Protein 1OQK (pdb70)

Secondary structure (DSSP, 8-state):
----SS-EEEEEE-SSTTTTT-EEE--EEETTEEEEEETTTEEEEEE-TT-EEEEEETTTEEEEE-SSS----STT--

InterPro domains:
  IPR002730 Ribonuclease P protein subunit Rpp29/RNP1 [PF01868] (6-88)
  IPR002730 Ribonuclease P protein subunit Rpp29/RNP1 [SM00538] (1-93)
  IPR023534 Rof/RNase P-like [SSF101744] (1-91)
  IPR023538 Ribonuclease P protein subunit RNP1 [MF_00754] (9-87)
  IPR036980 Ribonuclease P/MRP subunit Rpp29 superfamily [G3DSA:2.30.30.210] (1-93)

Organism: Methanothermobacter thermautotrophicus (strain ATCC 29096 / DSM 1053 / JCM 10044 / NBRC 100330 / Delta H) (NCBI:txid187420)

Nearest PDB structures (foldseek):
  1oqk-assembly1_A  TM=9.203E-01  e=6.057E-12  Methanothermobacter thermautotrophicus
  6k0a-assembly1_E  TM=7.101E-01  e=1.608E-06  Methanocaldococcus jannaschii DSM 2661
  2zae-assembly2_C  TM=7.358E-01  e=3.653E-06  Pyrococcus horikoshii
  1v76-assembly2_B  TM=6.839E-01  e=3.653E-06  Pyrococcus horikoshii
  6ahu-assembly1_D  TM=7.452E-01  e=1.143E-03  Homo sapiens

CATH classification: 2.30.30.210

Sequence (78 aa):
RHELIGLSVRIARSVHRDIQGISGRVVDETRNTLRIEMDDGREITVPKGIAVFHFRTPQGELVEIDGRALVARPEERIRHELIGLSVRIARSVHRDIQGISGRVVDETRNTLRIEMDDGREITVPKGIAVFHFRTPQGELVEIDGRALVARPEERIRHELIGLSVRIARSVHRDIQGISGRVVDETRNTLRIEMDDGREITVPKGIAVFHFRTPQGELVEIDGRALVARPEERIRHELIGLSVRIARSVHRDIQGISGRVVDETRNTLRIEMDDGREITVPKGIAVFHFRTPQGELVEIDGRALVARPEERIRHELIGLSVRIARSVHRDIQGISGRVVDETRNTLRIEMDDGREITVPKGIAVFHFRTPQGELVEIDGRALVARPEERIRHELIGLSVRIARSVHRDIQGISGRVVDETRNTLRIEMDDGREITVPKGIAVFHFRTPQGELVEIDGRALVARPEERIRHELIGLSVRIARSVHRDIQGISGRVVDETRNTLRIEMDDGREITVPKGIAVFHFRTPQGELVEIDGRALVARPEERIRHELIGLSVRIARSVHRDIQGISGRVVDETRNTLRIEMDDGREITVPKGIAVFHFRTPQGELVEIDGRALVARPEERIRHELIGLSVRIARSVHRDIQGISGRVVDETRNTLRIEMDDGREITVPKGIAVFHFRTPQGELVEIDGRALVARPEERIRHELIGLSVRIARSVHRDIQGISGRVVDETRNTLRIEMDDGREITVPKGIAVFHFRTPQGELVEIDGRALVARPEERIRHELIGLSVRIARSVHRDIQGISGRVVDETRNTLRIEMDDGREITVPKGIAVFHFRTPQGELVEIDGRALVARPEERIRHELIGLSVRIARSVHRDIQGISGRVVDETRNTLRIEMDDGREITVPKGIAVFHFRTPQGELVEIDGRALVARPEERIRHELIGLSVRIARSVHRDIQGISGRVVDETRNTLRIEMDDGREITVPKGIAVFHFRTPQGELVEIDGRALVARPEERIRHELIGLSVRIARSVHRDIQGISGRVVDETRNTLRIEMDDGREITVPKGIAVFHFRTPQGELVEIDGRALVARPEERIRHELIGLSVRIARSVHRDIQGISGRVVDETRNTLRIEMDDGREITVPKGIAVFHFRTPQGELVEIDGRALVARPEERIRHELIGLSVRIARSVHRDIQGISGRVVDETRNTLRIEMDDGREITVPKGIAVFHFRTPQGELVEIDGRALVARPEERIRHELIGLSVRIARSVHRDIQGISGRVVDETRNTLRIEMDDGREITVPKGIAVFHFRTPQGELVEIDGRALVARPEERIRHELIGLSVRIARSVHRDIQGISGRVVDETRNTLRIEMDDGREITVPKGIAVFHFRTPQGELVEIDGRALVARPEERIRHELIGLSVRIARSVHRDIQGISGRVVDETRNTLRIEMDDGREITVPKGIAVFHFRTPQGELVEIDGRALVARPEERIRHELIGLSVRIARSVHRDIQGISGRVVDETRNTLRIEMDDGREITVPKGIAVFHFRTPQGELVEIDGRALVARPEERIRHELIGLSVRIARSVHRDIQGISGRVVDETRNTLRIEMDDGREITVPKGIAVFHFRTPQGELVEIDGRALVARPEERIRHELIGLSVRIARSVHRDIQGISGRVVDETRNTLRIEMDDGREITVPKGIAVFHFRTPQGELVEIDGRALVARPEERI

Structure (mmCIF, N/CA/C/O backbone):
data_1OQK
#
_entry.id   1OQK
#
loop_
_atom_site.group_PDB
_atom_site.id
_atom_site.type_symbol
_atom_site.label_atom_id
_atom_site.label_alt_id
_atom_site.label_comp_id
_atom_site.label_asym_id
_atom_site.label_entity_id
_atom_site.label_seq_id
_atom_site.pdbx_PDB_ins_code
_atom_site.Cartn_x
_atom_site.Cartn_y
_atom_site.Cartn_z
_atom_site.occupancy
_atom_site.B_iso_or_equiv
_atom_site.auth_seq_id
_atom_site.auth_comp_id
_atom_site.auth_asym_id
_atom_site.auth_atom_id
_atom_site.pdbx_PDB_model_num
ATOM 1 N N . ARG A 1 13 ? -10.143 -14.079 -1.620 1.00 0.00 9 ARG A N 1
ATOM 2 C CA . ARG A 1 13 ? -9.158 -13.036 -1.363 1.00 0.00 9 ARG A CA 1
ATOM 3 C C . ARG A 1 13 ? -9.659 -11.679 -1.846 1.00 0.00 9 ARG A C 1
ATOM 4 O O . ARG A 1 13 ? -9.709 -10.717 -1.079 1.00 0.00 9 ARG A O 1
ATOM 25 N N . HIS A 1 14 ? -10.033 -11.608 -3.122 1.00 0.00 10 HIS A N 1
ATOM 26 C CA . HIS A 1 14 ? -10.535 -10.366 -3.703 1.00 0.00 10 HIS A CA 1
ATOM 27 C C . HIS A 1 14 ? -9.448 -9.295 -3.698 1.00 0.00 10 HIS A C 1
ATOM 28 O O . HIS A 1 14 ? -8.800 -9.061 -2.677 1.00 0.00 10 HIS A O 1
ATOM 43 N N . GLU A 1 15 ? -9.248 -8.649 -4.846 1.00 0.00 11 GLU A N 1
ATOM 44 C CA . GLU A 1 15 ? -8.236 -7.601 -4.975 1.00 0.00 11 GLU A CA 1
ATOM 45 C C . GLU A 1 15 ? -8.370 -6.561 -3.864 1.00 0.00 11 GLU A C 1
ATOM 46 O O . GLU A 1 15 ? -9.199 -6.699 -2.966 1.00 0.00 11 GLU A O 1
ATOM 58 N N . LEU A 1 16 ? -7.551 -5.517 -3.935 1.00 0.00 12 LEU A N 1
ATOM 59 C CA . LEU A 1 16 ? -7.585 -4.458 -2.930 1.00 0.00 12 LEU A CA 1
ATOM 60 C C . LEU A 1 16 ? -7.714 -3.084 -3.581 1.00 0.00 12 LEU A C 1
ATOM 61 O O . LEU A 1 16 ? -7.240 -2.086 -3.037 1.00 0.00 12 LEU A O 1
ATOM 77 N N . ILE A 1 17 ? -8.357 -3.037 -4.741 1.00 0.00 13 ILE A N 1
ATOM 78 C CA . ILE A 1 17 ? -8.547 -1.780 -5.454 1.00 0.00 13 ILE A CA 1
ATOM 79 C C . ILE A 1 17 ? -9.743 -1.017 -4.893 1.00 0.00 13 ILE A C 1
ATOM 80 O O . ILE A 1 17 ? -10.894 -1.351 -5.177 1.00 0.00 13 ILE A O 1
ATOM 96 N N . GLY A 1 18 ? -9.463 0.007 -4.092 1.00 0.00 14 GLY A N 1
ATOM 97 C CA . GLY A 1 18 ? -10.525 0.799 -3.501 1.00 0.00 14 GLY A CA 1
ATOM 98 C C . GLY A 1 18 ? -10.537 0.715 -1.986 1.00 0.00 14 GLY A C 1
ATOM 99 O O . GLY A 1 18 ? -11.048 1.611 -1.312 1.00 0.00 14 GLY A O 1
ATOM 103 N N . LEU A 1 19 ? -9.974 -0.363 -1.449 1.00 0.00 15 LEU A N 1
ATOM 104 C CA . LEU A 1 19 ? -9.920 -0.562 -0.004 1.00 0.00 15 LEU A CA 1
ATOM 105 C C . LEU A 1 19 ? -9.187 0.586 0.679 1.00 0.00 15 LEU A C 1
ATOM 106 O O . LEU A 1 19 ? -8.500 1.372 0.027 1.00 0.00 15 LEU A O 1
ATOM 122 N N . SER A 1 20 ? -9.323 0.666 1.999 1.00 0.00 16 SER A N 1
ATOM 123 C CA . SER A 1 20 ? -8.653 1.706 2.769 1.00 0.00 16 SER A CA 1
ATOM 124 C C . SER A 1 20 ? -7.278 1.217 3.206 1.00 0.00 16 SER A C 1
ATOM 125 O O . SER A 1 20 ? -7.084 0.025 3.436 1.00 0.00 16 SER A O 1
ATOM 133 N N . VAL A 1 21 ? -6.320 2.130 3.302 1.00 0.00 17 VAL A N 1
ATOM 134 C CA . VAL A 1 21 ? -4.968 1.763 3.697 1.00 0.00 17 VAL A CA 1
ATOM 135 C C . VAL A 1 21 ? -4.297 2.882 4.488 1.00 0.00 17 VAL A C 1
ATOM 136 O O . VAL A 1 21 ? -4.381 4.053 4.121 1.00 0.00 17 VAL A O 1
ATOM 149 N N . ARG A 1 22 ? -3.633 2.509 5.579 1.00 0.00 18 ARG A N 1
ATOM 150 C CA . ARG A 1 22 ? -2.948 3.480 6.428 1.00 0.00 18 ARG A CA 1
ATOM 151 C C . ARG A 1 22 ? -1.466 3.143 6.563 1.00 0.00 18 ARG A C 1
ATOM 152 O O . ARG A 1 22 ? -1.099 1.990 6.792 1.00 0.00 18 ARG A O 1
ATOM 173 N N . ILE A 1 23 ? -0.619 4.158 6.415 1.00 0.00 19 ILE A N 1
ATOM 174 C CA . ILE A 1 23 ? 0.823 3.978 6.516 1.00 0.00 19 ILE A CA 1
ATOM 175 C C . ILE A 1 23 ? 1.331 4.373 7.902 1.00 0.00 19 ILE A C 1
ATOM 176 O O . ILE A 1 23 ? 0.933 5.400 8.450 1.00 0.00 19 ILE A O 1
ATOM 192 N N . ALA A 1 24 ? 2.223 3.555 8.455 1.00 0.00 20 ALA A N 1
ATOM 193 C CA . ALA A 1 24 ? 2.794 3.822 9.771 1.00 0.00 20 ALA A CA 1
ATOM 194 C C . ALA A 1 24 ? 4.166 4.473 9.641 1.00 0.00 20 ALA A C 1
ATOM 195 O O . ALA A 1 24 ? 4.575 5.270 10.487 1.00 0.00 20 ALA A O 1
ATOM 202 N N . ARG A 1 25 ? 4.862 4.133 8.567 1.00 0.00 21 ARG A N 1
ATOM 203 C CA . ARG A 1 25 ? 6.186 4.679 8.297 1.00 0.00 21 ARG A CA 1
ATOM 204 C C . ARG A 1 25 ? 6.621 4.349 6.873 1.00 0.00 21 ARG A C 1
ATOM 205 O O . ARG A 1 25 ? 6.524 3.202 6.435 1.00 0.00 21 ARG A O 1
ATOM 226 N N . SER A 1 26 ? 7.088 5.362 6.150 1.00 0.00 22 SER A N 1
ATOM 227 C CA . SER A 1 26 ? 7.521 5.181 4.769 1.00 0.00 22 SER A CA 1
ATOM 228 C C . SER A 1 26 ? 8.918 5.749 4.541 1.00 0.00 22 SER A C 1
ATOM 229 O O . SER A 1 26 ? 9.428 6.525 5.351 1.00 0.00 22 SER A O 1
ATOM 237 N N . VAL A 1 27 ? 9.530 5.355 3.427 1.00 0.00 23 VAL A N 1
ATOM 238 C CA . VAL A 1 27 ? 10.869 5.817 3.074 1.00 0.00 23 VAL A CA 1
ATOM 239 C C . VAL A 1 27 ? 10.959 7.342 3.102 1.00 0.00 23 VAL A C 1
ATOM 240 O O . VAL A 1 27 ? 11.905 7.905 3.655 1.00 0.00 23 VAL A O 1
ATOM 253 N N . HIS A 1 28 ? 9.976 8.005 2.501 1.00 0.00 24 HIS A N 1
ATOM 254 C CA . HIS A 1 28 ? 9.954 9.462 2.459 1.00 0.00 24 HIS A CA 1
ATOM 255 C C . HIS A 1 28 ? 9.063 10.027 3.562 1.00 0.00 24 HIS A C 1
ATOM 256 O O . HIS A 1 28 ? 7.970 9.518 3.812 1.00 0.00 24 HIS A O 1
ATOM 271 N N . ARG A 1 29 ? 9.540 11.079 4.219 1.00 0.00 25 ARG A N 1
ATOM 272 C CA . ARG A 1 29 ? 8.791 11.712 5.299 1.00 0.00 25 ARG A CA 1
ATOM 273 C C . ARG A 1 29 ? 7.539 12.404 4.770 1.00 0.00 25 ARG A C 1
ATOM 274 O O . ARG A 1 29 ? 6.556 12.566 5.492 1.00 0.00 25 ARG A O 1
ATOM 295 N N . ASP A 1 30 ? 7.584 12.808 3.507 1.00 0.00 26 ASP A N 1
ATOM 296 C CA . ASP A 1 30 ? 6.452 13.482 2.881 1.00 0.00 26 ASP A CA 1
ATOM 297 C C . ASP A 1 30 ? 5.233 12.569 2.831 1.00 0.00 26 ASP A C 1
ATOM 298 O O . ASP A 1 30 ? 4.093 13.034 2.800 1.00 0.00 26 ASP A O 1
ATOM 307 N N . ILE A 1 31 ? 5.485 11.268 2.826 1.00 0.00 27 ILE A N 1
ATOM 308 C CA . ILE A 1 31 ? 4.426 10.278 2.784 1.00 0.00 27 ILE A CA 1
ATOM 309 C C . ILE A 1 31 ? 4.352 9.487 4.090 1.00 0.00 27 ILE A C 1
ATOM 310 O O . ILE A 1 31 ? 3.339 8.855 4.387 1.00 0.00 27 ILE A O 1
ATOM 326 N N . GLN A 1 32 ? 5.434 9.526 4.863 1.00 0.00 28 GLN A N 1
ATOM 327 C CA . GLN A 1 32 ? 5.501 8.813 6.136 1.00 0.00 28 GLN A CA 1
ATOM 328 C C . GLN A 1 32 ? 4.284 9.115 7.008 1.00 0.00 28 GLN A C 1
ATOM 329 O O . GLN A 1 32 ? 3.973 10.276 7.280 1.00 0.00 28 GLN A O 1
ATOM 343 N N . GLY A 1 33 ? 3.605 8.061 7.450 1.00 0.00 29 GLY A N 1
ATOM 344 C CA . GLY A 1 33 ? 2.437 8.227 8.294 1.00 0.00 29 GLY A CA 1
ATOM 345 C C . GLY A 1 33 ? 1.209 8.679 7.527 1.00 0.00 29 GLY A C 1
ATOM 346 O O . GLY A 1 33 ? 0.249 9.170 8.119 1.00 0.00 29 GLY A O 1
ATOM 350 N N . ILE A 1 34 ? 1.235 8.516 6.207 1.00 0.00 30 ILE A N 1
ATOM 351 C CA . ILE A 1 34 ? 0.110 8.915 5.374 1.00 0.00 30 ILE A CA 1
ATOM 352 C C . ILE A 1 34 ? -1.050 7.934 5.518 1.00 0.00 30 ILE A C 1
ATOM 353 O O . ILE A 1 34 ? -0.858 6.782 5.906 1.00 0.00 30 ILE A O 1
ATOM 369 N N . SER A 1 35 ? -2.253 8.398 5.202 1.00 0.00 31 SER A N 1
ATOM 370 C CA . SER A 1 35 ? -3.447 7.564 5.288 1.00 0.00 31 SER A CA 1
ATOM 371 C C . SER A 1 35 ? -4.395 7.882 4.138 1.00 0.00 31 SER A C 1
ATOM 372 O O . SER A 1 35 ? -4.581 9.046 3.782 1.00 0.00 31 SER A O 1
ATOM 380 N N . GLY A 1 36 ? -4.992 6.846 3.554 1.00 0.00 32 GLY A N 1
ATOM 381 C CA . GLY A 1 36 ? -5.902 7.060 2.447 1.00 0.00 32 GLY A CA 1
ATOM 382 C C . GLY A 1 36 ? -6.477 5.770 1.906 1.00 0.00 32 GLY A C 1
ATOM 383 O O . GLY A 1 36 ? -6.450 4.741 2.577 1.00 0.00 32 GLY A O 1
ATOM 387 N N . ARG A 1 37 ? -7.003 5.831 0.691 1.00 0.00 33 ARG A N 1
ATOM 388 C CA . ARG A 1 37 ? -7.598 4.670 0.046 1.00 0.00 33 ARG A CA 1
ATOM 389 C C . ARG A 1 37 ? -6.668 4.051 -0.994 1.00 0.00 33 ARG A C 1
ATOM 390 O O . ARG A 1 37 ? -5.589 4.549 -1.262 1.00 0.00 33 ARG A O 1
ATOM 411 N N . VAL A 1 38 ? -7.067 2.910 -1.503 1.00 0.00 34 VAL A N 1
ATOM 412 C CA . VAL A 1 38 ? -6.243 2.143 -2.445 1.00 0.00 34 VAL A CA 1
ATOM 413 C C . VAL A 1 38 ? -6.660 2.316 -3.898 1.00 0.00 34 VAL A C 1
ATOM 414 O O . VAL A 1 38 ? -7.809 2.611 -4.188 1.00 0.00 34 VAL A O 1
ATOM 427 N N . VAL A 1 39 ? -5.710 2.115 -4.810 1.00 0.00 35 VAL A N 1
ATOM 428 C CA . VAL A 1 39 ? -5.994 2.202 -6.235 1.00 0.00 35 VAL A CA 1
ATOM 429 C C . VAL A 1 39 ? -5.313 1.056 -6.980 1.00 0.00 35 VAL A C 1
ATOM 430 O O . VAL A 1 39 ? -5.930 0.382 -7.804 1.00 0.00 35 VAL A O 1
ATOM 443 N N . ASP A 1 40 ? -4.030 0.846 -6.678 1.00 0.00 36 ASP A N 1
ATOM 444 C CA . ASP A 1 40 ? -3.256 -0.212 -7.308 1.00 0.00 36 ASP A CA 1
ATOM 445 C C . ASP A 1 40 ? -2.046 -0.578 -6.451 1.00 0.00 36 ASP A C 1
ATOM 446 O O . ASP A 1 40 ? -1.647 0.184 -5.572 1.00 0.00 36 ASP A O 1
ATOM 455 N N . GLU A 1 41 ? -1.466 -1.744 -6.714 1.00 0.00 37 GLU A N 1
ATOM 456 C CA . GLU A 1 41 ? -0.300 -2.201 -5.967 1.00 0.00 37 GLU A CA 1
ATOM 457 C C . GLU A 1 41 ? 0.827 -2.604 -6.912 1.00 0.00 37 GLU A C 1
ATOM 458 O O . GLU A 1 41 ? 0.608 -3.346 -7.871 1.00 0.00 37 GLU A O 1
ATOM 470 N N . THR A 1 42 ? 2.032 -2.111 -6.642 1.00 0.00 38 THR A N 1
ATOM 471 C CA . THR A 1 42 ? 3.189 -2.423 -7.477 1.00 0.00 38 THR A CA 1
ATOM 472 C C . THR A 1 42 ? 4.306 -3.057 -6.652 1.00 0.00 38 THR A C 1
ATOM 473 O O . THR A 1 42 ? 4.386 -2.857 -5.440 1.00 0.00 38 THR A O 1
ATOM 484 N N . ARG A 1 43 ? 5.165 -3.821 -7.322 1.00 0.00 39 ARG A N 1
ATOM 485 C CA . ARG A 1 43 ? 6.281 -4.498 -6.664 1.00 0.00 39 ARG A CA 1
ATOM 486 C C . ARG A 1 43 ? 7.011 -3.581 -5.685 1.00 0.00 39 ARG A C 1
ATOM 487 O O . ARG A 1 43 ? 7.344 -3.988 -4.572 1.00 0.00 39 ARG A O 1
ATOM 508 N N . ASN A 1 44 ? 7.265 -2.345 -6.105 1.00 0.00 40 ASN A N 1
ATOM 509 C CA . ASN A 1 44 ? 7.968 -1.387 -5.256 1.00 0.00 40 ASN A CA 1
ATOM 510 C C . ASN A 1 44 ? 7.252 -0.040 -5.200 1.00 0.00 40 ASN A C 1
ATOM 511 O O . ASN A 1 44 ? 7.883 0.999 -5.017 1.00 0.00 40 ASN A O 1
ATOM 522 N N . THR A 1 45 ? 5.932 -0.062 -5.353 1.00 0.00 41 THR A N 1
ATOM 523 C CA . THR A 1 45 ? 5.149 1.168 -5.313 1.00 0.00 41 THR A CA 1
ATOM 524 C C . THR A 1 45 ? 3.696 0.883 -4.951 1.00 0.00 41 THR A C 1
ATOM 525 O O . THR A 1 45 ? 3.059 0.005 -5.531 1.00 0.00 41 THR A O 1
ATOM 536 N N . LEU A 1 46 ? 3.177 1.639 -3.992 1.00 0.00 42 LEU A N 1
ATOM 537 C CA . LEU A 1 46 ? 1.797 1.477 -3.555 1.00 0.00 42 LEU A CA 1
ATOM 538 C C . LEU A 1 46 ? 0.955 2.629 -4.078 1.00 0.00 42 LEU A C 1
ATOM 539 O O . LEU A 1 46 ? 1.274 3.794 -3.847 1.00 0.00 42 LEU A O 1
ATOM 555 N N . ARG A 1 47 ? -0.116 2.306 -4.789 1.00 0.00 43 ARG A N 1
ATOM 556 C CA . ARG A 1 47 ? -0.985 3.326 -5.342 1.00 0.00 43 ARG A CA 1
ATOM 557 C C . ARG A 1 47 ? -2.247 3.452 -4.474 1.00 0.00 43 ARG A C 1
ATOM 558 O O . ARG A 1 47 ? -2.900 2.457 -4.160 1.00 0.00 43 ARG A O 1
ATOM 579 N N . ILE A 1 48 ? -2.534 4.682 -4.039 1.00 0.00 44 ILE A N 1
ATOM 580 C CA . ILE A 1 48 ? -3.659 4.967 -3.134 1.00 0.00 44 ILE A CA 1
ATOM 581 C C . ILE A 1 48 ? -4.800 5.771 -3.772 1.00 0.00 44 ILE A C 1
ATOM 582 O O . ILE A 1 48 ? -4.631 6.944 -4.091 1.00 0.00 44 ILE A O 1
ATOM 598 N N . GLU A 1 49 ? -5.987 5.161 -3.887 1.00 0.00 45 GLU A N 1
ATOM 599 C CA . GLU A 1 49 ? -7.151 5.864 -4.408 1.00 0.00 45 GLU A CA 1
ATOM 600 C C . GLU A 1 49 ? -8.352 5.654 -3.498 1.00 0.00 45 GLU A C 1
ATOM 601 O O . GLU A 1 49 ? -8.542 4.556 -2.915 1.00 0.00 45 GLU A O 1
ATOM 613 N N . MET A 1 50 ? -9.147 6.726 -3.403 1.00 0.00 46 MET A N 1
ATOM 614 C CA . MET A 1 50 ? -10.368 6.750 -2.606 1.00 0.00 46 MET A CA 1
ATOM 615 C C . MET A 1 50 ? -11.577 7.016 -3.497 1.00 0.00 46 MET A C 1
ATOM 616 O O . MET A 1 50 ? -11.537 7.886 -4.378 1.00 0.00 46 MET A O 1
ATOM 630 N N . ASP A 1 51 ? -12.642 6.245 -3.257 1.00 0.00 47 ASP A N 1
ATOM 631 C CA . ASP A 1 51 ? -13.886 6.339 -4.026 1.00 0.00 47 ASP A CA 1
ATOM 632 C C . ASP A 1 51 ? -14.294 7.780 -4.298 1.00 0.00 47 ASP A C 1
ATOM 633 O O . ASP A 1 51 ? -14.970 8.063 -5.287 1.00 0.00 47 ASP A O 1
ATOM 642 N N . ASP A 1 52 ? -13.873 8.691 -3.436 1.00 0.00 48 ASP A N 1
ATOM 643 C CA . ASP A 1 52 ? -14.193 10.101 -3.614 1.00 0.00 48 ASP A CA 1
ATOM 644 C C . ASP A 1 52 ? -13.658 10.596 -4.961 1.00 0.00 48 ASP A C 1
ATOM 645 O O . ASP A 1 52 ? -14.054 11.654 -5.450 1.00 0.00 48 ASP A O 1
ATOM 654 N N . GLY A 1 53 ? -12.751 9.818 -5.550 1.00 0.00 49 GLY A N 1
ATOM 655 C CA . GLY A 1 53 ? -12.165 10.178 -6.824 1.00 0.00 49 GLY A CA 1
ATOM 656 C C . GLY A 1 53 ? -10.788 10.780 -6.663 1.00 0.00 49 GLY A C 1
ATOM 657 O O . GLY A 1 53 ? -10.268 11.420 -7.577 1.00 0.00 49 GLY A O 1
ATOM 661 N N . ARG A 1 54 ? -10.198 10.573 -5.491 1.00 0.00 50 ARG A N 1
ATOM 662 C CA . ARG A 1 54 ? -8.865 11.101 -5.207 1.00 0.00 50 ARG A CA 1
ATOM 663 C C . ARG A 1 54 ? -7.812 10.000 -5.232 1.00 0.00 50 ARG A C 1
ATOM 664 O O . ARG A 1 54 ? -7.935 8.994 -4.536 1.00 0.00 50 ARG A O 1
ATOM 685 N N . GLU A 1 55 ? -6.777 10.195 -6.042 1.00 0.00 51 GLU A N 1
ATOM 686 C CA . GLU A 1 55 ? -5.706 9.215 -6.157 1.00 0.00 51 GLU A CA 1
ATOM 687 C C . GLU A 1 55 ? -4.362 9.814 -5.737 1.00 0.00 51 GLU A C 1
ATOM 688 O O . GLU A 1 55 ? -4.126 11.011 -5.893 1.00 0.00 51 GLU A O 1
ATOM 700 N N . ILE A 1 56 ? -3.486 8.965 -5.205 1.00 0.00 52 ILE A N 1
ATOM 701 C CA . ILE A 1 56 ? -2.161 9.388 -4.762 1.00 0.00 52 ILE A CA 1
ATOM 702 C C . ILE A 1 56 ? -1.216 8.190 -4.684 1.00 0.00 52 ILE A C 1
ATOM 703 O O . ILE A 1 56 ? -1.610 7.118 -4.238 1.00 0.00 52 ILE A O 1
ATOM 719 N N . THR A 1 57 ? 0.025 8.372 -5.126 1.00 0.00 53 THR A N 1
ATOM 720 C CA . THR A 1 57 ? 1.008 7.289 -5.112 1.00 0.00 53 THR A CA 1
ATOM 721 C C . THR A 1 57 ? 1.842 7.289 -3.831 1.00 0.00 53 THR A C 1
ATOM 722 O O . THR A 1 57 ? 2.016 8.325 -3.188 1.00 0.00 53 THR A O 1
ATOM 733 N N . VAL A 1 58 ? 2.358 6.113 -3.467 1.00 0.00 54 VAL A N 1
ATOM 734 C CA . VAL A 1 58 ? 3.178 5.961 -2.268 1.00 0.00 54 VAL A CA 1
ATOM 735 C C . VAL A 1 58 ? 4.167 4.800 -2.419 1.00 0.00 54 VAL A C 1
ATOM 736 O O . VAL A 1 58 ? 3.780 3.634 -2.353 1.00 0.00 54 VAL A O 1
ATOM 749 N N . PRO A 1 59 ? 5.464 5.105 -2.637 1.00 0.00 55 PRO A N 1
ATOM 750 C CA . PRO A 1 59 ? 6.512 4.085 -2.809 1.00 0.00 55 PRO A CA 1
ATOM 751 C C . PRO A 1 59 ? 6.472 2.980 -1.748 1.00 0.00 55 PRO A C 1
ATOM 752 O O . PRO A 1 59 ? 6.226 3.241 -0.572 1.00 0.00 55 PRO A O 1
ATOM 763 N N . LYS A 1 60 ? 6.724 1.744 -2.186 1.00 0.00 56 LYS A N 1
ATOM 764 C CA . LYS A 1 60 ? 6.730 0.584 -1.291 1.00 0.00 56 LYS A CA 1
ATOM 765 C C . LYS A 1 60 ? 8.142 0.160 -0.898 1.00 0.00 56 LYS A C 1
ATOM 766 O O . LYS A 1 60 ? 8.309 -0.799 -0.148 1.00 0.00 56 LYS A O 1
ATOM 785 N N . GLY A 1 61 ? 9.156 0.841 -1.421 1.00 0.00 57 GLY A N 1
ATOM 786 C CA . GLY A 1 61 ? 10.526 0.466 -1.112 1.00 0.00 57 GLY A CA 1
ATOM 787 C C . GLY A 1 61 ? 10.767 0.278 0.377 1.00 0.00 57 GLY A C 1
ATOM 788 O O . GLY A 1 61 ? 11.515 -0.612 0.781 1.00 0.00 57 GLY A O 1
ATOM 792 N N . ILE A 1 62 ? 10.123 1.107 1.192 1.00 0.00 58 ILE A N 1
ATOM 793 C CA . ILE A 1 62 ? 10.251 1.025 2.639 1.00 0.00 58 ILE A CA 1
ATOM 794 C C . ILE A 1 62 ? 9.024 1.641 3.297 1.00 0.00 58 ILE A C 1
ATOM 795 O O . ILE A 1 62 ? 9.124 2.655 3.989 1.00 0.00 58 ILE A O 1
ATOM 811 N N . ALA A 1 63 ? 7.859 1.046 3.063 1.00 0.00 59 ALA A N 1
ATOM 812 C CA . ALA A 1 63 ? 6.624 1.588 3.631 1.00 0.00 59 ALA A CA 1
ATOM 813 C C . ALA A 1 63 ? 5.673 0.521 4.178 1.00 0.00 59 ALA A C 1
ATOM 814 O O . ALA A 1 63 ? 5.047 -0.219 3.423 1.00 0.00 59 ALA A O 1
ATOM 821 N N . VAL A 1 64 ? 5.530 0.483 5.501 1.00 0.00 60 VAL A N 1
ATOM 822 C CA . VAL A 1 64 ? 4.619 -0.461 6.142 1.00 0.00 60 VAL A CA 1
ATOM 823 C C . VAL A 1 64 ? 3.233 0.154 6.278 1.00 0.00 60 VAL A C 1
ATOM 824 O O . VAL A 1 64 ? 3.095 1.299 6.708 1.00 0.00 60 VAL A O 1
ATOM 837 N N . PHE A 1 65 ? 2.208 -0.600 5.897 1.00 0.00 61 PHE A N 1
ATOM 838 C CA . PHE A 1 65 ? 0.843 -0.101 5.973 1.00 0.00 61 PHE A CA 1
ATOM 839 C C . PHE A 1 65 ? -0.172 -1.235 6.064 1.00 0.00 61 PHE A C 1
ATOM 840 O O . PHE A 1 65 ? 0.059 -2.337 5.565 1.00 0.00 61 PHE A O 1
ATOM 857 N N . HIS A 1 66 ? -1.297 -0.948 6.708 1.00 0.00 62 HIS A N 1
ATOM 858 C CA . HIS A 1 66 ? -2.364 -1.926 6.872 1.00 0.00 62 HIS A CA 1
ATOM 859 C C . HIS A 1 66 ? -3.624 -1.452 6.156 1.00 0.00 62 HIS A C 1
ATOM 860 O O . HIS A 1 66 ? -3.910 -0.256 6.115 1.00 0.00 62 HIS A O 1
ATOM 875 N N . PHE A 1 67 ? -4.369 -2.391 5.587 1.00 0.00 63 PHE A N 1
ATOM 876 C CA . PHE A 1 67 ? -5.590 -2.051 4.868 1.00 0.00 63 PHE A CA 1
ATOM 877 C C . PHE A 1 67 ? -6.823 -2.332 5.718 1.00 0.00 63 PHE A C 1
ATOM 878 O O . PHE A 1 67 ? -6.793 -3.169 6.619 1.00 0.00 63 PHE A O 1
ATOM 895 N N . ARG A 1 68 ? -7.905 -1.625 5.420 1.00 0.00 64 ARG A N 1
ATOM 896 C CA . ARG A 1 68 ? -9.156 -1.791 6.147 1.00 0.00 64 ARG A CA 1
ATOM 897 C C . ARG A 1 68 ? -10.321 -1.957 5.179 1.00 0.00 64 ARG A C 1
ATOM 898 O O . ARG A 1 68 ? -10.493 -1.156 4.257 1.00 0.00 64 ARG A O 1
ATOM 919 N N . THR A 1 69 ? -11.122 -2.996 5.391 1.00 0.00 65 THR A N 1
ATOM 920 C CA . THR A 1 69 ? -12.273 -3.256 4.535 1.00 0.00 65 THR A CA 1
ATOM 921 C C . THR A 1 69 ? -13.572 -2.916 5.264 1.00 0.00 65 THR A C 1
ATOM 922 O O . THR A 1 69 ? -13.781 -3.349 6.400 1.00 0.00 65 THR A O 1
ATOM 933 N N . PRO A 1 70 ? -14.467 -2.140 4.618 1.00 0.00 66 PRO A N 1
ATOM 934 C CA . PRO A 1 70 ? -15.750 -1.747 5.211 1.00 0.00 66 PRO A CA 1
ATOM 935 C C . PRO A 1 70 ? -16.514 -2.940 5.770 1.00 0.00 66 PRO A C 1
ATOM 936 O O . PRO A 1 70 ? -17.267 -2.809 6.735 1.00 0.00 66 PRO A O 1
ATOM 947 N N . GLN A 1 71 ? -16.306 -4.104 5.166 1.00 0.00 67 GLN A N 1
ATOM 948 C CA . GLN A 1 71 ? -16.968 -5.323 5.615 1.00 0.00 67 GLN A CA 1
ATOM 949 C C . GLN A 1 71 ? -16.554 -5.667 7.045 1.00 0.00 67 GLN A C 1
ATOM 950 O O . GLN A 1 71 ? -17.208 -6.466 7.715 1.00 0.00 67 GLN A O 1
ATOM 964 N N . GLY A 1 72 ? -15.463 -5.058 7.504 1.00 0.00 68 GLY A N 1
ATOM 965 C CA . GLY A 1 72 ? -14.981 -5.311 8.847 1.00 0.00 68 GLY A CA 1
ATOM 966 C C . GLY A 1 72 ? -13.777 -6.231 8.863 1.00 0.00 68 GLY A C 1
ATOM 967 O O . GLY A 1 72 ? -13.727 -7.184 9.640 1.00 0.00 68 GLY A O 1
ATOM 971 N N . GLU A 1 73 ? -12.805 -5.948 8.001 1.00 0.00 69 GLU A N 1
ATOM 972 C CA . GLU A 1 73 ? -11.596 -6.765 7.925 1.00 0.00 69 GLU A CA 1
ATOM 973 C C . GLU A 1 73 ? -10.349 -5.930 8.197 1.00 0.00 69 GLU A C 1
ATOM 974 O O . GLU A 1 73 ? -10.325 -4.727 7.940 1.00 0.00 69 GLU A O 1
ATOM 986 N N . LEU A 1 74 ? -9.314 -6.583 8.718 1.00 0.00 70 LEU A N 1
ATOM 987 C CA . LEU A 1 74 ? -8.057 -5.908 9.028 1.00 0.00 70 LEU A CA 1
ATOM 988 C C . LEU A 1 74 ? -6.888 -6.610 8.344 1.00 0.00 70 LEU A C 1
ATOM 989 O O . LEU A 1 74 ? -6.523 -7.728 8.710 1.00 0.00 70 LEU A O 1
ATOM 1005 N N . VAL A 1 75 ? -6.301 -5.946 7.353 1.00 0.00 71 VAL A N 1
ATOM 1006 C CA . VAL A 1 75 ? -5.170 -6.509 6.623 1.00 0.00 71 VAL A CA 1
ATOM 1007 C C . VAL A 1 75 ? -3.903 -5.695 6.872 1.00 0.00 71 VAL A C 1
ATOM 1008 O O . VAL A 1 75 ? -3.964 -4.487 7.093 1.00 0.00 71 VAL A O 1
ATOM 1021 N N . GLU A 1 76 ? -2.754 -6.367 6.839 1.00 0.00 72 GLU A N 1
ATOM 1022 C CA . GLU A 1 76 ? -1.475 -5.702 7.069 1.00 0.00 72 GLU A CA 1
ATOM 1023 C C . GLU A 1 76 ? -0.486 -5.996 5.942 1.00 0.00 72 GLU A C 1
ATOM 1024 O O . GLU A 1 76 ? -0.409 -7.120 5.449 1.00 0.00 72 GLU A O 1
ATOM 1036 N N . ILE A 1 77 ? 0.274 -4.977 5.552 1.00 0.00 73 ILE A N 1
ATOM 1037 C CA . ILE A 1 77 ? 1.268 -5.118 4.495 1.00 0.00 73 ILE A CA 1
ATOM 1038 C C . ILE A 1 77 ? 2.548 -4.382 4.875 1.00 0.00 73 ILE A C 1
ATOM 1039 O O . ILE A 1 77 ? 2.498 -3.283 5.424 1.00 0.00 73 ILE A O 1
ATOM 1055 N N . ASP A 1 78 ? 3.693 -4.994 4.595 1.00 0.00 74 ASP A N 1
ATOM 1056 C CA . ASP A 1 78 ? 4.975 -4.383 4.930 1.00 0.00 74 ASP A CA 1
ATOM 1057 C C . ASP A 1 78 ? 5.721 -3.914 3.684 1.00 0.00 74 ASP A C 1
ATOM 1058 O O . ASP A 1 78 ? 6.014 -4.696 2.780 1.00 0.00 74 ASP A O 1
ATOM 1067 N N . GLY A 1 79 ? 6.032 -2.627 3.659 1.00 0.00 75 GLY A N 1
ATOM 1068 C CA . GLY A 1 79 ? 6.754 -2.040 2.551 1.00 0.00 75 GLY A CA 1
ATOM 1069 C C . GLY A 1 79 ? 8.250 -2.041 2.775 1.00 0.00 75 GLY A C 1
ATOM 1070 O O . GLY A 1 79 ? 9.011 -1.726 1.870 1.00 0.00 75 GLY A O 1
ATOM 1074 N N . ARG A 1 80 ? 8.672 -2.330 4.003 1.00 0.00 76 ARG A N 1
ATOM 1075 C CA . ARG A 1 80 ? 10.082 -2.324 4.345 1.00 0.00 76 ARG A CA 1
ATOM 1076 C C . ARG A 1 80 ? 10.688 -3.725 4.326 1.00 0.00 76 ARG A C 1
ATOM 1077 O O . ARG A 1 80 ? 11.761 -3.940 3.759 1.00 0.00 76 ARG A O 1
ATOM 1098 N N . ALA A 1 81 ? 10.021 -4.659 4.981 1.00 0.00 77 ALA A N 1
ATOM 1099 C CA . ALA A 1 81 ? 10.515 -6.026 5.079 1.00 0.00 77 ALA A CA 1
ATOM 1100 C C . ALA A 1 81 ? 9.832 -6.998 4.116 1.00 0.00 77 ALA A C 1
ATOM 1101 O O . ALA A 1 81 ? 10.337 -8.097 3.888 1.00 0.00 77 ALA A O 1
ATOM 1108 N N . LEU A 1 82 ? 8.685 -6.617 3.565 1.00 0.00 78 LEU A N 1
ATOM 1109 C CA . LEU A 1 82 ? 7.966 -7.507 2.652 1.00 0.00 78 LEU A CA 1
ATOM 1110 C C . LEU A 1 82 ? 7.974 -7.000 1.213 1.00 0.00 78 LEU A C 1
ATOM 1111 O O . LEU A 1 82 ? 7.027 -7.235 0.464 1.00 0.00 78 LEU A O 1
ATOM 1127 N N . VAL A 1 83 ? 9.049 -6.327 0.817 1.00 0.00 79 VAL A N 1
ATOM 1128 C CA . VAL A 1 83 ? 9.158 -5.831 -0.546 1.00 0.00 79 VAL A CA 1
ATOM 1129 C C . VAL A 1 83 ? 9.433 -6.990 -1.501 1.00 0.00 79 VAL A C 1
ATOM 1130 O O . VAL A 1 83 ? 10.563 -7.468 -1.604 1.00 0.00 79 VAL A O 1
ATOM 1143 N N . ALA A 1 84 ? 8.389 -7.455 -2.183 1.00 0.00 80 ALA A N 1
ATOM 1144 C CA . ALA A 1 84 ? 8.521 -8.577 -3.108 1.00 0.00 80 ALA A CA 1
ATOM 1145 C C . ALA A 1 84 ? 8.383 -8.140 -4.563 1.00 0.00 80 ALA A C 1
ATOM 1146 O O . ALA A 1 84 ? 7.709 -7.158 -4.872 1.00 0.00 80 ALA A O 1
ATOM 1153 N N . ARG A 1 85 ? 9.022 -8.896 -5.453 1.00 0.00 81 ARG A N 1
ATOM 1154 C CA . ARG A 1 85 ? 8.976 -8.615 -6.883 1.00 0.00 81 ARG A CA 1
ATOM 1155 C C . ARG A 1 85 ? 8.317 -9.775 -7.636 1.00 0.00 81 ARG A C 1
ATOM 1156 O O . ARG A 1 85 ? 8.973 -10.761 -7.971 1.00 0.00 81 ARG A O 1
ATOM 1177 N N . PRO A 1 86 ? 7.000 -9.681 -7.893 1.00 0.00 82 PRO A N 1
ATOM 1178 C CA . PRO A 1 86 ? 6.251 -10.739 -8.588 1.00 0.00 82 PRO A CA 1
ATOM 1179 C C . PRO A 1 86 ? 6.629 -10.891 -10.064 1.00 0.00 82 PRO A C 1
ATOM 1180 O O . PRO A 1 86 ? 7.500 -11.690 -10.408 1.00 0.00 82 PRO A O 1
ATOM 1191 N N . GLU A 1 87 ? 5.955 -10.146 -10.934 1.00 0.00 83 GLU A N 1
ATOM 1192 C CA . GLU A 1 87 ? 6.200 -10.215 -12.373 1.00 0.00 83 GLU A CA 1
ATOM 1193 C C . GLU A 1 87 ? 7.680 -10.071 -12.715 1.00 0.00 83 GLU A C 1
ATOM 1194 O O . GLU A 1 87 ? 8.133 -10.546 -13.756 1.00 0.00 83 GLU A O 1
ATOM 1206 N N . GLU A 1 88 ? 8.427 -9.414 -11.841 1.00 0.00 84 GLU A N 1
ATOM 1207 C CA . GLU A 1 88 ? 9.856 -9.214 -12.063 1.00 0.00 84 GLU A CA 1
ATOM 1208 C C . GLU A 1 88 ? 10.669 -10.424 -11.597 1.00 0.00 84 GLU A C 1
ATOM 1209 O O . GLU A 1 88 ? 11.896 -10.428 -11.683 1.00 0.00 84 GLU A O 1
ATOM 1221 N N . ARG A 1 89 ? 9.979 -11.455 -11.112 1.00 0.00 85 ARG A N 1
ATOM 1222 C CA . ARG A 1 89 ? 10.640 -12.669 -10.642 1.00 0.00 85 ARG A CA 1
ATOM 1223 C C . ARG A 1 89 ? 11.533 -12.377 -9.440 1.00 0.00 85 ARG A C 1
ATOM 1224 O O . ARG A 1 89 ? 12.037 -11.265 -9.283 1.00 0.00 85 ARG A O 1
ATOM 1245 N N . ILE A 1 90 ? 11.720 -13.384 -8.592 1.00 0.00 86 ILE A N 1
ATOM 1246 C CA . ILE A 1 90 ? 12.550 -13.239 -7.403 1.00 0.00 86 ILE A CA 1
ATOM 1247 C C . ILE A 1 90 ? 14.014 -13.535 -7.721 1.00 0.00 86 ILE A C 1
ATOM 1248 O O . ILE A 1 90 ? 14.321 -14.215 -8.699 1.00 0.00 86 ILE A O 1
ATOM 1264 N N . ARG A 1 13 ? -9.259 -7.584 -11.784 1.00 0.00 9 ARG A N 2
ATOM 1265 C CA . ARG A 1 13 ? -10.686 -7.494 -11.504 1.00 0.00 9 ARG A CA 2
ATOM 1266 C C . ARG A 1 13 ? -10.939 -7.372 -10.003 1.00 0.00 9 ARG A C 2
ATOM 1267 O O . ARG A 1 13 ? -11.789 -6.595 -9.568 1.00 0.00 9 ARG A O 2
ATOM 1288 N N . HIS A 1 14 ? -10.195 -8.146 -9.220 1.00 0.00 10 HIS A N 2
ATOM 1289 C CA . HIS A 1 14 ? -10.337 -8.126 -7.768 1.00 0.00 10 HIS A CA 2
ATOM 1290 C C . HIS A 1 14 ? -9.186 -8.867 -7.099 1.00 0.00 10 HIS A C 2
ATOM 1291 O O . HIS A 1 14 ? -9.080 -10.090 -7.197 1.00 0.00 10 HIS A O 2
ATOM 1306 N N . GLU A 1 15 ? -8.322 -8.120 -6.418 1.00 0.00 11 GLU A N 2
ATOM 1307 C CA . GLU A 1 15 ? -7.179 -8.709 -5.733 1.00 0.00 11 GLU A CA 2
ATOM 1308 C C . GLU A 1 15 ? -6.916 -7.991 -4.413 1.00 0.00 11 GLU A C 2
ATOM 1309 O O . GLU A 1 15 ? -7.121 -8.557 -3.338 1.00 0.00 11 GLU A O 2
ATOM 1321 N N . LEU A 1 16 ? -6.461 -6.744 -4.498 1.00 0.00 12 LEU A N 2
ATOM 1322 C CA . LEU A 1 16 ? -6.174 -5.954 -3.305 1.00 0.00 12 LEU A CA 2
ATOM 1323 C C . LEU A 1 16 ? -6.638 -4.504 -3.471 1.00 0.00 12 LEU A C 2
ATOM 1324 O O . LEU A 1 16 ? -6.331 -3.648 -2.644 1.00 0.00 12 LEU A O 2
ATOM 1340 N N . ILE A 1 17 ? -7.381 -4.231 -4.542 1.00 0.00 13 ILE A N 2
ATOM 1341 C CA . ILE A 1 17 ? -7.878 -2.884 -4.800 1.00 0.00 13 ILE A CA 2
ATOM 1342 C C . ILE A 1 17 ? -9.257 -2.685 -4.174 1.00 0.00 13 ILE A C 2
ATOM 1343 O O . ILE A 1 17 ? -9.971 -3.651 -3.901 1.00 0.00 13 ILE A O 2
ATOM 1359 N N . GLY A 1 18 ? -9.626 -1.427 -3.948 1.00 0.00 14 GLY A N 2
ATOM 1360 C CA . GLY A 1 18 ? -10.916 -1.125 -3.355 1.00 0.00 14 GLY A CA 2
ATOM 1361 C C . GLY A 1 18 ? -10.892 -1.193 -1.838 1.00 0.00 14 GLY A C 2
ATOM 1362 O O . GLY A 1 18 ? -11.934 -1.087 -1.190 1.00 0.00 14 GLY A O 2
ATOM 1366 N N . LEU A 1 19 ? -9.703 -1.374 -1.273 1.00 0.00 15 LEU A N 2
ATOM 1367 C CA . LEU A 1 19 ? -9.543 -1.462 0.172 1.00 0.00 15 LEU A CA 2
ATOM 1368 C C . LEU A 1 19 ? -8.909 -0.192 0.729 1.00 0.00 15 LEU A C 2
ATOM 1369 O O . LEU A 1 19 ? -8.361 0.620 -0.018 1.00 0.00 15 LEU A O 2
ATOM 1385 N N . SER A 1 20 ? -8.974 -0.031 2.047 1.00 0.00 16 SER A N 2
ATOM 1386 C CA . SER A 1 20 ? -8.393 1.133 2.703 1.00 0.00 16 SER A CA 2
ATOM 1387 C C . SER A 1 20 ? -6.977 0.815 3.173 1.00 0.00 16 SER A C 2
ATOM 1388 O O . SER A 1 20 ? -6.622 -0.350 3.339 1.00 0.00 16 SER A O 2
ATOM 1396 N N . VAL A 1 21 ? -6.167 1.848 3.376 1.00 0.00 17 VAL A N 2
ATOM 1397 C CA . VAL A 1 21 ? -4.792 1.652 3.813 1.00 0.00 17 VAL A CA 2
ATOM 1398 C C . VAL A 1 21 ? -4.341 2.760 4.759 1.00 0.00 17 VAL A C 2
ATOM 1399 O O . VAL A 1 21 ? -4.779 3.904 4.647 1.00 0.00 17 VAL A O 2
ATOM 1412 N N . ARG A 1 22 ? -3.459 2.408 5.689 1.00 0.00 18 ARG A N 2
ATOM 1413 C CA . ARG A 1 22 ? -2.940 3.368 6.658 1.00 0.00 18 ARG A CA 2
ATOM 1414 C C . ARG A 1 22 ? -1.418 3.290 6.731 1.00 0.00 18 ARG A C 2
ATOM 1415 O O . ARG A 1 22 ? -0.856 2.251 7.079 1.00 0.00 18 ARG A O 2
ATOM 1436 N N . ILE A 1 23 ? -0.755 4.395 6.401 1.00 0.00 19 ILE A N 2
ATOM 1437 C CA . ILE A 1 23 ? 0.703 4.451 6.426 1.00 0.00 19 ILE A CA 2
ATOM 1438 C C . ILE A 1 23 ? 1.222 4.714 7.837 1.00 0.00 19 ILE A C 2
ATOM 1439 O O . ILE A 1 23 ? 0.931 5.750 8.432 1.00 0.00 19 ILE A O 2
ATOM 1455 N N . ALA A 1 24 ? 1.999 3.772 8.362 1.00 0.00 20 ALA A N 2
ATOM 1456 C CA . ALA A 1 24 ? 2.570 3.907 9.696 1.00 0.00 20 ALA A CA 2
ATOM 1457 C C . ALA A 1 24 ? 3.998 4.431 9.619 1.00 0.00 20 ALA A C 2
ATOM 1458 O O . ALA A 1 24 ? 4.457 5.156 10.501 1.00 0.00 20 ALA A O 2
ATOM 1465 N N . ARG A 1 25 ? 4.683 4.064 8.545 1.00 0.00 21 ARG A N 2
ATOM 1466 C CA . ARG A 1 25 ? 6.053 4.491 8.316 1.00 0.00 21 ARG A CA 2
ATOM 1467 C C . ARG A 1 25 ? 6.321 4.620 6.820 1.00 0.00 21 ARG A C 2
ATOM 1468 O O . ARG A 1 25 ? 5.781 3.857 6.019 1.00 0.00 21 ARG A O 2
ATOM 1489 N N . SER A 1 26 ? 7.151 5.588 6.445 1.00 0.00 22 SER A N 2
ATOM 1490 C CA . SER A 1 26 ? 7.472 5.803 5.039 1.00 0.00 22 SER A CA 2
ATOM 1491 C C . SER A 1 26 ? 8.950 6.120 4.850 1.00 0.00 22 SER A C 2
ATOM 1492 O O . SER A 1 26 ? 9.652 6.459 5.803 1.00 0.00 22 SER A O 2
ATOM 1500 N N . VAL A 1 27 ? 9.415 6.011 3.610 1.00 0.00 23 VAL A N 2
ATOM 1501 C CA . VAL A 1 27 ? 10.807 6.289 3.283 1.00 0.00 23 VAL A CA 2
ATOM 1502 C C . VAL A 1 27 ? 11.082 7.791 3.305 1.00 0.00 23 VAL A C 2
ATOM 1503 O O . VAL A 1 27 ? 12.164 8.229 3.697 1.00 0.00 23 VAL A O 2
ATOM 1516 N N . HIS A 1 28 ? 10.094 8.574 2.883 1.00 0.00 24 HIS A N 2
ATOM 1517 C CA . HIS A 1 28 ? 10.224 10.028 2.856 1.00 0.00 24 HIS A CA 2
ATOM 1518 C C . HIS A 1 28 ? 9.223 10.679 3.805 1.00 0.00 24 HIS A C 2
ATOM 1519 O O . HIS A 1 28 ? 8.058 10.282 3.865 1.00 0.00 24 HIS A O 2
ATOM 1534 N N . ARG A 1 29 ? 9.684 11.681 4.547 1.00 0.00 25 ARG A N 2
ATOM 1535 C CA . ARG A 1 29 ? 8.830 12.387 5.496 1.00 0.00 25 ARG A CA 2
ATOM 1536 C C . ARG A 1 29 ? 7.676 13.085 4.786 1.00 0.00 25 ARG A C 2
ATOM 1537 O O . ARG A 1 29 ? 6.617 13.310 5.374 1.00 0.00 25 ARG A O 2
ATOM 1558 N N . ASP A 1 30 ? 7.888 13.427 3.524 1.00 0.00 26 ASP A N 2
ATOM 1559 C CA . ASP A 1 30 ? 6.869 14.101 2.728 1.00 0.00 26 ASP A CA 2
ATOM 1560 C C . ASP A 1 30 ? 5.670 13.189 2.472 1.00 0.00 26 ASP A C 2
ATOM 1561 O O . ASP A 1 30 ? 4.607 13.651 2.058 1.00 0.00 26 ASP A O 2
ATOM 1570 N N . ILE A 1 31 ? 5.847 11.893 2.714 1.00 0.00 27 ILE A N 2
ATOM 1571 C CA . ILE A 1 31 ? 4.786 10.923 2.504 1.00 0.00 27 ILE A CA 2
ATOM 1572 C C . ILE A 1 31 ? 4.500 10.122 3.773 1.00 0.00 27 ILE A C 2
ATOM 1573 O O . ILE A 1 31 ? 3.951 9.022 3.713 1.00 0.00 27 ILE A O 2
ATOM 1589 N N . GLN A 1 32 ? 4.882 10.677 4.919 1.00 0.00 28 GLN A N 2
ATOM 1590 C CA . GLN A 1 32 ? 4.678 10.015 6.197 1.00 0.00 28 GLN A CA 2
ATOM 1591 C C . GLN A 1 32 ? 3.300 10.331 6.776 1.00 0.00 28 GLN A C 2
ATOM 1592 O O . GLN A 1 32 ? 2.760 11.416 6.563 1.00 0.00 28 GLN A O 2
ATOM 1606 N N . GLY A 1 33 ? 2.748 9.379 7.523 1.00 0.00 29 GLY A N 2
ATOM 1607 C CA . GLY A 1 33 ? 1.447 9.574 8.139 1.00 0.00 29 GLY A CA 2
ATOM 1608 C C . GLY A 1 33 ? 0.308 9.635 7.138 1.00 0.00 29 GLY A C 2
ATOM 1609 O O . GLY A 1 33 ? -0.779 10.116 7.462 1.00 0.00 29 GLY A O 2
ATOM 1613 N N . ILE A 1 34 ? 0.544 9.151 5.924 1.00 0.00 30 ILE A N 2
ATOM 1614 C CA . ILE A 1 34 ? -0.482 9.163 4.893 1.00 0.00 30 ILE A CA 2
ATOM 1615 C C . ILE A 1 34 ? -1.531 8.081 5.145 1.00 0.00 30 ILE A C 2
ATOM 1616 O O . ILE A 1 34 ? -1.198 6.926 5.408 1.00 0.00 30 ILE A O 2
ATOM 1632 N N . SER A 1 35 ? -2.797 8.466 5.053 1.00 0.00 31 SER A N 2
ATOM 1633 C CA . SER A 1 35 ? -3.899 7.535 5.261 1.00 0.00 31 SER A CA 2
ATOM 1634 C C . SER A 1 35 ? -4.956 7.719 4.180 1.00 0.00 31 SER A C 2
ATOM 1635 O O . SER A 1 35 ? -5.412 8.835 3.935 1.00 0.00 31 SER A O 2
ATOM 1643 N N . GLY A 1 36 ? -5.340 6.624 3.530 1.00 0.00 32 GLY A N 2
ATOM 1644 C CA . GLY A 1 36 ? -6.335 6.710 2.482 1.00 0.00 32 GLY A CA 2
ATOM 1645 C C . GLY A 1 36 ? -6.669 5.363 1.880 1.00 0.00 32 GLY A C 2
ATOM 1646 O O . GLY A 1 36 ? -6.395 4.325 2.473 1.00 0.00 32 GLY A O 2
ATOM 1650 N N . ARG A 1 37 ? -7.268 5.390 0.696 1.00 0.00 33 ARG A N 2
ATOM 1651 C CA . ARG A 1 37 ? -7.657 4.173 -0.004 1.00 0.00 33 ARG A CA 2
ATOM 1652 C C . ARG A 1 37 ? -6.643 3.783 -1.079 1.00 0.00 33 ARG A C 2
ATOM 1653 O O . ARG A 1 37 ? -5.677 4.481 -1.326 1.00 0.00 33 ARG A O 2
ATOM 1674 N N . VAL A 1 38 ? -6.840 2.610 -1.641 1.00 0.00 34 VAL A N 2
ATOM 1675 C CA . VAL A 1 38 ? -5.905 2.030 -2.624 1.00 0.00 34 VAL A CA 2
ATOM 1676 C C . VAL A 1 38 ? -6.337 2.180 -4.083 1.00 0.00 34 VAL A C 2
ATOM 1677 O O . VAL A 1 38 ? -7.517 2.283 -4.375 1.00 0.00 34 VAL A O 2
ATOM 1690 N N . VAL A 1 39 ? -5.352 2.151 -4.994 1.00 0.00 35 VAL A N 2
ATOM 1691 C CA . VAL A 1 39 ? -5.621 2.214 -6.435 1.00 0.00 35 VAL A CA 2
ATOM 1692 C C . VAL A 1 39 ? -4.949 1.024 -7.101 1.00 0.00 35 VAL A C 2
ATOM 1693 O O . VAL A 1 39 ? -5.558 0.293 -7.884 1.00 0.00 35 VAL A O 2
ATOM 1706 N N . ASP A 1 40 ? -3.670 0.848 -6.769 1.00 0.00 36 ASP A N 2
ATOM 1707 C CA . ASP A 1 40 ? -2.866 -0.237 -7.308 1.00 0.00 36 ASP A CA 2
ATOM 1708 C C . ASP A 1 40 ? -1.652 -0.494 -6.415 1.00 0.00 36 ASP A C 2
ATOM 1709 O O . ASP A 1 40 ? -1.265 0.364 -5.621 1.00 0.00 36 ASP A O 2
ATOM 1718 N N . GLU A 1 41 ? -1.043 -1.665 -6.560 1.00 0.00 37 GLU A N 2
ATOM 1719 C CA . GLU A 1 41 ? 0.137 -2.014 -5.774 1.00 0.00 37 GLU A CA 2
ATOM 1720 C C . GLU A 1 41 ? 1.259 -2.498 -6.687 1.00 0.00 37 GLU A C 2
ATOM 1721 O O . GLU A 1 41 ? 1.103 -3.491 -7.396 1.00 0.00 37 GLU A O 2
ATOM 1733 N N . THR A 1 42 ? 2.391 -1.794 -6.673 1.00 0.00 38 THR A N 2
ATOM 1734 C CA . THR A 1 42 ? 3.522 -2.166 -7.507 1.00 0.00 38 THR A CA 2
ATOM 1735 C C . THR A 1 42 ? 4.767 -2.400 -6.662 1.00 0.00 38 THR A C 2
ATOM 1736 O O . THR A 1 42 ? 4.858 -1.938 -5.525 1.00 0.00 38 THR A O 2
ATOM 1747 N N . ARG A 1 43 ? 5.720 -3.126 -7.231 1.00 0.00 39 ARG A N 2
ATOM 1748 C CA . ARG A 1 43 ? 6.968 -3.440 -6.546 1.00 0.00 39 ARG A CA 2
ATOM 1749 C C . ARG A 1 43 ? 7.589 -2.192 -5.920 1.00 0.00 39 ARG A C 2
ATOM 1750 O O . ARG A 1 43 ? 7.951 -2.195 -4.743 1.00 0.00 39 ARG A O 2
ATOM 1771 N N . ASN A 1 44 ? 7.733 -1.135 -6.714 1.00 0.00 40 ASN A N 2
ATOM 1772 C CA . ASN A 1 44 ? 8.345 0.098 -6.221 1.00 0.00 40 ASN A CA 2
ATOM 1773 C C . ASN A 1 44 ? 7.351 1.249 -6.045 1.00 0.00 40 ASN A C 2
ATOM 1774 O O . ASN A 1 44 ? 7.764 2.405 -5.952 1.00 0.00 40 ASN A O 2
ATOM 1785 N N . THR A 1 45 ? 6.053 0.953 -5.985 1.00 0.00 41 THR A N 2
ATOM 1786 C CA . THR A 1 45 ? 5.066 2.015 -5.805 1.00 0.00 41 THR A CA 2
ATOM 1787 C C . THR A 1 45 ? 3.759 1.485 -5.238 1.00 0.00 41 THR A C 2
ATOM 1788 O O . THR A 1 45 ? 3.440 0.303 -5.365 1.00 0.00 41 THR A O 2
ATOM 1799 N N . LEU A 1 46 ? 3.007 2.382 -4.611 1.00 0.00 42 LEU A N 2
ATOM 1800 C CA . LEU A 1 46 ? 1.725 2.030 -4.015 1.00 0.00 42 LEU A CA 2
ATOM 1801 C C . LEU A 1 46 ? 0.686 3.095 -4.335 1.00 0.00 42 LEU A C 2
ATOM 1802 O O . LEU A 1 46 ? 0.705 4.188 -3.770 1.00 0.00 42 LEU A O 2
ATOM 1818 N N . ARG A 1 47 ? -0.218 2.764 -5.244 1.00 0.00 43 ARG A N 2
ATOM 1819 C CA . ARG A 1 47 ? -1.270 3.685 -5.646 1.00 0.00 43 ARG A CA 2
ATOM 1820 C C . ARG A 1 47 ? -2.390 3.715 -4.603 1.00 0.00 43 ARG A C 2
ATOM 1821 O O . ARG A 1 47 ? -2.930 2.672 -4.230 1.00 0.00 43 ARG A O 2
ATOM 1842 N N . ILE A 1 48 ? -2.717 4.925 -4.135 1.00 0.00 44 ILE A N 2
ATOM 1843 C CA . ILE A 1 48 ? -3.754 5.127 -3.115 1.00 0.00 44 ILE A CA 2
ATOM 1844 C C . ILE A 1 48 ? -5.009 5.797 -3.688 1.00 0.00 44 ILE A C 2
ATOM 1845 O O . ILE A 1 48 ? -5.025 7.005 -3.922 1.00 0.00 44 ILE A O 2
ATOM 1861 N N . GLU A 1 49 ? -6.067 5.002 -3.906 1.00 0.00 45 GLU A N 2
ATOM 1862 C CA . GLU A 1 49 ? -7.315 5.522 -4.438 1.00 0.00 45 GLU A CA 2
ATOM 1863 C C . GLU A 1 49 ? -8.461 5.252 -3.485 1.00 0.00 45 GLU A C 2
ATOM 1864 O O . GLU A 1 49 ? -8.526 4.178 -2.839 1.00 0.00 45 GLU A O 2
ATOM 1876 N N . MET A 1 50 ? -9.355 6.249 -3.441 1.00 0.00 46 MET A N 2
ATOM 1877 C CA . MET A 1 50 ? -10.558 6.239 -2.620 1.00 0.00 46 MET A CA 2
ATOM 1878 C C . MET A 1 50 ? -11.800 6.307 -3.508 1.00 0.00 46 MET A C 2
ATOM 1879 O O . MET A 1 50 ? -11.894 7.154 -4.400 1.00 0.00 46 MET A O 2
ATOM 1893 N N . ASP A 1 51 ? -12.735 5.391 -3.261 1.00 0.00 47 ASP A N 2
ATOM 1894 C CA . ASP A 1 51 ? -13.976 5.295 -4.033 1.00 0.00 47 ASP A CA 2
ATOM 1895 C C . ASP A 1 51 ? -14.608 6.656 -4.318 1.00 0.00 47 ASP A C 2
ATOM 1896 O O . ASP A 1 51 ? -15.316 6.819 -5.311 1.00 0.00 47 ASP A O 2
ATOM 1905 N N . ASP A 1 52 ? -14.360 7.628 -3.452 1.00 0.00 48 ASP A N 2
ATOM 1906 C CA . ASP A 1 52 ? -14.926 8.960 -3.639 1.00 0.00 48 ASP A CA 2
ATOM 1907 C C . ASP A 1 52 ? -14.325 9.654 -4.866 1.00 0.00 48 ASP A C 2
ATOM 1908 O O . ASP A 1 52 ? -14.786 10.722 -5.269 1.00 0.00 48 ASP A O 2
ATOM 1917 N N . GLY A 1 53 ? -13.307 9.035 -5.467 1.00 0.00 49 GLY A N 2
ATOM 1918 C CA . GLY A 1 53 ? -12.679 9.603 -6.647 1.00 0.00 49 GLY A CA 2
ATOM 1919 C C . GLY A 1 53 ? -11.372 10.304 -6.347 1.00 0.00 49 GLY A C 2
ATOM 1920 O O . GLY A 1 53 ? -10.906 11.128 -7.135 1.00 0.00 49 GLY A O 2
ATOM 1924 N N . ARG A 1 54 ? -10.773 9.975 -5.210 1.00 0.00 50 ARG A N 2
ATOM 1925 C CA . ARG A 1 54 ? -9.502 10.579 -4.816 1.00 0.00 50 ARG A CA 2
ATOM 1926 C C . ARG A 1 54 ? -8.346 9.604 -5.007 1.00 0.00 50 ARG A C 2
ATOM 1927 O O . ARG A 1 54 ? -8.342 8.515 -4.436 1.00 0.00 50 ARG A O 2
ATOM 1948 N N . GLU A 1 55 ? -7.364 9.995 -5.813 1.00 0.00 51 GLU A N 2
ATOM 1949 C CA . GLU A 1 55 ? -6.210 9.140 -6.073 1.00 0.00 51 GLU A CA 2
ATOM 1950 C C . GLU A 1 55 ? -4.900 9.841 -5.718 1.00 0.00 51 GLU A C 2
ATOM 1951 O O . GLU A 1 55 ? -4.742 11.040 -5.951 1.00 0.00 51 GLU A O 2
ATOM 1963 N N . ILE A 1 56 ? -3.960 9.079 -5.164 1.00 0.00 52 ILE A N 2
ATOM 1964 C CA . ILE A 1 56 ? -2.655 9.614 -4.784 1.00 0.00 52 ILE A CA 2
ATOM 1965 C C . ILE A 1 56 ? -1.604 8.503 -4.750 1.00 0.00 52 ILE A C 2
ATOM 1966 O O . ILE A 1 56 ? -1.866 7.409 -4.259 1.00 0.00 52 ILE A O 2
ATOM 1982 N N . THR A 1 57 ? -0.420 8.783 -5.290 1.00 0.00 53 THR A N 2
ATOM 1983 C CA . THR A 1 57 ? 0.656 7.792 -5.334 1.00 0.00 53 THR A CA 2
ATOM 1984 C C . THR A 1 57 ? 1.616 7.936 -4.152 1.00 0.00 53 THR A C 2
ATOM 1985 O O . THR A 1 57 ? 1.915 9.046 -3.713 1.00 0.00 53 THR A O 2
ATOM 1996 N N . VAL A 1 58 ? 2.102 6.800 -3.651 1.00 0.00 54 VAL A N 2
ATOM 1997 C CA . VAL A 1 58 ? 3.036 6.786 -2.528 1.00 0.00 54 VAL A CA 2
ATOM 1998 C C . VAL A 1 58 ? 3.935 5.542 -2.575 1.00 0.00 54 VAL A C 2
ATOM 1999 O O . VAL A 1 58 ? 3.440 4.419 -2.641 1.00 0.00 54 VAL A O 2
ATOM 2012 N N . PRO A 1 59 ? 5.271 5.722 -2.546 1.00 0.00 55 PRO A N 2
ATOM 2013 C CA . PRO A 1 59 ? 6.225 4.600 -2.587 1.00 0.00 55 PRO A CA 2
ATOM 2014 C C . PRO A 1 59 ? 6.116 3.689 -1.363 1.00 0.00 55 PRO A C 2
ATOM 2015 O O . PRO A 1 59 ? 6.271 4.138 -0.230 1.00 0.00 55 PRO A O 2
ATOM 2026 N N . LYS A 1 60 ? 5.849 2.405 -1.603 1.00 0.00 56 LYS A N 2
ATOM 2027 C CA . LYS A 1 60 ? 5.722 1.430 -0.520 1.00 0.00 56 LYS A CA 2
ATOM 2028 C C . LYS A 1 60 ? 6.986 0.591 -0.348 1.00 0.00 56 LYS A C 2
ATOM 2029 O O . LYS A 1 60 ? 7.048 -0.261 0.538 1.00 0.00 56 LYS A O 2
ATOM 2048 N N . GLY A 1 61 ? 7.987 0.814 -1.198 1.00 0.00 57 GLY A N 2
ATOM 2049 C CA . GLY A 1 61 ? 9.217 0.040 -1.107 1.00 0.00 57 GLY A CA 2
ATOM 2050 C C . GLY A 1 61 ? 9.772 -0.019 0.303 1.00 0.00 57 GLY A C 2
ATOM 2051 O O . GLY A 1 61 ? 10.492 -0.954 0.654 1.00 0.00 57 GLY A O 2
ATOM 2055 N N . ILE A 1 62 ? 9.421 0.967 1.117 1.00 0.00 58 ILE A N 2
ATOM 2056 C CA . ILE A 1 62 ? 9.864 1.017 2.495 1.00 0.00 58 ILE A CA 2
ATOM 2057 C C . ILE A 1 62 ? 8.819 1.727 3.344 1.00 0.00 58 ILE A C 2
ATOM 2058 O O . ILE A 1 62 ? 9.092 2.769 3.942 1.00 0.00 58 ILE A O 2
ATOM 2074 N N . ALA A 1 63 ? 7.608 1.179 3.375 1.00 0.00 59 ALA A N 2
ATOM 2075 C CA . ALA A 1 63 ? 6.529 1.802 4.138 1.00 0.00 59 ALA A CA 2
ATOM 2076 C C . ALA A 1 63 ? 5.554 0.801 4.761 1.00 0.00 59 ALA A C 2
ATOM 2077 O O . ALA A 1 63 ? 4.762 0.172 4.061 1.00 0.00 59 ALA A O 2
ATOM 2084 N N . VAL A 1 64 ? 5.581 0.696 6.090 1.00 0.00 60 VAL A N 2
ATOM 2085 C CA . VAL A 1 64 ? 4.666 -0.192 6.805 1.00 0.00 60 VAL A CA 2
ATOM 2086 C C . VAL A 1 64 ? 3.262 0.396 6.805 1.00 0.00 60 VAL A C 2
ATOM 2087 O O . VAL A 1 64 ? 3.081 1.578 7.095 1.00 0.00 60 VAL A O 2
ATOM 2100 N N . PHE A 1 65 ? 2.269 -0.422 6.477 1.00 0.00 61 PHE A N 2
ATOM 2101 C CA . PHE A 1 65 ? 0.895 0.054 6.444 1.00 0.00 61 PHE A CA 2
ATOM 2102 C C . PHE A 1 65 ? -0.098 -1.085 6.627 1.00 0.00 61 PHE A C 2
ATOM 2103 O O . PHE A 1 65 ? 0.142 -2.215 6.202 1.00 0.00 61 PHE A O 2
ATOM 2120 N N . HIS A 1 66 ? -1.221 -0.767 7.259 1.00 0.00 62 HIS A N 2
ATOM 2121 C CA . HIS A 1 66 ? -2.271 -1.744 7.503 1.00 0.00 62 HIS A CA 2
ATOM 2122 C C . HIS A 1 66 ? -3.486 -1.407 6.644 1.00 0.00 62 HIS A C 2
ATOM 2123 O O . HIS A 1 66 ? -3.984 -0.282 6.684 1.00 0.00 62 HIS A O 2
ATOM 2138 N N . PHE A 1 67 ? -3.960 -2.370 5.857 1.00 0.00 63 PHE A N 2
ATOM 2139 C CA . PHE A 1 67 ? -5.110 -2.125 4.991 1.00 0.00 63 PHE A CA 2
ATOM 2140 C C . PHE A 1 67 ? -6.357 -2.835 5.506 1.00 0.00 63 PHE A C 2
ATOM 2141 O O . PHE A 1 67 ? -6.310 -4.001 5.899 1.00 0.00 63 PHE A O 2
ATOM 2158 N N . ARG A 1 68 ? -7.472 -2.110 5.510 1.00 0.00 64 ARG A N 2
ATOM 2159 C CA . ARG A 1 68 ? -8.743 -2.648 5.981 1.00 0.00 64 ARG A CA 2
ATOM 2160 C C . ARG A 1 68 ? -9.611 -3.102 4.814 1.00 0.00 64 ARG A C 2
ATOM 2161 O O . ARG A 1 68 ? -9.452 -2.632 3.687 1.00 0.00 64 ARG A O 2
ATOM 2182 N N . THR A 1 69 ? -10.542 -4.007 5.096 1.00 0.00 65 THR A N 2
ATOM 2183 C CA . THR A 1 69 ? -11.451 -4.514 4.077 1.00 0.00 65 THR A CA 2
ATOM 2184 C C . THR A 1 69 ? -12.886 -4.117 4.406 1.00 0.00 65 THR A C 2
ATOM 2185 O O . THR A 1 69 ? -13.306 -4.205 5.562 1.00 0.00 65 THR A O 2
ATOM 2196 N N . PRO A 1 70 ? -13.658 -3.668 3.395 1.00 0.00 66 PRO A N 2
ATOM 2197 C CA . PRO A 1 70 ? -15.052 -3.246 3.578 1.00 0.00 66 PRO A CA 2
ATOM 2198 C C . PRO A 1 70 ? -15.859 -4.212 4.439 1.00 0.00 66 PRO A C 2
ATOM 2199 O O . PRO A 1 70 ? -16.694 -3.793 5.239 1.00 0.00 66 PRO A O 2
ATOM 2210 N N . GLN A 1 71 ? -15.602 -5.506 4.275 1.00 0.00 67 GLN A N 2
ATOM 2211 C CA . GLN A 1 71 ? -16.307 -6.523 5.048 1.00 0.00 67 GLN A CA 2
ATOM 2212 C C . GLN A 1 71 ? -15.996 -6.392 6.538 1.00 0.00 67 GLN A C 2
ATOM 2213 O O . GLN A 1 71 ? -16.699 -6.952 7.379 1.00 0.00 67 GLN A O 2
ATOM 2227 N N . GLY A 1 72 ? -14.940 -5.648 6.856 1.00 0.00 68 GLY A N 2
ATOM 2228 C CA . GLY A 1 72 ? -14.554 -5.457 8.241 1.00 0.00 68 GLY A CA 2
ATOM 2229 C C . GLY A 1 72 ? -13.362 -6.307 8.625 1.00 0.00 68 GLY A C 2
ATOM 2230 O O . GLY A 1 72 ? -13.393 -7.009 9.635 1.00 0.00 68 GLY A O 2
ATOM 2234 N N . GLU A 1 73 ? -12.306 -6.248 7.816 1.00 0.00 69 GLU A N 2
ATOM 2235 C CA . GLU A 1 73 ? -11.104 -7.034 8.087 1.00 0.00 69 GLU A CA 2
ATOM 2236 C C . GLU A 1 73 ? -9.869 -6.143 8.206 1.00 0.00 69 GLU A C 2
ATOM 2237 O O . GLU A 1 73 ? -9.832 -5.036 7.669 1.00 0.00 69 GLU A O 2
ATOM 2249 N N . LEU A 1 74 ? -8.860 -6.644 8.913 1.00 0.00 70 LEU A N 2
ATOM 2250 C CA . LEU A 1 74 ? -7.614 -5.911 9.110 1.00 0.00 70 LEU A CA 2
ATOM 2251 C C . LEU A 1 74 ? -6.419 -6.739 8.651 1.00 0.00 70 LEU A C 2
ATOM 2252 O O . LEU A 1 74 ? -6.274 -7.902 9.031 1.00 0.00 70 LEU A O 2
ATOM 2268 N N . VAL A 1 75 ? -5.565 -6.138 7.828 1.00 0.00 71 VAL A N 2
ATOM 2269 C CA . VAL A 1 75 ? -4.385 -6.826 7.319 1.00 0.00 71 VAL A CA 2
ATOM 2270 C C . VAL A 1 75 ? -3.131 -5.973 7.494 1.00 0.00 71 VAL A C 2
ATOM 2271 O O . VAL A 1 75 ? -3.195 -4.743 7.465 1.00 0.00 71 VAL A O 2
ATOM 2284 N N . GLU A 1 76 ? -1.994 -6.637 7.672 1.00 0.00 72 GLU A N 2
ATOM 2285 C CA . GLU A 1 76 ? -0.723 -5.944 7.851 1.00 0.00 72 GLU A CA 2
ATOM 2286 C C . GLU A 1 76 ? 0.230 -6.232 6.696 1.00 0.00 72 GLU A C 2
ATOM 2287 O O . GLU A 1 76 ? 0.382 -7.379 6.272 1.00 0.00 72 GLU A O 2
ATOM 2299 N N . ILE A 1 77 ? 0.876 -5.183 6.200 1.00 0.00 73 ILE A N 2
ATOM 2300 C CA . ILE A 1 77 ? 1.825 -5.310 5.101 1.00 0.00 73 ILE A CA 2
ATOM 2301 C C . ILE A 1 77 ? 2.977 -4.334 5.296 1.00 0.00 73 ILE A C 2
ATOM 2302 O O . ILE A 1 77 ? 2.833 -3.135 5.063 1.00 0.00 73 ILE A O 2
ATOM 2318 N N . ASP A 1 78 ? 4.119 -4.848 5.743 1.00 0.00 74 ASP A N 2
ATOM 2319 C CA . ASP A 1 78 ? 5.280 -4.004 5.983 1.00 0.00 74 ASP A CA 2
ATOM 2320 C C . ASP A 1 78 ? 5.973 -3.607 4.682 1.00 0.00 74 ASP A C 2
ATOM 2321 O O . ASP A 1 78 ? 6.766 -4.361 4.124 1.00 0.00 74 ASP A O 2
ATOM 2330 N N . GLY A 1 79 ? 5.673 -2.396 4.225 1.00 0.00 75 GLY A N 2
ATOM 2331 C CA . GLY A 1 79 ? 6.266 -1.868 3.013 1.00 0.00 75 GLY A CA 2
ATOM 2332 C C . GLY A 1 79 ? 7.781 -1.885 3.040 1.00 0.00 75 GLY A C 2
ATOM 2333 O O . GLY A 1 79 ? 8.415 -1.639 2.020 1.00 0.00 75 GLY A O 2
ATOM 2337 N N . ARG A 1 80 ? 8.365 -2.119 4.211 1.00 0.00 76 ARG A N 2
ATOM 2338 C CA . ARG A 1 80 ? 9.811 -2.132 4.350 1.00 0.00 76 ARG A CA 2
ATOM 2339 C C . ARG A 1 80 ? 10.409 -3.373 3.701 1.00 0.00 76 ARG A C 2
ATOM 2340 O O . ARG A 1 80 ? 11.169 -3.281 2.737 1.00 0.00 76 ARG A O 2
ATOM 2361 N N . ALA A 1 81 ? 10.078 -4.527 4.254 1.00 0.00 77 ALA A N 2
ATOM 2362 C CA . ALA A 1 81 ? 10.594 -5.794 3.755 1.00 0.00 77 ALA A CA 2
ATOM 2363 C C . ALA A 1 81 ? 9.585 -6.547 2.889 1.00 0.00 77 ALA A C 2
ATOM 2364 O O . ALA A 1 81 ? 9.969 -7.370 2.058 1.00 0.00 77 ALA A O 2
ATOM 2371 N N . LEU A 1 82 ? 8.302 -6.280 3.093 1.00 0.00 78 LEU A N 2
ATOM 2372 C CA . LEU A 1 82 ? 7.256 -6.959 2.330 1.00 0.00 78 LEU A CA 2
ATOM 2373 C C . LEU A 1 82 ? 7.408 -6.701 0.837 1.00 0.00 78 LEU A C 2
ATOM 2374 O O . LEU A 1 82 ? 7.026 -7.530 0.012 1.00 0.00 78 LEU A O 2
ATOM 2390 N N . VAL A 1 83 ? 7.969 -5.550 0.495 1.00 0.00 79 VAL A N 2
ATOM 2391 C CA . VAL A 1 83 ? 8.167 -5.187 -0.904 1.00 0.00 79 VAL A CA 2
ATOM 2392 C C . VAL A 1 83 ? 8.923 -6.281 -1.656 1.00 0.00 79 VAL A C 2
ATOM 2393 O O . VAL A 1 83 ? 10.145 -6.386 -1.563 1.00 0.00 79 VAL A O 2
ATOM 2406 N N . ALA A 1 84 ? 8.181 -7.093 -2.402 1.00 0.00 80 ALA A N 2
ATOM 2407 C CA . ALA A 1 84 ? 8.774 -8.180 -3.173 1.00 0.00 80 ALA A CA 2
ATOM 2408 C C . ALA A 1 84 ? 8.716 -7.890 -4.668 1.00 0.00 80 ALA A C 2
ATOM 2409 O O . ALA A 1 84 ? 7.796 -7.225 -5.146 1.00 0.00 80 ALA A O 2
ATOM 2416 N N . ARG A 1 85 ? 9.699 -8.400 -5.406 1.00 0.00 81 ARG A N 2
ATOM 2417 C CA . ARG A 1 85 ? 9.755 -8.199 -6.849 1.00 0.00 81 ARG A CA 2
ATOM 2418 C C . ARG A 1 85 ? 8.476 -8.705 -7.516 1.00 0.00 81 ARG A C 2
ATOM 2419 O O . ARG A 1 85 ? 7.793 -9.578 -6.980 1.00 0.00 81 ARG A O 2
ATOM 2440 N N . PRO A 1 86 ? 8.134 -8.163 -8.697 1.00 0.00 82 PRO A N 2
ATOM 2441 C CA . PRO A 1 86 ? 6.935 -8.565 -9.435 1.00 0.00 82 PRO A CA 2
ATOM 2442 C C . PRO A 1 86 ? 6.803 -10.082 -9.538 1.00 0.00 82 PRO A C 2
ATOM 2443 O O . PRO A 1 86 ? 7.802 -10.801 -9.567 1.00 0.00 82 PRO A O 2
ATOM 2454 N N . GLU A 1 87 ? 5.566 -10.560 -9.592 1.00 0.00 83 GLU A N 2
ATOM 2455 C CA . GLU A 1 87 ? 5.302 -11.991 -9.690 1.00 0.00 83 GLU A CA 2
ATOM 2456 C C . GLU A 1 87 ? 5.721 -12.541 -11.052 1.00 0.00 83 GLU A C 2
ATOM 2457 O O . GLU A 1 87 ? 5.812 -13.755 -11.236 1.00 0.00 83 GLU A O 2
ATOM 2469 N N . GLU A 1 88 ? 5.970 -11.646 -12.005 1.00 0.00 84 GLU A N 2
ATOM 2470 C CA . GLU A 1 88 ? 6.374 -12.058 -13.344 1.00 0.00 84 GLU A CA 2
ATOM 2471 C C . GLU A 1 88 ? 7.892 -12.168 -13.453 1.00 0.00 84 GLU A C 2
ATOM 2472 O O . GLU A 1 88 ? 8.414 -13.154 -13.971 1.00 0.00 84 GLU A O 2
ATOM 2484 N N . ARG A 1 89 ? 8.596 -11.149 -12.966 1.00 0.00 85 ARG A N 2
ATOM 2485 C CA . ARG A 1 89 ? 10.055 -11.132 -13.013 1.00 0.00 85 ARG A CA 2
ATOM 2486 C C . ARG A 1 89 ? 10.646 -10.648 -11.692 1.00 0.00 85 ARG A C 2
ATOM 2487 O O . ARG A 1 89 ? 9.924 -10.208 -10.798 1.00 0.00 85 ARG A O 2
ATOM 2508 N N . ILE A 1 90 ? 11.970 -10.731 -11.584 1.00 0.00 86 ILE A N 2
ATOM 2509 C CA . ILE A 1 90 ? 12.676 -10.301 -10.382 1.00 0.00 86 ILE A CA 2
ATOM 2510 C C . ILE A 1 90 ? 13.595 -9.125 -10.700 1.00 0.00 86 ILE A C 2
ATOM 2511 O O . ILE A 1 90 ? 14.375 -9.178 -11.650 1.00 0.00 86 ILE A O 2
ATOM 2527 N N . ARG A 1 13 ? -12.235 -8.804 -8.517 1.00 0.00 9 ARG A N 3
ATOM 2528 C CA . ARG A 1 13 ? -12.385 -9.350 -7.174 1.00 0.00 9 ARG A CA 3
ATOM 2529 C C . ARG A 1 13 ? -12.387 -8.228 -6.141 1.00 0.00 9 ARG A C 3
ATOM 2530 O O . ARG A 1 13 ? -11.954 -7.111 -6.426 1.00 0.00 9 ARG A O 3
ATOM 2551 N N . HIS A 1 14 ? -12.876 -8.527 -4.942 1.00 0.00 10 HIS A N 3
ATOM 2552 C CA . HIS A 1 14 ? -12.932 -7.535 -3.875 1.00 0.00 10 HIS A CA 3
ATOM 2553 C C . HIS A 1 14 ? -12.175 -8.011 -2.640 1.00 0.00 10 HIS A C 3
ATOM 2554 O O . HIS A 1 14 ? -12.526 -9.024 -2.035 1.00 0.00 10 HIS A O 3
ATOM 2569 N N . GLU A 1 15 ? -11.138 -7.269 -2.267 1.00 0.00 11 GLU A N 3
ATOM 2570 C CA . GLU A 1 15 ? -10.332 -7.610 -1.101 1.00 0.00 11 GLU A CA 3
ATOM 2571 C C . GLU A 1 15 ? -9.406 -6.454 -0.730 1.00 0.00 11 GLU A C 3
ATOM 2572 O O . GLU A 1 15 ? -9.307 -6.076 0.436 1.00 0.00 11 GLU A O 3
ATOM 2584 N N . LEU A 1 16 ? -8.735 -5.889 -1.733 1.00 0.00 12 LEU A N 3
ATOM 2585 C CA . LEU A 1 16 ? -7.825 -4.769 -1.510 1.00 0.00 12 LEU A CA 3
ATOM 2586 C C . LEU A 1 16 ? -8.305 -3.520 -2.244 1.00 0.00 12 LEU A C 3
ATOM 2587 O O . LEU A 1 16 ? -8.130 -2.401 -1.763 1.00 0.00 12 LEU A O 3
ATOM 2603 N N . ILE A 1 17 ? -8.906 -3.719 -3.412 1.00 0.00 13 ILE A N 3
ATOM 2604 C CA . ILE A 1 17 ? -9.408 -2.608 -4.211 1.00 0.00 13 ILE A CA 3
ATOM 2605 C C . ILE A 1 17 ? -10.753 -2.119 -3.681 1.00 0.00 13 ILE A C 3
ATOM 2606 O O . ILE A 1 17 ? -11.722 -2.875 -3.628 1.00 0.00 13 ILE A O 3
ATOM 2622 N N . GLY A 1 18 ? -10.802 -0.849 -3.291 1.00 0.00 14 GLY A N 3
ATOM 2623 C CA . GLY A 1 18 ? -12.033 -0.280 -2.771 1.00 0.00 14 GLY A CA 3
ATOM 2624 C C . GLY A 1 18 ? -11.925 0.102 -1.307 1.00 0.00 14 GLY A C 3
ATOM 2625 O O . GLY A 1 18 ? -12.636 0.989 -0.837 1.00 0.00 14 GLY A O 3
ATOM 2629 N N . LEU A 1 19 ? -11.034 -0.571 -0.585 1.00 0.00 15 LEU A N 3
ATOM 2630 C CA . LEU A 1 19 ? -10.838 -0.298 0.835 1.00 0.00 15 LEU A CA 3
ATOM 2631 C C . LEU A 1 19 ? -9.761 0.761 1.048 1.00 0.00 15 LEU A C 3
ATOM 2632 O O . LEU A 1 19 ? -9.007 1.089 0.132 1.00 0.00 15 LEU A O 3
ATOM 2648 N N . SER A 1 20 ? -9.696 1.293 2.266 1.00 0.00 16 SER A N 3
ATOM 2649 C CA . SER A 1 20 ? -8.712 2.317 2.601 1.00 0.00 16 SER A CA 3
ATOM 2650 C C . SER A 1 20 ? -7.414 1.685 3.099 1.00 0.00 16 SER A C 3
ATOM 2651 O O . SER A 1 20 ? -7.403 0.538 3.546 1.00 0.00 16 SER A O 3
ATOM 2659 N N . VAL A 1 21 ? -6.325 2.439 3.015 1.00 0.00 17 VAL A N 3
ATOM 2660 C CA . VAL A 1 21 ? -5.022 1.955 3.450 1.00 0.00 17 VAL A CA 3
ATOM 2661 C C . VAL A 1 21 ? -4.321 2.991 4.327 1.00 0.00 17 VAL A C 3
ATOM 2662 O O . VAL A 1 21 ? -4.124 4.136 3.919 1.00 0.00 17 VAL A O 3
ATOM 2675 N N . ARG A 1 22 ? -3.954 2.582 5.537 1.00 0.00 18 ARG A N 3
ATOM 2676 C CA . ARG A 1 22 ? -3.281 3.476 6.474 1.00 0.00 18 ARG A CA 3
ATOM 2677 C C . ARG A 1 22 ? -1.797 3.141 6.586 1.00 0.00 18 ARG A C 3
ATOM 2678 O O . ARG A 1 22 ? -1.428 2.009 6.902 1.00 0.00 18 ARG A O 3
ATOM 2699 N N . ILE A 1 23 ? -0.953 4.133 6.325 1.00 0.00 19 ILE A N 3
ATOM 2700 C CA . ILE A 1 23 ? 0.491 3.951 6.392 1.00 0.00 19 ILE A CA 3
ATOM 2701 C C . ILE A 1 23 ? 1.034 4.380 7.753 1.00 0.00 19 ILE A C 3
ATOM 2702 O O . ILE A 1 23 ? 0.874 5.530 8.163 1.00 0.00 19 ILE A O 3
ATOM 2718 N N . ALA A 1 24 ? 1.685 3.447 8.443 1.00 0.00 20 ALA A N 3
ATOM 2719 C CA . ALA A 1 24 ? 2.260 3.726 9.754 1.00 0.00 20 ALA A CA 3
ATOM 2720 C C . ALA A 1 24 ? 3.702 4.211 9.631 1.00 0.00 20 ALA A C 3
ATOM 2721 O O . ALA A 1 24 ? 4.233 4.847 10.540 1.00 0.00 20 ALA A O 3
ATOM 2728 N N . ARG A 1 25 ? 4.326 3.909 8.496 1.00 0.00 21 ARG A N 3
ATOM 2729 C CA . ARG A 1 25 ? 5.701 4.316 8.244 1.00 0.00 21 ARG A CA 3
ATOM 2730 C C . ARG A 1 25 ? 6.000 4.274 6.751 1.00 0.00 21 ARG A C 3
ATOM 2731 O O . ARG A 1 25 ? 5.421 3.474 6.015 1.00 0.00 21 ARG A O 3
ATOM 2752 N N . SER A 1 26 ? 6.905 5.136 6.309 1.00 0.00 22 SER A N 3
ATOM 2753 C CA . SER A 1 26 ? 7.279 5.194 4.899 1.00 0.00 22 SER A CA 3
ATOM 2754 C C . SER A 1 26 ? 8.782 5.396 4.734 1.00 0.00 22 SER A C 3
ATOM 2755 O O . SER A 1 26 ? 9.477 5.773 5.679 1.00 0.00 22 SER A O 3
ATOM 2763 N N . VAL A 1 27 ? 9.279 5.141 3.526 1.00 0.00 23 VAL A N 3
ATOM 2764 C CA . VAL A 1 27 ? 10.701 5.295 3.232 1.00 0.00 23 VAL A CA 3
ATOM 2765 C C . VAL A 1 27 ? 11.169 6.720 3.514 1.00 0.00 23 VAL A C 3
ATOM 2766 O O . VAL A 1 27 ? 12.214 6.929 4.131 1.00 0.00 23 VAL A O 3
ATOM 2779 N N . HIS A 1 28 ? 10.388 7.697 3.062 1.00 0.00 24 HIS A N 3
ATOM 2780 C CA . HIS A 1 28 ? 10.720 9.102 3.269 1.00 0.00 24 HIS A CA 3
ATOM 2781 C C . HIS A 1 28 ? 9.794 9.729 4.305 1.00 0.00 24 HIS A C 3
ATOM 2782 O O . HIS A 1 28 ? 8.585 9.495 4.295 1.00 0.00 24 HIS A O 3
ATOM 2797 N N . ARG A 1 29 ? 10.369 10.523 5.202 1.00 0.00 25 ARG A N 3
ATOM 2798 C CA . ARG A 1 29 ? 9.597 11.180 6.251 1.00 0.00 25 ARG A CA 3
ATOM 2799 C C . ARG A 1 29 ? 8.532 12.104 5.666 1.00 0.00 25 ARG A C 3
ATOM 2800 O O . ARG A 1 29 ? 7.556 12.443 6.334 1.00 0.00 25 ARG A O 3
ATOM 2821 N N . ASP A 1 30 ? 8.728 12.513 4.418 1.00 0.00 26 ASP A N 3
ATOM 2822 C CA . ASP A 1 30 ? 7.788 13.400 3.749 1.00 0.00 26 ASP A CA 3
ATOM 2823 C C . ASP A 1 30 ? 6.546 12.648 3.268 1.00 0.00 26 ASP A C 3
ATOM 2824 O O . ASP A 1 30 ? 5.606 13.257 2.757 1.00 0.00 26 ASP A O 3
ATOM 2833 N N . ILE A 1 31 ? 6.545 11.325 3.428 1.00 0.00 27 ILE A N 3
ATOM 2834 C CA . ILE A 1 31 ? 5.420 10.510 3.002 1.00 0.00 27 ILE A CA 3
ATOM 2835 C C . ILE A 1 31 ? 5.031 9.472 4.055 1.00 0.00 27 ILE A C 3
ATOM 2836 O O . ILE A 1 31 ? 4.193 8.608 3.797 1.00 0.00 27 ILE A O 3
ATOM 2852 N N . GLN A 1 32 ? 5.641 9.549 5.236 1.00 0.00 28 GLN A N 3
ATOM 2853 C CA . GLN A 1 32 ? 5.348 8.603 6.301 1.00 0.00 28 GLN A CA 3
ATOM 2854 C C . GLN A 1 32 ? 4.158 9.062 7.136 1.00 0.00 28 GLN A C 3
ATOM 2855 O O . GLN A 1 32 ? 3.945 10.260 7.327 1.00 0.00 28 GLN A O 3
ATOM 2869 N N . GLY A 1 33 ? 3.389 8.099 7.635 1.00 0.00 29 GLY A N 3
ATOM 2870 C CA . GLY A 1 33 ? 2.230 8.420 8.449 1.00 0.00 29 GLY A CA 3
ATOM 2871 C C . GLY A 1 33 ? 1.063 8.951 7.637 1.00 0.00 29 GLY A C 3
ATOM 2872 O O . GLY A 1 33 ? 0.034 9.329 8.197 1.00 0.00 29 GLY A O 3
ATOM 2876 N N . ILE A 1 34 ? 1.218 8.985 6.316 1.00 0.00 30 ILE A N 3
ATOM 2877 C CA . ILE A 1 34 ? 0.168 9.476 5.441 1.00 0.00 30 ILE A CA 3
ATOM 2878 C C . ILE A 1 34 ? -0.804 8.361 5.071 1.00 0.00 30 ILE A C 3
ATOM 2879 O O . ILE A 1 34 ? -0.408 7.347 4.497 1.00 0.00 30 ILE A O 3
ATOM 2895 N N . SER A 1 35 ? -2.077 8.558 5.395 1.00 0.00 31 SER A N 3
ATOM 2896 C CA . SER A 1 35 ? -3.103 7.569 5.086 1.00 0.00 31 SER A CA 3
ATOM 2897 C C . SER A 1 35 ? -3.742 7.880 3.740 1.00 0.00 31 SER A C 3
ATOM 2898 O O . SER A 1 35 ? -3.664 9.011 3.257 1.00 0.00 31 SER A O 3
ATOM 2906 N N . GLY A 1 36 ? -4.370 6.880 3.129 1.00 0.00 32 GLY A N 3
ATOM 2907 C CA . GLY A 1 36 ? -4.998 7.099 1.842 1.00 0.00 32 GLY A CA 3
ATOM 2908 C C . GLY A 1 36 ? -5.822 5.919 1.384 1.00 0.00 32 GLY A C 3
ATOM 2909 O O . GLY A 1 36 ? -6.108 5.010 2.160 1.00 0.00 32 GLY A O 3
ATOM 2913 N N . ARG A 1 37 ? -6.209 5.941 0.115 1.00 0.00 33 ARG A N 3
ATOM 2914 C CA . ARG A 1 37 ? -7.013 4.880 -0.474 1.00 0.00 33 ARG A CA 3
ATOM 2915 C C . ARG A 1 37 ? -6.183 4.008 -1.420 1.00 0.00 33 ARG A C 3
ATOM 2916 O O . ARG A 1 37 ? -5.012 4.272 -1.663 1.00 0.00 33 ARG A O 3
ATOM 2937 N N . VAL A 1 38 ? -6.771 2.920 -1.874 1.00 0.00 34 VAL A N 3
ATOM 2938 C CA . VAL A 1 38 ? -6.055 1.957 -2.725 1.00 0.00 34 VAL A CA 3
ATOM 2939 C C . VAL A 1 38 ? -6.410 2.048 -4.206 1.00 0.00 34 VAL A C 3
ATOM 2940 O O . VAL A 1 38 ? -7.552 2.311 -4.552 1.00 0.00 34 VAL A O 3
ATOM 2953 N N . VAL A 1 39 ? -5.431 1.771 -5.076 1.00 0.00 35 VAL A N 3
ATOM 2954 C CA . VAL A 1 39 ? -5.677 1.737 -6.517 1.00 0.00 35 VAL A CA 3
ATOM 2955 C C . VAL A 1 39 ? -4.949 0.556 -7.163 1.00 0.00 35 VAL A C 3
ATOM 2956 O O . VAL A 1 39 ? -5.540 -0.204 -7.928 1.00 0.00 35 VAL A O 3
ATOM 2969 N N . ASP A 1 40 ? -3.655 0.409 -6.841 1.00 0.00 36 ASP A N 3
ATOM 2970 C CA . ASP A 1 40 ? -2.845 -0.673 -7.385 1.00 0.00 36 ASP A CA 3
ATOM 2971 C C . ASP A 1 40 ? -1.616 -0.927 -6.514 1.00 0.00 36 ASP A C 3
ATOM 2972 O O . ASP A 1 40 ? -1.277 -0.117 -5.650 1.00 0.00 36 ASP A O 3
ATOM 2981 N N . GLU A 1 41 ? -0.945 -2.048 -6.759 1.00 0.00 37 GLU A N 3
ATOM 2982 C CA . GLU A 1 41 ? 0.259 -2.404 -6.012 1.00 0.00 37 GLU A CA 3
ATOM 2983 C C . GLU A 1 41 ? 1.393 -2.755 -6.972 1.00 0.00 37 GLU A C 3
ATOM 2984 O O . GLU A 1 41 ? 1.189 -3.492 -7.936 1.00 0.00 37 GLU A O 3
ATOM 2996 N N . THR A 1 42 ? 2.585 -2.220 -6.716 1.00 0.00 38 THR A N 3
ATOM 2997 C CA . THR A 1 42 ? 3.732 -2.485 -7.576 1.00 0.00 38 THR A CA 3
ATOM 2998 C C . THR A 1 42 ? 4.887 -3.083 -6.782 1.00 0.00 38 THR A C 3
ATOM 2999 O O . THR A 1 42 ? 5.019 -2.847 -5.582 1.00 0.00 38 THR A O 3
ATOM 3010 N N . ARG A 1 43 ? 5.721 -3.859 -7.467 1.00 0.00 39 ARG A N 3
ATOM 3011 C CA . ARG A 1 43 ? 6.870 -4.504 -6.841 1.00 0.00 39 ARG A CA 3
ATOM 3012 C C . ARG A 1 43 ? 7.658 -3.528 -5.968 1.00 0.00 39 ARG A C 3
ATOM 3013 O O . ARG A 1 43 ? 8.096 -3.879 -4.872 1.00 0.00 39 ARG A O 3
ATOM 3034 N N . ASN A 1 44 ? 7.845 -2.308 -6.462 1.00 0.00 40 ASN A N 3
ATOM 3035 C CA . ASN A 1 44 ? 8.596 -1.301 -5.718 1.00 0.00 40 ASN A CA 3
ATOM 3036 C C . ASN A 1 44 ? 7.826 0.010 -5.568 1.00 0.00 40 ASN A C 3
ATOM 3037 O O . ASN A 1 44 ? 8.423 1.059 -5.328 1.00 0.00 40 ASN A O 3
ATOM 3048 N N . THR A 1 45 ? 6.502 -0.047 -5.691 1.00 0.00 41 THR A N 3
ATOM 3049 C CA . THR A 1 45 ? 5.685 1.151 -5.545 1.00 0.00 41 THR A CA 3
ATOM 3050 C C . THR A 1 45 ? 4.257 0.799 -5.165 1.00 0.00 41 THR A C 3
ATOM 3051 O O . THR A 1 45 ? 3.788 -0.313 -5.408 1.00 0.00 41 THR A O 3
ATOM 3062 N N . LEU A 1 46 ? 3.575 1.757 -4.551 1.00 0.00 42 LEU A N 3
ATOM 3063 C CA . LEU A 1 46 ? 2.201 1.560 -4.118 1.00 0.00 42 LEU A CA 3
ATOM 3064 C C . LEU A 1 46 ? 1.304 2.621 -4.729 1.00 0.00 42 LEU A C 3
ATOM 3065 O O . LEU A 1 46 ? 1.544 3.815 -4.569 1.00 0.00 42 LEU A O 3
ATOM 3081 N N . ARG A 1 47 ? 0.272 2.181 -5.433 1.00 0.00 43 ARG A N 3
ATOM 3082 C CA . ARG A 1 47 ? -0.647 3.101 -6.067 1.00 0.00 43 ARG A CA 3
ATOM 3083 C C . ARG A 1 47 ? -1.887 3.271 -5.185 1.00 0.00 43 ARG A C 3
ATOM 3084 O O . ARG A 1 47 ? -2.374 2.306 -4.593 1.00 0.00 43 ARG A O 3
ATOM 3105 N N . ILE A 1 48 ? -2.366 4.510 -5.071 1.00 0.00 44 ILE A N 3
ATOM 3106 C CA . ILE A 1 48 ? -3.516 4.827 -4.214 1.00 0.00 44 ILE A CA 3
ATOM 3107 C C . ILE A 1 48 ? -4.710 5.414 -4.974 1.00 0.00 44 ILE A C 3
ATOM 3108 O O . ILE A 1 48 ? -4.575 6.411 -5.681 1.00 0.00 44 ILE A O 3
ATOM 3124 N N . GLU A 1 49 ? -5.899 4.835 -4.754 1.00 0.00 45 GLU A N 3
ATOM 3125 C CA . GLU A 1 49 ? -7.120 5.358 -5.347 1.00 0.00 45 GLU A CA 3
ATOM 3126 C C . GLU A 1 49 ? -8.183 5.485 -4.273 1.00 0.00 45 GLU A C 3
ATOM 3127 O O . GLU A 1 49 ? -8.389 4.554 -3.456 1.00 0.00 45 GLU A O 3
ATOM 3139 N N . MET A 1 50 ? -8.834 6.651 -4.300 1.00 0.00 46 MET A N 3
ATOM 3140 C CA . MET A 1 50 ? -9.895 7.005 -3.372 1.00 0.00 46 MET A CA 3
ATOM 3141 C C . MET A 1 50 ? -11.253 6.867 -4.051 1.00 0.00 46 MET A C 3
ATOM 3142 O O . MET A 1 50 ? -11.468 7.415 -5.135 1.00 0.00 46 MET A O 3
ATOM 3156 N N . ASP A 1 51 ? -12.159 6.130 -3.407 1.00 0.00 47 ASP A N 3
ATOM 3157 C CA . ASP A 1 51 ? -13.504 5.900 -3.940 1.00 0.00 47 ASP A CA 3
ATOM 3158 C C . ASP A 1 51 ? -14.118 7.176 -4.505 1.00 0.00 47 ASP A C 3
ATOM 3159 O O . ASP A 1 51 ? -14.935 7.129 -5.426 1.00 0.00 47 ASP A O 3
ATOM 3168 N N . ASP A 1 52 ? -13.722 8.312 -3.952 1.00 0.00 48 ASP A N 3
ATOM 3169 C CA . ASP A 1 52 ? -14.230 9.603 -4.405 1.00 0.00 48 ASP A CA 3
ATOM 3170 C C . ASP A 1 52 ? -13.846 9.868 -5.859 1.00 0.00 48 ASP A C 3
ATOM 3171 O O . ASP A 1 52 ? -14.374 10.784 -6.492 1.00 0.00 48 ASP A O 3
ATOM 3180 N N . GLY A 1 53 ? -12.922 9.068 -6.384 1.00 0.00 49 GLY A N 3
ATOM 3181 C CA . GLY A 1 53 ? -12.478 9.234 -7.754 1.00 0.00 49 GLY A CA 3
ATOM 3182 C C . GLY A 1 53 ? -11.147 9.950 -7.839 1.00 0.00 49 GLY A C 3
ATOM 3183 O O . GLY A 1 53 ? -10.810 10.534 -8.870 1.00 0.00 49 GLY A O 3
ATOM 3187 N N . ARG A 1 54 ? -10.388 9.903 -6.751 1.00 0.00 50 ARG A N 3
ATOM 3188 C CA . ARG A 1 54 ? -9.080 10.551 -6.701 1.00 0.00 50 ARG A CA 3
ATOM 3189 C C . ARG A 1 54 ? -7.959 9.521 -6.803 1.00 0.00 50 ARG A C 3
ATOM 3190 O O . ARG A 1 54 ? -8.079 8.413 -6.283 1.00 0.00 50 ARG A O 3
ATOM 3211 N N . GLU A 1 55 ? -6.876 9.880 -7.484 1.00 0.00 51 GLU A N 3
ATOM 3212 C CA . GLU A 1 55 ? -5.753 8.970 -7.656 1.00 0.00 51 GLU A CA 3
ATOM 3213 C C . GLU A 1 55 ? -4.431 9.606 -7.219 1.00 0.00 51 GLU A C 3
ATOM 3214 O O . GLU A 1 55 ? -4.171 10.778 -7.493 1.00 0.00 51 GLU A O 3
ATOM 3226 N N . ILE A 1 56 ? -3.597 8.812 -6.550 1.00 0.00 52 ILE A N 3
ATOM 3227 C CA . ILE A 1 56 ? -2.290 9.271 -6.079 1.00 0.00 52 ILE A CA 3
ATOM 3228 C C . ILE A 1 56 ? -1.354 8.082 -5.860 1.00 0.00 52 ILE A C 3
ATOM 3229 O O . ILE A 1 56 ? -1.813 6.969 -5.632 1.00 0.00 52 ILE A O 3
ATOM 3245 N N . THR A 1 57 ? -0.045 8.313 -5.948 1.00 0.00 53 THR A N 3
ATOM 3246 C CA . THR A 1 57 ? 0.935 7.235 -5.775 1.00 0.00 53 THR A CA 3
ATOM 3247 C C . THR A 1 57 ? 1.822 7.453 -4.547 1.00 0.00 53 THR A C 3
ATOM 3248 O O . THR A 1 57 ? 2.034 8.584 -4.110 1.00 0.00 53 THR A O 3
ATOM 3259 N N . VAL A 1 58 ? 2.344 6.349 -4.001 1.00 0.00 54 VAL A N 3
ATOM 3260 C CA . VAL A 1 58 ? 3.217 6.401 -2.829 1.00 0.00 54 VAL A CA 3
ATOM 3261 C C . VAL A 1 58 ? 4.186 5.211 -2.815 1.00 0.00 54 VAL A C 3
ATOM 3262 O O . VAL A 1 58 ? 3.806 4.094 -3.168 1.00 0.00 54 VAL A O 3
ATOM 3275 N N . PRO A 1 59 ? 5.456 5.431 -2.416 1.00 0.00 55 PRO A N 3
ATOM 3276 C CA . PRO A 1 59 ? 6.476 4.372 -2.370 1.00 0.00 55 PRO A CA 3
ATOM 3277 C C . PRO A 1 59 ? 6.309 3.430 -1.175 1.00 0.00 55 PRO A C 3
ATOM 3278 O O . PRO A 1 59 ? 6.406 3.851 -0.023 1.00 0.00 55 PRO A O 3
ATOM 3289 N N . LYS A 1 60 ? 6.066 2.149 -1.459 1.00 0.00 56 LYS A N 3
ATOM 3290 C CA . LYS A 1 60 ? 5.898 1.144 -0.406 1.00 0.00 56 LYS A CA 3
ATOM 3291 C C . LYS A 1 60 ? 7.160 0.309 -0.200 1.00 0.00 56 LYS A C 3
ATOM 3292 O O . LYS A 1 60 ? 7.190 -0.564 0.665 1.00 0.00 56 LYS A O 3
ATOM 3311 N N . GLY A 1 61 ? 8.198 0.561 -1.000 1.00 0.00 57 GLY A N 3
ATOM 3312 C CA . GLY A 1 61 ? 9.426 -0.210 -0.870 1.00 0.00 57 GLY A CA 3
ATOM 3313 C C . GLY A 1 61 ? 9.901 -0.299 0.568 1.00 0.00 57 GLY A C 3
ATOM 3314 O O . GLY A 1 61 ? 10.578 -1.254 0.952 1.00 0.00 57 GLY A O 3
ATOM 3318 N N . ILE A 1 62 ? 9.524 0.691 1.368 1.00 0.00 58 ILE A N 3
ATOM 3319 C CA . ILE A 1 62 ? 9.878 0.729 2.773 1.00 0.00 58 ILE A CA 3
ATOM 3320 C C . ILE A 1 62 ? 8.792 1.460 3.550 1.00 0.00 58 ILE A C 3
ATOM 3321 O O . ILE A 1 62 ? 9.042 2.500 4.161 1.00 0.00 58 ILE A O 3
ATOM 3337 N N . ALA A 1 63 ? 7.571 0.931 3.498 1.00 0.00 59 ALA A N 3
ATOM 3338 C CA . ALA A 1 63 ? 6.451 1.571 4.182 1.00 0.00 59 ALA A CA 3
ATOM 3339 C C . ALA A 1 63 ? 5.457 0.580 4.788 1.00 0.00 59 ALA A C 3
ATOM 3340 O O . ALA A 1 63 ? 4.709 -0.086 4.073 1.00 0.00 59 ALA A O 3
ATOM 3347 N N . VAL A 1 64 ? 5.419 0.525 6.118 1.00 0.00 60 VAL A N 3
ATOM 3348 C CA . VAL A 1 64 ? 4.482 -0.348 6.818 1.00 0.00 60 VAL A CA 3
ATOM 3349 C C . VAL A 1 64 ? 3.080 0.249 6.773 1.00 0.00 60 VAL A C 3
ATOM 3350 O O . VAL A 1 64 ? 2.888 1.415 7.119 1.00 0.00 60 VAL A O 3
ATOM 3363 N N . PHE A 1 65 ? 2.101 -0.540 6.339 1.00 0.00 61 PHE A N 3
ATOM 3364 C CA . PHE A 1 65 ? 0.732 -0.051 6.249 1.00 0.00 61 PHE A CA 3
ATOM 3365 C C . PHE A 1 65 ? -0.282 -1.183 6.354 1.00 0.00 61 PHE A C 3
ATOM 3366 O O . PHE A 1 65 ? -0.006 -2.323 5.976 1.00 0.00 61 PHE A O 3
ATOM 3383 N N . HIS A 1 66 ? -1.460 -0.853 6.873 1.00 0.00 62 HIS A N 3
ATOM 3384 C CA . HIS A 1 66 ? -2.534 -1.825 7.034 1.00 0.00 62 HIS A CA 3
ATOM 3385 C C . HIS A 1 66 ? -3.751 -1.424 6.206 1.00 0.00 62 HIS A C 3
ATOM 3386 O O . HIS A 1 66 ? -4.114 -0.249 6.146 1.00 0.00 62 HIS A O 3
ATOM 3401 N N . PHE A 1 67 ? -4.381 -2.407 5.571 1.00 0.00 63 PHE A N 3
ATOM 3402 C CA . PHE A 1 67 ? -5.559 -2.156 4.746 1.00 0.00 63 PHE A CA 3
ATOM 3403 C C . PHE A 1 67 ? -6.840 -2.331 5.556 1.00 0.00 63 PHE A C 3
ATOM 3404 O O . PHE A 1 67 ? -7.089 -3.395 6.124 1.00 0.00 63 PHE A O 3
ATOM 3421 N N . ARG A 1 68 ? -7.652 -1.278 5.602 1.00 0.00 64 ARG A N 3
ATOM 3422 C CA . ARG A 1 68 ? -8.911 -1.311 6.338 1.00 0.00 64 ARG A CA 3
ATOM 3423 C C . ARG A 1 68 ? -10.097 -1.391 5.379 1.00 0.00 64 ARG A C 3
ATOM 3424 O O . ARG A 1 68 ? -10.364 -0.451 4.631 1.00 0.00 64 ARG A O 3
ATOM 3445 N N . THR A 1 69 ? -10.800 -2.519 5.405 1.00 0.00 65 THR A N 3
ATOM 3446 C CA . THR A 1 69 ? -11.952 -2.722 4.533 1.00 0.00 65 THR A CA 3
ATOM 3447 C C . THR A 1 69 ? -13.239 -2.235 5.199 1.00 0.00 65 THR A C 3
ATOM 3448 O O . THR A 1 69 ? -13.520 -2.585 6.347 1.00 0.00 65 THR A O 3
ATOM 3459 N N . PRO A 1 70 ? -14.043 -1.423 4.482 1.00 0.00 66 PRO A N 3
ATOM 3460 C CA . PRO A 1 70 ? -15.307 -0.889 5.008 1.00 0.00 66 PRO A CA 3
ATOM 3461 C C . PRO A 1 70 ? -16.195 -1.972 5.612 1.00 0.00 66 PRO A C 3
ATOM 3462 O O . PRO A 1 70 ? -16.943 -1.715 6.555 1.00 0.00 66 PRO A O 3
ATOM 3473 N N . GLN A 1 71 ? -16.106 -3.182 5.069 1.00 0.00 67 GLN A N 3
ATOM 3474 C CA . GLN A 1 71 ? -16.903 -4.300 5.564 1.00 0.00 67 GLN A CA 3
ATOM 3475 C C . GLN A 1 71 ? -16.540 -4.641 7.009 1.00 0.00 67 GLN A C 3
ATOM 3476 O O . GLN A 1 71 ? -17.264 -5.376 7.681 1.00 0.00 67 GLN A O 3
ATOM 3490 N N . GLY A 1 72 ? -15.421 -4.100 7.488 1.00 0.00 68 GLY A N 3
ATOM 3491 C CA . GLY A 1 72 ? -14.997 -4.362 8.849 1.00 0.00 68 GLY A CA 3
ATOM 3492 C C . GLY A 1 72 ? -13.863 -5.363 8.928 1.00 0.00 68 GLY A C 3
ATOM 3493 O O . GLY A 1 72 ? -13.885 -6.268 9.763 1.00 0.00 68 GLY A O 3
ATOM 3497 N N . GLU A 1 73 ? -12.866 -5.201 8.064 1.00 0.00 69 GLU A N 3
ATOM 3498 C CA . GLU A 1 73 ? -11.716 -6.100 8.054 1.00 0.00 69 GLU A CA 3
ATOM 3499 C C . GLU A 1 73 ? -10.421 -5.319 8.247 1.00 0.00 69 GLU A C 3
ATOM 3500 O O . GLU A 1 73 ? -10.288 -4.193 7.768 1.00 0.00 69 GLU A O 3
ATOM 3512 N N . LEU A 1 74 ? -9.471 -5.922 8.952 1.00 0.00 70 LEU A N 3
ATOM 3513 C CA . LEU A 1 74 ? -8.187 -5.277 9.211 1.00 0.00 70 LEU A CA 3
ATOM 3514 C C . LEU A 1 74 ? -7.032 -6.117 8.678 1.00 0.00 70 LEU A C 3
ATOM 3515 O O . LEU A 1 74 ? -6.719 -7.176 9.223 1.00 0.00 70 LEU A O 3
ATOM 3531 N N . VAL A 1 75 ? -6.396 -5.633 7.617 1.00 0.00 71 VAL A N 3
ATOM 3532 C CA . VAL A 1 75 ? -5.268 -6.334 7.016 1.00 0.00 71 VAL A CA 3
ATOM 3533 C C . VAL A 1 75 ? -3.979 -5.543 7.215 1.00 0.00 71 VAL A C 3
ATOM 3534 O O . VAL A 1 75 ? -3.997 -4.315 7.256 1.00 0.00 71 VAL A O 3
ATOM 3547 N N . GLU A 1 76 ? -2.862 -6.252 7.348 1.00 0.00 72 GLU A N 3
ATOM 3548 C CA . GLU A 1 76 ? -1.572 -5.602 7.554 1.00 0.00 72 GLU A CA 3
ATOM 3549 C C . GLU A 1 76 ? -0.570 -5.991 6.470 1.00 0.00 72 GLU A C 3
ATOM 3550 O O . GLU A 1 76 ? -0.587 -7.112 5.965 1.00 0.00 72 GLU A O 3
ATOM 3562 N N . ILE A 1 77 ? 0.306 -5.050 6.127 1.00 0.00 73 ILE A N 3
ATOM 3563 C CA . ILE A 1 77 ? 1.327 -5.279 5.113 1.00 0.00 73 ILE A CA 3
ATOM 3564 C C . ILE A 1 77 ? 2.576 -4.464 5.436 1.00 0.00 73 ILE A C 3
ATOM 3565 O O . ILE A 1 77 ? 2.501 -3.251 5.625 1.00 0.00 73 ILE A O 3
ATOM 3581 N N . ASP A 1 78 ? 3.719 -5.136 5.520 1.00 0.00 74 ASP A N 3
ATOM 3582 C CA . ASP A 1 78 ? 4.969 -4.460 5.846 1.00 0.00 74 ASP A CA 3
ATOM 3583 C C . ASP A 1 78 ? 5.709 -4.000 4.593 1.00 0.00 74 ASP A C 3
ATOM 3584 O O . ASP A 1 78 ? 6.416 -4.775 3.952 1.00 0.00 74 ASP A O 3
ATOM 3593 N N . GLY A 1 79 ? 5.560 -2.722 4.269 1.00 0.00 75 GLY A N 3
ATOM 3594 C CA . GLY A 1 79 ? 6.228 -2.152 3.116 1.00 0.00 75 GLY A CA 3
ATOM 3595 C C . GLY A 1 79 ? 7.737 -2.181 3.241 1.00 0.00 75 GLY A C 3
ATOM 3596 O O . GLY A 1 79 ? 8.443 -1.903 2.276 1.00 0.00 75 GLY A O 3
ATOM 3600 N N . ARG A 1 80 ? 8.235 -2.464 4.443 1.00 0.00 76 ARG A N 3
ATOM 3601 C CA . ARG A 1 80 ? 9.667 -2.491 4.690 1.00 0.00 76 ARG A CA 3
ATOM 3602 C C . ARG A 1 80 ? 10.270 -3.864 4.421 1.00 0.00 76 ARG A C 3
ATOM 3603 O O . ARG A 1 80 ? 11.078 -4.035 3.508 1.00 0.00 76 ARG A O 3
ATOM 3624 N N . ALA A 1 81 ? 9.894 -4.828 5.242 1.00 0.00 77 ALA A N 3
ATOM 3625 C CA . ALA A 1 81 ? 10.411 -6.185 5.132 1.00 0.00 77 ALA A CA 3
ATOM 3626 C C . ALA A 1 81 ? 9.620 -7.056 4.154 1.00 0.00 77 ALA A C 3
ATOM 3627 O O . ALA A 1 81 ? 10.068 -8.145 3.795 1.00 0.00 77 ALA A O 3
ATOM 3634 N N . LEU A 1 82 ? 8.449 -6.594 3.725 1.00 0.00 78 LEU A N 3
ATOM 3635 C CA . LEU A 1 82 ? 7.634 -7.375 2.795 1.00 0.00 78 LEU A CA 3
ATOM 3636 C C . LEU A 1 82 ? 7.647 -6.758 1.399 1.00 0.00 78 LEU A C 3
ATOM 3637 O O . LEU A 1 82 ? 6.657 -6.821 0.672 1.00 0.00 78 LEU A O 3
ATOM 3653 N N . VAL A 1 83 ? 8.779 -6.169 1.027 1.00 0.00 79 VAL A N 3
ATOM 3654 C CA . VAL A 1 83 ? 8.919 -5.551 -0.286 1.00 0.00 79 VAL A CA 3
ATOM 3655 C C . VAL A 1 83 ? 8.748 -6.589 -1.393 1.00 0.00 79 VAL A C 3
ATOM 3656 O O . VAL A 1 83 ? 9.251 -7.707 -1.291 1.00 0.00 79 VAL A O 3
ATOM 3669 N N . ALA A 1 84 ? 8.034 -6.212 -2.449 1.00 0.00 80 ALA A N 3
ATOM 3670 C CA . ALA A 1 84 ? 7.796 -7.113 -3.571 1.00 0.00 80 ALA A CA 3
ATOM 3671 C C . ALA A 1 84 ? 8.931 -7.047 -4.586 1.00 0.00 80 ALA A C 3
ATOM 3672 O O . ALA A 1 84 ? 9.436 -5.970 -4.901 1.00 0.00 80 ALA A O 3
ATOM 3679 N N . ARG A 1 85 ? 9.331 -8.209 -5.094 1.00 0.00 81 ARG A N 3
ATOM 3680 C CA . ARG A 1 85 ? 10.410 -8.290 -6.074 1.00 0.00 81 ARG A CA 3
ATOM 3681 C C . ARG A 1 85 ? 9.901 -8.847 -7.402 1.00 0.00 81 ARG A C 3
ATOM 3682 O O . ARG A 1 85 ? 8.922 -9.591 -7.437 1.00 0.00 81 ARG A O 3
ATOM 3703 N N . PRO A 1 86 ? 10.566 -8.493 -8.517 1.00 0.00 82 PRO A N 3
ATOM 3704 C CA . PRO A 1 86 ? 10.176 -8.963 -9.850 1.00 0.00 82 PRO A CA 3
ATOM 3705 C C . PRO A 1 86 ? 10.123 -10.483 -9.934 1.00 0.00 82 PRO A C 3
ATOM 3706 O O . PRO A 1 86 ? 10.579 -11.182 -9.028 1.00 0.00 82 PRO A O 3
ATOM 3717 N N . GLU A 1 87 ? 9.569 -10.992 -11.030 1.00 0.00 83 GLU A N 3
ATOM 3718 C CA . GLU A 1 87 ? 9.462 -12.433 -11.234 1.00 0.00 83 GLU A CA 3
ATOM 3719 C C . GLU A 1 87 ? 10.819 -13.038 -11.584 1.00 0.00 83 GLU A C 3
ATOM 3720 O O . GLU A 1 87 ? 11.029 -14.241 -11.434 1.00 0.00 83 GLU A O 3
ATOM 3732 N N . GLU A 1 88 ? 11.736 -12.197 -12.048 1.00 0.00 84 GLU A N 3
ATOM 3733 C CA . GLU A 1 88 ? 13.072 -12.649 -12.419 1.00 0.00 84 GLU A CA 3
ATOM 3734 C C . GLU A 1 88 ? 13.821 -13.189 -11.204 1.00 0.00 84 GLU A C 3
ATOM 3735 O O . GLU A 1 88 ? 14.429 -14.258 -11.262 1.00 0.00 84 GLU A O 3
ATOM 3747 N N . ARG A 1 89 ? 13.775 -12.444 -10.105 1.00 0.00 85 ARG A N 3
ATOM 3748 C CA . ARG A 1 89 ? 14.450 -12.849 -8.878 1.00 0.00 85 ARG A CA 3
ATOM 3749 C C . ARG A 1 89 ? 13.512 -12.757 -7.678 1.00 0.00 85 ARG A C 3
ATOM 3750 O O . ARG A 1 89 ? 13.265 -11.672 -7.153 1.00 0.00 85 ARG A O 3
ATOM 3771 N N . ILE A 1 90 ? 12.996 -13.903 -7.248 1.00 0.00 86 ILE A N 3
ATOM 3772 C CA . ILE A 1 90 ? 12.089 -13.959 -6.107 1.00 0.00 86 ILE A CA 3
ATOM 3773 C C . ILE A 1 90 ? 12.729 -14.710 -4.944 1.00 0.00 86 ILE A C 3
ATOM 3774 O O . ILE A 1 90 ? 13.611 -15.545 -5.144 1.00 0.00 86 ILE A O 3
ATOM 3790 N N . ARG A 1 13 ? -13.981 0.731 -9.007 1.00 0.00 9 ARG A N 4
ATOM 3791 C CA . ARG A 1 13 ? -13.043 0.384 -7.948 1.00 0.00 9 ARG A CA 4
ATOM 3792 C C . ARG A 1 13 ? -12.063 1.523 -7.692 1.00 0.00 9 ARG A C 4
ATOM 3793 O O . ARG A 1 13 ? -11.325 1.934 -8.587 1.00 0.00 9 ARG A O 4
ATOM 3814 N N . HIS A 1 14 ? -12.062 2.030 -6.464 1.00 0.00 10 HIS A N 4
ATOM 3815 C CA . HIS A 1 14 ? -11.174 3.123 -6.088 1.00 0.00 10 HIS A CA 4
ATOM 3816 C C . HIS A 1 14 ? -10.386 2.777 -4.830 1.00 0.00 10 HIS A C 4
ATOM 3817 O O . HIS A 1 14 ? -9.179 2.546 -4.890 1.00 0.00 10 HIS A O 4
ATOM 3832 N N . GLU A 1 15 ? -11.075 2.737 -3.691 1.00 0.00 11 GLU A N 4
ATOM 3833 C CA . GLU A 1 15 ? -10.432 2.409 -2.421 1.00 0.00 11 GLU A CA 4
ATOM 3834 C C . GLU A 1 15 ? -9.576 1.158 -2.572 1.00 0.00 11 GLU A C 4
ATOM 3835 O O . GLU A 1 15 ? -10.104 0.092 -2.884 1.00 0.00 11 GLU A O 4
ATOM 3847 N N . LEU A 1 16 ? -8.253 1.294 -2.353 1.00 0.00 12 LEU A N 4
ATOM 3848 C CA . LEU A 1 16 ? -7.306 0.165 -2.481 1.00 0.00 12 LEU A CA 4
ATOM 3849 C C . LEU A 1 16 ? -7.850 -0.757 -3.535 1.00 0.00 12 LEU A C 4
ATOM 3850 O O . LEU A 1 16 ? -8.521 -0.283 -4.456 1.00 0.00 12 LEU A O 4
ATOM 3866 N N . ILE A 1 17 ? -7.696 -2.058 -3.400 1.00 0.00 13 ILE A N 4
ATOM 3867 C CA . ILE A 1 17 ? -8.364 -2.865 -4.356 1.00 0.00 13 ILE A CA 4
ATOM 3868 C C . ILE A 1 17 ? -9.694 -3.095 -3.659 1.00 0.00 13 ILE A C 4
ATOM 3869 O O . ILE A 1 17 ? -9.809 -3.943 -2.778 1.00 0.00 13 ILE A O 4
ATOM 3885 N N . GLY A 1 18 ? -10.672 -2.266 -3.982 1.00 0.00 14 GLY A N 4
ATOM 3886 C CA . GLY A 1 18 ? -11.937 -2.335 -3.278 1.00 0.00 14 GLY A CA 4
ATOM 3887 C C . GLY A 1 18 ? -11.770 -2.049 -1.765 1.00 0.00 14 GLY A C 4
ATOM 3888 O O . GLY A 1 18 ? -12.757 -2.040 -1.027 1.00 0.00 14 GLY A O 4
ATOM 3892 N N . LEU A 1 19 ? -10.512 -1.838 -1.300 1.00 0.00 15 LEU A N 4
ATOM 3893 C CA . LEU A 1 19 ? -10.206 -1.581 0.124 1.00 0.00 15 LEU A CA 4
ATOM 3894 C C . LEU A 1 19 ? -9.665 -0.168 0.352 1.00 0.00 15 LEU A C 4
ATOM 3895 O O . LEU A 1 19 ? -9.308 0.517 -0.581 1.00 0.00 15 LEU A O 4
ATOM 3911 N N . SER A 1 20 ? -9.548 0.241 1.606 1.00 0.00 16 SER A N 4
ATOM 3912 C CA . SER A 1 20 ? -8.955 1.543 1.930 1.00 0.00 16 SER A CA 4
ATOM 3913 C C . SER A 1 20 ? -7.670 1.281 2.722 1.00 0.00 16 SER A C 4
ATOM 3914 O O . SER A 1 20 ? -7.509 0.188 3.261 1.00 0.00 16 SER A O 4
ATOM 3922 N N . VAL A 1 21 ? -6.733 2.233 2.768 1.00 0.00 17 VAL A N 4
ATOM 3923 C CA . VAL A 1 21 ? -5.477 1.980 3.471 1.00 0.00 17 VAL A CA 4
ATOM 3924 C C . VAL A 1 21 ? -5.141 3.024 4.528 1.00 0.00 17 VAL A C 4
ATOM 3925 O O . VAL A 1 21 ? -5.600 4.165 4.480 1.00 0.00 17 VAL A O 4
ATOM 3938 N N . ARG A 1 22 ? -4.306 2.600 5.474 1.00 0.00 18 ARG A N 4
ATOM 3939 C CA . ARG A 1 22 ? -3.841 3.445 6.563 1.00 0.00 18 ARG A CA 4
ATOM 3940 C C . ARG A 1 22 ? -2.387 3.101 6.878 1.00 0.00 18 ARG A C 4
ATOM 3941 O O . ARG A 1 22 ? -2.092 2.011 7.371 1.00 0.00 18 ARG A O 4
ATOM 3962 N N . ILE A 1 23 ? -1.480 4.020 6.565 1.00 0.00 19 ILE A N 4
ATOM 3963 C CA . ILE A 1 23 ? -0.057 3.793 6.795 1.00 0.00 19 ILE A CA 4
ATOM 3964 C C . ILE A 1 23 ? 0.368 4.222 8.195 1.00 0.00 19 ILE A C 4
ATOM 3965 O O . ILE A 1 23 ? -0.104 5.231 8.719 1.00 0.00 19 ILE A O 4
ATOM 3981 N N . ALA A 1 24 ? 1.268 3.444 8.794 1.00 0.00 20 ALA A N 4
ATOM 3982 C CA . ALA A 1 24 ? 1.765 3.737 10.133 1.00 0.00 20 ALA A CA 4
ATOM 3983 C C . ALA A 1 24 ? 3.251 4.087 10.113 1.00 0.00 20 ALA A C 4
ATOM 3984 O O . ALA A 1 24 ? 3.745 4.776 11.005 1.00 0.00 20 ALA A O 4
ATOM 3991 N N . ARG A 1 25 ? 3.957 3.611 9.093 1.00 0.00 21 ARG A N 4
ATOM 3992 C CA . ARG A 1 25 ? 5.384 3.873 8.960 1.00 0.00 21 ARG A CA 4
ATOM 3993 C C . ARG A 1 25 ? 5.843 3.705 7.513 1.00 0.00 21 ARG A C 4
ATOM 3994 O O . ARG A 1 25 ? 5.515 2.716 6.858 1.00 0.00 21 ARG A O 4
ATOM 4015 N N . SER A 1 26 ? 6.609 4.676 7.023 1.00 0.00 22 SER A N 4
ATOM 4016 C CA . SER A 1 26 ? 7.120 4.638 5.656 1.00 0.00 22 SER A CA 4
ATOM 4017 C C . SER A 1 26 ? 8.566 5.122 5.601 1.00 0.00 22 SER A C 4
ATOM 4018 O O . SER A 1 26 ? 9.057 5.749 6.539 1.00 0.00 22 SER A O 4
ATOM 4026 N N . VAL A 1 27 ? 9.241 4.832 4.492 1.00 0.00 23 VAL A N 4
ATOM 4027 C CA . VAL A 1 27 ? 10.630 5.242 4.315 1.00 0.00 23 VAL A CA 4
ATOM 4028 C C . VAL A 1 27 ? 10.747 6.764 4.268 1.00 0.00 23 VAL A C 4
ATOM 4029 O O . VAL A 1 27 ? 11.598 7.351 4.936 1.00 0.00 23 VAL A O 4
ATOM 4042 N N . HIS A 1 28 ? 9.885 7.394 3.479 1.00 0.00 24 HIS A N 4
ATOM 4043 C CA . HIS A 1 28 ? 9.888 8.847 3.349 1.00 0.00 24 HIS A CA 4
ATOM 4044 C C . HIS A 1 28 ? 8.918 9.477 4.347 1.00 0.00 24 HIS A C 4
ATOM 4045 O O . HIS A 1 28 ? 7.812 8.978 4.552 1.00 0.00 24 HIS A O 4
ATOM 4060 N N . ARG A 1 29 ? 9.352 10.564 4.978 1.00 0.00 25 ARG A N 4
ATOM 4061 C CA . ARG A 1 29 ? 8.535 11.251 5.974 1.00 0.00 25 ARG A CA 4
ATOM 4062 C C . ARG A 1 29 ? 7.316 11.929 5.353 1.00 0.00 25 ARG A C 4
ATOM 4063 O O . ARG A 1 29 ? 6.302 12.129 6.022 1.00 0.00 25 ARG A O 4
ATOM 4084 N N . ASP A 1 30 ? 7.416 12.288 4.081 1.00 0.00 26 ASP A N 4
ATOM 4085 C CA . ASP A 1 30 ? 6.312 12.949 3.394 1.00 0.00 26 ASP A CA 4
ATOM 4086 C C . ASP A 1 30 ? 5.180 11.970 3.075 1.00 0.00 26 ASP A C 4
ATOM 4087 O O . ASP A 1 30 ? 4.113 12.378 2.619 1.00 0.00 26 ASP A O 4
ATOM 4096 N N . ILE A 1 31 ? 5.412 10.681 3.319 1.00 0.00 27 ILE A N 4
ATOM 4097 C CA . ILE A 1 31 ? 4.405 9.666 3.059 1.00 0.00 27 ILE A CA 4
ATOM 4098 C C . ILE A 1 31 ? 4.158 8.786 4.285 1.00 0.00 27 ILE A C 4
ATOM 4099 O O . ILE A 1 31 ? 3.354 7.855 4.236 1.00 0.00 27 ILE A O 4
ATOM 4115 N N . GLN A 1 32 ? 4.859 9.073 5.379 1.00 0.00 28 GLN A N 4
ATOM 4116 C CA . GLN A 1 32 ? 4.717 8.297 6.601 1.00 0.00 28 GLN A CA 4
ATOM 4117 C C . GLN A 1 32 ? 3.533 8.776 7.435 1.00 0.00 28 GLN A C 4
ATOM 4118 O O . GLN A 1 32 ? 3.210 9.964 7.454 1.00 0.00 28 GLN A O 4
ATOM 4132 N N . GLY A 1 33 ? 2.897 7.840 8.133 1.00 0.00 29 GLY A N 4
ATOM 4133 C CA . GLY A 1 33 ? 1.762 8.173 8.971 1.00 0.00 29 GLY A CA 4
ATOM 4134 C C . GLY A 1 33 ? 0.596 8.745 8.188 1.00 0.00 29 GLY A C 4
ATOM 4135 O O . GLY A 1 33 ? -0.305 9.353 8.767 1.00 0.00 29 GLY A O 4
ATOM 4139 N N . ILE A 1 34 ? 0.609 8.557 6.873 1.00 0.00 30 ILE A N 4
ATOM 4140 C CA . ILE A 1 34 ? -0.454 9.062 6.027 1.00 0.00 30 ILE A CA 4
ATOM 4141 C C . ILE A 1 34 ? -1.395 7.944 5.588 1.00 0.00 30 ILE A C 4
ATOM 4142 O O . ILE A 1 34 ? -0.955 6.900 5.107 1.00 0.00 30 ILE A O 4
ATOM 4158 N N . SER A 1 35 ? -2.693 8.181 5.737 1.00 0.00 31 SER A N 4
ATOM 4159 C CA . SER A 1 35 ? -3.699 7.205 5.336 1.00 0.00 31 SER A CA 4
ATOM 4160 C C . SER A 1 35 ? -4.141 7.493 3.909 1.00 0.00 31 SER A C 4
ATOM 4161 O O . SER A 1 35 ? -3.886 8.578 3.388 1.00 0.00 31 SER A O 4
ATOM 4169 N N . GLY A 1 36 ? -4.797 6.531 3.269 1.00 0.00 32 GLY A N 4
ATOM 4170 C CA . GLY A 1 36 ? -5.234 6.747 1.911 1.00 0.00 32 GLY A CA 4
ATOM 4171 C C . GLY A 1 36 ? -5.714 5.478 1.264 1.00 0.00 32 GLY A C 4
ATOM 4172 O O . GLY A 1 36 ? -5.772 4.432 1.906 1.00 0.00 32 GLY A O 4
ATOM 4176 N N . ARG A 1 37 ? -6.062 5.564 -0.007 1.00 0.00 33 ARG A N 4
ATOM 4177 C CA . ARG A 1 37 ? -6.544 4.408 -0.729 1.00 0.00 33 ARG A CA 4
ATOM 4178 C C . ARG A 1 37 ? -5.566 3.986 -1.829 1.00 0.00 33 ARG A C 4
ATOM 4179 O O . ARG A 1 37 ? -4.644 4.708 -2.177 1.00 0.00 33 ARG A O 4
ATOM 4200 N N . VAL A 1 38 ? -5.771 2.790 -2.333 1.00 0.00 34 VAL A N 4
ATOM 4201 C CA . VAL A 1 38 ? -4.903 2.190 -3.380 1.00 0.00 34 VAL A CA 4
ATOM 4202 C C . VAL A 1 38 ? -5.519 2.213 -4.777 1.00 0.00 34 VAL A C 4
ATOM 4203 O O . VAL A 1 38 ? -6.726 2.276 -4.919 1.00 0.00 34 VAL A O 4
ATOM 4216 N N . VAL A 1 39 ? -4.672 2.131 -5.804 1.00 0.00 35 VAL A N 4
ATOM 4217 C CA . VAL A 1 39 ? -5.153 2.062 -7.182 1.00 0.00 35 VAL A CA 4
ATOM 4218 C C . VAL A 1 39 ? -4.580 0.798 -7.828 1.00 0.00 35 VAL A C 4
ATOM 4219 O O . VAL A 1 39 ? -5.309 0.003 -8.421 1.00 0.00 35 VAL A O 4
ATOM 4232 N N . ASP A 1 40 ? -3.264 0.613 -7.676 1.00 0.00 36 ASP A N 4
ATOM 4233 C CA . ASP A 1 40 ? -2.574 -0.554 -8.204 1.00 0.00 36 ASP A CA 4
ATOM 4234 C C . ASP A 1 40 ? -1.232 -0.746 -7.492 1.00 0.00 36 ASP A C 4
ATOM 4235 O O . ASP A 1 40 ? -0.742 0.167 -6.828 1.00 0.00 36 ASP A O 4
ATOM 4244 N N . GLU A 1 41 ? -0.640 -1.929 -7.634 1.00 0.00 37 GLU A N 4
ATOM 4245 C CA . GLU A 1 41 ? 0.647 -2.221 -7.002 1.00 0.00 37 GLU A CA 4
ATOM 4246 C C . GLU A 1 41 ? 1.782 -2.154 -8.022 1.00 0.00 37 GLU A C 4
ATOM 4247 O O . GLU A 1 41 ? 1.607 -2.517 -9.185 1.00 0.00 37 GLU A O 4
ATOM 4259 N N . THR A 1 42 ? 2.947 -1.686 -7.577 1.00 0.00 38 THR A N 4
ATOM 4260 C CA . THR A 1 42 ? 4.111 -1.573 -8.451 1.00 0.00 38 THR A CA 4
ATOM 4261 C C . THR A 1 42 ? 5.296 -2.355 -7.887 1.00 0.00 38 THR A C 4
ATOM 4262 O O . THR A 1 42 ? 5.383 -2.585 -6.681 1.00 0.00 38 THR A O 4
ATOM 4273 N N . ARG A 1 43 ? 6.203 -2.761 -8.776 1.00 0.00 39 ARG A N 4
ATOM 4274 C CA . ARG A 1 43 ? 7.388 -3.530 -8.391 1.00 0.00 39 ARG A CA 4
ATOM 4275 C C . ARG A 1 43 ? 8.011 -3.019 -7.092 1.00 0.00 39 ARG A C 4
ATOM 4276 O O . ARG A 1 43 ? 8.341 -3.807 -6.206 1.00 0.00 39 ARG A O 4
ATOM 4297 N N . ASN A 1 44 ? 8.176 -1.706 -6.983 1.00 0.00 40 ASN A N 4
ATOM 4298 C CA . ASN A 1 44 ? 8.770 -1.119 -5.784 1.00 0.00 40 ASN A CA 4
ATOM 4299 C C . ASN A 1 44 ? 7.966 0.071 -5.267 1.00 0.00 40 ASN A C 4
ATOM 4300 O O . ASN A 1 44 ? 8.500 0.932 -4.568 1.00 0.00 40 ASN A O 4
ATOM 4311 N N . THR A 1 45 ? 6.680 0.116 -5.605 1.00 0.00 41 THR A N 4
ATOM 4312 C CA . THR A 1 45 ? 5.821 1.208 -5.157 1.00 0.00 41 THR A CA 4
ATOM 4313 C C . THR A 1 45 ? 4.354 0.811 -5.189 1.00 0.00 41 THR A C 4
ATOM 4314 O O . THR A 1 45 ? 3.992 -0.241 -5.711 1.00 0.00 41 THR A O 4
ATOM 4325 N N . LEU A 1 46 ? 3.513 1.672 -4.631 1.00 0.00 42 LEU A N 4
ATOM 4326 C CA . LEU A 1 46 ? 2.076 1.427 -4.601 1.00 0.00 42 LEU A CA 4
ATOM 4327 C C . LEU A 1 46 ? 1.321 2.676 -5.015 1.00 0.00 42 LEU A C 4
ATOM 4328 O O . LEU A 1 46 ? 1.354 3.688 -4.313 1.00 0.00 42 LEU A O 4
ATOM 4344 N N . ARG A 1 47 ? 0.623 2.605 -6.138 1.00 0.00 43 ARG A N 4
ATOM 4345 C CA . ARG A 1 47 ? -0.146 3.741 -6.596 1.00 0.00 43 ARG A CA 4
ATOM 4346 C C . ARG A 1 47 ? -1.442 3.790 -5.787 1.00 0.00 43 ARG A C 4
ATOM 4347 O O . ARG A 1 47 ? -2.191 2.816 -5.722 1.00 0.00 43 ARG A O 4
ATOM 4368 N N . ILE A 1 48 ? -1.645 4.905 -5.107 1.00 0.00 44 ILE A N 4
ATOM 4369 C CA . ILE A 1 48 ? -2.785 5.090 -4.213 1.00 0.00 44 ILE A CA 4
ATOM 4370 C C . ILE A 1 48 ? -3.976 5.800 -4.854 1.00 0.00 44 ILE A C 4
ATOM 4371 O O . ILE A 1 48 ? -3.901 6.987 -5.165 1.00 0.00 44 ILE A O 4
ATOM 4387 N N . GLU A 1 49 ? -5.110 5.095 -4.971 1.00 0.00 45 GLU A N 4
ATOM 4388 C CA . GLU A 1 49 ? -6.316 5.718 -5.480 1.00 0.00 45 GLU A CA 4
ATOM 4389 C C . GLU A 1 49 ? -7.349 5.741 -4.369 1.00 0.00 45 GLU A C 4
ATOM 4390 O O . GLU A 1 49 ? -7.500 4.739 -3.629 1.00 0.00 45 GLU A O 4
ATOM 4402 N N . MET A 1 50 ? -8.025 6.894 -4.262 1.00 0.00 46 MET A N 4
ATOM 4403 C CA . MET A 1 50 ? -9.056 7.138 -3.255 1.00 0.00 46 MET A CA 4
ATOM 4404 C C . MET A 1 50 ? -10.412 7.421 -3.902 1.00 0.00 46 MET A C 4
ATOM 4405 O O . MET A 1 50 ? -10.518 8.249 -4.813 1.00 0.00 46 MET A O 4
ATOM 4419 N N . ASP A 1 51 ? -11.442 6.722 -3.418 1.00 0.00 47 ASP A N 4
ATOM 4420 C CA . ASP A 1 51 ? -12.807 6.869 -3.932 1.00 0.00 47 ASP A CA 4
ATOM 4421 C C . ASP A 1 51 ? -13.209 8.332 -4.085 1.00 0.00 47 ASP A C 4
ATOM 4422 O O . ASP A 1 51 ? -14.040 8.669 -4.928 1.00 0.00 47 ASP A O 4
ATOM 4431 N N . ASP A 1 52 ? -12.614 9.193 -3.277 1.00 0.00 48 ASP A N 4
ATOM 4432 C CA . ASP A 1 52 ? -12.913 10.619 -3.338 1.00 0.00 48 ASP A CA 4
ATOM 4433 C C . ASP A 1 52 ? -12.591 11.185 -4.723 1.00 0.00 48 ASP A C 4
ATOM 4434 O O . ASP A 1 52 ? -12.966 12.312 -5.044 1.00 0.00 48 ASP A O 4
ATOM 4443 N N . GLY A 1 53 ? -11.883 10.401 -5.533 1.00 0.00 49 GLY A N 4
ATOM 4444 C CA . GLY A 1 53 ? -11.509 10.843 -6.860 1.00 0.00 49 GLY A CA 4
ATOM 4445 C C . GLY A 1 53 ? -10.083 11.345 -6.895 1.00 0.00 49 GLY A C 4
ATOM 4446 O O . GLY A 1 53 ? -9.699 12.104 -7.785 1.00 0.00 49 GLY A O 4
ATOM 4450 N N . ARG A 1 54 ? -9.301 10.920 -5.910 1.00 0.00 50 ARG A N 4
ATOM 4451 C CA . ARG A 1 54 ? -7.907 11.325 -5.807 1.00 0.00 50 ARG A CA 4
ATOM 4452 C C . ARG A 1 54 ? -6.975 10.196 -6.230 1.00 0.00 50 ARG A C 4
ATOM 4453 O O . ARG A 1 54 ? -7.364 9.027 -6.243 1.00 0.00 50 ARG A O 4
ATOM 4474 N N . GLU A 1 55 ? -5.744 10.551 -6.572 1.00 0.00 51 GLU A N 4
ATOM 4475 C CA . GLU A 1 55 ? -4.755 9.568 -6.993 1.00 0.00 51 GLU A CA 4
ATOM 4476 C C . GLU A 1 55 ? -3.341 10.056 -6.695 1.00 0.00 51 GLU A C 4
ATOM 4477 O O . GLU A 1 55 ? -2.961 11.164 -7.082 1.00 0.00 51 GLU A O 4
ATOM 4489 N N . ILE A 1 56 ? -2.563 9.227 -6.008 1.00 0.00 52 ILE A N 4
ATOM 4490 C CA . ILE A 1 56 ? -1.187 9.582 -5.661 1.00 0.00 52 ILE A CA 4
ATOM 4491 C C . ILE A 1 56 ? -0.346 8.330 -5.433 1.00 0.00 52 ILE A C 4
ATOM 4492 O O . ILE A 1 56 ? -0.878 7.295 -5.069 1.00 0.00 52 ILE A O 4
ATOM 4508 N N . THR A 1 57 ? 0.963 8.428 -5.653 1.00 0.00 53 THR A N 4
ATOM 4509 C CA . THR A 1 57 ? 1.859 7.282 -5.473 1.00 0.00 53 THR A CA 4
ATOM 4510 C C . THR A 1 57 ? 2.480 7.266 -4.076 1.00 0.00 53 THR A C 4
ATOM 4511 O O . THR A 1 57 ? 2.625 8.308 -3.438 1.00 0.00 53 THR A O 4
ATOM 4522 N N . VAL A 1 58 ? 2.851 6.070 -3.608 1.00 0.00 54 VAL A N 4
ATOM 4523 C CA . VAL A 1 58 ? 3.462 5.916 -2.288 1.00 0.00 54 VAL A CA 4
ATOM 4524 C C . VAL A 1 58 ? 4.387 4.693 -2.234 1.00 0.00 54 VAL A C 4
ATOM 4525 O O . VAL A 1 58 ? 3.922 3.555 -2.296 1.00 0.00 54 VAL A O 4
ATOM 4538 N N . PRO A 1 59 ? 5.715 4.908 -2.115 1.00 0.00 55 PRO A N 4
ATOM 4539 C CA . PRO A 1 59 ? 6.691 3.811 -2.053 1.00 0.00 55 PRO A CA 4
ATOM 4540 C C . PRO A 1 59 ? 6.463 2.888 -0.854 1.00 0.00 55 PRO A C 4
ATOM 4541 O O . PRO A 1 59 ? 6.552 3.319 0.297 1.00 0.00 55 PRO A O 4
ATOM 4552 N N . LYS A 1 60 ? 6.165 1.619 -1.132 1.00 0.00 56 LYS A N 4
ATOM 4553 C CA . LYS A 1 60 ? 5.921 0.639 -0.072 1.00 0.00 56 LYS A CA 4
ATOM 4554 C C . LYS A 1 60 ? 7.135 -0.254 0.183 1.00 0.00 56 LYS A C 4
ATOM 4555 O O . LYS A 1 60 ? 7.092 -1.122 1.055 1.00 0.00 56 LYS A O 4
ATOM 4574 N N . GLY A 1 61 ? 8.210 -0.062 -0.581 1.00 0.00 57 GLY A N 4
ATOM 4575 C CA . GLY A 1 61 ? 9.395 -0.891 -0.403 1.00 0.00 57 GLY A CA 4
ATOM 4576 C C . GLY A 1 61 ? 9.805 -0.996 1.054 1.00 0.00 57 GLY A C 4
ATOM 4577 O O . GLY A 1 61 ? 10.417 -1.980 1.467 1.00 0.00 57 GLY A O 4
ATOM 4581 N N . ILE A 1 62 ? 9.431 0.008 1.836 1.00 0.00 58 ILE A N 4
ATOM 4582 C CA . ILE A 1 62 ? 9.715 0.032 3.257 1.00 0.00 58 ILE A CA 4
ATOM 4583 C C . ILE A 1 62 ? 8.616 0.814 3.967 1.00 0.00 58 ILE A C 4
ATOM 4584 O O . ILE A 1 62 ? 8.868 1.858 4.569 1.00 0.00 58 ILE A O 4
ATOM 4600 N N . ALA A 1 63 ? 7.384 0.320 3.855 1.00 0.00 59 ALA A N 4
ATOM 4601 C CA . ALA A 1 63 ? 6.242 1.010 4.459 1.00 0.00 59 ALA A CA 4
ATOM 4602 C C . ALA A 1 63 ? 5.154 0.068 4.989 1.00 0.00 59 ALA A C 4
ATOM 4603 O O . ALA A 1 63 ? 4.512 -0.651 4.226 1.00 0.00 59 ALA A O 4
ATOM 4610 N N . VAL A 1 64 ? 4.916 0.106 6.300 1.00 0.00 60 VAL A N 4
ATOM 4611 C CA . VAL A 1 64 ? 3.888 -0.714 6.910 1.00 0.00 60 VAL A CA 4
ATOM 4612 C C . VAL A 1 64 ? 2.502 -0.203 6.521 1.00 0.00 60 VAL A C 4
ATOM 4613 O O . VAL A 1 64 ? 2.177 0.964 6.743 1.00 0.00 60 VAL A O 4
ATOM 4626 N N . PHE A 1 65 ? 1.696 -1.075 5.923 1.00 0.00 61 PHE A N 4
ATOM 4627 C CA . PHE A 1 65 ? 0.355 -0.700 5.484 1.00 0.00 61 PHE A CA 4
ATOM 4628 C C . PHE A 1 65 ? -0.730 -1.395 6.297 1.00 0.00 61 PHE A C 4
ATOM 4629 O O . PHE A 1 65 ? -0.570 -2.533 6.732 1.00 0.00 61 PHE A O 4
ATOM 4646 N N . HIS A 1 66 ? -1.849 -0.701 6.475 1.00 0.00 62 HIS A N 4
ATOM 4647 C CA . HIS A 1 66 ? -2.991 -1.236 7.205 1.00 0.00 62 HIS A CA 4
ATOM 4648 C C . HIS A 1 66 ? -4.275 -0.872 6.466 1.00 0.00 62 HIS A C 4
ATOM 4649 O O . HIS A 1 66 ? -4.714 0.277 6.507 1.00 0.00 62 HIS A O 4
ATOM 4664 N N . PHE A 1 67 ? -4.859 -1.841 5.764 1.00 0.00 63 PHE A N 4
ATOM 4665 C CA . PHE A 1 67 ? -6.074 -1.580 4.997 1.00 0.00 63 PHE A CA 4
ATOM 4666 C C . PHE A 1 67 ? -7.309 -2.175 5.657 1.00 0.00 63 PHE A C 4
ATOM 4667 O O . PHE A 1 67 ? -7.279 -3.285 6.186 1.00 0.00 63 PHE A O 4
ATOM 4684 N N . ARG A 1 68 ? -8.401 -1.418 5.606 1.00 0.00 64 ARG A N 4
ATOM 4685 C CA . ARG A 1 68 ? -9.666 -1.850 6.181 1.00 0.00 64 ARG A CA 4
ATOM 4686 C C . ARG A 1 68 ? -10.666 -2.184 5.080 1.00 0.00 64 ARG A C 4
ATOM 4687 O O . ARG A 1 68 ? -10.629 -1.596 3.996 1.00 0.00 64 ARG A O 4
ATOM 4708 N N . THR A 1 69 ? -11.562 -3.123 5.363 1.00 0.00 65 THR A N 4
ATOM 4709 C CA . THR A 1 69 ? -12.577 -3.527 4.398 1.00 0.00 65 THR A CA 4
ATOM 4710 C C . THR A 1 69 ? -13.947 -2.983 4.801 1.00 0.00 65 THR A C 4
ATOM 4711 O O . THR A 1 69 ? -14.311 -3.018 5.977 1.00 0.00 65 THR A O 4
ATOM 4722 N N . PRO A 1 70 ? -14.723 -2.467 3.826 1.00 0.00 66 PRO A N 4
ATOM 4723 C CA . PRO A 1 70 ? -16.056 -1.908 4.082 1.00 0.00 66 PRO A CA 4
ATOM 4724 C C . PRO A 1 70 ? -16.898 -2.781 5.007 1.00 0.00 66 PRO A C 4
ATOM 4725 O O . PRO A 1 70 ? -17.661 -2.275 5.829 1.00 0.00 66 PRO A O 4
ATOM 4736 N N . GLN A 1 71 ? -16.754 -4.096 4.869 1.00 0.00 67 GLN A N 4
ATOM 4737 C CA . GLN A 1 71 ? -17.503 -5.036 5.696 1.00 0.00 67 GLN A CA 4
ATOM 4738 C C . GLN A 1 71 ? -17.168 -4.857 7.176 1.00 0.00 67 GLN A C 4
ATOM 4739 O O . GLN A 1 71 ? -17.893 -5.337 8.047 1.00 0.00 67 GLN A O 4
ATOM 4753 N N . GLY A 1 72 ? -16.065 -4.166 7.454 1.00 0.00 68 GLY A N 4
ATOM 4754 C CA . GLY A 1 72 ? -15.656 -3.941 8.828 1.00 0.00 68 GLY A CA 4
ATOM 4755 C C . GLY A 1 72 ? -14.509 -4.839 9.241 1.00 0.00 68 GLY A C 4
ATOM 4756 O O . GLY A 1 72 ? -14.544 -5.448 10.309 1.00 0.00 68 GLY A O 4
ATOM 4760 N N . GLU A 1 73 ? -13.491 -4.926 8.390 1.00 0.00 69 GLU A N 4
ATOM 4761 C CA . GLU A 1 73 ? -12.330 -5.765 8.675 1.00 0.00 69 GLU A CA 4
ATOM 4762 C C . GLU A 1 73 ? -11.032 -4.967 8.576 1.00 0.00 69 GLU A C 4
ATOM 4763 O O . GLU A 1 73 ? -10.969 -3.947 7.892 1.00 0.00 69 GLU A O 4
ATOM 4775 N N . LEU A 1 74 ? -9.999 -5.444 9.263 1.00 0.00 70 LEU A N 4
ATOM 4776 C CA . LEU A 1 74 ? -8.697 -4.783 9.253 1.00 0.00 70 LEU A CA 4
ATOM 4777 C C . LEU A 1 74 ? -7.594 -5.768 8.877 1.00 0.00 70 LEU A C 4
ATOM 4778 O O . LEU A 1 74 ? -7.612 -6.923 9.303 1.00 0.00 70 LEU A O 4
ATOM 4794 N N . VAL A 1 75 ? -6.636 -5.308 8.078 1.00 0.00 71 VAL A N 4
ATOM 4795 C CA . VAL A 1 75 ? -5.531 -6.157 7.650 1.00 0.00 71 VAL A CA 4
ATOM 4796 C C . VAL A 1 75 ? -4.201 -5.418 7.748 1.00 0.00 71 VAL A C 4
ATOM 4797 O O . VAL A 1 75 ? -4.086 -4.262 7.336 1.00 0.00 71 VAL A O 4
ATOM 4810 N N . GLU A 1 76 ? -3.200 -6.097 8.301 1.00 0.00 72 GLU A N 4
ATOM 4811 C CA . GLU A 1 76 ? -1.875 -5.513 8.461 1.00 0.00 72 GLU A CA 4
ATOM 4812 C C . GLU A 1 76 ? -0.977 -5.846 7.273 1.00 0.00 72 GLU A C 4
ATOM 4813 O O . GLU A 1 76 ? -1.122 -6.892 6.641 1.00 0.00 72 GLU A O 4
ATOM 4825 N N . ILE A 1 77 ? -0.048 -4.943 6.982 1.00 0.00 73 ILE A N 4
ATOM 4826 C CA . ILE A 1 77 ? 0.886 -5.116 5.879 1.00 0.00 73 ILE A CA 4
ATOM 4827 C C . ILE A 1 77 ? 2.248 -4.545 6.253 1.00 0.00 73 ILE A C 4
ATOM 4828 O O . ILE A 1 77 ? 2.337 -3.436 6.779 1.00 0.00 73 ILE A O 4
ATOM 4844 N N . ASP A 1 78 ? 3.308 -5.296 5.979 1.00 0.00 74 ASP A N 4
ATOM 4845 C CA . ASP A 1 78 ? 4.650 -4.834 6.294 1.00 0.00 74 ASP A CA 4
ATOM 4846 C C . ASP A 1 78 ? 5.406 -4.463 5.023 1.00 0.00 74 ASP A C 4
ATOM 4847 O O . ASP A 1 78 ? 5.936 -5.326 4.323 1.00 0.00 74 ASP A O 4
ATOM 4856 N N . GLY A 1 79 ? 5.444 -3.168 4.740 1.00 0.00 75 GLY A N 4
ATOM 4857 C CA . GLY A 1 79 ? 6.122 -2.662 3.569 1.00 0.00 75 GLY A CA 4
ATOM 4858 C C . GLY A 1 79 ? 7.626 -2.779 3.656 1.00 0.00 75 GLY A C 4
ATOM 4859 O O . GLY A 1 79 ? 8.310 -2.550 2.666 1.00 0.00 75 GLY A O 4
ATOM 4863 N N . ARG A 1 80 ? 8.152 -3.083 4.841 1.00 0.00 76 ARG A N 4
ATOM 4864 C CA . ARG A 1 80 ? 9.592 -3.201 5.019 1.00 0.00 76 ARG A CA 4
ATOM 4865 C C . ARG A 1 80 ? 10.117 -4.452 4.328 1.00 0.00 76 ARG A C 4
ATOM 4866 O O . ARG A 1 80 ? 11.163 -4.430 3.679 1.00 0.00 76 ARG A O 4
ATOM 4887 N N . ALA A 1 81 ? 9.377 -5.538 4.479 1.00 0.00 77 ALA A N 4
ATOM 4888 C CA . ALA A 1 81 ? 9.744 -6.812 3.884 1.00 0.00 77 ALA A CA 4
ATOM 4889 C C . ALA A 1 81 ? 8.945 -7.101 2.611 1.00 0.00 77 ALA A C 4
ATOM 4890 O O . ALA A 1 81 ? 9.125 -8.146 1.984 1.00 0.00 77 ALA A O 4
ATOM 4897 N N . LEU A 1 82 ? 8.061 -6.179 2.236 1.00 0.00 78 LEU A N 4
ATOM 4898 C CA . LEU A 1 82 ? 7.239 -6.352 1.041 1.00 0.00 78 LEU A CA 4
ATOM 4899 C C . LEU A 1 82 ? 8.053 -6.102 -0.234 1.00 0.00 78 LEU A C 4
ATOM 4900 O O . LEU A 1 82 ? 7.542 -6.234 -1.343 1.00 0.00 78 LEU A O 4
ATOM 4916 N N . VAL A 1 83 ? 9.326 -5.740 -0.074 1.00 0.00 79 VAL A N 4
ATOM 4917 C CA . VAL A 1 83 ? 10.195 -5.476 -1.217 1.00 0.00 79 VAL A CA 4
ATOM 4918 C C . VAL A 1 83 ? 10.113 -6.601 -2.248 1.00 0.00 79 VAL A C 4
ATOM 4919 O O . VAL A 1 83 ? 10.728 -7.654 -2.085 1.00 0.00 79 VAL A O 4
ATOM 4932 N N . ALA A 1 84 ? 9.351 -6.364 -3.312 1.00 0.00 80 ALA A N 4
ATOM 4933 C CA . ALA A 1 84 ? 9.188 -7.349 -4.376 1.00 0.00 80 ALA A CA 4
ATOM 4934 C C . ALA A 1 84 ? 10.028 -6.976 -5.589 1.00 0.00 80 ALA A C 4
ATOM 4935 O O . ALA A 1 84 ? 9.652 -6.100 -6.368 1.00 0.00 80 ALA A O 4
ATOM 4942 N N . ARG A 1 85 ? 11.167 -7.641 -5.750 1.00 0.00 81 ARG A N 4
ATOM 4943 C CA . ARG A 1 85 ? 12.049 -7.363 -6.880 1.00 0.00 81 ARG A CA 4
ATOM 4944 C C . ARG A 1 85 ? 12.213 -8.599 -7.757 1.00 0.00 81 ARG A C 4
ATOM 4945 O O . ARG A 1 85 ? 12.279 -9.719 -7.252 1.00 0.00 81 ARG A O 4
ATOM 4966 N N . PRO A 1 86 ? 12.278 -8.417 -9.085 1.00 0.00 82 PRO A N 4
ATOM 4967 C CA . PRO A 1 86 ? 12.429 -9.530 -10.027 1.00 0.00 82 PRO A CA 4
ATOM 4968 C C . PRO A 1 86 ? 13.621 -10.429 -9.720 1.00 0.00 82 PRO A C 4
ATOM 4969 O O . PRO A 1 86 ? 13.595 -11.626 -10.004 1.00 0.00 82 PRO A O 4
ATOM 4980 N N . GLU A 1 87 ? 14.672 -9.845 -9.167 1.00 0.00 83 GLU A N 4
ATOM 4981 C CA . GLU A 1 87 ? 15.886 -10.602 -8.856 1.00 0.00 83 GLU A CA 4
ATOM 4982 C C . GLU A 1 87 ? 16.120 -10.773 -7.353 1.00 0.00 83 GLU A C 4
ATOM 4983 O O . GLU A 1 87 ? 16.884 -11.647 -6.943 1.00 0.00 83 GLU A O 4
ATOM 4995 N N . GLU A 1 88 ? 15.493 -9.938 -6.536 1.00 0.00 84 GLU A N 4
ATOM 4996 C CA . GLU A 1 88 ? 15.686 -10.022 -5.087 1.00 0.00 84 GLU A CA 4
ATOM 4997 C C . GLU A 1 88 ? 14.744 -11.035 -4.444 1.00 0.00 84 GLU A C 4
ATOM 4998 O O . GLU A 1 88 ? 15.181 -11.891 -3.678 1.00 0.00 84 GLU A O 4
ATOM 5010 N N . ARG A 1 89 ? 13.453 -10.935 -4.746 1.00 0.00 85 ARG A N 4
ATOM 5011 C CA . ARG A 1 89 ? 12.478 -11.853 -4.169 1.00 0.00 85 ARG A CA 4
ATOM 5012 C C . ARG A 1 89 ? 11.432 -12.287 -5.193 1.00 0.00 85 ARG A C 4
ATOM 5013 O O . ARG A 1 89 ? 11.511 -13.391 -5.733 1.00 0.00 85 ARG A O 4
ATOM 5034 N N . ILE A 1 90 ? 10.448 -11.429 -5.455 1.00 0.00 86 ILE A N 4
ATOM 5035 C CA . ILE A 1 90 ? 9.401 -11.770 -6.410 1.00 0.00 86 ILE A CA 4
ATOM 5036 C C . ILE A 1 90 ? 9.946 -11.827 -7.835 1.00 0.00 86 ILE A C 4
ATOM 5037 O O . ILE A 1 90 ? 10.475 -10.846 -8.349 1.00 0.00 86 ILE A O 4
ATOM 5053 N N . ARG A 1 13 ? -9.166 -14.060 -6.736 1.00 0.00 9 ARG A N 5
ATOM 5054 C CA . ARG A 1 13 ? -8.789 -12.942 -7.594 1.00 0.00 9 ARG A CA 5
ATOM 5055 C C . ARG A 1 13 ? -7.748 -12.062 -6.913 1.00 0.00 9 ARG A C 5
ATOM 5056 O O . ARG A 1 13 ? -7.587 -12.106 -5.694 1.00 0.00 9 ARG A O 5
ATOM 5077 N N . HIS A 1 14 ? -7.043 -11.265 -7.708 1.00 0.00 10 HIS A N 5
ATOM 5078 C CA . HIS A 1 14 ? -6.015 -10.375 -7.182 1.00 0.00 10 HIS A CA 5
ATOM 5079 C C . HIS A 1 14 ? -6.441 -8.915 -7.306 1.00 0.00 10 HIS A C 5
ATOM 5080 O O . HIS A 1 14 ? -6.052 -8.223 -8.246 1.00 0.00 10 HIS A O 5
ATOM 5095 N N . GLU A 1 15 ? -7.240 -8.453 -6.348 1.00 0.00 11 GLU A N 5
ATOM 5096 C CA . GLU A 1 15 ? -7.718 -7.074 -6.349 1.00 0.00 11 GLU A CA 5
ATOM 5097 C C . GLU A 1 15 ? -7.527 -6.435 -4.977 1.00 0.00 11 GLU A C 5
ATOM 5098 O O . GLU A 1 15 ? -7.688 -7.092 -3.949 1.00 0.00 11 GLU A O 5
ATOM 5110 N N . LEU A 1 16 ? -7.180 -5.152 -4.968 1.00 0.00 12 LEU A N 5
ATOM 5111 C CA . LEU A 1 16 ? -6.964 -4.429 -3.718 1.00 0.00 12 LEU A CA 5
ATOM 5112 C C . LEU A 1 16 ? -7.630 -3.052 -3.752 1.00 0.00 12 LEU A C 5
ATOM 5113 O O . LEU A 1 16 ? -7.401 -2.220 -2.874 1.00 0.00 12 LEU A O 5
ATOM 5129 N N . ILE A 1 17 ? -8.459 -2.812 -4.766 1.00 0.00 13 ILE A N 5
ATOM 5130 C CA . ILE A 1 17 ? -9.151 -1.535 -4.900 1.00 0.00 13 ILE A CA 5
ATOM 5131 C C . ILE A 1 17 ? -10.509 -1.575 -4.204 1.00 0.00 13 ILE A C 5
ATOM 5132 O O . ILE A 1 17 ? -11.081 -2.646 -3.996 1.00 0.00 13 ILE A O 5
ATOM 5148 N N . GLY A 1 18 ? -11.021 -0.400 -3.848 1.00 0.00 14 GLY A N 5
ATOM 5149 C CA . GLY A 1 18 ? -12.308 -0.321 -3.180 1.00 0.00 14 GLY A CA 5
ATOM 5150 C C . GLY A 1 18 ? -12.178 -0.142 -1.679 1.00 0.00 14 GLY A C 5
ATOM 5151 O O . GLY A 1 18 ? -13.073 0.400 -1.032 1.00 0.00 14 GLY A O 5
ATOM 5155 N N . LEU A 1 19 ? -11.061 -0.601 -1.125 1.00 0.00 15 LEU A N 5
ATOM 5156 C CA . LEU A 1 19 ? -10.814 -0.493 0.308 1.00 0.00 15 LEU A CA 5
ATOM 5157 C C . LEU A 1 19 ? -9.830 0.633 0.616 1.00 0.00 15 LEU A C 5
ATOM 5158 O O . LEU A 1 19 ? -9.162 1.152 -0.279 1.00 0.00 15 LEU A O 5
ATOM 5174 N N . SER A 1 20 ? -9.749 1.007 1.890 1.00 0.00 16 SER A N 5
ATOM 5175 C CA . SER A 1 20 ? -8.852 2.074 2.321 1.00 0.00 16 SER A CA 5
ATOM 5176 C C . SER A 1 20 ? -7.525 1.508 2.823 1.00 0.00 16 SER A C 5
ATOM 5177 O O . SER A 1 20 ? -7.438 0.338 3.194 1.00 0.00 16 SER A O 5
ATOM 5185 N N . VAL A 1 21 ? -6.492 2.347 2.823 1.00 0.00 17 VAL A N 5
ATOM 5186 C CA . VAL A 1 21 ? -5.170 1.933 3.272 1.00 0.00 17 VAL A CA 5
ATOM 5187 C C . VAL A 1 21 ? -4.592 2.932 4.271 1.00 0.00 17 VAL A C 5
ATOM 5188 O O . VAL A 1 21 ? -4.928 4.116 4.248 1.00 0.00 17 VAL A O 5
ATOM 5201 N N . ARG A 1 22 ? -3.718 2.444 5.145 1.00 0.00 18 ARG A N 5
ATOM 5202 C CA . ARG A 1 22 ? -3.087 3.290 6.152 1.00 0.00 18 ARG A CA 5
ATOM 5203 C C . ARG A 1 22 ? -1.616 2.921 6.319 1.00 0.00 18 ARG A C 5
ATOM 5204 O O . ARG A 1 22 ? -1.271 1.747 6.467 1.00 0.00 18 ARG A O 5
ATOM 5225 N N . ILE A 1 23 ? -0.755 3.933 6.289 1.00 0.00 19 ILE A N 5
ATOM 5226 C CA . ILE A 1 23 ? 0.681 3.722 6.431 1.00 0.00 19 ILE A CA 5
ATOM 5227 C C . ILE A 1 23 ? 1.160 4.103 7.828 1.00 0.00 19 ILE A C 5
ATOM 5228 O O . ILE A 1 23 ? 1.207 5.281 8.177 1.00 0.00 19 ILE A O 5
ATOM 5244 N N . ALA A 1 24 ? 1.531 3.103 8.622 1.00 0.00 20 ALA A N 5
ATOM 5245 C CA . ALA A 1 24 ? 2.022 3.349 9.973 1.00 0.00 20 ALA A CA 5
ATOM 5246 C C . ALA A 1 24 ? 3.478 3.802 9.947 1.00 0.00 20 ALA A C 5
ATOM 5247 O O . ALA A 1 24 ? 3.971 4.402 10.902 1.00 0.00 20 ALA A O 5
ATOM 5254 N N . ARG A 1 25 ? 4.160 3.522 8.840 1.00 0.00 21 ARG A N 5
ATOM 5255 C CA . ARG A 1 25 ? 5.551 3.905 8.673 1.00 0.00 21 ARG A CA 5
ATOM 5256 C C . ARG A 1 25 ? 5.920 3.949 7.196 1.00 0.00 21 ARG A C 5
ATOM 5257 O O . ARG A 1 25 ? 5.421 3.159 6.396 1.00 0.00 21 ARG A O 5
ATOM 5278 N N . SER A 1 26 ? 6.794 4.879 6.845 1.00 0.00 22 SER A N 5
ATOM 5279 C CA . SER A 1 26 ? 7.234 5.035 5.464 1.00 0.00 22 SER A CA 5
ATOM 5280 C C . SER A 1 26 ? 8.726 5.328 5.386 1.00 0.00 22 SER A C 5
ATOM 5281 O O . SER A 1 26 ? 9.352 5.697 6.381 1.00 0.00 22 SER A O 5
ATOM 5289 N N . VAL A 1 27 ? 9.290 5.169 4.192 1.00 0.00 23 VAL A N 5
ATOM 5290 C CA . VAL A 1 27 ? 10.709 5.424 3.973 1.00 0.00 23 VAL A CA 5
ATOM 5291 C C . VAL A 1 27 ? 11.069 6.861 4.343 1.00 0.00 23 VAL A C 5
ATOM 5292 O O . VAL A 1 27 ? 12.104 7.114 4.959 1.00 0.00 23 VAL A O 5
ATOM 5305 N N . HIS A 1 28 ? 10.205 7.798 3.962 1.00 0.00 24 HIS A N 5
ATOM 5306 C CA . HIS A 1 28 ? 10.426 9.210 4.254 1.00 0.00 24 HIS A CA 5
ATOM 5307 C C . HIS A 1 28 ? 9.359 9.742 5.204 1.00 0.00 24 HIS A C 5
ATOM 5308 O O . HIS A 1 28 ? 8.174 9.442 5.055 1.00 0.00 24 HIS A O 5
ATOM 5323 N N . ARG A 1 29 ? 9.787 10.531 6.183 1.00 0.00 25 ARG A N 5
ATOM 5324 C CA . ARG A 1 29 ? 8.869 11.103 7.161 1.00 0.00 25 ARG A CA 5
ATOM 5325 C C . ARG A 1 29 ? 7.850 12.018 6.490 1.00 0.00 25 ARG A C 5
ATOM 5326 O O . ARG A 1 29 ? 6.760 12.242 7.017 1.00 0.00 25 ARG A O 5
ATOM 5347 N N . ASP A 1 30 ? 8.211 12.546 5.328 1.00 0.00 26 ASP A N 5
ATOM 5348 C CA . ASP A 1 30 ? 7.332 13.440 4.586 1.00 0.00 26 ASP A CA 5
ATOM 5349 C C . ASP A 1 30 ? 6.114 12.696 4.050 1.00 0.00 26 ASP A C 5
ATOM 5350 O O . ASP A 1 30 ? 5.075 13.298 3.781 1.00 0.00 26 ASP A O 5
ATOM 5359 N N . ILE A 1 31 ? 6.251 11.385 3.893 1.00 0.00 27 ILE A N 5
ATOM 5360 C CA . ILE A 1 31 ? 5.169 10.558 3.389 1.00 0.00 27 ILE A CA 5
ATOM 5361 C C . ILE A 1 31 ? 4.641 9.610 4.464 1.00 0.00 27 ILE A C 5
ATOM 5362 O O . ILE A 1 31 ? 3.541 9.070 4.341 1.00 0.00 27 ILE A O 5
ATOM 5378 N N . GLN A 1 32 ? 5.427 9.411 5.519 1.00 0.00 28 GLN A N 5
ATOM 5379 C CA . GLN A 1 32 ? 5.033 8.527 6.611 1.00 0.00 28 GLN A CA 5
ATOM 5380 C C . GLN A 1 32 ? 3.710 8.975 7.219 1.00 0.00 28 GLN A C 5
ATOM 5381 O O . GLN A 1 32 ? 3.473 10.170 7.406 1.00 0.00 28 GLN A O 5
ATOM 5395 N N . GLY A 1 33 ? 2.847 8.011 7.523 1.00 0.00 29 GLY A N 5
ATOM 5396 C CA . GLY A 1 33 ? 1.556 8.328 8.106 1.00 0.00 29 GLY A CA 5
ATOM 5397 C C . GLY A 1 33 ? 0.547 8.777 7.066 1.00 0.00 29 GLY A C 5
ATOM 5398 O O . GLY A 1 33 ? -0.462 9.399 7.401 1.00 0.00 29 GLY A O 5
ATOM 5402 N N . ILE A 1 34 ? 0.823 8.472 5.802 1.00 0.00 30 ILE A N 5
ATOM 5403 C CA . ILE A 1 34 ? -0.065 8.854 4.716 1.00 0.00 30 ILE A CA 5
ATOM 5404 C C . ILE A 1 34 ? -1.278 7.933 4.636 1.00 0.00 30 ILE A C 5
ATOM 5405 O O . ILE A 1 34 ? -1.183 6.803 4.157 1.00 0.00 30 ILE A O 5
ATOM 5421 N N . SER A 1 35 ? -2.419 8.429 5.103 1.00 0.00 31 SER A N 5
ATOM 5422 C CA . SER A 1 35 ? -3.654 7.656 5.076 1.00 0.00 31 SER A CA 5
ATOM 5423 C C . SER A 1 35 ? -4.464 8.005 3.834 1.00 0.00 31 SER A C 5
ATOM 5424 O O . SER A 1 35 ? -4.570 9.175 3.464 1.00 0.00 31 SER A O 5
ATOM 5432 N N . GLY A 1 36 ? -5.031 6.991 3.188 1.00 0.00 32 GLY A N 5
ATOM 5433 C CA . GLY A 1 36 ? -5.813 7.233 1.994 1.00 0.00 32 GLY A CA 5
ATOM 5434 C C . GLY A 1 36 ? -6.362 5.958 1.398 1.00 0.00 32 GLY A C 5
ATOM 5435 O O . GLY A 1 36 ? -6.432 4.935 2.070 1.00 0.00 32 GLY A O 5
ATOM 5439 N N . ARG A 1 37 ? -6.757 6.023 0.135 1.00 0.00 33 ARG A N 5
ATOM 5440 C CA . ARG A 1 37 ? -7.310 4.867 -0.555 1.00 0.00 33 ARG A CA 5
ATOM 5441 C C . ARG A 1 37 ? -6.295 4.220 -1.497 1.00 0.00 33 ARG A C 5
ATOM 5442 O O . ARG A 1 37 ? -5.190 4.706 -1.679 1.00 0.00 33 ARG A O 5
ATOM 5463 N N . VAL A 1 38 ? -6.663 3.063 -2.004 1.00 0.00 34 VAL A N 5
ATOM 5464 C CA . VAL A 1 38 ? -5.780 2.247 -2.858 1.00 0.00 34 VAL A CA 5
ATOM 5465 C C . VAL A 1 38 ? -6.109 2.295 -4.348 1.00 0.00 34 VAL A C 5
ATOM 5466 O O . VAL A 1 38 ? -7.252 2.502 -4.724 1.00 0.00 34 VAL A O 5
ATOM 5479 N N . VAL A 1 39 ? -5.099 2.037 -5.191 1.00 0.00 35 VAL A N 5
ATOM 5480 C CA . VAL A 1 39 ? -5.317 1.953 -6.635 1.00 0.00 35 VAL A CA 5
ATOM 5481 C C . VAL A 1 39 ? -4.541 0.771 -7.215 1.00 0.00 35 VAL A C 5
ATOM 5482 O O . VAL A 1 39 ? -5.099 -0.056 -7.935 1.00 0.00 35 VAL A O 5
ATOM 5495 N N . ASP A 1 40 ? -3.248 0.694 -6.878 1.00 0.00 36 ASP A N 5
ATOM 5496 C CA . ASP A 1 40 ? -2.391 -0.383 -7.348 1.00 0.00 36 ASP A CA 5
ATOM 5497 C C . ASP A 1 40 ? -1.161 -0.508 -6.458 1.00 0.00 36 ASP A C 5
ATOM 5498 O O . ASP A 1 40 ? -0.740 0.465 -5.840 1.00 0.00 36 ASP A O 5
ATOM 5507 N N . GLU A 1 41 ? -0.571 -1.695 -6.412 1.00 0.00 37 GLU A N 5
ATOM 5508 C CA . GLU A 1 41 ? 0.632 -1.910 -5.616 1.00 0.00 37 GLU A CA 5
ATOM 5509 C C . GLU A 1 41 ? 1.701 -2.601 -6.458 1.00 0.00 37 GLU A C 5
ATOM 5510 O O . GLU A 1 41 ? 1.464 -3.675 -7.013 1.00 0.00 37 GLU A O 5
ATOM 5522 N N . THR A 1 42 ? 2.870 -1.981 -6.568 1.00 0.00 38 THR A N 5
ATOM 5523 C CA . THR A 1 42 ? 3.957 -2.549 -7.361 1.00 0.00 38 THR A CA 5
ATOM 5524 C C . THR A 1 42 ? 5.107 -3.013 -6.472 1.00 0.00 38 THR A C 5
ATOM 5525 O O . THR A 1 42 ? 5.276 -2.534 -5.350 1.00 0.00 38 THR A O 5
ATOM 5536 N N . ARG A 1 43 ? 5.893 -3.952 -6.989 1.00 0.00 39 ARG A N 5
ATOM 5537 C CA . ARG A 1 43 ? 7.031 -4.499 -6.257 1.00 0.00 39 ARG A CA 5
ATOM 5538 C C . ARG A 1 43 ? 8.025 -3.413 -5.854 1.00 0.00 39 ARG A C 5
ATOM 5539 O O . ARG A 1 43 ? 8.841 -3.615 -4.953 1.00 0.00 39 ARG A O 5
ATOM 5560 N N . ASN A 1 44 ? 7.966 -2.262 -6.521 1.00 0.00 40 ASN A N 5
ATOM 5561 C CA . ASN A 1 44 ? 8.880 -1.164 -6.211 1.00 0.00 40 ASN A CA 5
ATOM 5562 C C . ASN A 1 44 ? 8.143 0.119 -5.819 1.00 0.00 40 ASN A C 5
ATOM 5563 O O . ASN A 1 44 ? 8.773 1.129 -5.505 1.00 0.00 40 ASN A O 5
ATOM 5574 N N . THR A 1 45 ? 6.811 0.082 -5.831 1.00 0.00 41 THR A N 5
ATOM 5575 C CA . THR A 1 45 ? 6.021 1.254 -5.466 1.00 0.00 41 THR A CA 5
ATOM 5576 C C . THR A 1 45 ? 4.610 0.861 -5.041 1.00 0.00 41 THR A C 5
ATOM 5577 O O . THR A 1 45 ? 4.233 -0.309 -5.094 1.00 0.00 41 THR A O 5
ATOM 5588 N N . LEU A 1 46 ? 3.839 1.854 -4.614 1.00 0.00 42 LEU A N 5
ATOM 5589 C CA . LEU A 1 46 ? 2.468 1.638 -4.170 1.00 0.00 42 LEU A CA 5
ATOM 5590 C C . LEU A 1 46 ? 1.603 2.814 -4.609 1.00 0.00 42 LEU A C 5
ATOM 5591 O O . LEU A 1 46 ? 1.792 3.938 -4.147 1.00 0.00 42 LEU A O 5
ATOM 5607 N N . ARG A 1 47 ? 0.664 2.557 -5.511 1.00 0.00 43 ARG A N 5
ATOM 5608 C CA . ARG A 1 47 ? -0.206 3.605 -6.008 1.00 0.00 43 ARG A CA 5
ATOM 5609 C C . ARG A 1 47 ? -1.488 3.659 -5.174 1.00 0.00 43 ARG A C 5
ATOM 5610 O O . ARG A 1 47 ? -1.959 2.636 -4.675 1.00 0.00 43 ARG A O 5
ATOM 5631 N N . ILE A 1 48 ? -2.021 4.865 -4.988 1.00 0.00 44 ILE A N 5
ATOM 5632 C CA . ILE A 1 48 ? -3.216 5.071 -4.164 1.00 0.00 44 ILE A CA 5
ATOM 5633 C C . ILE A 1 48 ? -4.387 5.698 -4.926 1.00 0.00 44 ILE A C 5
ATOM 5634 O O . ILE A 1 48 ? -4.243 6.747 -5.548 1.00 0.00 44 ILE A O 5
ATOM 5650 N N . GLU A 1 49 ? -5.570 5.081 -4.813 1.00 0.00 45 GLU A N 5
ATOM 5651 C CA . GLU A 1 49 ? -6.769 5.628 -5.425 1.00 0.00 45 GLU A CA 5
ATOM 5652 C C . GLU A 1 49 ? -7.904 5.650 -4.418 1.00 0.00 45 GLU A C 5
ATOM 5653 O O . GLU A 1 49 ? -8.045 4.724 -3.577 1.00 0.00 45 GLU A O 5
ATOM 5665 N N . MET A 1 50 ? -8.696 6.724 -4.532 1.00 0.00 46 MET A N 5
ATOM 5666 C CA . MET A 1 50 ? -9.852 6.972 -3.688 1.00 0.00 46 MET A CA 5
ATOM 5667 C C . MET A 1 50 ? -11.125 6.961 -4.530 1.00 0.00 46 MET A C 5
ATOM 5668 O O . MET A 1 50 ? -11.239 7.708 -5.505 1.00 0.00 46 MET A O 5
ATOM 5682 N N . ASP A 1 51 ? -12.079 6.111 -4.146 1.00 0.00 47 ASP A N 5
ATOM 5683 C CA . ASP A 1 51 ? -13.349 5.989 -4.862 1.00 0.00 47 ASP A CA 5
ATOM 5684 C C . ASP A 1 51 ? -13.941 7.351 -5.211 1.00 0.00 47 ASP A C 5
ATOM 5685 O O . ASP A 1 51 ? -14.678 7.485 -6.187 1.00 0.00 47 ASP A O 5
ATOM 5694 N N . ASP A 1 52 ? -13.610 8.357 -4.413 1.00 0.00 48 ASP A N 5
ATOM 5695 C CA . ASP A 1 52 ? -14.107 9.709 -4.644 1.00 0.00 48 ASP A CA 5
ATOM 5696 C C . ASP A 1 52 ? -13.580 10.283 -5.962 1.00 0.00 48 ASP A C 5
ATOM 5697 O O . ASP A 1 52 ? -14.020 11.346 -6.401 1.00 0.00 48 ASP A O 5
ATOM 5706 N N . GLY A 1 53 ? -12.646 9.575 -6.594 1.00 0.00 49 GLY A N 5
ATOM 5707 C CA . GLY A 1 53 ? -12.089 10.033 -7.855 1.00 0.00 49 GLY A CA 5
ATOM 5708 C C . GLY A 1 53 ? -10.727 10.679 -7.706 1.00 0.00 49 GLY A C 5
ATOM 5709 O O . GLY A 1 53 ? -10.275 11.399 -8.595 1.00 0.00 49 GLY A O 5
ATOM 5713 N N . ARG A 1 54 ? -10.066 10.409 -6.588 1.00 0.00 50 ARG A N 5
ATOM 5714 C CA . ARG A 1 54 ? -8.734 10.958 -6.341 1.00 0.00 50 ARG A CA 5
ATOM 5715 C C . ARG A 1 54 ? -7.666 9.887 -6.532 1.00 0.00 50 ARG A C 5
ATOM 5716 O O . ARG A 1 54 ? -7.943 8.695 -6.397 1.00 0.00 50 ARG A O 5
ATOM 5737 N N . GLU A 1 55 ? -6.444 10.309 -6.853 1.00 0.00 51 GLU A N 5
ATOM 5738 C CA . GLU A 1 55 ? -5.353 9.366 -7.068 1.00 0.00 51 GLU A CA 5
ATOM 5739 C C . GLU A 1 55 ? -3.995 9.980 -6.733 1.00 0.00 51 GLU A C 5
ATOM 5740 O O . GLU A 1 55 ? -3.684 11.096 -7.146 1.00 0.00 51 GLU A O 5
ATOM 5752 N N . ILE A 1 56 ? -3.189 9.224 -5.991 1.00 0.00 52 ILE A N 5
ATOM 5753 C CA . ILE A 1 56 ? -1.849 9.664 -5.601 1.00 0.00 52 ILE A CA 5
ATOM 5754 C C . ILE A 1 56 ? -0.924 8.460 -5.424 1.00 0.00 52 ILE A C 5
ATOM 5755 O O . ILE A 1 56 ? -1.385 7.364 -5.122 1.00 0.00 52 ILE A O 5
ATOM 5771 N N . THR A 1 57 ? 0.376 8.657 -5.633 1.00 0.00 53 THR A N 5
ATOM 5772 C CA . THR A 1 57 ? 1.343 7.566 -5.511 1.00 0.00 53 THR A CA 5
ATOM 5773 C C . THR A 1 57 ? 2.144 7.655 -4.210 1.00 0.00 53 THR A C 5
ATOM 5774 O O . THR A 1 57 ? 2.323 8.737 -3.651 1.00 0.00 53 THR A O 5
ATOM 5785 N N . VAL A 1 58 ? 2.629 6.504 -3.739 1.00 0.00 54 VAL A N 5
ATOM 5786 C CA . VAL A 1 58 ? 3.419 6.444 -2.510 1.00 0.00 54 VAL A CA 5
ATOM 5787 C C . VAL A 1 58 ? 4.390 5.256 -2.537 1.00 0.00 54 VAL A C 5
ATOM 5788 O O . VAL A 1 58 ? 4.003 4.145 -2.898 1.00 0.00 54 VAL A O 5
ATOM 5801 N N . PRO A 1 59 ? 5.668 5.469 -2.160 1.00 0.00 55 PRO A N 5
ATOM 5802 C CA . PRO A 1 59 ? 6.684 4.405 -2.150 1.00 0.00 55 PRO A CA 5
ATOM 5803 C C . PRO A 1 59 ? 6.500 3.420 -0.996 1.00 0.00 55 PRO A C 5
ATOM 5804 O O . PRO A 1 59 ? 6.552 3.804 0.174 1.00 0.00 55 PRO A O 5
ATOM 5815 N N . LYS A 1 60 ? 6.285 2.148 -1.329 1.00 0.00 56 LYS A N 5
ATOM 5816 C CA . LYS A 1 60 ? 6.097 1.111 -0.313 1.00 0.00 56 LYS A CA 5
ATOM 5817 C C . LYS A 1 60 ? 7.366 0.291 -0.087 1.00 0.00 56 LYS A C 5
ATOM 5818 O O . LYS A 1 60 ? 7.380 -0.606 0.751 1.00 0.00 56 LYS A O 5
ATOM 5837 N N . GLY A 1 61 ? 8.422 0.579 -0.844 1.00 0.00 57 GLY A N 5
ATOM 5838 C CA . GLY A 1 61 ? 9.659 -0.176 -0.700 1.00 0.00 57 GLY A CA 5
ATOM 5839 C C . GLY A 1 61 ? 10.112 -0.305 0.742 1.00 0.00 57 GLY A C 5
ATOM 5840 O O . GLY A 1 61 ? 10.856 -1.223 1.085 1.00 0.00 57 GLY A O 5
ATOM 5844 N N . ILE A 1 62 ? 9.652 0.604 1.592 1.00 0.00 58 ILE A N 5
ATOM 5845 C CA . ILE A 1 62 ? 9.996 0.581 2.999 1.00 0.00 58 ILE A CA 5
ATOM 5846 C C . ILE A 1 62 ? 8.838 1.137 3.818 1.00 0.00 58 ILE A C 5
ATOM 5847 O O . ILE A 1 62 ? 8.989 2.134 4.525 1.00 0.00 58 ILE A O 5
ATOM 5863 N N . ALA A 1 63 ? 7.665 0.511 3.702 1.00 0.00 59 ALA A N 5
ATOM 5864 C CA . ALA A 1 63 ? 6.497 0.997 4.429 1.00 0.00 59 ALA A CA 5
ATOM 5865 C C . ALA A 1 63 ? 5.563 -0.118 4.888 1.00 0.00 59 ALA A C 5
ATOM 5866 O O . ALA A 1 63 ? 5.258 -1.038 4.140 1.00 0.00 59 ALA A O 5
ATOM 5873 N N . VAL A 1 64 ? 5.082 -0.009 6.125 1.00 0.00 60 VAL A N 5
ATOM 5874 C CA . VAL A 1 64 ? 4.154 -0.992 6.670 1.00 0.00 60 VAL A CA 5
ATOM 5875 C C . VAL A 1 64 ? 2.741 -0.714 6.163 1.00 0.00 60 VAL A C 5
ATOM 5876 O O . VAL A 1 64 ? 2.320 0.440 6.077 1.00 0.00 60 VAL A O 5
ATOM 5889 N N . PHE A 1 65 ? 2.019 -1.771 5.802 1.00 0.00 61 PHE A N 5
ATOM 5890 C CA . PHE A 1 65 ? 0.667 -1.627 5.273 1.00 0.00 61 PHE A CA 5
ATOM 5891 C C . PHE A 1 65 ? -0.408 -1.967 6.305 1.00 0.00 61 PHE A C 5
ATOM 5892 O O . PHE A 1 65 ? -0.322 -2.972 7.010 1.00 0.00 61 PHE A O 5
ATOM 5909 N N . HIS A 1 66 ? -1.434 -1.120 6.356 1.00 0.00 62 HIS A N 5
ATOM 5910 C CA . HIS A 1 66 ? -2.563 -1.306 7.263 1.00 0.00 62 HIS A CA 5
ATOM 5911 C C . HIS A 1 66 ? -3.848 -0.868 6.565 1.00 0.00 62 HIS A C 5
ATOM 5912 O O . HIS A 1 66 ? -4.156 0.321 6.507 1.00 0.00 62 HIS A O 5
ATOM 5927 N N . PHE A 1 67 ? -4.576 -1.831 6.007 1.00 0.00 63 PHE A N 5
ATOM 5928 C CA . PHE A 1 67 ? -5.804 -1.533 5.281 1.00 0.00 63 PHE A CA 5
ATOM 5929 C C . PHE A 1 67 ? -7.044 -1.734 6.141 1.00 0.00 63 PHE A C 5
ATOM 5930 O O . PHE A 1 67 ? -7.015 -2.435 7.152 1.00 0.00 63 PHE A O 5
ATOM 5947 N N . ARG A 1 68 ? -8.137 -1.109 5.715 1.00 0.00 64 ARG A N 5
ATOM 5948 C CA . ARG A 1 68 ? -9.410 -1.202 6.415 1.00 0.00 64 ARG A CA 5
ATOM 5949 C C . ARG A 1 68 ? -10.557 -1.331 5.419 1.00 0.00 64 ARG A C 5
ATOM 5950 O O . ARG A 1 68 ? -10.605 -0.612 4.419 1.00 0.00 64 ARG A O 5
ATOM 5971 N N . THR A 1 69 ? -11.480 -2.248 5.692 1.00 0.00 65 THR A N 5
ATOM 5972 C CA . THR A 1 69 ? -12.624 -2.463 4.812 1.00 0.00 65 THR A CA 5
ATOM 5973 C C . THR A 1 69 ? -13.925 -2.049 5.500 1.00 0.00 65 THR A C 5
ATOM 5974 O O . THR A 1 69 ? -14.219 -2.505 6.606 1.00 0.00 65 THR A O 5
ATOM 5985 N N . PRO A 1 70 ? -14.724 -1.178 4.851 1.00 0.00 66 PRO A N 5
ATOM 5986 C CA . PRO A 1 70 ? -15.997 -0.706 5.407 1.00 0.00 66 PRO A CA 5
ATOM 5987 C C . PRO A 1 70 ? -16.860 -1.845 5.937 1.00 0.00 66 PRO A C 5
ATOM 5988 O O . PRO A 1 70 ? -17.640 -1.663 6.871 1.00 0.00 66 PRO A O 5
ATOM 5999 N N . GLN A 1 71 ? -16.711 -3.022 5.338 1.00 0.00 67 GLN A N 5
ATOM 6000 C CA . GLN A 1 71 ? -17.476 -4.192 5.756 1.00 0.00 67 GLN A CA 5
ATOM 6001 C C . GLN A 1 71 ? -17.136 -4.583 7.193 1.00 0.00 67 GLN A C 5
ATOM 6002 O O . GLN A 1 71 ? -17.857 -5.357 7.821 1.00 0.00 67 GLN A O 5
ATOM 6016 N N . GLY A 1 72 ? -16.030 -4.047 7.706 1.00 0.00 68 GLY A N 5
ATOM 6017 C CA . GLY A 1 72 ? -15.617 -4.357 9.061 1.00 0.00 68 GLY A CA 5
ATOM 6018 C C . GLY A 1 72 ? -14.470 -5.345 9.101 1.00 0.00 68 GLY A C 5
ATOM 6019 O O . GLY A 1 72 ? -14.447 -6.245 9.939 1.00 0.00 68 GLY A O 5
ATOM 6023 N N . GLU A 1 73 ? -13.513 -5.175 8.191 1.00 0.00 69 GLU A N 5
ATOM 6024 C CA . GLU A 1 73 ? -12.358 -6.064 8.128 1.00 0.00 69 GLU A CA 5
ATOM 6025 C C . GLU A 1 73 ? -11.057 -5.271 8.181 1.00 0.00 69 GLU A C 5
ATOM 6026 O O . GLU A 1 73 ? -11.007 -4.110 7.772 1.00 0.00 69 GLU A O 5
ATOM 6038 N N . LEU A 1 74 ? -10.005 -5.905 8.689 1.00 0.00 70 LEU A N 5
ATOM 6039 C CA . LEU A 1 74 ? -8.702 -5.262 8.800 1.00 0.00 70 LEU A CA 5
ATOM 6040 C C . LEU A 1 74 ? -7.626 -6.124 8.147 1.00 0.00 70 LEU A C 5
ATOM 6041 O O . LEU A 1 74 ? -7.476 -7.299 8.477 1.00 0.00 70 LEU A O 5
ATOM 6057 N N . VAL A 1 75 ? -6.872 -5.530 7.226 1.00 0.00 71 VAL A N 5
ATOM 6058 C CA . VAL A 1 75 ? -5.804 -6.249 6.542 1.00 0.00 71 VAL A CA 5
ATOM 6059 C C . VAL A 1 75 ? -4.453 -5.613 6.844 1.00 0.00 71 VAL A C 5
ATOM 6060 O O . VAL A 1 75 ? -4.302 -4.394 6.774 1.00 0.00 71 VAL A O 5
ATOM 6073 N N . GLU A 1 76 ? -3.474 -6.440 7.193 1.00 0.00 72 GLU A N 5
ATOM 6074 C CA . GLU A 1 76 ? -2.142 -5.944 7.518 1.00 0.00 72 GLU A CA 5
ATOM 6075 C C . GLU A 1 76 ? -1.070 -6.623 6.675 1.00 0.00 72 GLU A C 5
ATOM 6076 O O . GLU A 1 76 ? -1.100 -7.837 6.468 1.00 0.00 72 GLU A O 5
ATOM 6088 N N . ILE A 1 77 ? -0.117 -5.829 6.204 1.00 0.00 73 ILE A N 5
ATOM 6089 C CA . ILE A 1 77 ? 0.985 -6.333 5.395 1.00 0.00 73 ILE A CA 5
ATOM 6090 C C . ILE A 1 77 ? 2.249 -5.537 5.691 1.00 0.00 73 ILE A C 5
ATOM 6091 O O . ILE A 1 77 ? 2.176 -4.408 6.174 1.00 0.00 73 ILE A O 5
ATOM 6107 N N . ASP A 1 78 ? 3.408 -6.124 5.419 1.00 0.00 74 ASP A N 5
ATOM 6108 C CA . ASP A 1 78 ? 4.671 -5.446 5.683 1.00 0.00 74 ASP A CA 5
ATOM 6109 C C . ASP A 1 78 ? 5.344 -4.989 4.393 1.00 0.00 74 ASP A C 5
ATOM 6110 O O . ASP A 1 78 ? 6.009 -5.767 3.721 1.00 0.00 74 ASP A O 5
ATOM 6119 N N . GLY A 1 79 ? 5.182 -3.712 4.073 1.00 0.00 75 GLY A N 5
ATOM 6120 C CA . GLY A 1 79 ? 5.793 -3.147 2.883 1.00 0.00 75 GLY A CA 5
ATOM 6121 C C . GLY A 1 79 ? 7.228 -2.718 3.133 1.00 0.00 75 GLY A C 5
ATOM 6122 O O . GLY A 1 79 ? 7.956 -2.374 2.206 1.00 0.00 75 GLY A O 5
ATOM 6126 N N . ARG A 1 80 ? 7.623 -2.686 4.398 1.00 0.00 76 ARG A N 5
ATOM 6127 C CA . ARG A 1 80 ? 8.965 -2.267 4.765 1.00 0.00 76 ARG A CA 5
ATOM 6128 C C . ARG A 1 80 ? 10.022 -3.258 4.293 1.00 0.00 76 ARG A C 5
ATOM 6129 O O . ARG A 1 80 ? 10.947 -2.896 3.565 1.00 0.00 76 ARG A O 5
ATOM 6150 N N . ALA A 1 81 ? 9.901 -4.496 4.743 1.00 0.00 77 ALA A N 5
ATOM 6151 C CA . ALA A 1 81 ? 10.870 -5.533 4.406 1.00 0.00 77 ALA A CA 5
ATOM 6152 C C . ALA A 1 81 ? 10.400 -6.488 3.309 1.00 0.00 77 ALA A C 5
ATOM 6153 O O . ALA A 1 81 ? 11.215 -7.021 2.555 1.00 0.00 77 ALA A O 5
ATOM 6160 N N . LEU A 1 82 ? 9.101 -6.730 3.237 1.00 0.00 78 LEU A N 5
ATOM 6161 C CA . LEU A 1 82 ? 8.555 -7.658 2.243 1.00 0.00 78 LEU A CA 5
ATOM 6162 C C . LEU A 1 82 ? 8.834 -7.205 0.812 1.00 0.00 78 LEU A C 5
ATOM 6163 O O . LEU A 1 82 ? 8.666 -7.981 -0.129 1.00 0.00 78 LEU A O 5
ATOM 6179 N N . VAL A 1 83 ? 9.250 -5.953 0.637 1.00 0.00 79 VAL A N 5
ATOM 6180 C CA . VAL A 1 83 ? 9.533 -5.432 -0.698 1.00 0.00 79 VAL A CA 5
ATOM 6181 C C . VAL A 1 83 ? 10.425 -6.389 -1.487 1.00 0.00 79 VAL A C 5
ATOM 6182 O O . VAL A 1 83 ? 11.641 -6.429 -1.295 1.00 0.00 79 VAL A O 5
ATOM 6195 N N . ALA A 1 84 ? 9.808 -7.162 -2.373 1.00 0.00 80 ALA A N 5
ATOM 6196 C CA . ALA A 1 84 ? 10.538 -8.122 -3.190 1.00 0.00 80 ALA A CA 5
ATOM 6197 C C . ALA A 1 84 ? 10.590 -7.675 -4.647 1.00 0.00 80 ALA A C 5
ATOM 6198 O O . ALA A 1 84 ? 9.560 -7.379 -5.252 1.00 0.00 80 ALA A O 5
ATOM 6205 N N . ARG A 1 85 ? 11.794 -7.633 -5.208 1.00 0.00 81 ARG A N 5
ATOM 6206 C CA . ARG A 1 85 ? 11.975 -7.225 -6.594 1.00 0.00 81 ARG A CA 5
ATOM 6207 C C . ARG A 1 85 ? 12.299 -8.432 -7.476 1.00 0.00 81 ARG A C 5
ATOM 6208 O O . ARG A 1 85 ? 12.811 -9.443 -6.996 1.00 0.00 81 ARG A O 5
ATOM 6229 N N . PRO A 1 86 ? 11.996 -8.340 -8.782 1.00 0.00 82 PRO A N 5
ATOM 6230 C CA . PRO A 1 86 ? 12.250 -9.428 -9.735 1.00 0.00 82 PRO A CA 5
ATOM 6231 C C . PRO A 1 86 ? 13.714 -9.858 -9.757 1.00 0.00 82 PRO A C 5
ATOM 6232 O O . PRO A 1 86 ? 14.476 -9.552 -8.841 1.00 0.00 82 PRO A O 5
ATOM 6243 N N . GLU A 1 87 ? 14.098 -10.572 -10.813 1.00 0.00 83 GLU A N 5
ATOM 6244 C CA . GLU A 1 87 ? 15.468 -11.053 -10.963 1.00 0.00 83 GLU A CA 5
ATOM 6245 C C . GLU A 1 87 ? 16.473 -9.904 -10.905 1.00 0.00 83 GLU A C 5
ATOM 6246 O O . GLU A 1 87 ? 17.662 -10.121 -10.667 1.00 0.00 83 GLU A O 5
ATOM 6258 N N . GLU A 1 88 ? 15.991 -8.683 -11.121 1.00 0.00 84 GLU A N 5
ATOM 6259 C CA . GLU A 1 88 ? 16.851 -7.503 -11.091 1.00 0.00 84 GLU A CA 5
ATOM 6260 C C . GLU A 1 88 ? 17.587 -7.382 -9.756 1.00 0.00 84 GLU A C 5
ATOM 6261 O O . GLU A 1 88 ? 18.574 -6.654 -9.652 1.00 0.00 84 GLU A O 5
ATOM 6273 N N . ARG A 1 89 ? 17.101 -8.095 -8.738 1.00 0.00 85 ARG A N 5
ATOM 6274 C CA . ARG A 1 89 ? 17.709 -8.068 -7.407 1.00 0.00 85 ARG A CA 5
ATOM 6275 C C . ARG A 1 89 ? 17.367 -6.774 -6.679 1.00 0.00 85 ARG A C 5
ATOM 6276 O O . ARG A 1 89 ? 17.110 -5.746 -7.305 1.00 0.00 85 ARG A O 5
ATOM 6297 N N . ILE A 1 90 ? 17.364 -6.833 -5.350 1.00 0.00 86 ILE A N 5
ATOM 6298 C CA . ILE A 1 90 ? 17.050 -5.668 -4.534 1.00 0.00 86 ILE A CA 5
ATOM 6299 C C . ILE A 1 90 ? 18.311 -4.886 -4.181 1.00 0.00 86 ILE A C 5
ATOM 6300 O O . ILE A 1 90 ? 19.227 -5.417 -3.554 1.00 0.00 86 ILE A O 5
ATOM 6316 N N . ARG A 1 13 ? -12.534 0.254 -8.306 1.00 0.00 9 ARG A N 6
ATOM 6317 C CA . ARG A 1 13 ? -12.981 1.582 -7.902 1.00 0.00 9 ARG A CA 6
ATOM 6318 C C . ARG A 1 13 ? -11.789 2.501 -7.646 1.00 0.00 9 ARG A C 6
ATOM 6319 O O . ARG A 1 13 ? -10.653 2.168 -7.981 1.00 0.00 9 ARG A O 6
ATOM 6340 N N . HIS A 1 14 ? -12.061 3.660 -7.058 1.00 0.00 10 HIS A N 6
ATOM 6341 C CA . HIS A 1 14 ? -11.016 4.635 -6.764 1.00 0.00 10 HIS A CA 6
ATOM 6342 C C . HIS A 1 14 ? -10.215 4.241 -5.522 1.00 0.00 10 HIS A C 6
ATOM 6343 O O . HIS A 1 14 ? -8.987 4.200 -5.557 1.00 0.00 10 HIS A O 6
ATOM 6358 N N . GLU A 1 15 ? -10.917 3.955 -4.426 1.00 0.00 11 GLU A N 6
ATOM 6359 C CA . GLU A 1 15 ? -10.264 3.570 -3.176 1.00 0.00 11 GLU A CA 6
ATOM 6360 C C . GLU A 1 15 ? -9.259 2.442 -3.420 1.00 0.00 11 GLU A C 6
ATOM 6361 O O . GLU A 1 15 ? -9.160 1.937 -4.538 1.00 0.00 11 GLU A O 6
ATOM 6373 N N . LEU A 1 16 ? -8.527 2.021 -2.374 1.00 0.00 12 LEU A N 6
ATOM 6374 C CA . LEU A 1 16 ? -7.569 0.923 -2.535 1.00 0.00 12 LEU A CA 6
ATOM 6375 C C . LEU A 1 16 ? -8.297 -0.208 -3.185 1.00 0.00 12 LEU A C 6
ATOM 6376 O O . LEU A 1 16 ? -9.468 -0.421 -2.892 1.00 0.00 12 LEU A O 6
ATOM 6392 N N . ILE A 1 17 ? -7.654 -0.866 -4.143 1.00 0.00 13 ILE A N 6
ATOM 6393 C CA . ILE A 1 17 ? -8.330 -1.899 -4.882 1.00 0.00 13 ILE A CA 6
ATOM 6394 C C . ILE A 1 17 ? -9.366 -2.560 -3.974 1.00 0.00 13 ILE A C 6
ATOM 6395 O O . ILE A 1 17 ? -9.042 -3.413 -3.152 1.00 0.00 13 ILE A O 6
ATOM 6411 N N . GLY A 1 18 ? -10.616 -2.116 -4.106 1.00 0.00 14 GLY A N 6
ATOM 6412 C CA . GLY A 1 18 ? -11.690 -2.621 -3.266 1.00 0.00 14 GLY A CA 6
ATOM 6413 C C . GLY A 1 18 ? -11.488 -2.342 -1.764 1.00 0.00 14 GLY A C 6
ATOM 6414 O O . GLY A 1 18 ? -12.443 -2.422 -0.991 1.00 0.00 14 GLY A O 6
ATOM 6418 N N . LEU A 1 19 ? -10.247 -2.041 -1.345 1.00 0.00 15 LEU A N 6
ATOM 6419 C CA . LEU A 1 19 ? -9.918 -1.780 0.060 1.00 0.00 15 LEU A CA 6
ATOM 6420 C C . LEU A 1 19 ? -9.459 -0.339 0.284 1.00 0.00 15 LEU A C 6
ATOM 6421 O O . LEU A 1 19 ? -9.241 0.394 -0.664 1.00 0.00 15 LEU A O 6
ATOM 6437 N N . SER A 1 20 ? -9.293 0.041 1.549 1.00 0.00 16 SER A N 6
ATOM 6438 C CA . SER A 1 20 ? -8.791 1.373 1.920 1.00 0.00 16 SER A CA 6
ATOM 6439 C C . SER A 1 20 ? -7.478 1.165 2.698 1.00 0.00 16 SER A C 6
ATOM 6440 O O . SER A 1 20 ? -7.232 0.055 3.168 1.00 0.00 16 SER A O 6
ATOM 6448 N N . VAL A 1 21 ? -6.605 2.178 2.803 1.00 0.00 17 VAL A N 6
ATOM 6449 C CA . VAL A 1 21 ? -5.327 1.972 3.491 1.00 0.00 17 VAL A CA 6
ATOM 6450 C C . VAL A 1 21 ? -5.080 2.954 4.633 1.00 0.00 17 VAL A C 6
ATOM 6451 O O . VAL A 1 21 ? -5.636 4.051 4.671 1.00 0.00 17 VAL A O 6
ATOM 6464 N N . ARG A 1 22 ? -4.206 2.535 5.551 1.00 0.00 18 ARG A N 6
ATOM 6465 C CA . ARG A 1 22 ? -3.816 3.344 6.702 1.00 0.00 18 ARG A CA 6
ATOM 6466 C C . ARG A 1 22 ? -2.331 3.129 7.011 1.00 0.00 18 ARG A C 6
ATOM 6467 O O . ARG A 1 22 ? -1.952 2.125 7.611 1.00 0.00 18 ARG A O 6
ATOM 6488 N N . ILE A 1 23 ? -1.497 4.071 6.575 1.00 0.00 19 ILE A N 6
ATOM 6489 C CA . ILE A 1 23 ? -0.050 3.980 6.780 1.00 0.00 19 ILE A CA 6
ATOM 6490 C C . ILE A 1 23 ? 0.342 4.191 8.240 1.00 0.00 19 ILE A C 6
ATOM 6491 O O . ILE A 1 23 ? -0.219 5.038 8.936 1.00 0.00 19 ILE A O 6
ATOM 6507 N N . ALA A 1 24 ? 1.329 3.417 8.685 1.00 0.00 20 ALA A N 6
ATOM 6508 C CA . ALA A 1 24 ? 1.833 3.511 10.048 1.00 0.00 20 ALA A CA 6
ATOM 6509 C C . ALA A 1 24 ? 3.275 4.009 10.052 1.00 0.00 20 ALA A C 6
ATOM 6510 O O . ALA A 1 24 ? 3.684 4.769 10.929 1.00 0.00 20 ALA A O 6
ATOM 6517 N N . ARG A 1 25 ? 4.031 3.578 9.050 1.00 0.00 21 ARG A N 6
ATOM 6518 C CA . ARG A 1 25 ? 5.424 3.973 8.902 1.00 0.00 21 ARG A CA 6
ATOM 6519 C C . ARG A 1 25 ? 5.852 3.852 7.441 1.00 0.00 21 ARG A C 6
ATOM 6520 O O . ARG A 1 25 ? 5.560 2.855 6.782 1.00 0.00 21 ARG A O 6
ATOM 6541 N N . SER A 1 26 ? 6.537 4.874 6.937 1.00 0.00 22 SER A N 6
ATOM 6542 C CA . SER A 1 26 ? 6.990 4.873 5.551 1.00 0.00 22 SER A CA 6
ATOM 6543 C C . SER A 1 26 ? 8.403 5.435 5.432 1.00 0.00 22 SER A C 6
ATOM 6544 O O . SER A 1 26 ? 8.907 6.080 6.352 1.00 0.00 22 SER A O 6
ATOM 6552 N N . VAL A 1 27 ? 9.036 5.182 4.291 1.00 0.00 23 VAL A N 6
ATOM 6553 C CA . VAL A 1 27 ? 10.390 5.660 4.042 1.00 0.00 23 VAL A CA 6
ATOM 6554 C C . VAL A 1 27 ? 10.390 7.145 3.686 1.00 0.00 23 VAL A C 6
ATOM 6555 O O . VAL A 1 27 ? 11.221 7.910 4.176 1.00 0.00 23 VAL A O 6
ATOM 6568 N N . HIS A 1 28 ? 9.453 7.543 2.834 1.00 0.00 24 HIS A N 6
ATOM 6569 C CA . HIS A 1 28 ? 9.344 8.935 2.414 1.00 0.00 24 HIS A CA 6
ATOM 6570 C C . HIS A 1 28 ? 8.453 9.714 3.382 1.00 0.00 24 HIS A C 6
ATOM 6571 O O . HIS A 1 28 ? 7.420 9.215 3.828 1.00 0.00 24 HIS A O 6
ATOM 6586 N N . ARG A 1 29 ? 8.879 10.924 3.729 1.00 0.00 25 ARG A N 6
ATOM 6587 C CA . ARG A 1 29 ? 8.146 11.765 4.676 1.00 0.00 25 ARG A CA 6
ATOM 6588 C C . ARG A 1 29 ? 6.789 12.214 4.144 1.00 0.00 25 ARG A C 6
ATOM 6589 O O . ARG A 1 29 ? 5.804 12.243 4.881 1.00 0.00 25 ARG A O 6
ATOM 6610 N N . ASP A 1 30 ? 6.747 12.585 2.878 1.00 0.00 26 ASP A N 6
ATOM 6611 C CA . ASP A 1 30 ? 5.508 13.060 2.263 1.00 0.00 26 ASP A CA 6
ATOM 6612 C C . ASP A 1 30 ? 4.392 12.021 2.358 1.00 0.00 26 ASP A C 6
ATOM 6613 O O . ASP A 1 30 ? 3.214 12.354 2.234 1.00 0.00 26 ASP A O 6
ATOM 6622 N N . ILE A 1 31 ? 4.764 10.766 2.575 1.00 0.00 27 ILE A N 6
ATOM 6623 C CA . ILE A 1 31 ? 3.791 9.691 2.682 1.00 0.00 27 ILE A CA 6
ATOM 6624 C C . ILE A 1 31 ? 3.708 9.147 4.104 1.00 0.00 27 ILE A C 6
ATOM 6625 O O . ILE A 1 31 ? 2.708 8.542 4.492 1.00 0.00 27 ILE A O 6
ATOM 6641 N N . GLN A 1 32 ? 4.768 9.357 4.871 1.00 0.00 28 GLN A N 6
ATOM 6642 C CA . GLN A 1 32 ? 4.830 8.883 6.249 1.00 0.00 28 GLN A CA 6
ATOM 6643 C C . GLN A 1 32 ? 3.629 9.359 7.065 1.00 0.00 28 GLN A C 6
ATOM 6644 O O . GLN A 1 32 ? 3.253 10.530 7.016 1.00 0.00 28 GLN A O 6
ATOM 6658 N N . GLY A 1 33 ? 3.041 8.438 7.825 1.00 0.00 29 GLY A N 6
ATOM 6659 C CA . GLY A 1 33 ? 1.897 8.769 8.658 1.00 0.00 29 GLY A CA 6
ATOM 6660 C C . GLY A 1 33 ? 0.693 9.227 7.859 1.00 0.00 29 GLY A C 6
ATOM 6661 O O . GLY A 1 33 ? -0.253 9.781 8.419 1.00 0.00 29 GLY A O 6
ATOM 6665 N N . ILE A 1 34 ? 0.720 9.000 6.550 1.00 0.00 30 ILE A N 6
ATOM 6666 C CA . ILE A 1 34 ? -0.376 9.398 5.687 1.00 0.00 30 ILE A CA 6
ATOM 6667 C C . ILE A 1 34 ? -1.221 8.194 5.277 1.00 0.00 30 ILE A C 6
ATOM 6668 O O . ILE A 1 34 ? -0.746 7.306 4.572 1.00 0.00 30 ILE A O 6
ATOM 6684 N N . SER A 1 35 ? -2.478 8.183 5.708 1.00 0.00 31 SER A N 6
ATOM 6685 C CA . SER A 1 35 ? -3.391 7.099 5.368 1.00 0.00 31 SER A CA 6
ATOM 6686 C C . SER A 1 35 ? -4.160 7.456 4.106 1.00 0.00 31 SER A C 6
ATOM 6687 O O . SER A 1 35 ? -4.151 8.612 3.684 1.00 0.00 31 SER A O 6
ATOM 6695 N N . GLY A 1 36 ? -4.819 6.477 3.490 1.00 0.00 32 GLY A N 6
ATOM 6696 C CA . GLY A 1 36 ? -5.552 6.765 2.287 1.00 0.00 32 GLY A CA 6
ATOM 6697 C C . GLY A 1 36 ? -5.899 5.516 1.530 1.00 0.00 32 GLY A C 6
ATOM 6698 O O . GLY A 1 36 ? -5.762 4.413 2.045 1.00 0.00 32 GLY A O 6
ATOM 6702 N N . ARG A 1 37 ? -6.363 5.692 0.311 1.00 0.00 33 ARG A N 6
ATOM 6703 C CA . ARG A 1 37 ? -6.756 4.576 -0.524 1.00 0.00 33 ARG A CA 6
ATOM 6704 C C . ARG A 1 37 ? -5.715 4.261 -1.598 1.00 0.00 33 ARG A C 6
ATOM 6705 O O . ARG A 1 37 ? -4.763 4.996 -1.796 1.00 0.00 33 ARG A O 6
ATOM 6726 N N . VAL A 1 38 ? -5.903 3.133 -2.257 1.00 0.00 34 VAL A N 6
ATOM 6727 C CA . VAL A 1 38 ? -4.971 2.656 -3.307 1.00 0.00 34 VAL A CA 6
ATOM 6728 C C . VAL A 1 38 ? -5.475 2.917 -4.716 1.00 0.00 34 VAL A C 6
ATOM 6729 O O . VAL A 1 38 ? -6.665 3.032 -4.940 1.00 0.00 34 VAL A O 6
ATOM 6742 N N . VAL A 1 39 ? -4.544 2.971 -5.664 1.00 0.00 35 VAL A N 6
ATOM 6743 C CA . VAL A 1 39 ? -4.890 3.133 -7.068 1.00 0.00 35 VAL A CA 6
ATOM 6744 C C . VAL A 1 39 ? -4.459 1.857 -7.783 1.00 0.00 35 VAL A C 6
ATOM 6745 O O . VAL A 1 39 ? -5.220 1.262 -8.547 1.00 0.00 35 VAL A O 6
ATOM 6758 N N . ASP A 1 40 ? -3.231 1.428 -7.480 1.00 0.00 36 ASP A N 6
ATOM 6759 C CA . ASP A 1 40 ? -2.667 0.205 -8.030 1.00 0.00 36 ASP A CA 6
ATOM 6760 C C . ASP A 1 40 ? -1.520 -0.279 -7.146 1.00 0.00 36 ASP A C 6
ATOM 6761 O O . ASP A 1 40 ? -0.822 0.529 -6.529 1.00 0.00 36 ASP A O 6
ATOM 6770 N N . GLU A 1 41 ? -1.330 -1.592 -7.071 1.00 0.00 37 GLU A N 6
ATOM 6771 C CA . GLU A 1 41 ? -0.268 -2.158 -6.242 1.00 0.00 37 GLU A CA 6
ATOM 6772 C C . GLU A 1 41 ? 0.766 -2.890 -7.092 1.00 0.00 37 GLU A C 6
ATOM 6773 O O . GLU A 1 41 ? 0.428 -3.789 -7.861 1.00 0.00 37 GLU A O 6
ATOM 6785 N N . THR A 1 42 ? 2.031 -2.503 -6.939 1.00 0.00 38 THR A N 6
ATOM 6786 C CA . THR A 1 42 ? 3.118 -3.128 -7.681 1.00 0.00 38 THR A CA 6
ATOM 6787 C C . THR A 1 42 ? 4.162 -3.686 -6.718 1.00 0.00 38 THR A C 6
ATOM 6788 O O . THR A 1 42 ? 4.325 -3.184 -5.608 1.00 0.00 38 THR A O 6
ATOM 6799 N N . ARG A 1 43 ? 4.861 -4.732 -7.145 1.00 0.00 39 ARG A N 6
ATOM 6800 C CA . ARG A 1 43 ? 5.882 -5.371 -6.316 1.00 0.00 39 ARG A CA 6
ATOM 6801 C C . ARG A 1 43 ? 7.015 -4.416 -5.938 1.00 0.00 39 ARG A C 6
ATOM 6802 O O . ARG A 1 43 ? 7.858 -4.755 -5.106 1.00 0.00 39 ARG A O 6
ATOM 6823 N N . ASN A 1 44 ? 7.044 -3.229 -6.538 1.00 0.00 40 ASN A N 6
ATOM 6824 C CA . ASN A 1 44 ? 8.095 -2.264 -6.230 1.00 0.00 40 ASN A CA 6
ATOM 6825 C C . ASN A 1 44 ? 7.538 -0.894 -5.831 1.00 0.00 40 ASN A C 6
ATOM 6826 O O . ASN A 1 44 ? 8.304 0.006 -5.483 1.00 0.00 40 ASN A O 6
ATOM 6837 N N . THR A 1 45 ? 6.216 -0.730 -5.872 1.00 0.00 41 THR A N 6
ATOM 6838 C CA . THR A 1 45 ? 5.613 0.547 -5.502 1.00 0.00 41 THR A CA 6
ATOM 6839 C C . THR A 1 45 ? 4.144 0.389 -5.121 1.00 0.00 41 THR A C 6
ATOM 6840 O O . THR A 1 45 ? 3.509 -0.618 -5.440 1.00 0.00 41 THR A O 6
ATOM 6851 N N . LEU A 1 46 ? 3.611 1.404 -4.449 1.00 0.00 42 LEU A N 6
ATOM 6852 C CA . LEU A 1 46 ? 2.217 1.410 -4.027 1.00 0.00 42 LEU A CA 6
ATOM 6853 C C . LEU A 1 46 ? 1.615 2.783 -4.275 1.00 0.00 42 LEU A C 6
ATOM 6854 O O . LEU A 1 46 ? 1.904 3.735 -3.548 1.00 0.00 42 LEU A O 6
ATOM 6870 N N . ARG A 1 47 ? 0.779 2.891 -5.298 1.00 0.00 43 ARG A N 6
ATOM 6871 C CA . ARG A 1 47 ? 0.152 4.161 -5.615 1.00 0.00 43 ARG A CA 6
ATOM 6872 C C . ARG A 1 47 ? -1.243 4.216 -4.984 1.00 0.00 43 ARG A C 6
ATOM 6873 O O . ARG A 1 47 ? -2.057 3.304 -5.151 1.00 0.00 43 ARG A O 6
ATOM 6894 N N . ILE A 1 48 ? -1.457 5.262 -4.195 1.00 0.00 44 ILE A N 6
ATOM 6895 C CA . ILE A 1 48 ? -2.689 5.463 -3.430 1.00 0.00 44 ILE A CA 6
ATOM 6896 C C . ILE A 1 48 ? -3.768 6.285 -4.141 1.00 0.00 44 ILE A C 6
ATOM 6897 O O . ILE A 1 48 ? -3.584 7.471 -4.403 1.00 0.00 44 ILE A O 6
ATOM 6913 N N . GLU A 1 49 ? -4.937 5.667 -4.362 1.00 0.00 45 GLU A N 6
ATOM 6914 C CA . GLU A 1 49 ? -6.072 6.368 -4.935 1.00 0.00 45 GLU A CA 6
ATOM 6915 C C . GLU A 1 49 ? -7.259 6.200 -3.999 1.00 0.00 45 GLU A C 6
ATOM 6916 O O . GLU A 1 49 ? -7.543 5.068 -3.537 1.00 0.00 45 GLU A O 6
ATOM 6928 N N . MET A 1 50 ? -7.916 7.333 -3.713 1.00 0.00 46 MET A N 6
ATOM 6929 C CA . MET A 1 50 ? -9.079 7.371 -2.827 1.00 0.00 46 MET A CA 6
ATOM 6930 C C . MET A 1 50 ? -10.321 7.912 -3.536 1.00 0.00 46 MET A C 6
ATOM 6931 O O . MET A 1 50 ? -10.231 8.800 -4.397 1.00 0.00 46 MET A O 6
ATOM 6945 N N . ASP A 1 51 ? -11.477 7.363 -3.144 1.00 0.00 47 ASP A N 6
ATOM 6946 C CA . ASP A 1 51 ? -12.779 7.741 -3.704 1.00 0.00 47 ASP A CA 6
ATOM 6947 C C . ASP A 1 51 ? -12.922 9.247 -3.879 1.00 0.00 47 ASP A C 6
ATOM 6948 O O . ASP A 1 51 ? -13.670 9.709 -4.740 1.00 0.00 47 ASP A O 6
ATOM 6957 N N . ASP A 1 52 ? -12.198 10.009 -3.079 1.00 0.00 48 ASP A N 6
ATOM 6958 C CA . ASP A 1 52 ? -12.247 11.459 -3.172 1.00 0.00 48 ASP A CA 6
ATOM 6959 C C . ASP A 1 52 ? -11.576 11.943 -4.461 1.00 0.00 48 ASP A C 6
ATOM 6960 O O . ASP A 1 52 ? -11.326 13.137 -4.625 1.00 0.00 48 ASP A O 6
ATOM 6969 N N . GLY A 1 53 ? -11.276 11.009 -5.364 1.00 0.00 49 GLY A N 6
ATOM 6970 C CA . GLY A 1 53 ? -10.628 11.363 -6.608 1.00 0.00 49 GLY A CA 6
ATOM 6971 C C . GLY A 1 53 ? -9.215 11.844 -6.383 1.00 0.00 49 GLY A C 6
ATOM 6972 O O . GLY A 1 53 ? -8.653 12.560 -7.212 1.00 0.00 49 GLY A O 6
ATOM 6976 N N . ARG A 1 54 ? -8.640 11.451 -5.253 1.00 0.00 50 ARG A N 6
ATOM 6977 C CA . ARG A 1 54 ? -7.277 11.852 -4.919 1.00 0.00 50 ARG A CA 6
ATOM 6978 C C . ARG A 1 54 ? -6.302 10.701 -5.108 1.00 0.00 50 ARG A C 6
ATOM 6979 O O . ARG A 1 54 ? -6.349 9.706 -4.386 1.00 0.00 50 ARG A O 6
ATOM 7000 N N . GLU A 1 55 ? -5.417 10.848 -6.082 1.00 0.00 51 GLU A N 6
ATOM 7001 C CA . GLU A 1 55 ? -4.425 9.828 -6.372 1.00 0.00 51 GLU A CA 6
ATOM 7002 C C . GLU A 1 55 ? -3.026 10.323 -6.016 1.00 0.00 51 GLU A C 6
ATOM 7003 O O . GLU A 1 55 ? -2.701 11.492 -6.221 1.00 0.00 51 GLU A O 6
ATOM 7015 N N . ILE A 1 56 ? -2.205 9.428 -5.480 1.00 0.00 52 ILE A N 6
ATOM 7016 C CA . ILE A 1 56 ? -0.839 9.774 -5.092 1.00 0.00 52 ILE A CA 6
ATOM 7017 C C . ILE A 1 56 ? 0.040 8.529 -5.036 1.00 0.00 52 ILE A C 6
ATOM 7018 O O . ILE A 1 56 ? -0.459 7.429 -4.847 1.00 0.00 52 ILE A O 6
ATOM 7034 N N . THR A 1 57 ? 1.346 8.704 -5.214 1.00 0.00 53 THR A N 6
ATOM 7035 C CA . THR A 1 57 ? 2.275 7.574 -5.189 1.00 0.00 53 THR A CA 6
ATOM 7036 C C . THR A 1 57 ? 2.864 7.369 -3.793 1.00 0.00 53 THR A C 6
ATOM 7037 O O . THR A 1 57 ? 2.993 8.316 -3.016 1.00 0.00 53 THR A O 6
ATOM 7048 N N . VAL A 1 58 ? 3.227 6.123 -3.485 1.00 0.00 54 VAL A N 6
ATOM 7049 C CA . VAL A 1 58 ? 3.810 5.790 -2.186 1.00 0.00 54 VAL A CA 6
ATOM 7050 C C . VAL A 1 58 ? 4.736 4.574 -2.298 1.00 0.00 54 VAL A C 6
ATOM 7051 O O . VAL A 1 58 ? 4.272 3.439 -2.413 1.00 0.00 54 VAL A O 6
ATOM 7064 N N . PRO A 1 59 ? 6.065 4.801 -2.271 1.00 0.00 55 PRO A N 6
ATOM 7065 C CA . PRO A 1 59 ? 7.063 3.724 -2.373 1.00 0.00 55 PRO A CA 6
ATOM 7066 C C . PRO A 1 59 ? 6.808 2.570 -1.403 1.00 0.00 55 PRO A C 6
ATOM 7067 O O . PRO A 1 59 ? 6.419 2.784 -0.254 1.00 0.00 55 PRO A O 6
ATOM 7078 N N . LYS A 1 60 ? 7.040 1.348 -1.877 1.00 0.00 56 LYS A N 6
ATOM 7079 C CA . LYS A 1 60 ? 6.850 0.149 -1.060 1.00 0.00 56 LYS A CA 6
ATOM 7080 C C . LYS A 1 60 ? 8.168 -0.379 -0.503 1.00 0.00 56 LYS A C 6
ATOM 7081 O O . LYS A 1 60 ? 8.185 -1.374 0.215 1.00 0.00 56 LYS A O 6
ATOM 7100 N N . GLY A 1 61 ? 9.275 0.268 -0.855 1.00 0.00 57 GLY A N 6
ATOM 7101 C CA . GLY A 1 61 ? 10.572 -0.188 -0.387 1.00 0.00 57 GLY A CA 6
ATOM 7102 C C . GLY A 1 61 ? 10.613 -0.437 1.111 1.00 0.00 57 GLY A C 6
ATOM 7103 O O . GLY A 1 61 ? 11.189 -1.427 1.563 1.00 0.00 57 GLY A O 6
ATOM 7107 N N . ILE A 1 62 ? 9.997 0.453 1.881 1.00 0.00 58 ILE A N 6
ATOM 7108 C CA . ILE A 1 62 ? 9.959 0.325 3.329 1.00 0.00 58 ILE A CA 6
ATOM 7109 C C . ILE A 1 62 ? 8.752 1.069 3.885 1.00 0.00 58 ILE A C 6
ATOM 7110 O O . ILE A 1 62 ? 8.898 2.040 4.627 1.00 0.00 58 ILE A O 6
ATOM 7126 N N . ALA A 1 63 ? 7.555 0.629 3.511 1.00 0.00 59 ALA A N 6
ATOM 7127 C CA . ALA A 1 63 ? 6.341 1.297 3.977 1.00 0.00 59 ALA A CA 6
ATOM 7128 C C . ALA A 1 63 ? 5.313 0.337 4.576 1.00 0.00 59 ALA A C 6
ATOM 7129 O O . ALA A 1 63 ? 4.663 -0.419 3.860 1.00 0.00 59 ALA A O 6
ATOM 7136 N N . VAL A 1 64 ? 5.129 0.410 5.892 1.00 0.00 60 VAL A N 6
ATOM 7137 C CA . VAL A 1 64 ? 4.150 -0.436 6.564 1.00 0.00 60 VAL A CA 6
ATOM 7138 C C . VAL A 1 64 ? 2.796 0.255 6.609 1.00 0.00 60 VAL A C 6
ATOM 7139 O O . VAL A 1 64 ? 2.692 1.413 7.015 1.00 0.00 60 VAL A O 6
ATOM 7152 N N . PHE A 1 65 ? 1.759 -0.454 6.184 1.00 0.00 61 PHE A N 6
ATOM 7153 C CA . PHE A 1 65 ? 0.419 0.105 6.175 1.00 0.00 61 PHE A CA 6
ATOM 7154 C C . PHE A 1 65 ? -0.637 -0.984 6.292 1.00 0.00 61 PHE A C 6
ATOM 7155 O O . PHE A 1 65 ? -0.486 -2.078 5.747 1.00 0.00 61 PHE A O 6
ATOM 7172 N N . HIS A 1 66 ? -1.705 -0.678 7.017 1.00 0.00 62 HIS A N 6
ATOM 7173 C CA . HIS A 1 66 ? -2.790 -1.624 7.220 1.00 0.00 62 HIS A CA 6
ATOM 7174 C C . HIS A 1 66 ? -3.979 -1.274 6.334 1.00 0.00 62 HIS A C 6
ATOM 7175 O O . HIS A 1 66 ? -4.360 -0.108 6.218 1.00 0.00 62 HIS A O 6
ATOM 7190 N N . PHE A 1 67 ? -4.557 -2.288 5.705 1.00 0.00 63 PHE A N 6
ATOM 7191 C CA . PHE A 1 67 ? -5.697 -2.091 4.820 1.00 0.00 63 PHE A CA 6
ATOM 7192 C C . PHE A 1 67 ? -7.014 -2.339 5.552 1.00 0.00 63 PHE A C 6
ATOM 7193 O O . PHE A 1 67 ? -7.062 -3.083 6.532 1.00 0.00 63 PHE A O 6
ATOM 7210 N N . ARG A 1 68 ? -8.081 -1.715 5.063 1.00 0.00 64 ARG A N 6
ATOM 7211 C CA . ARG A 1 68 ? -9.404 -1.868 5.658 1.00 0.00 64 ARG A CA 6
ATOM 7212 C C . ARG A 1 68 ? -10.451 -2.158 4.587 1.00 0.00 64 ARG A C 6
ATOM 7213 O O . ARG A 1 68 ? -10.400 -1.600 3.490 1.00 0.00 64 ARG A O 6
ATOM 7234 N N . THR A 1 69 ? -11.401 -3.030 4.911 1.00 0.00 65 THR A N 6
ATOM 7235 C CA . THR A 1 69 ? -12.461 -3.388 3.974 1.00 0.00 65 THR A CA 6
ATOM 7236 C C . THR A 1 69 ? -13.833 -3.063 4.563 1.00 0.00 65 THR A C 6
ATOM 7237 O O . THR A 1 69 ? -14.174 -3.531 5.651 1.00 0.00 65 THR A O 6
ATOM 7248 N N . PRO A 1 70 ? -14.642 -2.251 3.849 1.00 0.00 66 PRO A N 6
ATOM 7249 C CA . PRO A 1 70 ? -15.981 -1.862 4.307 1.00 0.00 66 PRO A CA 6
ATOM 7250 C C . PRO A 1 70 ? -16.798 -3.049 4.808 1.00 0.00 66 PRO A C 6
ATOM 7251 O O . PRO A 1 70 ? -17.670 -2.897 5.663 1.00 0.00 66 PRO A O 6
ATOM 7262 N N . GLN A 1 71 ? -16.510 -4.230 4.272 1.00 0.00 67 GLN A N 6
ATOM 7263 C CA . GLN A 1 71 ? -17.218 -5.440 4.671 1.00 0.00 67 GLN A CA 6
ATOM 7264 C C . GLN A 1 71 ? -16.952 -5.778 6.136 1.00 0.00 67 GLN A C 6
ATOM 7265 O O . GLN A 1 71 ? -17.653 -6.597 6.730 1.00 0.00 67 GLN A O 6
ATOM 7279 N N . GLY A 1 72 ? -15.937 -5.142 6.718 1.00 0.00 68 GLY A N 6
ATOM 7280 C CA . GLY A 1 72 ? -15.603 -5.390 8.106 1.00 0.00 68 GLY A CA 6
ATOM 7281 C C . GLY A 1 72 ? -14.386 -6.280 8.258 1.00 0.00 68 GLY A C 6
ATOM 7282 O O . GLY A 1 72 ? -14.334 -7.123 9.155 1.00 0.00 68 GLY A O 6
ATOM 7286 N N . GLU A 1 73 ? -13.404 -6.091 7.382 1.00 0.00 69 GLU A N 6
ATOM 7287 C CA . GLU A 1 73 ? -12.179 -6.886 7.428 1.00 0.00 69 GLU A CA 6
ATOM 7288 C C . GLU A 1 73 ? -10.952 -5.990 7.557 1.00 0.00 69 GLU A C 6
ATOM 7289 O O . GLU A 1 73 ? -10.943 -4.858 7.075 1.00 0.00 69 GLU A O 6
ATOM 7301 N N . LEU A 1 74 ? -9.916 -6.506 8.211 1.00 0.00 70 LEU A N 6
ATOM 7302 C CA . LEU A 1 74 ? -8.681 -5.755 8.407 1.00 0.00 70 LEU A CA 6
ATOM 7303 C C . LEU A 1 74 ? -7.483 -6.559 7.910 1.00 0.00 70 LEU A C 6
ATOM 7304 O O . LEU A 1 74 ? -7.270 -7.696 8.332 1.00 0.00 70 LEU A O 6
ATOM 7320 N N . VAL A 1 75 ? -6.702 -5.961 7.017 1.00 0.00 71 VAL A N 6
ATOM 7321 C CA . VAL A 1 75 ? -5.525 -6.623 6.469 1.00 0.00 71 VAL A CA 6
ATOM 7322 C C . VAL A 1 75 ? -4.269 -5.794 6.719 1.00 0.00 71 VAL A C 6
ATOM 7323 O O . VAL A 1 75 ? -4.346 -4.588 6.954 1.00 0.00 71 VAL A O 6
ATOM 7336 N N . GLU A 1 76 ? -3.111 -6.448 6.671 1.00 0.00 72 GLU A N 6
ATOM 7337 C CA . GLU A 1 76 ? -1.841 -5.767 6.898 1.00 0.00 72 GLU A CA 6
ATOM 7338 C C . GLU A 1 76 ? -0.873 -6.002 5.743 1.00 0.00 72 GLU A C 6
ATOM 7339 O O . GLU A 1 76 ? -0.910 -7.045 5.090 1.00 0.00 72 GLU A O 6
ATOM 7351 N N . ILE A 1 77 ? -0.007 -5.023 5.496 1.00 0.00 73 ILE A N 6
ATOM 7352 C CA . ILE A 1 77 ? 0.974 -5.117 4.423 1.00 0.00 73 ILE A CA 6
ATOM 7353 C C . ILE A 1 77 ? 2.261 -4.400 4.819 1.00 0.00 73 ILE A C 6
ATOM 7354 O O . ILE A 1 77 ? 2.328 -3.171 4.800 1.00 0.00 73 ILE A O 6
ATOM 7370 N N . ASP A 1 78 ? 3.275 -5.172 5.197 1.00 0.00 74 ASP A N 6
ATOM 7371 C CA . ASP A 1 78 ? 4.549 -4.602 5.618 1.00 0.00 74 ASP A CA 6
ATOM 7372 C C . ASP A 1 78 ? 5.407 -4.189 4.426 1.00 0.00 74 ASP A C 6
ATOM 7373 O O . ASP A 1 78 ? 6.089 -5.011 3.819 1.00 0.00 74 ASP A O 6
ATOM 7382 N N . GLY A 1 79 ? 5.384 -2.901 4.119 1.00 0.00 75 GLY A N 6
ATOM 7383 C CA . GLY A 1 79 ? 6.173 -2.371 3.024 1.00 0.00 75 GLY A CA 6
ATOM 7384 C C . GLY A 1 79 ? 7.661 -2.493 3.266 1.00 0.00 75 GLY A C 6
ATOM 7385 O O . GLY A 1 79 ? 8.452 -2.253 2.365 1.00 0.00 75 GLY A O 6
ATOM 7389 N N . ARG A 1 80 ? 8.045 -2.814 4.498 1.00 0.00 76 ARG A N 6
ATOM 7390 C CA . ARG A 1 80 ? 9.449 -2.932 4.845 1.00 0.00 76 ARG A CA 6
ATOM 7391 C C . ARG A 1 80 ? 9.917 -4.384 4.834 1.00 0.00 76 ARG A C 6
ATOM 7392 O O . ARG A 1 80 ? 10.968 -4.705 4.281 1.00 0.00 76 ARG A O 6
ATOM 7413 N N . ALA A 1 81 ? 9.145 -5.247 5.475 1.00 0.00 77 ALA A N 6
ATOM 7414 C CA . ALA A 1 81 ? 9.489 -6.658 5.574 1.00 0.00 77 ALA A CA 6
ATOM 7415 C C . ALA A 1 81 ? 8.710 -7.553 4.605 1.00 0.00 77 ALA A C 6
ATOM 7416 O O . ALA A 1 81 ? 9.060 -8.719 4.428 1.00 0.00 77 ALA A O 6
ATOM 7423 N N . LEU A 1 82 ? 7.647 -7.033 3.999 1.00 0.00 78 LEU A N 6
ATOM 7424 C CA . LEU A 1 82 ? 6.839 -7.846 3.084 1.00 0.00 78 LEU A CA 6
ATOM 7425 C C . LEU A 1 82 ? 7.195 -7.596 1.624 1.00 0.00 78 LEU A C 6
ATOM 7426 O O . LEU A 1 82 ? 7.155 -8.514 0.805 1.00 0.00 78 LEU A O 6
ATOM 7442 N N . VAL A 1 83 ? 7.529 -6.361 1.296 1.00 0.00 79 VAL A N 6
ATOM 7443 C CA . VAL A 1 83 ? 7.872 -6.012 -0.080 1.00 0.00 79 VAL A CA 6
ATOM 7444 C C . VAL A 1 83 ? 8.948 -6.942 -0.638 1.00 0.00 79 VAL A C 6
ATOM 7445 O O . VAL A 1 83 ? 10.136 -6.781 -0.356 1.00 0.00 79 VAL A O 6
ATOM 7458 N N . ALA A 1 84 ? 8.520 -7.916 -1.433 1.00 0.00 80 ALA A N 6
ATOM 7459 C CA . ALA A 1 84 ? 9.438 -8.873 -2.036 1.00 0.00 80 ALA A CA 6
ATOM 7460 C C . ALA A 1 84 ? 9.559 -8.646 -3.539 1.00 0.00 80 ALA A C 6
ATOM 7461 O O . ALA A 1 84 ? 8.616 -8.897 -4.291 1.00 0.00 80 ALA A O 6
ATOM 7468 N N . ARG A 1 85 ? 10.722 -8.176 -3.974 1.00 0.00 81 ARG A N 6
ATOM 7469 C CA . ARG A 1 85 ? 10.959 -7.923 -5.390 1.00 0.00 81 ARG A CA 6
ATOM 7470 C C . ARG A 1 85 ? 11.474 -9.187 -6.082 1.00 0.00 81 ARG A C 6
ATOM 7471 O O . ARG A 1 85 ? 12.600 -9.617 -5.834 1.00 0.00 81 ARG A O 6
ATOM 7492 N N . PRO A 1 86 ? 10.662 -9.805 -6.957 1.00 0.00 82 PRO A N 6
ATOM 7493 C CA . PRO A 1 86 ? 11.059 -11.022 -7.672 1.00 0.00 82 PRO A CA 6
ATOM 7494 C C . PRO A 1 86 ? 12.086 -10.750 -8.768 1.00 0.00 82 PRO A C 6
ATOM 7495 O O . PRO A 1 86 ? 12.685 -11.677 -9.313 1.00 0.00 82 PRO A O 6
ATOM 7506 N N . GLU A 1 87 ? 12.283 -9.474 -9.090 1.00 0.00 83 GLU A N 6
ATOM 7507 C CA . GLU A 1 87 ? 13.238 -9.087 -10.123 1.00 0.00 83 GLU A CA 6
ATOM 7508 C C . GLU A 1 87 ? 14.659 -9.055 -9.573 1.00 0.00 83 GLU A C 6
ATOM 7509 O O . GLU A 1 87 ? 15.627 -9.248 -10.310 1.00 0.00 83 GLU A O 6
ATOM 7521 N N . GLU A 1 88 ? 14.776 -8.810 -8.275 1.00 0.00 84 GLU A N 6
ATOM 7522 C CA . GLU A 1 88 ? 16.079 -8.752 -7.620 1.00 0.00 84 GLU A CA 6
ATOM 7523 C C . GLU A 1 88 ? 16.319 -9.983 -6.746 1.00 0.00 84 GLU A C 6
ATOM 7524 O O . GLU A 1 88 ? 17.404 -10.151 -6.188 1.00 0.00 84 GLU A O 6
ATOM 7536 N N . ARG A 1 89 ? 15.305 -10.838 -6.627 1.00 0.00 85 ARG A N 6
ATOM 7537 C CA . ARG A 1 89 ? 15.416 -12.049 -5.819 1.00 0.00 85 ARG A CA 6
ATOM 7538 C C . ARG A 1 89 ? 15.626 -11.702 -4.348 1.00 0.00 85 ARG A C 6
ATOM 7539 O O . ARG A 1 89 ? 16.464 -10.867 -4.010 1.00 0.00 85 ARG A O 6
ATOM 7560 N N . ILE A 1 90 ? 14.855 -12.347 -3.479 1.00 0.00 86 ILE A N 6
ATOM 7561 C CA . ILE A 1 90 ? 14.954 -12.106 -2.045 1.00 0.00 86 ILE A CA 6
ATOM 7562 C C . ILE A 1 90 ? 16.151 -12.841 -1.448 1.00 0.00 86 ILE A C 6
ATOM 7563 O O . ILE A 1 90 ? 16.587 -13.866 -1.971 1.00 0.00 86 ILE A O 6
ATOM 7579 N N . ARG A 1 13 ? -1.688 -8.750 -12.510 1.00 0.00 9 ARG A N 7
ATOM 7580 C CA . ARG A 1 13 ? -1.468 -7.316 -12.354 1.00 0.00 9 ARG A CA 7
ATOM 7581 C C . ARG A 1 13 ? -1.999 -6.823 -11.011 1.00 0.00 9 ARG A C 7
ATOM 7582 O O . ARG A 1 13 ? -1.225 -6.490 -10.114 1.00 0.00 9 ARG A O 7
ATOM 7603 N N . HIS A 1 14 ? -3.321 -6.780 -10.880 1.00 0.00 10 HIS A N 7
ATOM 7604 C CA . HIS A 1 14 ? -3.952 -6.326 -9.645 1.00 0.00 10 HIS A CA 7
ATOM 7605 C C . HIS A 1 14 ? -4.867 -7.403 -9.069 1.00 0.00 10 HIS A C 7
ATOM 7606 O O . HIS A 1 14 ? -5.294 -8.314 -9.777 1.00 0.00 10 HIS A O 7
ATOM 7621 N N . GLU A 1 15 ? -5.162 -7.292 -7.776 1.00 0.00 11 GLU A N 7
ATOM 7622 C CA . GLU A 1 15 ? -6.028 -8.258 -7.105 1.00 0.00 11 GLU A CA 7
ATOM 7623 C C . GLU A 1 15 ? -6.233 -7.892 -5.639 1.00 0.00 11 GLU A C 7
ATOM 7624 O O . GLU A 1 15 ? -6.333 -8.768 -4.780 1.00 0.00 11 GLU A O 7
ATOM 7636 N N . LEU A 1 16 ? -6.300 -6.594 -5.353 1.00 0.00 12 LEU A N 7
ATOM 7637 C CA . LEU A 1 16 ? -6.495 -6.126 -3.983 1.00 0.00 12 LEU A CA 7
ATOM 7638 C C . LEU A 1 16 ? -6.837 -4.636 -3.955 1.00 0.00 12 LEU A C 7
ATOM 7639 O O . LEU A 1 16 ? -6.555 -3.943 -2.978 1.00 0.00 12 LEU A O 7
ATOM 7655 N N . ILE A 1 17 ? -7.449 -4.146 -5.030 1.00 0.00 13 ILE A N 7
ATOM 7656 C CA . ILE A 1 17 ? -7.827 -2.740 -5.117 1.00 0.00 13 ILE A CA 7
ATOM 7657 C C . ILE A 1 17 ? -9.245 -2.512 -4.602 1.00 0.00 13 ILE A C 7
ATOM 7658 O O . ILE A 1 17 ? -10.026 -3.454 -4.471 1.00 0.00 13 ILE A O 7
ATOM 7674 N N . GLY A 1 18 ? -9.566 -1.256 -4.310 1.00 0.00 14 GLY A N 7
ATOM 7675 C CA . GLY A 1 18 ? -10.888 -0.924 -3.808 1.00 0.00 14 GLY A CA 7
ATOM 7676 C C . GLY A 1 18 ? -10.961 -0.959 -2.291 1.00 0.00 14 GLY A C 7
ATOM 7677 O O . GLY A 1 18 ? -12.043 -0.864 -1.714 1.00 0.00 14 GLY A O 7
ATOM 7681 N N . LEU A 1 19 ? -9.806 -1.097 -1.646 1.00 0.00 15 LEU A N 7
ATOM 7682 C CA . LEU A 1 19 ? -9.740 -1.148 -0.191 1.00 0.00 15 LEU A CA 7
ATOM 7683 C C . LEU A 1 19 ? -9.093 0.116 0.363 1.00 0.00 15 LEU A C 7
ATOM 7684 O O . LEU A 1 19 ? -8.466 0.877 -0.373 1.00 0.00 15 LEU A O 7
ATOM 7700 N N . SER A 1 20 ? -9.230 0.324 1.669 1.00 0.00 16 SER A N 7
ATOM 7701 C CA . SER A 1 20 ? -8.639 1.488 2.318 1.00 0.00 16 SER A CA 7
ATOM 7702 C C . SER A 1 20 ? -7.306 1.106 2.952 1.00 0.00 16 SER A C 7
ATOM 7703 O O . SER A 1 20 ? -7.161 0.008 3.487 1.00 0.00 16 SER A O 7
ATOM 7711 N N . VAL A 1 21 ? -6.330 2.005 2.877 1.00 0.00 17 VAL A N 7
ATOM 7712 C CA . VAL A 1 21 ? -5.012 1.739 3.431 1.00 0.00 17 VAL A CA 7
ATOM 7713 C C . VAL A 1 21 ? -4.587 2.828 4.411 1.00 0.00 17 VAL A C 7
ATOM 7714 O O . VAL A 1 21 ? -4.835 4.011 4.185 1.00 0.00 17 VAL A O 7
ATOM 7727 N N . ARG A 1 22 ? -3.940 2.416 5.498 1.00 0.00 18 ARG A N 7
ATOM 7728 C CA . ARG A 1 22 ? -3.472 3.355 6.512 1.00 0.00 18 ARG A CA 7
ATOM 7729 C C . ARG A 1 22 ? -1.960 3.244 6.684 1.00 0.00 18 ARG A C 7
ATOM 7730 O O . ARG A 1 22 ? -1.466 2.353 7.375 1.00 0.00 18 ARG A O 7
ATOM 7751 N N . ILE A 1 23 ? -1.230 4.152 6.042 1.00 0.00 19 ILE A N 7
ATOM 7752 C CA . ILE A 1 23 ? 0.227 4.153 6.113 1.00 0.00 19 ILE A CA 7
ATOM 7753 C C . ILE A 1 23 ? 0.716 4.673 7.461 1.00 0.00 19 ILE A C 7
ATOM 7754 O O . ILE A 1 23 ? 0.395 5.791 7.861 1.00 0.00 19 ILE A O 7
ATOM 7770 N N . ALA A 1 24 ? 1.508 3.858 8.151 1.00 0.00 20 ALA A N 7
ATOM 7771 C CA . ALA A 1 24 ? 2.056 4.241 9.446 1.00 0.00 20 ALA A CA 7
ATOM 7772 C C . ALA A 1 24 ? 3.319 5.065 9.262 1.00 0.00 20 ALA A C 7
ATOM 7773 O O . ALA A 1 24 ? 3.486 6.123 9.868 1.00 0.00 20 ALA A O 7
ATOM 7780 N N . ARG A 1 25 ? 4.196 4.570 8.405 1.00 0.00 21 ARG A N 7
ATOM 7781 C CA . ARG A 1 25 ? 5.449 5.248 8.102 1.00 0.00 21 ARG A CA 7
ATOM 7782 C C . ARG A 1 25 ? 6.154 4.572 6.932 1.00 0.00 21 ARG A C 7
ATOM 7783 O O . ARG A 1 25 ? 6.308 3.351 6.909 1.00 0.00 21 ARG A O 7
ATOM 7804 N N . SER A 1 26 ? 6.575 5.372 5.958 1.00 0.00 22 SER A N 7
ATOM 7805 C CA . SER A 1 26 ? 7.257 4.850 4.780 1.00 0.00 22 SER A CA 7
ATOM 7806 C C . SER A 1 26 ? 8.701 5.339 4.719 1.00 0.00 22 SER A C 7
ATOM 7807 O O . SER A 1 26 ? 9.075 6.282 5.418 1.00 0.00 22 SER A O 7
ATOM 7815 N N . VAL A 1 27 ? 9.504 4.687 3.879 1.00 0.00 23 VAL A N 7
ATOM 7816 C CA . VAL A 1 27 ? 10.917 5.031 3.709 1.00 0.00 23 VAL A CA 7
ATOM 7817 C C . VAL A 1 27 ? 11.162 6.537 3.827 1.00 0.00 23 VAL A C 7
ATOM 7818 O O . VAL A 1 27 ? 12.086 6.968 4.517 1.00 0.00 23 VAL A O 7
ATOM 7831 N N . HIS A 1 28 ? 10.335 7.329 3.155 1.00 0.00 24 HIS A N 7
ATOM 7832 C CA . HIS A 1 28 ? 10.473 8.781 3.194 1.00 0.00 24 HIS A CA 7
ATOM 7833 C C . HIS A 1 28 ? 9.731 9.353 4.403 1.00 0.00 24 HIS A C 7
ATOM 7834 O O . HIS A 1 28 ? 8.627 8.918 4.729 1.00 0.00 24 HIS A O 7
ATOM 7849 N N . ARG A 1 29 ? 10.367 10.303 5.085 1.00 0.00 25 ARG A N 7
ATOM 7850 C CA . ARG A 1 29 ? 9.794 10.911 6.287 1.00 0.00 25 ARG A CA 7
ATOM 7851 C C . ARG A 1 29 ? 8.642 11.868 5.987 1.00 0.00 25 ARG A C 7
ATOM 7852 O O . ARG A 1 29 ? 7.833 12.163 6.867 1.00 0.00 25 ARG A O 7
ATOM 7873 N N . ASP A 1 30 ? 8.570 12.365 4.763 1.00 0.00 26 ASP A N 7
ATOM 7874 C CA . ASP A 1 30 ? 7.514 13.298 4.390 1.00 0.00 26 ASP A CA 7
ATOM 7875 C C . ASP A 1 30 ? 6.250 12.574 3.927 1.00 0.00 26 ASP A C 7
ATOM 7876 O O . ASP A 1 30 ? 5.321 13.204 3.421 1.00 0.00 26 ASP A O 7
ATOM 7885 N N . ILE A 1 31 ? 6.216 11.254 4.089 1.00 0.00 27 ILE A N 7
ATOM 7886 C CA . ILE A 1 31 ? 5.065 10.470 3.674 1.00 0.00 27 ILE A CA 7
ATOM 7887 C C . ILE A 1 31 ? 4.631 9.468 4.746 1.00 0.00 27 ILE A C 7
ATOM 7888 O O . ILE A 1 31 ? 3.808 8.593 4.482 1.00 0.00 27 ILE A O 7
ATOM 7904 N N . GLN A 1 32 ? 5.189 9.585 5.947 1.00 0.00 28 GLN A N 7
ATOM 7905 C CA . GLN A 1 32 ? 4.845 8.673 7.026 1.00 0.00 28 GLN A CA 7
ATOM 7906 C C . GLN A 1 32 ? 3.571 9.115 7.740 1.00 0.00 28 GLN A C 7
ATOM 7907 O O . GLN A 1 32 ? 3.505 10.213 8.293 1.00 0.00 28 GLN A O 7
ATOM 7921 N N . GLY A 1 33 ? 2.562 8.249 7.732 1.00 0.00 29 GLY A N 7
ATOM 7922 C CA . GLY A 1 33 ? 1.306 8.565 8.388 1.00 0.00 29 GLY A CA 7
ATOM 7923 C C . GLY A 1 33 ? 0.189 8.894 7.415 1.00 0.00 29 GLY A C 7
ATOM 7924 O O . GLY A 1 33 ? -0.815 9.496 7.799 1.00 0.00 29 GLY A O 7
ATOM 7928 N N . ILE A 1 34 ? 0.357 8.504 6.154 1.00 0.00 30 ILE A N 7
ATOM 7929 C CA . ILE A 1 34 ? -0.651 8.771 5.138 1.00 0.00 30 ILE A CA 7
ATOM 7930 C C . ILE A 1 34 ? -1.804 7.777 5.227 1.00 0.00 30 ILE A C 7
ATOM 7931 O O . ILE A 1 34 ? -1.593 6.565 5.279 1.00 0.00 30 ILE A O 7
ATOM 7947 N N . SER A 1 35 ? -3.024 8.298 5.232 1.00 0.00 31 SER A N 7
ATOM 7948 C CA . SER A 1 35 ? -4.216 7.464 5.302 1.00 0.00 31 SER A CA 7
ATOM 7949 C C . SER A 1 35 ? -5.140 7.764 4.129 1.00 0.00 31 SER A C 7
ATOM 7950 O O . SER A 1 35 ? -5.475 8.921 3.877 1.00 0.00 31 SER A O 7
ATOM 7958 N N . GLY A 1 36 ? -5.544 6.724 3.408 1.00 0.00 32 GLY A N 7
ATOM 7959 C CA . GLY A 1 36 ? -6.416 6.918 2.268 1.00 0.00 32 GLY A CA 7
ATOM 7960 C C . GLY A 1 36 ? -6.789 5.611 1.606 1.00 0.00 32 GLY A C 7
ATOM 7961 O O . GLY A 1 36 ? -6.663 4.550 2.206 1.00 0.00 32 GLY A O 7
ATOM 7965 N N . ARG A 1 37 ? -7.256 5.693 0.368 1.00 0.00 33 ARG A N 7
ATOM 7966 C CA . ARG A 1 37 ? -7.659 4.513 -0.386 1.00 0.00 33 ARG A CA 7
ATOM 7967 C C . ARG A 1 37 ? -6.560 4.057 -1.353 1.00 0.00 33 ARG A C 7
ATOM 7968 O O . ARG A 1 37 ? -5.533 4.700 -1.496 1.00 0.00 33 ARG A O 7
ATOM 7989 N N . VAL A 1 38 ? -6.769 2.897 -1.946 1.00 0.00 34 VAL A N 7
ATOM 7990 C CA . VAL A 1 38 ? -5.785 2.260 -2.841 1.00 0.00 34 VAL A CA 7
ATOM 7991 C C . VAL A 1 38 ? -6.084 2.435 -4.330 1.00 0.00 34 VAL A C 7
ATOM 7992 O O . VAL A 1 38 ? -7.229 2.614 -4.715 1.00 0.00 34 VAL A O 7
ATOM 8005 N N . VAL A 1 39 ? -5.037 2.344 -5.164 1.00 0.00 35 VAL A N 7
ATOM 8006 C CA . VAL A 1 39 ? -5.207 2.421 -6.618 1.00 0.00 35 VAL A CA 7
ATOM 8007 C C . VAL A 1 39 ? -4.581 1.188 -7.254 1.00 0.00 35 VAL A C 7
ATOM 8008 O O . VAL A 1 39 ? -5.196 0.513 -8.078 1.00 0.00 35 VAL A O 7
ATOM 8021 N N . ASP A 1 40 ? -3.338 0.911 -6.857 1.00 0.00 36 ASP A N 7
ATOM 8022 C CA . ASP A 1 40 ? -2.602 -0.234 -7.378 1.00 0.00 36 ASP A CA 7
ATOM 8023 C C . ASP A 1 40 ? -1.445 -0.621 -6.454 1.00 0.00 36 ASP A C 7
ATOM 8024 O O . ASP A 1 40 ? -1.065 0.144 -5.568 1.00 0.00 36 ASP A O 7
ATOM 8033 N N . GLU A 1 41 ? -0.875 -1.803 -6.683 1.00 0.00 37 GLU A N 7
ATOM 8034 C CA . GLU A 1 41 ? 0.257 -2.285 -5.893 1.00 0.00 37 GLU A CA 7
ATOM 8035 C C . GLU A 1 41 ? 1.468 -2.504 -6.800 1.00 0.00 37 GLU A C 7
ATOM 8036 O O . GLU A 1 41 ? 1.369 -3.191 -7.817 1.00 0.00 37 GLU A O 7
ATOM 8048 N N . THR A 1 42 ? 2.605 -1.904 -6.447 1.00 0.00 38 THR A N 7
ATOM 8049 C CA . THR A 1 42 ? 3.811 -2.033 -7.264 1.00 0.00 38 THR A CA 7
ATOM 8050 C C . THR A 1 42 ? 4.994 -2.593 -6.472 1.00 0.00 38 THR A C 7
ATOM 8051 O O . THR A 1 42 ? 5.065 -2.460 -5.250 1.00 0.00 38 THR A O 7
ATOM 8062 N N . ARG A 1 43 ? 5.925 -3.209 -7.202 1.00 0.00 39 ARG A N 7
ATOM 8063 C CA . ARG A 1 43 ? 7.134 -3.804 -6.624 1.00 0.00 39 ARG A CA 7
ATOM 8064 C C . ARG A 1 43 ? 7.737 -2.927 -5.528 1.00 0.00 39 ARG A C 7
ATOM 8065 O O . ARG A 1 43 ? 8.150 -3.426 -4.482 1.00 0.00 39 ARG A O 7
ATOM 8086 N N . ASN A 1 44 ? 7.797 -1.622 -5.778 1.00 0.00 40 ASN A N 7
ATOM 8087 C CA . ASN A 1 44 ? 8.365 -0.688 -4.807 1.00 0.00 40 ASN A CA 7
ATOM 8088 C C . ASN A 1 44 ? 7.548 0.595 -4.697 1.00 0.00 40 ASN A C 7
ATOM 8089 O O . ASN A 1 44 ? 8.083 1.651 -4.358 1.00 0.00 40 ASN A O 7
ATOM 8100 N N . THR A 1 45 ? 6.252 0.504 -4.973 1.00 0.00 41 THR A N 7
ATOM 8101 C CA . THR A 1 45 ? 5.379 1.669 -4.885 1.00 0.00 41 THR A CA 7
ATOM 8102 C C . THR A 1 45 ? 3.945 1.259 -4.595 1.00 0.00 41 THR A C 7
ATOM 8103 O O . THR A 1 45 ? 3.491 0.195 -5.016 1.00 0.00 41 THR A O 7
ATOM 8114 N N . LEU A 1 46 ? 3.242 2.108 -3.857 1.00 0.00 42 LEU A N 7
ATOM 8115 C CA . LEU A 1 46 ? 1.861 1.833 -3.489 1.00 0.00 42 LEU A CA 7
ATOM 8116 C C . LEU A 1 46 ? 0.941 2.951 -3.949 1.00 0.00 42 LEU A C 7
ATOM 8117 O O . LEU A 1 46 ? 0.973 4.060 -3.414 1.00 0.00 42 LEU A O 7
ATOM 8133 N N . ARG A 1 47 ? 0.114 2.644 -4.934 1.00 0.00 43 ARG A N 7
ATOM 8134 C CA . ARG A 1 47 ? -0.832 3.608 -5.462 1.00 0.00 43 ARG A CA 7
ATOM 8135 C C . ARG A 1 47 ? -2.052 3.710 -4.546 1.00 0.00 43 ARG A C 7
ATOM 8136 O O . ARG A 1 47 ? -2.716 2.710 -4.270 1.00 0.00 43 ARG A O 7
ATOM 8157 N N . ILE A 1 48 ? -2.312 4.928 -4.060 1.00 0.00 44 ILE A N 7
ATOM 8158 C CA . ILE A 1 48 ? -3.421 5.211 -3.136 1.00 0.00 44 ILE A CA 7
ATOM 8159 C C . ILE A 1 48 ? -4.578 5.960 -3.813 1.00 0.00 44 ILE A C 7
ATOM 8160 O O . ILE A 1 48 ? -4.484 7.162 -4.061 1.00 0.00 44 ILE A O 7
ATOM 8176 N N . GLU A 1 49 ? -5.675 5.246 -4.099 1.00 0.00 45 GLU A N 7
ATOM 8177 C CA . GLU A 1 49 ? -6.837 5.852 -4.729 1.00 0.00 45 GLU A CA 7
ATOM 8178 C C . GLU A 1 49 ? -8.095 5.611 -3.913 1.00 0.00 45 GLU A C 7
ATOM 8179 O O . GLU A 1 49 ? -8.284 4.516 -3.331 1.00 0.00 45 GLU A O 7
ATOM 8191 N N . MET A 1 50 ? -8.943 6.655 -3.915 1.00 0.00 46 MET A N 7
ATOM 8192 C CA . MET A 1 50 ? -10.231 6.664 -3.226 1.00 0.00 46 MET A CA 7
ATOM 8193 C C . MET A 1 50 ? -11.365 6.603 -4.243 1.00 0.00 46 MET A C 7
ATOM 8194 O O . MET A 1 50 ? -11.351 7.323 -5.246 1.00 0.00 46 MET A O 7
ATOM 8208 N N . ASP A 1 51 ? -12.350 5.746 -3.974 1.00 0.00 47 ASP A N 7
ATOM 8209 C CA . ASP A 1 51 ? -13.503 5.588 -4.858 1.00 0.00 47 ASP A CA 7
ATOM 8210 C C . ASP A 1 51 ? -14.108 6.937 -5.232 1.00 0.00 47 ASP A C 7
ATOM 8211 O O . ASP A 1 51 ? -14.750 7.074 -6.273 1.00 0.00 47 ASP A O 7
ATOM 8220 N N . ASP A 1 52 ? -13.897 7.932 -4.378 1.00 0.00 48 ASP A N 7
ATOM 8221 C CA . ASP A 1 52 ? -14.415 9.274 -4.620 1.00 0.00 48 ASP A CA 7
ATOM 8222 C C . ASP A 1 52 ? -13.775 9.903 -5.859 1.00 0.00 48 ASP A C 7
ATOM 8223 O O . ASP A 1 52 ? -14.213 10.956 -6.323 1.00 0.00 48 ASP A O 7
ATOM 8232 N N . GLY A 1 53 ? -12.739 9.257 -6.389 1.00 0.00 49 GLY A N 7
ATOM 8233 C CA . GLY A 1 53 ? -12.064 9.773 -7.563 1.00 0.00 49 GLY A CA 7
ATOM 8234 C C . GLY A 1 53 ? -10.764 10.473 -7.225 1.00 0.00 49 GLY A C 7
ATOM 8235 O O . GLY A 1 53 ? -10.273 11.294 -7.999 1.00 0.00 49 GLY A O 7
ATOM 8239 N N . ARG A 1 54 ? -10.203 10.138 -6.070 1.00 0.00 50 ARG A N 7
ATOM 8240 C CA . ARG A 1 54 ? -8.943 10.729 -5.632 1.00 0.00 50 ARG A CA 7
ATOM 8241 C C . ARG A 1 54 ? -7.802 9.732 -5.802 1.00 0.00 50 ARG A C 7
ATOM 8242 O O . ARG A 1 54 ? -8.010 8.525 -5.691 1.00 0.00 50 ARG A O 7
ATOM 8263 N N . GLU A 1 55 ? -6.601 10.230 -6.078 1.00 0.00 51 GLU A N 7
ATOM 8264 C CA . GLU A 1 55 ? -5.454 9.349 -6.267 1.00 0.00 51 GLU A CA 7
ATOM 8265 C C . GLU A 1 55 ? -4.154 9.991 -5.782 1.00 0.00 51 GLU A C 7
ATOM 8266 O O . GLU A 1 55 ? -3.944 11.194 -5.936 1.00 0.00 51 GLU A O 7
ATOM 8278 N N . ILE A 1 56 ? -3.282 9.165 -5.206 1.00 0.00 52 ILE A N 7
ATOM 8279 C CA . ILE A 1 56 ? -1.989 9.621 -4.704 1.00 0.00 52 ILE A CA 7
ATOM 8280 C C . ILE A 1 56 ? -1.022 8.445 -4.581 1.00 0.00 52 ILE A C 7
ATOM 8281 O O . ILE A 1 56 ? -1.416 7.362 -4.165 1.00 0.00 52 ILE A O 7
ATOM 8297 N N . THR A 1 57 ? 0.238 8.651 -4.953 1.00 0.00 53 THR A N 7
ATOM 8298 C CA . THR A 1 57 ? 1.237 7.581 -4.887 1.00 0.00 53 THR A CA 7
ATOM 8299 C C . THR A 1 57 ? 1.983 7.580 -3.553 1.00 0.00 53 THR A C 7
ATOM 8300 O O . THR A 1 57 ? 2.163 8.626 -2.929 1.00 0.00 53 THR A O 7
ATOM 8311 N N . VAL A 1 58 ? 2.418 6.393 -3.126 1.00 0.00 54 VAL A N 7
ATOM 8312 C CA . VAL A 1 58 ? 3.148 6.246 -1.868 1.00 0.00 54 VAL A CA 7
ATOM 8313 C C . VAL A 1 58 ? 4.093 5.035 -1.909 1.00 0.00 54 VAL A C 7
ATOM 8314 O O . VAL A 1 58 ? 3.643 3.895 -2.012 1.00 0.00 54 VAL A O 7
ATOM 8327 N N . PRO A 1 59 ? 5.420 5.270 -1.826 1.00 0.00 55 PRO A N 7
ATOM 8328 C CA . PRO A 1 59 ? 6.425 4.192 -1.855 1.00 0.00 55 PRO A CA 7
ATOM 8329 C C . PRO A 1 59 ? 6.227 3.163 -0.739 1.00 0.00 55 PRO A C 7
ATOM 8330 O O . PRO A 1 59 ? 6.247 3.504 0.442 1.00 0.00 55 PRO A O 7
ATOM 8341 N N . LYS A 1 60 ? 6.035 1.903 -1.129 1.00 0.00 56 LYS A N 7
ATOM 8342 C CA . LYS A 1 60 ? 5.830 0.818 -0.167 1.00 0.00 56 LYS A CA 7
ATOM 8343 C C . LYS A 1 60 ? 7.089 -0.011 0.059 1.00 0.00 56 LYS A C 7
ATOM 8344 O O . LYS A 1 60 ? 7.075 -0.946 0.857 1.00 0.00 56 LYS A O 7
ATOM 8363 N N . GLY A 1 61 ? 8.170 0.307 -0.647 1.00 0.00 57 GLY A N 7
ATOM 8364 C CA . GLY A 1 61 ? 9.398 -0.458 -0.490 1.00 0.00 57 GLY A CA 7
ATOM 8365 C C . GLY A 1 61 ? 9.783 -0.648 0.967 1.00 0.00 57 GLY A C 7
ATOM 8366 O O . GLY A 1 61 ? 10.430 -1.630 1.323 1.00 0.00 57 GLY A O 7
ATOM 8370 N N . ILE A 1 62 ? 9.358 0.289 1.809 1.00 0.00 58 ILE A N 7
ATOM 8371 C CA . ILE A 1 62 ? 9.629 0.232 3.236 1.00 0.00 58 ILE A CA 7
ATOM 8372 C C . ILE A 1 62 ? 8.556 1.013 3.984 1.00 0.00 58 ILE A C 7
ATOM 8373 O O . ILE A 1 62 ? 8.842 2.026 4.623 1.00 0.00 58 ILE A O 7
ATOM 8389 N N . ALA A 1 63 ? 7.310 0.561 3.877 1.00 0.00 59 ALA A N 7
ATOM 8390 C CA . ALA A 1 63 ? 6.206 1.266 4.532 1.00 0.00 59 ALA A CA 7
ATOM 8391 C C . ALA A 1 63 ? 5.214 0.349 5.252 1.00 0.00 59 ALA A C 7
ATOM 8392 O O . ALA A 1 63 ? 4.430 -0.356 4.618 1.00 0.00 59 ALA A O 7
ATOM 8399 N N . VAL A 1 64 ? 5.210 0.401 6.582 1.00 0.00 60 VAL A N 7
ATOM 8400 C CA . VAL A 1 64 ? 4.270 -0.399 7.362 1.00 0.00 60 VAL A CA 7
ATOM 8401 C C . VAL A 1 64 ? 2.887 0.229 7.305 1.00 0.00 60 VAL A C 7
ATOM 8402 O O . VAL A 1 64 ? 2.735 1.429 7.537 1.00 0.00 60 VAL A O 7
ATOM 8415 N N . PHE A 1 65 ? 1.880 -0.574 6.994 1.00 0.00 61 PHE A N 7
ATOM 8416 C CA . PHE A 1 65 ? 0.522 -0.061 6.912 1.00 0.00 61 PHE A CA 7
ATOM 8417 C C . PHE A 1 65 ? -0.497 -1.166 7.127 1.00 0.00 61 PHE A C 7
ATOM 8418 O O . PHE A 1 65 ? -0.166 -2.351 7.094 1.00 0.00 61 PHE A O 7
ATOM 8435 N N . HIS A 1 66 ? -1.738 -0.763 7.345 1.00 0.00 62 HIS A N 7
ATOM 8436 C CA . HIS A 1 66 ? -2.821 -1.706 7.566 1.00 0.00 62 HIS A CA 7
ATOM 8437 C C . HIS A 1 66 ? -4.040 -1.272 6.758 1.00 0.00 62 HIS A C 7
ATOM 8438 O O . HIS A 1 66 ? -4.527 -0.153 6.918 1.00 0.00 62 HIS A O 7
ATOM 8453 N N . PHE A 1 67 ? -4.521 -2.142 5.872 1.00 0.00 63 PHE A N 7
ATOM 8454 C CA . PHE A 1 67 ? -5.668 -1.800 5.035 1.00 0.00 63 PHE A CA 7
ATOM 8455 C C . PHE A 1 67 ? -6.967 -2.341 5.614 1.00 0.00 63 PHE A C 7
ATOM 8456 O O . PHE A 1 67 ? -7.002 -3.426 6.196 1.00 0.00 63 PHE A O 7
ATOM 8473 N N . ARG A 1 68 ? -8.036 -1.569 5.447 1.00 0.00 64 ARG A N 7
ATOM 8474 C CA . ARG A 1 68 ? -9.350 -1.952 5.944 1.00 0.00 64 ARG A CA 7
ATOM 8475 C C . ARG A 1 68 ? -10.272 -2.298 4.778 1.00 0.00 64 ARG A C 7
ATOM 8476 O O . ARG A 1 68 ? -10.566 -1.449 3.936 1.00 0.00 64 ARG A O 7
ATOM 8497 N N . THR A 1 69 ? -10.722 -3.548 4.733 1.00 0.00 65 THR A N 7
ATOM 8498 C CA . THR A 1 69 ? -11.608 -3.998 3.666 1.00 0.00 65 THR A CA 7
ATOM 8499 C C . THR A 1 69 ? -13.057 -3.610 3.966 1.00 0.00 65 THR A C 7
ATOM 8500 O O . THR A 1 69 ? -13.565 -3.885 5.058 1.00 0.00 65 THR A O 7
ATOM 8511 N N . PRO A 1 70 ? -13.745 -2.968 2.996 1.00 0.00 66 PRO A N 7
ATOM 8512 C CA . PRO A 1 70 ? -15.139 -2.538 3.152 1.00 0.00 66 PRO A CA 7
ATOM 8513 C C . PRO A 1 70 ? -16.019 -3.599 3.800 1.00 0.00 66 PRO A C 7
ATOM 8514 O O . PRO A 1 70 ? -17.033 -3.282 4.424 1.00 0.00 66 PRO A O 7
ATOM 8525 N N . GLN A 1 71 ? -15.628 -4.862 3.660 1.00 0.00 67 GLN A N 7
ATOM 8526 C CA . GLN A 1 71 ? -16.385 -5.960 4.245 1.00 0.00 67 GLN A CA 7
ATOM 8527 C C . GLN A 1 71 ? -16.458 -5.816 5.765 1.00 0.00 67 GLN A C 7
ATOM 8528 O O . GLN A 1 71 ? -17.279 -6.459 6.420 1.00 0.00 67 GLN A O 7
ATOM 8542 N N . GLY A 1 72 ? -15.598 -4.966 6.321 1.00 0.00 68 GLY A N 7
ATOM 8543 C CA . GLY A 1 72 ? -15.584 -4.748 7.753 1.00 0.00 68 GLY A CA 7
ATOM 8544 C C . GLY A 1 72 ? -14.434 -5.460 8.435 1.00 0.00 68 GLY A C 7
ATOM 8545 O O . GLY A 1 72 ? -14.523 -5.809 9.612 1.00 0.00 68 GLY A O 7
ATOM 8549 N N . GLU A 1 73 ? -13.350 -5.676 7.695 1.00 0.00 69 GLU A N 7
ATOM 8550 C CA . GLU A 1 73 ? -12.180 -6.353 8.249 1.00 0.00 69 GLU A CA 7
ATOM 8551 C C . GLU A 1 73 ? -10.910 -5.531 8.046 1.00 0.00 69 GLU A C 7
ATOM 8552 O O . GLU A 1 73 ? -10.805 -4.748 7.102 1.00 0.00 69 GLU A O 7
ATOM 8564 N N . LEU A 1 74 ? -9.946 -5.727 8.941 1.00 0.00 70 LEU A N 7
ATOM 8565 C CA . LEU A 1 74 ? -8.670 -5.020 8.874 1.00 0.00 70 LEU A CA 7
ATOM 8566 C C . LEU A 1 74 ? -7.524 -5.992 8.621 1.00 0.00 70 LEU A C 7
ATOM 8567 O O . LEU A 1 74 ? -7.575 -7.148 9.038 1.00 0.00 70 LEU A O 7
ATOM 8583 N N . VAL A 1 75 ? -6.490 -5.515 7.936 1.00 0.00 71 VAL A N 7
ATOM 8584 C CA . VAL A 1 75 ? -5.333 -6.349 7.633 1.00 0.00 71 VAL A CA 7
ATOM 8585 C C . VAL A 1 75 ? -4.034 -5.574 7.833 1.00 0.00 71 VAL A C 7
ATOM 8586 O O . VAL A 1 75 ? -3.941 -4.397 7.486 1.00 0.00 71 VAL A O 7
ATOM 8599 N N . GLU A 1 76 ? -3.033 -6.246 8.393 1.00 0.00 72 GLU A N 7
ATOM 8600 C CA . GLU A 1 76 ? -1.741 -5.621 8.635 1.00 0.00 72 GLU A CA 7
ATOM 8601 C C . GLU A 1 76 ? -0.728 -6.031 7.572 1.00 0.00 72 GLU A C 7
ATOM 8602 O O . GLU A 1 76 ? -0.605 -7.210 7.242 1.00 0.00 72 GLU A O 7
ATOM 8614 N N . ILE A 1 77 ? -0.005 -5.050 7.037 1.00 0.00 73 ILE A N 7
ATOM 8615 C CA . ILE A 1 77 ? 0.992 -5.313 6.011 1.00 0.00 73 ILE A CA 7
ATOM 8616 C C . ILE A 1 77 ? 2.295 -4.596 6.339 1.00 0.00 73 ILE A C 7
ATOM 8617 O O . ILE A 1 77 ? 2.288 -3.439 6.756 1.00 0.00 73 ILE A O 7
ATOM 8633 N N . ASP A 1 78 ? 3.413 -5.288 6.152 1.00 0.00 74 ASP A N 7
ATOM 8634 C CA . ASP A 1 78 ? 4.716 -4.704 6.434 1.00 0.00 74 ASP A CA 7
ATOM 8635 C C . ASP A 1 78 ? 5.393 -4.234 5.151 1.00 0.00 74 ASP A C 7
ATOM 8636 O O . ASP A 1 78 ? 5.985 -5.028 4.420 1.00 0.00 74 ASP A O 7
ATOM 8645 N N . GLY A 1 79 ? 5.307 -2.933 4.897 1.00 0.00 75 GLY A N 7
ATOM 8646 C CA . GLY A 1 79 ? 5.912 -2.348 3.716 1.00 0.00 75 GLY A CA 7
ATOM 8647 C C . GLY A 1 79 ? 7.400 -2.596 3.618 1.00 0.00 75 GLY A C 7
ATOM 8648 O O . GLY A 1 79 ? 7.995 -2.331 2.580 1.00 0.00 75 GLY A O 7
ATOM 8652 N N . ARG A 1 80 ? 8.013 -3.067 4.702 1.00 0.00 76 ARG A N 7
ATOM 8653 C CA . ARG A 1 80 ? 9.444 -3.335 4.712 1.00 0.00 76 ARG A CA 7
ATOM 8654 C C . ARG A 1 80 ? 9.765 -4.556 3.854 1.00 0.00 76 ARG A C 7
ATOM 8655 O O . ARG A 1 80 ? 10.894 -4.727 3.395 1.00 0.00 76 ARG A O 7
ATOM 8676 N N . ALA A 1 81 ? 8.761 -5.401 3.641 1.00 0.00 77 ALA A N 7
ATOM 8677 C CA . ALA A 1 81 ? 8.924 -6.602 2.843 1.00 0.00 77 ALA A CA 7
ATOM 8678 C C . ALA A 1 81 ? 8.427 -6.401 1.411 1.00 0.00 77 ALA A C 7
ATOM 8679 O O . ALA A 1 81 ? 8.487 -7.318 0.593 1.00 0.00 77 ALA A O 7
ATOM 8686 N N . LEU A 1 82 ? 7.937 -5.197 1.110 1.00 0.00 78 LEU A N 7
ATOM 8687 C CA . LEU A 1 82 ? 7.437 -4.894 -0.227 1.00 0.00 78 LEU A CA 7
ATOM 8688 C C . LEU A 1 82 ? 8.517 -4.253 -1.094 1.00 0.00 78 LEU A C 7
ATOM 8689 O O . LEU A 1 82 ? 8.216 -3.532 -2.044 1.00 0.00 78 LEU A O 7
ATOM 8705 N N . VAL A 1 83 ? 9.772 -4.536 -0.768 1.00 0.00 79 VAL A N 7
ATOM 8706 C CA . VAL A 1 83 ? 10.909 -4.012 -1.518 1.00 0.00 79 VAL A CA 7
ATOM 8707 C C . VAL A 1 83 ? 10.724 -4.220 -3.020 1.00 0.00 79 VAL A C 7
ATOM 8708 O O . VAL A 1 83 ? 9.898 -5.027 -3.448 1.00 0.00 79 VAL A O 7
ATOM 8721 N N . ALA A 1 84 ? 11.504 -3.491 -3.817 1.00 0.00 80 ALA A N 7
ATOM 8722 C CA . ALA A 1 84 ? 11.435 -3.591 -5.271 1.00 0.00 80 ALA A CA 7
ATOM 8723 C C . ALA A 1 84 ? 11.425 -5.059 -5.708 1.00 0.00 80 ALA A C 7
ATOM 8724 O O . ALA A 1 84 ? 11.737 -5.945 -4.914 1.00 0.00 80 ALA A O 7
ATOM 8731 N N . ARG A 1 85 ? 11.030 -5.320 -6.956 1.00 0.00 81 ARG A N 7
ATOM 8732 C CA . ARG A 1 85 ? 10.947 -6.693 -7.447 1.00 0.00 81 ARG A CA 7
ATOM 8733 C C . ARG A 1 85 ? 11.909 -6.943 -8.606 1.00 0.00 81 ARG A C 7
ATOM 8734 O O . ARG A 1 85 ? 11.765 -6.359 -9.678 1.00 0.00 81 ARG A O 7
ATOM 8755 N N . PRO A 1 86 ? 12.911 -7.823 -8.406 1.00 0.00 82 PRO A N 7
ATOM 8756 C CA . PRO A 1 86 ? 13.899 -8.147 -9.443 1.00 0.00 82 PRO A CA 7
ATOM 8757 C C . PRO A 1 86 ? 13.361 -9.105 -10.503 1.00 0.00 82 PRO A C 7
ATOM 8758 O O . PRO A 1 86 ? 14.087 -9.506 -11.412 1.00 0.00 82 PRO A O 7
ATOM 8769 N N . GLU A 1 87 ? 12.089 -9.475 -10.384 1.00 0.00 83 GLU A N 7
ATOM 8770 C CA . GLU A 1 87 ? 11.471 -10.389 -11.336 1.00 0.00 83 GLU A CA 7
ATOM 8771 C C . GLU A 1 87 ? 10.623 -9.636 -12.361 1.00 0.00 83 GLU A C 7
ATOM 8772 O O . GLU A 1 87 ? 10.225 -10.202 -13.380 1.00 0.00 83 GLU A O 7
ATOM 8784 N N . GLU A 1 88 ? 10.342 -8.364 -12.088 1.00 0.00 84 GLU A N 7
ATOM 8785 C CA . GLU A 1 88 ? 9.534 -7.556 -12.994 1.00 0.00 84 GLU A CA 7
ATOM 8786 C C . GLU A 1 88 ? 10.380 -6.528 -13.743 1.00 0.00 84 GLU A C 7
ATOM 8787 O O . GLU A 1 88 ? 10.065 -6.170 -14.879 1.00 0.00 84 GLU A O 7
ATOM 8799 N N . ARG A 1 89 ? 11.448 -6.050 -13.109 1.00 0.00 85 ARG A N 7
ATOM 8800 C CA . ARG A 1 89 ? 12.316 -5.057 -13.740 1.00 0.00 85 ARG A CA 7
ATOM 8801 C C . ARG A 1 89 ? 13.517 -4.704 -12.863 1.00 0.00 85 ARG A C 7
ATOM 8802 O O . ARG A 1 89 ? 14.572 -4.326 -13.374 1.00 0.00 85 ARG A O 7
ATOM 8823 N N . ILE A 1 90 ? 13.358 -4.811 -11.547 1.00 0.00 86 ILE A N 7
ATOM 8824 C CA . ILE A 1 90 ? 14.444 -4.482 -10.629 1.00 0.00 86 ILE A CA 7
ATOM 8825 C C . ILE A 1 90 ? 15.679 -5.337 -10.903 1.00 0.00 86 ILE A C 7
ATOM 8826 O O . ILE A 1 90 ? 15.582 -6.412 -11.494 1.00 0.00 86 ILE A O 7
ATOM 8842 N N . ARG A 1 13 ? -10.740 -15.147 -2.505 1.00 0.00 9 ARG A N 8
ATOM 8843 C CA . ARG A 1 13 ? -10.198 -13.796 -2.565 1.00 0.00 9 ARG A CA 8
ATOM 8844 C C . ARG A 1 13 ? -10.779 -13.025 -3.747 1.00 0.00 9 ARG A C 8
ATOM 8845 O O . ARG A 1 13 ? -10.867 -13.543 -4.859 1.00 0.00 9 ARG A O 8
ATOM 8866 N N . HIS A 1 14 ? -11.179 -11.784 -3.491 1.00 0.00 10 HIS A N 8
ATOM 8867 C CA . HIS A 1 14 ? -11.757 -10.933 -4.526 1.00 0.00 10 HIS A CA 8
ATOM 8868 C C . HIS A 1 14 ? -11.030 -9.591 -4.583 1.00 0.00 10 HIS A C 8
ATOM 8869 O O . HIS A 1 14 ? -11.494 -8.599 -4.021 1.00 0.00 10 HIS A O 8
ATOM 8884 N N . GLU A 1 15 ? -9.881 -9.580 -5.259 1.00 0.00 11 GLU A N 8
ATOM 8885 C CA . GLU A 1 15 ? -9.061 -8.374 -5.394 1.00 0.00 11 GLU A CA 8
ATOM 8886 C C . GLU A 1 15 ? -8.889 -7.667 -4.050 1.00 0.00 11 GLU A C 8
ATOM 8887 O O . GLU A 1 15 ? -9.301 -8.183 -3.010 1.00 0.00 11 GLU A O 8
ATOM 8899 N N . LEU A 1 16 ? -8.267 -6.492 -4.073 1.00 0.00 12 LEU A N 8
ATOM 8900 C CA . LEU A 1 16 ? -8.036 -5.731 -2.850 1.00 0.00 12 LEU A CA 8
ATOM 8901 C C . LEU A 1 16 ? -8.319 -4.242 -3.064 1.00 0.00 12 LEU A C 8
ATOM 8902 O O . LEU A 1 16 ? -7.918 -3.405 -2.258 1.00 0.00 12 LEU A O 8
ATOM 8918 N N . ILE A 1 17 ? -9.011 -3.917 -4.154 1.00 0.00 13 ILE A N 8
ATOM 8919 C CA . ILE A 1 17 ? -9.341 -2.530 -4.462 1.00 0.00 13 ILE A CA 8
ATOM 8920 C C . ILE A 1 17 ? -10.692 -2.140 -3.867 1.00 0.00 13 ILE A C 8
ATOM 8921 O O . ILE A 1 17 ? -11.595 -2.970 -3.758 1.00 0.00 13 ILE A O 8
ATOM 8937 N N . GLY A 1 18 ? -10.823 -0.872 -3.487 1.00 0.00 14 GLY A N 8
ATOM 8938 C CA . GLY A 1 18 ? -12.069 -0.395 -2.912 1.00 0.00 14 GLY A CA 8
ATOM 8939 C C . GLY A 1 18 ? -11.962 -0.093 -1.428 1.00 0.00 14 GLY A C 8
ATOM 8940 O O . GLY A 1 18 ? -12.870 0.501 -0.846 1.00 0.00 14 GLY A O 8
ATOM 8944 N N . LEU A 1 19 ? -10.857 -0.502 -0.812 1.00 0.00 15 LEU A N 8
ATOM 8945 C CA . LEU A 1 19 ? -10.646 -0.273 0.613 1.00 0.00 15 LEU A CA 8
ATOM 8946 C C . LEU A 1 19 ? -9.548 0.760 0.858 1.00 0.00 15 LEU A C 8
ATOM 8947 O O . LEU A 1 19 ? -8.793 1.111 -0.049 1.00 0.00 15 LEU A O 8
ATOM 8963 N N . SER A 1 20 ? -9.473 1.247 2.093 1.00 0.00 16 SER A N 8
ATOM 8964 C CA . SER A 1 20 ? -8.474 2.242 2.469 1.00 0.00 16 SER A CA 8
ATOM 8965 C C . SER A 1 20 ? -7.182 1.571 2.930 1.00 0.00 16 SER A C 8
ATOM 8966 O O . SER A 1 20 ? -7.184 0.404 3.321 1.00 0.00 16 SER A O 8
ATOM 8974 N N . VAL A 1 21 ? -6.081 2.315 2.876 1.00 0.00 17 VAL A N 8
ATOM 8975 C CA . VAL A 1 21 ? -4.783 1.792 3.281 1.00 0.00 17 VAL A CA 8
ATOM 8976 C C . VAL A 1 21 ? -4.063 2.780 4.193 1.00 0.00 17 VAL A C 8
ATOM 8977 O O . VAL A 1 21 ? -3.617 3.837 3.750 1.00 0.00 17 VAL A O 8
ATOM 8990 N N . ARG A 1 22 ? -3.959 2.434 5.473 1.00 0.00 18 ARG A N 8
ATOM 8991 C CA . ARG A 1 22 ? -3.299 3.298 6.447 1.00 0.00 18 ARG A CA 8
ATOM 8992 C C . ARG A 1 22 ? -1.823 2.939 6.600 1.00 0.00 18 ARG A C 8
ATOM 8993 O O . ARG A 1 22 ? -1.481 1.806 6.937 1.00 0.00 18 ARG A O 8
ATOM 9014 N N . ILE A 1 23 ? -0.955 3.915 6.351 1.00 0.00 19 ILE A N 8
ATOM 9015 C CA . ILE A 1 23 ? 0.482 3.711 6.463 1.00 0.00 19 ILE A CA 8
ATOM 9016 C C . ILE A 1 23 ? 0.988 4.140 7.839 1.00 0.00 19 ILE A C 8
ATOM 9017 O O . ILE A 1 23 ? 0.793 5.283 8.254 1.00 0.00 19 ILE A O 8
ATOM 9033 N N . ALA A 1 24 ? 1.640 3.216 8.539 1.00 0.00 20 ALA A N 8
ATOM 9034 C CA . ALA A 1 24 ? 2.175 3.498 9.865 1.00 0.00 20 ALA A CA 8
ATOM 9035 C C . ALA A 1 24 ? 3.583 4.079 9.780 1.00 0.00 20 ALA A C 8
ATOM 9036 O O . ALA A 1 24 ? 4.041 4.763 10.696 1.00 0.00 20 ALA A O 8
ATOM 9043 N N . ARG A 1 25 ? 4.260 3.806 8.672 1.00 0.00 21 ARG A N 8
ATOM 9044 C CA . ARG A 1 25 ? 5.612 4.301 8.455 1.00 0.00 21 ARG A CA 8
ATOM 9045 C C . ARG A 1 25 ? 6.010 4.143 6.994 1.00 0.00 21 ARG A C 8
ATOM 9046 O O . ARG A 1 25 ? 5.557 3.225 6.312 1.00 0.00 21 ARG A O 8
ATOM 9067 N N . SER A 1 26 ? 6.858 5.046 6.522 1.00 0.00 22 SER A N 8
ATOM 9068 C CA . SER A 1 26 ? 7.319 5.011 5.140 1.00 0.00 22 SER A CA 8
ATOM 9069 C C . SER A 1 26 ? 8.805 5.347 5.042 1.00 0.00 22 SER A C 8
ATOM 9070 O O . SER A 1 26 ? 9.395 5.878 5.983 1.00 0.00 22 SER A O 8
ATOM 9078 N N . VAL A 1 27 ? 9.400 5.033 3.895 1.00 0.00 23 VAL A N 8
ATOM 9079 C CA . VAL A 1 27 ? 10.816 5.300 3.664 1.00 0.00 23 VAL A CA 8
ATOM 9080 C C . VAL A 1 27 ? 11.157 6.769 3.916 1.00 0.00 23 VAL A C 8
ATOM 9081 O O . VAL A 1 27 ? 12.150 7.079 4.575 1.00 0.00 23 VAL A O 8
ATOM 9094 N N . HIS A 1 28 ? 10.332 7.668 3.387 1.00 0.00 24 HIS A N 8
ATOM 9095 C CA . HIS A 1 28 ? 10.555 9.100 3.557 1.00 0.00 24 HIS A CA 8
ATOM 9096 C C . HIS A 1 28 ? 9.570 9.675 4.576 1.00 0.00 24 HIS A C 8
ATOM 9097 O O . HIS A 1 28 ? 8.389 9.327 4.575 1.00 0.00 24 HIS A O 8
ATOM 9112 N N . ARG A 1 29 ? 10.069 10.538 5.454 1.00 0.00 25 ARG A N 8
ATOM 9113 C CA . ARG A 1 29 ? 9.241 11.145 6.496 1.00 0.00 25 ARG A CA 8
ATOM 9114 C C . ARG A 1 29 ? 8.124 12.020 5.923 1.00 0.00 25 ARG A C 8
ATOM 9115 O O . ARG A 1 29 ? 7.196 12.391 6.642 1.00 0.00 25 ARG A O 8
ATOM 9136 N N . ASP A 1 30 ? 8.216 12.362 4.643 1.00 0.00 26 ASP A N 8
ATOM 9137 C CA . ASP A 1 30 ? 7.208 13.204 4.011 1.00 0.00 26 ASP A CA 8
ATOM 9138 C C . ASP A 1 30 ? 5.995 12.392 3.560 1.00 0.00 26 ASP A C 8
ATOM 9139 O O . ASP A 1 30 ? 5.019 12.949 3.061 1.00 0.00 26 ASP A O 8
ATOM 9148 N N . ILE A 1 31 ? 6.059 11.073 3.731 1.00 0.00 27 ILE A N 8
ATOM 9149 C CA . ILE A 1 31 ? 4.966 10.202 3.333 1.00 0.00 27 ILE A CA 8
ATOM 9150 C C . ILE A 1 31 ? 4.642 9.155 4.399 1.00 0.00 27 ILE A C 8
ATOM 9151 O O . ILE A 1 31 ? 3.766 8.312 4.197 1.00 0.00 27 ILE A O 8
ATOM 9167 N N . GLN A 1 32 ? 5.347 9.197 5.528 1.00 0.00 28 GLN A N 8
ATOM 9168 C CA . GLN A 1 32 ? 5.119 8.238 6.598 1.00 0.00 28 GLN A CA 8
ATOM 9169 C C . GLN A 1 32 ? 3.946 8.658 7.480 1.00 0.00 28 GLN A C 8
ATOM 9170 O O . GLN A 1 32 ? 3.633 9.844 7.590 1.00 0.00 28 GLN A O 8
ATOM 9184 N N . GLY A 1 33 ? 3.306 7.677 8.106 1.00 0.00 29 GLY A N 8
ATOM 9185 C CA . GLY A 1 33 ? 2.178 7.961 8.975 1.00 0.00 29 GLY A CA 8
ATOM 9186 C C . GLY A 1 33 ? 1.022 8.609 8.239 1.00 0.00 29 GLY A C 8
ATOM 9187 O O . GLY A 1 33 ? 0.142 9.207 8.857 1.00 0.00 29 GLY A O 8
ATOM 9191 N N . ILE A 1 34 ? 1.023 8.494 6.914 1.00 0.00 30 ILE A N 8
ATOM 9192 C CA . ILE A 1 34 ? -0.026 9.075 6.100 1.00 0.00 30 ILE A CA 8
ATOM 9193 C C . ILE A 1 34 ? -1.024 8.015 5.650 1.00 0.00 30 ILE A C 8
ATOM 9194 O O . ILE A 1 34 ? -0.641 6.976 5.117 1.00 0.00 30 ILE A O 8
ATOM 9210 N N . SER A 1 35 ? -2.308 8.291 5.853 1.00 0.00 31 SER A N 8
ATOM 9211 C CA . SER A 1 35 ? -3.358 7.364 5.451 1.00 0.00 31 SER A CA 8
ATOM 9212 C C . SER A 1 35 ? -3.842 7.710 4.050 1.00 0.00 31 SER A C 8
ATOM 9213 O O . SER A 1 35 ? -3.922 8.885 3.691 1.00 0.00 31 SER A O 8
ATOM 9221 N N . GLY A 1 36 ? -4.152 6.693 3.252 1.00 0.00 32 GLY A N 8
ATOM 9222 C CA . GLY A 1 36 ? -4.606 6.945 1.902 1.00 0.00 32 GLY A CA 8
ATOM 9223 C C . GLY A 1 36 ? -5.476 5.834 1.359 1.00 0.00 32 GLY A C 8
ATOM 9224 O O . GLY A 1 36 ? -5.721 4.841 2.033 1.00 0.00 32 GLY A O 8
ATOM 9228 N N . ARG A 1 37 ? -5.946 6.021 0.136 1.00 0.00 33 ARG A N 8
ATOM 9229 C CA . ARG A 1 37 ? -6.804 5.051 -0.524 1.00 0.00 33 ARG A CA 8
ATOM 9230 C C . ARG A 1 37 ? -6.017 4.158 -1.489 1.00 0.00 33 ARG A C 8
ATOM 9231 O O . ARG A 1 37 ? -4.827 4.357 -1.707 1.00 0.00 33 ARG A O 8
ATOM 9252 N N . VAL A 1 38 ? -6.666 3.123 -1.994 1.00 0.00 34 VAL A N 8
ATOM 9253 C CA . VAL A 1 38 ? -6.001 2.150 -2.870 1.00 0.00 34 VAL A CA 8
ATOM 9254 C C . VAL A 1 38 ? -6.314 2.327 -4.354 1.00 0.00 34 VAL A C 8
ATOM 9255 O O . VAL A 1 38 ? -7.437 2.645 -4.713 1.00 0.00 34 VAL A O 8
ATOM 9268 N N . VAL A 1 39 ? -5.323 2.067 -5.212 1.00 0.00 35 VAL A N 8
ATOM 9269 C CA . VAL A 1 39 ? -5.540 2.122 -6.657 1.00 0.00 35 VAL A CA 8
ATOM 9270 C C . VAL A 1 39 ? -4.838 0.958 -7.358 1.00 0.00 35 VAL A C 8
ATOM 9271 O O . VAL A 1 39 ? -5.438 0.267 -8.181 1.00 0.00 35 VAL A O 8
ATOM 9284 N N . ASP A 1 40 ? -3.557 0.749 -7.025 1.00 0.00 36 ASP A N 8
ATOM 9285 C CA . ASP A 1 40 ? -2.774 -0.324 -7.624 1.00 0.00 36 ASP A CA 8
ATOM 9286 C C . ASP A 1 40 ? -1.571 -0.681 -6.754 1.00 0.00 36 ASP A C 8
ATOM 9287 O O . ASP A 1 40 ? -1.214 0.055 -5.834 1.00 0.00 36 ASP A O 8
ATOM 9296 N N . GLU A 1 41 ? -0.940 -1.809 -7.067 1.00 0.00 37 GLU A N 8
ATOM 9297 C CA . GLU A 1 41 ? 0.238 -2.262 -6.332 1.00 0.00 37 GLU A CA 8
ATOM 9298 C C . GLU A 1 41 ? 1.368 -2.591 -7.304 1.00 0.00 37 GLU A C 8
ATOM 9299 O O . GLU A 1 41 ? 1.179 -3.362 -8.244 1.00 0.00 37 GLU A O 8
ATOM 9311 N N . THR A 1 42 ? 2.541 -1.998 -7.085 1.00 0.00 38 THR A N 8
ATOM 9312 C CA . THR A 1 42 ? 3.682 -2.235 -7.961 1.00 0.00 38 THR A CA 8
ATOM 9313 C C . THR A 1 42 ? 4.821 -2.916 -7.213 1.00 0.00 38 THR A C 8
ATOM 9314 O O . THR A 1 42 ? 5.000 -2.716 -6.012 1.00 0.00 38 THR A O 8
ATOM 9325 N N . ARG A 1 43 ? 5.588 -3.720 -7.939 1.00 0.00 39 ARG A N 8
ATOM 9326 C CA . ARG A 1 43 ? 6.716 -4.445 -7.366 1.00 0.00 39 ARG A CA 8
ATOM 9327 C C . ARG A 1 43 ? 7.670 -3.515 -6.617 1.00 0.00 39 ARG A C 8
ATOM 9328 O O . ARG A 1 43 ? 8.432 -3.965 -5.761 1.00 0.00 39 ARG A O 8
ATOM 9349 N N . ASN A 1 44 ? 7.646 -2.225 -6.948 1.00 0.00 40 ASN A N 8
ATOM 9350 C CA . ASN A 1 44 ? 8.538 -1.270 -6.297 1.00 0.00 40 ASN A CA 8
ATOM 9351 C C . ASN A 1 44 ? 7.817 -0.010 -5.809 1.00 0.00 40 ASN A C 8
ATOM 9352 O O . ASN A 1 44 ? 8.461 0.924 -5.334 1.00 0.00 40 ASN A O 8
ATOM 9363 N N . THR A 1 45 ? 6.489 0.021 -5.910 1.00 0.00 41 THR A N 8
ATOM 9364 C CA . THR A 1 45 ? 5.737 1.184 -5.454 1.00 0.00 41 THR A CA 8
ATOM 9365 C C . THR A 1 45 ? 4.285 0.827 -5.165 1.00 0.00 41 THR A C 8
ATOM 9366 O O . THR A 1 45 ? 3.793 -0.218 -5.589 1.00 0.00 41 THR A O 8
ATOM 9377 N N . LEU A 1 46 ? 3.610 1.705 -4.433 1.00 0.00 42 LEU A N 8
ATOM 9378 C CA . LEU A 1 46 ? 2.216 1.495 -4.073 1.00 0.00 42 LEU A CA 8
ATOM 9379 C C . LEU A 1 46 ? 1.371 2.645 -4.592 1.00 0.00 42 LEU A C 8
ATOM 9380 O O . LEU A 1 46 ? 1.621 3.807 -4.270 1.00 0.00 42 LEU A O 8
ATOM 9396 N N . ARG A 1 47 ? 0.377 2.323 -5.404 1.00 0.00 43 ARG A N 8
ATOM 9397 C CA . ARG A 1 47 ? -0.489 3.337 -5.971 1.00 0.00 43 ARG A CA 8
ATOM 9398 C C . ARG A 1 47 ? -1.752 3.481 -5.112 1.00 0.00 43 ARG A C 8
ATOM 9399 O O . ARG A 1 47 ? -2.303 2.489 -4.633 1.00 0.00 43 ARG A O 8
ATOM 9420 N N . ILE A 1 48 ? -2.173 4.727 -4.886 1.00 0.00 44 ILE A N 8
ATOM 9421 C CA . ILE A 1 48 ? -3.333 5.025 -4.032 1.00 0.00 44 ILE A CA 8
ATOM 9422 C C . ILE A 1 48 ? -4.492 5.712 -4.770 1.00 0.00 44 ILE A C 8
ATOM 9423 O O . ILE A 1 48 ? -4.316 6.779 -5.350 1.00 0.00 44 ILE A O 8
ATOM 9439 N N . GLU A 1 49 ? -5.697 5.133 -4.676 1.00 0.00 45 GLU A N 8
ATOM 9440 C CA . GLU A 1 49 ? -6.884 5.745 -5.269 1.00 0.00 45 GLU A CA 8
ATOM 9441 C C . GLU A 1 49 ? -8.013 5.773 -4.255 1.00 0.00 45 GLU A C 8
ATOM 9442 O O . GLU A 1 49 ? -8.253 4.779 -3.530 1.00 0.00 45 GLU A O 8
ATOM 9454 N N . MET A 1 50 ? -8.687 6.926 -4.227 1.00 0.00 46 MET A N 8
ATOM 9455 C CA . MET A 1 50 ? -9.811 7.177 -3.335 1.00 0.00 46 MET A CA 8
ATOM 9456 C C . MET A 1 50 ? -11.127 7.073 -4.096 1.00 0.00 46 MET A C 8
ATOM 9457 O O . MET A 1 50 ? -11.271 7.645 -5.180 1.00 0.00 46 MET A O 8
ATOM 9471 N N . ASP A 1 51 ? -12.084 6.344 -3.522 1.00 0.00 47 ASP A N 8
ATOM 9472 C CA . ASP A 1 51 ? -13.397 6.157 -4.139 1.00 0.00 47 ASP A CA 8
ATOM 9473 C C . ASP A 1 51 ? -13.967 7.475 -4.657 1.00 0.00 47 ASP A C 8
ATOM 9474 O O . ASP A 1 51 ? -14.736 7.497 -5.618 1.00 0.00 47 ASP A O 8
ATOM 9483 N N . ASP A 1 52 ? -13.577 8.570 -4.018 1.00 0.00 48 ASP A N 8
ATOM 9484 C CA . ASP A 1 52 ? -14.040 9.894 -4.414 1.00 0.00 48 ASP A CA 8
ATOM 9485 C C . ASP A 1 52 ? -13.576 10.242 -5.828 1.00 0.00 48 ASP A C 8
ATOM 9486 O O . ASP A 1 52 ? -14.051 11.207 -6.427 1.00 0.00 48 ASP A O 8
ATOM 9495 N N . GLY A 1 53 ? -12.640 9.455 -6.354 1.00 0.00 49 GLY A N 8
ATOM 9496 C CA . GLY A 1 53 ? -12.122 9.698 -7.686 1.00 0.00 49 GLY A CA 8
ATOM 9497 C C . GLY A 1 53 ? -10.775 10.386 -7.656 1.00 0.00 49 GLY A C 8
ATOM 9498 O O . GLY A 1 53 ? -10.387 11.052 -8.616 1.00 0.00 49 GLY A O 8
ATOM 9502 N N . ARG A 1 54 ? -10.057 10.219 -6.550 1.00 0.00 50 ARG A N 8
ATOM 9503 C CA . ARG A 1 54 ? -8.737 10.825 -6.398 1.00 0.00 50 ARG A CA 8
ATOM 9504 C C . ARG A 1 54 ? -7.639 9.779 -6.560 1.00 0.00 50 ARG A C 8
ATOM 9505 O O . ARG A 1 54 ? -7.831 8.613 -6.217 1.00 0.00 50 ARG A O 8
ATOM 9526 N N . GLU A 1 55 ? -6.495 10.193 -7.095 1.00 0.00 51 GLU A N 8
ATOM 9527 C CA . GLU A 1 55 ? -5.391 9.273 -7.305 1.00 0.00 51 GLU A CA 8
ATOM 9528 C C . GLU A 1 55 ? -4.053 9.880 -6.871 1.00 0.00 51 GLU A C 8
ATOM 9529 O O . GLU A 1 55 ? -3.778 11.053 -7.124 1.00 0.00 51 GLU A O 8
ATOM 9541 N N . ILE A 1 56 ? -3.227 9.062 -6.226 1.00 0.00 52 ILE A N 8
ATOM 9542 C CA . ILE A 1 56 ? -1.909 9.488 -5.759 1.00 0.00 52 ILE A CA 8
ATOM 9543 C C . ILE A 1 56 ? -1.004 8.274 -5.534 1.00 0.00 52 ILE A C 8
ATOM 9544 O O . ILE A 1 56 ? -1.487 7.199 -5.197 1.00 0.00 52 ILE A O 8
ATOM 9560 N N . THR A 1 57 ? 0.301 8.442 -5.740 1.00 0.00 53 THR A N 8
ATOM 9561 C CA . THR A 1 57 ? 1.249 7.338 -5.572 1.00 0.00 53 THR A CA 8
ATOM 9562 C C . THR A 1 57 ? 2.018 7.440 -4.252 1.00 0.00 53 THR A C 8
ATOM 9563 O O . THR A 1 57 ? 2.190 8.529 -3.704 1.00 0.00 53 THR A O 8
ATOM 9574 N N . VAL A 1 58 ? 2.484 6.292 -3.751 1.00 0.00 54 VAL A N 8
ATOM 9575 C CA . VAL A 1 58 ? 3.237 6.245 -2.500 1.00 0.00 54 VAL A CA 8
ATOM 9576 C C . VAL A 1 58 ? 4.203 5.053 -2.478 1.00 0.00 54 VAL A C 8
ATOM 9577 O O . VAL A 1 58 ? 3.776 3.904 -2.573 1.00 0.00 54 VAL A O 8
ATOM 9590 N N . PRO A 1 59 ? 5.521 5.308 -2.352 1.00 0.00 55 PRO A N 8
ATOM 9591 C CA . PRO A 1 59 ? 6.539 4.243 -2.321 1.00 0.00 55 PRO A CA 8
ATOM 9592 C C . PRO A 1 59 ? 6.355 3.281 -1.145 1.00 0.00 55 PRO A C 8
ATOM 9593 O O . PRO A 1 59 ? 6.431 3.684 0.015 1.00 0.00 55 PRO A O 8
ATOM 9604 N N . LYS A 1 60 ? 6.114 2.006 -1.454 1.00 0.00 56 LYS A N 8
ATOM 9605 C CA . LYS A 1 60 ? 5.922 0.984 -0.422 1.00 0.00 56 LYS A CA 8
ATOM 9606 C C . LYS A 1 60 ? 7.172 0.140 -0.196 1.00 0.00 56 LYS A C 8
ATOM 9607 O O . LYS A 1 60 ? 7.168 -0.749 0.653 1.00 0.00 56 LYS A O 8
ATOM 9626 N N . GLY A 1 61 ? 8.234 0.394 -0.958 1.00 0.00 57 GLY A N 8
ATOM 9627 C CA . GLY A 1 61 ? 9.452 -0.390 -0.805 1.00 0.00 57 GLY A CA 8
ATOM 9628 C C . GLY A 1 61 ? 9.880 -0.512 0.647 1.00 0.00 57 GLY A C 8
ATOM 9629 O O . GLY A 1 61 ? 10.558 -1.467 1.026 1.00 0.00 57 GLY A O 8
ATOM 9633 N N . ILE A 1 62 ? 9.459 0.447 1.460 1.00 0.00 58 ILE A N 8
ATOM 9634 C CA . ILE A 1 62 ? 9.764 0.448 2.877 1.00 0.00 58 ILE A CA 8
ATOM 9635 C C . ILE A 1 62 ? 8.650 1.166 3.626 1.00 0.00 58 ILE A C 8
ATOM 9636 O O . ILE A 1 62 ? 8.876 2.200 4.256 1.00 0.00 58 ILE A O 8
ATOM 9652 N N . ALA A 1 63 ? 7.432 0.633 3.528 1.00 0.00 59 ALA A N 8
ATOM 9653 C CA . ALA A 1 63 ? 6.290 1.268 4.179 1.00 0.00 59 ALA A CA 8
ATOM 9654 C C . ALA A 1 63 ? 5.289 0.280 4.781 1.00 0.00 59 ALA A C 8
ATOM 9655 O O . ALA A 1 63 ? 4.557 -0.398 4.064 1.00 0.00 59 ALA A O 8
ATOM 9662 N N . VAL A 1 64 ? 5.225 0.241 6.110 1.00 0.00 60 VAL A N 8
ATOM 9663 C CA . VAL A 1 64 ? 4.276 -0.624 6.799 1.00 0.00 60 VAL A CA 8
ATOM 9664 C C . VAL A 1 64 ? 2.889 -0.001 6.757 1.00 0.00 60 VAL A C 8
ATOM 9665 O O . VAL A 1 64 ? 2.722 1.176 7.077 1.00 0.00 60 VAL A O 8
ATOM 9678 N N . PHE A 1 65 ? 1.893 -0.779 6.349 1.00 0.00 61 PHE A N 8
ATOM 9679 C CA . PHE A 1 65 ? 0.535 -0.260 6.262 1.00 0.00 61 PHE A CA 8
ATOM 9680 C C . PHE A 1 65 ? -0.513 -1.344 6.463 1.00 0.00 61 PHE A C 8
ATOM 9681 O O . PHE A 1 65 ? -0.269 -2.526 6.223 1.00 0.00 61 PHE A O 8
ATOM 9698 N N . HIS A 1 66 ? -1.687 -0.914 6.911 1.00 0.00 62 HIS A N 8
ATOM 9699 C CA . HIS A 1 66 ? -2.804 -1.812 7.158 1.00 0.00 62 HIS A CA 8
ATOM 9700 C C . HIS A 1 66 ? -3.980 -1.447 6.256 1.00 0.00 62 HIS A C 8
ATOM 9701 O O . HIS A 1 66 ? -4.298 -0.270 6.085 1.00 0.00 62 HIS A O 8
ATOM 9716 N N . PHE A 1 67 ? -4.617 -2.455 5.672 1.00 0.00 63 PHE A N 8
ATOM 9717 C CA . PHE A 1 67 ? -5.749 -2.224 4.782 1.00 0.00 63 PHE A CA 8
ATOM 9718 C C . PHE A 1 67 ? -7.066 -2.286 5.545 1.00 0.00 63 PHE A C 8
ATOM 9719 O O . PHE A 1 67 ? -7.456 -3.339 6.047 1.00 0.00 63 PHE A O 8
ATOM 9736 N N . ARG A 1 68 ? -7.747 -1.151 5.629 1.00 0.00 64 ARG A N 8
ATOM 9737 C CA . ARG A 1 68 ? -9.021 -1.077 6.332 1.00 0.00 64 ARG A CA 8
ATOM 9738 C C . ARG A 1 68 ? -10.181 -1.160 5.344 1.00 0.00 64 ARG A C 8
ATOM 9739 O O . ARG A 1 68 ? -10.466 -0.203 4.624 1.00 0.00 64 ARG A O 8
ATOM 9760 N N . THR A 1 69 ? -10.842 -2.314 5.311 1.00 0.00 65 THR A N 8
ATOM 9761 C CA . THR A 1 69 ? -11.965 -2.530 4.405 1.00 0.00 65 THR A CA 8
ATOM 9762 C C . THR A 1 69 ? -13.248 -1.905 4.957 1.00 0.00 65 THR A C 8
ATOM 9763 O O . THR A 1 69 ? -13.567 -2.067 6.137 1.00 0.00 65 THR A O 8
ATOM 9774 N N . PRO A 1 70 ? -14.005 -1.180 4.107 1.00 0.00 66 PRO A N 8
ATOM 9775 C CA . PRO A 1 70 ? -15.257 -0.530 4.514 1.00 0.00 66 PRO A CA 8
ATOM 9776 C C . PRO A 1 70 ? -16.172 -1.460 5.305 1.00 0.00 66 PRO A C 8
ATOM 9777 O O . PRO A 1 70 ? -16.926 -1.013 6.171 1.00 0.00 66 PRO A O 8
ATOM 9788 N N . GLN A 1 71 ? -16.100 -2.753 5.007 1.00 0.00 67 GLN A N 8
ATOM 9789 C CA . GLN A 1 71 ? -16.921 -3.745 5.697 1.00 0.00 67 GLN A CA 8
ATOM 9790 C C . GLN A 1 71 ? -16.604 -3.778 7.191 1.00 0.00 67 GLN A C 8
ATOM 9791 O O . GLN A 1 71 ? -17.364 -4.336 7.982 1.00 0.00 67 GLN A O 8
ATOM 9805 N N . GLY A 1 72 ? -15.478 -3.181 7.573 1.00 0.00 68 GLY A N 8
ATOM 9806 C CA . GLY A 1 72 ? -15.085 -3.160 8.968 1.00 0.00 68 GLY A CA 8
ATOM 9807 C C . GLY A 1 72 ? -13.985 -4.158 9.271 1.00 0.00 68 GLY A C 8
ATOM 9808 O O . GLY A 1 72 ? -13.991 -4.801 10.320 1.00 0.00 68 GLY A O 8
ATOM 9812 N N . GLU A 1 73 ? -13.034 -4.281 8.351 1.00 0.00 69 GLU A N 8
ATOM 9813 C CA . GLU A 1 73 ? -11.917 -5.205 8.523 1.00 0.00 69 GLU A CA 8
ATOM 9814 C C . GLU A 1 73 ? -10.591 -4.457 8.460 1.00 0.00 69 GLU A C 8
ATOM 9815 O O . GLU A 1 73 ? -10.454 -3.480 7.725 1.00 0.00 69 GLU A O 8
ATOM 9827 N N . LEU A 1 74 ? -9.616 -4.918 9.240 1.00 0.00 70 LEU A N 8
ATOM 9828 C CA . LEU A 1 74 ? -8.304 -4.285 9.271 1.00 0.00 70 LEU A CA 8
ATOM 9829 C C . LEU A 1 74 ? -7.201 -5.310 9.019 1.00 0.00 70 LEU A C 8
ATOM 9830 O O . LEU A 1 74 ? -6.931 -6.168 9.859 1.00 0.00 70 LEU A O 8
ATOM 9846 N N . VAL A 1 75 ? -6.566 -5.210 7.854 1.00 0.00 71 VAL A N 8
ATOM 9847 C CA . VAL A 1 75 ? -5.488 -6.121 7.483 1.00 0.00 71 VAL A CA 8
ATOM 9848 C C . VAL A 1 75 ? -4.129 -5.460 7.694 1.00 0.00 71 VAL A C 8
ATOM 9849 O O . VAL A 1 75 ? -4.037 -4.238 7.782 1.00 0.00 71 VAL A O 8
ATOM 9862 N N . GLU A 1 76 ? -3.075 -6.268 7.786 1.00 0.00 72 GLU A N 8
ATOM 9863 C CA . GLU A 1 76 ? -1.734 -5.738 8.001 1.00 0.00 72 GLU A CA 8
ATOM 9864 C C . GLU A 1 76 ? -0.777 -6.152 6.886 1.00 0.00 72 GLU A C 8
ATOM 9865 O O . GLU A 1 76 ? -0.864 -7.258 6.354 1.00 0.00 72 GLU A O 8
ATOM 9877 N N . ILE A 1 77 ? 0.147 -5.254 6.553 1.00 0.00 73 ILE A N 8
ATOM 9878 C CA . ILE A 1 77 ? 1.144 -5.507 5.520 1.00 0.00 73 ILE A CA 8
ATOM 9879 C C . ILE A 1 77 ? 2.436 -4.766 5.853 1.00 0.00 73 ILE A C 8
ATOM 9880 O O . ILE A 1 77 ? 2.401 -3.662 6.398 1.00 0.00 73 ILE A O 8
ATOM 9896 N N . ASP A 1 78 ? 3.575 -5.378 5.544 1.00 0.00 74 ASP A N 8
ATOM 9897 C CA . ASP A 1 78 ? 4.864 -4.762 5.840 1.00 0.00 74 ASP A CA 8
ATOM 9898 C C . ASP A 1 78 ? 5.577 -4.293 4.574 1.00 0.00 74 ASP A C 8
ATOM 9899 O O . ASP A 1 78 ? 6.221 -5.077 3.881 1.00 0.00 74 ASP A O 8
ATOM 9908 N N . GLY A 1 79 ? 5.474 -2.999 4.300 1.00 0.00 75 GLY A N 8
ATOM 9909 C CA . GLY A 1 79 ? 6.120 -2.416 3.143 1.00 0.00 75 GLY A CA 8
ATOM 9910 C C . GLY A 1 79 ? 7.631 -2.491 3.210 1.00 0.00 75 GLY A C 8
ATOM 9911 O O . GLY A 1 79 ? 8.306 -2.190 2.232 1.00 0.00 75 GLY A O 8
ATOM 9915 N N . ARG A 1 80 ? 8.168 -2.834 4.380 1.00 0.00 76 ARG A N 8
ATOM 9916 C CA . ARG A 1 80 ? 9.613 -2.905 4.561 1.00 0.00 76 ARG A CA 8
ATOM 9917 C C . ARG A 1 80 ? 10.219 -4.118 3.865 1.00 0.00 76 ARG A C 8
ATOM 9918 O O . ARG A 1 80 ? 11.063 -3.983 2.978 1.00 0.00 76 ARG A O 8
ATOM 9939 N N . ALA A 1 81 ? 9.814 -5.298 4.302 1.00 0.00 77 ALA A N 8
ATOM 9940 C CA . ALA A 1 81 ? 10.343 -6.541 3.757 1.00 0.00 77 ALA A CA 8
ATOM 9941 C C . ALA A 1 81 ? 9.420 -7.193 2.733 1.00 0.00 77 ALA A C 8
ATOM 9942 O O . ALA A 1 81 ? 9.884 -7.809 1.775 1.00 0.00 77 ALA A O 8
ATOM 9949 N N . LEU A 1 82 ? 8.119 -7.075 2.944 1.00 0.00 78 LEU A N 8
ATOM 9950 C CA . LEU A 1 82 ? 7.141 -7.682 2.038 1.00 0.00 78 LEU A CA 8
ATOM 9951 C C . LEU A 1 82 ? 7.451 -7.337 0.583 1.00 0.00 78 LEU A C 8
ATOM 9952 O O . LEU A 1 82 ? 7.156 -8.111 -0.327 1.00 0.00 78 LEU A O 8
ATOM 9968 N N . VAL A 1 83 ? 8.056 -6.177 0.377 1.00 0.00 79 VAL A N 8
ATOM 9969 C CA . VAL A 1 83 ? 8.415 -5.729 -0.963 1.00 0.00 79 VAL A CA 8
ATOM 9970 C C . VAL A 1 83 ? 9.355 -6.723 -1.641 1.00 0.00 79 VAL A C 8
ATOM 9971 O O . VAL A 1 83 ? 10.511 -6.871 -1.244 1.00 0.00 79 VAL A O 8
ATOM 9984 N N . ALA A 1 84 ? 8.852 -7.401 -2.668 1.00 0.00 80 ALA A N 8
ATOM 9985 C CA . ALA A 1 84 ? 9.647 -8.379 -3.401 1.00 0.00 80 ALA A CA 8
ATOM 9986 C C . ALA A 1 84 ? 10.003 -7.865 -4.792 1.00 0.00 80 ALA A C 8
ATOM 9987 O O . ALA A 1 84 ? 9.210 -7.178 -5.434 1.00 0.00 80 ALA A O 8
ATOM 9994 N N . ARG A 1 85 ? 11.204 -8.204 -5.252 1.00 0.00 81 ARG A N 8
ATOM 9995 C CA . ARG A 1 85 ? 11.667 -7.777 -6.566 1.00 0.00 81 ARG A CA 8
ATOM 9996 C C . ARG A 1 85 ? 11.860 -8.979 -7.493 1.00 0.00 81 ARG A C 8
ATOM 9997 O O . ARG A 1 85 ? 12.708 -9.833 -7.239 1.00 0.00 81 ARG A O 8
ATOM 10018 N N . PRO A 1 86 ? 11.071 -9.064 -8.579 1.00 0.00 82 PRO A N 8
ATOM 10019 C CA . PRO A 1 86 ? 11.162 -10.173 -9.533 1.00 0.00 82 PRO A CA 8
ATOM 10020 C C . PRO A 1 86 ? 12.360 -10.049 -10.472 1.00 0.00 82 PRO A C 8
ATOM 10021 O O . PRO A 1 86 ? 12.596 -10.925 -11.304 1.00 0.00 82 PRO A O 8
ATOM 10032 N N . GLU A 1 87 ? 13.114 -8.961 -10.339 1.00 0.00 83 GLU A N 8
ATOM 10033 C CA . GLU A 1 87 ? 14.282 -8.737 -11.183 1.00 0.00 83 GLU A CA 8
ATOM 10034 C C . GLU A 1 87 ? 15.560 -9.168 -10.473 1.00 0.00 83 GLU A C 8
ATOM 10035 O O . GLU A 1 87 ? 16.524 -9.594 -11.109 1.00 0.00 83 GLU A O 8
ATOM 10047 N N . GLU A 1 88 ? 15.558 -9.053 -9.154 1.00 0.00 84 GLU A N 8
ATOM 10048 C CA . GLU A 1 88 ? 16.714 -9.431 -8.348 1.00 0.00 84 GLU A CA 8
ATOM 10049 C C . GLU A 1 88 ? 16.462 -10.730 -7.584 1.00 0.00 84 GLU A C 8
ATOM 10050 O O . GLU A 1 88 ? 17.247 -11.105 -6.714 1.00 0.00 84 GLU A O 8
ATOM 10062 N N . ARG A 1 89 ? 15.368 -11.414 -7.911 1.00 0.00 85 ARG A N 8
ATOM 10063 C CA . ARG A 1 89 ? 15.023 -12.668 -7.250 1.00 0.00 85 ARG A CA 8
ATOM 10064 C C . ARG A 1 89 ? 14.766 -12.444 -5.762 1.00 0.00 85 ARG A C 8
ATOM 10065 O O . ARG A 1 89 ? 15.414 -11.612 -5.128 1.00 0.00 85 ARG A O 8
ATOM 10086 N N . ILE A 1 90 ? 13.815 -13.193 -5.212 1.00 0.00 86 ILE A N 8
ATOM 10087 C CA . ILE A 1 90 ? 13.472 -13.076 -3.801 1.00 0.00 86 ILE A CA 8
ATOM 10088 C C . ILE A 1 90 ? 14.518 -13.762 -2.925 1.00 0.00 86 ILE A C 8
ATOM 10089 O O . ILE A 1 90 ? 15.040 -14.820 -3.278 1.00 0.00 86 ILE A O 8
ATOM 10105 N N . ARG A 1 13 ? -7.577 -14.888 -9.519 1.00 0.00 9 ARG A N 9
ATOM 10106 C CA . ARG A 1 13 ? -8.893 -14.276 -9.376 1.00 0.00 9 ARG A CA 9
ATOM 10107 C C . ARG A 1 13 ? -9.043 -13.608 -8.013 1.00 0.00 9 ARG A C 9
ATOM 10108 O O . ARG A 1 13 ? -9.448 -14.248 -7.041 1.00 0.00 9 ARG A O 9
ATOM 10129 N N . HIS A 1 14 ? -8.720 -12.321 -7.949 1.00 0.00 10 HIS A N 9
ATOM 10130 C CA . HIS A 1 14 ? -8.822 -11.565 -6.705 1.00 0.00 10 HIS A CA 9
ATOM 10131 C C . HIS A 1 14 ? -8.426 -10.107 -6.923 1.00 0.00 10 HIS A C 9
ATOM 10132 O O . HIS A 1 14 ? -7.511 -9.811 -7.691 1.00 0.00 10 HIS A O 9
ATOM 10147 N N . GLU A 1 15 ? -9.121 -9.202 -6.241 1.00 0.00 11 GLU A N 9
ATOM 10148 C CA . GLU A 1 15 ? -8.840 -7.776 -6.360 1.00 0.00 11 GLU A CA 9
ATOM 10149 C C . GLU A 1 15 ? -8.656 -7.140 -4.986 1.00 0.00 11 GLU A C 9
ATOM 10150 O O . GLU A 1 15 ? -9.207 -7.614 -3.992 1.00 0.00 11 GLU A O 9
ATOM 10162 N N . LEU A 1 16 ? -7.878 -6.064 -4.937 1.00 0.00 12 LEU A N 9
ATOM 10163 C CA . LEU A 1 16 ? -7.620 -5.360 -3.685 1.00 0.00 12 LEU A CA 9
ATOM 10164 C C . LEU A 1 16 ? -7.977 -3.878 -3.807 1.00 0.00 12 LEU A C 9
ATOM 10165 O O . LEU A 1 16 ? -7.543 -3.058 -3.001 1.00 0.00 12 LEU A O 9
ATOM 10181 N N . ILE A 1 17 ? -8.771 -3.542 -4.820 1.00 0.00 13 ILE A N 9
ATOM 10182 C CA . ILE A 1 17 ? -9.182 -2.160 -5.042 1.00 0.00 13 ILE A CA 9
ATOM 10183 C C . ILE A 1 17 ? -10.492 -1.854 -4.320 1.00 0.00 13 ILE A C 9
ATOM 10184 O O . ILE A 1 17 ? -11.340 -2.730 -4.153 1.00 0.00 13 ILE A O 9
ATOM 10200 N N . GLY A 1 18 ? -10.650 -0.604 -3.897 1.00 0.00 14 GLY A N 9
ATOM 10201 C CA . GLY A 1 18 ? -11.858 -0.201 -3.203 1.00 0.00 14 GLY A CA 9
ATOM 10202 C C . GLY A 1 18 ? -11.718 -0.253 -1.691 1.00 0.00 14 GLY A C 9
ATOM 10203 O O . GLY A 1 18 ? -12.701 -0.098 -0.967 1.00 0.00 14 GLY A O 9
ATOM 10207 N N . LEU A 1 19 ? -10.496 -0.470 -1.212 1.00 0.00 15 LEU A N 9
ATOM 10208 C CA . LEU A 1 19 ? -10.242 -0.539 0.223 1.00 0.00 15 LEU A CA 9
ATOM 10209 C C . LEU A 1 19 ? -9.447 0.674 0.696 1.00 0.00 15 LEU A C 9
ATOM 10210 O O . LEU A 1 19 ? -8.883 1.413 -0.109 1.00 0.00 15 LEU A O 9
ATOM 10226 N N . SER A 1 20 ? -9.404 0.869 2.012 1.00 0.00 16 SER A N 9
ATOM 10227 C CA . SER A 1 20 ? -8.674 1.988 2.597 1.00 0.00 16 SER A CA 9
ATOM 10228 C C . SER A 1 20 ? -7.334 1.519 3.152 1.00 0.00 16 SER A C 9
ATOM 10229 O O . SER A 1 20 ? -7.144 0.332 3.415 1.00 0.00 16 SER A O 9
ATOM 10237 N N . VAL A 1 21 ? -6.398 2.449 3.316 1.00 0.00 17 VAL A N 9
ATOM 10238 C CA . VAL A 1 21 ? -5.075 2.109 3.825 1.00 0.00 17 VAL A CA 9
ATOM 10239 C C . VAL A 1 21 ? -4.581 3.121 4.852 1.00 0.00 17 VAL A C 9
ATOM 10240 O O . VAL A 1 21 ? -4.897 4.308 4.776 1.00 0.00 17 VAL A O 9
ATOM 10253 N N . ARG A 1 22 ? -3.779 2.641 5.794 1.00 0.00 18 ARG A N 9
ATOM 10254 C CA . ARG A 1 22 ? -3.204 3.495 6.826 1.00 0.00 18 ARG A CA 9
ATOM 10255 C C . ARG A 1 22 ? -1.705 3.226 6.938 1.00 0.00 18 ARG A C 9
ATOM 10256 O O . ARG A 1 22 ? -1.285 2.178 7.432 1.00 0.00 18 ARG A O 9
ATOM 10277 N N . ILE A 1 23 ? -0.901 4.165 6.450 1.00 0.00 19 ILE A N 9
ATOM 10278 C CA . ILE A 1 23 ? 0.548 4.016 6.471 1.00 0.00 19 ILE A CA 9
ATOM 10279 C C . ILE A 1 23 ? 1.149 4.553 7.765 1.00 0.00 19 ILE A C 9
ATOM 10280 O O . ILE A 1 23 ? 0.719 5.583 8.284 1.00 0.00 19 ILE A O 9
ATOM 10296 N N . ALA A 1 24 ? 2.157 3.849 8.270 1.00 0.00 20 ALA A N 9
ATOM 10297 C CA . ALA A 1 24 ? 2.838 4.249 9.494 1.00 0.00 20 ALA A CA 9
ATOM 10298 C C . ALA A 1 24 ? 4.251 4.721 9.190 1.00 0.00 20 ALA A C 9
ATOM 10299 O O . ALA A 1 24 ? 4.573 5.900 9.330 1.00 0.00 20 ALA A O 9
ATOM 10306 N N . ARG A 1 25 ? 5.081 3.786 8.760 1.00 0.00 21 ARG A N 9
ATOM 10307 C CA . ARG A 1 25 ? 6.461 4.075 8.415 1.00 0.00 21 ARG A CA 9
ATOM 10308 C C . ARG A 1 25 ? 6.665 3.944 6.909 1.00 0.00 21 ARG A C 9
ATOM 10309 O O . ARG A 1 25 ? 6.236 2.964 6.302 1.00 0.00 21 ARG A O 9
ATOM 10330 N N . SER A 1 26 ? 7.311 4.938 6.310 1.00 0.00 22 SER A N 9
ATOM 10331 C CA . SER A 1 26 ? 7.556 4.929 4.872 1.00 0.00 22 SER A CA 9
ATOM 10332 C C . SER A 1 26 ? 8.958 5.431 4.542 1.00 0.00 22 SER A C 9
ATOM 10333 O O . SER A 1 26 ? 9.624 6.044 5.376 1.00 0.00 22 SER A O 9
ATOM 10341 N N . VAL A 1 27 ? 9.400 5.163 3.315 1.00 0.00 23 VAL A N 9
ATOM 10342 C CA . VAL A 1 27 ? 10.722 5.582 2.866 1.00 0.00 23 VAL A CA 9
ATOM 10343 C C . VAL A 1 27 ? 10.894 7.096 2.970 1.00 0.00 23 VAL A C 9
ATOM 10344 O O . VAL A 1 27 ? 11.911 7.580 3.468 1.00 0.00 23 VAL A O 9
ATOM 10357 N N . HIS A 1 28 ? 9.899 7.840 2.496 1.00 0.00 24 HIS A N 9
ATOM 10358 C CA . HIS A 1 28 ? 9.954 9.297 2.538 1.00 0.00 24 HIS A CA 9
ATOM 10359 C C . HIS A 1 28 ? 9.368 9.818 3.850 1.00 0.00 24 HIS A C 9
ATOM 10360 O O . HIS A 1 28 ? 8.253 9.463 4.230 1.00 0.00 24 HIS A O 9
ATOM 10375 N N . ARG A 1 29 ? 10.137 10.652 4.540 1.00 0.00 25 ARG A N 9
ATOM 10376 C CA . ARG A 1 29 ? 9.715 11.221 5.816 1.00 0.00 25 ARG A CA 9
ATOM 10377 C C . ARG A 1 29 ? 8.455 12.078 5.670 1.00 0.00 25 ARG A C 9
ATOM 10378 O O . ARG A 1 29 ? 7.819 12.428 6.666 1.00 0.00 25 ARG A O 9
ATOM 10399 N N . ASP A 1 30 ? 8.111 12.436 4.437 1.00 0.00 26 ASP A N 9
ATOM 10400 C CA . ASP A 1 30 ? 6.947 13.273 4.186 1.00 0.00 26 ASP A CA 9
ATOM 10401 C C . ASP A 1 30 ? 5.689 12.461 3.875 1.00 0.00 26 ASP A C 9
ATOM 10402 O O . ASP A 1 30 ? 4.581 13.000 3.902 1.00 0.00 26 ASP A O 9
ATOM 10411 N N . ILE A 1 31 ? 5.849 11.178 3.568 1.00 0.00 27 ILE A N 9
ATOM 10412 C CA . ILE A 1 31 ? 4.705 10.338 3.244 1.00 0.00 27 ILE A CA 9
ATOM 10413 C C . ILE A 1 31 ? 4.327 9.413 4.397 1.00 0.00 27 ILE A C 9
ATOM 10414 O O . ILE A 1 31 ? 3.188 8.956 4.488 1.00 0.00 27 ILE A O 9
ATOM 10430 N N . GLN A 1 32 ? 5.286 9.131 5.270 1.00 0.00 28 GLN A N 9
ATOM 10431 C CA . GLN A 1 32 ? 5.043 8.250 6.407 1.00 0.00 28 GLN A CA 9
ATOM 10432 C C . GLN A 1 32 ? 4.015 8.853 7.360 1.00 0.00 28 GLN A C 9
ATOM 10433 O O . GLN A 1 32 ? 3.891 10.074 7.465 1.00 0.00 28 GLN A O 9
ATOM 10447 N N . GLY A 1 33 ? 3.285 7.986 8.057 1.00 0.00 29 GLY A N 9
ATOM 10448 C CA . GLY A 1 33 ? 2.280 8.447 8.998 1.00 0.00 29 GLY A CA 9
ATOM 10449 C C . GLY A 1 33 ? 1.036 8.994 8.320 1.00 0.00 29 GLY A C 9
ATOM 10450 O O . GLY A 1 33 ? 0.129 9.490 8.990 1.00 0.00 29 GLY A O 9
ATOM 10454 N N . ILE A 1 34 ? 0.987 8.908 6.994 1.00 0.00 30 ILE A N 9
ATOM 10455 C CA . ILE A 1 34 ? -0.152 9.401 6.242 1.00 0.00 30 ILE A CA 9
ATOM 10456 C C . ILE A 1 34 ? -1.032 8.253 5.758 1.00 0.00 30 ILE A C 9
ATOM 10457 O O . ILE A 1 34 ? -0.545 7.297 5.158 1.00 0.00 30 ILE A O 9
ATOM 10473 N N . SER A 1 35 ? -2.332 8.357 6.015 1.00 0.00 31 SER A N 9
ATOM 10474 C CA . SER A 1 35 ? -3.275 7.327 5.595 1.00 0.00 31 SER A CA 9
ATOM 10475 C C . SER A 1 35 ? -3.855 7.671 4.229 1.00 0.00 31 SER A C 9
ATOM 10476 O O . SER A 1 35 ? -3.890 8.840 3.842 1.00 0.00 31 SER A O 9
ATOM 10484 N N . GLY A 1 36 ? -4.303 6.656 3.495 1.00 0.00 32 GLY A N 9
ATOM 10485 C CA . GLY A 1 36 ? -4.862 6.901 2.182 1.00 0.00 32 GLY A CA 9
ATOM 10486 C C . GLY A 1 36 ? -5.649 5.726 1.644 1.00 0.00 32 GLY A C 9
ATOM 10487 O O . GLY A 1 36 ? -5.746 4.684 2.284 1.00 0.00 32 GLY A O 9
ATOM 10491 N N . ARG A 1 37 ? -6.211 5.910 0.457 1.00 0.00 33 ARG A N 9
ATOM 10492 C CA . ARG A 1 37 ? -7.005 4.884 -0.208 1.00 0.00 33 ARG A CA 9
ATOM 10493 C C . ARG A 1 37 ? -6.178 4.130 -1.251 1.00 0.00 33 ARG A C 9
ATOM 10494 O O . ARG A 1 37 ? -5.017 4.435 -1.470 1.00 0.00 33 ARG A O 9
ATOM 10515 N N . VAL A 1 38 ? -6.752 3.080 -1.808 1.00 0.00 34 VAL A N 9
ATOM 10516 C CA . VAL A 1 38 ? -6.030 2.207 -2.754 1.00 0.00 34 VAL A CA 9
ATOM 10517 C C . VAL A 1 38 ? -6.337 2.461 -4.228 1.00 0.00 34 VAL A C 9
ATOM 10518 O O . VAL A 1 38 ? -7.428 2.892 -4.572 1.00 0.00 34 VAL A O 9
ATOM 10531 N N . VAL A 1 39 ? -5.369 2.111 -5.094 1.00 0.00 35 VAL A N 9
ATOM 10532 C CA . VAL A 1 39 ? -5.554 2.194 -6.548 1.00 0.00 35 VAL A CA 9
ATOM 10533 C C . VAL A 1 39 ? -5.000 0.926 -7.178 1.00 0.00 35 VAL A C 9
ATOM 10534 O O . VAL A 1 39 ? -5.663 0.263 -7.975 1.00 0.00 35 VAL A O 9
ATOM 10547 N N . ASP A 1 40 ? -3.761 0.608 -6.796 1.00 0.00 36 ASP A N 9
ATOM 10548 C CA . ASP A 1 40 ? -3.069 -0.570 -7.295 1.00 0.00 36 ASP A CA 9
ATOM 10549 C C . ASP A 1 40 ? -1.923 -0.964 -6.365 1.00 0.00 36 ASP A C 9
ATOM 10550 O O . ASP A 1 40 ? -1.517 -0.186 -5.499 1.00 0.00 36 ASP A O 9
ATOM 10559 N N . GLU A 1 41 ? -1.389 -2.164 -6.568 1.00 0.00 37 GLU A N 9
ATOM 10560 C CA . GLU A 1 41 ? -0.273 -2.655 -5.766 1.00 0.00 37 GLU A CA 9
ATOM 10561 C C . GLU A 1 41 ? 0.886 -3.064 -6.670 1.00 0.00 37 GLU A C 9
ATOM 10562 O O . GLU A 1 41 ? 0.736 -3.935 -7.527 1.00 0.00 37 GLU A O 9
ATOM 10574 N N . THR A 1 42 ? 2.042 -2.426 -6.488 1.00 0.00 38 THR A N 9
ATOM 10575 C CA . THR A 1 42 ? 3.213 -2.732 -7.306 1.00 0.00 38 THR A CA 9
ATOM 10576 C C . THR A 1 42 ? 4.369 -3.254 -6.459 1.00 0.00 38 THR A C 9
ATOM 10577 O O . THR A 1 42 ? 4.458 -2.971 -5.263 1.00 0.00 38 THR A O 9
ATOM 10588 N N . ARG A 1 43 ? 5.254 -4.020 -7.099 1.00 0.00 39 ARG A N 9
ATOM 10589 C CA . ARG A 1 43 ? 6.417 -4.606 -6.433 1.00 0.00 39 ARG A CA 9
ATOM 10590 C C . ARG A 1 43 ? 7.071 -3.632 -5.457 1.00 0.00 39 ARG A C 9
ATOM 10591 O O . ARG A 1 43 ? 7.406 -3.999 -4.331 1.00 0.00 39 ARG A O 9
ATOM 10612 N N . ASN A 1 44 ? 7.256 -2.392 -5.895 1.00 0.00 40 ASN A N 9
ATOM 10613 C CA . ASN A 1 44 ? 7.878 -1.377 -5.050 1.00 0.00 40 ASN A CA 9
ATOM 10614 C C . ASN A 1 44 ? 7.149 -0.041 -5.144 1.00 0.00 40 ASN A C 9
ATOM 10615 O O . ASN A 1 44 ? 7.752 1.018 -4.961 1.00 0.00 40 ASN A O 9
ATOM 10626 N N . THR A 1 45 ? 5.853 -0.092 -5.425 1.00 0.00 41 THR A N 9
ATOM 10627 C CA . THR A 1 45 ? 5.056 1.125 -5.531 1.00 0.00 41 THR A CA 9
ATOM 10628 C C . THR A 1 45 ? 3.619 0.870 -5.095 1.00 0.00 41 THR A C 9
ATOM 10629 O O . THR A 1 45 ? 2.988 -0.095 -5.526 1.00 0.00 41 THR A O 9
ATOM 10640 N N . LEU A 1 46 ? 3.113 1.740 -4.232 1.00 0.00 42 LEU A N 9
ATOM 10641 C CA . LEU A 1 46 ? 1.753 1.609 -3.727 1.00 0.00 42 LEU A CA 9
ATOM 10642 C C . LEU A 1 46 ? 0.886 2.754 -4.238 1.00 0.00 42 LEU A C 9
ATOM 10643 O O . LEU A 1 46 ? 1.022 3.893 -3.793 1.00 0.00 42 LEU A O 9
ATOM 10659 N N . ARG A 1 47 ? -0.008 2.445 -5.170 1.00 0.00 43 ARG A N 9
ATOM 10660 C CA . ARG A 1 47 ? -0.893 3.455 -5.730 1.00 0.00 43 ARG A CA 9
ATOM 10661 C C . ARG A 1 47 ? -2.098 3.650 -4.809 1.00 0.00 43 ARG A C 9
ATOM 10662 O O . ARG A 1 47 ? -2.828 2.698 -4.522 1.00 0.00 43 ARG A O 9
ATOM 10683 N N . ILE A 1 48 ? -2.279 4.888 -4.337 1.00 0.00 44 ILE A N 9
ATOM 10684 C CA . ILE A 1 48 ? -3.369 5.231 -3.414 1.00 0.00 44 ILE A CA 9
ATOM 10685 C C . ILE A 1 48 ? -4.516 5.986 -4.090 1.00 0.00 44 ILE A C 9
ATOM 10686 O O . ILE A 1 48 ? -4.356 7.130 -4.512 1.00 0.00 44 ILE A O 9
ATOM 10702 N N . GLU A 1 49 ? -5.686 5.339 -4.167 1.00 0.00 45 GLU A N 9
ATOM 10703 C CA . GLU A 1 49 ? -6.857 5.953 -4.760 1.00 0.00 45 GLU A CA 9
ATOM 10704 C C . GLU A 1 49 ? -8.023 5.906 -3.792 1.00 0.00 45 GLU A C 9
ATOM 10705 O O . GLU A 1 49 ? -8.290 4.865 -3.150 1.00 0.00 45 GLU A O 9
ATOM 10717 N N . MET A 1 50 ? -8.691 7.061 -3.720 1.00 0.00 46 MET A N 9
ATOM 10718 C CA . MET A 1 50 ? -9.849 7.284 -2.872 1.00 0.00 46 MET A CA 9
ATOM 10719 C C . MET A 1 50 ? -11.125 7.215 -3.703 1.00 0.00 46 MET A C 9
ATOM 10720 O O . MET A 1 50 ? -11.219 7.847 -4.759 1.00 0.00 46 MET A O 9
ATOM 10734 N N . ASP A 1 51 ? -12.101 6.446 -3.219 1.00 0.00 47 ASP A N 9
ATOM 10735 C CA . ASP A 1 51 ? -13.380 6.278 -3.910 1.00 0.00 47 ASP A CA 9
ATOM 10736 C C . ASP A 1 51 ? -13.923 7.605 -4.433 1.00 0.00 47 ASP A C 9
ATOM 10737 O O . ASP A 1 51 ? -14.644 7.641 -5.429 1.00 0.00 47 ASP A O 9
ATOM 10746 N N . ASP A 1 52 ? -13.569 8.687 -3.758 1.00 0.00 48 ASP A N 9
ATOM 10747 C CA . ASP A 1 52 ? -14.017 10.017 -4.155 1.00 0.00 48 ASP A CA 9
ATOM 10748 C C . ASP A 1 52 ? -13.491 10.390 -5.542 1.00 0.00 48 ASP A C 9
ATOM 10749 O O . ASP A 1 52 ? -13.941 11.365 -6.144 1.00 0.00 48 ASP A O 9
ATOM 10758 N N . GLY A 1 53 ? -12.536 9.609 -6.045 1.00 0.00 49 GLY A N 9
ATOM 10759 C CA . GLY A 1 53 ? -11.966 9.873 -7.352 1.00 0.00 49 GLY A CA 9
ATOM 10760 C C . GLY A 1 53 ? -10.620 10.560 -7.268 1.00 0.00 49 GLY A C 9
ATOM 10761 O O . GLY A 1 53 ? -10.178 11.196 -8.225 1.00 0.00 49 GLY A O 9
ATOM 10765 N N . ARG A 1 54 ? -9.963 10.422 -6.123 1.00 0.00 50 ARG A N 9
ATOM 10766 C CA . ARG A 1 54 ? -8.648 11.029 -5.916 1.00 0.00 50 ARG A CA 9
ATOM 10767 C C . ARG A 1 54 ? -7.548 9.975 -5.985 1.00 0.00 50 ARG A C 9
ATOM 10768 O O . ARG A 1 54 ? -7.605 8.968 -5.287 1.00 0.00 50 ARG A O 9
ATOM 10789 N N . GLU A 1 55 ? -6.553 10.200 -6.834 1.00 0.00 51 GLU A N 9
ATOM 10790 C CA . GLU A 1 55 ? -5.461 9.247 -6.981 1.00 0.00 51 GLU A CA 9
ATOM 10791 C C . GLU A 1 55 ? -4.117 9.861 -6.584 1.00 0.00 51 GLU A C 9
ATOM 10792 O O . GLU A 1 55 ? -3.849 11.031 -6.860 1.00 0.00 51 GLU A O 9
ATOM 10804 N N . ILE A 1 56 ? -3.273 9.054 -5.942 1.00 0.00 52 ILE A N 9
ATOM 10805 C CA . ILE A 1 56 ? -1.951 9.496 -5.511 1.00 0.00 52 ILE A CA 9
ATOM 10806 C C . ILE A 1 56 ? -1.031 8.297 -5.286 1.00 0.00 52 ILE A C 9
ATOM 10807 O O . ILE A 1 56 ? -1.410 7.337 -4.622 1.00 0.00 52 ILE A O 9
ATOM 10823 N N . THR A 1 57 ? 0.172 8.354 -5.849 1.00 0.00 53 THR A N 9
ATOM 10824 C CA . THR A 1 57 ? 1.131 7.259 -5.713 1.00 0.00 53 THR A CA 9
ATOM 10825 C C . THR A 1 57 ? 1.936 7.368 -4.418 1.00 0.00 53 THR A C 9
ATOM 10826 O O . THR A 1 57 ? 2.145 8.462 -3.894 1.00 0.00 53 THR A O 9
ATOM 10837 N N . VAL A 1 58 ? 2.389 6.221 -3.914 1.00 0.00 54 VAL A N 9
ATOM 10838 C CA . VAL A 1 58 ? 3.178 6.173 -2.685 1.00 0.00 54 VAL A CA 9
ATOM 10839 C C . VAL A 1 58 ? 4.115 4.958 -2.686 1.00 0.00 54 VAL A C 9
ATOM 10840 O O . VAL A 1 58 ? 3.659 3.818 -2.730 1.00 0.00 54 VAL A O 9
ATOM 10853 N N . PRO A 1 59 ? 5.443 5.190 -2.644 1.00 0.00 55 PRO A N 9
ATOM 10854 C CA . PRO A 1 59 ? 6.443 4.107 -2.651 1.00 0.00 55 PRO A CA 9
ATOM 10855 C C . PRO A 1 59 ? 6.232 3.087 -1.532 1.00 0.00 55 PRO A C 9
ATOM 10856 O O . PRO A 1 59 ? 6.234 3.435 -0.351 1.00 0.00 55 PRO A O 9
ATOM 10867 N N . LYS A 1 60 ? 6.058 1.822 -1.915 1.00 0.00 56 LYS A N 9
ATOM 10868 C CA . LYS A 1 60 ? 5.856 0.743 -0.954 1.00 0.00 56 LYS A CA 9
ATOM 10869 C C . LYS A 1 60 ? 7.145 -0.052 -0.721 1.00 0.00 56 LYS A C 9
ATOM 10870 O O . LYS A 1 60 ? 7.203 -0.900 0.168 1.00 0.00 56 LYS A O 9
ATOM 10889 N N . GLY A 1 61 ? 8.168 0.210 -1.531 1.00 0.00 57 GLY A N 9
ATOM 10890 C CA . GLY A 1 61 ? 9.426 -0.509 -1.397 1.00 0.00 57 GLY A CA 9
ATOM 10891 C C . GLY A 1 61 ? 9.950 -0.538 0.026 1.00 0.00 57 GLY A C 9
ATOM 10892 O O . GLY A 1 61 ? 10.666 -1.464 0.410 1.00 0.00 57 GLY A O 9
ATOM 10896 N N . ILE A 1 62 ? 9.591 0.469 0.810 1.00 0.00 58 ILE A N 9
ATOM 10897 C CA . ILE A 1 62 ? 10.022 0.550 2.193 1.00 0.00 58 ILE A CA 9
ATOM 10898 C C . ILE A 1 62 ? 8.975 1.269 3.030 1.00 0.00 58 ILE A C 9
ATOM 10899 O O . ILE A 1 62 ? 9.250 2.308 3.633 1.00 0.00 58 ILE A O 9
ATOM 10915 N N . ALA A 1 63 ? 7.763 0.723 3.056 1.00 0.00 59 ALA A N 9
ATOM 10916 C CA . ALA A 1 63 ? 6.682 1.343 3.813 1.00 0.00 59 ALA A CA 9
ATOM 10917 C C . ALA A 1 63 ? 5.689 0.327 4.377 1.00 0.00 59 ALA A C 9
ATOM 10918 O O . ALA A 1 63 ? 5.013 -0.377 3.630 1.00 0.00 59 ALA A O 9
ATOM 10925 N N . VAL A 1 64 ? 5.580 0.281 5.704 1.00 0.00 60 VAL A N 9
ATOM 10926 C CA . VAL A 1 64 ? 4.640 -0.624 6.358 1.00 0.00 60 VAL A CA 9
ATOM 10927 C C . VAL A 1 64 ? 3.270 0.030 6.455 1.00 0.00 60 VAL A C 9
ATOM 10928 O O . VAL A 1 64 ? 3.157 1.187 6.862 1.00 0.00 60 VAL A O 9
ATOM 10941 N N . PHE A 1 65 ? 2.229 -0.702 6.078 1.00 0.00 61 PHE A N 9
ATOM 10942 C CA . PHE A 1 65 ? 0.883 -0.160 6.129 1.00 0.00 61 PHE A CA 9
ATOM 10943 C C . PHE A 1 65 ? -0.154 -1.264 6.225 1.00 0.00 61 PHE A C 9
ATOM 10944 O O . PHE A 1 65 ? 0.100 -2.408 5.848 1.00 0.00 61 PHE A O 9
ATOM 10961 N N . HIS A 1 66 ? -1.319 -0.913 6.742 1.00 0.00 62 HIS A N 9
ATOM 10962 C CA . HIS A 1 66 ? -2.399 -1.872 6.901 1.00 0.00 62 HIS A CA 9
ATOM 10963 C C . HIS A 1 66 ? -3.655 -1.376 6.195 1.00 0.00 62 HIS A C 9
ATOM 10964 O O . HIS A 1 66 ? -4.006 -0.201 6.288 1.00 0.00 62 HIS A O 9
ATOM 10979 N N . PHE A 1 67 ? -4.332 -2.272 5.488 1.00 0.00 63 PHE A N 9
ATOM 10980 C CA . PHE A 1 67 ? -5.548 -1.909 4.774 1.00 0.00 63 PHE A CA 9
ATOM 10981 C C . PHE A 1 67 ? -6.770 -2.165 5.645 1.00 0.00 63 PHE A C 9
ATOM 10982 O O . PHE A 1 67 ? -6.779 -3.079 6.467 1.00 0.00 63 PHE A O 9
ATOM 10999 N N . ARG A 1 68 ? -7.800 -1.351 5.463 1.00 0.00 64 ARG A N 9
ATOM 11000 C CA . ARG A 1 68 ? -9.026 -1.494 6.236 1.00 0.00 64 ARG A CA 9
ATOM 11001 C C . ARG A 1 68 ? -10.237 -1.443 5.310 1.00 0.00 64 ARG A C 9
ATOM 11002 O O . ARG A 1 68 ? -10.475 -0.439 4.635 1.00 0.00 64 ARG A O 9
ATOM 11023 N N . THR A 1 69 ? -10.995 -2.533 5.278 1.00 0.00 65 THR A N 9
ATOM 11024 C CA . THR A 1 69 ? -12.178 -2.615 4.433 1.00 0.00 65 THR A CA 9
ATOM 11025 C C . THR A 1 69 ? -13.425 -2.175 5.203 1.00 0.00 65 THR A C 9
ATOM 11026 O O . THR A 1 69 ? -13.672 -2.651 6.312 1.00 0.00 65 THR A O 9
ATOM 11037 N N . PRO A 1 70 ? -14.225 -1.254 4.627 1.00 0.00 66 PRO A N 9
ATOM 11038 C CA . PRO A 1 70 ? -15.444 -0.751 5.270 1.00 0.00 66 PRO A CA 9
ATOM 11039 C C . PRO A 1 70 ? -16.309 -1.869 5.844 1.00 0.00 66 PRO A C 9
ATOM 11040 O O . PRO A 1 70 ? -17.045 -1.665 6.811 1.00 0.00 66 PRO A O 9
ATOM 11051 N N . GLN A 1 71 ? -16.215 -3.051 5.246 1.00 0.00 67 GLN A N 9
ATOM 11052 C CA . GLN A 1 71 ? -16.988 -4.202 5.701 1.00 0.00 67 GLN A CA 9
ATOM 11053 C C . GLN A 1 71 ? -16.522 -4.678 7.077 1.00 0.00 67 GLN A C 9
ATOM 11054 O O . GLN A 1 71 ? -17.190 -5.486 7.721 1.00 0.00 67 GLN A O 9
ATOM 11068 N N . GLY A 1 72 ? -15.377 -4.168 7.529 1.00 0.00 68 GLY A N 9
ATOM 11069 C CA . GLY A 1 72 ? -14.858 -4.551 8.827 1.00 0.00 68 GLY A CA 9
ATOM 11070 C C . GLY A 1 72 ? -13.712 -5.540 8.736 1.00 0.00 68 GLY A C 9
ATOM 11071 O O . GLY A 1 72 ? -13.704 -6.554 9.434 1.00 0.00 68 GLY A O 9
ATOM 11075 N N . GLU A 1 73 ? -12.737 -5.245 7.881 1.00 0.00 69 GLU A N 9
ATOM 11076 C CA . GLU A 1 73 ? -11.581 -6.121 7.718 1.00 0.00 69 GLU A CA 9
ATOM 11077 C C . GLU A 1 73 ? -10.281 -5.345 7.912 1.00 0.00 69 GLU A C 9
ATOM 11078 O O . GLU A 1 73 ? -10.188 -4.170 7.560 1.00 0.00 69 GLU A O 9
ATOM 11090 N N . LEU A 1 74 ? -9.280 -6.012 8.480 1.00 0.00 70 LEU A N 9
ATOM 11091 C CA . LEU A 1 74 ? -7.985 -5.383 8.726 1.00 0.00 70 LEU A CA 9
ATOM 11092 C C . LEU A 1 74 ? -6.858 -6.222 8.130 1.00 0.00 70 LEU A C 9
ATOM 11093 O O . LEU A 1 74 ? -6.563 -7.316 8.610 1.00 0.00 70 LEU A O 9
ATOM 11109 N N . VAL A 1 75 ? -6.230 -5.700 7.079 1.00 0.00 71 VAL A N 9
ATOM 11110 C CA . VAL A 1 75 ? -5.135 -6.402 6.417 1.00 0.00 71 VAL A CA 9
ATOM 11111 C C . VAL A 1 75 ? -3.800 -5.703 6.676 1.00 0.00 71 VAL A C 9
ATOM 11112 O O . VAL A 1 75 ? -3.728 -4.475 6.716 1.00 0.00 71 VAL A O 9
ATOM 11125 N N . GLU A 1 76 ? -2.747 -6.497 6.857 1.00 0.00 72 GLU A N 9
ATOM 11126 C CA . GLU A 1 76 ? -1.412 -5.963 7.120 1.00 0.00 72 GLU A CA 9
ATOM 11127 C C . GLU A 1 76 ? -0.468 -6.229 5.951 1.00 0.00 72 GLU A C 9
ATOM 11128 O O . GLU A 1 76 ? -0.372 -7.358 5.466 1.00 0.00 72 GLU A O 9
ATOM 11140 N N . ILE A 1 77 ? 0.239 -5.190 5.506 1.00 0.00 73 ILE A N 9
ATOM 11141 C CA . ILE A 1 77 ? 1.183 -5.329 4.404 1.00 0.00 73 ILE A CA 9
ATOM 11142 C C . ILE A 1 77 ? 2.482 -4.604 4.726 1.00 0.00 73 ILE A C 9
ATOM 11143 O O . ILE A 1 77 ? 2.523 -3.375 4.771 1.00 0.00 73 ILE A O 9
ATOM 11159 N N . ASP A 1 78 ? 3.540 -5.371 4.956 1.00 0.00 74 ASP A N 9
ATOM 11160 C CA . ASP A 1 78 ? 4.835 -4.792 5.281 1.00 0.00 74 ASP A CA 9
ATOM 11161 C C . ASP A 1 78 ? 5.590 -4.385 4.020 1.00 0.00 74 ASP A C 9
ATOM 11162 O O . ASP A 1 78 ? 6.217 -5.212 3.358 1.00 0.00 74 ASP A O 9
ATOM 11171 N N . GLY A 1 79 ? 5.535 -3.098 3.708 1.00 0.00 75 GLY A N 9
ATOM 11172 C CA . GLY A 1 79 ? 6.220 -2.573 2.543 1.00 0.00 75 GLY A CA 9
ATOM 11173 C C . GLY A 1 79 ? 7.709 -2.414 2.777 1.00 0.00 75 GLY A C 9
ATOM 11174 O O . GLY A 1 79 ? 8.463 -2.160 1.842 1.00 0.00 75 GLY A O 9
ATOM 11178 N N . ARG A 1 80 ? 8.129 -2.513 4.035 1.00 0.00 76 ARG A N 9
ATOM 11179 C CA . ARG A 1 80 ? 9.530 -2.351 4.383 1.00 0.00 76 ARG A CA 9
ATOM 11180 C C . ARG A 1 80 ? 10.260 -3.688 4.435 1.00 0.00 76 ARG A C 9
ATOM 11181 O O . ARG A 1 80 ? 11.153 -3.956 3.632 1.00 0.00 76 ARG A O 9
ATOM 11202 N N . ALA A 1 81 ? 9.886 -4.506 5.402 1.00 0.00 77 ALA A N 9
ATOM 11203 C CA . ALA A 1 81 ? 10.509 -5.808 5.601 1.00 0.00 77 ALA A CA 9
ATOM 11204 C C . ALA A 1 81 ? 9.981 -6.875 4.639 1.00 0.00 77 ALA A C 9
ATOM 11205 O O . ALA A 1 81 ? 10.546 -7.964 4.552 1.00 0.00 77 ALA A O 9
ATOM 11212 N N . LEU A 1 82 ? 8.898 -6.575 3.925 1.00 0.00 78 LEU A N 9
ATOM 11213 C CA . LEU A 1 82 ? 8.323 -7.542 2.992 1.00 0.00 78 LEU A CA 9
ATOM 11214 C C . LEU A 1 82 ? 8.064 -6.922 1.623 1.00 0.00 78 LEU A C 9
ATOM 11215 O O . LEU A 1 82 ? 7.002 -7.117 1.034 1.00 0.00 78 LEU A O 9
ATOM 11231 N N . VAL A 1 83 ? 9.044 -6.183 1.111 1.00 0.00 79 VAL A N 9
ATOM 11232 C CA . VAL A 1 83 ? 8.911 -5.554 -0.195 1.00 0.00 79 VAL A CA 9
ATOM 11233 C C . VAL A 1 83 ? 8.790 -6.612 -1.290 1.00 0.00 79 VAL A C 9
ATOM 11234 O O . VAL A 1 83 ? 9.782 -7.211 -1.706 1.00 0.00 79 VAL A O 9
ATOM 11247 N N . ALA A 1 84 ? 7.561 -6.845 -1.745 1.00 0.00 80 ALA A N 9
ATOM 11248 C CA . ALA A 1 84 ? 7.298 -7.838 -2.783 1.00 0.00 80 ALA A CA 9
ATOM 11249 C C . ALA A 1 84 ? 8.198 -7.637 -3.999 1.00 0.00 80 ALA A C 9
ATOM 11250 O O . ALA A 1 84 ? 8.316 -6.528 -4.521 1.00 0.00 80 ALA A O 9
ATOM 11257 N N . ARG A 1 85 ? 8.824 -8.722 -4.450 1.00 0.00 81 ARG A N 9
ATOM 11258 C CA . ARG A 1 85 ? 9.702 -8.674 -5.608 1.00 0.00 81 ARG A CA 9
ATOM 11259 C C . ARG A 1 85 ? 9.155 -9.558 -6.729 1.00 0.00 81 ARG A C 9
ATOM 11260 O O . ARG A 1 85 ? 8.697 -10.673 -6.477 1.00 0.00 81 ARG A O 9
ATOM 11281 N N . PRO A 1 86 ? 9.192 -9.078 -7.983 1.00 0.00 82 PRO A N 9
ATOM 11282 C CA . PRO A 1 86 ? 8.692 -9.839 -9.132 1.00 0.00 82 PRO A CA 9
ATOM 11283 C C . PRO A 1 86 ? 9.622 -10.981 -9.525 1.00 0.00 82 PRO A C 9
ATOM 11284 O O . PRO A 1 86 ? 10.732 -11.097 -9.008 1.00 0.00 82 PRO A O 9
ATOM 11295 N N . GLU A 1 87 ? 9.162 -11.822 -10.445 1.00 0.00 83 GLU A N 9
ATOM 11296 C CA . GLU A 1 87 ? 9.953 -12.955 -10.913 1.00 0.00 83 GLU A CA 9
ATOM 11297 C C . GLU A 1 87 ? 11.126 -12.489 -11.770 1.00 0.00 83 GLU A C 9
ATOM 11298 O O . GLU A 1 87 ? 12.103 -13.216 -11.947 1.00 0.00 83 GLU A O 9
ATOM 11310 N N . GLU A 1 88 ? 11.022 -11.275 -12.300 1.00 0.00 84 GLU A N 9
ATOM 11311 C CA . GLU A 1 88 ? 12.074 -10.714 -13.139 1.00 0.00 84 GLU A CA 9
ATOM 11312 C C . GLU A 1 88 ? 13.203 -10.140 -12.289 1.00 0.00 84 GLU A C 9
ATOM 11313 O O . GLU A 1 88 ? 14.362 -10.131 -12.702 1.00 0.00 84 GLU A O 9
ATOM 11325 N N . ARG A 1 89 ? 12.857 -9.659 -11.098 1.00 0.00 85 ARG A N 9
ATOM 11326 C CA . ARG A 1 89 ? 13.844 -9.082 -10.193 1.00 0.00 85 ARG A CA 9
ATOM 11327 C C . ARG A 1 89 ? 13.502 -9.415 -8.744 1.00 0.00 85 ARG A C 9
ATOM 11328 O O . ARG A 1 89 ? 12.659 -8.760 -8.129 1.00 0.00 85 ARG A O 9
ATOM 11349 N N . ILE A 1 90 ? 14.163 -10.433 -8.204 1.00 0.00 86 ILE A N 9
ATOM 11350 C CA . ILE A 1 90 ? 13.935 -10.855 -6.827 1.00 0.00 86 ILE A CA 9
ATOM 11351 C C . ILE A 1 90 ? 15.000 -10.269 -5.902 1.00 0.00 86 ILE A C 9
ATOM 11352 O O . ILE A 1 90 ? 16.197 -10.404 -6.156 1.00 0.00 86 ILE A O 9
ATOM 11368 N N . ARG A 1 13 ? -8.350 -14.810 -1.138 1.00 0.00 9 ARG A N 10
ATOM 11369 C CA . ARG A 1 13 ? -8.205 -13.371 -1.329 1.00 0.00 9 ARG A CA 10
ATOM 11370 C C . ARG A 1 13 ? -8.316 -13.005 -2.805 1.00 0.00 9 ARG A C 10
ATOM 11371 O O . ARG A 1 13 ? -7.973 -13.802 -3.679 1.00 0.00 9 ARG A O 10
ATOM 11392 N N . HIS A 1 14 ? -8.797 -11.796 -3.078 1.00 0.00 10 HIS A N 10
ATOM 11393 C CA . HIS A 1 14 ? -8.952 -11.329 -4.451 1.00 0.00 10 HIS A CA 10
ATOM 11394 C C . HIS A 1 14 ? -9.247 -9.832 -4.488 1.00 0.00 10 HIS A C 10
ATOM 11395 O O . HIS A 1 14 ? -8.495 -9.056 -5.078 1.00 0.00 10 HIS A O 10
ATOM 11410 N N . GLU A 1 15 ? -10.346 -9.435 -3.855 1.00 0.00 11 GLU A N 10
ATOM 11411 C CA . GLU A 1 15 ? -10.741 -8.031 -3.816 1.00 0.00 11 GLU A CA 10
ATOM 11412 C C . GLU A 1 15 ? -9.677 -7.183 -3.127 1.00 0.00 11 GLU A C 10
ATOM 11413 O O . GLU A 1 15 ? -8.866 -7.694 -2.355 1.00 0.00 11 GLU A O 10
ATOM 11425 N N . LEU A 1 16 ? -9.687 -5.885 -3.410 1.00 0.00 12 LEU A N 10
ATOM 11426 C CA . LEU A 1 16 ? -8.724 -4.963 -2.819 1.00 0.00 12 LEU A CA 10
ATOM 11427 C C . LEU A 1 16 ? -8.998 -3.529 -3.260 1.00 0.00 12 LEU A C 10
ATOM 11428 O O . LEU A 1 16 ? -8.885 -2.593 -2.469 1.00 0.00 12 LEU A O 10
ATOM 11444 N N . ILE A 1 17 ? -9.362 -3.365 -4.528 1.00 0.00 13 ILE A N 10
ATOM 11445 C CA . ILE A 1 17 ? -9.654 -2.046 -5.077 1.00 0.00 13 ILE A CA 10
ATOM 11446 C C . ILE A 1 17 ? -10.838 -1.405 -4.358 1.00 0.00 13 ILE A C 10
ATOM 11447 O O . ILE A 1 17 ? -11.841 -2.064 -4.085 1.00 0.00 13 ILE A O 10
ATOM 11463 N N . GLY A 1 18 ? -10.714 -0.116 -4.058 1.00 0.00 14 GLY A N 10
ATOM 11464 C CA . GLY A 1 18 ? -11.781 0.593 -3.376 1.00 0.00 14 GLY A CA 10
ATOM 11465 C C . GLY A 1 18 ? -11.545 0.702 -1.883 1.00 0.00 14 GLY A C 10
ATOM 11466 O O . GLY A 1 18 ? -12.011 1.642 -1.238 1.00 0.00 14 GLY A O 10
ATOM 11470 N N . LEU A 1 19 ? -10.819 -0.264 -1.329 1.00 0.00 15 LEU A N 10
ATOM 11471 C CA . LEU A 1 19 ? -10.520 -0.277 0.098 1.00 0.00 15 LEU A CA 10
ATOM 11472 C C . LEU A 1 19 ? -9.627 0.896 0.480 1.00 0.00 15 LEU A C 10
ATOM 11473 O O . LEU A 1 19 ? -8.932 1.460 -0.365 1.00 0.00 15 LEU A O 10
ATOM 11489 N N . SER A 1 20 ? -9.632 1.244 1.762 1.00 0.00 16 SER A N 10
ATOM 11490 C CA . SER A 1 20 ? -8.800 2.332 2.254 1.00 0.00 16 SER A CA 10
ATOM 11491 C C . SER A 1 20 ? -7.524 1.770 2.866 1.00 0.00 16 SER A C 10
ATOM 11492 O O . SER A 1 20 ? -7.492 0.621 3.300 1.00 0.00 16 SER A O 10
ATOM 11500 N N . VAL A 1 21 ? -6.473 2.575 2.889 1.00 0.00 17 VAL A N 10
ATOM 11501 C CA . VAL A 1 21 ? -5.202 2.133 3.443 1.00 0.00 17 VAL A CA 10
ATOM 11502 C C . VAL A 1 21 ? -4.445 3.288 4.090 1.00 0.00 17 VAL A C 10
ATOM 11503 O O . VAL A 1 21 ? -4.153 4.295 3.444 1.00 0.00 17 VAL A O 10
ATOM 11516 N N . ARG A 1 22 ? -4.129 3.135 5.373 1.00 0.00 18 ARG A N 10
ATOM 11517 C CA . ARG A 1 22 ? -3.404 4.160 6.111 1.00 0.00 18 ARG A CA 10
ATOM 11518 C C . ARG A 1 22 ? -1.961 3.731 6.353 1.00 0.00 18 ARG A C 10
ATOM 11519 O O . ARG A 1 22 ? -1.694 2.573 6.676 1.00 0.00 18 ARG A O 10
ATOM 11540 N N . ILE A 1 23 ? -1.034 4.669 6.186 1.00 0.00 19 ILE A N 10
ATOM 11541 C CA . ILE A 1 23 ? 0.382 4.384 6.375 1.00 0.00 19 ILE A CA 10
ATOM 11542 C C . ILE A 1 23 ? 0.798 4.561 7.832 1.00 0.00 19 ILE A C 10
ATOM 11543 O O . ILE A 1 23 ? 0.615 5.628 8.418 1.00 0.00 19 ILE A O 10
ATOM 11559 N N . ALA A 1 24 ? 1.371 3.508 8.408 1.00 0.00 20 ALA A N 10
ATOM 11560 C CA . ALA A 1 24 ? 1.829 3.548 9.792 1.00 0.00 20 ALA A CA 10
ATOM 11561 C C . ALA A 1 24 ? 3.267 4.042 9.864 1.00 0.00 20 ALA A C 10
ATOM 11562 O O . ALA A 1 24 ? 3.676 4.665 10.843 1.00 0.00 20 ALA A O 10
ATOM 11569 N N . ARG A 1 25 ? 4.022 3.762 8.810 1.00 0.00 21 ARG A N 10
ATOM 11570 C CA . ARG A 1 25 ? 5.414 4.177 8.724 1.00 0.00 21 ARG A CA 10
ATOM 11571 C C . ARG A 1 25 ? 5.930 4.022 7.300 1.00 0.00 21 ARG A C 10
ATOM 11572 O O . ARG A 1 25 ? 5.508 3.129 6.567 1.00 0.00 21 ARG A O 10
ATOM 11593 N N . SER A 1 26 ? 6.843 4.902 6.918 1.00 0.00 22 SER A N 10
ATOM 11594 C CA . SER A 1 26 ? 7.421 4.872 5.580 1.00 0.00 22 SER A CA 10
ATOM 11595 C C . SER A 1 26 ? 8.919 5.160 5.618 1.00 0.00 22 SER A C 10
ATOM 11596 O O . SER A 1 26 ? 9.441 5.654 6.615 1.00 0.00 22 SER A O 10
ATOM 11604 N N . VAL A 1 27 ? 9.603 4.845 4.521 1.00 0.00 23 VAL A N 10
ATOM 11605 C CA . VAL A 1 27 ? 11.030 5.063 4.416 1.00 0.00 23 VAL A CA 10
ATOM 11606 C C . VAL A 1 27 ? 11.387 6.535 4.627 1.00 0.00 23 VAL A C 10
ATOM 11607 O O . VAL A 1 27 ? 12.334 6.857 5.344 1.00 0.00 23 VAL A O 10
ATOM 11620 N N . HIS A 1 28 ? 10.619 7.422 4.001 1.00 0.00 24 HIS A N 10
ATOM 11621 C CA . HIS A 1 28 ? 10.853 8.858 4.122 1.00 0.00 24 HIS A CA 10
ATOM 11622 C C . HIS A 1 28 ? 9.846 9.495 5.075 1.00 0.00 24 HIS A C 10
ATOM 11623 O O . HIS A 1 28 ? 8.656 9.182 5.039 1.00 0.00 24 HIS A O 10
ATOM 11638 N N . ARG A 1 29 ? 10.337 10.383 5.932 1.00 0.00 25 ARG A N 10
ATOM 11639 C CA . ARG A 1 29 ? 9.488 11.065 6.904 1.00 0.00 25 ARG A CA 10
ATOM 11640 C C . ARG A 1 29 ? 8.455 11.959 6.221 1.00 0.00 25 ARG A C 10
ATOM 11641 O O . ARG A 1 29 ? 7.471 12.365 6.839 1.00 0.00 25 ARG A O 10
ATOM 11662 N N . ASP A 1 30 ? 8.688 12.274 4.951 1.00 0.00 26 ASP A N 10
ATOM 11663 C CA . ASP A 1 30 ? 7.782 13.131 4.199 1.00 0.00 26 ASP A CA 10
ATOM 11664 C C . ASP A 1 30 ? 6.609 12.348 3.607 1.00 0.00 26 ASP A C 10
ATOM 11665 O O . ASP A 1 30 ? 5.745 12.924 2.947 1.00 0.00 26 ASP A O 10
ATOM 11674 N N . ILE A 1 31 ? 6.579 11.036 3.834 1.00 0.00 27 ILE A N 10
ATOM 11675 C CA . ILE A 1 31 ? 5.510 10.202 3.306 1.00 0.00 27 ILE A CA 10
ATOM 11676 C C . ILE A 1 31 ? 4.911 9.281 4.372 1.00 0.00 27 ILE A C 10
ATOM 11677 O O . ILE A 1 31 ? 3.831 8.723 4.176 1.00 0.00 27 ILE A O 10
ATOM 11693 N N . GLN A 1 32 ? 5.609 9.115 5.491 1.00 0.00 28 GLN A N 10
ATOM 11694 C CA . GLN A 1 32 ? 5.132 8.253 6.564 1.00 0.00 28 GLN A CA 10
ATOM 11695 C C . GLN A 1 32 ? 3.961 8.889 7.307 1.00 0.00 28 GLN A C 10
ATOM 11696 O O . GLN A 1 32 ? 3.888 10.111 7.443 1.00 0.00 28 GLN A O 10
ATOM 11710 N N . GLY A 1 33 ? 3.047 8.050 7.791 1.00 0.00 29 GLY A N 10
ATOM 11711 C CA . GLY A 1 33 ? 1.894 8.545 8.520 1.00 0.00 29 GLY A CA 10
ATOM 11712 C C . GLY A 1 33 ? 0.771 9.021 7.616 1.00 0.00 29 GLY A C 10
ATOM 11713 O O . GLY A 1 33 ? -0.295 9.405 8.096 1.00 0.00 29 GLY A O 10
ATOM 11717 N N . ILE A 1 34 ? 1.006 9.002 6.308 1.00 0.00 30 ILE A N 10
ATOM 11718 C CA . ILE A 1 34 ? 0.004 9.441 5.348 1.00 0.00 30 ILE A CA 10
ATOM 11719 C C . ILE A 1 34 ? -1.087 8.388 5.167 1.00 0.00 30 ILE A C 10
ATOM 11720 O O . ILE A 1 34 ? -0.826 7.188 5.249 1.00 0.00 30 ILE A O 10
ATOM 11736 N N . SER A 1 35 ? -2.309 8.847 4.915 1.00 0.00 31 SER A N 10
ATOM 11737 C CA . SER A 1 35 ? -3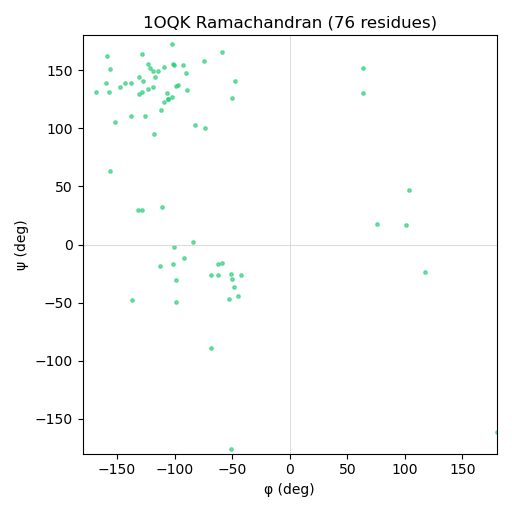.440 7.949 4.712 1.00 0.00 31 SER A CA 10
ATOM 11738 C C . SER A 1 35 ? -4.034 8.148 3.324 1.00 0.00 31 SER A C 10
ATOM 11739 O O . SER A 1 35 ? -3.892 9.216 2.729 1.00 0.00 31 SER A O 10
ATOM 11747 N N . GLY A 1 36 ? -4.699 7.118 2.806 1.00 0.00 32 GLY A N 10
ATOM 11748 C CA . GLY A 1 36 ? -5.292 7.219 1.487 1.00 0.00 32 GLY A CA 10
ATOM 11749 C C . GLY A 1 36 ? -6.043 5.968 1.083 1.00 0.00 32 GLY A C 10
ATOM 11750 O O . GLY A 1 36 ? -6.398 5.146 1.925 1.00 0.00 32 GLY A O 10
ATOM 11754 N N . ARG A 1 37 ? -6.286 5.831 -0.215 1.00 0.00 33 ARG A N 10
ATOM 11755 C CA . ARG A 1 37 ? -7.001 4.682 -0.755 1.00 0.00 33 ARG A CA 10
ATOM 11756 C C . ARG A 1 37 ? -6.115 3.850 -1.681 1.00 0.00 33 ARG A C 10
ATOM 11757 O O . ARG A 1 37 ? -4.969 4.183 -1.935 1.00 0.00 33 ARG A O 10
ATOM 11778 N N . VAL A 1 38 ? -6.622 2.713 -2.091 1.00 0.00 34 VAL A N 10
ATOM 11779 C CA . VAL A 1 38 ? -5.839 1.768 -2.899 1.00 0.00 34 VAL A CA 10
ATOM 11780 C C . VAL A 1 38 ? -6.161 1.796 -4.387 1.00 0.00 34 VAL A C 10
ATOM 11781 O O . VAL A 1 38 ? -7.271 2.117 -4.780 1.00 0.00 34 VAL A O 10
ATOM 11794 N N . VAL A 1 39 ? -5.172 1.420 -5.205 1.00 0.00 35 VAL A N 10
ATOM 11795 C CA . VAL A 1 39 ? -5.363 1.331 -6.649 1.00 0.00 35 VAL A CA 10
ATOM 11796 C C . VAL A 1 39 ? -4.678 0.079 -7.207 1.00 0.00 35 VAL A C 10
ATOM 11797 O O . VAL A 1 39 ? -5.276 -0.685 -7.963 1.00 0.00 35 VAL A O 10
ATOM 11810 N N . ASP A 1 40 ? -3.410 -0.121 -6.820 1.00 0.00 36 ASP A N 10
ATOM 11811 C CA . ASP A 1 40 ? -2.635 -1.271 -7.269 1.00 0.00 36 ASP A CA 10
ATOM 11812 C C . ASP A 1 40 ? -1.456 -1.525 -6.323 1.00 0.00 36 ASP A C 10
ATOM 11813 O O . ASP A 1 40 ? -1.092 -0.657 -5.531 1.00 0.00 36 ASP A O 10
ATOM 11822 N N . GLU A 1 41 ? -0.858 -2.710 -6.418 1.00 0.00 37 GLU A N 10
ATOM 11823 C CA . GLU A 1 41 ? 0.286 -3.061 -5.576 1.00 0.00 37 GLU A CA 10
ATOM 11824 C C . GLU A 1 41 ? 1.438 -3.598 -6.426 1.00 0.00 37 GLU A C 10
ATOM 11825 O O . GLU A 1 41 ? 1.231 -4.440 -7.299 1.00 0.00 37 GLU A O 10
ATOM 11837 N N . THR A 1 42 ? 2.654 -3.109 -6.170 1.00 0.00 38 THR A N 10
ATOM 11838 C CA . THR A 1 42 ? 3.822 -3.552 -6.924 1.00 0.00 38 THR A CA 10
ATOM 11839 C C . THR A 1 42 ? 4.896 -4.112 -5.994 1.00 0.00 38 THR A C 10
ATOM 11840 O O . THR A 1 42 ? 5.037 -3.673 -4.853 1.00 0.00 38 THR A O 10
ATOM 11851 N N . ARG A 1 43 ? 5.649 -5.090 -6.493 1.00 0.00 39 ARG A N 10
ATOM 11852 C CA . ARG A 1 43 ? 6.711 -5.728 -5.717 1.00 0.00 39 ARG A CA 10
ATOM 11853 C C . ARG A 1 43 ? 7.698 -4.704 -5.156 1.00 0.00 39 ARG A C 10
ATOM 11854 O O . ARG A 1 43 ? 8.435 -5.003 -4.216 1.00 0.00 39 ARG A O 10
ATOM 11875 N N . ASN A 1 44 ? 7.723 -3.501 -5.731 1.00 0.00 40 ASN A N 10
ATOM 11876 C CA . ASN A 1 44 ? 8.645 -2.468 -5.262 1.00 0.00 40 ASN A CA 10
ATOM 11877 C C . ASN A 1 44 ? 7.972 -1.109 -5.062 1.00 0.00 40 ASN A C 10
ATOM 11878 O O . ASN A 1 44 ? 8.646 -0.130 -4.745 1.00 0.00 40 ASN A O 10
ATOM 11889 N N . THR A 1 45 ? 6.654 -1.036 -5.236 1.00 0.00 41 THR A N 10
ATOM 11890 C CA . THR A 1 45 ? 5.959 0.234 -5.053 1.00 0.00 41 THR A CA 10
ATOM 11891 C C . THR A 1 45 ? 4.477 0.027 -4.771 1.00 0.00 41 THR A C 10
ATOM 11892 O O . THR A 1 45 ? 3.910 -1.022 -5.076 1.00 0.00 41 THR A O 10
ATOM 11903 N N . LEU A 1 46 ? 3.866 1.043 -4.179 1.00 0.00 42 LEU A N 10
ATOM 11904 C CA . LEU A 1 46 ? 2.452 1.003 -3.834 1.00 0.00 42 LEU A CA 10
ATOM 11905 C C . LEU A 1 46 ? 1.689 2.046 -4.632 1.00 0.00 42 LEU A C 10
ATOM 11906 O O . LEU A 1 46 ? 2.160 3.167 -4.818 1.00 0.00 42 LEU A O 10
ATOM 11922 N N . ARG A 1 47 ? 0.507 1.677 -5.093 1.00 0.00 43 ARG A N 10
ATOM 11923 C CA . ARG A 1 47 ? -0.320 2.584 -5.856 1.00 0.00 43 ARG A CA 10
ATOM 11924 C C . ARG A 1 47 ? -1.616 2.842 -5.076 1.00 0.00 43 ARG A C 10
ATOM 11925 O O . ARG A 1 47 ? -2.283 1.903 -4.637 1.00 0.00 43 ARG A O 10
ATOM 11946 N N . ILE A 1 48 ? -1.922 4.116 -4.846 1.00 0.00 44 ILE A N 10
ATOM 11947 C CA . ILE A 1 48 ? -3.089 4.513 -4.047 1.00 0.00 44 ILE A CA 10
ATOM 11948 C C . ILE A 1 48 ? -4.202 5.177 -4.862 1.00 0.00 44 ILE A C 10
ATOM 11949 O O . ILE A 1 48 ? -4.004 6.240 -5.438 1.00 0.00 44 ILE A O 10
ATOM 11965 N N . GLU A 1 49 ? -5.403 4.585 -4.841 1.00 0.00 45 GLU A N 10
ATOM 11966 C CA . GLU A 1 49 ? -6.542 5.191 -5.509 1.00 0.00 45 GLU A CA 10
ATOM 11967 C C . GLU A 1 49 ? -7.705 5.292 -4.539 1.00 0.00 45 GLU A C 10
ATOM 11968 O O . GLU A 1 49 ? -7.925 4.385 -3.694 1.00 0.00 45 GLU A O 10
ATOM 11980 N N . MET A 1 50 ? -8.423 6.409 -4.686 1.00 0.00 46 MET A N 10
ATOM 11981 C CA . MET A 1 50 ? -9.584 6.736 -3.873 1.00 0.00 46 MET A CA 10
ATOM 11982 C C . MET A 1 50 ? -10.845 6.754 -4.732 1.00 0.00 46 MET A C 10
ATOM 11983 O O . MET A 1 50 ? -10.889 7.419 -5.769 1.00 0.00 46 MET A O 10
ATOM 11997 N N . ASP A 1 51 ? -11.863 6.012 -4.294 1.00 0.00 47 ASP A N 10
ATOM 11998 C CA . ASP A 1 51 ? -13.132 5.922 -5.017 1.00 0.00 47 ASP A CA 10
ATOM 11999 C C . ASP A 1 51 ? -13.607 7.288 -5.504 1.00 0.00 47 ASP A C 10
ATOM 12000 O O . ASP A 1 51 ? -14.311 7.388 -6.509 1.00 0.00 47 ASP A O 10
ATOM 12009 N N . ASP A 1 52 ? -13.212 8.334 -4.793 1.00 0.00 48 ASP A N 10
ATOM 12010 C CA . ASP A 1 52 ? -13.591 9.693 -5.160 1.00 0.00 48 ASP A CA 10
ATOM 12011 C C . ASP A 1 52 ? -13.054 10.063 -6.545 1.00 0.00 48 ASP A C 10
ATOM 12012 O O . ASP A 1 52 ? -13.449 11.076 -7.121 1.00 0.00 48 ASP A O 10
ATOM 12021 N N . GLY A 1 53 ? -12.148 9.239 -7.069 1.00 0.00 49 GLY A N 10
ATOM 12022 C CA . GLY A 1 53 ? -11.571 9.497 -8.374 1.00 0.00 49 GLY A CA 10
ATOM 12023 C C . GLY A 1 53 ? -10.185 10.099 -8.279 1.00 0.00 49 GLY A C 10
ATOM 12024 O O . GLY A 1 53 ? -9.705 10.727 -9.223 1.00 0.00 49 GLY A O 10
ATOM 12028 N N . ARG A 1 54 ? -9.541 9.901 -7.135 1.00 0.00 50 ARG A N 10
ATOM 12029 C CA . ARG A 1 54 ? -8.196 10.422 -6.914 1.00 0.00 50 ARG A CA 10
ATOM 12030 C C . ARG A 1 54 ? -7.162 9.305 -7.005 1.00 0.00 50 ARG A C 10
ATOM 12031 O O . ARG A 1 54 ? -7.500 8.129 -6.879 1.00 0.00 50 ARG A O 10
ATOM 12052 N N . GLU A 1 55 ? -5.904 9.675 -7.228 1.00 0.00 51 GLU A N 10
ATOM 12053 C CA . GLU A 1 55 ? -4.838 8.686 -7.339 1.00 0.00 51 GLU A CA 10
ATOM 12054 C C . GLU A 1 55 ? -3.486 9.264 -6.921 1.00 0.00 51 GLU A C 10
ATOM 12055 O O . GLU A 1 55 ? -3.161 10.411 -7.231 1.00 0.00 51 GLU A O 10
ATOM 12067 N N . ILE A 1 56 ? -2.703 8.449 -6.221 1.00 0.00 52 ILE A N 10
ATOM 12068 C CA . ILE A 1 56 ? -1.375 8.847 -5.756 1.00 0.00 52 ILE A CA 10
ATOM 12069 C C . ILE A 1 56 ? -0.501 7.611 -5.522 1.00 0.00 52 ILE A C 10
ATOM 12070 O O . ILE A 1 56 ? -1.016 6.525 -5.282 1.00 0.00 52 ILE A O 10
ATOM 12086 N N . THR A 1 57 ? 0.818 7.775 -5.616 1.00 0.00 53 THR A N 10
ATOM 12087 C CA . THR A 1 57 ? 1.740 6.653 -5.435 1.00 0.00 53 THR A CA 10
ATOM 12088 C C . THR A 1 57 ? 2.471 6.714 -4.091 1.00 0.00 53 THR A C 10
ATOM 12089 O O . THR A 1 57 ? 2.653 7.787 -3.516 1.00 0.00 53 THR A O 10
ATOM 12100 N N . VAL A 1 58 ? 2.895 5.544 -3.604 1.00 0.00 54 VAL A N 10
ATOM 12101 C CA . VAL A 1 58 ? 3.619 5.443 -2.336 1.00 0.00 54 VAL A CA 10
ATOM 12102 C C . VAL A 1 58 ? 4.657 4.313 -2.389 1.00 0.00 54 VAL A C 10
ATOM 12103 O O . VAL A 1 58 ? 4.372 3.233 -2.898 1.00 0.00 54 VAL A O 10
ATOM 12116 N N . PRO A 1 59 ? 5.882 4.552 -1.879 1.00 0.00 55 PRO A N 10
ATOM 12117 C CA . PRO A 1 59 ? 6.968 3.550 -1.892 1.00 0.00 55 PRO A CA 10
ATOM 12118 C C . PRO A 1 59 ? 6.680 2.312 -1.034 1.00 0.00 55 PRO A C 10
ATOM 12119 O O . PRO A 1 59 ? 6.219 2.421 0.103 1.00 0.00 55 PRO A O 10
ATOM 12130 N N . LYS A 1 60 ? 6.976 1.135 -1.594 1.00 0.00 56 LYS A N 10
ATOM 12131 C CA . LYS A 1 60 ? 6.778 -0.141 -0.897 1.00 0.00 56 LYS A CA 10
ATOM 12132 C C . LYS A 1 60 ? 8.083 -0.691 -0.324 1.00 0.00 56 LYS A C 10
ATOM 12133 O O . LYS A 1 60 ? 8.088 -1.748 0.304 1.00 0.00 56 LYS A O 10
ATOM 12152 N N . GLY A 1 61 ? 9.193 0.002 -0.563 1.00 0.00 57 GLY A N 10
ATOM 12153 C CA . GLY A 1 61 ? 10.479 -0.472 -0.078 1.00 0.00 57 GLY A CA 10
ATOM 12154 C C . GLY A 1 61 ? 10.472 -0.849 1.395 1.00 0.00 57 GLY A C 10
ATOM 12155 O O . GLY A 1 61 ? 10.945 -1.922 1.767 1.00 0.00 57 GLY A O 10
ATOM 12159 N N . ILE A 1 62 ? 9.936 0.032 2.234 1.00 0.00 58 ILE A N 10
ATOM 12160 C CA . ILE A 1 62 ? 9.866 -0.209 3.669 1.00 0.00 58 ILE A CA 10
ATOM 12161 C C . ILE A 1 62 ? 8.723 0.595 4.271 1.00 0.00 58 ILE A C 10
ATOM 12162 O O . ILE A 1 62 ? 8.941 1.490 5.088 1.00 0.00 58 ILE A O 10
ATOM 12178 N N . ALA A 1 63 ? 7.503 0.296 3.844 1.00 0.00 59 ALA A N 10
ATOM 12179 C CA . ALA A 1 63 ? 6.339 1.035 4.336 1.00 0.00 59 ALA A CA 10
ATOM 12180 C C . ALA A 1 63 ? 5.252 0.146 4.950 1.00 0.00 59 ALA A C 10
ATOM 12181 O O . ALA A 1 63 ? 4.547 -0.575 4.248 1.00 0.00 59 ALA A O 10
ATOM 12188 N N . VAL A 1 64 ? 5.084 0.236 6.264 1.00 0.00 60 VAL A N 10
ATOM 12189 C CA . VAL A 1 64 ? 4.049 -0.533 6.945 1.00 0.00 60 VAL A CA 10
ATOM 12190 C C . VAL A 1 64 ? 2.718 0.208 6.875 1.00 0.00 60 VAL A C 10
ATOM 12191 O O . VAL A 1 64 ? 2.642 1.386 7.222 1.00 0.00 60 VAL A O 10
ATOM 12204 N N . PHE A 1 65 ? 1.672 -0.474 6.418 1.00 0.00 61 PHE A N 10
ATOM 12205 C CA . PHE A 1 65 ? 0.364 0.154 6.305 1.00 0.00 61 PHE A CA 10
ATOM 12206 C C . PHE A 1 65 ? -0.755 -0.874 6.393 1.00 0.00 61 PHE A C 10
ATOM 12207 O O . PHE A 1 65 ? -0.600 -2.019 5.968 1.00 0.00 61 PHE A O 10
ATOM 12224 N N . HIS A 1 66 ? -1.878 -0.456 6.967 1.00 0.00 62 HIS A N 10
ATOM 12225 C CA . HIS A 1 66 ? -3.025 -1.338 7.137 1.00 0.00 62 HIS A CA 10
ATOM 12226 C C . HIS A 1 66 ? -4.222 -0.836 6.333 1.00 0.00 62 HIS A C 10
ATOM 12227 O O . HIS A 1 66 ? -4.430 0.369 6.200 1.00 0.00 62 HIS A O 10
ATOM 12242 N N . PHE A 1 67 ? -5.009 -1.768 5.806 1.00 0.00 63 PHE A N 10
ATOM 12243 C CA . PHE A 1 67 ? -6.188 -1.415 5.022 1.00 0.00 63 PHE A CA 10
ATOM 12244 C C . PHE A 1 67 ? -7.435 -1.425 5.896 1.00 0.00 63 PHE A C 10
ATOM 12245 O O . PHE A 1 67 ? -7.500 -2.142 6.894 1.00 0.00 63 PHE A O 10
ATOM 12262 N N . ARG A 1 68 ? -8.423 -0.626 5.516 1.00 0.00 64 ARG A N 10
ATOM 12263 C CA . ARG A 1 68 ? -9.667 -0.542 6.266 1.00 0.00 64 ARG A CA 10
ATOM 12264 C C . ARG A 1 68 ? -10.848 -0.397 5.313 1.00 0.00 64 ARG A C 10
ATOM 12265 O O . ARG A 1 68 ? -10.900 0.536 4.508 1.00 0.00 64 ARG A O 10
ATOM 12286 N N . THR A 1 69 ? -11.793 -1.328 5.403 1.00 0.00 65 THR A N 10
ATOM 12287 C CA . THR A 1 69 ? -12.973 -1.304 4.547 1.00 0.00 65 THR A CA 10
ATOM 12288 C C . THR A 1 69 ? -14.161 -0.692 5.290 1.00 0.00 65 THR A C 10
ATOM 12289 O O . THR A 1 69 ? -14.430 -1.050 6.440 1.00 0.00 65 THR A O 10
ATOM 12300 N N . PRO A 1 70 ? -14.892 0.237 4.644 1.00 0.00 66 PRO A N 10
ATOM 12301 C CA . PRO A 1 70 ? -16.055 0.892 5.253 1.00 0.00 66 PRO A CA 10
ATOM 12302 C C . PRO A 1 70 ? -17.037 -0.113 5.848 1.00 0.00 66 PRO A C 10
ATOM 12303 O O . PRO A 1 70 ? -17.779 0.207 6.775 1.00 0.00 66 PRO A O 10
ATOM 12314 N N . GLN A 1 71 ? -17.026 -1.330 5.312 1.00 0.00 67 GLN A N 10
ATOM 12315 C CA . GLN A 1 71 ? -17.911 -2.382 5.797 1.00 0.00 67 GLN A CA 10
ATOM 12316 C C . GLN A 1 71 ? -17.534 -2.806 7.216 1.00 0.00 67 GLN A C 10
ATOM 12317 O O . GLN A 1 71 ? -18.298 -3.500 7.887 1.00 0.00 67 GLN A O 10
ATOM 12331 N N . GLY A 1 72 ? -16.355 -2.383 7.669 1.00 0.00 68 GLY A N 10
ATOM 12332 C CA . GLY A 1 72 ? -15.906 -2.729 9.003 1.00 0.00 68 GLY A CA 10
ATOM 12333 C C . GLY A 1 72 ? -14.863 -3.829 9.001 1.00 0.00 68 GLY A C 10
ATOM 12334 O O . GLY A 1 72 ? -14.945 -4.770 9.787 1.00 0.00 68 GLY A O 10
ATOM 12338 N N . GLU A 1 73 ? -13.876 -3.706 8.117 1.00 0.00 69 GLU A N 10
ATOM 12339 C CA . GLU A 1 73 ? -12.809 -4.700 8.028 1.00 0.00 69 GLU A CA 10
ATOM 12340 C C . GLU A 1 73 ? -11.441 -4.048 8.181 1.00 0.00 69 GLU A C 10
ATOM 12341 O O . GLU A 1 73 ? -11.221 -2.927 7.719 1.00 0.00 69 GLU A O 10
ATOM 12353 N N . LEU A 1 74 ? -10.526 -4.753 8.838 1.00 0.00 70 LEU A N 10
ATOM 12354 C CA . LEU A 1 74 ? -9.179 -4.239 9.060 1.00 0.00 70 LEU A CA 10
ATOM 12355 C C . LEU A 1 74 ? -8.121 -5.236 8.593 1.00 0.00 70 LEU A C 10
ATOM 12356 O O . LEU A 1 74 ? -8.010 -6.336 9.133 1.00 0.00 70 LEU A O 10
ATOM 12372 N N . VAL A 1 75 ? -7.339 -4.838 7.594 1.00 0.00 71 VAL A N 10
ATOM 12373 C CA . VAL A 1 75 ? -6.279 -5.691 7.064 1.00 0.00 71 VAL A CA 10
ATOM 12374 C C . VAL A 1 75 ? -4.919 -5.020 7.234 1.00 0.00 71 VAL A C 10
ATOM 12375 O O . VAL A 1 75 ? -4.837 -3.805 7.404 1.00 0.00 71 VAL A O 10
ATOM 12388 N N . GLU A 1 76 ? -3.854 -5.817 7.202 1.00 0.00 72 GLU A N 10
ATOM 12389 C CA . GLU A 1 76 ? -2.504 -5.285 7.368 1.00 0.00 72 GLU A CA 10
ATOM 12390 C C . GLU A 1 76 ? -1.600 -5.667 6.199 1.00 0.00 72 GLU A C 10
ATOM 12391 O O . GLU A 1 76 ? -1.748 -6.736 5.609 1.00 0.00 72 GLU A O 10
ATOM 12403 N N . ILE A 1 77 ? -0.655 -4.782 5.877 1.00 0.00 73 ILE A N 10
ATOM 12404 C CA . ILE A 1 77 ? 0.285 -5.021 4.788 1.00 0.00 73 ILE A CA 10
ATOM 12405 C C . ILE A 1 77 ? 1.619 -4.343 5.093 1.00 0.00 73 ILE A C 10
ATOM 12406 O O . ILE A 1 77 ? 1.720 -3.117 5.073 1.00 0.00 73 ILE A O 10
ATOM 12422 N N . ASP A 1 78 ? 2.630 -5.146 5.395 1.00 0.00 74 ASP A N 10
ATOM 12423 C CA . ASP A 1 78 ? 3.947 -4.620 5.728 1.00 0.00 74 ASP A CA 10
ATOM 12424 C C . ASP A 1 78 ? 4.714 -4.192 4.476 1.00 0.00 74 ASP A C 10
ATOM 12425 O O . ASP A 1 78 ? 4.762 -4.918 3.485 1.00 0.00 74 ASP A O 10
ATOM 12434 N N . GLY A 1 79 ? 5.300 -3.001 4.534 1.00 0.00 75 GLY A N 10
ATOM 12435 C CA . GLY A 1 79 ? 6.052 -2.470 3.414 1.00 0.00 75 GLY A CA 10
ATOM 12436 C C . GLY A 1 79 ? 7.535 -2.788 3.460 1.00 0.00 75 GLY A C 10
ATOM 12437 O O . GLY A 1 79 ? 8.236 -2.544 2.487 1.00 0.00 75 GLY A O 10
ATOM 12441 N N . ARG A 1 80 ? 8.030 -3.278 4.597 1.00 0.00 76 ARG A N 10
ATOM 12442 C CA . ARG A 1 80 ? 9.450 -3.589 4.729 1.00 0.00 76 ARG A CA 10
ATOM 12443 C C . ARG A 1 80 ? 9.731 -5.027 4.309 1.00 0.00 76 ARG A C 10
ATOM 12444 O O . ARG A 1 80 ? 10.760 -5.326 3.706 1.00 0.00 76 ARG A O 10
ATOM 12465 N N . ALA A 1 81 ? 8.801 -5.905 4.641 1.00 0.00 77 ALA A N 10
ATOM 12466 C CA . ALA A 1 81 ? 8.912 -7.322 4.316 1.00 0.00 77 ALA A CA 10
ATOM 12467 C C . ALA A 1 81 ? 8.573 -7.601 2.849 1.00 0.00 77 ALA A C 10
ATOM 12468 O O . ALA A 1 81 ? 8.602 -8.750 2.408 1.00 0.00 77 ALA A O 10
ATOM 12475 N N . LEU A 1 82 ? 8.253 -6.550 2.098 1.00 0.00 78 LEU A N 10
ATOM 12476 C CA . LEU A 1 82 ? 7.910 -6.685 0.690 1.00 0.00 78 LEU A CA 10
ATOM 12477 C C . LEU A 1 82 ? 8.846 -5.840 -0.163 1.00 0.00 78 LEU A C 10
ATOM 12478 O O . LEU A 1 82 ? 8.417 -5.089 -1.040 1.00 0.00 78 LEU A O 10
ATOM 12494 N N . VAL A 1 83 ? 10.130 -5.985 0.117 1.00 0.00 79 VAL A N 10
ATOM 12495 C CA . VAL A 1 83 ? 11.185 -5.263 -0.591 1.00 0.00 79 VAL A CA 10
ATOM 12496 C C . VAL A 1 83 ? 10.994 -5.333 -2.108 1.00 0.00 79 VAL A C 10
ATOM 12497 O O . VAL A 1 83 ? 10.239 -6.164 -2.613 1.00 0.00 79 VAL A O 10
ATOM 12510 N N . ALA A 1 84 ? 11.679 -4.441 -2.823 1.00 0.00 80 ALA A N 10
ATOM 12511 C CA . ALA A 1 84 ? 11.590 -4.371 -4.281 1.00 0.00 80 ALA A CA 10
ATOM 12512 C C . ALA A 1 84 ? 11.699 -5.760 -4.909 1.00 0.00 80 ALA A C 10
ATOM 12513 O O . ALA A 1 84 ? 12.091 -6.716 -4.240 1.00 0.00 80 ALA A O 10
ATOM 12520 N N . ARG A 1 85 ? 11.316 -5.878 -6.183 1.00 0.00 81 ARG A N 10
ATOM 12521 C CA . ARG A 1 85 ? 11.345 -7.174 -6.850 1.00 0.00 81 ARG A CA 10
ATOM 12522 C C . ARG A 1 85 ? 12.780 -7.637 -7.103 1.00 0.00 81 ARG A C 10
ATOM 12523 O O . ARG A 1 85 ? 13.519 -7.002 -7.850 1.00 0.00 81 ARG A O 10
ATOM 12544 N N . PRO A 1 86 ? 13.195 -8.748 -6.470 1.00 0.00 82 PRO A N 10
ATOM 12545 C CA . PRO A 1 86 ? 14.555 -9.286 -6.613 1.00 0.00 82 PRO A CA 10
ATOM 12546 C C . PRO A 1 86 ? 14.974 -9.563 -8.053 1.00 0.00 82 PRO A C 10
ATOM 12547 O O . PRO A 1 86 ? 15.930 -8.972 -8.555 1.00 0.00 82 PRO A O 10
ATOM 12558 N N . GLU A 1 87 ? 14.290 -10.497 -8.693 1.00 0.00 83 GLU A N 10
ATOM 12559 C CA . GLU A 1 87 ? 14.633 -10.889 -10.062 1.00 0.00 83 GLU A CA 10
ATOM 12560 C C . GLU A 1 87 ? 13.660 -10.355 -11.113 1.00 0.00 83 GLU A C 10
ATOM 12561 O O . GLU A 1 87 ? 13.983 -10.342 -12.300 1.00 0.00 83 GLU A O 10
ATOM 12573 N N . GLU A 1 88 ? 12.475 -9.930 -10.696 1.00 0.00 84 GLU A N 10
ATOM 12574 C CA . GLU A 1 88 ? 11.490 -9.418 -11.651 1.00 0.00 84 GLU A CA 10
ATOM 12575 C C . GLU A 1 88 ? 12.065 -8.250 -12.448 1.00 0.00 84 GLU A C 10
ATOM 12576 O O . GLU A 1 88 ? 11.886 -8.171 -13.664 1.00 0.00 84 GLU A O 10
ATOM 12588 N N . ARG A 1 89 ? 12.761 -7.352 -11.759 1.00 0.00 85 ARG A N 10
ATOM 12589 C CA . ARG A 1 89 ? 13.367 -6.194 -12.409 1.00 0.00 85 ARG A CA 10
ATOM 12590 C C . ARG A 1 89 ? 14.298 -5.453 -11.455 1.00 0.00 85 ARG A C 10
ATOM 12591 O O . ARG A 1 89 ? 15.463 -5.211 -11.773 1.00 0.00 85 ARG A O 10
ATOM 12612 N N . ILE A 1 90 ? 13.777 -5.088 -10.288 1.00 0.00 86 ILE A N 10
ATOM 12613 C CA . ILE A 1 90 ? 14.566 -4.370 -9.297 1.00 0.00 86 ILE A CA 10
ATOM 12614 C C . ILE A 1 90 ? 15.800 -5.175 -8.890 1.00 0.00 86 ILE A C 10
ATOM 12615 O O . ILE A 1 90 ? 15.693 -6.303 -8.413 1.00 0.00 86 ILE A O 10
ATOM 12631 N N . ARG A 1 13 ? -16.122 -6.257 -5.404 1.00 0.00 9 ARG A N 11
ATOM 12632 C CA . ARG A 1 13 ? -14.703 -6.068 -5.118 1.00 0.00 9 ARG A CA 11
ATOM 12633 C C . ARG A 1 13 ? -13.849 -6.959 -6.019 1.00 0.00 9 ARG A C 11
ATOM 12634 O O . ARG A 1 13 ? -13.917 -8.184 -5.939 1.00 0.00 9 ARG A O 11
ATOM 12655 N N . HIS A 1 14 ? -13.052 -6.334 -6.882 1.00 0.00 10 HIS A N 11
ATOM 12656 C CA . HIS A 1 14 ? -12.193 -7.074 -7.799 1.00 0.00 10 HIS A CA 11
ATOM 12657 C C . HIS A 1 14 ? -10.719 -6.777 -7.540 1.00 0.00 10 HIS A C 11
ATOM 12658 O O . HIS A 1 14 ? -10.347 -5.643 -7.241 1.00 0.00 10 HIS A O 11
ATOM 12673 N N . GLU A 1 15 ? -9.885 -7.806 -7.669 1.00 0.00 11 GLU A N 11
ATOM 12674 C CA . GLU A 1 15 ? -8.446 -7.668 -7.463 1.00 0.00 11 GLU A CA 11
ATOM 12675 C C . GLU A 1 15 ? -8.118 -7.294 -6.020 1.00 0.00 11 GLU A C 11
ATOM 12676 O O . GLU A 1 15 ? -7.651 -8.129 -5.245 1.00 0.00 11 GLU A O 11
ATOM 12688 N N . LEU A 1 16 ? -8.359 -6.036 -5.667 1.00 0.00 12 LEU A N 11
ATOM 12689 C CA . LEU A 1 16 ? -8.080 -5.555 -4.315 1.00 0.00 12 LEU A CA 11
ATOM 12690 C C . LEU A 1 16 ? -8.497 -4.096 -4.141 1.00 0.00 12 LEU A C 11
ATOM 12691 O O . LEU A 1 16 ? -8.769 -3.653 -3.026 1.00 0.00 12 LEU A O 11
ATOM 12707 N N . ILE A 1 17 ? -8.548 -3.351 -5.243 1.00 0.00 13 ILE A N 11
ATOM 12708 C CA . ILE A 1 17 ? -8.932 -1.944 -5.190 1.00 0.00 13 ILE A CA 11
ATOM 12709 C C . ILE A 1 17 ? -10.311 -1.782 -4.555 1.00 0.00 13 ILE A C 11
ATOM 12710 O O . ILE A 1 17 ? -11.115 -2.715 -4.546 1.00 0.00 13 ILE A O 11
ATOM 12726 N N . GLY A 1 18 ? -10.573 -0.596 -4.018 1.00 0.00 14 GLY A N 11
ATOM 12727 C CA . GLY A 1 18 ? -11.852 -0.334 -3.379 1.00 0.00 14 GLY A CA 11
ATOM 12728 C C . GLY A 1 18 ? -11.757 -0.363 -1.863 1.00 0.00 14 GLY A C 11
ATOM 12729 O O . GLY A 1 18 ? -12.754 -0.170 -1.169 1.00 0.00 14 GLY A O 11
ATOM 12733 N N . LEU A 1 19 ? -10.553 -0.608 -1.350 1.00 0.00 15 LEU A N 11
ATOM 12734 C CA . LEU A 1 19 ? -10.325 -0.665 0.088 1.00 0.00 15 LEU A CA 11
ATOM 12735 C C . LEU A 1 19 ? -9.507 0.532 0.552 1.00 0.00 15 LEU A C 11
ATOM 12736 O O . LEU A 1 19 ? -8.901 1.233 -0.255 1.00 0.00 15 LEU A O 11
ATOM 12752 N N . SER A 1 20 ? -9.470 0.746 1.862 1.00 0.00 16 SER A N 11
ATOM 12753 C CA . SER A 1 20 ? -8.697 1.842 2.425 1.00 0.00 16 SER A CA 11
ATOM 12754 C C . SER A 1 20 ? -7.388 1.305 2.989 1.00 0.00 16 SER A C 11
ATOM 12755 O O . SER A 1 20 ? -7.289 0.122 3.316 1.00 0.00 16 SER A O 11
ATOM 12763 N N . VAL A 1 21 ? -6.380 2.163 3.090 1.00 0.00 17 VAL A N 11
ATOM 12764 C CA . VAL A 1 21 ? -5.084 1.738 3.597 1.00 0.00 17 VAL A CA 11
ATOM 12765 C C . VAL A 1 21 ? -4.387 2.860 4.361 1.00 0.00 17 VAL A C 11
ATOM 12766 O O . VAL A 1 21 ? -4.344 4.003 3.907 1.00 0.00 17 VAL A O 11
ATOM 12779 N N . ARG A 1 22 ? -3.843 2.523 5.527 1.00 0.00 18 ARG A N 11
ATOM 12780 C CA . ARG A 1 22 ? -3.149 3.499 6.362 1.00 0.00 18 ARG A CA 11
ATOM 12781 C C . ARG A 1 22 ? -1.672 3.142 6.514 1.00 0.00 18 ARG A C 11
ATOM 12782 O O . ARG A 1 22 ? -1.327 2.002 6.825 1.00 0.00 18 ARG A O 11
ATOM 12803 N N . ILE A 1 23 ? -0.808 4.127 6.287 1.00 0.00 19 ILE A N 11
ATOM 12804 C CA . ILE A 1 23 ? 0.632 3.928 6.393 1.00 0.00 19 ILE A CA 11
ATOM 12805 C C . ILE A 1 23 ? 1.150 4.343 7.767 1.00 0.00 19 ILE A C 11
ATOM 12806 O O . ILE A 1 23 ? 1.063 5.510 8.148 1.00 0.00 19 ILE A O 11
ATOM 12822 N N . ALA A 1 24 ? 1.706 3.381 8.499 1.00 0.00 20 ALA A N 11
ATOM 12823 C CA . ALA A 1 24 ? 2.257 3.651 9.820 1.00 0.00 20 ALA A CA 11
ATOM 12824 C C . ALA A 1 24 ? 3.682 4.163 9.698 1.00 0.00 20 ALA A C 11
ATOM 12825 O O . ALA A 1 24 ? 3.986 5.301 10.052 1.00 0.00 20 ALA A O 11
ATOM 12832 N N . ARG A 1 25 ? 4.543 3.306 9.176 1.00 0.00 21 ARG A N 11
ATOM 12833 C CA . ARG A 1 25 ? 5.941 3.641 8.971 1.00 0.00 21 ARG A CA 11
ATOM 12834 C C . ARG A 1 25 ? 6.244 3.759 7.479 1.00 0.00 21 ARG A C 11
ATOM 12835 O O . ARG A 1 25 ? 5.753 2.964 6.676 1.00 0.00 21 ARG A O 11
ATOM 12856 N N . SER A 1 26 ? 7.046 4.753 7.110 1.00 0.00 22 SER A N 11
ATOM 12857 C CA . SER A 1 26 ? 7.396 4.969 5.710 1.00 0.00 22 SER A CA 11
ATOM 12858 C C . SER A 1 26 ? 8.876 5.302 5.553 1.00 0.00 22 SER A C 11
ATOM 12859 O O . SER A 1 26 ? 9.555 5.648 6.519 1.00 0.00 22 SER A O 11
ATOM 12867 N N . VAL A 1 27 ? 9.368 5.194 4.322 1.00 0.00 23 VAL A N 11
ATOM 12868 C CA . VAL A 1 27 ? 10.766 5.482 4.023 1.00 0.00 23 VAL A CA 11
ATOM 12869 C C . VAL A 1 27 ? 11.033 6.987 4.019 1.00 0.00 23 VAL A C 11
ATOM 12870 O O . VAL A 1 27 ? 12.132 7.432 4.351 1.00 0.00 23 VAL A O 11
ATOM 12883 N N . HIS A 1 28 ? 10.021 7.767 3.650 1.00 0.00 24 HIS A N 11
ATOM 12884 C CA . HIS A 1 28 ? 10.146 9.222 3.613 1.00 0.00 24 HIS A CA 11
ATOM 12885 C C . HIS A 1 28 ? 9.140 9.881 4.550 1.00 0.00 24 HIS A C 11
ATOM 12886 O O . HIS A 1 28 ? 7.976 9.483 4.607 1.00 0.00 24 HIS A O 11
ATOM 12901 N N . ARG A 1 29 ? 9.597 10.890 5.285 1.00 0.00 25 ARG A N 11
ATOM 12902 C CA . ARG A 1 29 ? 8.741 11.603 6.223 1.00 0.00 25 ARG A CA 11
ATOM 12903 C C . ARG A 1 29 ? 7.601 12.314 5.502 1.00 0.00 25 ARG A C 11
ATOM 12904 O O . ARG A 1 29 ? 6.549 12.571 6.085 1.00 0.00 25 ARG A O 11
ATOM 12925 N N . ASP A 1 30 ? 7.816 12.626 4.229 1.00 0.00 26 ASP A N 11
ATOM 12926 C CA . ASP A 1 30 ? 6.804 13.304 3.427 1.00 0.00 26 ASP A CA 11
ATOM 12927 C C . ASP A 1 30 ? 5.591 12.406 3.211 1.00 0.00 26 ASP A C 11
ATOM 12928 O O . ASP A 1 30 ? 4.475 12.884 3.016 1.00 0.00 26 ASP A O 11
ATOM 12937 N N . ILE A 1 31 ? 5.826 11.104 3.254 1.00 0.00 27 ILE A N 11
ATOM 12938 C CA . ILE A 1 31 ? 4.773 10.121 3.070 1.00 0.00 27 ILE A CA 11
ATOM 12939 C C . ILE A 1 31 ? 4.402 9.471 4.400 1.00 0.00 27 ILE A C 11
ATOM 12940 O O . ILE A 1 31 ? 3.297 8.956 4.571 1.00 0.00 27 ILE A O 11
ATOM 12956 N N . GLN A 1 32 ? 5.345 9.495 5.332 1.00 0.00 28 GLN A N 11
ATOM 12957 C CA . GLN A 1 32 ? 5.151 8.910 6.654 1.00 0.00 28 GLN A CA 11
ATOM 12958 C C . GLN A 1 32 ? 3.905 9.471 7.336 1.00 0.00 28 GLN A C 11
ATOM 12959 O O . GLN A 1 32 ? 3.568 10.643 7.178 1.00 0.00 28 GLN A O 11
ATOM 12973 N N . GLY A 1 33 ? 3.233 8.619 8.107 1.00 0.00 29 GLY A N 11
ATOM 12974 C CA . GLY A 1 33 ? 2.039 9.036 8.821 1.00 0.00 29 GLY A CA 11
ATOM 12975 C C . GLY A 1 33 ? 0.897 9.439 7.906 1.00 0.00 29 GLY A C 11
ATOM 12976 O O . GLY A 1 33 ? -0.115 9.962 8.372 1.00 0.00 29 GLY A O 11
ATOM 12980 N N . ILE A 1 34 ? 1.048 9.200 6.606 1.00 0.00 30 ILE A N 11
ATOM 12981 C CA . ILE A 1 34 ? 0.012 9.548 5.653 1.00 0.00 30 ILE A CA 11
ATOM 12982 C C . ILE A 1 34 ? -0.755 8.314 5.194 1.00 0.00 30 ILE A C 11
ATOM 12983 O O . ILE A 1 34 ? -0.177 7.376 4.648 1.00 0.00 30 ILE A O 11
ATOM 12999 N N . SER A 1 35 ? -2.064 8.333 5.412 1.00 0.00 31 SER A N 11
ATOM 13000 C CA . SER A 1 35 ? -2.925 7.225 5.017 1.00 0.00 31 SER A CA 11
ATOM 13001 C C . SER A 1 35 ? -3.702 7.587 3.759 1.00 0.00 31 SER A C 11
ATOM 13002 O O . SER A 1 35 ? -3.585 8.703 3.252 1.00 0.00 31 SER A O 11
ATOM 13010 N N . GLY A 1 36 ? -4.495 6.649 3.254 1.00 0.00 32 GLY A N 11
ATOM 13011 C CA . GLY A 1 36 ? -5.266 6.920 2.060 1.00 0.00 32 GLY A CA 11
ATOM 13012 C C . GLY A 1 36 ? -5.938 5.689 1.497 1.00 0.00 32 GLY A C 11
ATOM 13013 O O . GLY A 1 36 ? -5.975 4.640 2.135 1.00 0.00 32 GLY A O 11
ATOM 13017 N N . ARG A 1 37 ? -6.474 5.830 0.293 1.00 0.00 33 ARG A N 11
ATOM 13018 C CA . ARG A 1 37 ? -7.162 4.745 -0.387 1.00 0.00 33 ARG A CA 11
ATOM 13019 C C . ARG A 1 37 ? -6.243 4.056 -1.400 1.00 0.00 33 ARG A C 11
ATOM 13020 O O . ARG A 1 37 ? -5.119 4.470 -1.616 1.00 0.00 33 ARG A O 11
ATOM 13041 N N . VAL A 1 38 ? -6.696 2.952 -1.950 1.00 0.00 34 VAL A N 11
ATOM 13042 C CA . VAL A 1 38 ? -5.876 2.158 -2.878 1.00 0.00 34 VAL A CA 11
ATOM 13043 C C . VAL A 1 38 ? -6.232 2.367 -4.345 1.00 0.00 34 VAL A C 11
ATOM 13044 O O . VAL A 1 38 ? -7.367 2.685 -4.664 1.00 0.00 34 VAL A O 11
ATOM 13057 N N . VAL A 1 39 ? -5.265 2.140 -5.246 1.00 0.00 35 VAL A N 11
ATOM 13058 C CA . VAL A 1 39 ? -5.545 2.225 -6.677 1.00 0.00 35 VAL A CA 11
ATOM 13059 C C . VAL A 1 39 ? -4.873 1.066 -7.419 1.00 0.00 35 VAL A C 11
ATOM 13060 O O . VAL A 1 39 ? -5.519 0.340 -8.175 1.00 0.00 35 VAL A O 11
ATOM 13073 N N . ASP A 1 40 ? -3.572 0.885 -7.171 1.00 0.00 36 ASP A N 11
ATOM 13074 C CA . ASP A 1 40 ? -2.813 -0.204 -7.784 1.00 0.00 36 ASP A CA 11
ATOM 13075 C C . ASP A 1 40 ? -1.522 -0.474 -7.012 1.00 0.00 36 ASP A C 11
ATOM 13076 O O . ASP A 1 40 ? -1.106 0.333 -6.177 1.00 0.00 36 ASP A O 11
ATOM 13085 N N . GLU A 1 41 ? -0.879 -1.600 -7.314 1.00 0.00 37 GLU A N 11
ATOM 13086 C CA . GLU A 1 41 ? 0.379 -1.964 -6.666 1.00 0.00 37 GLU A CA 11
ATOM 13087 C C . GLU A 1 41 ? 1.506 -2.030 -7.695 1.00 0.00 37 GLU A C 11
ATOM 13088 O O . GLU A 1 41 ? 1.311 -2.521 -8.806 1.00 0.00 37 GLU A O 11
ATOM 13100 N N . THR A 1 42 ? 2.685 -1.527 -7.328 1.00 0.00 38 THR A N 11
ATOM 13101 C CA . THR A 1 42 ? 3.826 -1.531 -8.238 1.00 0.00 38 THR A CA 11
ATOM 13102 C C . THR A 1 42 ? 5.007 -2.294 -7.645 1.00 0.00 38 THR A C 11
ATOM 13103 O O . THR A 1 42 ? 5.180 -2.349 -6.428 1.00 0.00 38 THR A O 11
ATOM 13114 N N . ARG A 1 43 ? 5.814 -2.886 -8.524 1.00 0.00 39 ARG A N 11
ATOM 13115 C CA . ARG A 1 43 ? 6.986 -3.662 -8.115 1.00 0.00 39 ARG A CA 11
ATOM 13116 C C . ARG A 1 43 ? 7.784 -2.968 -7.012 1.00 0.00 39 ARG A C 11
ATOM 13117 O O . ARG A 1 43 ? 8.353 -3.629 -6.143 1.00 0.00 39 ARG A O 11
ATOM 13138 N N . ASN A 1 44 ? 7.840 -1.641 -7.054 1.00 0.00 40 ASN A N 11
ATOM 13139 C CA . ASN A 1 44 ? 8.592 -0.890 -6.052 1.00 0.00 40 ASN A CA 11
ATOM 13140 C C . ASN A 1 44 ? 7.874 0.385 -5.619 1.00 0.00 40 ASN A C 11
ATOM 13141 O O . ASN A 1 44 ? 8.503 1.312 -5.110 1.00 0.00 40 ASN A O 11
ATOM 13152 N N . THR A 1 45 ? 6.560 0.431 -5.811 1.00 0.00 41 THR A N 11
ATOM 13153 C CA . THR A 1 45 ? 5.786 1.604 -5.422 1.00 0.00 41 THR A CA 11
ATOM 13154 C C . THR A 1 45 ? 4.317 1.264 -5.231 1.00 0.00 41 THR A C 11
ATOM 13155 O O . THR A 1 45 ? 3.864 0.176 -5.583 1.00 0.00 41 THR A O 11
ATOM 13166 N N . LEU A 1 46 ? 3.579 2.213 -4.670 1.00 0.00 42 LEU A N 11
ATOM 13167 C CA . LEU A 1 46 ? 2.154 2.030 -4.427 1.00 0.00 42 LEU A CA 11
ATOM 13168 C C . LEU A 1 46 ? 1.385 3.290 -4.763 1.00 0.00 42 LEU A C 11
ATOM 13169 O O . LEU A 1 46 ? 1.782 4.393 -4.382 1.00 0.00 42 LEU A O 11
ATOM 13185 N N . ARG A 1 47 ? 0.268 3.126 -5.451 1.00 0.00 43 ARG A N 11
ATOM 13186 C CA . ARG A 1 47 ? -0.564 4.258 -5.803 1.00 0.00 43 ARG A CA 11
ATOM 13187 C C . ARG A 1 47 ? -1.893 4.155 -5.059 1.00 0.00 43 ARG A C 11
ATOM 13188 O O . ARG A 1 47 ? -2.576 3.127 -5.099 1.00 0.00 43 ARG A O 11
ATOM 13209 N N . ILE A 1 48 ? -2.204 5.213 -4.330 1.00 0.00 44 ILE A N 11
ATOM 13210 C CA . ILE A 1 48 ? -3.399 5.286 -3.496 1.00 0.00 44 ILE A CA 11
ATOM 13211 C C . ILE A 1 48 ? -4.569 5.990 -4.178 1.00 0.00 44 ILE A C 11
ATOM 13212 O O . ILE A 1 48 ? -4.464 7.149 -4.557 1.00 0.00 44 ILE A O 11
ATOM 13228 N N . GLU A 1 49 ? -5.709 5.304 -4.281 1.00 0.00 45 GLU A N 11
ATOM 13229 C CA . GLU A 1 49 ? -6.889 5.919 -4.851 1.00 0.00 45 GLU A CA 11
ATOM 13230 C C . GLU A 1 49 ? -8.088 5.686 -3.949 1.00 0.00 45 GLU A C 11
ATOM 13231 O O . GLU A 1 49 ? -8.258 4.583 -3.377 1.00 0.00 45 GLU A O 11
ATOM 13243 N N . MET A 1 50 ? -8.903 6.741 -3.847 1.00 0.00 46 MET A N 11
ATOM 13244 C CA . MET A 1 50 ? -10.121 6.736 -3.046 1.00 0.00 46 MET A CA 11
ATOM 13245 C C . MET A 1 50 ? -11.340 6.975 -3.930 1.00 0.00 46 MET A C 11
ATOM 13246 O O . MET A 1 50 ? -11.349 7.890 -4.769 1.00 0.00 46 MET A O 11
ATOM 13260 N N . ASP A 1 51 ? -12.362 6.135 -3.737 1.00 0.00 47 ASP A N 11
ATOM 13261 C CA . ASP A 1 51 ? -13.607 6.201 -4.506 1.00 0.00 47 ASP A CA 11
ATOM 13262 C C . ASP A 1 51 ? -14.093 7.632 -4.702 1.00 0.00 47 ASP A C 11
ATOM 13263 O O . ASP A 1 51 ? -14.790 7.928 -5.673 1.00 0.00 47 ASP A O 11
ATOM 13272 N N . ASP A 1 52 ? -13.720 8.518 -3.792 1.00 0.00 48 ASP A N 11
ATOM 13273 C CA . ASP A 1 52 ? -14.121 9.916 -3.895 1.00 0.00 48 ASP A CA 11
ATOM 13274 C C . ASP A 1 52 ? -13.624 10.519 -5.210 1.00 0.00 48 ASP A C 11
ATOM 13275 O O . ASP A 1 52 ? -14.073 11.587 -5.622 1.00 0.00 48 ASP A O 11
ATOM 13284 N N . GLY A 1 53 ? -12.693 9.821 -5.864 1.00 0.00 49 GLY A N 11
ATOM 13285 C CA . GLY A 1 53 ? -12.149 10.291 -7.122 1.00 0.00 49 GLY A CA 11
ATOM 13286 C C . GLY A 1 53 ? -10.791 10.933 -6.956 1.00 0.00 49 GLY A C 11
ATOM 13287 O O . GLY A 1 53 ? -10.316 11.639 -7.846 1.00 0.00 49 GLY A O 11
ATOM 13291 N N . ARG A 1 54 ? -10.160 10.682 -5.816 1.00 0.00 50 ARG A N 11
ATOM 13292 C CA . ARG A 1 54 ? -8.837 11.241 -5.541 1.00 0.00 50 ARG A CA 11
ATOM 13293 C C . ARG A 1 54 ? -7.755 10.177 -5.667 1.00 0.00 50 ARG A C 11
ATOM 13294 O O . ARG A 1 54 ? -8.035 8.982 -5.577 1.00 0.00 50 ARG A O 11
ATOM 13315 N N . GLU A 1 55 ? -6.519 10.615 -5.886 1.00 0.00 51 GLU A N 11
ATOM 13316 C CA . GLU A 1 55 ? -5.408 9.687 -6.032 1.00 0.00 51 GLU A CA 11
ATOM 13317 C C . GLU A 1 55 ? -4.085 10.310 -5.578 1.00 0.00 51 GLU A C 11
ATOM 13318 O O . GLU A 1 55 ? -3.760 11.441 -5.941 1.00 0.00 51 GLU A O 11
ATOM 13330 N N . ILE A 1 56 ? -3.320 9.548 -4.803 1.00 0.00 52 ILE A N 11
ATOM 13331 C CA . ILE A 1 56 ? -2.013 9.994 -4.311 1.00 0.00 52 ILE A CA 11
ATOM 13332 C C . ILE A 1 56 ? -1.027 8.824 -4.315 1.00 0.00 52 ILE A C 11
ATOM 13333 O O . ILE A 1 56 ? -1.438 7.673 -4.255 1.00 0.00 52 ILE A O 11
ATOM 13349 N N . THR A 1 57 ? 0.270 9.115 -4.415 1.00 0.00 53 THR A N 11
ATOM 13350 C CA . THR A 1 57 ? 1.290 8.059 -4.459 1.00 0.00 53 THR A CA 11
ATOM 13351 C C . THR A 1 57 ? 1.975 7.848 -3.105 1.00 0.00 53 THR A C 11
ATOM 13352 O O . THR A 1 57 ? 2.043 8.761 -2.280 1.00 0.00 53 THR A O 11
ATOM 13363 N N . VAL A 1 58 ? 2.490 6.632 -2.896 1.00 0.00 54 VAL A N 11
ATOM 13364 C CA . VAL A 1 58 ? 3.185 6.280 -1.655 1.00 0.00 54 VAL A CA 11
ATOM 13365 C C . VAL A 1 58 ? 4.264 5.218 -1.913 1.00 0.00 54 VAL A C 11
ATOM 13366 O O . VAL A 1 58 ? 3.992 4.198 -2.545 1.00 0.00 54 VAL A O 11
ATOM 13379 N N . PRO A 1 59 ? 5.506 5.441 -1.431 1.00 0.00 55 PRO A N 11
ATOM 13380 C CA . PRO A 1 59 ? 6.617 4.496 -1.621 1.00 0.00 55 PRO A CA 11
ATOM 13381 C C . PRO A 1 59 ? 6.502 3.262 -0.722 1.00 0.00 55 PRO A C 11
ATOM 13382 O O . PRO A 1 59 ? 6.321 3.382 0.491 1.00 0.00 55 PRO A O 11
ATOM 13393 N N . LYS A 1 60 ? 6.603 2.078 -1.326 1.00 0.00 56 LYS A N 11
ATOM 13394 C CA . LYS A 1 60 ? 6.504 0.822 -0.583 1.00 0.00 56 LYS A CA 11
ATOM 13395 C C . LYS A 1 60 ? 7.867 0.192 -0.305 1.00 0.00 56 LYS A C 11
ATOM 13396 O O . LYS A 1 60 ? 7.943 -0.854 0.335 1.00 0.00 56 LYS A O 11
ATOM 13415 N N . GLY A 1 61 ? 8.941 0.805 -0.797 1.00 0.00 57 GLY A N 11
ATOM 13416 C CA . GLY A 1 61 ? 10.267 0.242 -0.583 1.00 0.00 57 GLY A CA 11
ATOM 13417 C C . GLY A 1 61 ? 10.513 -0.119 0.869 1.00 0.00 57 GLY A C 11
ATOM 13418 O O . GLY A 1 61 ? 11.205 -1.092 1.169 1.00 0.00 57 GLY A O 11
ATOM 13422 N N . ILE A 1 62 ? 9.924 0.660 1.765 1.00 0.00 58 ILE A N 11
ATOM 13423 C CA . ILE A 1 62 ? 10.042 0.437 3.196 1.00 0.00 58 ILE A CA 11
ATOM 13424 C C . ILE A 1 62 ? 8.852 1.079 3.894 1.00 0.00 58 ILE A C 11
ATOM 13425 O O . ILE A 1 62 ? 9.009 2.034 4.655 1.00 0.00 58 ILE A O 11
ATOM 13441 N N . ALA A 1 63 ? 7.652 0.578 3.607 1.00 0.00 59 ALA A N 11
ATOM 13442 C CA . ALA A 1 63 ? 6.453 1.160 4.201 1.00 0.00 59 ALA A CA 11
ATOM 13443 C C . ALA A 1 63 ? 5.439 0.129 4.696 1.00 0.00 59 ALA A C 11
ATOM 13444 O O . ALA A 1 63 ? 4.758 -0.521 3.905 1.00 0.00 59 ALA A O 11
ATOM 13451 N N . VAL A 1 64 ? 5.297 0.032 6.015 1.00 0.00 60 VAL A N 11
ATOM 13452 C CA . VAL A 1 64 ? 4.322 -0.877 6.611 1.00 0.00 60 VAL A CA 11
ATOM 13453 C C . VAL A 1 64 ? 2.954 -0.211 6.628 1.00 0.00 60 VAL A C 11
ATOM 13454 O O . VAL A 1 64 ? 2.834 0.959 6.991 1.00 0.00 60 VAL A O 11
ATOM 13467 N N . PHE A 1 65 ? 1.924 -0.942 6.221 1.00 0.00 61 PHE A N 11
ATOM 13468 C CA . PHE A 1 65 ? 0.583 -0.378 6.185 1.00 0.00 61 PHE A CA 11
ATOM 13469 C C . PHE A 1 65 ? -0.486 -1.457 6.267 1.00 0.00 61 PHE A C 11
ATOM 13470 O O . PHE A 1 65 ? -0.277 -2.596 5.848 1.00 0.00 61 PHE A O 11
ATOM 13487 N N . HIS A 1 66 ? -1.635 -1.082 6.815 1.00 0.00 62 HIS A N 11
ATOM 13488 C CA . HIS A 1 66 ? -2.751 -2.003 6.964 1.00 0.00 62 HIS A CA 11
ATOM 13489 C C . HIS A 1 66 ? -3.964 -1.491 6.194 1.00 0.00 62 HIS A C 11
ATOM 13490 O O . HIS A 1 66 ? -4.212 -0.286 6.145 1.00 0.00 62 HIS A O 11
ATOM 13505 N N . PHE A 1 67 ? -4.720 -2.405 5.597 1.00 0.00 63 PHE A N 11
ATOM 13506 C CA . PHE A 1 67 ? -5.905 -2.021 4.838 1.00 0.00 63 PHE A CA 11
ATOM 13507 C C . PHE A 1 67 ? -7.166 -2.312 5.638 1.00 0.00 63 PHE A C 11
ATOM 13508 O O . PHE A 1 67 ? -7.189 -3.216 6.476 1.00 0.00 63 PHE A O 11
ATOM 13525 N N . ARG A 1 68 ? -8.216 -1.547 5.375 1.00 0.00 64 ARG A N 11
ATOM 13526 C CA . ARG A 1 68 ? -9.481 -1.728 6.071 1.00 0.00 64 ARG A CA 11
ATOM 13527 C C . ARG A 1 68 ? -10.622 -1.931 5.076 1.00 0.00 64 ARG A C 11
ATOM 13528 O O . ARG A 1 68 ? -10.685 -1.257 4.045 1.00 0.00 64 ARG A O 11
ATOM 13549 N N . THR A 1 69 ? -11.520 -2.859 5.396 1.00 0.00 65 THR A N 11
ATOM 13550 C CA . THR A 1 69 ? -12.661 -3.147 4.536 1.00 0.00 65 THR A CA 11
ATOM 13551 C C . THR A 1 69 ? -13.970 -2.836 5.260 1.00 0.00 65 THR A C 11
ATOM 13552 O O . THR A 1 69 ? -14.154 -3.230 6.415 1.00 0.00 65 THR A O 11
ATOM 13563 N N . PRO A 1 70 ? -14.897 -2.119 4.591 1.00 0.00 66 PRO A N 11
ATOM 13564 C CA . PRO A 1 70 ? -16.191 -1.744 5.171 1.00 0.00 66 PRO A CA 11
ATOM 13565 C C . PRO A 1 70 ? -16.872 -2.892 5.911 1.00 0.00 66 PRO A C 11
ATOM 13566 O O . PRO A 1 70 ? -17.514 -2.682 6.938 1.00 0.00 66 PRO A O 11
ATOM 13577 N N . GLN A 1 71 ? -16.729 -4.104 5.385 1.00 0.00 67 GLN A N 11
ATOM 13578 C CA . GLN A 1 71 ? -17.336 -5.277 6.008 1.00 0.00 67 GLN A CA 11
ATOM 13579 C C . GLN A 1 71 ? -16.799 -5.486 7.421 1.00 0.00 67 GLN A C 11
ATOM 13580 O O . GLN A 1 71 ? -17.390 -6.216 8.217 1.00 0.00 67 GLN A O 11
ATOM 13594 N N . GLY A 1 72 ? -15.674 -4.844 7.728 1.00 0.00 68 GLY A N 11
ATOM 13595 C CA . GLY A 1 72 ? -15.082 -4.977 9.043 1.00 0.00 68 GLY A CA 11
ATOM 13596 C C . GLY A 1 72 ? -13.882 -5.901 9.040 1.00 0.00 68 GLY A C 11
ATOM 13597 O O . GLY A 1 72 ? -13.736 -6.740 9.927 1.00 0.00 68 GLY A O 11
ATOM 13601 N N . GLU A 1 73 ? -13.021 -5.748 8.038 1.00 0.00 69 GLU A N 11
ATOM 13602 C CA . GLU A 1 73 ? -11.828 -6.584 7.931 1.00 0.00 69 GLU A CA 11
ATOM 13603 C C . GLU A 1 73 ? -10.561 -5.755 8.107 1.00 0.00 69 GLU A C 11
ATOM 13604 O O . GLU A 1 73 ? -10.542 -4.559 7.816 1.00 0.00 69 GLU A O 11
ATOM 13616 N N . LEU A 1 74 ? -9.503 -6.401 8.588 1.00 0.00 70 LEU A N 11
ATOM 13617 C CA . LEU A 1 74 ? -8.229 -5.726 8.807 1.00 0.00 70 LEU A CA 11
ATOM 13618 C C . LEU A 1 74 ? -7.098 -6.478 8.114 1.00 0.00 70 LEU A C 11
ATOM 13619 O O . LEU A 1 74 ? -6.699 -7.557 8.551 1.00 0.00 70 LEU A O 11
ATOM 13635 N N . VAL A 1 75 ? -6.581 -5.901 7.035 1.00 0.00 71 VAL A N 11
ATOM 13636 C CA . VAL A 1 75 ? -5.486 -6.523 6.292 1.00 0.00 71 VAL A CA 11
ATOM 13637 C C . VAL A 1 75 ? -4.141 -5.947 6.726 1.00 0.00 71 VAL A C 11
ATOM 13638 O O . VAL A 1 75 ? -4.074 -4.837 7.254 1.00 0.00 71 VAL A O 11
ATOM 13651 N N . GLU A 1 76 ? -3.074 -6.709 6.507 1.00 0.00 72 GLU A N 11
ATOM 13652 C CA . GLU A 1 76 ? -1.735 -6.267 6.886 1.00 0.00 72 GLU A CA 11
ATOM 13653 C C . GLU A 1 76 ? -0.737 -6.463 5.749 1.00 0.00 72 GLU A C 11
ATOM 13654 O O . GLU A 1 76 ? -0.773 -7.470 5.041 1.00 0.00 72 GLU A O 11
ATOM 13666 N N . ILE A 1 77 ? 0.160 -5.492 5.585 1.00 0.00 73 ILE A N 11
ATOM 13667 C CA . ILE A 1 77 ? 1.178 -5.549 4.544 1.00 0.00 73 ILE A CA 11
ATOM 13668 C C . ILE A 1 77 ? 2.446 -4.838 5.006 1.00 0.00 73 ILE A C 11
ATOM 13669 O O . ILE A 1 77 ? 2.401 -3.681 5.424 1.00 0.00 73 ILE A O 11
ATOM 13685 N N . ASP A 1 78 ? 3.572 -5.540 4.945 1.00 0.00 74 ASP A N 11
ATOM 13686 C CA . ASP A 1 78 ? 4.844 -4.972 5.378 1.00 0.00 74 ASP A CA 11
ATOM 13687 C C . ASP A 1 78 ? 5.658 -4.439 4.200 1.00 0.00 74 ASP A C 11
ATOM 13688 O O . ASP A 1 78 ? 6.331 -5.191 3.496 1.00 0.00 74 ASP A O 11
ATOM 13697 N N . GLY A 1 79 ? 5.598 -3.127 4.011 1.00 0.00 75 GLY A N 11
ATOM 13698 C CA . GLY A 1 79 ? 6.332 -2.474 2.941 1.00 0.00 75 GLY A CA 11
ATOM 13699 C C . GLY A 1 79 ? 7.833 -2.533 3.135 1.00 0.00 75 GLY A C 11
ATOM 13700 O O . GLY A 1 79 ? 8.583 -2.183 2.232 1.00 0.00 75 GLY A O 11
ATOM 13704 N N . ARG A 1 80 ? 8.271 -2.924 4.328 1.00 0.00 76 ARG A N 11
ATOM 13705 C CA . ARG A 1 80 ? 9.690 -2.992 4.630 1.00 0.00 76 ARG A CA 11
ATOM 13706 C C . ARG A 1 80 ? 10.226 -4.412 4.479 1.00 0.00 76 ARG A C 11
ATOM 13707 O O . ARG A 1 80 ? 11.353 -4.618 4.029 1.00 0.00 76 ARG A O 11
ATOM 13728 N N . ALA A 1 81 ? 9.418 -5.383 4.874 1.00 0.00 77 ALA A N 11
ATOM 13729 C CA . ALA A 1 81 ? 9.809 -6.782 4.801 1.00 0.00 77 ALA A CA 11
ATOM 13730 C C . ALA A 1 81 ? 9.194 -7.502 3.600 1.00 0.00 77 ALA A C 11
ATOM 13731 O O . ALA A 1 81 ? 9.605 -8.614 3.266 1.00 0.00 77 ALA A O 11
ATOM 13738 N N . LEU A 1 82 ? 8.210 -6.880 2.955 1.00 0.00 78 LEU A N 11
ATOM 13739 C CA . LEU A 1 82 ? 7.556 -7.495 1.803 1.00 0.00 78 LEU A CA 11
ATOM 13740 C C . LEU A 1 82 ? 8.050 -6.863 0.505 1.00 0.00 78 LEU A C 11
ATOM 13741 O O . LEU A 1 82 ? 7.309 -6.756 -0.472 1.00 0.00 78 LEU A O 11
ATOM 13757 N N . VAL A 1 83 ? 9.309 -6.443 0.500 1.00 0.00 79 VAL A N 11
ATOM 13758 C CA . VAL A 1 83 ? 9.894 -5.827 -0.679 1.00 0.00 79 VAL A CA 11
ATOM 13759 C C . VAL A 1 83 ? 10.311 -6.889 -1.692 1.00 0.00 79 VAL A C 11
ATOM 13760 O O . VAL A 1 83 ? 11.357 -7.521 -1.549 1.00 0.00 79 VAL A O 11
ATOM 13773 N N . ALA A 1 84 ? 9.485 -7.081 -2.716 1.00 0.00 80 ALA A N 11
ATOM 13774 C CA . ALA A 1 84 ? 9.770 -8.068 -3.751 1.00 0.00 80 ALA A CA 11
ATOM 13775 C C . ALA A 1 84 ? 10.223 -7.390 -5.039 1.00 0.00 80 ALA A C 11
ATOM 13776 O O . ALA A 1 84 ? 9.406 -6.865 -5.796 1.00 0.00 80 ALA A O 11
ATOM 13783 N N . ARG A 1 85 ? 11.530 -7.406 -5.281 1.00 0.00 81 ARG A N 11
ATOM 13784 C CA . ARG A 1 85 ? 12.092 -6.791 -6.476 1.00 0.00 81 ARG A CA 11
ATOM 13785 C C . ARG A 1 85 ? 12.773 -7.840 -7.357 1.00 0.00 81 ARG A C 11
ATOM 13786 O O . ARG A 1 85 ? 13.938 -8.172 -7.146 1.00 0.00 81 ARG A O 11
ATOM 13807 N N . PRO A 1 86 ? 12.052 -8.379 -8.355 1.00 0.00 82 PRO A N 11
ATOM 13808 C CA . PRO A 1 86 ? 12.594 -9.397 -9.262 1.00 0.00 82 PRO A CA 11
ATOM 13809 C C . PRO A 1 86 ? 13.718 -8.863 -10.146 1.00 0.00 82 PRO A C 11
ATOM 13810 O O . PRO A 1 86 ? 14.411 -9.633 -10.813 1.00 0.00 82 PRO A O 11
ATOM 13821 N N . GLU A 1 87 ? 13.896 -7.545 -10.158 1.00 0.00 83 GLU A N 11
ATOM 13822 C CA . GLU A 1 87 ? 14.936 -6.923 -10.971 1.00 0.00 83 GLU A CA 11
ATOM 13823 C C . GLU A 1 87 ? 16.092 -6.420 -10.112 1.00 0.00 83 GLU A C 11
ATOM 13824 O O . GLU A 1 87 ? 17.211 -6.254 -10.597 1.00 0.00 83 GLU A O 11
ATOM 13836 N N . GLU A 1 88 ? 15.817 -6.178 -8.836 1.00 0.00 84 GLU A N 11
ATOM 13837 C CA . GLU A 1 88 ? 16.838 -5.692 -7.912 1.00 0.00 84 GLU A CA 11
ATOM 13838 C C . GLU A 1 88 ? 17.488 -6.843 -7.145 1.00 0.00 84 GLU A C 11
ATOM 13839 O O . GLU A 1 88 ? 18.223 -6.614 -6.187 1.00 0.00 84 GLU A O 11
ATOM 13851 N N . ARG A 1 89 ? 17.207 -8.077 -7.571 1.00 0.00 85 ARG A N 11
ATOM 13852 C CA . ARG A 1 89 ? 17.755 -9.275 -6.931 1.00 0.00 85 ARG A CA 11
ATOM 13853 C C . ARG A 1 89 ? 17.588 -9.229 -5.411 1.00 0.00 85 ARG A C 11
ATOM 13854 O O . ARG A 1 89 ? 18.253 -8.458 -4.720 1.00 0.00 85 ARG A O 11
ATOM 13875 N N . ILE A 1 90 ? 16.695 -10.069 -4.899 1.00 0.00 86 ILE A N 11
ATOM 13876 C CA . ILE A 1 90 ? 16.435 -10.130 -3.466 1.00 0.00 86 ILE A CA 11
ATOM 13877 C C . ILE A 1 90 ? 17.706 -10.474 -2.694 1.00 0.00 86 ILE A C 11
ATOM 13878 O O . ILE A 1 90 ? 18.625 -11.087 -3.234 1.00 0.00 86 ILE A O 11
ATOM 13894 N N . ARG A 1 13 ? -4.517 -13.899 -4.274 1.00 0.00 9 ARG A N 12
ATOM 13895 C CA . ARG A 1 13 ? -5.674 -13.059 -4.566 1.00 0.00 9 ARG A CA 12
ATOM 13896 C C . ARG A 1 13 ? -5.298 -11.926 -5.517 1.00 0.00 9 ARG A C 12
ATOM 13897 O O . ARG A 1 13 ? -4.190 -11.396 -5.460 1.00 0.00 9 ARG A O 12
ATOM 13918 N N . HIS A 1 14 ? -6.230 -11.562 -6.391 1.00 0.00 10 HIS A N 12
ATOM 13919 C CA . HIS A 1 14 ? -5.999 -10.494 -7.355 1.00 0.00 10 HIS A CA 12
ATOM 13920 C C . HIS A 1 14 ? -6.768 -9.235 -6.966 1.00 0.00 10 HIS A C 12
ATOM 13921 O O . HIS A 1 14 ? -6.261 -8.121 -7.100 1.00 0.00 10 HIS A O 12
ATOM 13936 N N . GLU A 1 15 ? -7.992 -9.419 -6.484 1.00 0.00 11 GLU A N 12
ATOM 13937 C CA . GLU A 1 15 ? -8.830 -8.298 -6.075 1.00 0.00 11 GLU A CA 12
ATOM 13938 C C . GLU A 1 15 ? -8.302 -7.668 -4.790 1.00 0.00 11 GLU A C 12
ATOM 13939 O O . GLU A 1 15 ? -7.761 -8.357 -3.926 1.00 0.00 11 GLU A O 12
ATOM 13951 N N . LEU A 1 16 ? -8.466 -6.353 -4.671 1.00 0.00 12 LEU A N 12
ATOM 13952 C CA . LEU A 1 16 ? -8.007 -5.628 -3.489 1.00 0.00 12 LEU A CA 12
ATOM 13953 C C . LEU A 1 16 ? -8.348 -4.145 -3.588 1.00 0.00 12 LEU A C 12
ATOM 13954 O O . LEU A 1 16 ? -8.660 -3.504 -2.586 1.00 0.00 12 LEU A O 12
ATOM 13970 N N . ILE A 1 17 ? -8.281 -3.602 -4.802 1.00 0.00 13 ILE A N 12
ATOM 13971 C CA . ILE A 1 17 ? -8.578 -2.192 -5.025 1.00 0.00 13 ILE A CA 12
ATOM 13972 C C . ILE A 1 17 ? -9.946 -1.820 -4.454 1.00 0.00 13 ILE A C 12
ATOM 13973 O O . ILE A 1 17 ? -10.806 -2.680 -4.267 1.00 0.00 13 ILE A O 12
ATOM 13989 N N . GLY A 1 18 ? -10.138 -0.532 -4.179 1.00 0.00 14 GLY A N 12
ATOM 13990 C CA . GLY A 1 18 ? -11.402 -0.072 -3.632 1.00 0.00 14 GLY A CA 12
ATOM 13991 C C . GLY A 1 18 ? -11.411 -0.045 -2.113 1.00 0.00 14 GLY A C 12
ATOM 13992 O O . GLY A 1 18 ? -12.367 0.435 -1.503 1.00 0.00 14 GLY A O 12
ATOM 13996 N N . LEU A 1 19 ? -10.348 -0.561 -1.502 1.00 0.00 15 LEU A N 12
ATOM 13997 C CA . LEU A 1 19 ? -10.243 -0.594 -0.047 1.00 0.00 15 LEU A CA 12
ATOM 13998 C C . LEU A 1 19 ? -9.416 0.577 0.469 1.00 0.00 15 LEU A C 12
ATOM 13999 O O . LEU A 1 19 ? -8.663 1.197 -0.280 1.00 0.00 15 LEU A O 12
ATOM 14015 N N . SER A 1 20 ? -9.545 0.864 1.757 1.00 0.00 16 SER A N 12
ATOM 14016 C CA . SER A 1 20 ? -8.791 1.947 2.370 1.00 0.00 16 SER A CA 12
ATOM 14017 C C . SER A 1 20 ? -7.508 1.400 2.983 1.00 0.00 16 SER A C 12
ATOM 14018 O O . SER A 1 20 ? -7.454 0.241 3.394 1.00 0.00 16 SER A O 12
ATOM 14026 N N . VAL A 1 21 ? -6.474 2.229 3.033 1.00 0.00 17 VAL A N 12
ATOM 14027 C CA . VAL A 1 21 ? -5.197 1.810 3.588 1.00 0.00 17 VAL A CA 12
ATOM 14028 C C . VAL A 1 21 ? -4.487 2.973 4.273 1.00 0.00 17 VAL A C 12
ATOM 14029 O O . VAL A 1 21 ? -4.327 4.047 3.692 1.00 0.00 17 VAL A O 12
ATOM 14042 N N . ARG A 1 22 ? -4.071 2.751 5.515 1.00 0.00 18 ARG A N 12
ATOM 14043 C CA . ARG A 1 22 ? -3.386 3.783 6.286 1.00 0.00 18 ARG A CA 12
ATOM 14044 C C . ARG A 1 22 ? -1.949 3.379 6.598 1.00 0.00 18 ARG A C 12
ATOM 14045 O O . ARG A 1 22 ? -1.675 2.228 6.940 1.00 0.00 18 ARG A O 12
ATOM 14066 N N . ILE A 1 23 ? -1.034 4.336 6.478 1.00 0.00 19 ILE A N 12
ATOM 14067 C CA . ILE A 1 23 ? 0.377 4.091 6.744 1.00 0.00 19 ILE A CA 12
ATOM 14068 C C . ILE A 1 23 ? 0.758 4.563 8.145 1.00 0.00 19 ILE A C 12
ATOM 14069 O O . ILE A 1 23 ? 0.428 5.677 8.546 1.00 0.00 19 ILE A O 12
ATOM 14085 N N . ALA A 1 24 ? 1.464 3.708 8.879 1.00 0.00 20 ALA A N 12
ATOM 14086 C CA . ALA A 1 24 ? 1.897 4.040 10.231 1.00 0.00 20 ALA A CA 12
ATOM 14087 C C . ALA A 1 24 ? 3.363 4.458 10.244 1.00 0.00 20 ALA A C 12
ATOM 14088 O O . ALA A 1 24 ? 3.790 5.245 11.089 1.00 0.00 20 ALA A O 12
ATOM 14095 N N . ARG A 1 25 ? 4.120 3.929 9.293 1.00 0.00 21 ARG A N 12
ATOM 14096 C CA . ARG A 1 25 ? 5.537 4.240 9.170 1.00 0.00 21 ARG A CA 12
ATOM 14097 C C . ARG A 1 25 ? 6.026 3.950 7.756 1.00 0.00 21 ARG A C 12
ATOM 14098 O O . ARG A 1 25 ? 5.769 2.878 7.208 1.00 0.00 21 ARG A O 12
ATOM 14119 N N . SER A 1 26 ? 6.728 4.913 7.165 1.00 0.00 22 SER A N 12
ATOM 14120 C CA . SER A 1 26 ? 7.245 4.757 5.810 1.00 0.00 22 SER A CA 12
ATOM 14121 C C . SER A 1 26 ? 8.751 4.987 5.764 1.00 0.00 22 SER A C 12
ATOM 14122 O O . SER A 1 26 ? 9.316 5.650 6.633 1.00 0.00 22 SER A O 12
ATOM 14130 N N . VAL A 1 27 ? 9.393 4.437 4.737 1.00 0.00 23 VAL A N 12
ATOM 14131 C CA . VAL A 1 27 ? 10.833 4.582 4.568 1.00 0.00 23 VAL A CA 12
ATOM 14132 C C . VAL A 1 27 ? 11.225 6.055 4.471 1.00 0.00 23 VAL A C 12
ATOM 14133 O O . VAL A 1 27 ? 12.348 6.431 4.812 1.00 0.00 23 VAL A O 12
ATOM 14146 N N . HIS A 1 28 ? 10.294 6.882 4.009 1.00 0.00 24 HIS A N 12
ATOM 14147 C CA . HIS A 1 28 ? 10.540 8.313 3.872 1.00 0.00 24 HIS A CA 12
ATOM 14148 C C . HIS A 1 28 ? 9.476 9.117 4.612 1.00 0.00 24 HIS A C 12
ATOM 14149 O O . HIS A 1 28 ? 8.280 8.943 4.380 1.00 0.00 24 HIS A O 12
ATOM 14164 N N . ARG A 1 29 ? 9.919 9.994 5.505 1.00 0.00 25 ARG A N 12
ATOM 14165 C CA . ARG A 1 29 ? 9.003 10.823 6.281 1.00 0.00 25 ARG A CA 12
ATOM 14166 C C . ARG A 1 29 ? 8.113 11.664 5.370 1.00 0.00 25 ARG A C 12
ATOM 14167 O O . ARG A 1 29 ? 7.039 12.109 5.774 1.00 0.00 25 ARG A O 12
ATOM 14188 N N . ASP A 1 30 ? 8.567 11.877 4.140 1.00 0.00 26 ASP A N 12
ATOM 14189 C CA . ASP A 1 30 ? 7.810 12.665 3.174 1.00 0.00 26 ASP A CA 12
ATOM 14190 C C . ASP A 1 30 ? 6.483 11.993 2.841 1.00 0.00 26 ASP A C 12
ATOM 14191 O O . ASP A 1 30 ? 5.522 12.654 2.445 1.00 0.00 26 ASP A O 12
ATOM 14200 N N . ILE A 1 31 ? 6.438 10.680 3.009 1.00 0.00 27 ILE A N 12
ATOM 14201 C CA . ILE A 1 31 ? 5.239 9.910 2.733 1.00 0.00 27 ILE A CA 12
ATOM 14202 C C . ILE A 1 31 ? 4.679 9.282 4.006 1.00 0.00 27 ILE A C 12
ATOM 14203 O O . ILE A 1 31 ? 3.505 8.914 4.061 1.00 0.00 27 ILE A O 12
ATOM 14219 N N . GLN A 1 32 ? 5.523 9.154 5.024 1.00 0.00 28 GLN A N 12
ATOM 14220 C CA . GLN A 1 32 ? 5.107 8.563 6.290 1.00 0.00 28 GLN A CA 12
ATOM 14221 C C . GLN A 1 32 ? 3.899 9.292 6.865 1.00 0.00 28 GLN A C 12
ATOM 14222 O O . GLN A 1 32 ? 3.708 10.484 6.625 1.00 0.00 28 GLN A O 12
ATOM 14236 N N . GLY A 1 33 ? 3.084 8.566 7.621 1.00 0.00 29 GLY A N 12
ATOM 14237 C CA . GLY A 1 33 ? 1.899 9.158 8.212 1.00 0.00 29 GLY A CA 12
ATOM 14238 C C . GLY A 1 33 ? 0.798 9.398 7.194 1.00 0.00 29 GLY A C 12
ATOM 14239 O O . GLY A 1 33 ? -0.238 9.980 7.517 1.00 0.00 29 GLY A O 12
ATOM 14243 N N . ILE A 1 34 ? 1.022 8.951 5.960 1.00 0.00 30 ILE A N 12
ATOM 14244 C CA . ILE A 1 34 ? 0.045 9.122 4.897 1.00 0.00 30 ILE A CA 12
ATOM 14245 C C . ILE A 1 34 ? -1.138 8.175 5.083 1.00 0.00 30 ILE A C 12
ATOM 14246 O O . ILE A 1 34 ? -1.010 7.118 5.703 1.00 0.00 30 ILE A O 12
ATOM 14262 N N . SER A 1 35 ? -2.290 8.562 4.545 1.00 0.00 31 SER A N 12
ATOM 14263 C CA . SER A 1 35 ? -3.498 7.752 4.646 1.00 0.00 31 SER A CA 12
ATOM 14264 C C . SER A 1 35 ? -4.404 7.999 3.447 1.00 0.00 31 SER A C 12
ATOM 14265 O O . SER A 1 35 ? -4.532 9.132 2.981 1.00 0.00 31 SER A O 12
ATOM 14273 N N . GLY A 1 36 ? -5.030 6.939 2.943 1.00 0.00 32 GLY A N 12
ATOM 14274 C CA . GLY A 1 36 ? -5.906 7.086 1.797 1.00 0.00 32 GLY A CA 12
ATOM 14275 C C . GLY A 1 36 ? -6.454 5.764 1.308 1.00 0.00 32 GLY A C 12
ATOM 14276 O O . GLY A 1 36 ? -6.442 4.771 2.031 1.00 0.00 32 GLY A O 12
ATOM 14280 N N . ARG A 1 37 ? -6.941 5.759 0.073 1.00 0.00 33 ARG A N 12
ATOM 14281 C CA . ARG A 1 37 ? -7.505 4.563 -0.530 1.00 0.00 33 ARG A CA 12
ATOM 14282 C C . ARG A 1 37 ? -6.471 3.881 -1.447 1.00 0.00 33 ARG A C 12
ATOM 14283 O O . ARG A 1 37 ? -5.377 4.383 -1.641 1.00 0.00 33 ARG A O 12
ATOM 14304 N N . VAL A 1 38 ? -6.787 2.696 -1.922 1.00 0.00 34 VAL A N 12
ATOM 14305 C CA . VAL A 1 38 ? -5.855 1.893 -2.728 1.00 0.00 34 VAL A CA 12
ATOM 14306 C C . VAL A 1 38 ? -6.120 1.958 -4.227 1.00 0.00 34 VAL A C 12
ATOM 14307 O O . VAL A 1 38 ? -7.232 2.238 -4.647 1.00 0.00 34 VAL A O 12
ATOM 14320 N N . VAL A 1 39 ? -5.085 1.684 -5.029 1.00 0.00 35 VAL A N 12
ATOM 14321 C CA . VAL A 1 39 ? -5.244 1.666 -6.479 1.00 0.00 35 VAL A CA 12
ATOM 14322 C C . VAL A 1 39 ? -4.547 0.448 -7.077 1.00 0.00 35 VAL A C 12
ATOM 14323 O O . VAL A 1 39 ? -5.130 -0.276 -7.883 1.00 0.00 35 VAL A O 12
ATOM 14336 N N . ASP A 1 40 ? -3.291 0.230 -6.680 1.00 0.00 36 ASP A N 12
ATOM 14337 C CA . ASP A 1 40 ? -2.521 -0.897 -7.192 1.00 0.00 36 ASP A CA 12
ATOM 14338 C C . ASP A 1 40 ? -1.356 -1.265 -6.275 1.00 0.00 36 ASP A C 12
ATOM 14339 O O . ASP A 1 40 ? -0.858 -0.434 -5.509 1.00 0.00 36 ASP A O 12
ATOM 14348 N N . GLU A 1 41 ? -0.912 -2.516 -6.391 1.00 0.00 37 GLU A N 12
ATOM 14349 C CA . GLU A 1 41 ? 0.211 -3.025 -5.611 1.00 0.00 37 GLU A CA 12
ATOM 14350 C C . GLU A 1 41 ? 1.335 -3.456 -6.551 1.00 0.00 37 GLU A C 12
ATOM 14351 O O . GLU A 1 41 ? 1.148 -4.343 -7.385 1.00 0.00 37 GLU A O 12
ATOM 14363 N N . THR A 1 42 ? 2.493 -2.815 -6.431 1.00 0.00 38 THR A N 12
ATOM 14364 C CA . THR A 1 42 ? 3.627 -3.128 -7.298 1.00 0.00 38 THR A CA 12
ATOM 14365 C C . THR A 1 42 ? 4.795 -3.722 -6.512 1.00 0.00 38 THR A C 12
ATOM 14366 O O . THR A 1 42 ? 4.989 -3.418 -5.337 1.00 0.00 38 THR A O 12
ATOM 14377 N N . ARG A 1 43 ? 5.579 -4.562 -7.186 1.00 0.00 39 ARG A N 12
ATOM 14378 C CA . ARG A 1 43 ? 6.743 -5.206 -6.578 1.00 0.00 39 ARG A CA 12
ATOM 14379 C C . ARG A 1 43 ? 7.714 -4.187 -5.982 1.00 0.00 39 ARG A C 12
ATOM 14380 O O . ARG A 1 43 ? 8.621 -4.556 -5.234 1.00 0.00 39 ARG A O 12
ATOM 14401 N N . ASN A 1 44 ? 7.529 -2.908 -6.306 1.00 0.00 40 ASN A N 12
ATOM 14402 C CA . ASN A 1 44 ? 8.409 -1.868 -5.781 1.00 0.00 40 ASN A CA 12
ATOM 14403 C C . ASN A 1 44 ? 7.673 -0.561 -5.486 1.00 0.00 40 ASN A C 12
ATOM 14404 O O . ASN A 1 44 ? 8.306 0.452 -5.191 1.00 0.00 40 ASN A O 12
ATOM 14415 N N . THR A 1 45 ? 6.342 -0.574 -5.557 1.00 0.00 41 THR A N 12
ATOM 14416 C CA . THR A 1 45 ? 5.572 0.637 -5.282 1.00 0.00 41 THR A CA 12
ATOM 14417 C C . THR A 1 45 ? 4.132 0.336 -4.896 1.00 0.00 41 THR A C 12
ATOM 14418 O O . THR A 1 45 ? 3.552 -0.665 -5.312 1.00 0.00 41 THR A O 12
ATOM 14429 N N . LEU A 1 46 ? 3.561 1.244 -4.113 1.00 0.00 42 LEU A N 12
ATOM 14430 C CA . LEU A 1 46 ? 2.176 1.131 -3.665 1.00 0.00 42 LEU A CA 12
ATOM 14431 C C . LEU A 1 46 ? 1.437 2.421 -3.976 1.00 0.00 42 LEU A C 12
ATOM 14432 O O . LEU A 1 46 ? 1.735 3.464 -3.398 1.00 0.00 42 LEU A O 12
ATOM 14448 N N . ARG A 1 47 ? 0.476 2.358 -4.888 1.00 0.00 43 ARG A N 12
ATOM 14449 C CA . ARG A 1 47 ? -0.278 3.547 -5.249 1.00 0.00 43 ARG A CA 12
ATOM 14450 C C . ARG A 1 47 ? -1.666 3.524 -4.606 1.00 0.00 43 ARG A C 12
ATOM 14451 O O . ARG A 1 47 ? -2.345 2.492 -4.578 1.00 0.00 43 ARG A O 12
ATOM 14472 N N . ILE A 1 48 ? -2.041 4.671 -4.047 1.00 0.00 44 ILE A N 12
ATOM 14473 C CA . ILE A 1 48 ? -3.306 4.846 -3.334 1.00 0.00 44 ILE A CA 12
ATOM 14474 C C . ILE A 1 48 ? -4.376 5.524 -4.183 1.00 0.00 44 ILE A C 12
ATOM 14475 O O . ILE A 1 48 ? -4.196 6.652 -4.620 1.00 0.00 44 ILE A O 12
ATOM 14491 N N . GLU A 1 49 ? -5.521 4.862 -4.360 1.00 0.00 45 GLU A N 12
ATOM 14492 C CA . GLU A 1 49 ? -6.617 5.466 -5.091 1.00 0.00 45 GLU A CA 12
ATOM 14493 C C . GLU A 1 49 ? -7.889 5.375 -4.276 1.00 0.00 45 GLU A C 12
ATOM 14494 O O . GLU A 1 49 ? -8.203 4.310 -3.677 1.00 0.00 45 GLU A O 12
ATOM 14506 N N . MET A 1 50 ? -8.596 6.512 -4.255 1.00 0.00 46 MET A N 12
ATOM 14507 C CA . MET A 1 50 ? -9.856 6.658 -3.539 1.00 0.00 46 MET A CA 12
ATOM 14508 C C . MET A 1 50 ? -10.985 7.022 -4.500 1.00 0.00 46 MET A C 12
ATOM 14509 O O . MET A 1 50 ? -10.797 7.835 -5.418 1.00 0.00 46 MET A O 12
ATOM 14523 N N . ASP A 1 51 ? -12.149 6.398 -4.282 1.00 0.00 47 ASP A N 12
ATOM 14524 C CA . ASP A 1 51 ? -13.335 6.601 -5.119 1.00 0.00 47 ASP A CA 12
ATOM 14525 C C . ASP A 1 51 ? -13.552 8.061 -5.482 1.00 0.00 47 ASP A C 12
ATOM 14526 O O . ASP A 1 51 ? -14.109 8.368 -6.536 1.00 0.00 47 ASP A O 12
ATOM 14535 N N . ASP A 1 52 ? -13.099 8.960 -4.625 1.00 0.00 48 ASP A N 12
ATOM 14536 C CA . ASP A 1 52 ? -13.236 10.386 -4.889 1.00 0.00 48 ASP A CA 12
ATOM 14537 C C . ASP A 1 52 ? -12.531 10.760 -6.195 1.00 0.00 48 ASP A C 12
ATOM 14538 O O . ASP A 1 52 ? -12.711 11.860 -6.718 1.00 0.00 48 ASP A O 12
ATOM 14547 N N . GLY A 1 53 ? -11.717 9.836 -6.708 1.00 0.00 49 GLY A N 12
ATOM 14548 C CA . GLY A 1 53 ? -10.984 10.077 -7.932 1.00 0.00 49 GLY A CA 12
ATOM 14549 C C . GLY A 1 53 ? -9.596 10.601 -7.655 1.00 0.00 49 GLY A C 12
ATOM 14550 O O . GLY A 1 53 ? -8.955 11.188 -8.528 1.00 0.00 49 GLY A O 12
ATOM 14554 N N . ARG A 1 54 ? -9.131 10.390 -6.429 1.00 0.00 50 ARG A N 12
ATOM 14555 C CA . ARG A 1 54 ? -7.802 10.849 -6.028 1.00 0.00 50 ARG A CA 12
ATOM 14556 C C . ARG A 1 54 ? -6.817 9.692 -5.933 1.00 0.00 50 ARG A C 12
ATOM 14557 O O . ARG A 1 54 ? -6.994 8.780 -5.126 1.00 0.00 50 ARG A O 12
ATOM 14578 N N . GLU A 1 55 ? -5.779 9.734 -6.759 1.00 0.00 51 GLU A N 12
ATOM 14579 C CA . GLU A 1 55 ? -4.774 8.687 -6.758 1.00 0.00 51 GLU A CA 12
ATOM 14580 C C . GLU A 1 55 ? -3.398 9.245 -6.379 1.00 0.00 51 GLU A C 12
ATOM 14581 O O . GLU A 1 55 ? -2.828 10.062 -7.103 1.00 0.00 51 GLU A O 12
ATOM 14593 N N . ILE A 1 56 ? -2.872 8.804 -5.238 1.00 0.00 52 ILE A N 12
ATOM 14594 C CA . ILE A 1 56 ? -1.565 9.261 -4.768 1.00 0.00 52 ILE A CA 12
ATOM 14595 C C . ILE A 1 56 ? -0.612 8.082 -4.571 1.00 0.00 52 ILE A C 12
ATOM 14596 O O . ILE A 1 56 ? -0.945 7.111 -3.898 1.00 0.00 52 ILE A O 12
ATOM 14612 N N . THR A 1 57 ? 0.571 8.173 -5.172 1.00 0.00 53 THR A N 12
ATOM 14613 C CA . THR A 1 57 ? 1.571 7.110 -5.079 1.00 0.00 53 THR A CA 12
ATOM 14614 C C . THR A 1 57 ? 2.197 7.027 -3.685 1.00 0.00 53 THR A C 12
ATOM 14615 O O . THR A 1 57 ? 2.249 8.014 -2.952 1.00 0.00 53 THR A O 12
ATOM 14626 N N . VAL A 1 58 ? 2.677 5.832 -3.340 1.00 0.00 54 VAL A N 12
ATOM 14627 C CA . VAL A 1 58 ? 3.317 5.588 -2.048 1.00 0.00 54 VAL A CA 12
ATOM 14628 C C . VAL A 1 58 ? 4.424 4.540 -2.195 1.00 0.00 54 VAL A C 12
ATOM 14629 O O . VAL A 1 58 ? 4.261 3.560 -2.921 1.00 0.00 54 VAL A O 12
ATOM 14642 N N . PRO A 1 59 ? 5.576 4.739 -1.528 1.00 0.00 55 PRO A N 12
ATOM 14643 C CA . PRO A 1 59 ? 6.712 3.811 -1.617 1.00 0.00 55 PRO A CA 12
ATOM 14644 C C . PRO A 1 59 ? 6.522 2.524 -0.812 1.00 0.00 55 PRO A C 12
ATOM 14645 O O . PRO A 1 59 ? 6.008 2.541 0.306 1.00 0.00 55 PRO A O 12
ATOM 14656 N N . LYS A 1 60 ? 6.948 1.408 -1.405 1.00 0.00 56 LYS A N 12
ATOM 14657 C CA . LYS A 1 60 ? 6.844 0.093 -0.771 1.00 0.00 56 LYS A CA 12
ATOM 14658 C C . LYS A 1 60 ? 8.165 -0.367 -0.157 1.00 0.00 56 LYS A C 12
ATOM 14659 O O . LYS A 1 60 ? 8.234 -1.452 0.419 1.00 0.00 56 LYS A O 12
ATOM 14678 N N . GLY A 1 61 ? 9.218 0.430 -0.304 1.00 0.00 57 GLY A N 12
ATOM 14679 C CA . GLY A 1 61 ? 10.513 0.035 0.225 1.00 0.00 57 GLY A CA 12
ATOM 14680 C C . GLY A 1 61 ? 10.455 -0.436 1.667 1.00 0.00 57 GLY A C 12
ATOM 14681 O O . GLY A 1 61 ? 10.986 -1.496 1.994 1.00 0.00 57 GLY A O 12
ATOM 14685 N N . ILE A 1 62 ? 9.797 0.339 2.524 1.00 0.00 58 ILE A N 12
ATOM 14686 C CA . ILE A 1 62 ? 9.654 -0.004 3.934 1.00 0.00 58 ILE A CA 12
ATOM 14687 C C . ILE A 1 62 ? 8.499 0.784 4.533 1.00 0.00 58 ILE A C 12
ATOM 14688 O O . ILE A 1 62 ? 8.704 1.658 5.376 1.00 0.00 58 ILE A O 12
ATOM 14704 N N . ALA A 1 63 ? 7.284 0.496 4.081 1.00 0.00 59 ALA A N 12
ATOM 14705 C CA . ALA A 1 63 ? 6.120 1.227 4.584 1.00 0.00 59 ALA A CA 12
ATOM 14706 C C . ALA A 1 63 ? 5.060 0.325 5.217 1.00 0.00 59 ALA A C 12
ATOM 14707 O O . ALA A 1 63 ? 4.341 -0.393 4.524 1.00 0.00 59 ALA A O 12
ATOM 14714 N N . VAL A 1 64 ? 4.933 0.403 6.537 1.00 0.00 60 VAL A N 12
ATOM 14715 C CA . VAL A 1 64 ? 3.934 -0.384 7.251 1.00 0.00 60 VAL A CA 12
ATOM 14716 C C . VAL A 1 64 ? 2.560 0.257 7.121 1.00 0.00 60 VAL A C 12
ATOM 14717 O O . VAL A 1 64 ? 2.391 1.441 7.413 1.00 0.00 60 VAL A O 12
ATOM 14730 N N . PHE A 1 65 ? 1.578 -0.520 6.676 1.00 0.00 61 PHE A N 12
ATOM 14731 C CA . PHE A 1 65 ? 0.229 0.005 6.512 1.00 0.00 61 PHE A CA 12
ATOM 14732 C C . PHE A 1 65 ? -0.818 -1.097 6.571 1.00 0.00 61 PHE A C 12
ATOM 14733 O O . PHE A 1 65 ? -0.599 -2.209 6.094 1.00 0.00 61 PHE A O 12
ATOM 14750 N N . HIS A 1 66 ? -1.958 -0.769 7.168 1.00 0.00 62 HIS A N 12
ATOM 14751 C CA . HIS A 1 66 ? -3.054 -1.717 7.306 1.00 0.00 62 HIS A CA 12
ATOM 14752 C C . HIS A 1 66 ? -4.259 -1.255 6.495 1.00 0.00 62 HIS A C 12
ATOM 14753 O O . HIS A 1 66 ? -4.605 -0.074 6.504 1.00 0.00 62 HIS A O 12
ATOM 14768 N N . PHE A 1 67 ? -4.897 -2.186 5.796 1.00 0.00 63 PHE A N 12
ATOM 14769 C CA . PHE A 1 67 ? -6.062 -1.857 4.987 1.00 0.00 63 PHE A CA 12
ATOM 14770 C C . PHE A 1 67 ? -7.348 -2.068 5.780 1.00 0.00 63 PHE A C 12
ATOM 14771 O O . PHE A 1 67 ? -7.389 -2.874 6.710 1.00 0.00 63 PHE A O 12
ATOM 14788 N N . ARG A 1 68 ? -8.393 -1.342 5.406 1.00 0.00 64 ARG A N 12
ATOM 14789 C CA . ARG A 1 68 ? -9.681 -1.451 6.084 1.00 0.00 64 ARG A CA 12
ATOM 14790 C C . ARG A 1 68 ? -10.834 -1.363 5.090 1.00 0.00 64 ARG A C 12
ATOM 14791 O O . ARG A 1 68 ? -10.825 -0.528 4.187 1.00 0.00 64 ARG A O 12
ATOM 14812 N N . THR A 1 69 ? -11.828 -2.229 5.265 1.00 0.00 65 THR A N 12
ATOM 14813 C CA . THR A 1 69 ? -12.990 -2.243 4.385 1.00 0.00 65 THR A CA 12
ATOM 14814 C C . THR A 1 69 ? -14.239 -1.792 5.139 1.00 0.00 65 THR A C 12
ATOM 14815 O O . THR A 1 69 ? -14.483 -2.236 6.264 1.00 0.00 65 THR A O 12
ATOM 14826 N N . PRO A 1 70 ? -15.051 -0.903 4.532 1.00 0.00 66 PRO A N 12
ATOM 14827 C CA . PRO A 1 70 ? -16.276 -0.393 5.151 1.00 0.00 66 PRO A CA 12
ATOM 14828 C C . PRO A 1 70 ? -17.149 -1.513 5.709 1.00 0.00 66 PRO A C 12
ATOM 14829 O O . PRO A 1 70 ? -17.884 -1.315 6.677 1.00 0.00 66 PRO A O 12
ATOM 14840 N N . GLN A 1 71 ? -17.057 -2.688 5.098 1.00 0.00 67 GLN A N 12
ATOM 14841 C CA . GLN A 1 71 ? -17.833 -3.840 5.540 1.00 0.00 67 GLN A CA 12
ATOM 14842 C C . GLN A 1 71 ? -17.420 -4.268 6.947 1.00 0.00 67 GLN A C 12
ATOM 14843 O O . GLN A 1 71 ? -18.126 -5.030 7.606 1.00 0.00 67 GLN A O 12
ATOM 14857 N N . GLY A 1 72 ? -16.268 -3.776 7.401 1.00 0.00 68 GLY A N 12
ATOM 14858 C CA . GLY A 1 72 ? -15.784 -4.120 8.722 1.00 0.00 68 GLY A CA 12
ATOM 14859 C C . GLY A 1 72 ? -14.667 -5.143 8.679 1.00 0.00 68 GLY A C 12
ATOM 14860 O O . GLY A 1 72 ? -14.678 -6.115 9.435 1.00 0.00 68 GLY A O 12
ATOM 14864 N N . GLU A 1 73 ? -13.701 -4.927 7.791 1.00 0.00 69 GLU A N 12
ATOM 14865 C CA . GLU A 1 73 ? -12.572 -5.843 7.657 1.00 0.00 69 GLU A CA 12
ATOM 14866 C C . GLU A 1 73 ? -11.256 -5.137 7.967 1.00 0.00 69 GLU A C 12
ATOM 14867 O O . GLU A 1 73 ? -11.091 -3.954 7.673 1.00 0.00 69 GLU A O 12
ATOM 14879 N N . LEU A 1 74 ? -10.324 -5.872 8.565 1.00 0.00 70 LEU A N 12
ATOM 14880 C CA . LEU A 1 74 ? -9.022 -5.315 8.916 1.00 0.00 70 LEU A CA 12
ATOM 14881 C C . LEU A 1 74 ? -7.889 -6.172 8.361 1.00 0.00 70 LEU A C 12
ATOM 14882 O O . LEU A 1 74 ? -7.755 -7.345 8.710 1.00 0.00 70 LEU A O 12
ATOM 14898 N N . VAL A 1 75 ? -7.071 -5.576 7.499 1.00 0.00 71 VAL A N 12
ATOM 14899 C CA . VAL A 1 75 ? -5.945 -6.279 6.900 1.00 0.00 71 VAL A CA 12
ATOM 14900 C C . VAL A 1 75 ? -4.637 -5.547 7.189 1.00 0.00 71 VAL A C 12
ATOM 14901 O O . VAL A 1 75 ? -4.640 -4.356 7.500 1.00 0.00 71 VAL A O 12
ATOM 14914 N N . GLU A 1 76 ? -3.521 -6.265 7.093 1.00 0.00 72 GLU A N 12
ATOM 14915 C CA . GLU A 1 76 ? -2.213 -5.674 7.354 1.00 0.00 72 GLU A CA 12
ATOM 14916 C C . GLU A 1 76 ? -1.228 -5.992 6.235 1.00 0.00 72 GLU A C 12
ATOM 14917 O O . GLU A 1 76 ? -1.300 -7.052 5.612 1.00 0.00 72 GLU A O 12
ATOM 14929 N N . ILE A 1 77 ? -0.302 -5.068 5.988 1.00 0.00 73 ILE A N 12
ATOM 14930 C CA . ILE A 1 77 ? 0.704 -5.247 4.949 1.00 0.00 73 ILE A CA 12
ATOM 14931 C C . ILE A 1 77 ? 2.002 -4.547 5.339 1.00 0.00 73 ILE A C 12
ATOM 14932 O O . ILE A 1 77 ? 2.081 -3.318 5.334 1.00 0.00 73 ILE A O 12
ATOM 14948 N N . ASP A 1 78 ? 3.012 -5.336 5.689 1.00 0.00 74 ASP A N 12
ATOM 14949 C CA . ASP A 1 78 ? 4.300 -4.789 6.095 1.00 0.00 74 ASP A CA 12
ATOM 14950 C C . ASP A 1 78 ? 5.094 -4.279 4.895 1.00 0.00 74 ASP A C 12
ATOM 14951 O O . ASP A 1 78 ? 5.686 -5.058 4.151 1.00 0.00 74 ASP A O 12
ATOM 14960 N N . GLY A 1 79 ? 5.105 -2.960 4.732 1.00 0.00 75 GLY A N 12
ATOM 14961 C CA . GLY A 1 79 ? 5.827 -2.330 3.641 1.00 0.00 75 GLY A CA 12
ATOM 14962 C C . GLY A 1 79 ? 7.309 -2.635 3.644 1.00 0.00 75 GLY A C 12
ATOM 14963 O O . GLY A 1 79 ? 7.996 -2.326 2.677 1.00 0.00 75 GLY A O 12
ATOM 14967 N N . ARG A 1 80 ? 7.809 -3.199 4.741 1.00 0.00 76 ARG A N 12
ATOM 14968 C CA . ARG A 1 80 ? 9.223 -3.525 4.854 1.00 0.00 76 ARG A CA 12
ATOM 14969 C C . ARG A 1 80 ? 9.565 -4.757 4.017 1.00 0.00 76 ARG A C 12
ATOM 14970 O O . ARG A 1 80 ? 10.729 -5.001 3.703 1.00 0.00 76 ARG A O 12
ATOM 14991 N N . ALA A 1 81 ? 8.541 -5.530 3.659 1.00 0.00 77 ALA A N 12
ATOM 14992 C CA . ALA A 1 81 ? 8.730 -6.733 2.865 1.00 0.00 77 ALA A CA 12
ATOM 14993 C C . ALA A 1 81 ? 8.410 -6.494 1.388 1.00 0.00 77 ALA A C 12
ATOM 14994 O O . ALA A 1 81 ? 8.568 -7.392 0.561 1.00 0.00 77 ALA A O 12
ATOM 15001 N N . LEU A 1 82 ? 7.968 -5.282 1.056 1.00 0.00 78 LEU A N 12
ATOM 15002 C CA . LEU A 1 82 ? 7.639 -4.943 -0.323 1.00 0.00 78 LEU A CA 12
ATOM 15003 C C . LEU A 1 82 ? 8.769 -4.146 -0.961 1.00 0.00 78 LEU A C 12
ATOM 15004 O O . LEU A 1 82 ? 8.538 -3.280 -1.806 1.00 0.00 78 LEU A O 12
ATOM 15020 N N . VAL A 1 83 ? 9.993 -4.454 -0.550 1.00 0.00 79 VAL A N 12
ATOM 15021 C CA . VAL A 1 83 ? 11.181 -3.786 -1.070 1.00 0.00 79 VAL A CA 12
ATOM 15022 C C . VAL A 1 83 ? 11.161 -3.731 -2.597 1.00 0.00 79 VAL A C 12
ATOM 15023 O O . VAL A 1 83 ? 10.421 -4.470 -3.246 1.00 0.00 79 VAL A O 12
ATOM 15036 N N . ALA A 1 84 ? 11.977 -2.844 -3.166 1.00 0.00 80 ALA A N 12
ATOM 15037 C CA . ALA A 1 84 ? 12.054 -2.683 -4.616 1.00 0.00 80 ALA A CA 12
ATOM 15038 C C . ALA A 1 84 ? 12.175 -4.034 -5.313 1.00 0.00 80 ALA A C 12
ATOM 15039 O O . ALA A 1 84 ? 12.497 -5.040 -4.679 1.00 0.00 80 ALA A O 12
ATOM 15046 N N . ARG A 1 85 ? 11.915 -4.057 -6.618 1.00 0.00 81 ARG A N 12
ATOM 15047 C CA . ARG A 1 85 ? 12.000 -5.301 -7.387 1.00 0.00 81 ARG A CA 12
ATOM 15048 C C . ARG A 1 85 ? 13.435 -5.814 -7.358 1.00 0.00 81 ARG A C 12
ATOM 15049 O O . ARG A 1 85 ? 14.339 -5.018 -7.173 1.00 0.00 81 ARG A O 12
ATOM 15070 N N . PRO A 1 86 ? 13.695 -7.129 -7.579 1.00 0.00 82 PRO A N 12
ATOM 15071 C CA . PRO A 1 86 ? 15.076 -7.649 -7.616 1.00 0.00 82 PRO A CA 12
ATOM 15072 C C . PRO A 1 86 ? 15.977 -6.631 -8.323 1.00 0.00 82 PRO A C 12
ATOM 15073 O O . PRO A 1 86 ? 17.132 -6.404 -7.961 1.00 0.00 82 PRO A O 12
ATOM 15084 N N . GLU A 1 87 ? 15.340 -5.963 -9.274 1.00 0.00 83 GLU A N 12
ATOM 15085 C CA . GLU A 1 87 ? 15.881 -4.861 -10.055 1.00 0.00 83 GLU A CA 12
ATOM 15086 C C . GLU A 1 87 ? 15.888 -3.601 -9.190 1.00 0.00 83 GLU A C 12
ATOM 15087 O O . GLU A 1 87 ? 15.701 -2.491 -9.690 1.00 0.00 83 GLU A O 12
ATOM 15099 N N . GLU A 1 88 ? 15.946 -3.811 -7.876 1.00 0.00 84 GLU A N 12
ATOM 15100 C CA . GLU A 1 88 ? 15.802 -2.753 -6.869 1.00 0.00 84 GLU A CA 12
ATOM 15101 C C . GLU A 1 88 ? 16.462 -1.440 -7.252 1.00 0.00 84 GLU A C 12
ATOM 15102 O O . GLU A 1 88 ? 16.118 -0.411 -6.678 1.00 0.00 84 GLU A O 12
ATOM 15114 N N . ARG A 1 89 ? 17.310 -1.423 -8.268 1.00 0.00 85 ARG A N 12
ATOM 15115 C CA . ARG A 1 89 ? 17.837 -0.155 -8.727 1.00 0.00 85 ARG A CA 12
ATOM 15116 C C . ARG A 1 89 ? 16.637 0.566 -9.341 1.00 0.00 85 ARG A C 12
ATOM 15117 O O . ARG A 1 89 ? 16.452 0.570 -10.559 1.00 0.00 85 ARG A O 12
ATOM 15138 N N . ILE A 1 90 ? 15.775 1.094 -8.466 1.00 0.00 86 ILE A N 12
ATOM 15139 C CA . ILE A 1 90 ? 14.531 1.726 -8.892 1.00 0.00 86 ILE A CA 12
ATOM 15140 C C . ILE A 1 90 ? 14.793 2.851 -9.888 1.00 0.00 86 ILE A C 12
ATOM 15141 O O . ILE A 1 90 ? 15.820 3.525 -9.823 1.00 0.00 86 ILE A O 12
ATOM 15157 N N . ARG A 1 13 ? -8.593 -15.107 -7.746 1.00 0.00 9 ARG A N 13
ATOM 15158 C CA . ARG A 1 13 ? -8.451 -13.761 -8.287 1.00 0.00 9 ARG A CA 13
ATOM 15159 C C . ARG A 1 13 ? -9.158 -12.739 -7.401 1.00 0.00 9 ARG A C 13
ATOM 15160 O O . ARG A 1 13 ? -10.374 -12.800 -7.215 1.00 0.00 9 ARG A O 13
ATOM 15181 N N . HIS A 1 14 ? -8.389 -11.802 -6.856 1.00 0.00 10 HIS A N 13
ATOM 15182 C CA . HIS A 1 14 ? -8.942 -10.769 -5.989 1.00 0.00 10 HIS A CA 13
ATOM 15183 C C . HIS A 1 14 ? -8.315 -9.412 -6.296 1.00 0.00 10 HIS A C 13
ATOM 15184 O O . HIS A 1 14 ? -7.236 -9.334 -6.883 1.00 0.00 10 HIS A O 13
ATOM 15199 N N . GLU A 1 15 ? -8.999 -8.346 -5.892 1.00 0.00 11 GLU A N 13
ATOM 15200 C CA . GLU A 1 15 ? -8.509 -6.992 -6.123 1.00 0.00 11 GLU A CA 13
ATOM 15201 C C . GLU A 1 15 ? -8.680 -6.134 -4.874 1.00 0.00 11 GLU A C 13
ATOM 15202 O O . GLU A 1 15 ? -9.691 -6.225 -4.180 1.00 0.00 11 GLU A O 13
ATOM 15214 N N . LEU A 1 16 ? -7.684 -5.300 -4.596 1.00 0.00 12 LEU A N 13
ATOM 15215 C CA . LEU A 1 16 ? -7.725 -4.425 -3.431 1.00 0.00 12 LEU A CA 13
ATOM 15216 C C . LEU A 1 16 ? -8.174 -3.019 -3.818 1.00 0.00 12 LEU A C 13
ATOM 15217 O O . LEU A 1 16 ? -7.776 -2.036 -3.195 1.00 0.00 12 LEU A O 13
ATOM 15233 N N . ILE A 1 17 ? -9.006 -2.934 -4.851 1.00 0.00 13 ILE A N 13
ATOM 15234 C CA . ILE A 1 17 ? -9.510 -1.649 -5.319 1.00 0.00 13 ILE A CA 13
ATOM 15235 C C . ILE A 1 17 ? -10.716 -1.209 -4.496 1.00 0.00 13 ILE A C 13
ATOM 15236 O O . ILE A 1 17 ? -11.514 -2.035 -4.054 1.00 0.00 13 ILE A O 13
ATOM 15252 N N . GLY A 1 18 ? -10.842 0.097 -4.292 1.00 0.00 14 GLY A N 13
ATOM 15253 C CA . GLY A 1 18 ? -11.952 0.623 -3.518 1.00 0.00 14 GLY A CA 13
ATOM 15254 C C . GLY A 1 18 ? -11.804 0.357 -2.031 1.00 0.00 14 GLY A C 13
ATOM 15255 O O . GLY A 1 18 ? -12.770 0.471 -1.276 1.00 0.00 14 GLY A O 13
ATOM 15259 N N . LEU A 1 19 ? -10.593 0.001 -1.609 1.00 0.00 15 LEU A N 13
ATOM 15260 C CA . LEU A 1 19 ? -10.324 -0.281 -0.205 1.00 0.00 15 LEU A CA 13
ATOM 15261 C C . LEU A 1 19 ? -9.575 0.879 0.442 1.00 0.00 15 LEU A C 13
ATOM 15262 O O . LEU A 1 19 ? -9.049 1.751 -0.251 1.00 0.00 15 LEU A O 13
ATOM 15278 N N . SER A 1 20 ? -9.517 0.883 1.770 1.00 0.00 16 SER A N 13
ATOM 15279 C CA . SER A 1 20 ? -8.819 1.939 2.494 1.00 0.00 16 SER A CA 13
ATOM 15280 C C . SER A 1 20 ? -7.479 1.427 3.008 1.00 0.00 16 SER A C 13
ATOM 15281 O O . SER A 1 20 ? -7.345 0.251 3.337 1.00 0.00 16 SER A O 13
ATOM 15289 N N . VAL A 1 21 ? -6.485 2.307 3.067 1.00 0.00 17 VAL A N 13
ATOM 15290 C CA . VAL A 1 21 ? -5.161 1.918 3.529 1.00 0.00 17 VAL A CA 13
ATOM 15291 C C . VAL A 1 21 ? -4.467 3.060 4.264 1.00 0.00 17 VAL A C 13
ATOM 15292 O O . VAL A 1 21 ? -4.422 4.191 3.782 1.00 0.00 17 VAL A O 13
ATOM 15305 N N . ARG A 1 22 ? -3.923 2.749 5.440 1.00 0.00 18 ARG A N 13
ATOM 15306 C CA . ARG A 1 22 ? -3.229 3.743 6.249 1.00 0.00 18 ARG A CA 13
ATOM 15307 C C . ARG A 1 22 ? -1.756 3.378 6.405 1.00 0.00 18 ARG A C 13
ATOM 15308 O O . ARG A 1 22 ? -1.420 2.298 6.888 1.00 0.00 18 ARG A O 13
ATOM 15329 N N . ILE A 1 23 ? -0.881 4.287 5.988 1.00 0.00 19 ILE A N 13
ATOM 15330 C CA . ILE A 1 23 ? 0.557 4.062 6.075 1.00 0.00 19 ILE A CA 13
ATOM 15331 C C . ILE A 1 23 ? 1.077 4.358 7.479 1.00 0.00 19 ILE A C 13
ATOM 15332 O O . ILE A 1 23 ? 0.969 5.482 7.967 1.00 0.00 19 ILE A O 13
ATOM 15348 N N . ALA A 1 24 ? 1.649 3.343 8.122 1.00 0.00 20 ALA A N 13
ATOM 15349 C CA . ALA A 1 24 ? 2.192 3.502 9.466 1.00 0.00 20 ALA A CA 13
ATOM 15350 C C . ALA A 1 24 ? 3.604 4.065 9.411 1.00 0.00 20 ALA A C 13
ATOM 15351 O O . ALA A 1 24 ? 4.015 4.838 10.278 1.00 0.00 20 ALA A O 13
ATOM 15358 N N . ARG A 1 25 ? 4.336 3.675 8.379 1.00 0.00 21 ARG A N 13
ATOM 15359 C CA . ARG A 1 25 ? 5.699 4.133 8.180 1.00 0.00 21 ARG A CA 13
ATOM 15360 C C . ARG A 1 25 ? 6.098 4.009 6.717 1.00 0.00 21 ARG A C 13
ATOM 15361 O O . ARG A 1 25 ? 5.626 3.123 6.005 1.00 0.00 21 ARG A O 13
ATOM 15382 N N . SER A 1 26 ? 6.968 4.905 6.276 1.00 0.00 22 SER A N 13
ATOM 15383 C CA . SER A 1 26 ? 7.435 4.906 4.895 1.00 0.00 22 SER A CA 13
ATOM 15384 C C . SER A 1 26 ? 8.927 5.216 4.818 1.00 0.00 22 SER A C 13
ATOM 15385 O O . SER A 1 26 ? 9.517 5.711 5.778 1.00 0.00 22 SER A O 13
ATOM 15393 N N . VAL A 1 27 ? 9.529 4.930 3.667 1.00 0.00 23 VAL A N 13
ATOM 15394 C CA . VAL A 1 27 ? 10.949 5.190 3.468 1.00 0.00 23 VAL A CA 13
ATOM 15395 C C . VAL A 1 27 ? 11.248 6.686 3.555 1.00 0.00 23 VAL A C 13
ATOM 15396 O O . VAL A 1 27 ? 12.284 7.089 4.085 1.00 0.00 23 VAL A O 13
ATOM 15409 N N . HIS A 1 28 ? 10.330 7.511 3.048 1.00 0.00 24 HIS A N 13
ATOM 15410 C CA . HIS A 1 28 ? 10.506 8.960 3.097 1.00 0.00 24 HIS A CA 13
ATOM 15411 C C . HIS A 1 28 ? 9.848 9.532 4.350 1.00 0.00 24 HIS A C 13
ATOM 15412 O O . HIS A 1 28 ? 8.744 9.135 4.721 1.00 0.00 24 HIS A O 13
ATOM 15427 N N . ARG A 1 29 ? 10.541 10.459 5.004 1.00 0.00 25 ARG A N 13
ATOM 15428 C CA . ARG A 1 29 ? 10.033 11.080 6.224 1.00 0.00 25 ARG A CA 13
ATOM 15429 C C . ARG A 1 29 ? 8.934 12.103 5.930 1.00 0.00 25 ARG A C 13
ATOM 15430 O O . ARG A 1 29 ? 8.367 12.690 6.852 1.00 0.00 25 ARG A O 13
ATOM 15451 N N . ASP A 1 30 ? 8.643 12.331 4.650 1.00 0.00 26 ASP A N 13
ATOM 15452 C CA . ASP A 1 30 ? 7.626 13.298 4.266 1.00 0.00 26 ASP A CA 13
ATOM 15453 C C . ASP A 1 30 ? 6.295 12.632 3.925 1.00 0.00 26 ASP A C 13
ATOM 15454 O O . ASP A 1 30 ? 5.248 13.280 3.943 1.00 0.00 26 ASP A O 13
ATOM 15463 N N . ILE A 1 31 ? 6.335 11.346 3.604 1.00 0.00 27 ILE A N 13
ATOM 15464 C CA . ILE A 1 31 ? 5.129 10.614 3.250 1.00 0.00 27 ILE A CA 13
ATOM 15465 C C . ILE A 1 31 ? 4.642 9.736 4.402 1.00 0.00 27 ILE A C 13
ATOM 15466 O O . ILE A 1 31 ? 3.469 9.370 4.459 1.00 0.00 27 ILE A O 13
ATOM 15482 N N . GLN A 1 32 ? 5.548 9.396 5.310 1.00 0.00 28 GLN A N 13
ATOM 15483 C CA . GLN A 1 32 ? 5.212 8.551 6.454 1.00 0.00 28 GLN A CA 13
ATOM 15484 C C . GLN A 1 32 ? 3.931 9.019 7.143 1.00 0.00 28 GLN A C 13
ATOM 15485 O O . GLN A 1 32 ? 3.658 10.217 7.221 1.00 0.00 28 GLN A O 13
ATOM 15499 N N . GLY A 1 33 ? 3.155 8.062 7.644 1.00 0.00 29 GLY A N 13
ATOM 15500 C CA . GLY A 1 33 ? 1.916 8.388 8.327 1.00 0.00 29 GLY A CA 13
ATOM 15501 C C . GLY A 1 33 ? 0.841 8.901 7.388 1.00 0.00 29 GLY A C 13
ATOM 15502 O O . GLY A 1 33 ? -0.126 9.523 7.827 1.00 0.00 29 GLY A O 13
ATOM 15506 N N . ILE A 1 34 ? 1.006 8.644 6.093 1.00 0.00 30 ILE A N 13
ATOM 15507 C CA . ILE A 1 34 ? 0.040 9.091 5.104 1.00 0.00 30 ILE A CA 13
ATOM 15508 C C . ILE A 1 34 ? -1.070 8.059 4.905 1.00 0.00 30 ILE A C 13
ATOM 15509 O O . ILE A 1 34 ? -0.870 7.038 4.247 1.00 0.00 30 ILE A O 13
ATOM 15525 N N . SER A 1 35 ? -2.239 8.339 5.469 1.00 0.00 31 SER A N 13
ATOM 15526 C CA . SER A 1 35 ? -3.380 7.440 5.343 1.00 0.00 31 SER A CA 13
ATOM 15527 C C . SER A 1 35 ? -4.255 7.864 4.171 1.00 0.00 31 SER A C 13
ATOM 15528 O O . SER A 1 35 ? -4.304 9.045 3.822 1.00 0.00 31 SER A O 13
ATOM 15536 N N . GLY A 1 36 ? -4.943 6.905 3.557 1.00 0.00 32 GLY A N 13
ATOM 15537 C CA . GLY A 1 36 ? -5.791 7.232 2.428 1.00 0.00 32 GLY A CA 13
ATOM 15538 C C . GLY A 1 36 ? -6.426 6.014 1.798 1.00 0.00 32 GLY A C 13
ATOM 15539 O O . GLY A 1 36 ? -6.503 4.953 2.411 1.00 0.00 32 GLY A O 13
ATOM 15543 N N . ARG A 1 37 ? -6.888 6.179 0.567 1.00 0.00 33 ARG A N 13
ATOM 15544 C CA . ARG A 1 37 ? -7.533 5.105 -0.172 1.00 0.00 33 ARG A CA 13
ATOM 15545 C C . ARG A 1 37 ? -6.564 4.432 -1.145 1.00 0.00 33 ARG A C 13
ATOM 15546 O O . ARG A 1 37 ? -5.432 4.854 -1.299 1.00 0.00 33 ARG A O 13
ATOM 15567 N N . VAL A 1 38 ? -6.991 3.330 -1.725 1.00 0.00 34 VAL A N 13
ATOM 15568 C CA . VAL A 1 38 ? -6.135 2.526 -2.615 1.00 0.00 34 VAL A CA 13
ATOM 15569 C C . VAL A 1 38 ? -6.389 2.733 -4.109 1.00 0.00 34 VAL A C 13
ATOM 15570 O O . VAL A 1 38 ? -7.488 3.089 -4.512 1.00 0.00 34 VAL A O 13
ATOM 15583 N N . VAL A 1 39 ? -5.363 2.459 -4.928 1.00 0.00 35 VAL A N 13
ATOM 15584 C CA . VAL A 1 39 ? -5.500 2.543 -6.386 1.00 0.00 35 VAL A CA 13
ATOM 15585 C C . VAL A 1 39 ? -4.854 1.324 -7.030 1.00 0.00 35 VAL A C 13
ATOM 15586 O O . VAL A 1 39 ? -5.457 0.650 -7.865 1.00 0.00 35 VAL A O 13
ATOM 15599 N N . ASP A 1 40 ? -3.609 1.055 -6.625 1.00 0.00 36 ASP A N 13
ATOM 15600 C CA . ASP A 1 40 ? -2.854 -0.076 -7.153 1.00 0.00 36 ASP A CA 13
ATOM 15601 C C . ASP A 1 40 ? -1.708 -0.467 -6.222 1.00 0.00 36 ASP A C 13
ATOM 15602 O O . ASP A 1 40 ? -1.344 0.282 -5.315 1.00 0.00 36 ASP A O 13
ATOM 15611 N N . GLU A 1 41 ? -1.126 -1.639 -6.475 1.00 0.00 37 GLU A N 13
ATOM 15612 C CA . GLU A 1 41 ? 0.001 -2.133 -5.687 1.00 0.00 37 GLU A CA 13
ATOM 15613 C C . GLU A 1 41 ? 1.138 -2.559 -6.616 1.00 0.00 37 GLU A C 13
ATOM 15614 O O . GLU A 1 41 ? 0.960 -3.450 -7.448 1.00 0.00 37 GLU A O 13
ATOM 15626 N N . THR A 1 42 ? 2.300 -1.919 -6.490 1.00 0.00 38 THR A N 13
ATOM 15627 C CA . THR A 1 42 ? 3.438 -2.245 -7.343 1.00 0.00 38 THR A CA 13
ATOM 15628 C C . THR A 1 42 ? 4.659 -2.642 -6.522 1.00 0.00 38 THR A C 13
ATOM 15629 O O . THR A 1 42 ? 4.773 -2.301 -5.343 1.00 0.00 38 THR A O 13
ATOM 15640 N N . ARG A 1 43 ? 5.575 -3.363 -7.165 1.00 0.00 39 ARG A N 13
ATOM 15641 C CA . ARG A 1 43 ? 6.803 -3.825 -6.524 1.00 0.00 39 ARG A CA 13
ATOM 15642 C C . ARG A 1 43 ? 7.453 -2.722 -5.692 1.00 0.00 39 ARG A C 13
ATOM 15643 O O . ARG A 1 43 ? 7.792 -2.933 -4.528 1.00 0.00 39 ARG A O 13
ATOM 15664 N N . ASN A 1 44 ? 7.648 -1.554 -6.296 1.00 0.00 40 ASN A N 13
ATOM 15665 C CA . ASN A 1 44 ? 8.286 -0.442 -5.597 1.00 0.00 40 ASN A CA 13
ATOM 15666 C C . ASN A 1 44 ? 7.394 0.794 -5.509 1.00 0.00 40 ASN A C 13
ATOM 15667 O O . ASN A 1 44 ? 7.895 1.912 -5.381 1.00 0.00 40 ASN A O 13
ATOM 15678 N N . THR A 1 45 ? 6.078 0.604 -5.561 1.00 0.00 41 THR A N 13
ATOM 15679 C CA . THR A 1 45 ? 5.162 1.733 -5.466 1.00 0.00 41 THR A CA 13
ATOM 15680 C C . THR A 1 45 ? 3.783 1.290 -5.010 1.00 0.00 41 THR A C 13
ATOM 15681 O O . THR A 1 45 ? 3.384 0.144 -5.212 1.00 0.00 41 THR A O 13
ATOM 15692 N N . LEU A 1 46 ? 3.067 2.210 -4.384 1.00 0.00 42 LEU A N 13
ATOM 15693 C CA . LEU A 1 46 ? 1.731 1.929 -3.878 1.00 0.00 42 LEU A CA 13
ATOM 15694 C C . LEU A 1 46 ? 0.789 3.083 -4.176 1.00 0.00 42 LEU A C 13
ATOM 15695 O O . LEU A 1 46 ? 0.859 4.136 -3.543 1.00 0.00 42 LEU A O 13
ATOM 15711 N N . ARG A 1 47 ? -0.095 2.874 -5.140 1.00 0.00 43 ARG A N 13
ATOM 15712 C CA . ARG A 1 47 ? -1.056 3.893 -5.517 1.00 0.00 43 ARG A CA 13
ATOM 15713 C C . ARG A 1 47 ? -2.193 3.969 -4.497 1.00 0.00 43 ARG A C 13
ATOM 15714 O O . ARG A 1 47 ? -2.804 2.954 -4.156 1.00 0.00 43 ARG A O 13
ATOM 15735 N N . ILE A 1 48 ? -2.460 5.189 -4.019 1.00 0.00 44 ILE A N 13
ATOM 15736 C CA . ILE A 1 48 ? -3.511 5.445 -3.025 1.00 0.00 44 ILE A CA 13
ATOM 15737 C C . ILE A 1 48 ? -4.653 6.273 -3.622 1.00 0.00 44 ILE A C 13
ATOM 15738 O O . ILE A 1 48 ? -4.516 7.479 -3.809 1.00 0.00 44 ILE A O 13
ATOM 15754 N N . GLU A 1 49 ? -5.780 5.620 -3.927 1.00 0.00 45 GLU A N 13
ATOM 15755 C CA . GLU A 1 49 ? -6.917 6.311 -4.508 1.00 0.00 45 GLU A CA 13
ATOM 15756 C C . GLU A 1 49 ? -8.185 6.066 -3.714 1.00 0.00 45 GLU A C 13
ATOM 15757 O O . GLU A 1 49 ? -8.416 4.952 -3.191 1.00 0.00 45 GLU A O 13
ATOM 15769 N N . MET A 1 50 ? -8.992 7.130 -3.655 1.00 0.00 46 MET A N 13
ATOM 15770 C CA . MET A 1 50 ? -10.276 7.136 -2.964 1.00 0.00 46 MET A CA 13
ATOM 15771 C C . MET A 1 50 ? -11.404 7.406 -3.953 1.00 0.00 46 MET A C 13
ATOM 15772 O O . MET A 1 50 ? -11.255 8.221 -4.874 1.00 0.00 46 MET A O 13
ATOM 15786 N N . ASP A 1 51 ? -12.525 6.700 -3.753 1.00 0.00 47 ASP A N 13
ATOM 15787 C CA . ASP A 1 51 ? -13.702 6.811 -4.620 1.00 0.00 47 ASP A CA 13
ATOM 15788 C C . ASP A 1 51 ? -14.010 8.251 -5.003 1.00 0.00 47 ASP A C 13
ATOM 15789 O O . ASP A 1 51 ? -14.574 8.510 -6.066 1.00 0.00 47 ASP A O 13
ATOM 15798 N N . ASP A 1 52 ? -13.629 9.186 -4.150 1.00 0.00 48 ASP A N 13
ATOM 15799 C CA . ASP A 1 52 ? -13.859 10.598 -4.428 1.00 0.00 48 ASP A CA 13
ATOM 15800 C C . ASP A 1 52 ? -13.174 10.996 -5.737 1.00 0.00 48 ASP A C 13
ATOM 15801 O O . ASP A 1 52 ? -13.479 12.035 -6.323 1.00 0.00 48 ASP A O 13
ATOM 15810 N N . GLY A 1 53 ? -12.244 10.155 -6.186 1.00 0.00 49 GLY A N 13
ATOM 15811 C CA . GLY A 1 53 ? -11.518 10.419 -7.412 1.00 0.00 49 GLY A CA 13
ATOM 15812 C C . GLY A 1 53 ? -10.148 10.993 -7.139 1.00 0.00 49 GLY A C 13
ATOM 15813 O O . GLY A 1 53 ? -9.523 11.580 -8.023 1.00 0.00 49 GLY A O 13
ATOM 15817 N N . ARG A 1 54 ? -9.682 10.825 -5.908 1.00 0.00 50 ARG A N 13
ATOM 15818 C CA . ARG A 1 54 ? -8.369 11.335 -5.511 1.00 0.00 50 ARG A CA 13
ATOM 15819 C C . ARG A 1 54 ? -7.353 10.208 -5.388 1.00 0.00 50 ARG A C 13
ATOM 15820 O O . ARG A 1 54 ? -7.485 9.336 -4.532 1.00 0.00 50 ARG A O 13
ATOM 15841 N N . GLU A 1 55 ? -6.338 10.231 -6.247 1.00 0.00 51 GLU A N 13
ATOM 15842 C CA . GLU A 1 55 ? -5.302 9.206 -6.229 1.00 0.00 51 GLU A CA 13
ATOM 15843 C C . GLU A 1 55 ? -3.935 9.807 -5.892 1.00 0.00 51 GLU A C 13
ATOM 15844 O O . GLU A 1 55 ? -3.660 10.963 -6.213 1.00 0.00 51 GLU A O 13
ATOM 15856 N N . ILE A 1 56 ? -3.084 9.012 -5.245 1.00 0.00 52 ILE A N 13
ATOM 15857 C CA . ILE A 1 56 ? -1.745 9.465 -4.867 1.00 0.00 52 ILE A CA 13
ATOM 15858 C C . ILE A 1 56 ? -0.800 8.280 -4.643 1.00 0.00 52 ILE A C 13
ATOM 15859 O O . ILE A 1 56 ? -1.076 7.402 -3.829 1.00 0.00 52 ILE A O 13
ATOM 15875 N N . THR A 1 57 ? 0.311 8.262 -5.377 1.00 0.00 53 THR A N 13
ATOM 15876 C CA . THR A 1 57 ? 1.290 7.179 -5.267 1.00 0.00 53 THR A CA 13
ATOM 15877 C C . THR A 1 57 ? 2.076 7.245 -3.956 1.00 0.00 53 THR A C 13
ATOM 15878 O O . THR A 1 57 ? 2.242 8.316 -3.372 1.00 0.00 53 THR A O 13
ATOM 15889 N N . VAL A 1 58 ? 2.562 6.085 -3.510 1.00 0.00 54 VAL A N 13
ATOM 15890 C CA . VAL A 1 58 ? 3.337 5.993 -2.274 1.00 0.00 54 VAL A CA 13
ATOM 15891 C C . VAL A 1 58 ? 4.314 4.810 -2.327 1.00 0.00 54 VAL A C 13
ATOM 15892 O O . VAL A 1 58 ? 3.896 3.660 -2.444 1.00 0.00 54 VAL A O 13
ATOM 15905 N N . PRO A 1 59 ? 5.632 5.078 -2.250 1.00 0.00 55 PRO A N 13
ATOM 15906 C CA . PRO A 1 59 ? 6.666 4.027 -2.300 1.00 0.00 55 PRO A CA 13
ATOM 15907 C C . PRO A 1 59 ? 6.496 2.955 -1.220 1.00 0.00 55 PRO A C 13
ATOM 15908 O O . PRO A 1 59 ? 6.442 3.261 -0.028 1.00 0.00 55 PRO A O 13
ATOM 15919 N N . LYS A 1 60 ? 6.417 1.695 -1.651 1.00 0.00 56 LYS A N 13
ATOM 15920 C CA . LYS A 1 60 ? 6.261 0.564 -0.735 1.00 0.00 56 LYS A CA 13
ATOM 15921 C C . LYS A 1 60 ? 7.576 -0.166 -0.473 1.00 0.00 56 LYS A C 13
ATOM 15922 O O . LYS A 1 60 ? 7.608 -1.124 0.300 1.00 0.00 56 LYS A O 13
ATOM 15941 N N . GLY A 1 61 ? 8.656 0.264 -1.121 1.00 0.00 57 GLY A N 13
ATOM 15942 C CA . GLY A 1 61 ? 9.936 -0.399 -0.929 1.00 0.00 57 GLY A CA 13
ATOM 15943 C C . GLY A 1 61 ? 10.270 -0.597 0.538 1.00 0.00 57 GLY A C 13
ATOM 15944 O O . GLY A 1 61 ? 10.934 -1.564 0.906 1.00 0.00 57 GLY A O 13
ATOM 15948 N N . ILE A 1 62 ? 9.783 0.312 1.373 1.00 0.00 58 ILE A N 13
ATOM 15949 C CA . ILE A 1 62 ? 9.998 0.245 2.809 1.00 0.00 58 ILE A CA 13
ATOM 15950 C C . ILE A 1 62 ? 8.889 1.008 3.520 1.00 0.00 58 ILE A C 13
ATOM 15951 O O . ILE A 1 62 ? 9.140 2.027 4.164 1.00 0.00 58 ILE A O 13
ATOM 15967 N N . ALA A 1 63 ? 7.655 0.534 3.377 1.00 0.00 59 ALA A N 13
ATOM 15968 C CA . ALA A 1 63 ? 6.521 1.218 3.992 1.00 0.00 59 ALA A CA 13
ATOM 15969 C C . ALA A 1 63 ? 5.479 0.271 4.591 1.00 0.00 59 ALA A C 13
ATOM 15970 O O . ALA A 1 63 ? 4.761 -0.416 3.867 1.00 0.00 59 ALA A O 13
ATOM 15977 N N . VAL A 1 64 ? 5.370 0.279 5.919 1.00 0.00 60 VAL A N 13
ATOM 15978 C CA . VAL A 1 64 ? 4.384 -0.548 6.611 1.00 0.00 60 VAL A CA 13
ATOM 15979 C C . VAL A 1 64 ? 3.019 0.131 6.582 1.00 0.00 60 VAL A C 13
ATOM 15980 O O . VAL A 1 64 ? 2.920 1.344 6.764 1.00 0.00 60 VAL A O 13
ATOM 15993 N N . PHE A 1 65 ? 1.971 -0.648 6.344 1.00 0.00 61 PHE A N 13
ATOM 15994 C CA . PHE A 1 65 ? 0.624 -0.094 6.285 1.00 0.00 61 PHE A CA 13
ATOM 15995 C C . PHE A 1 65 ? -0.432 -1.148 6.585 1.00 0.00 61 PHE A C 13
ATOM 15996 O O . PHE A 1 65 ? -0.145 -2.345 6.617 1.00 0.00 61 PHE A O 13
ATOM 16013 N N . HIS A 1 66 ? -1.656 -0.686 6.794 1.00 0.00 62 HIS A N 13
ATOM 16014 C CA . HIS A 1 66 ? -2.778 -1.566 7.082 1.00 0.00 62 HIS A CA 13
ATOM 16015 C C . HIS A 1 66 ? -4.004 -1.100 6.301 1.00 0.00 62 HIS A C 13
ATOM 16016 O O . HIS A 1 66 ? -4.362 0.077 6.355 1.00 0.00 62 HIS A O 13
ATOM 16031 N N . PHE A 1 67 ? -4.638 -2.006 5.561 1.00 0.00 63 PHE A N 13
ATOM 16032 C CA . PHE A 1 67 ? -5.807 -1.633 4.770 1.00 0.00 63 PHE A CA 13
ATOM 16033 C C . PHE A 1 67 ? -7.076 -2.314 5.270 1.00 0.00 63 PHE A C 13
ATOM 16034 O O . PHE A 1 67 ? -7.074 -3.498 5.607 1.00 0.00 63 PHE A O 13
ATOM 16051 N N . ARG A 1 68 ? -8.156 -1.540 5.317 1.00 0.00 64 ARG A N 13
ATOM 16052 C CA . ARG A 1 68 ? -9.450 -2.035 5.776 1.00 0.00 64 ARG A CA 13
ATOM 16053 C C . ARG A 1 68 ? -10.369 -2.327 4.591 1.00 0.00 64 ARG A C 13
ATOM 16054 O O . ARG A 1 68 ? -10.291 -1.665 3.552 1.00 0.00 64 ARG A O 13
ATOM 16075 N N . THR A 1 69 ? -11.242 -3.315 4.761 1.00 0.00 65 THR A N 13
ATOM 16076 C CA . THR A 1 69 ? -12.187 -3.698 3.720 1.00 0.00 65 THR A CA 13
ATOM 16077 C C . THR A 1 69 ? -13.622 -3.463 4.190 1.00 0.00 65 THR A C 13
ATOM 16078 O O . THR A 1 69 ? -13.978 -3.830 5.314 1.00 0.00 65 THR A O 13
ATOM 16089 N N . PRO A 1 70 ? -14.466 -2.846 3.335 1.00 0.00 66 PRO A N 13
ATOM 16090 C CA . PRO A 1 70 ? -15.866 -2.551 3.658 1.00 0.00 66 PRO A CA 13
ATOM 16091 C C . PRO A 1 70 ? -16.588 -3.738 4.283 1.00 0.00 66 PRO A C 13
ATOM 16092 O O . PRO A 1 70 ? -17.481 -3.565 5.112 1.00 0.00 66 PRO A O 13
ATOM 16103 N N . GLN A 1 71 ? -16.194 -4.944 3.889 1.00 0.00 67 GLN A N 13
ATOM 16104 C CA . GLN A 1 71 ? -16.807 -6.152 4.426 1.00 0.00 67 GLN A CA 13
ATOM 16105 C C . GLN A 1 71 ? -16.604 -6.235 5.937 1.00 0.00 67 GLN A C 13
ATOM 16106 O O . GLN A 1 71 ? -17.290 -6.990 6.624 1.00 0.00 67 GLN A O 13
ATOM 16120 N N . GLY A 1 72 ? -15.653 -5.456 6.446 1.00 0.00 68 GLY A N 13
ATOM 16121 C CA . GLY A 1 72 ? -15.373 -5.457 7.867 1.00 0.00 68 GLY A CA 13
ATOM 16122 C C . GLY A 1 72 ? -14.132 -6.259 8.199 1.00 0.00 68 GLY A C 13
ATOM 16123 O O . GLY A 1 72 ? -14.086 -6.954 9.214 1.00 0.00 68 GLY A O 13
ATOM 16127 N N . GLU A 1 73 ? -13.126 -6.167 7.335 1.00 0.00 69 GLU A N 13
ATOM 16128 C CA . GLU A 1 73 ? -11.879 -6.901 7.542 1.00 0.00 69 GLU A CA 13
ATOM 16129 C C . GLU A 1 73 ? -10.672 -5.972 7.502 1.00 0.00 69 GLU A C 13
ATOM 16130 O O . GLU A 1 73 ? -10.639 -5.014 6.733 1.00 0.00 69 GLU A O 13
ATOM 16142 N N . LEU A 1 74 ? -9.676 -6.269 8.330 1.00 0.00 70 LEU A N 13
ATOM 16143 C CA . LEU A 1 74 ? -8.461 -5.464 8.384 1.00 0.00 70 LEU A CA 13
ATOM 16144 C C . LEU A 1 74 ? -7.231 -6.328 8.136 1.00 0.00 70 LEU A C 13
ATOM 16145 O O . LEU A 1 74 ? -7.009 -7.321 8.828 1.00 0.00 70 LEU A O 13
ATOM 16161 N N . VAL A 1 75 ? -6.434 -5.943 7.146 1.00 0.00 71 VAL A N 13
ATOM 16162 C CA . VAL A 1 75 ? -5.225 -6.687 6.811 1.00 0.00 71 VAL A CA 13
ATOM 16163 C C . VAL A 1 75 ? -3.980 -5.836 7.027 1.00 0.00 71 VAL A C 13
ATOM 16164 O O . VAL A 1 75 ? -4.043 -4.605 6.991 1.00 0.00 71 VAL A O 13
ATOM 16177 N N . GLU A 1 76 ? -2.851 -6.499 7.252 1.00 0.00 72 GLU A N 13
ATOM 16178 C CA . GLU A 1 76 ? -1.590 -5.804 7.478 1.00 0.00 72 GLU A CA 13
ATOM 16179 C C . GLU A 1 76 ? -0.513 -6.284 6.510 1.00 0.00 72 GLU A C 13
ATOM 16180 O O . GLU A 1 76 ? -0.415 -7.475 6.211 1.00 0.00 72 GLU A O 13
ATOM 16192 N N . ILE A 1 77 ? 0.297 -5.346 6.031 1.00 0.00 73 ILE A N 13
ATOM 16193 C CA . ILE A 1 77 ? 1.377 -5.659 5.105 1.00 0.00 73 ILE A CA 13
ATOM 16194 C C . ILE A 1 77 ? 2.563 -4.729 5.343 1.00 0.00 73 ILE A C 13
ATOM 16195 O O . ILE A 1 77 ? 2.461 -3.517 5.148 1.00 0.00 73 ILE A O 13
ATOM 16211 N N . ASP A 1 78 ? 3.681 -5.299 5.778 1.00 0.00 74 ASP A N 13
ATOM 16212 C CA . ASP A 1 78 ? 4.874 -4.510 6.056 1.00 0.00 74 ASP A CA 13
ATOM 16213 C C . ASP A 1 78 ? 5.671 -4.230 4.785 1.00 0.00 74 ASP A C 13
ATOM 16214 O O . ASP A 1 78 ? 6.441 -5.067 4.317 1.00 0.00 74 ASP A O 13
ATOM 16223 N N . GLY A 1 79 ? 5.487 -3.028 4.248 1.00 0.00 75 GLY A N 13
ATOM 16224 C CA . GLY A 1 79 ? 6.190 -2.611 3.051 1.00 0.00 75 GLY A CA 13
ATOM 16225 C C . GLY A 1 79 ? 7.692 -2.551 3.245 1.00 0.00 75 GLY A C 13
ATOM 16226 O O . GLY A 1 79 ? 8.432 -2.388 2.279 1.00 0.00 75 GLY A O 13
ATOM 16230 N N . ARG A 1 80 ? 8.142 -2.625 4.494 1.00 0.00 76 ARG A N 13
ATOM 16231 C CA . ARG A 1 80 ? 9.559 -2.552 4.801 1.00 0.00 76 ARG A CA 13
ATOM 16232 C C . ARG A 1 80 ? 10.166 -3.935 4.999 1.00 0.00 76 ARG A C 13
ATOM 16233 O O . ARG A 1 80 ? 11.314 -4.183 4.630 1.00 0.00 76 ARG A O 13
ATOM 16254 N N . ALA A 1 81 ? 9.395 -4.823 5.603 1.00 0.00 77 ALA A N 13
ATOM 16255 C CA . ALA A 1 81 ? 9.853 -6.175 5.879 1.00 0.00 77 ALA A CA 13
ATOM 16256 C C . ALA A 1 81 ? 9.367 -7.189 4.841 1.00 0.00 77 ALA A C 13
ATOM 16257 O O . ALA A 1 81 ? 9.748 -8.358 4.892 1.00 0.00 77 ALA A O 13
ATOM 16264 N N . LEU A 1 82 ? 8.528 -6.751 3.905 1.00 0.00 78 LEU A N 13
ATOM 16265 C CA . LEU A 1 82 ? 8.010 -7.654 2.878 1.00 0.00 78 LEU A CA 13
ATOM 16266 C C . LEU A 1 82 ? 8.257 -7.116 1.473 1.00 0.00 78 LEU A C 13
ATOM 16267 O O . LEU A 1 82 ? 7.382 -7.189 0.608 1.00 0.00 78 LEU A O 13
ATOM 16283 N N . VAL A 1 83 ? 9.456 -6.594 1.242 1.00 0.00 79 VAL A N 13
ATOM 16284 C CA . VAL A 1 83 ? 9.810 -6.067 -0.067 1.00 0.00 79 VAL A CA 13
ATOM 16285 C C . VAL A 1 83 ? 10.118 -7.209 -1.033 1.00 0.00 79 VAL A C 13
ATOM 16286 O O . VAL A 1 83 ? 11.202 -7.791 -0.997 1.00 0.00 79 VAL A O 13
ATOM 16299 N N . ALA A 1 84 ? 9.152 -7.535 -1.886 1.00 0.00 80 ALA A N 13
ATOM 16300 C CA . ALA A 1 84 ? 9.316 -8.618 -2.848 1.00 0.00 80 ALA A CA 13
ATOM 16301 C C . ALA A 1 84 ? 9.724 -8.095 -4.222 1.00 0.00 80 ALA A C 13
ATOM 16302 O O . ALA A 1 84 ? 9.381 -6.975 -4.598 1.00 0.00 80 ALA A O 13
ATOM 16309 N N . ARG A 1 85 ? 10.455 -8.920 -4.964 1.00 0.00 81 ARG A N 13
ATOM 16310 C CA . ARG A 1 85 ? 10.912 -8.555 -6.300 1.00 0.00 81 ARG A CA 13
ATOM 16311 C C . ARG A 1 85 ? 10.309 -9.493 -7.345 1.00 0.00 81 ARG A C 13
ATOM 16312 O O . ARG A 1 85 ? 9.952 -10.628 -7.032 1.00 0.00 81 ARG A O 13
ATOM 16333 N N . PRO A 1 86 ? 10.192 -9.034 -8.603 1.00 0.00 82 PRO A N 13
ATOM 16334 C CA . PRO A 1 86 ? 9.634 -9.844 -9.691 1.00 0.00 82 PRO A CA 13
ATOM 16335 C C . PRO A 1 86 ? 10.295 -11.216 -9.782 1.00 0.00 82 PRO A C 13
ATOM 16336 O O . PRO A 1 86 ? 11.500 -11.352 -9.572 1.00 0.00 82 PRO A O 13
ATOM 16347 N N . GLU A 1 87 ? 9.496 -12.231 -10.092 1.00 0.00 83 GLU A N 13
ATOM 16348 C CA . GLU A 1 87 ? 9.998 -13.595 -10.207 1.00 0.00 83 GLU A CA 13
ATOM 16349 C C . GLU A 1 87 ? 11.099 -13.695 -11.259 1.00 0.00 83 GLU A C 13
ATOM 16350 O O . GLU A 1 87 ? 11.901 -14.629 -11.246 1.00 0.00 83 GLU A O 13
ATOM 16362 N N . GLU A 1 88 ? 11.134 -12.730 -12.171 1.00 0.00 84 GLU A N 13
ATOM 16363 C CA . GLU A 1 88 ? 12.137 -12.714 -13.229 1.00 0.00 84 GLU A CA 13
ATOM 16364 C C . GLU A 1 88 ? 13.406 -12.004 -12.771 1.00 0.00 84 GLU A C 13
ATOM 16365 O O . GLU A 1 88 ? 14.515 -12.404 -13.122 1.00 0.00 84 GLU A O 13
ATOM 16377 N N . ARG A 1 89 ? 13.236 -10.944 -11.986 1.00 0.00 85 ARG A N 13
ATOM 16378 C CA . ARG A 1 89 ? 14.369 -10.177 -11.481 1.00 0.00 85 ARG A CA 13
ATOM 16379 C C . ARG A 1 89 ? 14.290 -10.023 -9.965 1.00 0.00 85 ARG A C 13
ATOM 16380 O O . ARG A 1 89 ? 13.436 -9.305 -9.448 1.00 0.00 85 ARG A O 13
ATOM 16401 N N . ILE A 1 90 ? 15.187 -10.706 -9.258 1.00 0.00 86 ILE A N 13
ATOM 16402 C CA . ILE A 1 90 ? 15.216 -10.648 -7.801 1.00 0.00 86 ILE A CA 13
ATOM 16403 C C . ILE A 1 90 ? 16.547 -10.092 -7.300 1.00 0.00 86 ILE A C 13
ATOM 16404 O O . ILE A 1 90 ? 17.610 -10.439 -7.815 1.00 0.00 86 ILE A O 13
ATOM 16420 N N . ARG A 1 13 ? -6.987 -7.693 -13.324 1.00 0.00 9 ARG A N 14
ATOM 16421 C CA . ARG A 1 13 ? -8.269 -7.675 -12.630 1.00 0.00 9 ARG A CA 14
ATOM 16422 C C . ARG A 1 13 ? -8.124 -7.075 -11.233 1.00 0.00 9 ARG A C 14
ATOM 16423 O O . ARG A 1 13 ? -7.058 -7.148 -10.625 1.00 0.00 9 ARG A O 14
ATOM 16444 N N . HIS A 1 14 ? -9.206 -6.487 -10.733 1.00 0.00 10 HIS A N 14
ATOM 16445 C CA . HIS A 1 14 ? -9.203 -5.877 -9.408 1.00 0.00 10 HIS A CA 14
ATOM 16446 C C . HIS A 1 14 ? -9.633 -6.887 -8.349 1.00 0.00 10 HIS A C 14
ATOM 16447 O O . HIS A 1 14 ? -10.065 -7.993 -8.675 1.00 0.00 10 HIS A O 14
ATOM 16462 N N . GLU A 1 15 ? -9.515 -6.504 -7.081 1.00 0.00 11 GLU A N 14
ATOM 16463 C CA . GLU A 1 15 ? -9.897 -7.386 -5.983 1.00 0.00 11 GLU A CA 14
ATOM 16464 C C . GLU A 1 15 ? -9.817 -6.668 -4.638 1.00 0.00 11 GLU A C 14
ATOM 16465 O O . GLU A 1 15 ? -10.649 -6.890 -3.758 1.00 0.00 11 GLU A O 14
ATOM 16477 N N . LEU A 1 16 ? -8.814 -5.808 -4.479 1.00 0.00 12 LEU A N 14
ATOM 16478 C CA . LEU A 1 16 ? -8.641 -5.066 -3.232 1.00 0.00 12 LEU A CA 14
ATOM 16479 C C . LEU A 1 16 ? -8.736 -3.562 -3.465 1.00 0.00 12 LEU A C 14
ATOM 16480 O O . LEU A 1 16 ? -8.238 -2.769 -2.665 1.00 0.00 12 LEU A O 14
ATOM 16496 N N . ILE A 1 17 ? -9.382 -3.172 -4.560 1.00 0.00 13 ILE A N 14
ATOM 16497 C CA . ILE A 1 17 ? -9.545 -1.759 -4.886 1.00 0.00 13 ILE A CA 14
ATOM 16498 C C . ILE A 1 17 ? -10.843 -1.211 -4.298 1.00 0.00 13 ILE A C 14
ATOM 16499 O O . ILE A 1 17 ? -11.781 -1.963 -4.035 1.00 0.00 13 ILE A O 14
ATOM 16515 N N . GLY A 1 18 ? -10.889 0.101 -4.095 1.00 0.00 14 GLY A N 14
ATOM 16516 C CA . GLY A 1 18 ? -12.076 0.724 -3.540 1.00 0.00 14 GLY A CA 14
ATOM 16517 C C . GLY A 1 18 ? -11.965 0.961 -2.046 1.00 0.00 14 GLY A C 14
ATOM 16518 O O . GLY A 1 18 ? -12.606 1.861 -1.503 1.00 0.00 14 GLY A O 14
ATOM 16522 N N . LEU A 1 19 ? -11.149 0.149 -1.378 1.00 0.00 15 LEU A N 14
ATOM 16523 C CA . LEU A 1 19 ? -10.957 0.275 0.063 1.00 0.00 15 LEU A CA 14
ATOM 16524 C C . LEU A 1 19 ? -9.905 1.332 0.388 1.00 0.00 15 LEU A C 14
ATOM 16525 O O . LEU A 1 19 ? -9.164 1.773 -0.490 1.00 0.00 15 LEU A O 14
ATOM 16541 N N . SER A 1 20 ? -9.849 1.737 1.653 1.00 0.00 16 SER A N 14
ATOM 16542 C CA . SER A 1 20 ? -8.890 2.744 2.093 1.00 0.00 16 SER A CA 14
ATOM 16543 C C . SER A 1 20 ? -7.615 2.094 2.623 1.00 0.00 16 SER A C 14
ATOM 16544 O O . SER A 1 20 ? -7.617 0.929 3.021 1.00 0.00 16 SER A O 14
ATOM 16552 N N . VAL A 1 21 ? -6.527 2.858 2.625 1.00 0.00 17 VAL A N 14
ATOM 16553 C CA . VAL A 1 21 ? -5.243 2.366 3.107 1.00 0.00 17 VAL A CA 14
ATOM 16554 C C . VAL A 1 21 ? -4.711 3.244 4.234 1.00 0.00 17 VAL A C 14
ATOM 16555 O O . VAL A 1 21 ? -5.118 4.398 4.377 1.00 0.00 17 VAL A O 14
ATOM 16568 N N . ARG A 1 22 ? -3.805 2.694 5.038 1.00 0.00 18 ARG A N 14
ATOM 16569 C CA . ARG A 1 22 ? -3.227 3.436 6.154 1.00 0.00 18 ARG A CA 14
ATOM 16570 C C . ARG A 1 22 ? -1.763 3.051 6.359 1.00 0.00 18 ARG A C 14
ATOM 16571 O O . ARG A 1 22 ? -1.449 1.895 6.642 1.00 0.00 18 ARG A O 14
ATOM 16592 N N . ILE A 1 23 ? -0.874 4.030 6.217 1.00 0.00 19 ILE A N 14
ATOM 16593 C CA . ILE A 1 23 ? 0.556 3.798 6.389 1.00 0.00 19 ILE A CA 14
ATOM 16594 C C . ILE A 1 23 ? 0.957 3.948 7.856 1.00 0.00 19 ILE A C 14
ATOM 16595 O O . ILE A 1 23 ? 0.514 4.871 8.539 1.00 0.00 19 ILE A O 14
ATOM 16611 N N . ALA A 1 24 ? 1.791 3.030 8.337 1.00 0.00 20 ALA A N 14
ATOM 16612 C CA . ALA A 1 24 ? 2.243 3.064 9.724 1.00 0.00 20 ALA A CA 14
ATOM 16613 C C . ALA A 1 24 ? 3.737 3.339 9.821 1.00 0.00 20 ALA A C 14
ATOM 16614 O O . ALA A 1 24 ? 4.207 3.945 10.784 1.00 0.00 20 ALA A O 14
ATOM 16621 N N . ARG A 1 25 ? 4.478 2.891 8.819 1.00 0.00 21 ARG A N 14
ATOM 16622 C CA . ARG A 1 25 ? 5.920 3.086 8.780 1.00 0.00 21 ARG A CA 14
ATOM 16623 C C . ARG A 1 25 ? 6.441 2.993 7.350 1.00 0.00 21 ARG A C 14
ATOM 16624 O O . ARG A 1 25 ? 6.100 2.068 6.616 1.00 0.00 21 ARG A O 14
ATOM 16645 N N . SER A 1 26 ? 7.268 3.960 6.959 1.00 0.00 22 SER A N 14
ATOM 16646 C CA . SER A 1 26 ? 7.829 3.984 5.612 1.00 0.00 22 SER A CA 14
ATOM 16647 C C . SER A 1 26 ? 9.301 4.390 5.633 1.00 0.00 22 SER A C 14
ATOM 16648 O O . SER A 1 26 ? 9.796 4.924 6.625 1.00 0.00 22 SER A O 14
ATOM 16656 N N . VAL A 1 27 ? 9.994 4.131 4.525 1.00 0.00 23 VAL A N 14
ATOM 16657 C CA . VAL A 1 27 ? 11.408 4.468 4.409 1.00 0.00 23 VAL A CA 14
ATOM 16658 C C . VAL A 1 27 ? 11.632 5.974 4.526 1.00 0.00 23 VAL A C 14
ATOM 16659 O O . VAL A 1 27 ? 12.661 6.420 5.031 1.00 0.00 23 VAL A O 14
ATOM 16672 N N . HIS A 1 28 ? 10.655 6.753 4.068 1.00 0.00 24 HIS A N 14
ATOM 16673 C CA . HIS A 1 28 ? 10.742 8.209 4.133 1.00 0.00 24 HIS A CA 14
ATOM 16674 C C . HIS A 1 28 ? 9.592 8.782 4.954 1.00 0.00 24 HIS A C 14
ATOM 16675 O O . HIS A 1 28 ? 8.446 8.350 4.827 1.00 0.00 24 HIS A O 14
ATOM 16690 N N . ARG A 1 29 ? 9.911 9.753 5.801 1.00 0.00 25 ARG A N 14
ATOM 16691 C CA . ARG A 1 29 ? 8.914 10.387 6.657 1.00 0.00 25 ARG A CA 14
ATOM 16692 C C . ARG A 1 29 ? 7.891 11.177 5.841 1.00 0.00 25 ARG A C 14
ATOM 16693 O O . ARG A 1 29 ? 6.829 11.536 6.350 1.00 0.00 25 ARG A O 14
ATOM 16714 N N . ASP A 1 30 ? 8.213 11.451 4.580 1.00 0.00 26 ASP A N 14
ATOM 16715 C CA . ASP A 1 30 ? 7.311 12.203 3.715 1.00 0.00 26 ASP A CA 14
ATOM 16716 C C . ASP A 1 30 ? 6.031 11.417 3.427 1.00 0.00 26 ASP A C 14
ATOM 16717 O O . ASP A 1 30 ? 5.041 11.982 2.963 1.00 0.00 26 ASP A O 14
ATOM 16726 N N . ILE A 1 31 ? 6.047 10.117 3.718 1.00 0.00 27 ILE A N 14
ATOM 16727 C CA . ILE A 1 31 ? 4.882 9.274 3.504 1.00 0.00 27 ILE A CA 14
ATOM 16728 C C . ILE A 1 31 ? 4.629 8.357 4.699 1.00 0.00 27 ILE A C 14
ATOM 16729 O O . ILE A 1 31 ? 3.835 7.419 4.614 1.00 0.00 27 ILE A O 14
ATOM 16745 N N . GLN A 1 32 ? 5.311 8.625 5.811 1.00 0.00 28 GLN A N 14
ATOM 16746 C CA . GLN A 1 32 ? 5.162 7.819 7.011 1.00 0.00 28 GLN A CA 14
ATOM 16747 C C . GLN A 1 32 ? 4.006 8.317 7.879 1.00 0.00 28 GLN A C 14
ATOM 16748 O O . GLN A 1 32 ? 3.991 9.471 8.307 1.00 0.00 28 GLN A O 14
ATOM 16762 N N . GLY A 1 33 ? 3.047 7.435 8.142 1.00 0.00 29 GLY A N 14
ATOM 16763 C CA . GLY A 1 33 ? 1.908 7.797 8.966 1.00 0.00 29 GLY A CA 14
ATOM 16764 C C . GLY A 1 33 ? 0.823 8.524 8.193 1.00 0.00 29 GLY A C 14
ATOM 16765 O O . GLY A 1 33 ? -0.079 9.113 8.790 1.00 0.00 29 GLY A O 14
ATOM 16769 N N . ILE A 1 34 ? 0.905 8.486 6.867 1.00 0.00 30 ILE A N 14
ATOM 16770 C CA . ILE A 1 34 ? -0.079 9.145 6.026 1.00 0.00 30 ILE A CA 14
ATOM 16771 C C . ILE A 1 34 ? -1.113 8.149 5.511 1.00 0.00 30 ILE A C 14
ATOM 16772 O O . ILE A 1 34 ? -0.770 7.168 4.849 1.00 0.00 30 ILE A O 14
ATOM 16788 N N . SER A 1 35 ? -2.381 8.411 5.813 1.00 0.00 31 SER A N 14
ATOM 16789 C CA . SER A 1 35 ? -3.467 7.543 5.376 1.00 0.00 31 SER A CA 14
ATOM 16790 C C . SER A 1 35 ? -4.037 8.034 4.050 1.00 0.00 31 SER A C 14
ATOM 16791 O O . SER A 1 35 ? -4.043 9.234 3.777 1.00 0.00 31 SER A O 14
ATOM 16799 N N . GLY A 1 36 ? -4.506 7.103 3.226 1.00 0.00 32 GLY A N 14
ATOM 16800 C CA . GLY A 1 36 ? -5.062 7.477 1.939 1.00 0.00 32 GLY A CA 14
ATOM 16801 C C . GLY A 1 36 ? -5.983 6.420 1.363 1.00 0.00 32 GLY A C 14
ATOM 16802 O O . GLY A 1 36 ? -6.470 5.548 2.080 1.00 0.00 32 GLY A O 14
ATOM 16806 N N . ARG A 1 37 ? -6.221 6.510 0.059 1.00 0.00 33 ARG A N 14
ATOM 16807 C CA . ARG A 1 37 ? -7.090 5.571 -0.640 1.00 0.00 33 ARG A CA 14
ATOM 16808 C C . ARG A 1 37 ? -6.274 4.727 -1.631 1.00 0.00 33 ARG A C 14
ATOM 16809 O O . ARG A 1 37 ? -5.078 4.931 -1.786 1.00 0.00 33 ARG A O 14
ATOM 16830 N N . VAL A 1 38 ? -6.889 3.714 -2.215 1.00 0.00 34 VAL A N 14
ATOM 16831 C CA . VAL A 1 38 ? -6.166 2.786 -3.096 1.00 0.00 34 VAL A CA 14
ATOM 16832 C C . VAL A 1 38 ? -6.387 3.012 -4.587 1.00 0.00 34 VAL A C 14
ATOM 16833 O O . VAL A 1 38 ? -7.439 3.475 -5.001 1.00 0.00 34 VAL A O 14
ATOM 16846 N N . VAL A 1 39 ? -5.389 2.622 -5.390 1.00 0.00 35 VAL A N 14
ATOM 16847 C CA . VAL A 1 39 ? -5.493 2.697 -6.847 1.00 0.00 35 VAL A CA 14
ATOM 16848 C C . VAL A 1 39 ? -4.904 1.440 -7.488 1.00 0.00 35 VAL A C 14
ATOM 16849 O O . VAL A 1 39 ? -5.524 0.825 -8.355 1.00 0.00 35 VAL A O 14
ATOM 16862 N N . ASP A 1 40 ? -3.692 1.063 -7.053 1.00 0.00 36 ASP A N 14
ATOM 16863 C CA . ASP A 1 40 ? -3.021 -0.114 -7.586 1.00 0.00 36 ASP A CA 14
ATOM 16864 C C . ASP A 1 40 ? -1.939 -0.610 -6.625 1.00 0.00 36 ASP A C 14
ATOM 16865 O O . ASP A 1 40 ? -1.538 0.107 -5.707 1.00 0.00 36 ASP A O 14
ATOM 16874 N N . GLU A 1 41 ? -1.460 -1.829 -6.852 1.00 0.00 37 GLU A N 14
ATOM 16875 C CA . GLU A 1 41 ? -0.412 -2.410 -6.019 1.00 0.00 37 GLU A CA 14
ATOM 16876 C C . GLU A 1 41 ? 0.753 -2.882 -6.886 1.00 0.00 37 GLU A C 14
ATOM 16877 O O . GLU A 1 41 ? 0.553 -3.603 -7.862 1.00 0.00 37 GLU A O 14
ATOM 16889 N N . THR A 1 42 ? 1.968 -2.463 -6.536 1.00 0.00 38 THR A N 14
ATOM 16890 C CA . THR A 1 42 ? 3.150 -2.843 -7.300 1.00 0.00 38 THR A CA 14
ATOM 16891 C C . THR A 1 42 ? 4.127 -3.638 -6.437 1.00 0.00 38 THR A C 14
ATOM 16892 O O . THR A 1 42 ? 4.212 -3.431 -5.227 1.00 0.00 38 THR A O 14
ATOM 16903 N N . ARG A 1 43 ? 4.855 -4.556 -7.067 1.00 0.00 39 ARG A N 14
ATOM 16904 C CA . ARG A 1 43 ? 5.818 -5.400 -6.361 1.00 0.00 39 ARG A CA 14
ATOM 16905 C C . ARG A 1 43 ? 6.795 -4.578 -5.519 1.00 0.00 39 ARG A C 14
ATOM 16906 O O . ARG A 1 43 ? 7.399 -5.101 -4.583 1.00 0.00 39 ARG A O 14
ATOM 16927 N N . ASN A 1 44 ? 6.961 -3.301 -5.851 1.00 0.00 40 ASN A N 14
ATOM 16928 C CA . ASN A 1 44 ? 7.884 -2.448 -5.104 1.00 0.00 40 ASN A CA 14
ATOM 16929 C C . ASN A 1 44 ? 7.321 -1.053 -4.847 1.00 0.00 40 ASN A C 14
ATOM 16930 O O . ASN A 1 44 ? 8.061 -0.148 -4.459 1.00 0.00 40 ASN A O 14
ATOM 16941 N N . THR A 1 45 ? 6.019 -0.869 -5.056 1.00 0.00 41 THR A N 14
ATOM 16942 C CA . THR A 1 45 ? 5.408 0.435 -4.829 1.00 0.00 41 THR A CA 14
ATOM 16943 C C . THR A 1 45 ? 3.908 0.339 -4.602 1.00 0.00 41 THR A C 14
ATOM 16944 O O . THR A 1 45 ? 3.235 -0.546 -5.132 1.00 0.00 41 THR A O 14
ATOM 16955 N N . LEU A 1 46 ? 3.395 1.278 -3.819 1.00 0.00 42 LEU A N 14
ATOM 16956 C CA . LEU A 1 46 ? 1.972 1.342 -3.519 1.00 0.00 42 LEU A CA 14
ATOM 16957 C C . LEU A 1 46 ? 1.328 2.484 -4.281 1.00 0.00 42 LEU A C 14
ATOM 16958 O O . LEU A 1 46 ? 1.786 3.625 -4.210 1.00 0.00 42 LEU A O 14
ATOM 16974 N N . ARG A 1 47 ? 0.258 2.184 -4.997 1.00 0.00 43 ARG A N 14
ATOM 16975 C CA . ARG A 1 47 ? -0.446 3.198 -5.748 1.00 0.00 43 ARG A CA 14
ATOM 16976 C C . ARG A 1 47 ? -1.728 3.549 -4.992 1.00 0.00 43 ARG A C 14
ATOM 16977 O O . ARG A 1 47 ? -2.464 2.661 -4.558 1.00 0.00 43 ARG A O 14
ATOM 16998 N N . ILE A 1 48 ? -1.958 4.845 -4.782 1.00 0.00 44 ILE A N 14
ATOM 16999 C CA . ILE A 1 48 ? -3.111 5.317 -4.006 1.00 0.00 44 ILE A CA 14
ATOM 17000 C C . ILE A 1 48 ? -4.128 6.122 -4.820 1.00 0.00 44 ILE A C 14
ATOM 17001 O O . ILE A 1 48 ? -3.804 7.169 -5.369 1.00 0.00 44 ILE A O 14
ATOM 17017 N N . GLU A 1 49 ? -5.387 5.672 -4.817 1.00 0.00 45 GLU A N 14
ATOM 17018 C CA . GLU A 1 49 ? -6.455 6.410 -5.474 1.00 0.00 45 GLU A CA 14
ATOM 17019 C C . GLU A 1 49 ? -7.633 6.540 -4.527 1.00 0.00 45 GLU A C 14
ATOM 17020 O O . GLU A 1 49 ? -7.965 5.589 -3.774 1.00 0.00 45 GLU A O 14
ATOM 17032 N N . MET A 1 50 ? -8.238 7.731 -4.586 1.00 0.00 46 MET A N 14
ATOM 17033 C CA . MET A 1 50 ? -9.389 8.094 -3.775 1.00 0.00 46 MET A CA 14
ATOM 17034 C C . MET A 1 50 ? -10.631 8.220 -4.653 1.00 0.00 46 MET A C 14
ATOM 17035 O O . MET A 1 50 ? -10.613 8.929 -5.663 1.00 0.00 46 MET A O 14
ATOM 17049 N N . ASP A 1 51 ? -11.706 7.533 -4.264 1.00 0.00 47 ASP A N 14
ATOM 17050 C CA . ASP A 1 51 ? -12.963 7.561 -5.014 1.00 0.00 47 ASP A CA 14
ATOM 17051 C C . ASP A 1 51 ? -13.341 8.980 -5.431 1.00 0.00 47 ASP A C 14
ATOM 17052 O O . ASP A 1 51 ? -14.029 9.181 -6.431 1.00 0.00 47 ASP A O 14
ATOM 17061 N N . ASP A 1 52 ? -12.884 9.958 -4.661 1.00 0.00 48 ASP A N 14
ATOM 17062 C CA . ASP A 1 52 ? -13.170 11.359 -4.952 1.00 0.00 48 ASP A CA 14
ATOM 17063 C C . ASP A 1 52 ? -12.574 11.779 -6.296 1.00 0.00 48 ASP A C 14
ATOM 17064 O O . ASP A 1 52 ? -12.884 12.853 -6.812 1.00 0.00 48 ASP A O 14
ATOM 17073 N N . GLY A 1 53 ? -11.715 10.930 -6.857 1.00 0.00 49 GLY A N 14
ATOM 17074 C CA . GLY A 1 53 ? -11.092 11.235 -8.130 1.00 0.00 49 GLY A CA 14
ATOM 17075 C C . GLY A 1 53 ? -9.670 11.732 -7.974 1.00 0.00 49 GLY A C 14
ATOM 17076 O O . GLY A 1 53 ? -9.136 12.399 -8.860 1.00 0.00 49 GLY A O 14
ATOM 17080 N N . ARG A 1 54 ? -9.054 11.399 -6.846 1.00 0.00 50 ARG A N 14
ATOM 17081 C CA . ARG A 1 54 ? -7.677 11.807 -6.577 1.00 0.00 50 ARG A CA 14
ATOM 17082 C C . ARG A 1 54 ? -6.727 10.627 -6.758 1.00 0.00 50 ARG A C 14
ATOM 17083 O O . ARG A 1 54 ? -7.155 9.473 -6.757 1.00 0.00 50 ARG A O 14
ATOM 17104 N N . GLU A 1 55 ? -5.438 10.917 -6.915 1.00 0.00 51 GLU A N 14
ATOM 17105 C CA . GLU A 1 55 ? -4.445 9.864 -7.100 1.00 0.00 51 GLU A CA 14
ATOM 17106 C C . GLU A 1 55 ? -3.069 10.287 -6.583 1.00 0.00 51 GLU A C 14
ATOM 17107 O O . GLU A 1 55 ? -2.655 11.435 -6.740 1.00 0.00 51 GLU A O 14
ATOM 17119 N N . ILE A 1 56 ? -2.368 9.337 -5.969 1.00 0.00 52 ILE A N 14
ATOM 17120 C CA . ILE A 1 56 ? -1.033 9.575 -5.423 1.00 0.00 52 ILE A CA 14
ATOM 17121 C C . ILE A 1 56 ? -0.279 8.255 -5.255 1.00 0.00 52 ILE A C 14
ATOM 17122 O O . ILE A 1 56 ? -0.896 7.203 -5.120 1.00 0.00 52 ILE A O 14
ATOM 17138 N N . THR A 1 57 ? 1.053 8.307 -5.280 1.00 0.00 53 THR A N 14
ATOM 17139 C CA . THR A 1 57 ? 1.866 7.095 -5.142 1.00 0.00 53 THR A CA 14
ATOM 17140 C C . THR A 1 57 ? 2.714 7.121 -3.868 1.00 0.00 53 THR A C 14
ATOM 17141 O O . THR A 1 57 ? 3.051 8.189 -3.354 1.00 0.00 53 THR A O 14
ATOM 17152 N N . VAL A 1 58 ? 3.059 5.933 -3.365 1.00 0.00 54 VAL A N 14
ATOM 17153 C CA . VAL A 1 58 ? 3.872 5.809 -2.155 1.00 0.00 54 VAL A CA 14
ATOM 17154 C C . VAL A 1 58 ? 4.802 4.592 -2.239 1.00 0.00 54 VAL A C 14
ATOM 17155 O O . VAL A 1 58 ? 4.383 3.519 -2.671 1.00 0.00 54 VAL A O 14
ATOM 17168 N N . PRO A 1 59 ? 6.083 4.739 -1.838 1.00 0.00 55 PRO A N 14
ATOM 17169 C CA . PRO A 1 59 ? 7.067 3.646 -1.883 1.00 0.00 55 PRO A CA 14
ATOM 17170 C C . PRO A 1 59 ? 6.868 2.614 -0.771 1.00 0.00 55 PRO A C 14
ATOM 17171 O O . PRO A 1 59 ? 7.001 2.930 0.412 1.00 0.00 55 PRO A O 14
ATOM 17182 N N . LYS A 1 60 ? 6.554 1.380 -1.160 1.00 0.00 56 LYS A N 14
ATOM 17183 C CA . LYS A 1 60 ? 6.342 0.297 -0.198 1.00 0.00 56 LYS A CA 14
ATOM 17184 C C . LYS A 1 60 ? 7.561 -0.620 -0.090 1.00 0.00 56 LYS A C 14
ATOM 17185 O O . LYS A 1 60 ? 7.552 -1.572 0.687 1.00 0.00 56 LYS A O 14
ATOM 17204 N N . GLY A 1 61 ? 8.596 -0.356 -0.885 1.00 0.00 57 GLY A N 14
ATOM 17205 C CA . GLY A 1 61 ? 9.779 -1.203 -0.861 1.00 0.00 57 GLY A CA 14
ATOM 17206 C C . GLY A 1 61 ? 10.293 -1.470 0.541 1.00 0.00 57 GLY A C 14
ATOM 17207 O O . GLY A 1 61 ? 10.939 -2.486 0.789 1.00 0.00 57 GLY A O 14
ATOM 17211 N N . ILE A 1 62 ? 9.992 -0.562 1.461 1.00 0.00 58 ILE A N 14
ATOM 17212 C CA . ILE A 1 62 ? 10.407 -0.708 2.843 1.00 0.00 58 ILE A CA 14
ATOM 17213 C C . ILE A 1 62 ? 9.400 -0.017 3.756 1.00 0.00 58 ILE A C 14
ATOM 17214 O O . ILE A 1 62 ? 9.746 0.919 4.477 1.00 0.00 58 ILE A O 14
ATOM 17230 N N . ALA A 1 63 ? 8.142 -0.457 3.703 1.00 0.00 59 ALA A N 14
ATOM 17231 C CA . ALA A 1 63 ? 7.107 0.169 4.519 1.00 0.00 59 ALA A CA 14
ATOM 17232 C C . ALA A 1 63 ? 5.975 -0.783 4.903 1.00 0.00 59 ALA A C 14
ATOM 17233 O O . ALA A 1 63 ? 5.535 -1.601 4.103 1.00 0.00 59 ALA A O 14
ATOM 17240 N N . VAL A 1 64 ? 5.483 -0.635 6.130 1.00 0.00 60 VAL A N 14
ATOM 17241 C CA . VAL A 1 64 ? 4.373 -1.449 6.618 1.00 0.00 60 VAL A CA 14
ATOM 17242 C C . VAL A 1 64 ? 3.073 -0.658 6.514 1.00 0.00 60 VAL A C 14
ATOM 17243 O O . VAL A 1 64 ? 3.071 0.558 6.706 1.00 0.00 60 VAL A O 14
ATOM 17256 N N . PHE A 1 65 ? 1.973 -1.333 6.195 1.00 0.00 61 PHE A N 14
ATOM 17257 C CA . PHE A 1 65 ? 0.696 -0.641 6.059 1.00 0.00 61 PHE A CA 14
ATOM 17258 C C . PHE A 1 65 ? -0.487 -1.578 6.267 1.00 0.00 61 PHE A C 14
ATOM 17259 O O . PHE A 1 65 ? -0.356 -2.796 6.169 1.00 0.00 61 PHE A O 14
ATOM 17276 N N . HIS A 1 66 ? -1.644 -0.989 6.556 1.00 0.00 62 HIS A N 14
ATOM 17277 C CA . HIS A 1 66 ? -2.863 -1.755 6.785 1.00 0.00 62 HIS A CA 14
ATOM 17278 C C . HIS A 1 66 ? -4.001 -1.233 5.914 1.00 0.00 62 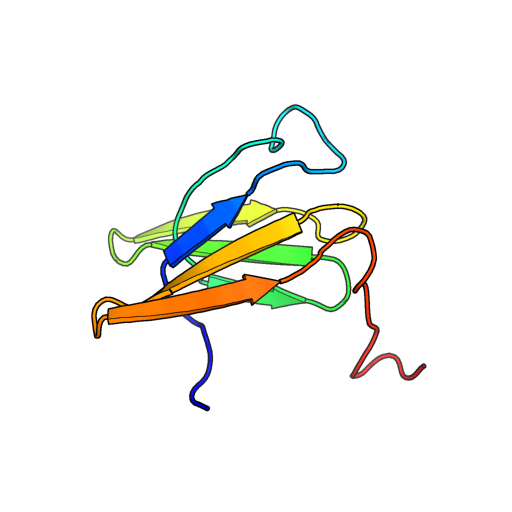HIS A C 14
ATOM 17279 O O . HIS A 1 66 ? -4.267 -0.032 5.874 1.00 0.00 62 HIS A O 14
ATOM 17294 N N . PHE A 1 67 ? -4.677 -2.146 5.221 1.00 0.00 63 PHE A N 14
ATOM 17295 C CA . PHE A 1 67 ? -5.791 -1.780 4.355 1.00 0.00 63 PHE A CA 14
ATOM 17296 C C . PHE A 1 67 ? -7.117 -1.877 5.104 1.00 0.00 63 PHE A C 14
ATOM 17297 O O . PHE A 1 67 ? -7.471 -2.934 5.627 1.00 0.00 63 PHE A O 14
ATOM 17314 N N . ARG A 1 68 ? -7.847 -0.767 5.151 1.00 0.00 64 ARG A N 14
ATOM 17315 C CA . ARG A 1 68 ? -9.134 -0.725 5.836 1.00 0.00 64 ARG A CA 14
ATOM 17316 C C . ARG A 1 68 ? -10.255 -0.446 4.840 1.00 0.00 64 ARG A C 14
ATOM 17317 O O . ARG A 1 68 ? -10.271 0.598 4.188 1.00 0.00 64 ARG A O 14
ATOM 17338 N N . THR A 1 69 ? -11.190 -1.385 4.725 1.00 0.00 65 THR A N 14
ATOM 17339 C CA . THR A 1 69 ? -12.311 -1.234 3.802 1.00 0.00 65 THR A CA 14
ATOM 17340 C C . THR A 1 69 ? -13.473 -0.501 4.478 1.00 0.00 65 THR A C 14
ATOM 17341 O O . THR A 1 69 ? -13.804 -0.781 5.631 1.00 0.00 65 THR A O 14
ATOM 17352 N N . PRO A 1 70 ? -14.103 0.452 3.764 1.00 0.00 66 PRO A N 14
ATOM 17353 C CA . PRO A 1 70 ? -15.227 1.235 4.296 1.00 0.00 66 PRO A CA 14
ATOM 17354 C C . PRO A 1 70 ? -16.310 0.371 4.937 1.00 0.00 66 PRO A C 14
ATOM 17355 O O . PRO A 1 70 ? -16.988 0.806 5.868 1.00 0.00 66 PRO A O 14
ATOM 17366 N N . GLN A 1 71 ? -16.472 -0.850 4.438 1.00 0.00 67 GLN A N 14
ATOM 17367 C CA . GLN A 1 71 ? -17.480 -1.760 4.971 1.00 0.00 67 GLN A CA 14
ATOM 17368 C C . GLN A 1 71 ? -17.186 -2.129 6.425 1.00 0.00 67 GLN A C 14
ATOM 17369 O O . GLN A 1 71 ? -18.034 -2.700 7.110 1.00 0.00 67 GLN A O 14
ATOM 17383 N N . GLY A 1 72 ? -15.984 -1.799 6.895 1.00 0.00 68 GLY A N 14
ATOM 17384 C CA . GLY A 1 72 ? -15.617 -2.107 8.265 1.00 0.00 68 GLY A CA 14
ATOM 17385 C C . GLY A 1 72 ? -14.687 -3.300 8.372 1.00 0.00 68 GLY A C 14
ATOM 17386 O O . GLY A 1 72 ? -14.928 -4.215 9.158 1.00 0.00 68 GLY A O 14
ATOM 17390 N N . GLU A 1 73 ? -13.616 -3.284 7.583 1.00 0.00 69 GLU A N 14
ATOM 17391 C CA . GLU A 1 73 ? -12.639 -4.370 7.598 1.00 0.00 69 GLU A CA 14
ATOM 17392 C C . GLU A 1 73 ? -11.232 -3.829 7.833 1.00 0.00 69 GLU A C 14
ATOM 17393 O O . GLU A 1 73 ? -10.901 -2.724 7.402 1.00 0.00 69 GLU A O 14
ATOM 17405 N N . LEU A 1 74 ? -10.407 -4.614 8.521 1.00 0.00 70 LEU A N 14
ATOM 17406 C CA . LEU A 1 74 ? -9.036 -4.211 8.814 1.00 0.00 70 LEU A CA 14
ATOM 17407 C C . LEU A 1 74 ? -8.040 -5.253 8.311 1.00 0.00 70 LEU A C 14
ATOM 17408 O O . LEU A 1 74 ? -8.071 -6.409 8.729 1.00 0.00 70 LEU A O 14
ATOM 17424 N N . VAL A 1 75 ? -7.157 -4.831 7.411 1.00 0.00 71 VAL A N 14
ATOM 17425 C CA . VAL A 1 75 ? -6.148 -5.723 6.851 1.00 0.00 71 VAL A CA 14
ATOM 17426 C C . VAL A 1 75 ? -4.746 -5.184 7.120 1.00 0.00 71 VAL A C 14
ATOM 17427 O O . VAL A 1 75 ? -4.515 -3.977 7.070 1.00 0.00 71 VAL A O 14
ATOM 17440 N N . GLU A 1 76 ? -3.812 -6.086 7.408 1.00 0.00 72 GLU A N 14
ATOM 17441 C CA . GLU A 1 76 ? -2.434 -5.691 7.687 1.00 0.00 72 GLU A CA 14
ATOM 17442 C C . GLU A 1 76 ? -1.473 -6.326 6.687 1.00 0.00 72 GLU A C 14
ATOM 17443 O O . GLU A 1 76 ? -1.531 -7.528 6.432 1.00 0.00 72 GLU A O 14
ATOM 17455 N N . ILE A 1 77 ? -0.587 -5.508 6.127 1.00 0.00 73 ILE A N 14
ATOM 17456 C CA . ILE A 1 77 ? 0.389 -5.989 5.160 1.00 0.00 73 ILE A CA 14
ATOM 17457 C C . ILE A 1 77 ? 1.775 -5.466 5.508 1.00 0.00 73 ILE A C 14
ATOM 17458 O O . ILE A 1 77 ? 1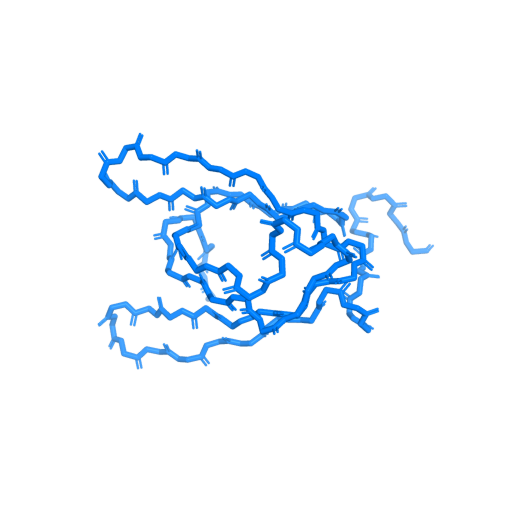.920 -4.348 6.001 1.00 0.00 73 ILE A O 14
ATOM 17474 N N . ASP A 1 78 ? 2.795 -6.276 5.255 1.00 0.00 74 ASP A N 14
ATOM 17475 C CA . ASP A 1 78 ? 4.163 -5.880 5.555 1.00 0.00 74 ASP A CA 14
ATOM 17476 C C . ASP A 1 78 ? 4.934 -5.543 4.283 1.00 0.00 74 ASP A C 14
ATOM 17477 O O . ASP A 1 78 ? 5.424 -6.428 3.588 1.00 0.00 74 ASP A O 14
ATOM 17486 N N . GLY A 1 79 ? 5.046 -4.253 3.997 1.00 0.00 75 GLY A N 14
ATOM 17487 C CA . GLY A 1 79 ? 5.770 -3.805 2.824 1.00 0.00 75 GLY A CA 14
ATOM 17488 C C . GLY A 1 79 ? 7.227 -3.519 3.136 1.00 0.00 75 GLY A C 14
ATOM 17489 O O . GLY A 1 79 ? 8.040 -3.331 2.235 1.00 0.00 75 GLY A O 14
ATOM 17493 N N . ARG A 1 80 ? 7.556 -3.449 4.422 1.00 0.00 76 ARG A N 14
ATOM 17494 C CA . ARG A 1 80 ? 8.916 -3.163 4.837 1.00 0.00 76 ARG A CA 14
ATOM 17495 C C . ARG A 1 80 ? 9.716 -4.444 5.037 1.00 0.00 76 ARG A C 14
ATOM 17496 O O . ARG A 1 80 ? 10.912 -4.496 4.749 1.00 0.00 76 ARG A O 14
ATOM 17517 N N . ALA A 1 81 ? 9.050 -5.463 5.554 1.00 0.00 77 ALA A N 14
ATOM 17518 C CA . ALA A 1 81 ? 9.691 -6.739 5.827 1.00 0.00 77 ALA A CA 14
ATOM 17519 C C . ALA A 1 81 ? 9.395 -7.797 4.761 1.00 0.00 77 ALA A C 14
ATOM 17520 O O . ALA A 1 81 ? 9.907 -8.915 4.842 1.00 0.00 77 ALA A O 14
ATOM 17527 N N . LEU A 1 82 ? 8.574 -7.462 3.768 1.00 0.00 78 LEU A N 14
ATOM 17528 C CA . LEU A 1 82 ? 8.241 -8.424 2.718 1.00 0.00 78 LEU A CA 14
ATOM 17529 C C . LEU A 1 82 ? 8.427 -7.826 1.327 1.00 0.00 78 LEU A C 14
ATOM 17530 O O . LEU A 1 82 ? 7.588 -8.014 0.446 1.00 0.00 78 LEU A O 14
ATOM 17546 N N . VAL A 1 83 ? 9.532 -7.117 1.125 1.00 0.00 79 VAL A N 14
ATOM 17547 C CA . VAL A 1 83 ? 9.812 -6.514 -0.168 1.00 0.00 79 VAL A CA 14
ATOM 17548 C C . VAL A 1 83 ? 10.220 -7.580 -1.183 1.00 0.00 79 VAL A C 14
ATOM 17549 O O . VAL A 1 83 ? 11.361 -8.043 -1.190 1.00 0.00 79 VAL A O 14
ATOM 17562 N N . ALA A 1 84 ? 9.278 -7.972 -2.035 1.00 0.00 80 ALA A N 14
ATOM 17563 C CA . ALA A 1 84 ? 9.538 -8.988 -3.048 1.00 0.00 80 ALA A CA 14
ATOM 17564 C C . ALA A 1 84 ? 9.583 -8.375 -4.441 1.00 0.00 80 ALA A C 14
ATOM 17565 O O . ALA A 1 84 ? 8.549 -8.021 -5.009 1.00 0.00 80 ALA A O 14
ATOM 17572 N N . ARG A 1 85 ? 10.786 -8.252 -4.990 1.00 0.00 81 ARG A N 14
ATOM 17573 C CA . ARG A 1 85 ? 10.964 -7.681 -6.319 1.00 0.00 81 ARG A CA 14
ATOM 17574 C C . ARG A 1 85 ? 11.559 -8.709 -7.280 1.00 0.00 81 ARG A C 14
ATOM 17575 O O . ARG A 1 85 ? 12.444 -9.479 -6.904 1.00 0.00 81 ARG A O 14
ATOM 17596 N N . PRO A 1 86 ? 11.082 -8.738 -8.538 1.00 0.00 82 PRO A N 14
ATOM 17597 C CA . PRO A 1 86 ? 11.575 -9.677 -9.545 1.00 0.00 82 PRO A CA 14
ATOM 17598 C C . PRO A 1 86 ? 12.904 -9.241 -10.154 1.00 0.00 82 PRO A C 14
ATOM 17599 O O . PRO A 1 86 ? 13.597 -10.036 -10.790 1.00 0.00 82 PRO A O 14
ATOM 17610 N N . GLU A 1 87 ? 13.255 -7.976 -9.954 1.00 0.00 83 GLU A N 14
ATOM 17611 C CA . GLU A 1 87 ? 14.502 -7.435 -10.485 1.00 0.00 83 GLU A CA 14
ATOM 17612 C C . GLU A 1 87 ? 15.640 -7.590 -9.480 1.00 0.00 83 GLU A C 14
ATOM 17613 O O . GLU A 1 87 ? 16.811 -7.628 -9.854 1.00 0.00 83 GLU A O 14
ATOM 17625 N N . GLU A 1 88 ? 15.284 -7.682 -8.205 1.00 0.00 84 GLU A N 14
ATOM 17626 C CA . GLU A 1 88 ? 16.273 -7.837 -7.143 1.00 0.00 84 GLU A CA 14
ATOM 17627 C C . GLU A 1 88 ? 16.378 -9.294 -6.700 1.00 0.00 84 GLU A C 14
ATOM 17628 O O . GLU A 1 88 ? 17.360 -9.688 -6.068 1.00 0.00 84 GLU A O 14
ATOM 17640 N N . ARG A 1 89 ? 15.364 -10.090 -7.031 1.00 0.00 85 ARG A N 14
ATOM 17641 C CA . ARG A 1 89 ? 15.346 -11.502 -6.664 1.00 0.00 85 ARG A CA 14
ATOM 17642 C C . ARG A 1 89 ? 15.308 -11.673 -5.148 1.00 0.00 85 ARG A C 14
ATOM 17643 O O . ARG A 1 89 ? 16.265 -12.156 -4.543 1.00 0.00 85 ARG A O 14
ATOM 17664 N N . ILE A 1 90 ? 14.194 -11.274 -4.542 1.00 0.00 86 ILE A N 14
ATOM 17665 C CA . ILE A 1 90 ? 14.030 -11.386 -3.098 1.00 0.00 86 ILE A CA 14
ATOM 17666 C C . ILE A 1 90 ? 12.872 -12.316 -2.754 1.00 0.00 86 ILE A C 14
ATOM 17667 O O . ILE A 1 90 ? 11.731 -12.078 -3.154 1.00 0.00 86 ILE A O 14
ATOM 17683 N N . ARG A 1 13 ? -6.207 -15.707 -5.384 1.00 0.00 9 ARG A N 15
ATOM 17684 C CA . ARG A 1 13 ? -6.426 -14.383 -5.952 1.00 0.00 9 ARG A CA 15
ATOM 17685 C C . ARG A 1 13 ? -7.685 -13.738 -5.377 1.00 0.00 9 ARG A C 15
ATOM 17686 O O . ARG A 1 13 ? -8.802 -14.075 -5.771 1.00 0.00 9 ARG A O 15
ATOM 17707 N N . HIS A 1 14 ? -7.495 -12.809 -4.445 1.00 0.00 10 HIS A N 15
ATOM 17708 C CA . HIS A 1 14 ? -8.617 -12.116 -3.817 1.00 0.00 10 HIS A CA 15
ATOM 17709 C C . HIS A 1 14 ? -8.548 -10.606 -4.055 1.00 0.00 10 HIS A C 15
ATOM 17710 O O . HIS A 1 14 ? -9.554 -9.907 -3.938 1.00 0.00 10 HIS A O 15
ATOM 17725 N N . GLU A 1 15 ? -7.361 -10.108 -4.394 1.00 0.00 11 GLU A N 15
ATOM 17726 C CA . GLU A 1 15 ? -7.175 -8.684 -4.650 1.00 0.00 11 GLU A CA 15
ATOM 17727 C C . GLU A 1 15 ? -7.510 -7.853 -3.414 1.00 0.00 11 GLU A C 15
ATOM 17728 O O . GLU A 1 15 ? -8.231 -8.308 -2.526 1.00 0.00 11 GLU A O 15
ATOM 17740 N N . LEU A 1 16 ? -6.981 -6.634 -3.364 1.00 0.00 12 LEU A N 15
ATOM 17741 C CA . LEU A 1 16 ? -7.224 -5.739 -2.236 1.00 0.00 12 LEU A CA 15
ATOM 17742 C C . LEU A 1 16 ? -7.734 -4.381 -2.704 1.00 0.00 12 LEU A C 15
ATOM 17743 O O . LEU A 1 16 ? -7.561 -3.376 -2.014 1.00 0.00 12 LEU A O 15
ATOM 17759 N N . ILE A 1 17 ? -8.364 -4.352 -3.873 1.00 0.00 13 ILE A N 15
ATOM 17760 C CA . ILE A 1 17 ? -8.896 -3.107 -4.409 1.00 0.00 13 ILE A CA 15
ATOM 17761 C C . ILE A 1 17 ? -10.300 -2.847 -3.875 1.00 0.00 13 ILE A C 15
ATOM 17762 O O . ILE A 1 17 ? -11.078 -3.777 -3.670 1.00 0.00 13 ILE A O 15
ATOM 17778 N N . GLY A 1 18 ? -10.612 -1.578 -3.638 1.00 0.00 14 GLY A N 15
ATOM 17779 C CA . GLY A 1 18 ? -11.918 -1.221 -3.117 1.00 0.00 14 GLY A CA 15
ATOM 17780 C C . GLY A 1 18 ? -11.875 -0.874 -1.639 1.00 0.00 14 GLY A C 15
ATOM 17781 O O . GLY A 1 18 ? -12.859 -0.389 -1.080 1.00 0.00 14 GLY A O 15
ATOM 17785 N N . LEU A 1 19 ? -10.730 -1.122 -1.007 1.00 0.00 15 LEU A N 15
ATOM 17786 C CA . LEU A 1 19 ? -10.558 -0.835 0.412 1.00 0.00 15 LEU A CA 15
ATOM 17787 C C . LEU A 1 19 ? -9.594 0.327 0.625 1.00 0.00 15 LEU A C 15
ATOM 17788 O O . LEU A 1 19 ? -8.881 0.732 -0.294 1.00 0.00 15 LEU A O 15
ATOM 17804 N N . SER A 1 20 ? -9.575 0.858 1.841 1.00 0.00 16 SER A N 15
ATOM 17805 C CA . SER A 1 20 ? -8.693 1.970 2.174 1.00 0.00 16 SER A CA 15
ATOM 17806 C C . SER A 1 20 ? -7.327 1.455 2.618 1.00 0.00 16 SER A C 15
ATOM 17807 O O . SER A 1 20 ? -7.194 0.306 3.035 1.00 0.00 16 SER A O 15
ATOM 17815 N N . VAL A 1 21 ? -6.315 2.310 2.520 1.00 0.00 17 VAL A N 15
ATOM 17816 C CA . VAL A 1 21 ? -4.963 1.935 2.905 1.00 0.00 17 VAL A CA 15
ATOM 17817 C C . VAL A 1 21 ? -4.341 2.978 3.832 1.00 0.00 17 VAL A C 15
ATOM 17818 O O . VAL A 1 21 ? -4.214 4.148 3.472 1.00 0.00 17 VAL A O 15
ATOM 17831 N N . ARG A 1 22 ? -3.952 2.541 5.024 1.00 0.00 18 ARG A N 15
ATOM 17832 C CA . ARG A 1 22 ? -3.337 3.431 6.001 1.00 0.00 18 ARG A CA 15
ATOM 17833 C C . ARG A 1 22 ? -1.886 3.034 6.244 1.00 0.00 18 ARG A C 15
ATOM 17834 O O . ARG A 1 22 ? -1.594 1.885 6.576 1.00 0.00 18 ARG A O 15
ATOM 17855 N N . ILE A 1 23 ? -0.979 3.990 6.075 1.00 0.00 19 ILE A N 15
ATOM 17856 C CA . ILE A 1 23 ? 0.442 3.731 6.273 1.00 0.00 19 ILE A CA 15
ATOM 17857 C C . ILE A 1 23 ? 0.847 3.968 7.725 1.00 0.00 19 ILE A C 15
ATOM 17858 O O . ILE A 1 23 ? 0.449 4.958 8.336 1.00 0.00 19 ILE A O 15
ATOM 17874 N N . ALA A 1 24 ? 1.648 3.056 8.267 1.00 0.00 20 ALA A N 15
ATOM 17875 C CA . ALA A 1 24 ? 2.117 3.169 9.643 1.00 0.00 20 ALA A CA 15
ATOM 17876 C C . ALA A 1 24 ? 3.549 3.694 9.688 1.00 0.00 20 ALA A C 15
ATOM 17877 O O . ALA A 1 24 ? 3.979 4.281 10.681 1.00 0.00 20 ALA A O 15
ATOM 17884 N N . ARG A 1 25 ? 4.274 3.486 8.595 1.00 0.00 21 ARG A N 15
ATOM 17885 C CA . ARG A 1 25 ? 5.652 3.940 8.484 1.00 0.00 21 ARG A CA 15
ATOM 17886 C C . ARG A 1 25 ? 6.097 3.910 7.029 1.00 0.00 21 ARG A C 15
ATOM 17887 O O . ARG A 1 25 ? 5.660 3.061 6.254 1.00 0.00 21 ARG A O 15
ATOM 17908 N N . SER A 1 26 ? 6.960 4.844 6.667 1.00 0.00 22 SER A N 15
ATOM 17909 C CA . SER A 1 26 ? 7.460 4.930 5.298 1.00 0.00 22 SER A CA 15
ATOM 17910 C C . SER A 1 26 ? 8.948 5.261 5.268 1.00 0.00 22 SER A C 15
ATOM 17911 O O . SER A 1 26 ? 9.517 5.710 6.263 1.00 0.00 22 SER A O 15
ATOM 17919 N N . VAL A 1 27 ? 9.569 5.045 4.113 1.00 0.00 23 VAL A N 15
ATOM 17920 C CA . VAL A 1 27 ? 10.989 5.326 3.940 1.00 0.00 23 VAL A CA 15
ATOM 17921 C C . VAL A 1 27 ? 11.283 6.803 4.191 1.00 0.00 23 VAL A C 15
ATOM 17922 O O . VAL A 1 27 ? 12.335 7.156 4.721 1.00 0.00 23 VAL A O 15
ATOM 17935 N N . HIS A 1 28 ? 10.338 7.659 3.810 1.00 0.00 24 HIS A N 15
ATOM 17936 C CA . HIS A 1 28 ? 10.488 9.099 3.996 1.00 0.00 24 HIS A CA 15
ATOM 17937 C C . HIS A 1 28 ? 9.479 9.615 5.021 1.00 0.00 24 HIS A C 15
ATOM 17938 O O . HIS A 1 28 ? 8.318 9.206 5.023 1.00 0.00 24 HIS A O 15
ATOM 17953 N N . ARG A 1 29 ? 9.938 10.494 5.905 1.00 0.00 25 ARG A N 15
ATOM 17954 C CA . ARG A 1 29 ? 9.087 11.051 6.953 1.00 0.00 25 ARG A CA 15
ATOM 17955 C C . ARG A 1 29 ? 7.983 11.946 6.393 1.00 0.00 25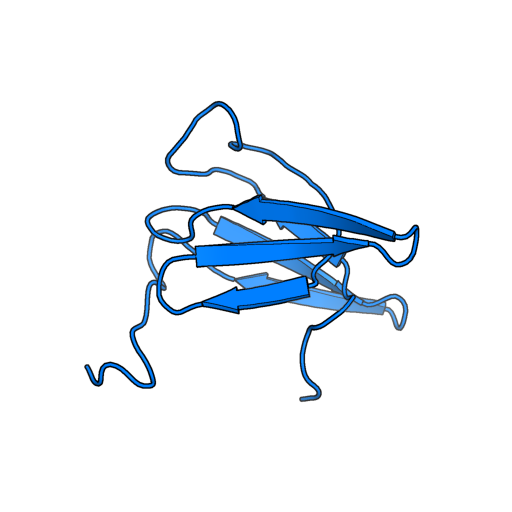 ARG A C 15
ATOM 17956 O O . ARG A 1 29 ? 6.962 12.158 7.048 1.00 0.00 25 ARG A O 15
ATOM 17977 N N . ASP A 1 30 ? 8.187 12.475 5.196 1.00 0.00 26 ASP A N 15
ATOM 17978 C CA . ASP A 1 30 ? 7.198 13.351 4.579 1.00 0.00 26 ASP A CA 15
ATOM 17979 C C . ASP A 1 30 ? 6.069 12.559 3.916 1.00 0.00 26 ASP A C 15
ATOM 17980 O O . ASP A 1 30 ? 5.158 13.142 3.332 1.00 0.00 26 ASP A O 15
ATOM 17989 N N . ILE A 1 31 ? 6.130 11.231 4.009 1.00 0.00 27 ILE A N 15
ATOM 17990 C CA . ILE A 1 31 ? 5.108 10.382 3.416 1.00 0.00 27 ILE A CA 15
ATOM 17991 C C . ILE A 1 31 ? 4.590 9.335 4.404 1.00 0.00 27 ILE A C 15
ATOM 17992 O O . ILE A 1 31 ? 3.542 8.730 4.178 1.00 0.00 27 ILE A O 15
ATOM 18008 N N . GLN A 1 32 ? 5.322 9.119 5.492 1.00 0.00 28 GLN A N 15
ATOM 18009 C CA . GLN A 1 32 ? 4.921 8.142 6.498 1.00 0.00 28 GLN A CA 15
ATOM 18010 C C . GLN A 1 32 ? 3.611 8.547 7.165 1.00 0.00 28 GLN A C 15
ATOM 18011 O O . GLN A 1 32 ? 3.235 9.719 7.156 1.00 0.00 28 GLN A O 15
ATOM 18025 N N . GLY A 1 33 ? 2.919 7.568 7.744 1.00 0.00 29 GLY A N 15
ATOM 18026 C CA . GLY A 1 33 ? 1.659 7.844 8.407 1.00 0.00 29 GLY A CA 15
ATOM 18027 C C . GLY A 1 33 ? 0.610 8.394 7.459 1.00 0.00 29 GLY A C 15
ATOM 18028 O O . GLY A 1 33 ? -0.376 8.990 7.893 1.00 0.00 29 GLY A O 15
ATOM 18032 N N . ILE A 1 34 ? 0.824 8.202 6.161 1.00 0.00 30 ILE A N 15
ATOM 18033 C CA . ILE A 1 34 ? -0.104 8.690 5.155 1.00 0.00 30 ILE A CA 15
ATOM 18034 C C . ILE A 1 34 ? -1.284 7.738 4.980 1.00 0.00 30 ILE A C 15
ATOM 18035 O O . ILE A 1 34 ? -1.132 6.627 4.473 1.00 0.00 30 ILE A O 15
ATOM 18051 N N . SER A 1 35 ? -2.465 8.192 5.386 1.00 0.00 31 SER A N 15
ATOM 18052 C CA . SER A 1 35 ? -3.678 7.393 5.256 1.00 0.00 31 SER A CA 15
ATOM 18053 C C . SER A 1 35 ? -4.427 7.802 3.994 1.00 0.00 31 SER A C 15
ATOM 18054 O O . SER A 1 35 ? -4.551 8.992 3.704 1.00 0.00 31 SER A O 15
ATOM 18062 N N . GLY A 1 36 ? -4.914 6.824 3.235 1.00 0.00 32 GLY A N 15
ATOM 18063 C CA . GLY A 1 36 ? -5.621 7.149 2.014 1.00 0.00 32 GLY A CA 15
ATOM 18064 C C . GLY A 1 36 ? -6.338 5.968 1.400 1.00 0.00 32 GLY A C 15
ATOM 18065 O O . GLY A 1 36 ? -6.600 4.968 2.064 1.00 0.00 32 GLY A O 15
ATOM 18069 N N . ARG A 1 37 ? -6.665 6.107 0.123 1.00 0.00 33 ARG A N 15
ATOM 18070 C CA . ARG A 1 37 ? -7.369 5.077 -0.628 1.00 0.00 33 ARG A CA 15
ATOM 18071 C C . ARG A 1 37 ? -6.420 4.353 -1.596 1.00 0.00 33 ARG A C 15
ATOM 18072 O O . ARG A 1 37 ? -5.255 4.708 -1.723 1.00 0.00 33 ARG A O 15
ATOM 18093 N N . VAL A 1 38 ? -6.896 3.278 -2.202 1.00 0.00 34 VAL A N 15
ATOM 18094 C CA . VAL A 1 38 ? -6.055 2.449 -3.080 1.00 0.00 34 VAL A CA 15
ATOM 18095 C C . VAL A 1 38 ? -6.291 2.649 -4.573 1.00 0.00 34 VAL A C 15
ATOM 18096 O O . VAL A 1 38 ? -7.395 2.972 -4.990 1.00 0.00 34 VAL A O 15
ATOM 18109 N N . VAL A 1 39 ? -5.256 2.385 -5.382 1.00 0.00 35 VAL A N 15
ATOM 18110 C CA . VAL A 1 39 ? -5.396 2.434 -6.836 1.00 0.00 35 VAL A CA 15
ATOM 18111 C C . VAL A 1 39 ? -4.646 1.269 -7.480 1.00 0.00 35 VAL A C 15
ATOM 18112 O O . VAL A 1 39 ? -5.189 0.549 -8.317 1.00 0.00 35 VAL A O 15
ATOM 18125 N N . ASP A 1 40 ? -3.379 1.099 -7.079 1.00 0.00 36 ASP A N 15
ATOM 18126 C CA . ASP A 1 40 ? -2.538 0.035 -7.612 1.00 0.00 36 ASP A CA 15
ATOM 18127 C C . ASP A 1 40 ? -1.366 -0.258 -6.675 1.00 0.00 36 ASP A C 15
ATOM 18128 O O . ASP A 1 40 ? -0.989 0.582 -5.856 1.00 0.00 36 ASP A O 15
ATOM 18137 N N . GLU A 1 41 ? -0.782 -1.446 -6.811 1.00 0.00 37 GLU A N 15
ATOM 18138 C CA . GLU A 1 41 ? 0.358 -1.842 -5.987 1.00 0.00 37 GLU A CA 15
ATOM 18139 C C . GLU A 1 41 ? 1.517 -2.311 -6.865 1.00 0.00 37 GLU A C 15
ATOM 18140 O O . GLU A 1 41 ? 1.351 -3.199 -7.701 1.00 0.00 37 GLU A O 15
ATOM 18152 N N . THR A 1 42 ? 2.691 -1.710 -6.675 1.00 0.00 38 THR A N 15
ATOM 18153 C CA . THR A 1 42 ? 3.869 -2.074 -7.460 1.00 0.00 38 THR A CA 15
ATOM 18154 C C . THR A 1 42 ? 5.009 -2.537 -6.556 1.00 0.00 38 THR A C 15
ATOM 18155 O O . THR A 1 42 ? 5.104 -2.129 -5.398 1.00 0.00 38 THR A O 15
ATOM 18166 N N . ARG A 1 43 ? 5.873 -3.390 -7.094 1.00 0.00 39 ARG A N 15
ATOM 18167 C CA . ARG A 1 43 ? 7.009 -3.916 -6.340 1.00 0.00 39 ARG A CA 15
ATOM 18168 C C . ARG A 1 43 ? 7.885 -2.801 -5.777 1.00 0.00 39 ARG A C 15
ATOM 18169 O O . ARG A 1 43 ? 8.604 -3.006 -4.800 1.00 0.00 39 ARG A O 15
ATOM 18190 N N . ASN A 1 44 ? 7.838 -1.627 -6.397 1.00 0.00 40 ASN A N 15
ATOM 18191 C CA . ASN A 1 44 ? 8.652 -0.503 -5.942 1.00 0.00 40 ASN A CA 15
ATOM 18192 C C . ASN A 1 44 ? 7.827 0.759 -5.691 1.00 0.00 40 ASN A C 15
ATOM 18193 O O . ASN A 1 44 ? 8.387 1.827 -5.446 1.00 0.00 40 ASN A O 15
ATOM 18204 N N . THR A 1 45 ? 6.501 0.643 -5.741 1.00 0.00 41 THR A N 15
ATOM 18205 C CA . THR A 1 45 ? 5.643 1.799 -5.502 1.00 0.00 41 THR A CA 15
ATOM 18206 C C . THR A 1 45 ? 4.243 1.392 -5.069 1.00 0.00 41 THR A C 15
ATOM 18207 O O . THR A 1 45 ? 3.827 0.245 -5.231 1.00 0.00 41 THR A O 15
ATOM 18218 N N . LEU A 1 46 ? 3.529 2.360 -4.514 1.00 0.00 42 LEU A N 15
ATOM 18219 C CA . LEU A 1 46 ? 2.166 2.160 -4.037 1.00 0.00 42 LEU A CA 15
ATOM 18220 C C . LEU A 1 46 ? 1.328 3.380 -4.374 1.00 0.00 42 LEU A C 15
ATOM 18221 O O . LEU A 1 46 ? 1.510 4.446 -3.786 1.00 0.00 42 LEU A O 15
ATOM 18237 N N . ARG A 1 47 ? 0.417 3.236 -5.325 1.00 0.00 43 ARG A N 15
ATOM 18238 C CA . ARG A 1 47 ? -0.417 4.353 -5.723 1.00 0.00 43 ARG A CA 15
ATOM 18239 C C . ARG A 1 47 ? -1.766 4.287 -5.005 1.00 0.00 43 ARG A C 15
ATOM 18240 O O . ARG A 1 47 ? -2.373 3.221 -4.881 1.00 0.00 43 ARG A O 15
ATOM 18261 N N . ILE A 1 48 ? -2.191 5.438 -4.490 1.00 0.00 44 ILE A N 15
ATOM 18262 C CA . ILE A 1 48 ? -3.429 5.557 -3.720 1.00 0.00 44 ILE A CA 15
ATOM 18263 C C . ILE A 1 48 ? -4.551 6.248 -4.489 1.00 0.00 44 ILE A C 15
ATOM 18264 O O . ILE A 1 48 ? -4.435 7.418 -4.845 1.00 0.00 44 ILE A O 15
ATOM 18280 N N . GLU A 1 49 ? -5.671 5.548 -4.683 1.00 0.00 45 GLU A N 15
ATOM 18281 C CA . GLU A 1 49 ? -6.815 6.151 -5.338 1.00 0.00 45 GLU A CA 15
ATOM 18282 C C . GLU A 1 49 ? -8.024 6.080 -4.423 1.00 0.00 45 GLU A C 15
ATOM 18283 O O . GLU A 1 49 ? -8.286 5.033 -3.774 1.00 0.00 45 GLU A O 15
ATOM 18295 N N . MET A 1 50 ? -8.732 7.217 -4.386 1.00 0.00 46 MET A N 15
ATOM 18296 C CA . MET A 1 50 ? -9.932 7.408 -3.585 1.00 0.00 46 MET A CA 15
ATOM 18297 C C . MET A 1 50 ? -11.176 7.246 -4.451 1.00 0.00 46 MET A C 15
ATOM 18298 O O . MET A 1 50 ? -11.244 7.790 -5.557 1.00 0.00 46 MET A O 15
ATOM 18312 N N . ASP A 1 51 ? -12.155 6.499 -3.941 1.00 0.00 47 ASP A N 15
ATOM 18313 C CA . ASP A 1 51 ? -13.406 6.254 -4.661 1.00 0.00 47 ASP A CA 15
ATOM 18314 C C . ASP A 1 51 ? -13.967 7.533 -5.272 1.00 0.00 47 ASP A C 15
ATOM 18315 O O . ASP A 1 51 ? -14.650 7.497 -6.297 1.00 0.00 47 ASP A O 15
ATOM 18324 N N . ASP A 1 52 ? -13.668 8.661 -4.643 1.00 0.00 48 ASP A N 15
ATOM 18325 C CA . ASP A 1 52 ? -14.138 9.955 -5.126 1.00 0.00 48 ASP A CA 15
ATOM 18326 C C . ASP A 1 52 ? -13.553 10.274 -6.502 1.00 0.00 48 ASP A C 15
ATOM 18327 O O . ASP A 1 52 ? -14.000 11.204 -7.174 1.00 0.00 48 ASP A O 15
ATOM 18336 N N . GLY A 1 53 ? -12.547 9.506 -6.911 1.00 0.00 49 GLY A N 15
ATOM 18337 C CA . GLY A 1 53 ? -11.915 9.728 -8.196 1.00 0.00 49 GLY A CA 15
ATOM 18338 C C . GLY A 1 53 ? -10.600 10.466 -8.065 1.00 0.00 49 GLY A C 15
ATOM 18339 O O . GLY A 1 53 ? -10.142 11.108 -9.010 1.00 0.00 49 GLY A O 15
ATOM 18343 N N . ARG A 1 54 ? -9.990 10.370 -6.889 1.00 0.00 50 ARG A N 15
ATOM 18344 C CA . ARG A 1 54 ? -8.713 11.030 -6.634 1.00 0.00 50 ARG A CA 15
ATOM 18345 C C . ARG A 1 54 ? -7.570 10.020 -6.639 1.00 0.00 50 ARG A C 15
ATOM 18346 O O . ARG A 1 54 ? -7.771 8.846 -6.336 1.00 0.00 50 ARG A O 15
ATOM 18367 N N . GLU A 1 55 ? -6.373 10.476 -6.999 1.00 0.00 51 GLU A N 15
ATOM 18368 C CA . GLU A 1 55 ? -5.215 9.599 -7.053 1.00 0.00 51 GLU A CA 15
ATOM 18369 C C . GLU A 1 55 ? -3.972 10.262 -6.455 1.00 0.00 51 GLU A C 15
ATOM 18370 O O . GLU A 1 55 ? -3.768 11.469 -6.598 1.00 0.00 51 GLU A O 15
ATOM 18382 N N . ILE A 1 56 ? -3.139 9.460 -5.791 1.00 0.00 52 ILE A N 15
ATOM 18383 C CA . ILE A 1 56 ? -1.910 9.962 -5.174 1.00 0.00 52 ILE A CA 15
ATOM 18384 C C . ILE A 1 56 ? -0.892 8.832 -4.977 1.00 0.00 52 ILE A C 15
ATOM 18385 O O . ILE A 1 56 ? -1.147 7.882 -4.244 1.00 0.00 52 ILE A O 15
ATOM 18401 N N . THR A 1 57 ? 0.254 8.941 -5.649 1.00 0.00 53 THR A N 15
ATOM 18402 C CA . THR A 1 57 ? 1.302 7.920 -5.564 1.00 0.00 53 THR A CA 15
ATOM 18403 C C . THR A 1 57 ? 2.068 7.978 -4.241 1.00 0.00 53 THR A C 15
ATOM 18404 O O . THR A 1 57 ? 2.265 9.048 -3.667 1.00 0.00 53 THR A O 15
ATOM 18415 N N . VAL A 1 58 ? 2.509 6.806 -3.774 1.00 0.00 54 VAL A N 15
ATOM 18416 C CA . VAL A 1 58 ? 3.269 6.693 -2.529 1.00 0.00 54 VAL A CA 15
ATOM 18417 C C . VAL A 1 58 ? 4.196 5.469 -2.563 1.00 0.00 54 VAL A C 15
ATOM 18418 O O . VAL A 1 58 ? 3.790 4.397 -3.008 1.00 0.00 54 VAL A O 15
ATOM 18431 N N . PRO A 1 59 ? 5.456 5.603 -2.101 1.00 0.00 55 PRO A N 15
ATOM 18432 C CA . PRO A 1 59 ? 6.423 4.499 -2.095 1.00 0.00 55 PRO A CA 15
ATOM 18433 C C . PRO A 1 59 ? 6.239 3.548 -0.909 1.00 0.00 55 PRO A C 15
ATOM 18434 O O . PRO A 1 59 ? 6.508 3.912 0.234 1.00 0.00 55 PRO A O 15
ATOM 18445 N N . LYS A 1 60 ? 5.787 2.320 -1.188 1.00 0.00 56 LYS A N 15
ATOM 18446 C CA . LYS A 1 60 ? 5.581 1.326 -0.132 1.00 0.00 56 LYS A CA 15
ATOM 18447 C C . LYS A 1 60 ? 6.731 0.319 -0.071 1.00 0.00 56 LYS A C 15
ATOM 18448 O O . LYS A 1 60 ? 6.727 -0.575 0.776 1.00 0.00 56 LYS A O 15
ATOM 18467 N N . GLY A 1 61 ? 7.706 0.446 -0.973 1.00 0.00 57 GLY A N 15
ATOM 18468 C CA . GLY A 1 61 ? 8.822 -0.488 -0.987 1.00 0.00 57 GLY A CA 15
ATOM 18469 C C . GLY A 1 61 ? 9.425 -0.686 0.392 1.00 0.00 57 GLY A C 15
ATOM 18470 O O . GLY A 1 61 ? 10.025 -1.720 0.675 1.00 0.00 57 GLY A O 15
ATOM 18474 N N . ILE A 1 62 ? 9.236 0.303 1.256 1.00 0.00 58 ILE A N 15
ATOM 18475 C CA . ILE A 1 62 ? 9.725 0.249 2.616 1.00 0.00 58 ILE A CA 15
ATOM 18476 C C . ILE A 1 62 ? 8.733 0.959 3.527 1.00 0.00 58 ILE A C 15
ATOM 18477 O O . ILE A 1 62 ? 9.075 1.939 4.190 1.00 0.00 58 ILE A O 15
ATOM 18493 N N . ALA A 1 63 ? 7.487 0.486 3.528 1.00 0.00 59 ALA A N 15
ATOM 18494 C CA . ALA A 1 63 ? 6.454 1.127 4.336 1.00 0.00 59 ALA A CA 15
ATOM 18495 C C . ALA A 1 63 ? 5.425 0.154 4.918 1.00 0.00 59 ALA A C 15
ATOM 18496 O O . ALA A 1 63 ? 4.658 -0.468 4.187 1.00 0.00 59 ALA A O 15
ATOM 18503 N N . VAL A 1 64 ? 5.375 0.073 6.245 1.00 0.00 60 VAL A N 15
ATOM 18504 C CA . VAL A 1 64 ? 4.395 -0.777 6.915 1.00 0.00 60 VAL A CA 15
ATOM 18505 C C . VAL A 1 64 ? 3.026 -0.116 6.852 1.00 0.00 60 VAL A C 15
ATOM 18506 O O . VAL A 1 64 ? 2.911 1.093 7.050 1.00 0.00 60 VAL A O 15
ATOM 18519 N N . PHE A 1 65 ? 1.988 -0.895 6.568 1.00 0.00 61 PHE A N 15
ATOM 18520 C CA . PHE A 1 65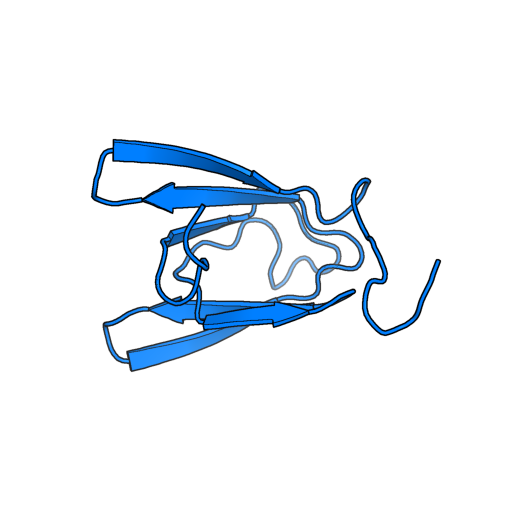 ? 0.648 -0.333 6.476 1.00 0.00 61 PHE A CA 15
ATOM 18521 C C . PHE A 1 65 ? -0.422 -1.376 6.756 1.00 0.00 61 PHE A C 15
ATOM 18522 O O . PHE A 1 65 ? -0.175 -2.580 6.681 1.00 0.00 61 PHE A O 15
ATOM 18539 N N . HIS A 1 66 ? -1.616 -0.896 7.082 1.00 0.00 62 HIS A N 15
ATOM 18540 C CA . HIS A 1 66 ? -2.742 -1.765 7.378 1.00 0.00 62 HIS A CA 15
ATOM 18541 C C . HIS A 1 66 ? -3.916 -1.447 6.456 1.00 0.00 62 HIS A C 15
ATOM 18542 O O . HIS A 1 66 ? -4.328 -0.293 6.337 1.00 0.00 62 HIS A O 15
ATOM 18557 N N . PHE A 1 67 ? -4.448 -2.473 5.799 1.00 0.00 63 PHE A N 15
ATOM 18558 C CA . PHE A 1 67 ? -5.570 -2.296 4.882 1.00 0.00 63 PHE A CA 15
ATOM 18559 C C . PHE A 1 67 ? -6.907 -2.509 5.584 1.00 0.00 63 PHE A C 15
ATOM 18560 O O . PHE A 1 67 ? -7.141 -3.548 6.201 1.00 0.00 63 PHE A O 15
ATOM 18577 N N . ARG A 1 68 ? -7.785 -1.516 5.473 1.00 0.00 64 ARG A N 15
ATOM 18578 C CA . ARG A 1 68 ? -9.108 -1.586 6.086 1.00 0.00 64 ARG A CA 15
ATOM 18579 C C . ARG A 1 68 ? -10.183 -1.843 5.034 1.00 0.00 64 ARG A C 15
ATOM 18580 O O . ARG A 1 68 ? -10.399 -1.023 4.141 1.00 0.00 64 ARG A O 15
ATOM 18601 N N . THR A 1 69 ? -10.863 -2.981 5.150 1.00 0.00 65 THR A N 15
ATOM 18602 C CA . THR A 1 69 ? -11.920 -3.334 4.210 1.00 0.00 65 THR A CA 15
ATOM 18603 C C . THR A 1 69 ? -13.229 -2.652 4.603 1.00 0.00 65 THR A C 15
ATOM 18604 O O . THR A 1 69 ? -13.564 -2.583 5.787 1.00 0.00 65 THR A O 15
ATOM 18615 N N . PRO A 1 70 ? -13.986 -2.141 3.612 1.00 0.00 66 PRO A N 15
ATOM 18616 C CA . PRO A 1 70 ? -15.263 -1.459 3.847 1.00 0.00 66 PRO A CA 15
ATOM 18617 C C . PRO A 1 70 ? -16.170 -2.227 4.801 1.00 0.00 66 PRO A C 15
ATOM 18618 O O . PRO A 1 70 ? -16.853 -1.633 5.636 1.00 0.00 66 PRO A O 15
ATOM 18629 N N . GLN A 1 71 ? -16.170 -3.550 4.679 1.00 0.00 67 GLN A N 15
ATOM 18630 C CA . GLN A 1 71 ? -16.991 -4.394 5.539 1.00 0.00 67 GLN A CA 15
ATOM 18631 C C . GLN A 1 71 ? -16.582 -4.243 7.003 1.00 0.00 67 GLN A C 15
ATOM 18632 O O . GLN A 1 71 ? -17.323 -4.630 7.907 1.00 0.00 67 GLN A O 15
ATOM 18646 N N . GLY A 1 72 ? -15.398 -3.680 7.231 1.00 0.00 68 GLY A N 15
ATOM 18647 C CA . GLY A 1 72 ? -14.913 -3.490 8.583 1.00 0.00 68 GLY A CA 15
ATOM 18648 C C . GLY A 1 72 ? -13.859 -4.510 8.963 1.00 0.00 68 GLY A C 15
ATOM 18649 O O . GLY A 1 72 ? -13.936 -5.125 10.026 1.00 0.00 68 GLY A O 15
ATOM 18653 N N . GLU A 1 73 ? -12.872 -4.693 8.090 1.00 0.00 69 GLU A N 15
ATOM 18654 C CA . GLU A 1 73 ? -11.800 -5.650 8.345 1.00 0.00 69 GLU A CA 15
ATOM 18655 C C . GLU A 1 73 ? -10.461 -4.943 8.526 1.00 0.00 69 GLU A C 15
ATOM 18656 O O . GLU A 1 73 ? -10.268 -3.827 8.043 1.00 0.00 69 GLU A O 15
ATOM 18668 N N . LEU A 1 74 ? -9.540 -5.600 9.224 1.00 0.00 70 LEU A N 15
ATOM 18669 C CA . LEU A 1 74 ? -8.218 -5.037 9.472 1.00 0.00 70 LEU A CA 15
ATOM 18670 C C . LEU A 1 74 ? -7.123 -5.974 8.976 1.00 0.00 70 LEU A C 15
ATOM 18671 O O . LEU A 1 74 ? -6.881 -7.029 9.565 1.00 0.00 70 LEU A O 15
ATOM 18687 N N . VAL A 1 75 ? -6.458 -5.578 7.898 1.00 0.00 71 VAL A N 15
ATOM 18688 C CA . VAL A 1 75 ? -5.379 -6.376 7.326 1.00 0.00 71 VAL A CA 15
ATOM 18689 C C . VAL A 1 75 ? -4.028 -5.718 7.593 1.00 0.00 71 VAL A C 15
ATOM 18690 O O . VAL A 1 75 ? -3.951 -4.509 7.814 1.00 0.00 71 VAL A O 15
ATOM 18703 N N . GLU A 1 76 ? -2.965 -6.516 7.581 1.00 0.00 72 GLU A N 15
ATOM 18704 C CA . GLU A 1 76 ? -1.625 -5.998 7.834 1.00 0.00 72 GLU A CA 15
ATOM 18705 C C . GLU A 1 76 ? -0.624 -6.498 6.795 1.00 0.00 72 GLU A C 15
ATOM 18706 O O . GLU A 1 76 ? -0.601 -7.681 6.457 1.00 0.00 72 GLU A O 15
ATOM 18718 N N . ILE A 1 77 ? 0.209 -5.584 6.306 1.00 0.00 73 ILE A N 15
ATOM 18719 C CA . ILE A 1 77 ? 1.225 -5.920 5.318 1.00 0.00 73 ILE A CA 15
ATOM 18720 C C . ILE A 1 77 ? 2.442 -5.016 5.488 1.00 0.00 73 ILE A C 15
ATOM 18721 O O . ILE A 1 77 ? 2.341 -3.794 5.363 1.00 0.00 73 ILE A O 15
ATOM 18737 N N . ASP A 1 78 ? 3.584 -5.621 5.790 1.00 0.00 74 ASP A N 15
ATOM 18738 C CA . ASP A 1 78 ? 4.813 -4.865 5.997 1.00 0.00 74 ASP A CA 15
ATOM 18739 C C . ASP A 1 78 ? 5.456 -4.438 4.678 1.00 0.00 74 ASP A C 15
ATOM 18740 O O . ASP A 1 78 ? 6.152 -5.216 4.029 1.00 0.00 74 ASP A O 15
ATOM 18749 N N . GLY A 1 79 ? 5.231 -3.181 4.304 1.00 0.00 75 GLY A N 15
ATOM 18750 C CA . GLY A 1 79 ? 5.806 -2.648 3.087 1.00 0.00 75 GLY A CA 15
ATOM 18751 C C . GLY A 1 79 ? 7.320 -2.613 3.136 1.00 0.00 75 GLY A C 15
ATOM 18752 O O . GLY A 1 79 ? 7.968 -2.378 2.120 1.00 0.00 75 GLY A O 15
ATOM 18756 N N . ARG A 1 80 ? 7.887 -2.805 4.326 1.00 0.00 76 ARG A N 15
ATOM 18757 C CA . ARG A 1 80 ? 9.329 -2.785 4.496 1.00 0.00 76 ARG A CA 15
ATOM 18758 C C . ARG A 1 80 ? 9.894 -4.200 4.518 1.00 0.00 76 ARG A C 15
ATOM 18759 O O . ARG A 1 80 ? 11.035 -4.432 4.118 1.00 0.00 76 ARG A O 15
ATOM 18780 N N . ALA A 1 81 ? 9.090 -5.140 4.995 1.00 0.00 77 ALA A N 15
ATOM 18781 C CA . ALA A 1 81 ? 9.500 -6.532 5.081 1.00 0.00 77 ALA A CA 15
ATOM 18782 C C . ALA A 1 81 ? 8.916 -7.376 3.947 1.00 0.00 77 ALA A C 15
ATOM 18783 O O . ALA A 1 81 ? 9.188 -8.573 3.857 1.00 0.00 77 ALA A O 15
ATOM 18790 N N . LEU A 1 82 ? 8.110 -6.759 3.085 1.00 0.00 78 LEU A N 15
ATOM 18791 C CA . LEU A 1 82 ? 7.496 -7.477 1.973 1.00 0.00 78 LEU A CA 15
ATOM 18792 C C . LEU A 1 82 ? 7.986 -6.915 0.641 1.00 0.00 78 LEU A C 15
ATOM 18793 O O . LEU A 1 82 ? 7.215 -6.760 -0.306 1.00 0.00 78 LEU A O 15
ATOM 18809 N N . VAL A 1 83 ? 9.274 -6.604 0.576 1.00 0.00 79 VAL A N 15
ATOM 18810 C CA . VAL A 1 83 ? 9.859 -6.055 -0.634 1.00 0.00 79 VAL A CA 15
ATOM 18811 C C . VAL A 1 83 ? 10.143 -7.153 -1.655 1.00 0.00 79 VAL A C 15
ATOM 18812 O O . VAL A 1 83 ? 11.143 -7.866 -1.553 1.00 0.00 79 VAL A O 15
ATOM 18825 N N . ALA A 1 84 ? 9.264 -7.279 -2.643 1.00 0.00 80 ALA A N 15
ATOM 18826 C CA . ALA A 1 84 ? 9.423 -8.284 -3.686 1.00 0.00 80 ALA A CA 15
ATOM 18827 C C . ALA A 1 84 ? 9.787 -7.631 -5.015 1.00 0.00 80 ALA A C 15
ATOM 18828 O O . ALA A 1 84 ? 9.092 -6.733 -5.485 1.00 0.00 80 ALA A O 15
ATOM 18835 N N . ARG A 1 85 ? 10.884 -8.084 -5.615 1.00 0.00 81 ARG A N 15
ATOM 18836 C CA . ARG A 1 85 ? 11.335 -7.536 -6.889 1.00 0.00 81 ARG A CA 15
ATOM 18837 C C . ARG A 1 85 ? 10.809 -8.356 -8.065 1.00 0.00 81 ARG A C 15
ATOM 18838 O O . ARG A 1 85 ? 10.752 -9.585 -7.999 1.00 0.00 81 ARG A O 15
ATOM 18859 N N . PRO A 1 86 ? 10.412 -7.681 -9.162 1.00 0.00 82 PRO A N 15
ATOM 18860 C CA . PRO A 1 86 ? 9.889 -8.345 -10.360 1.00 0.00 82 PRO A CA 15
ATOM 18861 C C . PRO A 1 86 ? 10.837 -9.414 -10.900 1.00 0.00 82 PRO A C 15
ATOM 18862 O O . PRO A 1 86 ? 11.747 -9.863 -10.201 1.00 0.00 82 PRO A O 15
ATOM 18873 N N . GLU A 1 87 ? 10.613 -9.828 -12.145 1.00 0.00 83 GLU A N 15
ATOM 18874 C CA . GLU A 1 87 ? 11.439 -10.855 -12.773 1.00 0.00 83 GLU A CA 15
ATOM 18875 C C . GLU A 1 87 ? 12.697 -10.271 -13.418 1.00 0.00 83 GLU A C 15
ATOM 18876 O O . GLU A 1 87 ? 13.513 -11.008 -13.971 1.00 0.00 83 GLU A O 15
ATOM 18888 N N . GLU A 1 88 ? 12.858 -8.953 -13.352 1.00 0.00 84 GLU A N 15
ATOM 18889 C CA . GLU A 1 88 ? 14.028 -8.304 -13.940 1.00 0.00 84 GLU A CA 15
ATOM 18890 C C . GLU A 1 88 ? 15.226 -8.393 -12.999 1.00 0.00 84 GLU A C 15
ATOM 18891 O O . GLU A 1 88 ? 16.349 -8.648 -13.432 1.00 0.00 84 GLU A O 15
ATOM 18903 N N . ARG A 1 89 ? 14.978 -8.183 -11.710 1.00 0.00 85 ARG A N 15
ATOM 18904 C CA . ARG A 1 89 ? 16.038 -8.240 -10.708 1.00 0.00 85 ARG A CA 15
ATOM 18905 C C . ARG A 1 89 ? 15.603 -9.091 -9.517 1.00 0.00 85 ARG A C 15
ATOM 18906 O O . ARG A 1 89 ? 14.951 -8.597 -8.595 1.00 0.00 85 ARG A O 15
ATOM 18927 N N . ILE A 1 90 ? 15.960 -10.371 -9.542 1.00 0.00 86 ILE A N 15
ATOM 18928 C CA . ILE A 1 90 ? 15.598 -11.284 -8.465 1.00 0.00 86 ILE A CA 15
ATOM 18929 C C . ILE A 1 90 ? 16.802 -11.595 -7.580 1.00 0.00 86 ILE A C 15
ATOM 18930 O O . ILE A 1 90 ? 17.933 -11.678 -8.058 1.00 0.00 86 ILE A O 15
ATOM 18946 N N . ARG A 1 13 ? -16.489 -9.285 -6.596 1.00 0.00 9 ARG A N 16
ATOM 18947 C CA . ARG A 1 13 ? -15.280 -10.017 -6.238 1.00 0.00 9 ARG A CA 16
ATOM 18948 C C . ARG A 1 13 ? -14.108 -9.064 -6.029 1.00 0.00 9 ARG A C 16
ATOM 18949 O O . ARG A 1 13 ? -13.494 -8.599 -6.991 1.00 0.00 9 ARG A O 16
ATOM 18970 N N . HIS A 1 14 ? -13.802 -8.775 -4.768 1.00 0.00 10 HIS A N 16
ATOM 18971 C CA . HIS A 1 14 ? -12.704 -7.878 -4.432 1.00 0.00 10 HIS A CA 16
ATOM 18972 C C . HIS A 1 14 ? -11.596 -8.625 -3.700 1.00 0.00 10 HIS A C 16
ATOM 18973 O O . HIS A 1 14 ? -11.660 -9.843 -3.531 1.00 0.00 10 HIS A O 16
ATOM 18988 N N . GLU A 1 15 ? -10.579 -7.888 -3.263 1.00 0.00 11 GLU A N 16
ATOM 18989 C CA . GLU A 1 15 ? -9.456 -8.482 -2.548 1.00 0.00 11 GLU A CA 16
ATOM 18990 C C . GLU A 1 15 ? -8.516 -7.404 -2.017 1.00 0.00 11 GLU A C 16
ATOM 18991 O O . GLU A 1 15 ? -8.032 -7.489 -0.889 1.00 0.00 11 GLU A O 16
ATOM 19003 N N . LEU A 1 16 ? -8.263 -6.391 -2.839 1.00 0.00 12 LEU A N 16
ATOM 19004 C CA . LEU A 1 16 ? -7.380 -5.296 -2.451 1.00 0.00 12 LEU A CA 16
ATOM 19005 C C . LEU A 1 16 ? -8.008 -3.945 -2.783 1.00 0.00 12 LEU A C 16
ATOM 19006 O O . LEU A 1 16 ? -7.996 -3.026 -1.963 1.00 0.00 12 LEU A O 16
ATOM 19022 N N . ILE A 1 17 ? -8.553 -3.830 -3.990 1.00 0.00 13 ILE A N 16
ATOM 19023 C CA . ILE A 1 17 ? -9.182 -2.592 -4.429 1.00 0.00 13 ILE A CA 16
ATOM 19024 C C . ILE A 1 17 ? -10.553 -2.414 -3.778 1.00 0.00 13 ILE A C 16
ATOM 19025 O O . ILE A 1 17 ? -11.358 -3.344 -3.743 1.00 0.00 13 ILE A O 16
ATOM 19041 N N . GLY A 1 18 ? -10.807 -1.214 -3.265 1.00 0.00 14 GLY A N 16
ATOM 19042 C CA . GLY A 1 18 ? -12.079 -0.935 -2.623 1.00 0.00 14 GLY A CA 16
ATOM 19043 C C . GLY A 1 18 ? -11.927 -0.595 -1.153 1.00 0.00 14 GLY A C 16
ATOM 19044 O O . GLY A 1 18 ? -12.761 0.108 -0.581 1.00 0.00 14 GLY A O 16
ATOM 19048 N N . LEU A 1 19 ? -10.859 -1.093 -0.539 1.00 0.00 15 LEU A N 16
ATOM 19049 C CA . LEU A 1 19 ? -10.598 -0.839 0.873 1.00 0.00 15 LEU A CA 16
ATOM 19050 C C . LEU A 1 19 ? -9.598 0.300 1.053 1.00 0.00 15 LEU A C 16
ATOM 19051 O O . LEU A 1 19 ? -8.934 0.714 0.103 1.00 0.00 15 LEU A O 16
ATOM 19067 N N . SER A 1 20 ? -9.502 0.809 2.278 1.00 0.00 16 SER A N 16
ATOM 19068 C CA . SER A 1 20 ? -8.591 1.907 2.585 1.00 0.00 16 SER A CA 16
ATOM 19069 C C . SER A 1 20 ? -7.270 1.385 3.145 1.00 0.00 16 SER A C 16
ATOM 19070 O O . SER A 1 20 ? -7.199 0.266 3.654 1.00 0.00 16 SER A O 16
ATOM 19078 N N . VAL A 1 21 ? -6.226 2.204 3.046 1.00 0.00 17 VAL A N 16
ATOM 19079 C CA . VAL A 1 21 ? -4.908 1.828 3.539 1.00 0.00 17 VAL A CA 16
ATOM 19080 C C . VAL A 1 21 ? -4.287 2.964 4.349 1.00 0.00 17 VAL A C 16
ATOM 19081 O O . VAL A 1 21 ? -4.295 4.119 3.924 1.00 0.00 17 VAL A O 16
ATOM 19094 N N . ARG A 1 22 ? -3.753 2.627 5.519 1.00 0.00 18 ARG A N 16
ATOM 19095 C CA . ARG A 1 22 ? -3.132 3.618 6.389 1.00 0.00 18 ARG A CA 16
ATOM 19096 C C . ARG A 1 22 ? -1.627 3.396 6.484 1.00 0.00 18 ARG A C 16
ATOM 19097 O O . ARG A 1 22 ? -1.166 2.271 6.678 1.00 0.00 18 ARG A O 16
ATOM 19118 N N . ILE A 1 23 ? -0.864 4.476 6.346 1.00 0.00 19 ILE A N 16
ATOM 19119 C CA . ILE A 1 23 ? 0.590 4.398 6.416 1.00 0.00 19 ILE A CA 16
ATOM 19120 C C . ILE A 1 23 ? 1.081 4.661 7.837 1.00 0.00 19 ILE A C 16
ATOM 19121 O O . ILE A 1 23 ? 0.703 5.652 8.461 1.00 0.00 19 ILE A O 16
ATOM 19137 N N . ALA A 1 24 ? 1.927 3.769 8.343 1.00 0.00 20 ALA A N 16
ATOM 19138 C CA . ALA A 1 24 ? 2.469 3.908 9.689 1.00 0.00 20 ALA A CA 16
ATOM 19139 C C . ALA A 1 24 ? 3.921 4.366 9.651 1.00 0.00 20 ALA A C 16
ATOM 19140 O O . ALA A 1 24 ? 4.381 5.086 10.538 1.00 0.00 20 ALA A O 16
ATOM 19147 N N . ARG A 1 25 ? 4.631 3.947 8.615 1.00 0.00 21 ARG A N 16
ATOM 19148 C CA . ARG A 1 25 ? 6.029 4.309 8.438 1.00 0.00 21 ARG A CA 16
ATOM 19149 C C . ARG A 1 25 ? 6.439 4.159 6.977 1.00 0.00 21 ARG A C 16
ATOM 19150 O O . ARG A 1 25 ? 6.113 3.161 6.335 1.00 0.00 21 ARG A O 16
ATOM 19171 N N . SER A 1 26 ? 7.149 5.154 6.455 1.00 0.00 22 SER A N 16
ATOM 19172 C CA . SER A 1 26 ? 7.593 5.123 5.066 1.00 0.00 22 SER A CA 16
ATOM 19173 C C . SER A 1 26 ? 9.021 5.643 4.932 1.00 0.00 22 SER A C 16
ATOM 19174 O O . SER A 1 26 ? 9.537 6.309 5.830 1.00 0.00 22 SER A O 16
ATOM 19182 N N . VAL A 1 27 ? 9.651 5.334 3.802 1.00 0.00 23 VAL A N 16
ATOM 19183 C CA . VAL A 1 27 ? 11.017 5.769 3.543 1.00 0.00 23 VAL A CA 16
ATOM 19184 C C . VAL A 1 27 ? 11.120 7.292 3.554 1.00 0.00 23 VAL A C 16
ATOM 19185 O O . VAL A 1 27 ? 12.025 7.860 4.167 1.00 0.00 23 VAL A O 16
ATOM 19198 N N . HIS A 1 28 ? 10.188 7.948 2.872 1.00 0.00 24 HIS A N 16
ATOM 19199 C CA . HIS A 1 28 ? 10.173 9.404 2.802 1.00 0.00 24 HIS A CA 16
ATOM 19200 C C . HIS A 1 28 ? 9.182 9.984 3.804 1.00 0.00 24 HIS A C 16
ATOM 19201 O O . HIS A 1 28 ? 8.070 9.480 3.957 1.00 0.00 24 HIS A O 16
ATOM 19216 N N . ARG A 1 29 ? 9.590 11.045 4.487 1.00 0.00 25 ARG A N 16
ATOM 19217 C CA . ARG A 1 29 ? 8.736 11.691 5.477 1.00 0.00 25 ARG A CA 16
ATOM 19218 C C . ARG A 1 29 ? 7.613 12.487 4.808 1.00 0.00 25 ARG A C 16
ATOM 19219 O O . ARG A 1 29 ? 6.714 12.987 5.486 1.00 0.00 25 ARG A O 16
ATOM 19240 N N . ASP A 1 30 ? 7.670 12.609 3.484 1.00 0.00 26 ASP A N 16
ATOM 19241 C CA . ASP A 1 30 ? 6.656 13.350 2.747 1.00 0.00 26 ASP A CA 16
ATOM 19242 C C . ASP A 1 30 ? 5.363 12.547 2.596 1.00 0.00 26 ASP A C 16
ATOM 19243 O O . ASP A 1 30 ? 4.326 13.102 2.231 1.00 0.00 26 ASP A O 16
ATOM 19252 N N . ILE A 1 31 ? 5.417 11.247 2.886 1.00 0.00 27 ILE A N 16
ATOM 19253 C CA . ILE A 1 31 ? 4.235 10.402 2.787 1.00 0.00 27 ILE A CA 16
ATOM 19254 C C . ILE A 1 31 ? 4.099 9.484 4.004 1.00 0.00 27 ILE A C 16
ATOM 19255 O O . ILE A 1 31 ? 3.288 8.558 4.004 1.00 0.00 27 ILE A O 16
ATOM 19271 N N . GLN A 1 32 ? 4.900 9.740 5.036 1.00 0.00 28 GLN A N 16
ATOM 19272 C CA . GLN A 1 32 ? 4.870 8.934 6.246 1.00 0.00 28 GLN A CA 16
ATOM 19273 C C . GLN A 1 32 ? 3.686 9.325 7.128 1.00 0.00 28 GLN A C 16
ATOM 19274 O O . GLN A 1 32 ? 3.400 10.508 7.313 1.00 0.00 28 GLN A O 16
ATOM 19288 N N . GLY A 1 33 ? 3.006 8.321 7.672 1.00 0.00 29 GLY A N 16
ATOM 19289 C CA . GLY A 1 33 ? 1.865 8.577 8.532 1.00 0.00 29 GLY A CA 16
ATOM 19290 C C . GLY A 1 33 ? 0.677 9.143 7.778 1.00 0.00 29 GLY A C 16
ATOM 19291 O O . GLY A 1 33 ? -0.237 9.706 8.381 1.00 0.00 29 GLY A O 16
ATOM 19295 N N . ILE A 1 34 ? 0.687 8.996 6.456 1.00 0.00 30 ILE A N 16
ATOM 19296 C CA . ILE A 1 34 ? -0.394 9.497 5.627 1.00 0.00 30 ILE A CA 16
ATOM 19297 C C . ILE A 1 34 ? -1.372 8.382 5.265 1.00 0.00 30 ILE A C 16
ATOM 19298 O O . ILE A 1 34 ? -0.981 7.359 4.705 1.00 0.00 30 ILE A O 16
ATOM 19314 N N . SER A 1 35 ? -2.644 8.591 5.584 1.00 0.00 31 SER A N 16
ATOM 19315 C CA . SER A 1 35 ? -3.677 7.604 5.290 1.00 0.00 31 SER A CA 16
ATOM 19316 C C . SER A 1 35 ? -4.328 7.894 3.942 1.00 0.00 31 SER A C 16
ATOM 19317 O O . SER A 1 35 ? -4.283 9.021 3.452 1.00 0.00 31 SER A O 16
ATOM 19325 N N . GLY A 1 36 ? -4.930 6.870 3.343 1.00 0.00 32 GLY A N 16
ATOM 19326 C CA . GLY A 1 36 ? -5.574 7.045 2.059 1.00 0.00 32 GLY A CA 16
ATOM 19327 C C . GLY A 1 36 ? -6.178 5.758 1.542 1.00 0.00 32 GLY A C 16
ATOM 19328 O O . GLY A 1 36 ? -6.394 4.820 2.305 1.00 0.00 32 GLY A O 16
ATOM 19332 N N . ARG A 1 37 ? -6.452 5.716 0.245 1.00 0.00 33 ARG A N 16
ATOM 19333 C CA . ARG A 1 37 ? -7.035 4.536 -0.374 1.00 0.00 33 ARG A CA 16
ATOM 19334 C C . ARG A 1 37 ? -6.082 3.885 -1.378 1.00 0.00 33 ARG A C 16
ATOM 19335 O O . ARG A 1 37 ? -4.993 4.375 -1.633 1.00 0.00 33 ARG A O 16
ATOM 19356 N N . VAL A 1 38 ? -6.463 2.723 -1.853 1.00 0.00 34 VAL A N 16
ATOM 19357 C CA . VAL A 1 38 ? -5.614 1.925 -2.748 1.00 0.00 34 VAL A CA 16
ATOM 19358 C C . VAL A 1 38 ? -6.013 1.995 -4.216 1.00 0.00 34 VAL A C 16
ATOM 19359 O O . VAL A 1 38 ? -7.172 2.215 -4.531 1.00 0.00 34 VAL A O 16
ATOM 19372 N N . VAL A 1 39 ? -5.045 1.758 -5.109 1.00 0.00 35 VAL A N 16
ATOM 19373 C CA . VAL A 1 39 ? -5.333 1.707 -6.539 1.00 0.00 35 VAL A CA 16
ATOM 19374 C C . VAL A 1 39 ? -4.589 0.536 -7.180 1.00 0.00 35 VAL A C 16
ATOM 19375 O O . VAL A 1 39 ? -5.173 -0.265 -7.909 1.00 0.00 35 VAL A O 16
ATOM 19388 N N . ASP A 1 40 ? -3.286 0.453 -6.896 1.00 0.00 36 ASP A N 16
ATOM 19389 C CA . ASP A 1 40 ? -2.447 -0.607 -7.435 1.00 0.00 36 ASP A CA 16
ATOM 19390 C C . ASP A 1 40 ? -1.172 -0.777 -6.606 1.00 0.00 36 ASP A C 16
ATOM 19391 O O . ASP A 1 40 ? -0.778 0.123 -5.861 1.00 0.00 36 ASP A O 16
ATOM 19400 N N . GLU A 1 41 ? -0.524 -1.929 -6.760 1.00 0.00 37 GLU A N 16
ATOM 19401 C CA . GLU A 1 41 ? 0.718 -2.217 -6.044 1.00 0.00 37 GLU A CA 16
ATOM 19402 C C . GLU A 1 41 ? 1.852 -2.475 -7.031 1.00 0.00 37 GLU A C 16
ATOM 19403 O O . GLU A 1 41 ? 1.710 -3.278 -7.953 1.00 0.00 37 GLU A O 16
ATOM 19415 N N . THR A 1 42 ? 2.977 -1.790 -6.838 1.00 0.00 38 THR A N 16
ATOM 19416 C CA . THR A 1 42 ? 4.125 -1.951 -7.723 1.00 0.00 38 THR A CA 16
ATOM 19417 C C . THR A 1 42 ? 5.339 -2.468 -6.958 1.00 0.00 38 THR A C 16
ATOM 19418 O O . THR A 1 42 ? 5.492 -2.215 -5.764 1.00 0.00 38 THR A O 16
ATOM 19429 N N . ARG A 1 43 ? 6.194 -3.199 -7.664 1.00 0.00 39 ARG A N 16
ATOM 19430 C CA . ARG A 1 43 ? 7.400 -3.776 -7.073 1.00 0.00 39 ARG A CA 16
ATOM 19431 C C . ARG A 1 43 ? 8.193 -2.754 -6.261 1.00 0.00 39 ARG A C 16
ATOM 19432 O O . ARG A 1 43 ? 8.893 -3.121 -5.316 1.00 0.00 39 ARG A O 16
ATOM 19453 N N . ASN A 1 44 ? 8.105 -1.480 -6.634 1.00 0.00 40 ASN A N 16
ATOM 19454 C CA . ASN A 1 44 ? 8.851 -0.443 -5.923 1.00 0.00 40 ASN A CA 16
ATOM 19455 C C . ASN A 1 44 ? 8.001 0.780 -5.579 1.00 0.00 40 ASN A C 16
ATOM 19456 O O . ASN A 1 44 ? 8.536 1.803 -5.153 1.00 0.00 40 ASN A O 16
ATOM 19467 N N . THR A 1 45 ? 6.685 0.682 -5.747 1.00 0.00 41 THR A N 16
ATOM 19468 C CA . THR A 1 45 ? 5.813 1.807 -5.426 1.00 0.00 41 THR A CA 16
ATOM 19469 C C . THR A 1 45 ? 4.382 1.347 -5.175 1.00 0.00 41 THR A C 16
ATOM 19470 O O . THR A 1 45 ? 3.981 0.259 -5.586 1.00 0.00 41 THR A O 16
ATOM 19481 N N . LEU A 1 46 ? 3.621 2.190 -4.491 1.00 0.00 42 LEU A N 16
ATOM 19482 C CA . LEU A 1 46 ? 2.231 1.896 -4.165 1.00 0.00 42 LEU A CA 16
ATOM 19483 C C . LEU A 1 46 ? 1.357 3.087 -4.510 1.00 0.00 42 LEU A C 16
ATOM 19484 O O . LEU A 1 46 ? 1.487 4.155 -3.913 1.00 0.00 42 LEU A O 16
ATOM 19500 N N . ARG A 1 47 ? 0.457 2.909 -5.467 1.00 0.00 43 ARG A N 16
ATOM 19501 C CA . ARG A 1 47 ? -0.424 3.990 -5.859 1.00 0.00 43 ARG A CA 16
ATOM 19502 C C . ARG A 1 47 ? -1.735 3.894 -5.081 1.00 0.00 43 ARG A C 16
ATOM 19503 O O . ARG A 1 47 ? -2.329 2.820 -4.960 1.00 0.00 43 ARG A O 16
ATOM 19524 N N . ILE A 1 48 ? -2.137 5.021 -4.509 1.00 0.00 44 ILE A N 16
ATOM 19525 C CA . ILE A 1 48 ? -3.333 5.107 -3.675 1.00 0.00 44 ILE A CA 16
ATOM 19526 C C . ILE A 1 48 ? -4.537 5.674 -4.416 1.00 0.00 44 ILE A C 16
ATOM 19527 O O . ILE A 1 48 ? -4.488 6.790 -4.919 1.00 0.00 44 ILE A O 16
ATOM 19543 N N . GLU A 1 49 ? -5.642 4.930 -4.421 1.00 0.00 45 GLU A N 16
ATOM 19544 C CA . GLU A 1 49 ? -6.860 5.420 -5.030 1.00 0.00 45 GLU A CA 16
ATOM 19545 C C . GLU A 1 49 ? -8.006 5.267 -4.052 1.00 0.00 45 GLU A C 16
ATOM 19546 O O . GLU A 1 49 ? -8.129 4.226 -3.356 1.00 0.00 45 GLU A O 16
ATOM 19558 N N . MET A 1 50 ? -8.820 6.326 -4.006 1.00 0.00 46 MET A N 16
ATOM 19559 C CA . MET A 1 50 ? -9.982 6.394 -3.135 1.00 0.00 46 MET A CA 16
ATOM 19560 C C . MET A 1 50 ? -11.266 6.545 -3.947 1.00 0.00 46 MET A C 16
ATOM 19561 O O . MET A 1 50 ? -11.327 7.342 -4.897 1.00 0.00 46 MET A O 16
ATOM 19575 N N . ASP A 1 51 ? -12.280 5.766 -3.560 1.00 0.00 47 ASP A N 16
ATOM 19576 C CA . ASP A 1 51 ? -13.584 5.761 -4.228 1.00 0.00 47 ASP A CA 16
ATOM 19577 C C . ASP A 1 51 ? -14.066 7.163 -4.575 1.00 0.00 47 ASP A C 16
ATOM 19578 O O . ASP A 1 51 ? -14.834 7.344 -5.518 1.00 0.00 47 ASP A O 16
ATOM 19587 N N . ASP A 1 52 ? -13.609 8.152 -3.823 1.00 0.00 48 ASP A N 16
ATOM 19588 C CA . ASP A 1 52 ? -13.997 9.534 -4.081 1.00 0.00 48 ASP A CA 16
ATOM 19589 C C . ASP A 1 52 ? -13.601 9.942 -5.501 1.00 0.00 48 ASP A C 16
ATOM 19590 O O . ASP A 1 52 ? -14.073 10.954 -6.021 1.00 0.00 48 ASP A O 16
ATOM 19599 N N . GLY A 1 53 ? -12.732 9.145 -6.121 1.00 0.00 49 GLY A N 16
ATOM 19600 C CA . GLY A 1 53 ? -12.284 9.429 -7.469 1.00 0.00 49 GLY A CA 16
ATOM 19601 C C . GLY A 1 53 ? -10.912 10.065 -7.494 1.00 0.00 49 GLY A C 16
ATOM 19602 O O . GLY A 1 53 ? -10.508 10.648 -8.500 1.00 0.00 49 GLY A O 16
ATOM 19606 N N . ARG A 1 54 ? -10.192 9.947 -6.386 1.00 0.00 50 ARG A N 16
ATOM 19607 C CA . ARG A 1 54 ? -8.847 10.514 -6.291 1.00 0.00 50 ARG A CA 16
ATOM 19608 C C . ARG A 1 54 ? -7.790 9.423 -6.373 1.00 0.00 50 ARG A C 16
ATOM 19609 O O . ARG A 1 54 ? -8.071 8.253 -6.112 1.00 0.00 50 ARG A O 16
ATOM 19630 N N . GLU A 1 55 ? -6.572 9.809 -6.735 1.00 0.00 51 GLU A N 16
ATOM 19631 C CA . GLU A 1 55 ? -5.479 8.855 -6.848 1.00 0.00 51 GLU A CA 16
ATOM 19632 C C . GLU A 1 55 ? -4.128 9.527 -6.596 1.00 0.00 51 GLU A C 16
ATOM 19633 O O . GLU A 1 55 ? -3.722 10.420 -7.342 1.00 0.00 51 GLU A O 16
ATOM 19645 N N . ILE A 1 56 ? -3.432 9.091 -5.548 1.00 0.00 52 ILE A N 16
ATOM 19646 C CA . ILE A 1 56 ? -2.120 9.649 -5.208 1.00 0.00 52 ILE A CA 16
ATOM 19647 C C . ILE A 1 56 ? -1.077 8.540 -5.054 1.00 0.00 52 ILE A C 16
ATOM 19648 O O . ILE A 1 56 ? -1.338 7.523 -4.423 1.00 0.00 52 ILE A O 16
ATOM 19664 N N . THR A 1 57 ? 0.102 8.739 -5.642 1.00 0.00 53 THR A N 16
ATOM 19665 C CA . THR A 1 57 ? 1.174 7.741 -5.576 1.00 0.00 53 THR A CA 16
ATOM 19666 C C . THR A 1 57 ? 1.900 7.760 -4.229 1.00 0.00 53 THR A C 16
ATOM 19667 O O . THR A 1 57 ? 2.041 8.808 -3.600 1.00 0.00 53 THR A O 16
ATOM 19678 N N . VAL A 1 58 ? 2.364 6.583 -3.800 1.00 0.00 54 VAL A N 16
ATOM 19679 C CA . VAL A 1 58 ? 3.085 6.445 -2.533 1.00 0.00 54 VAL A CA 16
ATOM 19680 C C . VAL A 1 58 ? 4.058 5.257 -2.580 1.00 0.00 54 VAL A C 16
ATOM 19681 O O . VAL A 1 58 ? 3.639 4.116 -2.760 1.00 0.00 54 VAL A O 16
ATOM 19694 N N . PRO A 1 59 ? 5.375 5.505 -2.424 1.00 0.00 55 PRO A N 16
ATOM 19695 C CA . PRO A 1 59 ? 6.397 4.444 -2.457 1.00 0.00 55 PRO A CA 16
ATOM 19696 C C . PRO A 1 59 ? 6.256 3.440 -1.309 1.00 0.00 55 PRO A C 16
ATOM 19697 O O . PRO A 1 59 ? 6.374 3.803 -0.138 1.00 0.00 55 PRO A O 16
ATOM 19708 N N . LYS A 1 60 ? 6.004 2.175 -1.653 1.00 0.00 56 LYS A N 16
ATOM 19709 C CA . LYS A 1 60 ? 5.850 1.122 -0.648 1.00 0.00 56 LYS A CA 16
ATOM 19710 C C . LYS A 1 60 ? 7.108 0.269 -0.498 1.00 0.00 56 LYS A C 16
ATOM 19711 O O . LYS A 1 60 ? 7.145 -0.640 0.330 1.00 0.00 56 LYS A O 16
ATOM 19730 N N . GLY A 1 61 ? 8.134 0.548 -1.302 1.00 0.00 57 GLY A N 16
ATOM 19731 C CA . GLY A 1 61 ? 9.362 -0.232 -1.222 1.00 0.00 57 GLY A CA 16
ATOM 19732 C C . GLY A 1 61 ? 9.855 -0.380 0.207 1.00 0.00 57 GLY A C 16
ATOM 19733 O O . GLY A 1 61 ? 10.543 -1.343 0.541 1.00 0.00 57 GLY A O 16
ATOM 19737 N N . ILE A 1 62 ? 9.475 0.570 1.049 1.00 0.00 58 ILE A N 16
ATOM 19738 C CA . ILE A 1 62 ? 9.838 0.559 2.451 1.00 0.00 58 ILE A CA 16
ATOM 19739 C C . ILE A 1 62 ? 8.756 1.280 3.244 1.00 0.00 58 ILE A C 16
ATOM 19740 O O . ILE A 1 62 ? 9.010 2.313 3.865 1.00 0.00 58 ILE A O 16
ATOM 19756 N N . ALA A 1 63 ? 7.535 0.752 3.191 1.00 0.00 59 ALA A N 16
ATOM 19757 C CA . ALA A 1 63 ? 6.418 1.391 3.882 1.00 0.00 59 ALA A CA 16
ATOM 19758 C C . ALA A 1 63 ? 5.456 0.407 4.545 1.00 0.00 59 ALA A C 16
ATOM 19759 O O . ALA A 1 63 ? 4.699 -0.290 3.871 1.00 0.00 59 ALA A O 16
ATOM 19766 N N . VAL A 1 64 ? 5.450 0.393 5.877 1.00 0.00 60 VAL A N 16
ATOM 19767 C CA . VAL A 1 64 ? 4.541 -0.470 6.622 1.00 0.00 60 VAL A CA 16
ATOM 19768 C C . VAL A 1 64 ? 3.163 0.174 6.693 1.00 0.00 60 VAL A C 16
ATOM 19769 O O . VAL A 1 64 ? 3.032 1.330 7.093 1.00 0.00 60 VAL A O 16
ATOM 19782 N N . PHE A 1 65 ? 2.137 -0.568 6.296 1.00 0.00 61 PHE A N 16
ATOM 19783 C CA . PHE A 1 65 ? 0.783 -0.034 6.315 1.00 0.00 61 PHE A CA 16
ATOM 19784 C C . PHE A 1 65 ? -0.257 -1.134 6.469 1.00 0.00 61 PHE A C 16
ATOM 19785 O O . PHE A 1 65 ? -0.026 -2.289 6.109 1.00 0.00 61 PHE A O 16
ATOM 19802 N N . HIS A 1 66 ? -1.407 -0.754 7.012 1.00 0.00 62 HIS A N 16
ATOM 19803 C CA . HIS A 1 66 ? -2.505 -1.683 7.225 1.00 0.00 62 HIS A CA 16
ATOM 19804 C C . HIS A 1 66 ? -3.738 -1.224 6.453 1.00 0.00 62 HIS A C 16
ATOM 19805 O O . HIS A 1 66 ? -4.008 -0.027 6.359 1.00 0.00 62 HIS A O 16
ATOM 19820 N N . PHE A 1 67 ? -4.477 -2.175 5.893 1.00 0.00 63 PHE A N 16
ATOM 19821 C CA . PHE A 1 67 ? -5.670 -1.847 5.122 1.00 0.00 63 PHE A CA 16
ATOM 19822 C C . PHE A 1 67 ? -6.936 -2.128 5.923 1.00 0.00 63 PHE A C 16
ATOM 19823 O O . PHE A 1 67 ? -7.014 -3.112 6.657 1.00 0.00 63 PHE A O 16
ATOM 19840 N N . ARG A 1 68 ? -7.926 -1.256 5.772 1.00 0.00 64 ARG A N 16
ATOM 19841 C CA . ARG A 1 68 ? -9.193 -1.404 6.475 1.00 0.00 64 ARG A CA 16
ATOM 19842 C C . ARG A 1 68 ? -10.307 -1.785 5.507 1.00 0.00 64 ARG A C 16
ATOM 19843 O O . ARG A 1 68 ? -10.540 -1.097 4.511 1.00 0.00 64 ARG A O 16
ATOM 19864 N N . THR A 1 69 ? -10.997 -2.882 5.804 1.00 0.00 65 THR A N 16
ATOM 19865 C CA . THR A 1 69 ? -12.089 -3.348 4.958 1.00 0.00 65 THR A CA 16
ATOM 19866 C C . THR A 1 69 ? -13.439 -2.959 5.562 1.00 0.00 65 THR A C 16
ATOM 19867 O O . THR A 1 69 ? -13.713 -3.264 6.727 1.00 0.00 65 THR A O 16
ATOM 19878 N N . PRO A 1 70 ? -14.302 -2.278 4.779 1.00 0.00 66 PRO A N 16
ATOM 19879 C CA . PRO A 1 70 ? -15.623 -1.839 5.242 1.00 0.00 66 PRO A CA 16
ATOM 19880 C C . PRO A 1 70 ? -16.437 -2.970 5.861 1.00 0.00 66 PRO A C 16
ATOM 19881 O O . PRO A 1 70 ? -17.319 -2.730 6.685 1.00 0.00 66 PRO A O 16
ATOM 19892 N N . GLN A 1 71 ? -16.134 -4.202 5.470 1.00 0.00 67 GLN A N 16
ATOM 19893 C CA . GLN A 1 71 ? -16.836 -5.359 5.998 1.00 0.00 67 GLN A CA 16
ATOM 19894 C C . GLN A 1 71 ? -16.531 -5.551 7.484 1.00 0.00 67 GLN A C 16
ATOM 19895 O O . GLN A 1 71 ? -17.211 -6.310 8.173 1.00 0.00 67 GLN A O 16
ATOM 19909 N N . GLY A 1 72 ? -15.504 -4.857 7.971 1.00 0.00 68 GLY A N 16
ATOM 19910 C CA . GLY A 1 72 ? -15.129 -4.967 9.367 1.00 0.00 68 GLY A CA 16
ATOM 19911 C C . GLY A 1 72 ? -13.905 -5.834 9.566 1.00 0.00 68 GLY A C 16
ATOM 19912 O O . GLY A 1 72 ? -13.851 -6.638 10.496 1.00 0.00 68 GLY A O 16
ATOM 19916 N N . GLU A 1 73 ? -12.917 -5.672 8.690 1.00 0.00 69 GLU A N 16
ATOM 19917 C CA . GLU A 1 73 ? -11.687 -6.454 8.781 1.00 0.00 69 GLU A CA 16
ATOM 19918 C C . GLU A 1 73 ? -10.461 -5.548 8.814 1.00 0.00 69 GLU A C 16
ATOM 19919 O O . GLU A 1 73 ? -10.503 -4.412 8.342 1.00 0.00 69 GLU A O 16
ATOM 19931 N N . LEU A 1 74 ? -9.370 -6.062 9.374 1.00 0.00 70 LEU A N 16
ATOM 19932 C CA . LEU A 1 74 ? -8.128 -5.304 9.472 1.00 0.00 70 LEU A CA 16
ATOM 19933 C C . LEU A 1 74 ? -6.971 -6.084 8.857 1.00 0.00 70 LEU A C 16
ATOM 19934 O O . LEU A 1 74 ? -6.569 -7.127 9.372 1.00 0.00 70 LEU A O 16
ATOM 19950 N N . VAL A 1 75 ? -6.437 -5.569 7.754 1.00 0.00 71 VAL A N 16
ATOM 19951 C CA . VAL A 1 75 ? -5.322 -6.217 7.072 1.00 0.00 71 VAL A CA 16
ATOM 19952 C C . VAL A 1 75 ? -4.012 -5.489 7.361 1.00 0.00 71 VAL A C 16
ATOM 19953 O O . VAL A 1 75 ? -4.013 -4.308 7.706 1.00 0.00 71 VAL A O 16
ATOM 19966 N N . GLU A 1 76 ? -2.898 -6.200 7.223 1.00 0.00 72 GLU A N 16
ATOM 19967 C CA . GLU A 1 76 ? -1.585 -5.615 7.475 1.00 0.00 72 GLU A CA 16
ATOM 19968 C C . GLU A 1 76 ? -0.589 -6.011 6.389 1.00 0.00 72 GLU A C 16
ATOM 19969 O O . GLU A 1 76 ? -0.597 -7.145 5.908 1.00 0.00 72 GLU A O 16
ATOM 19981 N N . ILE A 1 77 ? 0.271 -5.070 6.012 1.00 0.00 73 ILE A N 16
ATOM 19982 C CA . ILE A 1 77 ? 1.279 -5.318 4.986 1.00 0.00 73 ILE A CA 16
ATOM 19983 C C . ILE A 1 77 ? 2.559 -4.552 5.301 1.00 0.00 73 ILE A C 16
ATOM 19984 O O . ILE A 1 77 ? 2.530 -3.336 5.499 1.00 0.00 73 ILE A O 16
ATOM 20000 N N . ASP A 1 78 ? 3.678 -5.265 5.353 1.00 0.00 74 ASP A N 16
ATOM 20001 C CA . ASP A 1 78 ? 4.958 -4.638 5.652 1.00 0.00 74 ASP A CA 16
ATOM 20002 C C . ASP A 1 78 ? 5.671 -4.198 4.377 1.00 0.00 74 ASP A C 16
ATOM 20003 O O . ASP A 1 78 ? 6.309 -4.998 3.694 1.00 0.00 74 ASP A O 16
ATOM 20012 N N . GLY A 1 79 ? 5.560 -2.910 4.076 1.00 0.00 75 GLY A N 16
ATOM 20013 C CA . GLY A 1 79 ? 6.194 -2.346 2.901 1.00 0.00 75 GLY A CA 16
ATOM 20014 C C . GLY A 1 79 ? 7.707 -2.378 2.979 1.00 0.00 75 GLY A C 16
ATOM 20015 O O . GLY A 1 79 ? 8.379 -2.107 1.989 1.00 0.00 75 GLY A O 16
ATOM 20019 N N . ARG A 1 80 ? 8.241 -2.654 4.166 1.00 0.00 76 ARG A N 16
ATOM 20020 C CA . ARG A 1 80 ? 9.679 -2.686 4.368 1.00 0.00 76 ARG A CA 16
ATOM 20021 C C . ARG A 1 80 ? 10.230 -4.111 4.326 1.00 0.00 76 ARG A C 16
ATOM 20022 O O . ARG A 1 80 ? 11.356 -4.338 3.883 1.00 0.00 76 ARG A O 16
ATOM 20043 N N . ALA A 1 81 ? 9.444 -5.059 4.817 1.00 0.00 77 ALA A N 16
ATOM 20044 C CA . ALA A 1 81 ? 9.863 -6.453 4.866 1.00 0.00 77 ALA A CA 16
ATOM 20045 C C . ALA A 1 81 ? 9.261 -7.304 3.745 1.00 0.00 77 ALA A C 16
ATOM 20046 O O . ALA A 1 81 ? 9.623 -8.471 3.592 1.00 0.00 77 ALA A O 16
ATOM 20053 N N . LEU A 1 82 ? 8.342 -6.737 2.969 1.00 0.00 78 LEU A N 16
ATOM 20054 C CA . LEU A 1 82 ? 7.709 -7.482 1.882 1.00 0.00 78 LEU A CA 16
ATOM 20055 C C . LEU A 1 82 ? 7.831 -6.745 0.555 1.00 0.00 78 LEU A C 16
ATOM 20056 O O . LEU A 1 82 ? 6.870 -6.656 -0.210 1.00 0.00 78 LEU A O 16
ATOM 20072 N N . VAL A 1 83 ? 9.021 -6.227 0.283 1.00 0.00 79 VAL A N 16
ATOM 20073 C CA . VAL A 1 83 ? 9.270 -5.507 -0.958 1.00 0.00 79 VAL A CA 16
ATOM 20074 C C . VAL A 1 83 ? 9.178 -6.446 -2.156 1.00 0.00 79 VAL A C 16
ATOM 20075 O O . VAL A 1 83 ? 9.952 -7.395 -2.270 1.00 0.00 79 VAL A O 16
ATOM 20088 N N . ALA A 1 84 ? 8.230 -6.177 -3.049 1.00 0.00 80 ALA A N 16
ATOM 20089 C CA . ALA A 1 84 ? 8.049 -7.003 -4.237 1.00 0.00 80 ALA A CA 16
ATOM 20090 C C . ALA A 1 84 ? 9.277 -6.928 -5.138 1.00 0.00 80 ALA A C 16
ATOM 20091 O O . ALA A 1 84 ? 9.555 -5.891 -5.740 1.00 0.00 80 ALA A O 16
ATOM 20098 N N . ARG A 1 85 ? 10.014 -8.032 -5.220 1.00 0.00 81 ARG A N 16
ATOM 20099 C CA . ARG A 1 85 ? 11.219 -8.089 -6.040 1.00 0.00 81 ARG A CA 16
ATOM 20100 C C . ARG A 1 85 ? 11.079 -9.117 -7.160 1.00 0.00 81 ARG A C 16
ATOM 20101 O O . ARG A 1 85 ? 10.300 -10.064 -7.053 1.00 0.00 81 ARG A O 16
ATOM 20122 N N . PRO A 1 86 ? 11.838 -8.939 -8.257 1.00 0.00 82 PRO A N 16
ATOM 20123 C CA . PRO A 1 86 ? 11.802 -9.848 -9.404 1.00 0.00 82 PRO A CA 16
ATOM 20124 C C . PRO A 1 86 ? 12.651 -11.101 -9.202 1.00 0.00 82 PRO A C 16
ATOM 20125 O O . PRO A 1 86 ? 12.893 -11.849 -10.149 1.00 0.00 82 PRO A O 16
ATOM 20136 N N . GLU A 1 87 ? 13.104 -11.331 -7.971 1.00 0.00 83 GLU A N 16
ATOM 20137 C CA . GLU A 1 87 ? 13.924 -12.499 -7.673 1.00 0.00 83 GLU A CA 16
ATOM 20138 C C . GLU A 1 87 ? 13.180 -13.781 -8.016 1.00 0.00 83 GLU A C 16
ATOM 20139 O O . GLU A 1 87 ? 13.737 -14.695 -8.625 1.00 0.00 83 GLU A O 16
ATOM 20151 N N . GLU A 1 88 ? 11.917 -13.829 -7.632 1.00 0.00 84 GLU A N 16
ATOM 20152 C CA . GLU A 1 88 ? 11.075 -14.988 -7.903 1.00 0.00 84 GLU A CA 16
ATOM 20153 C C . GLU A 1 88 ? 10.049 -14.667 -8.985 1.00 0.00 84 GLU A C 16
ATOM 20154 O O . GLU A 1 88 ? 9.912 -15.403 -9.961 1.00 0.00 84 GLU A O 16
ATOM 20166 N N . ARG A 1 89 ? 9.338 -13.554 -8.800 1.00 0.00 85 ARG A N 16
ATOM 20167 C CA . ARG A 1 89 ? 8.318 -13.106 -9.748 1.00 0.00 85 ARG A CA 16
ATOM 20168 C C . ARG A 1 89 ? 7.469 -11.995 -9.133 1.00 0.00 85 ARG A C 16
ATOM 20169 O O . ARG A 1 89 ? 7.003 -12.114 -8.000 1.00 0.00 85 ARG A O 16
ATOM 20190 N N . ILE A 1 90 ? 7.270 -10.918 -9.886 1.00 0.00 86 ILE A N 16
ATOM 20191 C CA . ILE A 1 90 ? 6.476 -9.792 -9.411 1.00 0.00 86 ILE A CA 16
ATOM 20192 C C . ILE A 1 90 ? 5.065 -9.839 -9.987 1.00 0.00 86 ILE A C 16
ATOM 20193 O O . ILE A 1 90 ? 4.868 -10.213 -11.144 1.00 0.00 86 ILE A O 16
ATOM 20209 N N . ARG A 1 13 ? -7.425 -15.119 -2.299 1.00 0.00 9 ARG A N 17
ATOM 20210 C CA . ARG A 1 13 ? -6.533 -14.142 -1.682 1.00 0.00 9 ARG A CA 17
ATOM 20211 C C . ARG A 1 13 ? -5.861 -13.274 -2.742 1.00 0.00 9 ARG A C 17
ATOM 20212 O O . ARG A 1 13 ? -6.133 -13.411 -3.935 1.00 0.00 9 ARG A O 17
ATOM 20233 N N . HIS A 1 14 ? -4.984 -12.378 -2.296 1.00 0.00 10 HIS A N 17
ATOM 20234 C CA . HIS A 1 14 ? -4.272 -11.482 -3.201 1.00 0.00 10 HIS A CA 17
ATOM 20235 C C . HIS A 1 14 ? -5.242 -10.518 -3.879 1.00 0.00 10 HIS A C 17
ATOM 20236 O O . HIS A 1 14 ? -5.557 -10.664 -5.059 1.00 0.00 10 HIS A O 17
ATOM 20251 N N . GLU A 1 15 ? -5.713 -9.532 -3.120 1.00 0.00 11 GLU A N 17
ATOM 20252 C CA . GLU A 1 15 ? -6.650 -8.540 -3.641 1.00 0.00 11 GLU A CA 17
ATOM 20253 C C . GLU A 1 15 ? -7.018 -7.525 -2.563 1.00 0.00 11 GLU A C 17
ATOM 20254 O O . GLU A 1 15 ? -8.062 -7.637 -1.922 1.00 0.00 11 GLU A O 17
ATOM 20266 N N . LEU A 1 16 ? -6.155 -6.532 -2.371 1.00 0.00 12 LEU A N 17
ATOM 20267 C CA . LEU A 1 16 ? -6.392 -5.497 -1.372 1.00 0.00 12 LEU A CA 17
ATOM 20268 C C . LEU A 1 16 ? -6.924 -4.220 -2.014 1.00 0.00 12 LEU A C 17
ATOM 20269 O O . LEU A 1 16 ? -6.744 -3.126 -1.478 1.00 0.00 12 LEU A O 17
ATOM 20285 N N . ILE A 1 17 ? -7.583 -4.363 -3.159 1.00 0.00 13 ILE A N 17
ATOM 20286 C CA . ILE A 1 17 ? -8.144 -3.217 -3.863 1.00 0.00 13 ILE A CA 17
ATOM 20287 C C . ILE A 1 17 ? -9.585 -2.961 -3.427 1.00 0.00 13 ILE A C 17
ATOM 20288 O O . ILE A 1 17 ? -10.344 -3.899 -3.182 1.00 0.00 13 ILE A O 17
ATOM 20304 N N . GLY A 1 18 ? -9.956 -1.689 -3.336 1.00 0.00 14 GLY A N 17
ATOM 20305 C CA . GLY A 1 18 ? -11.309 -1.339 -2.932 1.00 0.00 14 GLY A CA 17
ATOM 20306 C C . GLY A 1 18 ? -11.396 -0.881 -1.487 1.00 0.00 14 GLY A C 17
ATOM 20307 O O . GLY A 1 18 ? -12.367 -0.238 -1.094 1.00 0.00 14 GLY A O 17
ATOM 20311 N N . LEU A 1 19 ? -10.377 -1.207 -0.695 1.00 0.00 15 LEU A N 17
ATOM 20312 C CA . LEU A 1 19 ? -10.350 -0.817 0.710 1.00 0.00 15 LEU A CA 17
ATOM 20313 C C . LEU A 1 19 ? -9.282 0.244 0.967 1.00 0.00 15 LEU A C 17
ATOM 20314 O O . LEU A 1 19 ? -8.338 0.393 0.190 1.00 0.00 15 LEU A O 17
ATOM 20330 N N . SER A 1 20 ? -9.444 0.983 2.061 1.00 0.00 16 SER A N 17
ATOM 20331 C CA . SER A 1 20 ? -8.504 2.037 2.425 1.00 0.00 16 SER A CA 17
ATOM 20332 C C . SER A 1 20 ? -7.203 1.452 2.965 1.00 0.00 16 SER A C 17
ATOM 20333 O O . SER A 1 20 ? -7.167 0.307 3.414 1.00 0.00 16 SER A O 17
ATOM 20341 N N . VAL A 1 21 ? -6.137 2.246 2.912 1.00 0.00 17 VAL A N 17
ATOM 20342 C CA . VAL A 1 21 ? -4.832 1.809 3.390 1.00 0.00 17 VAL A CA 17
ATOM 20343 C C . VAL A 1 21 ? -4.125 2.926 4.158 1.00 0.00 17 VAL A C 17
ATOM 20344 O O . VAL A 1 21 ? -3.701 3.924 3.577 1.00 0.00 17 VAL A O 17
ATOM 20357 N N . ARG A 1 22 ? -4.001 2.745 5.471 1.00 0.00 18 ARG A N 17
ATOM 20358 C CA . ARG A 1 22 ? -3.345 3.733 6.321 1.00 0.00 18 ARG A CA 17
ATOM 20359 C C . ARG A 1 22 ? -1.837 3.504 6.353 1.00 0.00 18 ARG A C 17
ATOM 20360 O O . ARG A 1 22 ? -1.375 2.366 6.422 1.00 0.00 18 ARG A O 17
ATOM 20381 N N . ILE A 1 23 ? -1.076 4.592 6.299 1.00 0.00 19 ILE A N 17
ATOM 20382 C CA . ILE A 1 23 ? 0.380 4.505 6.317 1.00 0.00 19 ILE A CA 17
ATOM 20383 C C . ILE A 1 23 ? 0.927 4.667 7.732 1.00 0.00 19 ILE A C 17
ATOM 20384 O O . ILE A 1 23 ? 0.878 5.753 8.308 1.00 0.00 19 ILE A O 17
ATOM 20400 N N . ALA A 1 24 ? 1.458 3.578 8.284 1.00 0.00 20 ALA A N 17
ATOM 20401 C CA . ALA A 1 24 ? 2.025 3.601 9.627 1.00 0.00 20 ALA A CA 17
ATOM 20402 C C . ALA A 1 24 ? 3.430 4.188 9.608 1.00 0.00 20 ALA A C 17
ATOM 20403 O O . ALA A 1 24 ? 3.885 4.780 10.586 1.00 0.00 20 ALA A O 17
ATOM 20410 N N . ARG A 1 25 ? 4.105 4.026 8.478 1.00 0.00 21 ARG A N 17
ATOM 20411 C CA . ARG A 1 25 ? 5.455 4.542 8.304 1.00 0.00 21 ARG A CA 17
ATOM 20412 C C . ARG A 1 25 ? 5.867 4.476 6.841 1.00 0.00 21 ARG A C 17
ATOM 20413 O O . ARG A 1 25 ? 5.492 3.553 6.119 1.00 0.00 21 ARG A O 17
ATOM 20434 N N . SER A 1 26 ? 6.635 5.464 6.414 1.00 0.00 22 SER A N 17
ATOM 20435 C CA . SER A 1 26 ? 7.104 5.529 5.034 1.00 0.00 22 SER A CA 17
ATOM 20436 C C . SER A 1 26 ? 8.551 6.001 4.963 1.00 0.00 22 SER A C 17
ATOM 20437 O O . SER A 1 26 ? 9.087 6.542 5.930 1.00 0.00 22 SER A O 17
ATOM 20445 N N . VAL A 1 27 ? 9.178 5.796 3.809 1.00 0.00 23 VAL A N 17
ATOM 20446 C CA . VAL A 1 27 ? 10.563 6.202 3.606 1.00 0.00 23 VAL A CA 17
ATOM 20447 C C . VAL A 1 27 ? 10.716 7.719 3.709 1.00 0.00 23 VAL A C 17
ATOM 20448 O O . VAL A 1 27 ? 11.639 8.215 4.355 1.00 0.00 23 VAL A O 17
ATOM 20461 N N . HIS A 1 28 ? 9.811 8.449 3.065 1.00 0.00 24 HIS A N 17
ATOM 20462 C CA . HIS A 1 28 ? 9.855 9.907 3.083 1.00 0.00 24 HIS A CA 17
ATOM 20463 C C . HIS A 1 28 ? 8.752 10.473 3.976 1.00 0.00 24 HIS A C 17
ATOM 20464 O O . HIS A 1 28 ? 7.619 9.993 3.964 1.00 0.00 24 HIS A O 17
ATOM 20479 N N . ARG A 1 29 ? 9.104 11.481 4.770 1.00 0.00 25 ARG A N 17
ATOM 20480 C CA . ARG A 1 29 ? 8.164 12.103 5.701 1.00 0.00 25 ARG A CA 17
ATOM 20481 C C . ARG A 1 29 ? 6.942 12.681 4.997 1.00 0.00 25 ARG A C 17
ATOM 20482 O O . ARG A 1 29 ? 5.826 12.605 5.510 1.00 0.00 25 ARG A O 17
ATOM 20503 N N . ASP A 1 30 ? 7.156 13.268 3.831 1.00 0.00 26 ASP A N 17
ATOM 20504 C CA . ASP A 1 30 ? 6.065 13.873 3.068 1.00 0.00 26 ASP A CA 17
ATOM 20505 C C . ASP A 1 30 ? 4.946 12.870 2.806 1.00 0.00 26 ASP A C 17
ATOM 20506 O O . ASP A 1 30 ? 3.800 13.251 2.568 1.00 0.00 26 ASP A O 17
ATOM 20515 N N . ILE A 1 31 ? 5.287 11.590 2.852 1.00 0.00 27 ILE A N 17
ATOM 20516 C CA . ILE A 1 31 ? 4.320 10.531 2.620 1.00 0.00 27 ILE A CA 17
ATOM 20517 C C . ILE A 1 31 ? 4.085 9.696 3.879 1.00 0.00 27 ILE A C 17
ATOM 20518 O O . ILE A 1 31 ? 3.137 8.914 3.946 1.00 0.00 27 ILE A O 17
ATOM 20534 N N . GLN A 1 32 ? 4.955 9.863 4.873 1.00 0.00 28 GLN A N 17
ATOM 20535 C CA . GLN A 1 32 ? 4.844 9.123 6.121 1.00 0.00 28 GLN A CA 17
ATOM 20536 C C . GLN A 1 32 ? 3.722 9.677 6.994 1.00 0.00 28 GLN A C 17
ATOM 20537 O O . GLN A 1 32 ? 3.549 10.890 7.108 1.00 0.00 28 GLN A O 17
ATOM 20551 N N . GLY A 1 33 ? 2.972 8.774 7.620 1.00 0.00 29 GLY A N 17
ATOM 20552 C CA . GLY A 1 33 ? 1.883 9.183 8.490 1.00 0.00 29 GLY A CA 17
ATOM 20553 C C . GLY A 1 33 ? 0.651 9.644 7.732 1.00 0.00 29 GLY A C 17
ATOM 20554 O O . GLY A 1 33 ? -0.272 10.199 8.326 1.00 0.00 29 GLY A O 17
ATOM 20558 N N . ILE A 1 34 ? 0.630 9.417 6.421 1.00 0.00 30 ILE A N 17
ATOM 20559 C CA . ILE A 1 34 ? -0.500 9.818 5.605 1.00 0.00 30 ILE A CA 17
ATOM 20560 C C . ILE A 1 34 ? -1.370 8.624 5.234 1.00 0.00 30 ILE A C 17
ATOM 20561 O O . ILE A 1 34 ? -0.884 7.636 4.686 1.00 0.00 30 ILE A O 17
ATOM 20577 N N . SER A 1 35 ? -2.661 8.730 5.522 1.00 0.00 31 SER A N 17
ATOM 20578 C CA . SER A 1 35 ? -3.605 7.665 5.205 1.00 0.00 31 SER A CA 17
ATOM 20579 C C . SER A 1 35 ? -4.245 7.924 3.847 1.00 0.00 31 SER A C 17
ATOM 20580 O O . SER A 1 35 ? -4.361 9.074 3.422 1.00 0.00 31 SER A O 17
ATOM 20588 N N . GLY A 1 36 ? -4.659 6.862 3.164 1.00 0.00 32 GLY A N 17
ATOM 20589 C CA . GLY A 1 36 ? -5.271 7.032 1.862 1.00 0.00 32 GLY A CA 17
ATOM 20590 C C . GLY A 1 36 ? -5.953 5.778 1.364 1.00 0.00 32 GLY A C 17
ATOM 20591 O O . GLY A 1 36 ? -6.202 4.851 2.130 1.00 0.00 32 GLY A O 17
ATOM 20595 N N . ARG A 1 37 ? -6.265 5.764 0.076 1.00 0.00 33 ARG A N 17
ATOM 20596 C CA . ARG A 1 37 ? -6.932 4.634 -0.554 1.00 0.00 33 ARG A CA 17
ATOM 20597 C C . ARG A 1 37 ? -5.984 3.876 -1.494 1.00 0.00 33 ARG A C 17
ATOM 20598 O O . ARG A 1 37 ? -4.837 4.255 -1.673 1.00 0.00 33 ARG A O 17
ATOM 20619 N N . VAL A 1 38 ? -6.444 2.741 -1.988 1.00 0.00 34 VAL A N 17
ATOM 20620 C CA . VAL A 1 38 ? -5.611 1.842 -2.815 1.00 0.00 34 VAL A CA 17
ATOM 20621 C C . VAL A 1 38 ? -5.864 1.901 -4.324 1.00 0.00 34 VAL A C 17
ATOM 20622 O O . VAL A 1 38 ? -6.962 2.222 -4.761 1.00 0.00 34 VAL A O 17
ATOM 20635 N N . VAL A 1 39 ? -4.836 1.518 -5.108 1.00 0.00 35 VAL A N 17
ATOM 20636 C CA . VAL A 1 39 ? -4.951 1.428 -6.571 1.00 0.00 35 VAL A CA 17
ATOM 20637 C C . VAL A 1 39 ? -4.312 0.139 -7.055 1.00 0.00 35 VAL A C 17
ATOM 20638 O O . VAL A 1 39 ? -4.915 -0.641 -7.792 1.00 0.00 35 VAL A O 17
ATOM 20651 N N . ASP A 1 40 ? -3.070 -0.064 -6.625 1.00 0.00 36 ASP A N 17
ATOM 20652 C CA . ASP A 1 40 ? -2.308 -1.245 -6.994 1.00 0.00 36 ASP A CA 17
ATOM 20653 C C . ASP A 1 40 ? -1.144 -1.469 -6.032 1.00 0.00 36 ASP A C 17
ATOM 20654 O O . ASP A 1 40 ? -0.710 -0.544 -5.339 1.00 0.00 36 ASP A O 17
ATOM 20663 N N . GLU A 1 41 ? -0.621 -2.689 -6.023 1.00 0.00 37 GLU A N 17
ATOM 20664 C CA . GLU A 1 41 ? 0.516 -3.036 -5.179 1.00 0.00 37 GLU A CA 17
ATOM 20665 C C . GLU A 1 41 ? 1.687 -3.485 -6.048 1.00 0.00 37 GLU A C 17
ATOM 20666 O O . GLU A 1 41 ? 1.664 -4.580 -6.610 1.00 0.00 37 GLU A O 17
ATOM 20678 N N . THR A 1 42 ? 2.700 -2.631 -6.173 1.00 0.00 38 THR A N 17
ATOM 20679 C CA . THR A 1 42 ? 3.859 -2.949 -6.995 1.00 0.00 38 THR A CA 17
ATOM 20680 C C . THR A 1 42 ? 5.044 -3.369 -6.136 1.00 0.00 38 THR A C 17
ATOM 20681 O O . THR A 1 42 ? 5.199 -2.915 -5.002 1.00 0.00 38 THR A O 17
ATOM 20692 N N . ARG A 1 43 ? 5.879 -4.240 -6.690 1.00 0.00 39 ARG A N 17
ATOM 20693 C CA . ARG A 1 43 ? 7.059 -4.733 -5.991 1.00 0.00 39 ARG A CA 17
ATOM 20694 C C . ARG A 1 43 ? 7.917 -3.587 -5.464 1.00 0.00 39 ARG A C 17
ATOM 20695 O O . ARG A 1 43 ? 8.697 -3.767 -4.528 1.00 0.00 39 ARG A O 17
ATOM 20716 N N . ASN A 1 44 ? 7.784 -2.408 -6.066 1.00 0.00 40 ASN A N 17
ATOM 20717 C CA . ASN A 1 44 ? 8.571 -1.254 -5.639 1.00 0.00 40 ASN A CA 17
ATOM 20718 C C . ASN A 1 44 ? 7.745 0.031 -5.567 1.00 0.00 40 ASN A C 17
ATOM 20719 O O . ASN A 1 44 ? 8.305 1.121 -5.461 1.00 0.00 40 ASN A O 17
ATOM 20730 N N . THR A 1 45 ? 6.418 -0.089 -5.615 1.00 0.00 41 THR A N 17
ATOM 20731 C CA . THR A 1 45 ? 5.564 1.091 -5.541 1.00 0.00 41 THR A CA 17
ATOM 20732 C C . THR A 1 45 ? 4.158 0.743 -5.081 1.00 0.00 41 THR A C 17
ATOM 20733 O O . THR A 1 45 ? 3.697 -0.387 -5.231 1.00 0.00 41 THR A O 17
ATOM 20744 N N . LEU A 1 46 ? 3.484 1.736 -4.517 1.00 0.00 42 LEU A N 17
ATOM 20745 C CA . LEU A 1 46 ? 2.124 1.566 -4.023 1.00 0.00 42 LEU A CA 17
ATOM 20746 C C . LEU A 1 46 ? 1.254 2.713 -4.511 1.00 0.00 42 LEU A C 17
ATOM 20747 O O . LEU A 1 46 ? 1.434 3.860 -4.099 1.00 0.00 42 LEU A O 17
ATOM 20763 N N . ARG A 1 47 ? 0.319 2.405 -5.400 1.00 0.00 43 ARG A N 17
ATOM 20764 C CA . ARG A 1 47 ? -0.564 3.423 -5.947 1.00 0.00 43 ARG A CA 17
ATOM 20765 C C . ARG A 1 47 ? -1.838 3.528 -5.104 1.00 0.00 43 ARG A C 17
ATOM 20766 O O . ARG A 1 47 ? -2.524 2.532 -4.867 1.00 0.00 43 ARG A O 17
ATOM 20787 N N . ILE A 1 48 ? -2.110 4.745 -4.626 1.00 0.00 44 ILE A N 17
ATOM 20788 C CA . ILE A 1 48 ? -3.263 5.030 -3.758 1.00 0.00 44 ILE A CA 17
ATOM 20789 C C . ILE A 1 48 ? -4.455 5.634 -4.508 1.00 0.00 44 ILE A C 17
ATOM 20790 O O . ILE A 1 48 ? -4.366 6.738 -5.037 1.00 0.00 44 ILE A O 17
ATOM 20806 N N . GLU A 1 49 ? -5.589 4.923 -4.514 1.00 0.00 45 GLU A N 17
ATOM 20807 C CA . GLU A 1 49 ? -6.796 5.424 -5.159 1.00 0.00 45 GLU A CA 17
ATOM 20808 C C . GLU A 1 49 ? -7.960 5.357 -4.197 1.00 0.00 45 GLU A C 17
ATOM 20809 O O . GLU A 1 49 ? -8.140 4.349 -3.473 1.00 0.00 45 GLU A O 17
ATOM 20821 N N . MET A 1 50 ? -8.733 6.447 -4.219 1.00 0.00 46 MET A N 17
ATOM 20822 C CA . MET A 1 50 ? -9.914 6.620 -3.389 1.00 0.00 46 MET A CA 17
ATOM 20823 C C . MET A 1 50 ? -11.176 6.369 -4.208 1.00 0.00 46 MET A C 17
ATOM 20824 O O . MET A 1 50 ? -11.319 6.885 -5.320 1.00 0.00 46 MET A O 17
ATOM 20838 N N . ASP A 1 51 ? -12.090 5.576 -3.648 1.00 0.00 47 ASP A N 17
ATOM 20839 C CA . ASP A 1 51 ? -13.348 5.243 -4.316 1.00 0.00 47 ASP A CA 17
ATOM 20840 C C . ASP A 1 51 ? -14.012 6.478 -4.917 1.00 0.00 47 ASP A C 17
ATOM 20841 O O . ASP A 1 51 ? -14.755 6.382 -5.895 1.00 0.00 47 ASP A O 17
ATOM 20850 N N . ASP A 1 52 ? -13.737 7.635 -4.330 1.00 0.00 48 ASP A N 17
ATOM 20851 C CA . ASP A 1 52 ? -14.304 8.891 -4.810 1.00 0.00 48 ASP A CA 17
ATOM 20852 C C . ASP A 1 52 ? -13.830 9.207 -6.230 1.00 0.00 48 ASP A C 17
ATOM 20853 O O . ASP A 1 52 ? -14.361 10.106 -6.882 1.00 0.00 48 ASP A O 17
ATOM 20862 N N . GLY A 1 53 ? -12.830 8.467 -6.704 1.00 0.00 49 GLY A N 17
ATOM 20863 C CA . GLY A 1 53 ? -12.304 8.690 -8.035 1.00 0.00 49 GLY A CA 17
ATOM 20864 C C . GLY A 1 53 ? -11.011 9.476 -8.021 1.00 0.00 49 GLY A C 17
ATOM 20865 O O . GLY A 1 53 ? -10.649 10.113 -9.012 1.00 0.00 49 GLY A O 17
ATOM 20869 N N . ARG A 1 54 ? -10.310 9.425 -6.895 1.00 0.00 50 ARG A N 17
ATOM 20870 C CA . ARG A 1 54 ? -9.040 10.131 -6.749 1.00 0.00 50 ARG A CA 17
ATOM 20871 C C . ARG A 1 54 ? -7.873 9.154 -6.830 1.00 0.00 50 ARG A C 17
ATOM 20872 O O . ARG A 1 54 ? -8.046 7.955 -6.616 1.00 0.00 50 ARG A O 17
ATOM 20893 N N . GLU A 1 55 ? -6.685 9.662 -7.144 1.00 0.00 51 GLU A N 17
ATOM 20894 C CA . GLU A 1 55 ? -5.510 8.806 -7.251 1.00 0.00 51 GLU A CA 17
ATOM 20895 C C . GLU A 1 55 ? -4.230 9.544 -6.865 1.00 0.00 51 GLU A C 17
ATOM 20896 O O . GLU A 1 55 ? -4.071 10.733 -7.143 1.00 0.00 51 GLU A O 17
ATOM 20908 N N . ILE A 1 56 ? -3.317 8.815 -6.231 1.00 0.00 52 ILE A N 17
ATOM 20909 C CA . ILE A 1 56 ? -2.035 9.365 -5.799 1.00 0.00 52 ILE A CA 17
ATOM 20910 C C . ILE A 1 56 ? -1.021 8.240 -5.583 1.00 0.00 52 ILE A C 17
ATOM 20911 O O . ILE A 1 56 ? -1.363 7.194 -5.044 1.00 0.00 52 ILE A O 17
ATOM 20927 N N . THR A 1 57 ? 0.218 8.451 -6.019 1.00 0.00 53 THR A N 17
ATOM 20928 C CA . THR A 1 57 ? 1.260 7.432 -5.880 1.00 0.00 53 THR A CA 17
ATOM 20929 C C . THR A 1 57 ? 2.053 7.592 -4.584 1.00 0.00 53 THR A C 17
ATOM 20930 O O . THR A 1 57 ? 2.268 8.706 -4.105 1.00 0.00 53 THR A O 17
ATOM 20941 N N . VAL A 1 58 ? 2.497 6.462 -4.026 1.00 0.00 54 VAL A N 17
ATOM 20942 C CA . VAL A 1 58 ? 3.278 6.463 -2.791 1.00 0.00 54 VAL A CA 17
ATOM 20943 C C . VAL A 1 58 ? 4.206 5.241 -2.725 1.00 0.00 54 VAL A C 17
ATOM 20944 O O . VAL A 1 58 ? 3.744 4.101 -2.787 1.00 0.00 54 VAL A O 17
ATOM 20957 N N . PRO A 1 59 ? 5.533 5.460 -2.605 1.00 0.00 55 PRO A N 17
ATOM 20958 C CA . PRO A 1 59 ? 6.521 4.368 -2.539 1.00 0.00 55 PRO A CA 17
ATOM 20959 C C . PRO A 1 59 ? 6.359 3.488 -1.296 1.00 0.00 55 PRO A C 17
ATOM 20960 O O . PRO A 1 59 ? 6.459 3.970 -0.169 1.00 0.00 55 PRO A O 17
ATOM 20971 N N . LYS A 1 60 ? 6.114 2.194 -1.510 1.00 0.00 56 LYS A N 17
ATOM 20972 C CA . LYS A 1 60 ? 5.949 1.254 -0.401 1.00 0.00 56 LYS A CA 17
ATOM 20973 C C . LYS A 1 60 ? 7.211 0.429 -0.150 1.00 0.00 56 LYS A C 17
ATOM 20974 O O . LYS A 1 60 ? 7.240 -0.385 0.770 1.00 0.00 56 LYS A O 17
ATOM 20993 N N . GLY A 1 61 ? 8.244 0.623 -0.968 1.00 0.00 57 GLY A N 17
ATOM 20994 C CA . GLY A 1 61 ? 9.473 -0.141 -0.795 1.00 0.00 57 GLY A CA 17
ATOM 20995 C C . GLY A 1 61 ? 9.970 -0.130 0.637 1.00 0.00 57 GLY A C 17
ATOM 20996 O O . GLY A 1 61 ? 10.672 -1.046 1.066 1.00 0.00 57 GLY A O 17
ATOM 21000 N N . ILE A 1 62 ? 9.585 0.897 1.378 1.00 0.00 58 ILE A N 17
ATOM 21001 C CA . ILE A 1 62 ? 9.964 1.028 2.768 1.00 0.00 58 ILE A CA 17
ATOM 21002 C C . ILE A 1 62 ? 8.838 1.718 3.529 1.00 0.00 58 ILE A C 17
ATOM 21003 O O . ILE A 1 62 ? 9.027 2.789 4.105 1.00 0.00 58 ILE A O 17
ATOM 21019 N N . ALA A 1 63 ? 7.650 1.113 3.501 1.00 0.00 59 ALA A N 17
ATOM 21020 C CA . ALA A 1 63 ? 6.499 1.713 4.171 1.00 0.00 59 ALA A CA 17
ATOM 21021 C C . ALA A 1 63 ? 5.495 0.689 4.699 1.00 0.00 59 ALA A C 17
ATOM 21022 O O . ALA A 1 63 ? 4.827 -0.001 3.932 1.00 0.00 59 ALA A O 17
ATOM 21029 N N . VAL A 1 64 ? 5.356 0.632 6.021 1.00 0.00 60 VAL A N 17
ATOM 21030 C CA . VAL A 1 64 ? 4.396 -0.272 6.646 1.00 0.00 60 VAL A CA 17
ATOM 21031 C C . VAL A 1 64 ? 3.010 0.362 6.645 1.00 0.00 60 VAL A C 17
ATOM 21032 O O . VAL A 1 64 ? 2.855 1.522 7.026 1.00 0.00 60 VAL A O 17
ATOM 21045 N N . PHE A 1 65 ? 2.006 -0.390 6.213 1.00 0.00 61 PHE A N 17
ATOM 21046 C CA . PHE A 1 65 ? 0.649 0.132 6.170 1.00 0.00 61 PHE A CA 17
ATOM 21047 C C . PHE A 1 65 ? -0.390 -0.973 6.284 1.00 0.00 61 PHE A C 17
ATOM 21048 O O . PHE A 1 65 ? -0.149 -2.118 5.900 1.00 0.00 61 PHE A O 17
ATOM 21065 N N . HIS A 1 66 ? -1.547 -0.615 6.828 1.00 0.00 62 HIS A N 17
ATOM 21066 C CA . HIS A 1 66 ? -2.640 -1.557 7.016 1.00 0.00 62 HIS A CA 17
ATOM 21067 C C . HIS A 1 66 ? -3.834 -1.169 6.149 1.00 0.00 62 HIS A C 17
ATOM 21068 O O . HIS A 1 66 ? -4.169 0.010 6.039 1.00 0.00 62 HIS A O 17
ATOM 21083 N N . PHE A 1 67 ? -4.480 -2.158 5.540 1.00 0.00 63 PHE A N 17
ATOM 21084 C CA . PHE A 1 67 ? -5.638 -1.893 4.696 1.00 0.00 63 PHE A CA 17
ATOM 21085 C C . PHE A 1 67 ? -6.932 -2.116 5.468 1.00 0.00 63 PHE A C 17
ATOM 21086 O O . PHE A 1 67 ? -7.206 -3.220 5.936 1.00 0.00 63 PHE A O 17
ATOM 21103 N N . ARG A 1 68 ? -7.723 -1.058 5.599 1.00 0.00 64 ARG A N 17
ATOM 21104 C CA . ARG A 1 68 ? -8.988 -1.137 6.316 1.00 0.00 64 ARG A CA 17
ATOM 21105 C C . ARG A 1 68 ? -10.150 -1.289 5.338 1.00 0.00 64 ARG A C 17
ATOM 21106 O O . ARG A 1 68 ? -10.330 -0.462 4.443 1.00 0.00 64 ARG A O 17
ATOM 21127 N N . THR A 1 69 ? -10.937 -2.345 5.512 1.00 0.00 65 THR A N 17
ATOM 21128 C CA . THR A 1 69 ? -12.080 -2.593 4.640 1.00 0.00 65 THR A CA 17
ATOM 21129 C C . THR A 1 69 ? -13.375 -2.130 5.304 1.00 0.00 65 THR A C 17
ATOM 21130 O O . THR A 1 69 ? -13.667 -2.513 6.440 1.00 0.00 65 THR A O 17
ATOM 21141 N N . PRO A 1 70 ? -14.173 -1.300 4.602 1.00 0.00 66 PRO A N 17
ATOM 21142 C CA . PRO A 1 70 ? -15.443 -0.786 5.129 1.00 0.00 66 PRO A CA 17
ATOM 21143 C C . PRO A 1 70 ? -16.301 -1.883 5.751 1.00 0.00 66 PRO A C 17
ATOM 21144 O O . PRO A 1 70 ? -17.055 -1.635 6.692 1.00 0.00 66 PRO A O 17
ATOM 21155 N N . GLN A 1 71 ? -16.177 -3.095 5.224 1.00 0.00 67 GLN A N 17
ATOM 21156 C CA . GLN A 1 71 ? -16.936 -4.230 5.734 1.00 0.00 67 GLN A CA 17
ATOM 21157 C C . GLN A 1 71 ? -16.576 -4.516 7.190 1.00 0.00 67 GLN A C 17
ATOM 21158 O O . GLN A 1 71 ? -17.302 -5.221 7.891 1.00 0.00 67 GLN A O 17
ATOM 21172 N N . GLY A 1 72 ? -15.451 -3.965 7.640 1.00 0.00 68 GLY A N 17
ATOM 21173 C CA . GLY A 1 72 ? -15.016 -4.174 9.006 1.00 0.00 68 GLY A CA 17
ATOM 21174 C C . GLY A 1 72 ? -13.889 -5.180 9.106 1.00 0.00 68 GLY A C 17
ATOM 21175 O O . GLY A 1 72 ? -13.896 -6.045 9.981 1.00 0.00 68 GLY A O 17
ATOM 21179 N N . GLU A 1 73 ? -12.914 -5.067 8.207 1.00 0.00 69 GLU A N 17
ATOM 21180 C CA . GLU A 1 73 ? -11.773 -5.979 8.205 1.00 0.00 69 GLU A CA 17
ATOM 21181 C C . GLU A 1 73 ? -10.471 -5.224 8.442 1.00 0.00 69 GLU A C 17
ATOM 21182 O O . GLU A 1 73 ? -10.366 -4.035 8.138 1.00 0.00 69 GLU A O 17
ATOM 21194 N N . LEU A 1 74 ? -9.480 -5.923 8.989 1.00 0.00 70 LEU A N 17
ATOM 21195 C CA . LEU A 1 74 ? -8.183 -5.322 9.272 1.00 0.00 70 LEU A CA 17
ATOM 21196 C C . LEU A 1 74 ? -7.064 -6.109 8.595 1.00 0.00 70 LEU A C 17
ATOM 21197 O O . LEU A 1 74 ? -6.761 -7.235 8.988 1.00 0.00 70 LEU A O 17
ATOM 21213 N N . VAL A 1 75 ? -6.454 -5.508 7.578 1.00 0.00 71 VAL A N 17
ATOM 21214 C CA . VAL A 1 75 ? -5.366 -6.158 6.852 1.00 0.00 71 VAL A CA 17
ATOM 21215 C C . VAL A 1 75 ? -4.038 -5.454 7.120 1.00 0.00 71 VAL A C 17
ATOM 21216 O O . VAL A 1 75 ? -4.013 -4.286 7.511 1.00 0.00 71 VAL A O 17
ATOM 21229 N N . GLU A 1 76 ? -2.936 -6.172 6.919 1.00 0.00 72 GLU A N 17
ATOM 21230 C CA . GLU A 1 76 ? -1.608 -5.613 7.151 1.00 0.00 72 GLU A CA 17
ATOM 21231 C C . GLU A 1 76 ? -0.663 -5.903 5.988 1.00 0.00 72 GLU A C 17
ATOM 21232 O O . GLU A 1 76 ? -0.733 -6.960 5.362 1.00 0.00 72 GLU A O 17
ATOM 21244 N N . ILE A 1 77 ? 0.231 -4.953 5.717 1.00 0.00 73 ILE A N 17
ATOM 21245 C CA . ILE A 1 77 ? 1.208 -5.091 4.646 1.00 0.00 73 ILE A CA 17
ATOM 21246 C C . ILE A 1 77 ? 2.489 -4.350 5.014 1.00 0.00 73 ILE A C 17
ATOM 21247 O O . ILE A 1 77 ? 2.471 -3.139 5.237 1.00 0.00 73 ILE A O 17
ATOM 21263 N N . ASP A 1 78 ? 3.593 -5.081 5.100 1.00 0.00 74 ASP A N 17
ATOM 21264 C CA . ASP A 1 78 ? 4.869 -4.480 5.467 1.00 0.00 74 ASP A CA 17
ATOM 21265 C C . ASP A 1 78 ? 5.639 -3.979 4.250 1.00 0.00 74 ASP A C 17
ATOM 21266 O O . ASP A 1 78 ? 6.314 -4.745 3.565 1.00 0.00 74 ASP A O 17
ATOM 21275 N N . GLY A 1 79 ? 5.555 -2.677 4.014 1.00 0.00 75 GLY A N 17
ATOM 21276 C CA . GLY A 1 79 ? 6.263 -2.061 2.912 1.00 0.00 75 GLY A CA 17
ATOM 21277 C C . GLY A 1 79 ? 7.762 -2.061 3.129 1.00 0.00 75 GLY A C 17
ATOM 21278 O O . GLY A 1 79 ? 8.520 -1.728 2.227 1.00 0.00 75 GLY A O 17
ATOM 21282 N N . ARG A 1 80 ? 8.186 -2.377 4.348 1.00 0.00 76 ARG A N 17
ATOM 21283 C CA . ARG A 1 80 ? 9.599 -2.376 4.693 1.00 0.00 76 ARG A CA 17
ATOM 21284 C C . ARG A 1 80 ? 10.320 -3.610 4.160 1.00 0.00 76 ARG A C 17
ATOM 21285 O O . ARG A 1 80 ? 11.198 -3.511 3.304 1.00 0.00 76 ARG A O 17
ATOM 21306 N N . ALA A 1 81 ? 9.966 -4.762 4.705 1.00 0.00 77 ALA A N 17
ATOM 21307 C CA . ALA A 1 81 ? 10.599 -6.020 4.327 1.00 0.00 77 ALA A CA 17
ATOM 21308 C C . ALA A 1 81 ? 9.779 -6.832 3.332 1.00 0.00 77 ALA A C 17
ATOM 21309 O O . ALA A 1 81 ? 10.277 -7.219 2.274 1.00 0.00 77 ALA A O 17
ATOM 21316 N N . LEU A 1 82 ? 8.536 -7.105 3.685 1.00 0.00 78 LEU A N 17
ATOM 21317 C CA . LEU A 1 82 ? 7.649 -7.899 2.835 1.00 0.00 78 LEU A CA 17
ATOM 21318 C C . LEU A 1 82 ? 7.641 -7.394 1.395 1.00 0.00 78 LEU A C 17
ATOM 21319 O O . LEU A 1 82 ? 7.331 -8.143 0.469 1.00 0.00 78 LEU A O 17
ATOM 21335 N N . VAL A 1 83 ? 7.986 -6.129 1.213 1.00 0.00 79 VAL A N 17
ATOM 21336 C CA . VAL A 1 83 ? 8.020 -5.537 -0.119 1.00 0.00 79 VAL A CA 17
ATOM 21337 C C . VAL A 1 83 ? 8.962 -6.312 -1.040 1.00 0.00 79 VAL A C 17
ATOM 21338 O O . VAL A 1 83 ? 10.181 -6.155 -0.975 1.00 0.00 79 VAL A O 17
ATOM 21351 N N . ALA A 1 84 ? 8.389 -7.148 -1.901 1.00 0.00 80 ALA A N 17
ATOM 21352 C CA . ALA A 1 84 ? 9.178 -7.944 -2.834 1.00 0.00 80 ALA A CA 17
ATOM 21353 C C . ALA A 1 84 ? 10.054 -7.051 -3.706 1.00 0.00 80 ALA A C 17
ATOM 21354 O O . ALA A 1 84 ? 9.737 -5.883 -3.923 1.00 0.00 80 ALA A O 17
ATOM 21361 N N . ARG A 1 85 ? 11.159 -7.602 -4.200 1.00 0.00 81 ARG A N 17
ATOM 21362 C CA . ARG A 1 85 ? 12.080 -6.836 -5.048 1.00 0.00 81 ARG A CA 17
ATOM 21363 C C . ARG A 1 85 ? 12.146 -7.451 -6.437 1.00 0.00 81 ARG A C 17
ATOM 21364 O O . ARG A 1 85 ? 11.842 -8.626 -6.581 1.00 0.00 81 ARG A O 17
ATOM 21385 N N . PRO A 1 86 ? 12.555 -6.684 -7.491 1.00 0.00 82 PRO A N 17
ATOM 21386 C CA . PRO A 1 86 ? 12.679 -7.213 -8.861 1.00 0.00 82 PRO A CA 17
ATOM 21387 C C . PRO A 1 86 ? 13.041 -8.695 -8.822 1.00 0.00 82 PRO A C 17
ATOM 21388 O O . PRO A 1 86 ? 12.535 -9.515 -9.585 1.00 0.00 82 PRO A O 17
ATOM 21399 N N . GLU A 1 87 ? 13.848 -9.002 -7.821 1.00 0.00 83 GLU A N 17
ATOM 21400 C CA . GLU A 1 87 ? 14.265 -10.348 -7.468 1.00 0.00 83 GLU A CA 17
ATOM 21401 C C . GLU A 1 87 ? 13.065 -11.119 -6.913 1.00 0.00 83 GLU A C 17
ATOM 21402 O O . GLU A 1 87 ? 13.221 -12.001 -6.068 1.00 0.00 83 GLU A O 17
ATOM 21414 N N . GLU A 1 88 ? 11.866 -10.681 -7.302 1.00 0.00 84 GLU A N 17
ATOM 21415 C CA . GLU A 1 88 ? 10.599 -11.201 -6.777 1.00 0.00 84 GLU A CA 17
ATOM 21416 C C . GLU A 1 88 ? 10.621 -12.703 -6.567 1.00 0.00 84 GLU A C 17
ATOM 21417 O O . GLU A 1 88 ? 9.835 -13.215 -5.771 1.00 0.00 84 GLU A O 17
ATOM 21429 N N . ARG A 1 89 ? 11.571 -13.401 -7.169 1.00 0.00 85 ARG A N 17
ATOM 21430 C CA . ARG A 1 89 ? 11.714 -14.809 -6.882 1.00 0.00 85 ARG A CA 17
ATOM 21431 C C . ARG A 1 89 ? 12.342 -14.853 -5.491 1.00 0.00 85 ARG A C 17
ATOM 21432 O O . ARG A 1 89 ? 13.511 -15.203 -5.326 1.00 0.00 85 ARG A O 17
ATOM 21453 N N . ILE A 1 90 ? 11.561 -14.400 -4.503 1.00 0.00 86 ILE A N 17
ATOM 21454 C CA . ILE A 1 90 ? 12.022 -14.281 -3.129 1.00 0.00 86 ILE A CA 17
ATOM 21455 C C . ILE A 1 90 ? 12.535 -15.614 -2.593 1.00 0.00 86 ILE A C 17
ATOM 21456 O O . ILE A 1 90 ? 11.839 -16.629 -2.657 1.00 0.00 86 ILE A O 17
ATOM 21472 N N . ARG A 1 13 ? -11.567 -10.849 -9.984 1.00 0.00 9 ARG A N 18
ATOM 21473 C CA . ARG A 1 13 ? -10.127 -10.965 -9.779 1.00 0.00 9 ARG A CA 18
ATOM 21474 C C . ARG A 1 13 ? -9.556 -9.685 -9.179 1.00 0.00 9 ARG A C 18
ATOM 21475 O O . ARG A 1 13 ? -9.871 -8.582 -9.629 1.00 0.00 9 ARG A O 18
ATOM 21496 N N . HIS A 1 14 ? -8.717 -9.839 -8.160 1.00 0.00 10 HIS A N 18
ATOM 21497 C CA . HIS A 1 14 ? -8.102 -8.695 -7.493 1.00 0.00 10 HIS A CA 18
ATOM 21498 C C . HIS A 1 14 ? -9.155 -7.819 -6.824 1.00 0.00 10 HIS A C 18
ATOM 21499 O O . HIS A 1 14 ? -9.644 -6.856 -7.416 1.00 0.00 10 HIS A O 18
ATOM 21514 N N . GLU A 1 15 ? -9.499 -8.158 -5.585 1.00 0.00 11 GLU A N 18
ATOM 21515 C CA . GLU A 1 15 ? -10.494 -7.402 -4.834 1.00 0.00 11 GLU A CA 18
ATOM 21516 C C . GLU A 1 15 ? -9.826 -6.540 -3.766 1.00 0.00 11 GLU A C 18
ATOM 21517 O O . GLU A 1 15 ? -10.396 -6.299 -2.702 1.00 0.00 11 GLU A O 18
ATOM 21529 N N . LEU A 1 16 ? -8.615 -6.079 -4.060 1.00 0.00 12 LEU A N 18
ATOM 21530 C CA . LEU A 1 16 ? -7.866 -5.244 -3.127 1.00 0.00 12 LEU A CA 18
ATOM 21531 C C . LEU A 1 16 ? -8.293 -3.781 -3.227 1.00 0.00 12 LEU A C 18
ATOM 21532 O O . LEU A 1 16 ? -8.090 -3.002 -2.298 1.00 0.00 12 LEU A O 18
ATOM 21548 N N . ILE A 1 17 ? -8.876 -3.410 -4.364 1.00 0.00 13 ILE A N 18
ATOM 21549 C CA . ILE A 1 17 ? -9.319 -2.038 -4.581 1.00 0.00 13 ILE A CA 18
ATOM 21550 C C . ILE A 1 17 ? -10.687 -1.794 -3.949 1.00 0.00 13 ILE A C 18
ATOM 21551 O O . ILE A 1 17 ? -11.447 -2.731 -3.709 1.00 0.00 13 ILE A O 18
ATOM 21567 N N . GLY A 1 18 ? -10.991 -0.526 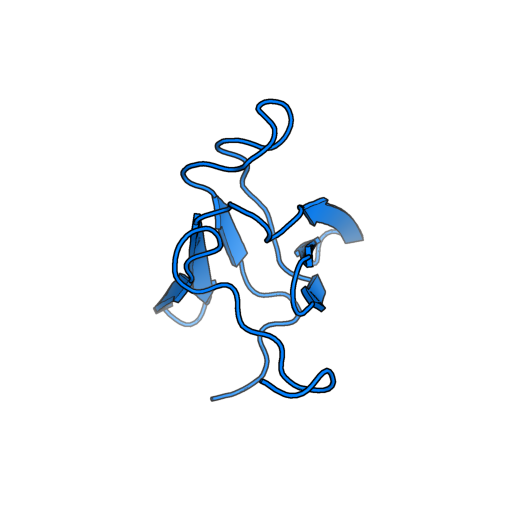-3.684 1.00 0.00 14 GLY A N 18
ATOM 21568 C CA . GLY A 1 18 ? -12.266 -0.179 -3.084 1.00 0.00 14 GLY A CA 18
ATOM 21569 C C . GLY A 1 18 ? -12.165 0.080 -1.591 1.00 0.00 14 GLY A C 18
ATOM 21570 O O . GLY A 1 18 ? -13.123 0.540 -0.969 1.00 0.00 14 GLY A O 18
ATOM 21574 N N . LEU A 1 19 ? -11.005 -0.218 -1.011 1.00 0.00 15 LEU A N 18
ATOM 21575 C CA . LEU A 1 19 ? -10.789 -0.017 0.417 1.00 0.00 15 LEU A CA 18
ATOM 21576 C C . LEU A 1 19 ? -9.816 1.131 0.675 1.00 0.00 15 LEU A C 18
ATOM 21577 O O . LEU A 1 19 ? -9.127 1.592 -0.236 1.00 0.00 15 LEU A O 18
ATOM 21593 N N . SER A 1 20 ? -9.767 1.586 1.922 1.00 0.00 16 SER A N 18
ATOM 21594 C CA . SER A 1 20 ? -8.881 2.677 2.308 1.00 0.00 16 SER A CA 18
ATOM 21595 C C . SER A 1 20 ? -7.537 2.139 2.790 1.00 0.00 16 SER A C 18
ATOM 21596 O O . SER A 1 20 ? -7.430 0.977 3.184 1.00 0.00 16 SER A O 18
ATOM 21604 N N . VAL A 1 21 ? -6.513 2.986 2.750 1.00 0.00 17 VAL A N 18
ATOM 21605 C CA . VAL A 1 21 ? -5.177 2.589 3.174 1.00 0.00 17 VAL A CA 18
ATOM 21606 C C . VAL A 1 21 ? -4.569 3.613 4.132 1.00 0.00 17 VAL A C 18
ATOM 21607 O O . VAL A 1 21 ? -4.707 4.821 3.938 1.00 0.00 17 VAL A O 18
ATOM 21620 N N . ARG A 1 22 ? -3.890 3.117 5.163 1.00 0.00 18 ARG A N 18
ATOM 21621 C CA . ARG A 1 22 ? -3.251 3.982 6.152 1.00 0.00 18 ARG A CA 18
ATOM 21622 C C . ARG A 1 22 ? -1.825 3.515 6.435 1.00 0.00 18 ARG A C 18
ATOM 21623 O O . ARG A 1 22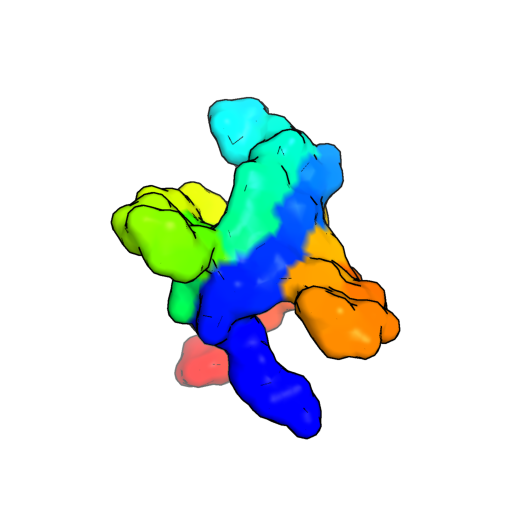 ? -1.609 2.385 6.870 1.00 0.00 18 ARG A O 18
ATOM 21644 N N . ILE A 1 23 ? -0.855 4.386 6.179 1.00 0.00 19 ILE A N 18
ATOM 21645 C CA . ILE A 1 23 ? 0.548 4.053 6.401 1.00 0.00 19 ILE A CA 18
ATOM 21646 C C . ILE A 1 23 ? 1.001 4.459 7.803 1.00 0.00 19 ILE A C 18
ATOM 21647 O O . ILE A 1 23 ? 0.675 5.544 8.282 1.00 0.00 19 ILE A O 18
ATOM 21663 N N . ALA A 1 24 ? 1.758 3.575 8.450 1.00 0.00 20 ALA A N 18
ATOM 21664 C CA . ALA A 1 24 ? 2.262 3.837 9.792 1.00 0.00 20 ALA A CA 18
ATOM 21665 C C . ALA A 1 24 ? 3.697 4.341 9.743 1.00 0.00 20 ALA A C 18
ATOM 21666 O O . ALA A 1 24 ? 4.101 5.191 10.537 1.00 0.00 20 ALA A O 18
ATOM 21673 N N . ARG A 1 25 ? 4.456 3.816 8.794 1.00 0.00 21 ARG A N 18
ATOM 21674 C CA . ARG A 1 25 ? 5.843 4.207 8.613 1.00 0.00 21 ARG A CA 18
ATOM 21675 C C . ARG A 1 25 ? 6.234 4.120 7.146 1.00 0.00 21 ARG A C 18
ATOM 21676 O O . ARG A 1 25 ? 5.758 3.252 6.415 1.00 0.00 21 ARG A O 18
ATOM 21697 N N . SER A 1 26 ? 7.098 5.028 6.725 1.00 0.00 22 SER A N 18
ATOM 21698 C CA . SER A 1 26 ? 7.554 5.064 5.340 1.00 0.00 22 SER A CA 18
ATOM 21699 C C . SER A 1 26 ? 9.046 5.371 5.252 1.00 0.00 22 SER A C 18
ATOM 21700 O O . SER A 1 26 ? 9.652 5.840 6.213 1.00 0.00 22 SER A O 18
ATOM 21708 N N . VAL A 1 27 ? 9.624 5.108 4.084 1.00 0.00 23 VAL A N 18
ATOM 21709 C CA . VAL A 1 27 ? 11.042 5.364 3.857 1.00 0.00 23 VAL A CA 18
ATOM 21710 C C . VAL A 1 27 ? 11.298 6.857 3.657 1.00 0.00 23 VAL A C 18
ATOM 21711 O O . VAL A 1 27 ? 12.374 7.361 3.978 1.00 0.00 23 VAL A O 18
ATOM 21724 N N . HIS A 1 28 ? 10.298 7.557 3.128 1.00 0.00 24 HIS A N 18
ATOM 21725 C CA . HIS A 1 28 ? 10.407 8.991 2.884 1.00 0.00 24 HIS A CA 18
ATOM 21726 C C . HIS A 1 28 ? 9.488 9.770 3.825 1.00 0.00 24 HIS A C 18
ATOM 21727 O O . HIS A 1 28 ? 8.349 9.373 4.066 1.00 0.00 24 HIS A O 18
ATOM 21742 N N . ARG A 1 29 ? 10.003 10.869 4.368 1.00 0.00 25 ARG A N 18
ATOM 21743 C CA . ARG A 1 29 ? 9.245 11.698 5.303 1.00 0.00 25 ARG A CA 18
ATOM 21744 C C . ARG A 1 29 ? 8.062 12.397 4.637 1.00 0.00 25 ARG A C 18
ATOM 21745 O O . ARG A 1 29 ? 7.093 12.761 5.305 1.00 0.00 25 ARG A O 18
ATOM 21766 N N . ASP A 1 30 ? 8.145 12.602 3.330 1.00 0.00 26 ASP A N 18
ATOM 21767 C CA . ASP A 1 30 ? 7.076 13.276 2.600 1.00 0.00 26 ASP A CA 18
ATOM 21768 C C . ASP A 1 30 ? 5.887 12.351 2.341 1.00 0.00 26 ASP A C 18
ATOM 21769 O O . ASP A 1 30 ? 4.893 12.766 1.743 1.00 0.00 26 ASP A O 18
ATOM 21778 N N . ILE A 1 31 ? 5.984 11.099 2.783 1.00 0.00 27 ILE A N 18
ATOM 21779 C CA . ILE A 1 31 ? 4.910 10.138 2.583 1.00 0.00 27 ILE A CA 18
ATOM 21780 C C . ILE A 1 31 ? 4.555 9.398 3.872 1.00 0.00 27 ILE A C 18
ATOM 21781 O O . ILE A 1 31 ? 3.473 8.824 3.986 1.00 0.00 27 ILE A O 18
ATOM 21797 N N . GLN A 1 32 ? 5.468 9.406 4.837 1.00 0.00 28 GLN A N 18
ATOM 21798 C CA . GLN A 1 32 ? 5.243 8.728 6.110 1.00 0.00 28 GLN A CA 18
ATOM 21799 C C . GLN A 1 32 ? 4.032 9.307 6.835 1.00 0.00 28 GLN A C 18
ATOM 21800 O O . GLN A 1 32 ? 3.783 10.511 6.787 1.00 0.00 28 GLN A O 18
ATOM 21814 N N . GLY A 1 33 ? 3.284 8.437 7.510 1.00 0.00 29 GLY A N 18
ATOM 21815 C CA . GLY A 1 33 ? 2.108 8.875 8.240 1.00 0.00 29 GLY A CA 18
ATOM 21816 C C . GLY A 1 33 ? 1.046 9.477 7.341 1.00 0.00 29 GLY A C 18
ATOM 21817 O O . GLY A 1 33 ? 0.157 10.186 7.812 1.00 0.00 29 GLY A O 18
ATOM 21821 N N . ILE A 1 34 ? 1.135 9.196 6.045 1.00 0.00 30 ILE A N 18
ATOM 21822 C CA . ILE A 1 34 ? 0.178 9.718 5.085 1.00 0.00 30 ILE A CA 18
ATOM 21823 C C . ILE A 1 34 ? -0.860 8.662 4.710 1.00 0.00 30 ILE A C 18
ATOM 21824 O O . ILE A 1 34 ? -0.554 7.697 4.013 1.00 0.00 30 ILE A O 18
ATOM 21840 N N . SER A 1 35 ? -2.092 8.858 5.173 1.00 0.00 31 SER A N 18
ATOM 21841 C CA . SER A 1 35 ? -3.176 7.926 4.881 1.00 0.00 31 SER A CA 18
ATOM 21842 C C . SER A 1 35 ? -3.943 8.369 3.639 1.00 0.00 31 SER A C 18
ATOM 21843 O O . SER A 1 35 ? -3.788 9.500 3.177 1.00 0.00 31 SER A O 18
ATOM 21851 N N . GLY A 1 36 ? -4.768 7.477 3.100 1.00 0.00 32 GLY A N 18
ATOM 21852 C CA . GLY A 1 36 ? -5.535 7.809 1.915 1.00 0.00 32 GLY A CA 18
ATOM 21853 C C . GLY A 1 36 ? -6.252 6.611 1.326 1.00 0.00 32 GLY A C 18
ATOM 21854 O O . GLY A 1 36 ? -6.440 5.600 1.998 1.00 0.00 32 GLY A O 18
ATOM 21858 N N . ARG A 1 37 ? -6.654 6.733 0.067 1.00 0.00 33 ARG A N 18
ATOM 21859 C CA . ARG A 1 37 ? -7.358 5.663 -0.629 1.00 0.00 33 ARG A CA 18
ATOM 21860 C C . ARG A 1 37 ? -6.402 4.851 -1.516 1.00 0.00 33 ARG A C 18
ATOM 21861 O O . ARG A 1 37 ? -5.231 5.173 -1.635 1.00 0.00 33 ARG A O 18
ATOM 21882 N N . VAL A 1 38 ? -6.891 3.740 -2.040 1.00 0.00 34 VAL A N 18
ATOM 21883 C CA . VAL A 1 38 ? -6.066 2.795 -2.821 1.00 0.00 34 VAL A CA 18
ATOM 21884 C C . VAL A 1 38 ? -6.245 2.860 -4.339 1.00 0.00 34 VAL A C 18
ATOM 21885 O O . VAL A 1 38 ? -7.308 3.219 -4.823 1.00 0.00 34 VAL A O 18
ATOM 21898 N N . VAL A 1 39 ? -5.202 2.432 -5.076 1.00 0.00 35 VAL A N 18
ATOM 21899 C CA . VAL A 1 39 ? -5.265 2.345 -6.543 1.00 0.00 35 VAL A CA 18
ATOM 21900 C C . VAL A 1 39 ? -4.774 0.970 -6.973 1.00 0.00 35 VAL A C 18
ATOM 21901 O O . VAL A 1 39 ? -5.420 0.276 -7.757 1.00 0.00 35 VAL A O 18
ATOM 21914 N N . ASP A 1 40 ? -3.603 0.595 -6.450 1.00 0.00 36 ASP A N 18
ATOM 21915 C CA . ASP A 1 40 ? -2.990 -0.689 -6.773 1.00 0.00 36 ASP A CA 18
ATOM 21916 C C . ASP A 1 40 ? -1.942 -1.085 -5.725 1.00 0.00 36 ASP A C 18
ATOM 21917 O O . ASP A 1 40 ? -1.521 -0.259 -4.915 1.00 0.00 36 ASP A O 18
ATOM 21926 N N . GLU A 1 41 ? -1.506 -2.344 -5.766 1.00 0.00 37 GLU A N 18
ATOM 21927 C CA . GLU A 1 41 ? -0.482 -2.840 -4.845 1.00 0.00 37 GLU A CA 18
ATOM 21928 C C . GLU A 1 41 ? 0.643 -3.520 -5.625 1.00 0.00 37 GLU A C 18
ATOM 21929 O O . GLU A 1 41 ? 0.389 -4.395 -6.453 1.00 0.00 37 GLU A O 18
ATOM 21941 N N . THR A 1 42 ? 1.885 -3.110 -5.372 1.00 0.00 38 THR A N 18
ATOM 21942 C CA . THR A 1 42 ? 3.033 -3.685 -6.075 1.00 0.00 38 THR A CA 18
ATOM 21943 C C . THR A 1 42 ? 4.061 -4.274 -5.106 1.00 0.00 38 THR A C 18
ATOM 21944 O O . THR A 1 42 ? 4.156 -3.861 -3.953 1.00 0.00 38 THR A O 18
ATOM 21955 N N . ARG A 1 43 ? 4.825 -5.245 -5.605 1.00 0.00 39 ARG A N 18
ATOM 21956 C CA . ARG A 1 43 ? 5.859 -5.925 -4.819 1.00 0.00 39 ARG A CA 18
ATOM 21957 C C . ARG A 1 43 ? 6.654 -4.969 -3.929 1.00 0.00 39 ARG A C 18
ATOM 21958 O O . ARG A 1 43 ? 7.054 -5.337 -2.824 1.00 0.00 39 ARG A O 18
ATOM 21979 N N . ASN A 1 44 ? 6.895 -3.754 -4.406 1.00 0.00 40 ASN A N 18
ATOM 21980 C CA . ASN A 1 44 ? 7.661 -2.780 -3.629 1.00 0.00 40 ASN A CA 18
ATOM 21981 C C . ASN A 1 44 ? 7.169 -1.355 -3.849 1.00 0.00 40 ASN A C 18
ATOM 21982 O O . ASN A 1 44 ? 7.924 -0.397 -3.676 1.00 0.00 40 ASN A O 18
ATOM 21993 N N . THR A 1 45 ? 5.904 -1.215 -4.219 1.00 0.00 41 THR A N 18
ATOM 21994 C CA . THR A 1 45 ? 5.327 0.103 -4.447 1.00 0.00 41 THR A CA 18
ATOM 21995 C C . THR A 1 45 ? 3.821 0.087 -4.253 1.00 0.00 41 THR A C 18
ATOM 21996 O O . THR A 1 45 ? 3.155 -0.910 -4.526 1.00 0.00 41 THR A O 18
ATOM 22007 N N . LEU A 1 46 ? 3.296 1.203 -3.770 1.00 0.00 42 LEU A N 18
ATOM 22008 C CA . LEU A 1 46 ? 1.865 1.328 -3.529 1.00 0.00 42 LEU A CA 18
ATOM 22009 C C . LEU A 1 46 ? 1.247 2.418 -4.379 1.00 0.00 42 LEU A C 18
ATOM 22010 O O . LEU A 1 46 ? 1.918 3.356 -4.810 1.00 0.00 42 LEU A O 18
ATOM 22026 N N . ARG A 1 47 ? -0.050 2.290 -4.589 1.00 0.00 43 ARG A N 18
ATOM 22027 C CA . ARG A 1 47 ? -0.809 3.255 -5.356 1.00 0.00 43 ARG A CA 18
ATOM 22028 C C . ARG A 1 47 ? -2.038 3.661 -4.552 1.00 0.00 43 ARG A C 18
ATOM 22029 O O . ARG A 1 47 ? -2.872 2.815 -4.222 1.00 0.00 43 ARG A O 18
ATOM 22050 N N . ILE A 1 48 ? -2.132 4.951 -4.230 1.00 0.00 44 ILE A N 18
ATOM 22051 C CA . ILE A 1 48 ? -3.244 5.481 -3.437 1.00 0.00 44 ILE A CA 18
ATOM 22052 C C . ILE A 1 48 ? -4.265 6.233 -4.292 1.00 0.00 44 ILE A C 18
ATOM 22053 O O . ILE A 1 48 ? -4.036 7.373 -4.693 1.00 0.00 44 ILE A O 18
ATOM 22069 N N . GLU A 1 49 ? -5.405 5.585 -4.550 1.00 0.00 45 GLU A N 18
ATOM 22070 C CA . GLU A 1 49 ? -6.461 6.190 -5.331 1.00 0.00 45 GLU A CA 18
ATOM 22071 C C . GLU A 1 49 ? -7.691 6.370 -4.466 1.00 0.00 45 GLU A C 18
ATOM 22072 O O . GLU A 1 49 ? -8.056 5.471 -3.669 1.00 0.00 45 GLU A O 18
ATOM 22084 N N . MET A 1 50 ? -8.300 7.545 -4.647 1.00 0.00 46 MET A N 18
ATOM 22085 C CA . MET A 1 50 ? -9.498 7.956 -3.932 1.00 0.00 46 MET A CA 18
ATOM 22086 C C . MET A 1 50 ? -10.713 7.894 -4.854 1.00 0.00 46 MET A C 18
ATOM 22087 O O . MET A 1 50 ? -10.648 8.328 -6.006 1.00 0.00 46 MET A O 18
ATOM 22101 N N . ASP A 1 51 ? -11.816 7.353 -4.339 1.00 0.00 47 ASP A N 18
ATOM 22102 C CA . ASP A 1 51 ? -13.050 7.229 -5.114 1.00 0.00 47 ASP A CA 18
ATOM 22103 C C . ASP A 1 51 ? -13.407 8.536 -5.818 1.00 0.00 47 ASP A C 18
ATOM 22104 O O . ASP A 1 51 ? -14.083 8.531 -6.847 1.00 0.00 47 ASP A O 18
ATOM 22113 N N . ASP A 1 52 ? -12.941 9.650 -5.267 1.00 0.00 48 ASP A N 18
ATOM 22114 C CA . ASP A 1 52 ? -13.203 10.958 -5.855 1.00 0.00 48 ASP A CA 18
ATOM 22115 C C . ASP A 1 52 ? -12.545 11.085 -7.231 1.00 0.00 48 ASP A C 18
ATOM 22116 O O . ASP A 1 52 ? -12.814 12.030 -7.971 1.00 0.00 48 ASP A O 18
ATOM 22125 N N . GLY A 1 53 ? -11.678 10.129 -7.564 1.00 0.00 49 GLY A N 18
ATOM 22126 C CA . GLY A 1 53 ? -10.995 10.158 -8.842 1.00 0.00 49 GLY A CA 18
ATOM 22127 C C . GLY A 1 53 ? -9.572 10.663 -8.723 1.00 0.00 49 GLY A C 18
ATOM 22128 O O . GLY A 1 53 ? -8.994 11.156 -9.693 1.00 0.00 49 GLY A O 18
ATOM 22132 N N . ARG A 1 54 ? -9.004 10.532 -7.529 1.00 0.00 50 ARG A N 18
ATOM 22133 C CA . ARG A 1 54 ? -7.633 10.973 -7.282 1.00 0.00 50 ARG A CA 18
ATOM 22134 C C . ARG A 1 54 ? -6.693 9.774 -7.208 1.00 0.00 50 ARG A C 18
ATOM 22135 O O . ARG A 1 54 ? -7.129 8.651 -6.960 1.00 0.00 50 ARG A O 18
ATOM 22156 N N . GLU A 1 55 ? -5.403 10.013 -7.427 1.00 0.00 51 GLU A N 18
ATOM 22157 C CA . GLU A 1 55 ? -4.420 8.937 -7.386 1.00 0.00 51 GLU A CA 18
ATOM 22158 C C . GLU A 1 55 ? -3.038 9.455 -6.990 1.00 0.00 51 GLU A C 18
ATOM 22159 O O . GLU A 1 55 ? -2.609 10.517 -7.443 1.00 0.00 51 GLU A O 18
ATOM 22171 N N . ILE A 1 56 ? -2.341 8.691 -6.152 1.00 0.00 52 ILE A N 18
ATOM 22172 C CA . ILE A 1 56 ? -1.000 9.065 -5.703 1.00 0.00 52 ILE A CA 18
ATOM 22173 C C . ILE A 1 56 ? -0.206 7.837 -5.250 1.00 0.00 52 ILE A C 18
ATOM 22174 O O . ILE A 1 56 ? -0.610 7.129 -4.333 1.00 0.00 52 ILE A O 18
ATOM 22190 N N . THR A 1 57 ? 0.924 7.587 -5.911 1.00 0.00 53 THR A N 18
ATOM 22191 C CA . THR A 1 57 ? 1.769 6.439 -5.587 1.00 0.00 53 THR A CA 18
ATOM 22192 C C . THR A 1 57 ? 2.636 6.696 -4.354 1.00 0.00 53 THR A C 18
ATOM 22193 O O . THR A 1 57 ? 2.953 7.840 -4.031 1.00 0.00 53 THR A O 18
ATOM 22204 N N . VAL A 1 58 ? 3.018 5.614 -3.673 1.00 0.00 54 VAL A N 18
ATOM 22205 C CA . VAL A 1 58 ? 3.852 5.707 -2.478 1.00 0.00 54 VAL A CA 18
ATOM 22206 C C . VAL A 1 58 ? 4.717 4.450 -2.311 1.00 0.00 54 VAL A C 18
ATOM 22207 O O . VAL A 1 58 ? 4.196 3.338 -2.229 1.00 0.00 54 VAL A O 18
ATOM 22220 N N . PRO A 1 59 ? 6.056 4.608 -2.262 1.00 0.00 55 PRO A N 18
ATOM 22221 C CA . PRO A 1 59 ? 6.988 3.478 -2.109 1.00 0.00 55 PRO A CA 18
ATOM 22222 C C . PRO A 1 59 ? 6.757 2.679 -0.826 1.00 0.00 55 PRO A C 18
ATOM 22223 O O . PRO A 1 59 ? 6.935 3.194 0.277 1.00 0.00 55 PRO A O 18
ATOM 22234 N N . LYS A 1 60 ? 6.363 1.416 -0.982 1.00 0.00 56 LYS A N 18
ATOM 22235 C CA . LYS A 1 60 ? 6.110 0.538 0.160 1.00 0.00 56 LYS A CA 18
ATOM 22236 C C . LYS A 1 60 ? 7.274 -0.415 0.420 1.00 0.00 56 LYS A C 18
ATOM 22237 O O . LYS A 1 60 ? 7.216 -1.217 1.349 1.00 0.00 56 LYS A O 18
ATOM 22256 N N . GLY A 1 61 ? 8.315 -0.352 -0.409 1.00 0.00 57 GLY A N 18
ATOM 22257 C CA . GLY A 1 61 ? 9.449 -1.253 -0.237 1.00 0.00 57 GLY A CA 18
ATOM 22258 C C . GLY A 1 61 ? 9.945 -1.307 1.197 1.00 0.00 57 GLY A C 18
ATOM 22259 O O . GLY A 1 61 ? 10.558 -2.291 1.611 1.00 0.00 57 GLY A O 18
ATOM 22263 N N . ILE A 1 62 ? 9.658 -0.259 1.961 1.00 0.00 58 ILE A N 18
ATOM 22264 C CA . ILE A 1 62 ? 10.049 -0.191 3.357 1.00 0.00 58 ILE A CA 18
ATOM 22265 C C . ILE A 1 62 ? 9.047 0.661 4.124 1.00 0.00 58 ILE A C 18
ATOM 22266 O O . ILE A 1 62 ? 9.400 1.699 4.685 1.00 0.00 58 ILE A O 18
ATOM 22282 N N . ALA A 1 63 ? 7.784 0.239 4.122 1.00 0.00 59 ALA A N 18
ATOM 22283 C CA . ALA A 1 63 ? 6.743 1.010 4.801 1.00 0.00 59 ALA A CA 18
ATOM 22284 C C . ALA A 1 63 ? 5.617 0.154 5.387 1.00 0.00 59 ALA A C 18
ATOM 22285 O O . ALA A 1 63 ? 4.817 -0.428 4.657 1.00 0.00 59 ALA A O 18
ATOM 22292 N N . VAL A 1 64 ? 5.529 0.122 6.715 1.00 0.00 60 VAL A N 18
ATOM 22293 C CA . VAL A 1 64 ? 4.471 -0.625 7.388 1.00 0.00 60 VAL A CA 18
ATOM 22294 C C . VAL A 1 64 ? 3.156 0.138 7.273 1.00 0.00 60 VAL A C 18
ATOM 22295 O O . VAL A 1 64 ? 3.126 1.354 7.458 1.00 0.00 60 VAL A O 18
ATOM 22308 N N . PHE A 1 65 ? 2.069 -0.564 6.959 1.00 0.00 61 PHE A N 18
ATOM 22309 C CA . PHE A 1 65 ? 0.780 0.098 6.817 1.00 0.00 61 PHE A CA 18
ATOM 22310 C C . PHE A 1 65 ? -0.371 -0.859 7.081 1.00 0.00 61 PHE A C 18
ATOM 22311 O O . PHE A 1 65 ? -0.203 -2.079 7.049 1.00 0.00 61 PHE A O 18
ATOM 22328 N N . HIS A 1 66 ? -1.540 -0.294 7.359 1.00 0.00 62 HIS A N 18
ATOM 22329 C CA . HIS A 1 66 ? -2.722 -1.087 7.649 1.00 0.00 62 HIS A CA 18
ATOM 22330 C C . HIS A 1 66 ? -3.878 -0.725 6.720 1.00 0.00 62 HIS A C 18
ATOM 22331 O O . HIS A 1 66 ? -4.264 0.440 6.610 1.00 0.00 62 HIS A O 18
ATOM 22346 N N . PHE A 1 67 ? -4.427 -1.739 6.063 1.00 0.00 63 PHE A N 18
ATOM 22347 C CA . PHE A 1 67 ? -5.548 -1.555 5.149 1.00 0.00 63 PHE A CA 18
ATOM 22348 C C . PHE A 1 67 ? -6.871 -1.797 5.863 1.00 0.00 63 PHE A C 18
ATOM 22349 O O . PHE A 1 67 ? -6.958 -2.629 6.766 1.00 0.00 63 PHE A O 18
ATOM 22366 N N . ARG A 1 68 ? -7.901 -1.071 5.449 1.00 0.00 64 ARG A N 18
ATOM 22367 C CA . ARG A 1 68 ? -9.223 -1.211 6.043 1.00 0.00 64 ARG A CA 18
ATOM 22368 C C . ARG A 1 68 ? -10.302 -1.244 4.966 1.00 0.00 64 ARG A C 18
ATOM 22369 O O . ARG A 1 68 ? -10.395 -0.337 4.140 1.00 0.00 64 ARG A O 18
ATOM 22390 N N . THR A 1 69 ? -11.120 -2.291 4.982 1.00 0.00 65 THR A N 18
ATOM 22391 C CA . THR A 1 69 ? -12.194 -2.432 4.005 1.00 0.00 65 THR A CA 18
ATOM 22392 C C . THR A 1 69 ? -13.529 -1.995 4.608 1.00 0.00 65 THR A C 18
ATOM 22393 O O . THR A 1 69 ? -13.914 -2.467 5.681 1.00 0.00 65 THR A O 18
ATOM 22404 N N . PRO A 1 70 ? -14.259 -1.088 3.926 1.00 0.00 66 PRO A N 18
ATOM 22405 C CA . PRO A 1 70 ? -15.554 -0.591 4.404 1.00 0.00 66 PRO A CA 18
ATOM 22406 C C . PRO A 1 70 ? -16.526 -1.719 4.730 1.00 0.00 66 PRO A C 18
ATOM 22407 O O . PRO A 1 70 ? -17.442 -1.548 5.534 1.00 0.00 66 PRO A O 18
ATOM 22418 N N . GLN A 1 71 ? -16.317 -2.874 4.106 1.00 0.00 67 GLN A N 18
ATOM 22419 C CA . GLN A 1 71 ? -17.175 -4.031 4.340 1.00 0.00 67 GLN A CA 18
ATOM 22420 C C . GLN A 1 71 ? -17.030 -4.541 5.773 1.00 0.00 67 GLN A C 18
ATOM 22421 O O . GLN A 1 71 ? -17.828 -5.358 6.234 1.00 0.00 67 GLN A O 18
ATOM 22435 N N . GLY A 1 72 ? -16.007 -4.056 6.476 1.00 0.00 68 GLY A N 18
ATOM 22436 C CA . GLY A 1 72 ? -15.780 -4.477 7.844 1.00 0.00 68 GLY A CA 18
ATOM 22437 C C . GLY A 1 72 ? -14.646 -5.475 7.956 1.00 0.00 68 GLY A C 18
ATOM 22438 O O . GLY A 1 72 ? -14.699 -6.396 8.771 1.00 0.00 68 GLY A O 18
ATOM 22442 N N . GLU A 1 73 ? -13.617 -5.292 7.135 1.00 0.00 69 GLU A N 18
ATOM 22443 C CA . GLU A 1 73 ? -12.465 -6.188 7.147 1.00 0.00 69 GLU A CA 18
ATOM 22444 C C . GLU A 1 73 ? -11.166 -5.408 7.327 1.00 0.00 69 GLU A C 18
ATOM 22445 O O . GLU A 1 73 ? -11.073 -4.242 6.945 1.00 0.00 69 GLU A O 18
ATOM 22457 N N . LEU A 1 74 ? -10.169 -6.060 7.914 1.00 0.00 70 LEU A N 18
ATOM 22458 C CA . LEU A 1 74 ? -8.877 -5.430 8.148 1.00 0.00 70 LEU A CA 18
ATOM 22459 C C . LEU A 1 74 ? -7.757 -6.227 7.487 1.00 0.00 70 LEU A C 18
ATOM 22460 O O . LEU A 1 74 ? -7.806 -7.455 7.430 1.00 0.00 70 LEU A O 18
ATOM 22476 N N . VAL A 1 75 ? -6.745 -5.522 6.988 1.00 0.00 71 VAL A N 18
ATOM 22477 C CA . VAL A 1 75 ? -5.617 -6.174 6.329 1.00 0.00 71 VAL A CA 18
ATOM 22478 C C . VAL A 1 75 ? -4.296 -5.456 6.616 1.00 0.00 71 VAL A C 18
ATOM 22479 O O . VAL A 1 75 ? -4.023 -4.398 6.054 1.00 0.00 71 VAL A O 18
ATOM 22492 N N . GLU A 1 76 ? -3.476 -6.049 7.483 1.00 0.00 72 GLU A N 18
ATOM 22493 C CA . GLU A 1 76 ? -2.177 -5.473 7.834 1.00 0.00 72 GLU A CA 18
ATOM 22494 C C . GLU A 1 76 ? -1.088 -5.968 6.885 1.00 0.00 72 GLU A C 18
ATOM 22495 O O . GLU A 1 76 ? -1.117 -7.119 6.447 1.00 0.00 72 GLU A O 18
ATOM 22507 N N . ILE A 1 77 ? -0.122 -5.104 6.571 1.00 0.00 73 ILE A N 18
ATOM 22508 C CA . ILE A 1 77 ? 0.969 -5.480 5.678 1.00 0.00 73 ILE A CA 18
ATOM 22509 C C . ILE A 1 77 ? 2.244 -4.725 6.040 1.00 0.00 73 ILE A C 18
ATOM 22510 O O . ILE A 1 77 ? 2.217 -3.518 6.278 1.00 0.00 73 ILE A O 18
ATOM 22526 N N . ASP A 1 78 ? 3.359 -5.446 6.094 1.00 0.00 74 ASP A N 18
ATOM 22527 C CA . ASP A 1 78 ? 4.639 -4.845 6.446 1.00 0.00 74 ASP A CA 18
ATOM 22528 C C . ASP A 1 78 ? 5.427 -4.420 5.208 1.00 0.00 74 ASP A C 18
ATOM 22529 O O . ASP A 1 78 ? 6.088 -5.236 4.568 1.00 0.00 74 ASP A O 18
ATOM 22538 N N . GLY A 1 79 ? 5.372 -3.129 4.894 1.00 0.00 75 GLY A N 18
ATOM 22539 C CA . GLY A 1 79 ? 6.097 -2.604 3.753 1.00 0.00 75 GLY A CA 18
ATOM 22540 C C . GLY A 1 79 ? 7.584 -2.884 3.826 1.00 0.00 75 GLY A C 18
ATOM 22541 O O . GLY A 1 79 ? 8.293 -2.692 2.846 1.00 0.00 75 GLY A O 18
ATOM 22545 N N . ARG A 1 80 ? 8.066 -3.304 4.992 1.00 0.00 76 ARG A N 18
ATOM 22546 C CA . ARG A 1 80 ? 9.476 -3.596 5.168 1.00 0.00 76 ARG A CA 18
ATOM 22547 C C . ARG A 1 80 ? 9.738 -5.070 4.888 1.00 0.00 76 ARG A C 18
ATOM 22548 O O . ARG A 1 80 ? 10.784 -5.442 4.355 1.00 0.00 76 ARG A O 18
ATOM 22569 N N . ALA A 1 81 ? 8.766 -5.899 5.239 1.00 0.00 77 ALA A N 18
ATOM 22570 C CA . ALA A 1 81 ? 8.857 -7.333 5.025 1.00 0.00 77 ALA A CA 18
ATOM 22571 C C . ALA A 1 81 ? 8.219 -7.744 3.697 1.00 0.00 77 ALA A C 18
ATOM 22572 O O . ALA A 1 81 ? 8.204 -8.925 3.348 1.00 0.00 77 ALA A O 18
ATOM 22579 N N . LEU A 1 82 ? 7.696 -6.766 2.959 1.00 0.00 78 LEU A N 18
ATOM 22580 C CA . LEU A 1 82 ? 7.064 -7.029 1.672 1.00 0.00 78 LEU A CA 18
ATOM 22581 C C . LEU A 1 82 ? 7.923 -6.503 0.530 1.00 0.00 78 LEU A C 18
ATOM 22582 O O . LEU A 1 82 ? 7.413 -5.985 -0.464 1.00 0.00 78 LEU A O 18
ATOM 22598 N N . VAL A 1 83 ? 9.233 -6.648 0.683 1.00 0.00 79 VAL A N 18
ATOM 22599 C CA . VAL A 1 83 ? 10.189 -6.201 -0.328 1.00 0.00 79 VAL A CA 18
ATOM 22600 C C . VAL A 1 83 ? 9.777 -6.675 -1.724 1.00 0.00 79 VAL A C 18
ATOM 22601 O O . VAL A 1 83 ? 8.955 -7.580 -1.862 1.00 0.00 79 VAL A O 18
ATOM 22614 N N . ALA A 1 84 ? 10.340 -6.046 -2.754 1.00 0.00 80 ALA A N 18
ATOM 22615 C CA . ALA A 1 84 ? 10.017 -6.387 -4.140 1.00 0.00 80 ALA A CA 18
ATOM 22616 C C . ALA A 1 84 ? 10.056 -7.895 -4.371 1.00 0.00 80 ALA A C 18
ATOM 22617 O O . ALA A 1 84 ? 10.611 -8.644 -3.567 1.00 0.00 80 ALA A O 18
ATOM 22624 N N . ARG A 1 85 ? 9.441 -8.335 -5.469 1.00 0.00 81 ARG A N 18
ATOM 22625 C CA . ARG A 1 85 ? 9.387 -9.752 -5.797 1.00 0.00 81 ARG A CA 18
ATOM 22626 C C . ARG A 1 85 ? 10.788 -10.345 -5.927 1.00 0.00 81 ARG A C 18
ATOM 22627 O O . ARG A 1 85 ? 11.547 -9.965 -6.818 1.00 0.00 81 ARG A O 18
ATOM 22648 N N . PRO A 1 86 ? 11.158 -11.286 -5.041 1.00 0.00 82 PRO A N 18
ATOM 22649 C CA . PRO A 1 86 ? 12.476 -11.918 -5.075 1.00 0.00 82 PRO A CA 18
ATOM 22650 C C . PRO A 1 86 ? 12.559 -13.064 -6.082 1.00 0.00 82 PRO A C 18
ATOM 22651 O O . PRO A 1 86 ? 13.649 -13.530 -6.414 1.00 0.00 82 PRO A O 18
ATOM 22662 N N . GLU A 1 87 ? 11.405 -13.519 -6.557 1.00 0.00 83 GLU A N 18
ATOM 22663 C CA . GLU A 1 87 ? 11.356 -14.619 -7.518 1.00 0.00 83 GLU A CA 18
ATOM 22664 C C . GLU A 1 87 ? 10.913 -14.144 -8.899 1.00 0.00 83 GLU A C 18
ATOM 22665 O O . GLU A 1 87 ? 11.230 -14.771 -9.909 1.00 0.00 83 GLU A O 18
ATOM 22677 N N . GLU A 1 88 ? 10.175 -13.043 -8.938 1.00 0.00 84 GLU A N 18
ATOM 22678 C CA . GLU A 1 88 ? 9.685 -12.496 -10.201 1.00 0.00 84 GLU A CA 18
ATOM 22679 C C . GLU A 1 88 ? 10.643 -11.448 -10.770 1.00 0.00 84 GLU A C 18
ATOM 22680 O O . GLU A 1 88 ? 10.302 -10.745 -11.720 1.00 0.00 84 GLU A O 18
ATOM 22692 N N . ARG A 1 89 ? 11.834 -11.345 -10.187 1.00 0.00 85 ARG A N 18
ATOM 22693 C CA . ARG A 1 89 ? 12.830 -10.378 -10.643 1.00 0.00 85 ARG A CA 18
ATOM 22694 C C . ARG A 1 89 ? 12.350 -8.951 -10.398 1.00 0.00 85 ARG A C 18
ATOM 22695 O O . ARG A 1 89 ? 11.155 -8.708 -10.235 1.00 0.00 85 ARG A O 18
ATOM 22716 N N . ILE A 1 90 ? 13.290 -8.013 -10.369 1.00 0.00 86 ILE A N 18
ATOM 22717 C CA . ILE A 1 90 ? 12.962 -6.612 -10.138 1.00 0.00 86 ILE A CA 18
ATOM 22718 C C . ILE A 1 90 ? 12.919 -5.833 -11.449 1.00 0.00 86 ILE A C 18
ATOM 22719 O O . ILE A 1 90 ? 13.539 -6.227 -12.437 1.00 0.00 86 ILE A O 18
ATOM 22735 N N . ARG A 1 13 ? -5.172 -13.346 -10.485 1.00 0.00 9 ARG A N 19
ATOM 22736 C CA . ARG A 1 13 ? -4.479 -13.012 -9.247 1.00 0.00 9 ARG A CA 19
ATOM 22737 C C . ARG A 1 13 ? -5.388 -12.211 -8.319 1.00 0.00 9 ARG A C 19
ATOM 22738 O O . ARG A 1 13 ? -6.401 -11.662 -8.752 1.00 0.00 9 ARG A O 19
ATOM 22759 N N . HIS A 1 14 ? -5.022 -12.149 -7.043 1.00 0.00 10 HIS A N 19
ATOM 22760 C CA . HIS A 1 14 ? -5.810 -11.415 -6.055 1.00 0.00 10 HIS A CA 19
ATOM 22761 C C . HIS A 1 14 ? -6.099 -9.995 -6.528 1.00 0.00 10 HIS A C 19
ATOM 22762 O O . HIS A 1 14 ? -5.445 -9.490 -7.442 1.00 0.00 10 HIS A O 19
ATOM 22777 N N . GLU A 1 15 ? -7.083 -9.355 -5.905 1.00 0.00 11 GLU A N 19
ATOM 22778 C CA . GLU A 1 15 ? -7.457 -7.992 -6.267 1.00 0.00 11 GLU A CA 19
ATOM 22779 C C . GLU A 1 15 ? -7.174 -7.032 -5.113 1.00 0.00 11 GLU A C 19
ATOM 22780 O O . GLU A 1 15 ? -6.307 -6.164 -5.217 1.00 0.00 11 GLU A O 19
ATOM 22792 N N . LEU A 1 16 ? -7.903 -7.201 -4.014 1.00 0.00 12 LEU A N 19
ATOM 22793 C CA . LEU A 1 16 ? -7.726 -6.355 -2.834 1.00 0.00 12 LEU A CA 19
ATOM 22794 C C . LEU A 1 16 ? -7.873 -4.875 -3.193 1.00 0.00 12 LEU A C 19
ATOM 22795 O O . LEU A 1 16 ? -7.361 -4.001 -2.493 1.00 0.00 12 LEU A O 19
ATOM 22811 N N . ILE A 1 17 ? -8.571 -4.601 -4.291 1.00 0.00 13 ILE A N 19
ATOM 22812 C CA . ILE A 1 17 ? -8.782 -3.230 -4.746 1.00 0.00 13 ILE A CA 19
ATOM 22813 C C . ILE A 1 17 ? -10.072 -2.646 -4.174 1.00 0.00 13 ILE A C 19
ATOM 22814 O O . ILE A 1 17 ? -10.961 -3.381 -3.744 1.00 0.00 13 ILE A O 19
ATOM 22830 N N . GLY A 1 18 ? -10.166 -1.318 -4.177 1.00 0.00 14 GLY A N 19
ATOM 22831 C CA . GLY A 1 18 ? -11.348 -0.652 -3.661 1.00 0.00 14 GLY A CA 19
ATOM 22832 C C . GLY A 1 18 ? -11.353 -0.550 -2.147 1.00 0.00 14 GLY A C 19
ATOM 22833 O O . GLY A 1 18 ? -12.391 -0.286 -1.540 1.00 0.00 14 GLY A O 19
ATOM 22837 N N . LEU A 1 19 ? -10.194 -0.767 -1.536 1.00 0.00 15 LEU A N 19
ATOM 22838 C CA . LEU A 1 19 ? -10.070 -0.706 -0.084 1.00 0.00 15 LEU A CA 19
ATOM 22839 C C . LEU A 1 19 ? -9.260 0.507 0.354 1.00 0.00 15 LEU A C 19
ATOM 22840 O O . LEU A 1 19 ? -8.392 0.981 -0.377 1.00 0.00 15 LEU A O 19
ATOM 22856 N N . SER A 1 20 ? -9.518 0.979 1.567 1.00 0.00 16 SER A N 19
ATOM 22857 C CA . SER A 1 20 ? -8.776 2.108 2.110 1.00 0.00 16 SER A CA 19
ATOM 22858 C C . SER A 1 20 ? -7.398 1.626 2.546 1.00 0.00 16 SER A C 19
ATOM 22859 O O . SER A 1 20 ? -7.221 0.444 2.844 1.00 0.00 16 SER A O 19
ATOM 22867 N N . VAL A 1 21 ? -6.419 2.520 2.569 1.00 0.00 17 VAL A N 19
ATOM 22868 C CA . VAL A 1 21 ? -5.070 2.128 2.952 1.00 0.00 17 VAL A CA 19
ATOM 22869 C C . VAL A 1 21 ? -4.328 3.245 3.676 1.00 0.00 17 VAL A C 19
ATOM 22870 O O . VAL A 1 21 ? -4.352 4.402 3.254 1.00 0.00 17 VAL A O 19
ATOM 22883 N N . ARG A 1 22 ? -3.655 2.878 4.763 1.00 0.00 18 ARG A N 19
ATOM 22884 C CA . ARG A 1 22 ? -2.884 3.833 5.550 1.00 0.00 18 ARG A CA 19
ATOM 22885 C C . ARG A 1 22 ? -1.538 3.237 5.946 1.00 0.00 18 ARG A C 19
ATOM 22886 O O . ARG A 1 22 ? -1.441 2.052 6.262 1.00 0.00 18 ARG A O 19
ATOM 22907 N N . ILE A 1 23 ? -0.499 4.066 5.921 1.00 0.00 19 ILE A N 19
ATOM 22908 C CA . ILE A 1 23 ? 0.842 3.618 6.272 1.00 0.00 19 ILE A CA 19
ATOM 22909 C C . ILE A 1 23 ? 1.230 4.079 7.675 1.00 0.00 19 ILE A C 19
ATOM 22910 O O . ILE A 1 23 ? 0.938 5.209 8.068 1.00 0.00 19 ILE A O 19
ATOM 22926 N N . ALA A 1 24 ? 1.893 3.201 8.422 1.00 0.00 20 ALA A N 19
ATOM 22927 C CA . ALA A 1 24 ? 2.325 3.522 9.778 1.00 0.00 20 ALA A CA 19
ATOM 22928 C C . ALA A 1 24 ? 3.779 3.977 9.793 1.00 0.00 20 ALA A C 19
ATOM 22929 O O . ALA A 1 24 ? 4.176 4.807 10.612 1.00 0.00 20 ALA A O 19
ATOM 22936 N N . ARG A 1 25 ? 4.561 3.432 8.875 1.00 0.00 21 ARG A N 19
ATOM 22937 C CA . ARG A 1 25 ? 5.969 3.774 8.759 1.00 0.00 21 ARG A CA 19
ATOM 22938 C C . ARG A 1 25 ? 6.461 3.535 7.335 1.00 0.00 21 ARG A C 19
ATOM 22939 O O . ARG A 1 25 ? 6.202 2.485 6.747 1.00 0.00 21 ARG A O 19
ATOM 22960 N N . SER A 1 26 ? 7.159 4.520 6.781 1.00 0.00 22 SER A N 19
ATOM 22961 C CA . SER A 1 26 ? 7.672 4.419 5.418 1.00 0.00 22 SER A CA 19
ATOM 22962 C C . SER A 1 26 ? 9.086 4.982 5.310 1.00 0.00 22 SER A C 19
ATOM 22963 O O . SER A 1 26 ? 9.552 5.696 6.198 1.00 0.00 22 SER A O 19
ATOM 22971 N N . VAL A 1 27 ? 9.761 4.651 4.212 1.00 0.00 23 VAL A N 19
ATOM 22972 C CA . VAL A 1 27 ? 11.125 5.116 3.974 1.00 0.00 23 VAL A CA 19
ATOM 22973 C C . VAL A 1 27 ? 11.229 6.633 4.104 1.00 0.00 23 VAL A C 19
ATOM 22974 O O . VAL A 1 27 ? 12.138 7.148 4.755 1.00 0.00 23 VAL A O 19
ATOM 22987 N N . HIS A 1 28 ? 10.296 7.346 3.480 1.00 0.00 24 HIS A N 19
ATOM 22988 C CA . HIS A 1 28 ? 10.293 8.803 3.529 1.00 0.00 24 HIS A CA 19
ATOM 22989 C C . HIS A 1 28 ? 9.327 9.310 4.597 1.00 0.00 24 HIS A C 19
ATOM 22990 O O . HIS A 1 28 ? 8.202 8.824 4.712 1.00 0.00 24 HIS A O 19
ATOM 23005 N N . ARG A 1 29 ? 9.781 10.283 5.378 1.00 0.00 25 ARG A N 19
ATOM 23006 C CA . ARG A 1 29 ? 8.968 10.858 6.444 1.00 0.00 25 ARG A CA 19
ATOM 23007 C C . ARG A 1 29 ? 7.789 11.654 5.886 1.00 0.00 25 ARG A C 19
ATOM 23008 O O . ARG A 1 29 ? 6.815 11.914 6.593 1.00 0.00 25 ARG A O 19
ATOM 23029 N N . ASP A 1 30 ? 7.887 12.046 4.622 1.00 0.00 26 ASP A N 19
ATOM 23030 C CA . ASP A 1 30 ? 6.834 12.821 3.980 1.00 0.00 26 ASP A CA 19
ATOM 23031 C C . ASP A 1 30 ? 5.686 11.936 3.494 1.00 0.00 26 ASP A C 19
ATOM 23032 O O . ASP A 1 30 ? 4.724 12.430 2.907 1.00 0.00 26 ASP A O 19
ATOM 23041 N N . ILE A 1 31 ? 5.788 10.629 3.729 1.00 0.00 27 ILE A N 19
ATOM 23042 C CA . ILE A 1 31 ? 4.751 9.703 3.298 1.00 0.00 27 ILE A CA 19
ATOM 23043 C C . ILE A 1 31 ? 4.389 8.689 4.386 1.00 0.00 27 ILE A C 19
ATOM 23044 O O . ILE A 1 31 ? 3.533 7.829 4.174 1.00 0.00 27 ILE A O 19
ATOM 23060 N N . GLN A 1 32 ? 5.036 8.782 5.547 1.00 0.00 28 GLN A N 19
ATOM 23061 C CA . GLN A 1 32 ? 4.763 7.862 6.642 1.00 0.00 28 GLN A CA 19
ATOM 23062 C C . GLN A 1 32 ? 3.609 8.359 7.507 1.00 0.00 28 GLN A C 19
ATOM 23063 O O . GLN A 1 32 ? 3.367 9.562 7.606 1.00 0.00 28 GLN A O 19
ATOM 23077 N N . GLY A 1 33 ? 2.904 7.423 8.137 1.00 0.00 29 GLY A N 19
ATOM 23078 C CA . GLY A 1 33 ? 1.789 7.786 8.995 1.00 0.00 29 GLY A CA 19
ATOM 23079 C C . GLY A 1 33 ? 0.675 8.494 8.247 1.00 0.00 29 GLY A C 19
ATOM 23080 O O . GLY A 1 33 ? -0.166 9.153 8.859 1.00 0.00 29 GLY A O 19
ATOM 23084 N N . ILE A 1 34 ? 0.668 8.365 6.924 1.00 0.00 30 ILE A N 19
ATOM 23085 C CA . ILE A 1 34 ? -0.346 9.003 6.104 1.00 0.00 30 ILE A CA 19
ATOM 23086 C C . ILE A 1 34 ? -1.397 8.001 5.636 1.00 0.00 30 ILE A C 19
ATOM 23087 O O . ILE A 1 34 ? -1.083 7.034 4.941 1.00 0.00 30 ILE A O 19
ATOM 23103 N N . SER A 1 35 ? -2.649 8.244 6.014 1.00 0.00 31 SER A N 19
ATOM 23104 C CA . SER A 1 35 ? -3.750 7.370 5.627 1.00 0.00 31 SER A CA 19
ATOM 23105 C C . SER A 1 35 ? -4.401 7.877 4.345 1.00 0.00 31 SER A C 19
ATOM 23106 O O . SER A 1 35 ? -4.403 9.080 4.079 1.00 0.00 31 SER A O 19
ATOM 23114 N N . GLY A 1 36 ? -4.947 6.965 3.545 1.00 0.00 32 GLY A N 19
ATOM 23115 C CA . GLY A 1 36 ? -5.577 7.372 2.306 1.00 0.00 32 GLY A CA 19
ATOM 23116 C C . GLY A 1 36 ? -6.341 6.257 1.616 1.00 0.00 32 GLY A C 19
ATOM 23117 O O . GLY A 1 36 ? -6.687 5.247 2.231 1.00 0.00 32 GLY A O 19
ATOM 23121 N N . ARG A 1 37 ? -6.610 6.464 0.333 1.00 0.00 33 ARG A N 19
ATOM 23122 C CA . ARG A 1 37 ? -7.346 5.507 -0.484 1.00 0.00 33 ARG A CA 19
ATOM 23123 C C . ARG A 1 37 ? -6.442 4.728 -1.423 1.00 0.00 33 ARG A C 19
ATOM 23124 O O . ARG A 1 37 ? -5.248 4.957 -1.492 1.00 0.00 33 ARG A O 19
ATOM 23145 N N . VAL A 1 38 ? -7.024 3.742 -2.076 1.00 0.00 34 VAL A N 19
ATOM 23146 C CA . VAL A 1 38 ? -6.266 2.846 -2.970 1.00 0.00 34 VAL A CA 19
ATOM 23147 C C . VAL A 1 38 ? -6.432 3.144 -4.467 1.00 0.00 34 VAL A C 19
ATOM 23148 O O . VAL A 1 38 ? -7.479 3.616 -4.896 1.00 0.00 34 VAL A O 19
ATOM 23161 N N . VAL A 1 39 ? -5.415 2.780 -5.268 1.00 0.00 35 VAL A N 19
ATOM 23162 C CA . VAL A 1 39 ? -5.502 2.909 -6.729 1.00 0.00 35 VAL A CA 19
ATOM 23163 C C . VAL A 1 39 ? -4.946 1.650 -7.373 1.00 0.00 35 VAL A C 19
ATOM 23164 O O . VAL A 1 39 ? -5.577 1.041 -8.237 1.00 0.00 35 VAL A O 19
ATOM 23177 N N . ASP A 1 40 ? -3.740 1.278 -6.942 1.00 0.00 36 ASP A N 19
ATOM 23178 C CA . ASP A 1 40 ? -3.066 0.100 -7.472 1.00 0.00 36 ASP A CA 19
ATOM 23179 C C . ASP A 1 40 ? -1.960 -0.384 -6.533 1.00 0.00 36 ASP A C 19
ATOM 23180 O O . ASP A 1 40 ? -1.550 0.332 -5.618 1.00 0.00 36 ASP A O 19
ATOM 23189 N N . GLU A 1 41 ? -1.461 -1.593 -6.785 1.00 0.00 37 GLU A N 19
ATOM 23190 C CA . GLU A 1 41 ? -0.379 -2.167 -5.989 1.00 0.00 37 GLU A CA 19
ATOM 23191 C C . GLU A 1 41 ? 0.769 -2.592 -6.906 1.00 0.00 37 GLU A C 19
ATOM 23192 O O . GLU A 1 41 ? 0.562 -3.348 -7.854 1.00 0.00 37 GLU A O 19
ATOM 23204 N N . THR A 1 42 ? 1.975 -2.092 -6.637 1.00 0.00 38 THR A N 19
ATOM 23205 C CA . THR A 1 42 ? 3.132 -2.420 -7.466 1.00 0.00 38 THR A CA 19
ATOM 23206 C C . THR A 1 42 ? 4.192 -3.188 -6.680 1.00 0.00 38 THR A C 19
ATOM 23207 O O . THR A 1 42 ? 4.258 -3.106 -5.453 1.00 0.00 38 THR A O 19
ATOM 23218 N N . ARG A 1 43 ? 5.022 -3.932 -7.413 1.00 0.00 39 ARG A N 19
ATOM 23219 C CA . ARG A 1 43 ? 6.091 -4.739 -6.825 1.00 0.00 39 ARG A CA 19
ATOM 23220 C C . ARG A 1 43 ? 6.797 -4.013 -5.681 1.00 0.00 39 ARG A C 19
ATOM 23221 O O . ARG A 1 43 ? 7.013 -4.586 -4.614 1.00 0.00 39 ARG A O 19
ATOM 23242 N N . ASN A 1 44 ? 7.157 -2.758 -5.908 1.00 0.00 40 ASN A N 19
ATOM 23243 C CA . ASN A 1 44 ? 7.843 -1.974 -4.888 1.00 0.00 40 ASN A CA 19
ATOM 23244 C C . ASN A 1 44 ? 7.267 -0.569 -4.771 1.00 0.00 40 ASN A C 19
ATOM 23245 O O . ASN A 1 44 ? 7.970 0.368 -4.393 1.00 0.00 40 ASN A O 19
ATOM 23256 N N . THR A 1 45 ? 5.986 -0.425 -5.089 1.00 0.00 41 THR A N 19
ATOM 23257 C CA . THR A 1 45 ? 5.334 0.875 -5.008 1.00 0.00 41 THR A CA 19
ATOM 23258 C C . THR A 1 45 ? 3.834 0.730 -4.834 1.00 0.00 41 THR A C 19
ATOM 23259 O O . THR A 1 45 ? 3.242 -0.275 -5.227 1.00 0.00 41 THR A O 19
ATOM 23270 N N . LEU A 1 46 ? 3.226 1.741 -4.234 1.00 0.00 42 LEU A N 19
ATOM 23271 C CA . LEU A 1 46 ? 1.790 1.732 -4.000 1.00 0.00 42 LEU A CA 19
ATOM 23272 C C . LEU A 1 46 ? 1.110 2.897 -4.694 1.00 0.00 42 LEU A C 19
ATOM 23273 O O . LEU A 1 46 ? 1.749 3.877 -5.076 1.00 0.00 42 LEU A O 19
ATOM 23289 N N . ARG A 1 47 ? -0.198 2.777 -4.837 1.00 0.00 43 ARG A N 19
ATOM 23290 C CA . ARG A 1 47 ? -1.003 3.806 -5.463 1.00 0.00 43 ARG A CA 19
ATOM 23291 C C . ARG A 1 47 ? -2.246 4.060 -4.620 1.00 0.00 43 ARG A C 19
ATOM 23292 O O . ARG A 1 47 ? -3.052 3.150 -4.403 1.00 0.00 43 ARG A O 19
ATOM 23313 N N . ILE A 1 48 ? -2.376 5.296 -4.128 1.00 0.00 44 ILE A N 19
ATOM 23314 C CA . ILE A 1 48 ? -3.494 5.689 -3.264 1.00 0.00 44 ILE A CA 19
ATOM 23315 C C . ILE A 1 48 ? -4.526 6.571 -3.968 1.00 0.00 44 ILE A C 19
ATOM 23316 O O . ILE A 1 48 ? -4.289 7.754 -4.195 1.00 0.00 44 ILE A O 19
ATOM 23332 N N . GLU A 1 49 ? -5.688 5.994 -4.276 1.00 0.00 45 GLU A N 19
ATOM 23333 C CA . GLU A 1 49 ? -6.757 6.740 -4.914 1.00 0.00 45 GLU A CA 19
ATOM 23334 C C . GLU A 1 49 ? -8.040 6.605 -4.119 1.00 0.00 45 GLU A C 19
ATOM 23335 O O . GLU A 1 49 ? -8.379 5.505 -3.629 1.00 0.00 45 GLU A O 19
ATOM 23347 N N . MET A 1 50 ? -8.737 7.735 -4.008 1.00 0.00 46 MET A N 19
ATOM 23348 C CA . MET A 1 50 ? -10.004 7.820 -3.290 1.00 0.00 46 MET A CA 19
ATOM 23349 C C . MET A 1 50 ? -11.135 8.179 -4.248 1.00 0.00 46 MET A C 19
ATOM 23350 O O . MET A 1 50 ? -10.945 8.977 -5.177 1.00 0.00 46 MET A O 19
ATOM 23364 N N . ASP A 1 51 ? -12.302 7.568 -4.017 1.00 0.00 47 ASP A N 19
ATOM 23365 C CA . ASP A 1 51 ? -13.490 7.771 -4.850 1.00 0.00 47 ASP A CA 19
ATOM 23366 C C . ASP A 1 51 ? -13.689 9.232 -5.230 1.00 0.00 47 ASP A C 19
ATOM 23367 O O . ASP A 1 51 ? -14.241 9.536 -6.289 1.00 0.00 47 ASP A O 19
ATOM 23376 N N . ASP A 1 52 ? -13.225 10.134 -4.383 1.00 0.00 48 ASP A N 19
ATOM 23377 C CA . ASP A 1 52 ? -13.345 11.561 -4.659 1.00 0.00 48 ASP A CA 19
ATOM 23378 C C . ASP A 1 52 ? -12.648 11.914 -5.973 1.00 0.00 48 ASP A C 19
ATOM 23379 O O . ASP A 1 52 ? -12.841 13.001 -6.519 1.00 0.00 48 ASP A O 19
ATOM 23388 N N . GLY A 1 53 ? -11.829 10.987 -6.470 1.00 0.00 49 GLY A N 19
ATOM 23389 C CA . GLY A 1 53 ? -11.105 11.208 -7.704 1.00 0.00 49 GLY A CA 19
ATOM 23390 C C . GLY A 1 53 ? -9.692 11.681 -7.451 1.00 0.00 49 GLY A C 19
ATOM 23391 O O . GLY A 1 53 ? -9.042 12.232 -8.339 1.00 0.00 49 GLY A O 19
ATOM 23395 N N . ARG A 1 54 ? -9.217 11.465 -6.231 1.00 0.00 50 ARG A N 19
ATOM 23396 C CA . ARG A 1 54 ? -7.863 11.874 -5.855 1.00 0.00 50 ARG A CA 19
ATOM 23397 C C . ARG A 1 54 ? -6.931 10.672 -5.769 1.00 0.00 50 ARG A C 19
ATOM 23398 O O . ARG A 1 54 ? -7.170 9.753 -4.989 1.00 0.00 50 ARG A O 19
ATOM 23419 N N . GLU A 1 55 ? -5.869 10.687 -6.568 1.00 0.00 51 GLU A N 19
ATOM 23420 C CA . GLU A 1 55 ? -4.907 9.595 -6.575 1.00 0.00 51 GLU A CA 19
ATOM 23421 C C . GLU A 1 55 ? -3.506 10.092 -6.209 1.00 0.00 51 GLU A C 19
ATOM 23422 O O . GLU A 1 55 ? -3.138 11.224 -6.520 1.00 0.00 51 GLU A O 19
ATOM 23434 N N . ILE A 1 56 ? -2.730 9.235 -5.546 1.00 0.00 52 ILE A N 19
ATOM 23435 C CA . ILE A 1 56 ? -1.371 9.585 -5.137 1.00 0.00 52 ILE A CA 19
ATOM 23436 C C . ILE A 1 56 ? -0.528 8.334 -4.870 1.00 0.00 52 ILE A C 19
ATOM 23437 O O . ILE A 1 56 ? -0.887 7.501 -4.040 1.00 0.00 52 ILE A O 19
ATOM 23453 N N . THR A 1 57 ? 0.593 8.212 -5.580 1.00 0.00 53 THR A N 19
ATOM 23454 C CA . THR A 1 57 ? 1.485 7.062 -5.425 1.00 0.00 53 THR A CA 19
ATOM 23455 C C . THR A 1 57 ? 2.319 7.160 -4.149 1.00 0.00 53 THR A C 19
ATOM 23456 O O . THR A 1 57 ? 2.572 8.253 -3.643 1.00 0.00 53 THR A O 19
ATOM 23467 N N . VAL A 1 58 ? 2.744 6.004 -3.631 1.00 0.00 54 VAL A N 19
ATOM 23468 C CA . VAL A 1 58 ? 3.552 5.958 -2.413 1.00 0.00 54 VAL A CA 19
ATOM 23469 C C . VAL A 1 58 ? 4.475 4.730 -2.397 1.00 0.00 54 VAL A C 19
ATOM 23470 O O . VAL A 1 58 ? 4.007 3.594 -2.476 1.00 0.00 54 VAL A O 19
ATOM 23483 N N . PRO A 1 59 ? 5.805 4.944 -2.302 1.00 0.00 55 PRO A N 19
ATOM 23484 C CA . PRO A 1 59 ? 6.796 3.850 -2.284 1.00 0.00 55 PRO A CA 19
ATOM 23485 C C . PRO A 1 59 ? 6.628 2.896 -1.098 1.00 0.00 55 PRO A C 19
ATOM 23486 O O . PRO A 1 59 ? 6.773 3.295 0.057 1.00 0.00 55 PRO A O 19
ATOM 23497 N N . LYS A 1 60 ? 6.333 1.629 -1.397 1.00 0.00 56 LYS A N 19
ATOM 23498 C CA . LYS A 1 60 ? 6.158 0.610 -0.362 1.00 0.00 56 LYS A CA 19
ATOM 23499 C C . LYS A 1 60 ? 7.393 -0.274 -0.210 1.00 0.00 56 LYS A C 19
ATOM 23500 O O . LYS A 1 60 ? 7.419 -1.163 0.641 1.00 0.00 56 LYS A O 19
ATOM 23519 N N . GLY A 1 61 ? 8.410 -0.051 -1.041 1.00 0.00 57 GLY A N 19
ATOM 23520 C CA . GLY A 1 61 ? 9.612 -0.869 -0.968 1.00 0.00 57 GLY A CA 19
ATOM 23521 C C . GLY A 1 61 ? 10.144 -0.996 0.448 1.00 0.00 57 GLY A C 19
ATOM 23522 O O . GLY A 1 61 ? 10.816 -1.971 0.782 1.00 0.00 57 GLY A O 19
ATOM 23526 N N . ILE A 1 62 ? 9.823 -0.015 1.281 1.00 0.00 58 ILE A N 19
ATOM 23527 C CA . ILE A 1 62 ? 10.244 -0.008 2.667 1.00 0.00 58 ILE A CA 19
ATOM 23528 C C . ILE A 1 62 ? 9.221 0.754 3.500 1.00 0.00 58 ILE A C 19
ATOM 23529 O O . ILE A 1 62 ? 9.534 1.784 4.097 1.00 0.00 58 ILE A O 19
ATOM 23545 N N . ALA A 1 63 ? 7.982 0.263 3.511 1.00 0.00 59 ALA A N 19
ATOM 23546 C CA . ALA A 1 63 ? 6.920 0.943 4.251 1.00 0.00 59 ALA A CA 19
ATOM 23547 C C . ALA A 1 63 ? 5.830 0.003 4.771 1.00 0.00 59 ALA A C 19
ATOM 23548 O O . ALA A 1 63 ? 5.138 -0.655 3.999 1.00 0.00 59 ALA A O 19
ATOM 23555 N N . VAL A 1 64 ? 5.645 -0.012 6.091 1.00 0.00 60 VAL A N 19
ATOM 23556 C CA . VAL A 1 64 ? 4.604 -0.831 6.703 1.00 0.00 60 VAL A CA 19
ATOM 23557 C C . VAL A 1 64 ? 3.258 -0.125 6.584 1.00 0.00 60 VAL A C 19
ATOM 23558 O O . VAL A 1 64 ? 3.180 1.093 6.737 1.00 0.00 60 VAL A O 19
ATOM 23571 N N . PHE A 1 65 ? 2.202 -0.878 6.302 1.00 0.00 61 PHE A N 19
ATOM 23572 C CA . PHE A 1 65 ? 0.880 -0.282 6.157 1.00 0.00 61 PHE A CA 19
ATOM 23573 C C . PHE A 1 65 ? -0.230 -1.291 6.418 1.00 0.00 61 PHE A C 19
ATOM 23574 O O . PHE A 1 65 ? 0.015 -2.493 6.504 1.00 0.00 61 PHE A O 19
ATOM 23591 N N . HIS A 1 66 ? -1.451 -0.783 6.548 1.00 0.00 62 HIS A N 19
ATOM 23592 C CA . HIS A 1 66 ? -2.609 -1.631 6.806 1.00 0.00 62 HIS A CA 19
ATOM 23593 C C . HIS A 1 66 ? -3.800 -1.192 5.954 1.00 0.00 62 HIS A C 19
ATOM 23594 O O . HIS A 1 66 ? -4.164 -0.016 5.942 1.00 0.00 62 HIS A O 19
ATOM 23609 N N . PHE A 1 67 ? -4.405 -2.142 5.245 1.00 0.00 63 PHE A N 19
ATOM 23610 C CA . PHE A 1 67 ? -5.557 -1.847 4.395 1.00 0.00 63 PHE A CA 19
ATOM 23611 C C . PHE A 1 67 ? -6.867 -2.100 5.136 1.00 0.00 63 PHE A C 19
ATOM 23612 O O . PHE A 1 67 ? -7.036 -3.134 5.779 1.00 0.00 63 PHE A O 19
ATOM 23629 N N . ARG A 1 68 ? -7.797 -1.154 5.033 1.00 0.00 64 ARG A N 19
ATOM 23630 C CA . ARG A 1 68 ? -9.096 -1.287 5.685 1.00 0.00 64 ARG A CA 19
ATOM 23631 C C . ARG A 1 68 ? -10.196 -1.513 4.653 1.00 0.00 64 ARG A C 19
ATOM 23632 O O . ARG A 1 68 ? -10.142 -0.975 3.548 1.00 0.00 64 ARG A O 19
ATOM 23653 N N . THR A 1 69 ? -11.197 -2.308 5.020 1.00 0.00 65 THR A N 19
ATOM 23654 C CA . THR A 1 69 ? -12.310 -2.596 4.121 1.00 0.00 65 THR A CA 19
ATOM 23655 C C . THR A 1 69 ? -13.608 -2.001 4.666 1.00 0.00 65 THR A C 19
ATOM 23656 O O . THR A 1 69 ? -13.940 -2.198 5.837 1.00 0.00 65 THR A O 19
ATOM 23667 N N . PRO A 1 70 ? -14.359 -1.262 3.824 1.00 0.00 66 PRO A N 19
ATOM 23668 C CA . PRO A 1 70 ? -15.623 -0.636 4.228 1.00 0.00 66 PRO A CA 19
ATOM 23669 C C . PRO A 1 70 ? -16.552 -1.596 4.966 1.00 0.00 66 PRO A C 19
ATOM 23670 O O . PRO A 1 70 ? -17.323 -1.182 5.832 1.00 0.00 66 PRO A O 19
ATOM 23681 N N . GLN A 1 71 ? -16.476 -2.878 4.622 1.00 0.00 67 GLN A N 19
ATOM 23682 C CA . GLN A 1 71 ? -17.310 -3.886 5.257 1.00 0.00 67 GLN A CA 19
ATOM 23683 C C . GLN A 1 71 ? -16.896 -4.101 6.714 1.00 0.00 67 GLN A C 19
ATOM 23684 O O . GLN A 1 71 ? -17.617 -4.735 7.484 1.00 0.00 67 GLN A O 19
ATOM 23698 N N . GLY A 1 72 ? -15.737 -3.566 7.087 1.00 0.00 68 GLY A N 19
ATOM 23699 C CA . GLY A 1 72 ? -15.258 -3.710 8.448 1.00 0.00 68 GLY A CA 19
ATOM 23700 C C . GLY A 1 72 ? -14.162 -4.749 8.576 1.00 0.00 68 GLY A C 19
ATOM 23701 O O . GLY A 1 72 ? -14.194 -5.585 9.478 1.00 0.00 68 GLY A O 19
ATOM 23705 N N . GLU A 1 73 ? -13.181 -4.693 7.678 1.00 0.00 69 GLU A N 19
ATOM 23706 C CA . GLU A 1 73 ? -12.067 -5.638 7.712 1.00 0.00 69 GLU A CA 19
ATOM 23707 C C . GLU A 1 73 ? -10.740 -4.904 7.865 1.00 0.00 69 GLU A C 19
ATOM 23708 O O . GLU A 1 73 ? -10.601 -3.758 7.437 1.00 0.00 69 GLU A O 19
ATOM 23720 N N . LEU A 1 74 ? -9.768 -5.569 8.481 1.00 0.00 70 LEU A N 19
ATOM 23721 C CA . LEU A 1 74 ? -8.454 -4.974 8.691 1.00 0.00 70 LEU A CA 19
ATOM 23722 C C . LEU A 1 74 ? -7.353 -5.890 8.162 1.00 0.00 70 LEU A C 19
ATOM 23723 O O . LEU A 1 74 ? -7.215 -7.032 8.597 1.00 0.00 70 LEU A O 19
ATOM 23739 N N . VAL A 1 75 ? -6.564 -5.371 7.226 1.00 0.00 71 VAL A N 19
ATOM 23740 C CA . VAL A 1 75 ? -5.464 -6.127 6.640 1.00 0.00 71 VAL A CA 19
ATOM 23741 C C . VAL A 1 75 ? -4.131 -5.478 6.991 1.00 0.00 71 VAL A C 19
ATOM 23742 O O . VAL A 1 75 ? -4.048 -4.259 7.144 1.00 0.00 71 VAL A O 19
ATOM 23755 N N . GLU A 1 76 ? -3.090 -6.290 7.131 1.00 0.00 72 GLU A N 19
ATOM 23756 C CA . GLU A 1 76 ? -1.773 -5.773 7.477 1.00 0.00 72 GLU A CA 19
ATOM 23757 C C . GLU A 1 76 ? -0.687 -6.346 6.573 1.00 0.00 72 GLU A C 19
ATOM 23758 O O . GLU A 1 76 ? -0.718 -7.522 6.212 1.00 0.00 72 GLU A O 19
ATOM 23770 N N . ILE A 1 77 ? 0.277 -5.501 6.220 1.00 0.00 73 ILE A N 19
ATOM 23771 C CA . ILE A 1 77 ? 1.385 -5.910 5.368 1.00 0.00 73 ILE A CA 19
ATOM 23772 C C . ILE A 1 77 ? 2.636 -5.115 5.722 1.00 0.00 73 ILE A C 19
ATOM 23773 O O . ILE A 1 77 ? 2.548 -3.983 6.198 1.00 0.00 73 ILE A O 19
ATOM 23789 N N . ASP A 1 78 ? 3.801 -5.711 5.502 1.00 0.00 74 ASP A N 19
ATOM 23790 C CA . ASP A 1 78 ? 5.060 -5.050 5.819 1.00 0.00 74 ASP A CA 19
ATOM 23791 C C . ASP A 1 78 ? 5.820 -4.640 4.559 1.00 0.00 74 ASP A C 19
ATOM 23792 O O . ASP A 1 78 ? 6.507 -5.452 3.941 1.00 0.00 74 ASP A O 19
ATOM 23801 N N . GLY A 1 79 ? 5.706 -3.365 4.204 1.00 0.00 75 GLY A N 19
ATOM 23802 C CA . GLY A 1 79 ? 6.394 -2.840 3.041 1.00 0.00 75 GLY A CA 19
ATOM 23803 C C . GLY A 1 79 ? 7.901 -2.863 3.196 1.00 0.00 75 GLY A C 19
ATOM 23804 O O . GLY A 1 79 ? 8.624 -2.620 2.234 1.00 0.00 75 GLY A O 19
ATOM 23808 N N . ARG A 1 80 ? 8.378 -3.101 4.415 1.00 0.00 76 ARG A N 19
ATOM 23809 C CA . ARG A 1 80 ? 9.807 -3.118 4.681 1.00 0.00 76 ARG A CA 19
ATOM 23810 C C . ARG A 1 80 ? 10.383 -4.524 4.581 1.00 0.00 76 ARG A C 19
ATOM 23811 O O . ARG A 1 80 ? 11.464 -4.727 4.025 1.00 0.00 76 ARG A O 19
ATOM 23832 N N . ALA A 1 81 ? 9.669 -5.485 5.139 1.00 0.00 77 ALA A N 19
ATOM 23833 C CA . ALA A 1 81 ? 10.115 -6.870 5.136 1.00 0.00 77 ALA A CA 19
ATOM 23834 C C . ALA A 1 81 ? 9.413 -7.710 4.070 1.00 0.00 77 ALA A C 19
ATOM 23835 O O . ALA A 1 81 ? 9.774 -8.868 3.857 1.00 0.00 77 ALA A O 19
ATOM 23842 N N . LEU A 1 82 ? 8.410 -7.141 3.406 1.00 0.00 78 LEU A N 19
ATOM 23843 C CA . LEU A 1 82 ? 7.680 -7.874 2.375 1.00 0.00 78 LEU A CA 19
ATOM 23844 C C . LEU A 1 82 ? 7.789 -7.178 1.022 1.00 0.00 78 LEU A C 19
ATOM 23845 O O . LEU A 1 82 ? 6.817 -7.107 0.271 1.00 0.00 78 LEU A O 19
ATOM 23861 N N . VAL A 1 83 ? 8.976 -6.670 0.712 1.00 0.00 79 VAL A N 19
ATOM 23862 C CA . VAL A 1 83 ? 9.199 -5.990 -0.558 1.00 0.00 79 VAL A CA 19
ATOM 23863 C C . VAL A 1 83 ? 8.905 -6.924 -1.728 1.00 0.00 79 VAL A C 19
ATOM 23864 O O . VAL A 1 83 ? 9.722 -7.777 -2.077 1.00 0.00 79 VAL A O 19
ATOM 23877 N N . ALA A 1 84 ? 7.730 -6.762 -2.327 1.00 0.00 80 ALA A N 19
ATOM 23878 C CA . ALA A 1 84 ? 7.319 -7.595 -3.453 1.00 0.00 80 ALA A CA 19
ATOM 23879 C C . ALA A 1 84 ? 8.304 -7.485 -4.611 1.00 0.00 80 ALA A C 19
ATOM 23880 O O . ALA A 1 84 ? 8.590 -6.391 -5.095 1.00 0.00 80 ALA A O 19
ATOM 23887 N N . ARG A 1 85 ? 8.821 -8.625 -5.053 1.00 0.00 81 ARG A N 19
ATOM 23888 C CA . ARG A 1 85 ? 9.774 -8.652 -6.155 1.00 0.00 81 ARG A CA 19
ATOM 23889 C C . ARG A 1 85 ? 9.082 -8.932 -7.490 1.00 0.00 81 ARG A C 19
ATOM 23890 O O . ARG A 1 85 ? 8.002 -9.518 -7.534 1.00 0.00 81 ARG A O 19
ATOM 23911 N N . PRO A 1 86 ? 9.700 -8.494 -8.601 1.00 0.00 82 PRO A N 19
ATOM 23912 C CA . PRO A 1 86 ? 9.155 -8.683 -9.942 1.00 0.00 82 PRO A CA 19
ATOM 23913 C C . PRO A 1 86 ? 9.623 -9.990 -10.580 1.00 0.00 82 PRO A C 19
ATOM 23914 O O . PRO A 1 86 ? 9.975 -10.940 -9.879 1.00 0.00 82 PRO A O 19
ATOM 23925 N N . GLU A 1 87 ? 9.632 -10.034 -11.912 1.00 0.00 83 GLU A N 19
ATOM 23926 C CA . GLU A 1 87 ? 10.064 -11.224 -12.640 1.00 0.00 83 GLU A CA 19
ATOM 23927 C C . GLU A 1 87 ? 11.473 -11.651 -12.222 1.00 0.00 83 GLU A C 19
ATOM 23928 O O . GLU A 1 87 ? 11.885 -12.785 -12.468 1.00 0.00 83 GLU A O 19
ATOM 23940 N N . GLU A 1 88 ? 12.206 -10.737 -11.592 1.00 0.00 84 GLU A N 19
ATOM 23941 C CA . GLU A 1 88 ? 13.566 -11.014 -11.136 1.00 0.00 84 GLU A CA 19
ATOM 23942 C C . GLU A 1 88 ? 13.566 -11.836 -9.842 1.00 0.00 84 GLU A C 19
ATOM 23943 O O . GLU A 1 88 ? 14.605 -11.992 -9.202 1.00 0.00 84 GLU A O 19
ATOM 23955 N N . ARG A 1 89 ? 12.396 -12.350 -9.457 1.00 0.00 85 ARG A N 19
ATOM 23956 C CA . ARG A 1 89 ? 12.256 -13.149 -8.239 1.00 0.00 85 ARG A CA 19
ATOM 23957 C C . ARG A 1 89 ? 12.895 -12.455 -7.041 1.00 0.00 85 ARG A C 19
ATOM 23958 O O . ARG A 1 89 ? 13.392 -11.334 -7.152 1.00 0.00 85 ARG A O 19
ATOM 23979 N N . ILE A 1 90 ? 12.865 -13.121 -5.892 1.00 0.00 86 ILE A N 19
ATOM 23980 C CA . ILE A 1 90 ? 13.428 -12.560 -4.671 1.00 0.00 86 ILE A CA 19
ATOM 23981 C C . ILE A 1 90 ? 14.952 -12.616 -4.688 1.00 0.00 86 ILE A C 19
ATOM 23982 O O . ILE A 1 90 ? 15.543 -13.584 -5.165 1.00 0.00 86 ILE A O 19
ATOM 23998 N N . ARG A 1 13 ? -9.838 -12.014 -8.237 1.00 0.00 9 ARG A N 20
ATOM 23999 C CA . ARG A 1 13 ? -8.680 -12.788 -7.804 1.00 0.00 9 ARG A CA 20
ATOM 24000 C C . ARG A 1 13 ? -8.289 -12.403 -6.381 1.00 0.00 9 ARG A C 20
ATOM 24001 O O . ARG A 1 13 ? -8.301 -13.237 -5.475 1.00 0.00 9 ARG A O 20
ATOM 24022 N N . HIS A 1 14 ? -7.937 -11.135 -6.193 1.00 0.00 10 HIS A N 20
ATOM 24023 C CA . HIS A 1 14 ? -7.539 -10.637 -4.881 1.00 0.00 10 HIS A CA 20
ATOM 24024 C C . HIS A 1 14 ? -8.560 -9.645 -4.326 1.00 0.00 10 HIS A C 20
ATOM 24025 O O . HIS A 1 14 ? -8.732 -9.535 -3.113 1.00 0.00 10 HIS A O 20
ATOM 24040 N N . GLU A 1 15 ? -9.239 -8.929 -5.221 1.00 0.00 11 GLU A N 20
ATOM 24041 C CA . GLU A 1 15 ? -10.250 -7.946 -4.827 1.00 0.00 11 GLU A CA 20
ATOM 24042 C C . GLU A 1 15 ? -9.789 -7.107 -3.636 1.00 0.00 11 GLU A C 20
ATOM 24043 O O . GLU A 1 15 ? -10.605 -6.660 -2.827 1.00 0.00 11 GLU A O 20
ATOM 24055 N N . LEU A 1 16 ? -8.483 -6.896 -3.532 1.00 0.00 12 LEU A N 20
ATOM 24056 C CA . LEU A 1 16 ? -7.918 -6.111 -2.442 1.00 0.00 12 LEU A CA 20
ATOM 24057 C C . LEU A 1 16 ? -8.126 -4.620 -2.688 1.00 0.00 12 LEU A C 20
ATOM 24058 O O . LEU A 1 16 ? -8.233 -3.834 -1.748 1.00 0.00 12 LEU A O 20
ATOM 24074 N N . ILE A 1 17 ? -8.188 -4.237 -3.960 1.00 0.00 13 ILE A N 20
ATOM 24075 C CA . ILE A 1 17 ? -8.384 -2.839 -4.328 1.00 0.00 13 ILE A CA 20
ATOM 24076 C C . ILE A 1 17 ? -9.658 -2.276 -3.696 1.00 0.00 13 ILE A C 20
ATOM 24077 O O . ILE A 1 17 ? -10.592 -3.019 -3.397 1.00 0.00 13 ILE A O 20
ATOM 24093 N N . GLY A 1 18 ? -9.689 -0.960 -3.505 1.00 0.00 14 GLY A N 20
ATOM 24094 C CA . GLY A 1 18 ? -10.855 -0.320 -2.917 1.00 0.00 14 GLY A CA 20
ATOM 24095 C C . GLY A 1 18 ? -10.773 -0.201 -1.405 1.00 0.00 14 GLY A C 20
ATOM 24096 O O . GLY A 1 18 ? -11.481 0.609 -0.805 1.00 0.00 14 GLY A O 20
ATOM 24100 N N . LEU A 1 19 ? -9.919 -1.009 -0.786 1.00 0.00 15 LEU A N 20
ATOM 24101 C CA . LEU A 1 19 ? -9.762 -0.988 0.667 1.00 0.00 15 LEU A CA 20
ATOM 24102 C C . LEU A 1 19 ? -8.996 0.251 1.127 1.00 0.00 15 LEU A C 20
ATOM 24103 O O . LEU A 1 19 ? -8.352 0.928 0.329 1.00 0.00 15 LEU A O 20
ATOM 24119 N N . SER A 1 20 ? -9.069 0.534 2.424 1.00 0.00 16 SER A N 20
ATOM 24120 C CA . SER A 1 20 ? -8.380 1.686 3.001 1.00 0.00 16 SER A CA 20
ATOM 24121 C C . SER A 1 20 ? -6.986 1.292 3.476 1.00 0.00 16 SER A C 20
ATOM 24122 O O . SER A 1 20 ? -6.731 0.120 3.749 1.00 0.00 16 SER A O 20
ATOM 24130 N N . VAL A 1 21 ? -6.076 2.263 3.564 1.00 0.00 17 VAL A N 20
ATOM 24131 C CA . VAL A 1 21 ? -4.712 1.974 3.996 1.00 0.00 17 VAL A CA 20
ATOM 24132 C C . VAL A 1 21 ? -4.095 3.133 4.776 1.00 0.00 17 VAL A C 20
ATOM 24133 O O . VAL A 1 21 ? -4.160 4.288 4.351 1.00 0.00 17 VAL A O 20
ATOM 24146 N N . ARG A 1 22 ? -3.475 2.809 5.909 1.00 0.00 18 ARG A N 20
ATOM 24147 C CA . ARG A 1 22 ? -2.816 3.812 6.743 1.00 0.00 18 ARG A CA 20
ATOM 24148 C C . ARG A 1 22 ? -1.304 3.612 6.724 1.00 0.00 18 ARG A C 20
ATOM 24149 O O . ARG A 1 22 ? -0.813 2.503 6.942 1.00 0.00 18 ARG A O 20
ATOM 24170 N N . ILE A 1 23 ? -0.571 4.689 6.463 1.00 0.00 19 ILE A N 20
ATOM 24171 C CA . ILE A 1 23 ? 0.885 4.629 6.416 1.00 0.00 19 ILE A CA 20
ATOM 24172 C C . ILE A 1 23 ? 1.489 4.915 7.790 1.00 0.00 19 ILE A C 20
ATOM 24173 O O . ILE A 1 23 ? 1.327 6.008 8.334 1.00 0.00 19 ILE A O 20
ATOM 24189 N N . ALA A 1 24 ? 2.185 3.927 8.344 1.00 0.00 20 ALA A N 20
ATOM 24190 C CA . ALA A 1 24 ? 2.813 4.076 9.652 1.00 0.00 20 ALA A CA 20
ATOM 24191 C C . ALA A 1 24 ? 4.223 4.635 9.519 1.00 0.00 20 ALA A C 20
ATOM 24192 O O . ALA A 1 24 ? 4.670 5.433 10.342 1.00 0.00 20 ALA A O 20
ATOM 24199 N N . ARG A 1 25 ? 4.907 4.213 8.469 1.00 0.00 21 ARG A N 20
ATOM 24200 C CA . ARG A 1 25 ? 6.267 4.661 8.195 1.00 0.00 21 ARG A CA 20
ATOM 24201 C C . ARG A 1 25 ? 6.589 4.511 6.711 1.00 0.00 21 ARG A C 20
ATOM 24202 O O . ARG A 1 25 ? 6.221 3.517 6.088 1.00 0.00 21 ARG A O 20
ATOM 24223 N N . SER A 1 26 ? 7.273 5.502 6.152 1.00 0.00 22 SER A N 20
ATOM 24224 C CA . SER A 1 26 ? 7.638 5.472 4.740 1.00 0.00 22 SER A CA 20
ATOM 24225 C C . SER A 1 26 ? 9.058 5.986 4.529 1.00 0.00 22 SER A C 20
ATOM 24226 O O . SER A 1 26 ? 9.636 6.624 5.410 1.00 0.00 22 SER A O 20
ATOM 24234 N N . VAL A 1 27 ? 9.613 5.705 3.356 1.00 0.00 23 VAL A N 20
ATOM 24235 C CA . VAL A 1 27 ? 10.964 6.139 3.024 1.00 0.00 23 VAL A CA 20
ATOM 24236 C C . VAL A 1 27 ? 11.083 7.658 3.080 1.00 0.00 23 VAL A C 20
ATOM 24237 O O . VAL A 1 27 ? 12.060 8.196 3.603 1.00 0.00 23 VAL A O 20
ATOM 24250 N N . HIS A 1 28 ? 10.083 8.347 2.541 1.00 0.00 24 HIS A N 20
ATOM 24251 C CA . HIS A 1 28 ? 10.077 9.806 2.531 1.00 0.00 24 HIS A CA 20
ATOM 24252 C C . HIS A 1 28 ? 9.146 10.351 3.611 1.00 0.00 24 HIS A C 20
ATOM 24253 O O . HIS A 1 28 ? 8.019 9.883 3.767 1.00 0.00 24 HIS A O 20
ATOM 24268 N N . ARG A 1 29 ? 9.630 11.342 4.356 1.00 0.00 25 ARG A N 20
ATOM 24269 C CA . ARG A 1 29 ? 8.845 11.948 5.425 1.00 0.00 25 ARG A CA 20
ATOM 24270 C C . ARG A 1 29 ? 7.692 12.776 4.865 1.00 0.00 25 ARG A C 20
ATOM 24271 O O . ARG A 1 29 ? 6.689 12.997 5.542 1.00 0.00 25 ARG A O 20
ATOM 24292 N N . ASP A 1 30 ? 7.844 13.232 3.629 1.00 0.00 26 ASP A N 20
ATOM 24293 C CA . ASP A 1 30 ? 6.814 14.038 2.981 1.00 0.00 26 ASP A CA 20
ATOM 24294 C C . ASP A 1 30 ? 5.540 13.230 2.766 1.00 0.00 26 ASP A C 20
ATOM 24295 O O . ASP A 1 30 ? 4.451 13.789 2.636 1.00 0.00 26 ASP A O 20
ATOM 24304 N N . ILE A 1 31 ? 5.685 11.912 2.728 1.00 0.00 27 ILE A N 20
ATOM 24305 C CA . ILE A 1 31 ? 4.557 11.020 2.527 1.00 0.00 27 ILE A CA 20
ATOM 24306 C C . ILE A 1 31 ? 4.269 10.192 3.778 1.00 0.00 27 ILE A C 20
ATOM 24307 O O . ILE A 1 31 ? 3.170 9.663 3.947 1.00 0.00 27 ILE A O 20
ATOM 24323 N N . GLN A 1 32 ? 5.268 10.075 4.645 1.00 0.00 28 GLN A N 20
ATOM 24324 C CA . GLN A 1 32 ? 5.134 9.304 5.876 1.00 0.00 28 GLN A CA 20
ATOM 24325 C C . GLN A 1 32 ? 3.990 9.826 6.742 1.00 0.00 28 GLN A C 20
ATOM 24326 O O . GLN A 1 32 ? 3.635 11.002 6.681 1.00 0.00 28 GLN A O 20
ATOM 24340 N N . GLY A 1 33 ? 3.427 8.937 7.556 1.00 0.00 29 GLY A N 20
ATOM 24341 C CA . GLY A 1 33 ? 2.338 9.314 8.439 1.00 0.00 29 GLY A CA 20
ATOM 24342 C C . GLY A 1 33 ? 1.092 9.763 7.700 1.00 0.00 29 GLY A C 20
ATOM 24343 O O . GLY A 1 33 ? 0.197 10.366 8.295 1.00 0.00 29 GLY A O 20
ATOM 24347 N N . ILE A 1 34 ? 1.022 9.472 6.403 1.00 0.00 30 ILE A N 20
ATOM 24348 C CA . ILE A 1 34 ? -0.128 9.855 5.604 1.00 0.00 30 ILE A CA 20
ATOM 24349 C C . ILE A 1 34 ? -1.031 8.659 5.320 1.00 0.00 30 ILE A C 20
ATOM 24350 O O . ILE A 1 34 ? -0.573 7.623 4.839 1.00 0.00 30 ILE A O 20
ATOM 24366 N N . SER A 1 35 ? -2.317 8.817 5.606 1.00 0.00 31 SER A N 20
ATOM 24367 C CA . SER A 1 35 ? -3.290 7.757 5.371 1.00 0.00 31 SER A CA 20
ATOM 24368 C C . SER A 1 35 ? -3.989 7.969 4.033 1.00 0.00 31 SER A C 20
ATOM 24369 O O . SER A 1 35 ? -3.977 9.074 3.490 1.00 0.00 31 SER A O 20
ATOM 24377 N N . GLY A 1 36 ? -4.594 6.912 3.502 1.00 0.00 32 GLY A N 20
ATOM 24378 C CA . GLY A 1 36 ? -5.279 7.028 2.230 1.00 0.00 32 GLY A CA 20
ATOM 24379 C C . GLY A 1 36 ? -6.040 5.774 1.859 1.00 0.00 32 GLY A C 20
ATOM 24380 O O . GLY A 1 36 ? -6.323 4.932 2.710 1.00 0.00 32 GLY A O 20
ATOM 24384 N N . ARG A 1 37 ? -6.375 5.656 0.579 1.00 0.00 33 ARG A N 20
ATOM 24385 C CA . ARG A 1 37 ? -7.113 4.505 0.083 1.00 0.00 33 ARG A CA 20
ATOM 24386 C C . ARG A 1 37 ? -6.309 3.778 -1.009 1.00 0.00 33 ARG A C 20
ATOM 24387 O O . ARG A 1 37 ? -5.243 4.226 -1.405 1.00 0.00 33 ARG A O 20
ATOM 24408 N N . VAL A 1 38 ? -6.767 2.607 -1.414 1.00 0.00 34 VAL A N 20
ATOM 24409 C CA . VAL A 1 38 ? -6.026 1.780 -2.378 1.00 0.00 34 VAL A CA 20
ATOM 24410 C C . VAL A 1 38 ? -6.569 1.809 -3.801 1.00 0.00 34 VAL A C 20
ATOM 24411 O O . VAL A 1 38 ? -7.756 2.010 -4.012 1.00 0.00 34 VAL A O 20
ATOM 24424 N N . VAL A 1 39 ? -5.690 1.554 -4.776 1.00 0.00 35 VAL A N 20
ATOM 24425 C CA . VAL A 1 39 ? -6.108 1.466 -6.171 1.00 0.00 35 VAL A CA 20
ATOM 24426 C C . VAL A 1 39 ? -5.402 0.298 -6.862 1.00 0.00 35 VAL A C 20
ATOM 24427 O O . VAL A 1 39 ? -6.036 -0.518 -7.530 1.00 0.00 35 VAL A O 20
ATOM 24440 N N . ASP A 1 40 ? -4.075 0.236 -6.697 1.00 0.00 36 ASP A N 20
ATOM 24441 C CA . ASP A 1 40 ? -3.270 -0.815 -7.297 1.00 0.00 36 ASP A CA 20
ATOM 24442 C C . ASP A 1 40 ? -1.934 -0.958 -6.568 1.00 0.00 36 ASP A C 20
ATOM 24443 O O . ASP A 1 40 ? -1.542 -0.080 -5.799 1.00 0.00 36 ASP A O 20
ATOM 24452 N N . GLU A 1 41 ? -1.232 -2.060 -6.819 1.00 0.00 37 GLU A N 20
ATOM 24453 C CA . GLU A 1 41 ? 0.065 -2.303 -6.192 1.00 0.00 37 GLU A CA 20
ATOM 24454 C C . GLU A 1 41 ? 1.134 -2.561 -7.251 1.00 0.00 37 GLU A C 20
ATOM 24455 O O . GLU A 1 41 ? 0.910 -3.318 -8.197 1.00 0.00 37 GLU A O 20
ATOM 24467 N N . THR A 1 42 ? 2.295 -1.926 -7.095 1.00 0.00 38 THR A N 20
ATOM 24468 C CA . THR A 1 42 ? 3.385 -2.093 -8.049 1.00 0.00 38 THR A CA 20
ATOM 24469 C C . THR A 1 42 ? 4.626 -2.650 -7.357 1.00 0.00 38 THR A C 20
ATOM 24470 O O . THR A 1 42 ? 4.867 -2.385 -6.179 1.00 0.00 38 THR A O 20
ATOM 24481 N N . ARG A 1 43 ? 5.409 -3.424 -8.101 1.00 0.00 39 ARG A N 20
ATOM 24482 C CA . ARG A 1 43 ? 6.625 -4.032 -7.569 1.00 0.00 39 ARG A CA 20
ATOM 24483 C C . ARG A 1 43 ? 7.558 -2.991 -6.953 1.00 0.00 39 ARG A C 20
ATOM 24484 O O . ARG A 1 43 ? 8.410 -3.326 -6.131 1.00 0.00 39 ARG A O 20
ATOM 24505 N N . ASN A 1 44 ? 7.403 -1.733 -7.353 1.00 0.00 40 ASN A N 20
ATOM 24506 C CA . ASN A 1 44 ? 8.252 -0.668 -6.827 1.00 0.00 40 ASN A CA 20
ATOM 24507 C C . ASN A 1 44 ? 7.452 0.573 -6.430 1.00 0.00 40 ASN A C 20
ATOM 24508 O O . ASN A 1 44 ? 8.034 1.619 -6.139 1.00 0.00 40 ASN A O 20
ATOM 24519 N N . THR A 1 45 ? 6.125 0.462 -6.412 1.00 0.00 41 THR A N 20
ATOM 24520 C CA . THR A 1 45 ? 5.288 1.596 -6.039 1.00 0.00 41 THR A CA 20
ATOM 24521 C C . THR A 1 45 ? 3.912 1.148 -5.570 1.00 0.00 41 THR A C 20
ATOM 24522 O O . THR A 1 45 ? 3.480 0.026 -5.834 1.00 0.00 41 THR A O 20
ATOM 24533 N N . LEU A 1 46 ? 3.230 2.046 -4.872 1.00 0.00 42 LEU A N 20
ATOM 24534 C CA . LEU A 1 46 ? 1.897 1.774 -4.353 1.00 0.00 42 LEU A CA 20
ATOM 24535 C C . LEU A 1 46 ? 0.925 2.825 -4.856 1.00 0.00 42 LEU A C 20
ATOM 24536 O O . LEU A 1 46 ? 1.139 4.022 -4.665 1.00 0.00 42 LEU A O 20
ATOM 24552 N N . ARG A 1 47 ? -0.139 2.379 -5.505 1.00 0.00 43 ARG A N 20
ATOM 24553 C CA . ARG A 1 47 ? -1.128 3.294 -6.035 1.00 0.00 43 ARG A CA 20
ATOM 24554 C C . ARG A 1 47 ? -2.323 3.361 -5.079 1.00 0.00 43 ARG A C 20
ATOM 24555 O O . ARG A 1 47 ? -2.844 2.335 -4.643 1.00 0.00 43 ARG A O 20
ATOM 24576 N N . ILE A 1 48 ? -2.701 4.583 -4.711 1.00 0.00 44 ILE A N 20
ATOM 24577 C CA . ILE A 1 48 ? -3.781 4.825 -3.746 1.00 0.00 44 ILE A CA 20
ATOM 24578 C C . ILE A 1 48 ? -5.059 5.394 -4.366 1.00 0.00 44 ILE A C 20
ATOM 24579 O O . ILE A 1 48 ? -5.058 6.500 -4.891 1.00 0.00 44 ILE A O 20
ATOM 24595 N N . GLU A 1 49 ? -6.174 4.673 -4.222 1.00 0.00 45 GLU A N 20
ATOM 24596 C CA . GLU A 1 49 ? -7.451 5.177 -4.694 1.00 0.00 45 GLU A CA 20
ATOM 24597 C C . GLU A 1 49 ? -8.487 5.024 -3.596 1.00 0.00 45 GLU A C 20
ATOM 24598 O O . GLU A 1 49 ? -8.492 4.013 -2.848 1.00 0.00 45 GLU A O 20
ATOM 24610 N N . MET A 1 50 ? -9.344 6.042 -3.506 1.00 0.00 46 MET A N 20
ATOM 24611 C CA . MET A 1 50 ? -10.414 6.086 -2.521 1.00 0.00 46 MET A CA 20
ATOM 24612 C C . MET A 1 50 ? -11.779 6.153 -3.197 1.00 0.00 46 MET A C 20
ATOM 24613 O O . MET A 1 50 ? -11.979 6.913 -4.157 1.00 0.00 46 MET A O 20
ATOM 24627 N N . ASP A 1 51 ? -12.709 5.339 -2.685 1.00 0.00 47 ASP A N 20
ATOM 24628 C CA . ASP A 1 51 ? -14.073 5.251 -3.212 1.00 0.00 47 ASP A CA 20
ATOM 24629 C C . ASP A 1 51 ? -14.657 6.617 -3.544 1.00 0.00 47 ASP A C 20
ATOM 24630 O O . ASP A 1 51 ? -15.527 6.733 -4.409 1.00 0.00 47 ASP A O 20
ATOM 24639 N N . ASP A 1 52 ? -14.173 7.650 -2.873 1.00 0.00 48 ASP A N 20
ATOM 24640 C CA . ASP A 1 52 ? -14.650 9.003 -3.126 1.00 0.00 48 ASP A CA 20
ATOM 24641 C C . ASP A 1 52 ? -14.423 9.384 -4.590 1.00 0.00 48 ASP A C 20
ATOM 24642 O O . ASP A 1 52 ? -14.997 10.353 -5.087 1.00 0.00 48 ASP A O 20
ATOM 24651 N N . GLY A 1 53 ? -13.581 8.609 -5.273 1.00 0.00 49 GLY A N 20
ATOM 24652 C CA . GLY A 1 53 ? -13.284 8.869 -6.666 1.00 0.00 49 GLY A CA 20
ATOM 24653 C C . GLY A 1 53 ? -11.960 9.574 -6.843 1.00 0.00 49 GLY A C 20
ATOM 24654 O O . GLY A 1 53 ? -11.688 10.147 -7.899 1.00 0.00 49 GLY A O 20
ATOM 24658 N N . ARG A 1 54 ? -11.132 9.530 -5.807 1.00 0.00 50 ARG A N 20
ATOM 24659 C CA . ARG A 1 54 ? -9.819 10.170 -5.854 1.00 0.00 50 ARG A CA 20
ATOM 24660 C C . ARG A 1 54 ? -8.711 9.139 -6.007 1.00 0.00 50 ARG A C 20
ATOM 24661 O O . ARG A 1 54 ? -8.914 7.954 -5.745 1.00 0.00 50 ARG A O 20
ATOM 24682 N N . GLU A 1 55 ? -7.538 9.596 -6.434 1.00 0.00 51 GLU A N 20
ATOM 24683 C CA . GLU A 1 55 ? -6.403 8.706 -6.620 1.00 0.00 51 GLU A CA 20
ATOM 24684 C C . GLU A 1 55 ? -5.081 9.446 -6.412 1.00 0.00 51 GLU A C 20
ATOM 24685 O O . GLU A 1 55 ? -4.961 10.630 -6.726 1.00 0.00 51 GLU A O 20
ATOM 24697 N N . ILE A 1 56 ? -4.094 8.729 -5.886 1.00 0.00 52 ILE A N 20
ATOM 24698 C CA . ILE A 1 56 ? -2.768 9.295 -5.633 1.00 0.00 52 ILE A CA 20
ATOM 24699 C C . ILE A 1 56 ? -1.721 8.185 -5.539 1.00 0.00 52 ILE A C 20
ATOM 24700 O O . ILE A 1 56 ? -2.046 7.057 -5.191 1.00 0.00 52 ILE A O 20
ATOM 24716 N N . THR A 1 57 ? -0.469 8.502 -5.864 1.00 0.00 53 THR A N 20
ATOM 24717 C CA . THR A 1 57 ? 0.605 7.506 -5.823 1.00 0.00 53 THR A CA 20
ATOM 24718 C C . THR A 1 57 ? 1.503 7.679 -4.596 1.00 0.00 53 THR A C 20
ATOM 24719 O O . THR A 1 57 ? 1.707 8.793 -4.115 1.00 0.00 53 THR A O 20
ATOM 24730 N N . VAL A 1 58 ? 2.042 6.561 -4.103 1.00 0.00 54 VAL A N 20
ATOM 24731 C CA . VAL A 1 58 ? 2.928 6.579 -2.938 1.00 0.00 54 VAL A CA 20
ATOM 24732 C C . VAL A 1 58 ? 3.913 5.402 -2.973 1.00 0.00 54 VAL A C 20
ATOM 24733 O O . VAL A 1 58 ? 3.502 4.250 -3.099 1.00 0.00 54 VAL A O 20
ATOM 24746 N N . PRO A 1 59 ? 5.230 5.673 -2.871 1.00 0.00 55 PRO A N 20
ATOM 24747 C CA . PRO A 1 59 ? 6.266 4.624 -2.896 1.00 0.00 55 PRO A CA 20
ATOM 24748 C C . PRO A 1 59 ? 6.182 3.669 -1.701 1.00 0.00 55 PRO A C 20
ATOM 24749 O O . PRO A 1 59 ? 6.336 4.084 -0.553 1.00 0.00 55 PRO A O 20
ATOM 24760 N N . LYS A 1 60 ? 5.943 2.387 -1.983 1.00 0.00 56 LYS A N 20
ATOM 24761 C CA . LYS A 1 60 ? 5.850 1.369 -0.934 1.00 0.00 56 LYS A CA 20
ATOM 24762 C C . LYS A 1 60 ? 7.132 0.555 -0.805 1.00 0.00 56 LYS A C 20
ATOM 24763 O O . LYS A 1 60 ? 7.214 -0.335 0.038 1.00 0.00 56 LYS A O 20
ATOM 24782 N N . GLY A 1 61 ? 8.125 0.832 -1.649 1.00 0.00 57 GLY A N 20
ATOM 24783 C CA . GLY A 1 61 ? 9.366 0.073 -1.598 1.00 0.00 57 GLY A CA 20
ATOM 24784 C C . GLY A 1 61 ? 9.914 -0.045 -0.187 1.00 0.00 57 GLY A C 20
ATOM 24785 O O . GLY A 1 61 ? 10.622 -1.000 0.135 1.00 0.00 57 GLY A O 20
ATOM 24789 N N . ILE A 1 62 ? 9.565 0.917 0.659 1.00 0.00 58 ILE A N 20
ATOM 24790 C CA . ILE A 1 62 ? 9.993 0.921 2.046 1.00 0.00 58 ILE A CA 20
ATOM 24791 C C . ILE A 1 62 ? 8.961 1.657 2.893 1.00 0.00 58 ILE A C 20
ATOM 24792 O O . ILE A 1 62 ? 9.261 2.688 3.497 1.00 0.00 58 ILE A O 20
ATOM 24808 N N . ALA A 1 63 ? 7.734 1.142 2.911 1.00 0.00 59 ALA A N 20
ATOM 24809 C CA . ALA A 1 63 ? 6.666 1.792 3.668 1.00 0.00 59 ALA A CA 20
ATOM 24810 C C . ALA A 1 63 ? 5.728 0.812 4.379 1.00 0.00 59 ALA A C 20
ATOM 24811 O O . ALA A 1 63 ? 4.926 0.131 3.743 1.00 0.00 59 ALA A O 20
ATOM 24818 N N . VAL A 1 64 ? 5.799 0.781 5.708 1.00 0.00 60 VAL A N 20
ATOM 24819 C CA . VAL A 1 64 ? 4.924 -0.084 6.494 1.00 0.00 60 VAL A CA 20
ATOM 24820 C C . VAL A 1 64 ? 3.534 0.528 6.597 1.00 0.00 60 VAL A C 20
ATOM 24821 O O . VAL A 1 64 ? 3.385 1.684 6.992 1.00 0.00 60 VAL A O 20
ATOM 24834 N N . PHE A 1 65 ? 2.514 -0.242 6.235 1.00 0.00 61 PHE A N 20
ATOM 24835 C CA . PHE A 1 65 ? 1.146 0.253 6.291 1.00 0.00 61 PHE A CA 20
ATOM 24836 C C . PHE A 1 65 ? 0.148 -0.882 6.465 1.00 0.00 61 PHE A C 20
ATOM 24837 O O . PHE A 1 65 ? 0.384 -2.010 6.034 1.00 0.00 61 PHE A O 20
ATOM 24854 N N . HIS A 1 66 ? -0.973 -0.566 7.099 1.00 0.00 62 HIS A N 20
ATOM 24855 C CA . HIS A 1 66 ? -2.028 -1.543 7.339 1.00 0.00 62 HIS A CA 20
ATOM 24856 C C . HIS A 1 66 ? -3.304 -1.124 6.616 1.00 0.00 62 HIS A C 20
ATOM 24857 O O . HIS A 1 66 ? -3.672 0.050 6.631 1.00 0.00 62 HIS A O 20
ATOM 24872 N N . PHE A 1 67 ? -3.977 -2.079 5.976 1.00 0.00 63 PHE A N 20
ATOM 24873 C CA . PHE A 1 67 ? -5.204 -1.767 5.248 1.00 0.00 63 PHE A CA 20
ATOM 24874 C C . PHE A 1 67 ? -6.427 -2.322 5.970 1.00 0.00 63 PHE A C 20
ATOM 24875 O O . PHE A 1 67 ? -6.403 -3.434 6.498 1.00 0.00 63 PHE A O 20
ATOM 24892 N N . ARG A 1 68 ? -7.497 -1.532 5.987 1.00 0.00 64 ARG A N 20
ATOM 24893 C CA . ARG A 1 68 ? -8.735 -1.934 6.643 1.00 0.00 64 ARG A CA 20
ATOM 24894 C C . ARG A 1 68 ? -9.815 -2.255 5.614 1.00 0.00 64 ARG A C 20
ATOM 24895 O O . ARG A 1 68 ? -9.928 -1.585 4.586 1.00 0.00 64 ARG A O 20
ATOM 24916 N N . THR A 1 69 ? -10.609 -3.281 5.903 1.00 0.00 65 THR A N 20
ATOM 24917 C CA . THR A 1 69 ? -11.685 -3.693 5.011 1.00 0.00 65 THR A CA 20
ATOM 24918 C C . THR A 1 69 ? -13.042 -3.306 5.598 1.00 0.00 65 THR A C 20
ATOM 24919 O O . THR A 1 69 ? -13.323 -3.592 6.762 1.00 0.00 65 THR A O 20
ATOM 24930 N N . PRO A 1 70 ? -13.904 -2.643 4.799 1.00 0.00 66 PRO A N 20
ATOM 24931 C CA . PRO A 1 70 ? -15.235 -2.214 5.248 1.00 0.00 66 PRO A CA 20
ATOM 24932 C C . PRO A 1 70 ? -15.971 -3.296 6.029 1.00 0.00 66 PRO A C 20
ATOM 24933 O O . PRO A 1 70 ? -16.746 -2.999 6.938 1.00 0.00 66 PRO A O 20
ATOM 24944 N N . GLN A 1 71 ? -15.724 -4.552 5.673 1.00 0.00 67 GLN A N 20
ATOM 24945 C CA . GLN A 1 71 ? -16.363 -5.677 6.346 1.00 0.00 67 GLN A CA 20
ATOM 24946 C C . GLN A 1 71 ? -15.998 -5.711 7.830 1.00 0.00 67 GLN A C 20
ATOM 24947 O O . GLN A 1 71 ? -16.659 -6.380 8.624 1.00 0.00 67 GLN A O 20
ATOM 24961 N N . GLY A 1 72 ? -14.945 -4.986 8.196 1.00 0.00 68 GLY A N 20
ATOM 24962 C CA . GLY A 1 72 ? -14.511 -4.951 9.579 1.00 0.00 68 GLY A CA 20
ATOM 24963 C C . GLY A 1 72 ? -13.288 -5.811 9.819 1.00 0.00 68 GLY A C 20
ATOM 24964 O O . GLY A 1 72 ? -13.232 -6.566 10.790 1.00 0.00 68 GLY A O 20
ATOM 24968 N N . GLU A 1 73 ? -12.303 -5.699 8.930 1.00 0.00 69 GLU A N 20
ATOM 24969 C CA . GLU A 1 73 ? -11.076 -6.479 9.052 1.00 0.00 69 GLU A CA 20
ATOM 24970 C C . GLU A 1 73 ? -9.845 -5.578 9.028 1.00 0.00 69 GLU A C 20
ATOM 24971 O O . GLU A 1 73 ? -9.865 -4.497 8.438 1.00 0.00 69 GLU A O 20
ATOM 24983 N N . LEU A 1 74 ? -8.774 -6.034 9.672 1.00 0.00 70 LEU A N 20
ATOM 24984 C CA . LEU A 1 74 ? -7.531 -5.275 9.728 1.00 0.00 70 LEU A CA 20
ATOM 24985 C C . LEU A 1 74 ? -6.357 -6.133 9.264 1.00 0.00 70 LEU A C 20
ATOM 24986 O O . LEU A 1 74 ? -6.138 -7.232 9.776 1.00 0.00 70 LEU A O 20
ATOM 25002 N N . VAL A 1 75 ? -5.605 -5.626 8.293 1.00 0.00 71 VAL A N 20
ATOM 25003 C CA . VAL A 1 75 ? -4.453 -6.346 7.762 1.00 0.00 71 VAL A CA 20
ATOM 25004 C C . VAL A 1 75 ? -3.198 -5.480 7.809 1.00 0.00 71 VAL A C 20
ATOM 25005 O O . VAL A 1 75 ? -3.278 -4.251 7.781 1.00 0.00 71 VAL A O 20
ATOM 25018 N N . GLU A 1 76 ? -2.040 -6.128 7.885 1.00 0.00 72 GLU A N 20
ATOM 25019 C CA . GLU A 1 76 ? -0.771 -5.416 7.945 1.00 0.00 72 GLU A CA 20
ATOM 25020 C C . GLU A 1 76 ? 0.124 -5.776 6.760 1.00 0.00 72 GLU A C 20
ATOM 25021 O O . GLU A 1 76 ? 0.186 -6.932 6.345 1.00 0.00 72 GLU A O 20
ATOM 25033 N N . ILE A 1 77 ? 0.820 -4.775 6.229 1.00 0.00 73 ILE A N 20
ATOM 25034 C CA . ILE A 1 77 ? 1.721 -4.979 5.102 1.00 0.00 73 ILE A CA 20
ATOM 25035 C C . ILE A 1 77 ? 3.009 -4.190 5.306 1.00 0.00 73 ILE A C 20
ATOM 25036 O O . ILE A 1 77 ? 2.977 -2.977 5.513 1.00 0.00 73 ILE A O 20
ATOM 25052 N N . ASP A 1 78 ? 4.142 -4.883 5.264 1.00 0.00 74 ASP A N 20
ATOM 25053 C CA . ASP A 1 78 ? 5.432 -4.234 5.462 1.00 0.00 74 ASP A CA 20
ATOM 25054 C C . ASP A 1 78 ? 6.023 -3.746 4.143 1.00 0.00 74 ASP A C 20
ATOM 25055 O O . ASP A 1 78 ? 6.631 -4.510 3.399 1.00 0.00 74 ASP A O 20
ATOM 25064 N N . GLY A 1 79 ? 5.857 -2.458 3.879 1.00 0.00 75 GLY A N 20
ATOM 25065 C CA . GLY A 1 79 ? 6.386 -1.859 2.670 1.00 0.00 75 GLY A CA 20
ATOM 25066 C C . GLY A 1 79 ? 7.890 -1.985 2.554 1.00 0.00 75 GLY A C 20
ATOM 25067 O O . GLY A 1 79 ? 8.452 -1.678 1.510 1.00 0.00 75 GLY A O 20
ATOM 25071 N N . ARG A 1 80 ? 8.554 -2.377 3.637 1.00 0.00 76 ARG A N 20
ATOM 25072 C CA . ARG A 1 80 ? 10.002 -2.494 3.633 1.00 0.00 76 ARG A CA 20
ATOM 25073 C C . ARG A 1 80 ? 10.458 -3.916 3.317 1.00 0.00 76 ARG A C 20
ATOM 25074 O O . ARG A 1 80 ? 11.341 -4.125 2.485 1.00 0.00 76 ARG A O 20
ATOM 25095 N N . ALA A 1 81 ? 9.874 -4.882 4.006 1.00 0.00 77 ALA A N 20
ATOM 25096 C CA . ALA A 1 81 ? 10.240 -6.281 3.825 1.00 0.00 77 ALA A CA 20
ATOM 25097 C C . ALA A 1 81 ? 9.246 -7.067 2.967 1.00 0.00 77 ALA A C 20
ATOM 25098 O O . ALA A 1 81 ? 9.584 -8.123 2.434 1.00 0.00 77 ALA A O 20
ATOM 25105 N N . LEU A 1 82 ? 8.021 -6.572 2.855 1.00 0.00 78 LEU A N 20
ATOM 25106 C CA . LEU A 1 82 ? 6.993 -7.270 2.080 1.00 0.00 78 LEU A CA 20
ATOM 25107 C C . LEU A 1 82 ? 7.170 -7.057 0.581 1.00 0.00 78 LEU A C 20
ATOM 25108 O O . LEU A 1 82 ? 6.806 -7.915 -0.222 1.00 0.00 78 LEU A O 20
ATOM 25124 N N . VAL A 1 83 ? 7.726 -5.915 0.203 1.00 0.00 79 VAL A N 20
ATOM 25125 C CA . VAL A 1 83 ? 7.936 -5.608 -1.208 1.00 0.00 79 VAL A CA 20
ATOM 25126 C C . VAL A 1 83 ? 8.732 -6.711 -1.901 1.00 0.00 79 VAL A C 20
ATOM 25127 O O . VAL A 1 83 ? 9.958 -6.767 -1.798 1.00 0.00 79 VAL A O 20
ATOM 25140 N N . ALA A 1 84 ? 8.022 -7.581 -2.613 1.00 0.00 80 ALA A N 20
ATOM 25141 C CA . ALA A 1 84 ? 8.649 -8.682 -3.334 1.00 0.00 80 ALA A CA 20
ATOM 25142 C C . ALA A 1 84 ? 8.577 -8.465 -4.843 1.00 0.00 80 ALA A C 20
ATOM 25143 O O . ALA A 1 84 ? 7.501 -8.540 -5.435 1.00 0.00 80 ALA A O 20
ATOM 25150 N N . ARG A 1 85 ? 9.722 -8.194 -5.461 1.00 0.00 81 ARG A N 20
ATOM 25151 C CA . ARG A 1 85 ? 9.774 -7.966 -6.901 1.00 0.00 81 ARG A CA 20
ATOM 25152 C C . ARG A 1 85 ? 10.631 -9.019 -7.609 1.00 0.00 81 ARG A C 20
ATOM 25153 O O . ARG A 1 85 ? 11.849 -8.878 -7.706 1.00 0.00 81 ARG A O 20
ATOM 25174 N N . PRO A 1 86 ? 10.002 -10.091 -8.128 1.00 0.00 82 PRO A N 20
ATOM 25175 C CA . PRO A 1 86 ? 10.716 -11.156 -8.837 1.00 0.00 82 PRO A CA 20
ATOM 25176 C C . PRO A 1 86 ? 11.117 -10.722 -10.257 1.00 0.00 82 PRO A C 20
ATOM 25177 O O . PRO A 1 86 ? 11.785 -9.701 -10.421 1.00 0.00 82 PRO A O 20
ATOM 25188 N N . GLU A 1 87 ? 10.726 -11.486 -11.282 1.00 0.00 83 GLU A N 20
ATOM 25189 C CA . GLU A 1 87 ? 11.075 -11.143 -12.658 1.00 0.00 83 GLU A CA 20
ATOM 25190 C C . GLU A 1 87 ? 9.856 -10.696 -13.461 1.00 0.00 83 GLU A C 20
ATOM 25191 O O . GLU A 1 87 ? 9.985 -9.961 -14.440 1.00 0.00 83 GLU A O 20
ATOM 25203 N N . GLU A 1 88 ? 8.679 -11.152 -13.054 1.00 0.00 84 GLU A N 20
ATOM 25204 C CA . GLU A 1 88 ? 7.443 -10.803 -13.750 1.00 0.00 84 GLU A CA 20
ATOM 25205 C C . GLU A 1 88 ? 6.861 -9.493 -13.226 1.00 0.00 84 GLU A C 20
ATOM 25206 O O . GLU A 1 88 ? 6.536 -8.592 -13.999 1.00 0.00 84 GLU A O 20
ATOM 25218 N N . ARG A 1 89 ? 6.733 -9.397 -11.908 1.00 0.00 85 ARG A N 20
ATOM 25219 C CA . ARG A 1 89 ? 6.192 -8.202 -11.273 1.00 0.00 85 ARG A CA 20
ATOM 25220 C C . ARG A 1 89 ? 6.284 -8.329 -9.757 1.00 0.00 85 ARG A C 20
ATOM 25221 O O . ARG A 1 89 ? 7.138 -7.707 -9.125 1.00 0.00 85 ARG A O 20
ATOM 25242 N N . ILE A 1 90 ? 5.418 -9.157 -9.180 1.00 0.00 86 ILE A N 20
ATOM 25243 C CA . ILE A 1 90 ? 5.423 -9.388 -7.740 1.00 0.00 86 ILE A CA 20
ATOM 25244 C C . ILE A 1 90 ? 5.678 -10.862 -7.444 1.00 0.00 86 ILE A C 20
ATOM 25245 O O . ILE A 1 90 ? 5.461 -11.719 -8.300 1.00 0.00 86 ILE A O 20
ATOM 25261 N N . ARG A 1 13 ? -14.066 -15.007 -3.638 1.00 0.00 9 ARG A N 21
ATOM 25262 C CA . ARG A 1 13 ? -13.181 -14.342 -2.688 1.00 0.00 9 ARG A CA 21
ATOM 25263 C C . ARG A 1 13 ? -13.395 -12.832 -2.710 1.00 0.00 9 ARG A C 21
ATOM 25264 O O . ARG A 1 13 ? -13.767 -12.264 -3.736 1.00 0.00 9 ARG A O 21
ATOM 25285 N N . HIS A 1 14 ? -13.159 -12.189 -1.572 1.00 0.00 10 HIS A N 21
ATOM 25286 C CA . HIS A 1 14 ? -13.327 -10.745 -1.460 1.00 0.00 10 HIS A CA 21
ATOM 25287 C C . HIS A 1 14 ? -12.334 -10.009 -2.354 1.00 0.00 10 HIS A C 21
ATOM 25288 O O . HIS A 1 14 ? -11.462 -10.624 -2.967 1.00 0.00 10 HIS A O 21
ATOM 25303 N N . GLU A 1 15 ? -12.474 -8.689 -2.422 1.00 0.00 11 GLU A N 21
ATOM 25304 C CA . GLU A 1 15 ? -11.591 -7.866 -3.242 1.00 0.00 11 GLU A CA 21
ATOM 25305 C C . GLU A 1 15 ? -10.765 -6.924 -2.371 1.00 0.00 11 GLU A C 21
ATOM 25306 O O . GLU A 1 15 ? -11.287 -6.299 -1.448 1.00 0.00 11 GLU A O 21
ATOM 25318 N N . LEU A 1 16 ? -9.473 -6.828 -2.669 1.00 0.00 12 LEU A N 21
ATOM 25319 C CA . LEU A 1 16 ? -8.577 -5.964 -1.908 1.00 0.00 12 LEU A CA 21
ATOM 25320 C C . LEU A 1 16 ? -8.738 -4.511 -2.345 1.00 0.00 12 LEU A C 21
ATOM 25321 O O . LEU A 1 16 ? -8.610 -3.591 -1.539 1.00 0.00 12 LEU A O 21
ATOM 25337 N N . ILE A 1 17 ? -9.029 -4.310 -3.627 1.00 0.00 13 ILE A N 21
ATOM 25338 C CA . ILE A 1 17 ? -9.214 -2.967 -4.166 1.00 0.00 13 ILE A CA 21
ATOM 25339 C C . ILE A 1 17 ? -10.459 -2.311 -3.572 1.00 0.00 13 ILE A C 21
ATOM 25340 O O . ILE A 1 17 ? -11.341 -2.993 -3.052 1.00 0.00 13 ILE A O 21
A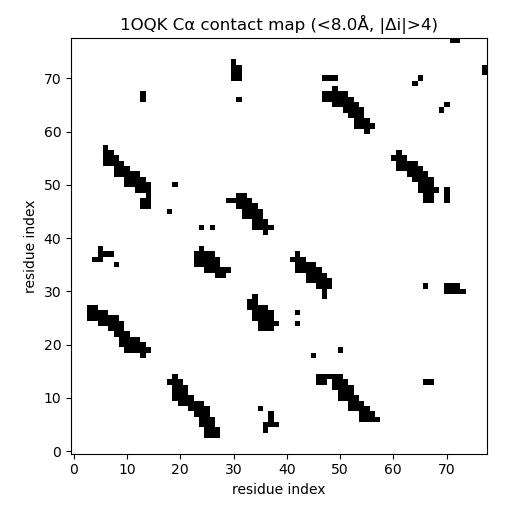TOM 25356 N N . GLY A 1 18 ? -10.518 -0.984 -3.646 1.00 0.00 14 GLY A N 21
ATOM 25357 C CA . GLY A 1 18 ? -11.654 -0.262 -3.102 1.00 0.00 14 GLY A CA 21
ATOM 25358 C C . GLY A 1 18 ? -11.567 -0.088 -1.596 1.00 0.00 14 GLY A C 21
ATOM 25359 O O . GLY A 1 18 ? -12.452 0.504 -0.980 1.00 0.00 14 GLY A O 21
ATOM 25363 N N . LEU A 1 19 ? -10.496 -0.611 -1.003 1.00 0.00 15 LEU A N 21
ATOM 25364 C CA . LEU A 1 19 ? -10.289 -0.522 0.436 1.00 0.00 15 LEU A CA 21
ATOM 25365 C C . LEU A 1 19 ? -9.419 0.678 0.789 1.00 0.00 15 LEU A C 21
ATOM 25366 O O . LEU A 1 19 ? -8.776 1.269 -0.077 1.00 0.00 15 LEU A O 21
ATOM 25382 N N . SER A 1 20 ? -9.395 1.027 2.070 1.00 0.00 16 SER A N 21
ATOM 25383 C CA . SER A 1 20 ? -8.593 2.149 2.537 1.00 0.00 16 SER A CA 21
ATOM 25384 C C . SER A 1 20 ? -7.211 1.671 2.968 1.00 0.00 16 SER A C 21
ATOM 25385 O O . SER A 1 20 ? -7.018 0.496 3.274 1.00 0.00 16 SER A O 21
ATOM 25393 N N . VAL A 1 21 ? -6.251 2.589 2.981 1.00 0.00 17 VAL A N 21
ATOM 25394 C CA . VAL A 1 21 ? -4.888 2.256 3.366 1.00 0.00 17 VAL A CA 21
ATOM 25395 C C . VAL A 1 21 ? -4.404 3.165 4.492 1.00 0.00 17 VAL A C 21
ATOM 25396 O O . VAL A 1 21 ? -4.821 4.318 4.592 1.00 0.00 17 VAL A O 21
ATOM 25409 N N . ARG A 1 22 ? -3.525 2.637 5.340 1.00 0.00 18 ARG A N 21
ATOM 25410 C CA . ARG A 1 22 ? -2.995 3.407 6.460 1.00 0.00 18 ARG A CA 21
ATOM 25411 C C . ARG A 1 22 ? -1.488 3.203 6.603 1.00 0.00 18 ARG A C 21
ATOM 25412 O O . ARG A 1 22 ? -1.028 2.102 6.908 1.00 0.00 18 ARG A O 21
ATOM 25433 N N . ILE A 1 23 ? -0.725 4.268 6.386 1.00 0.00 19 ILE A N 21
ATOM 25434 C CA . ILE A 1 23 ? 0.728 4.207 6.496 1.00 0.00 19 ILE A CA 21
ATOM 25435 C C . ILE A 1 23 ? 1.181 4.577 7.907 1.00 0.00 19 ILE A C 21
ATOM 25436 O O . ILE A 1 23 ? 0.713 5.561 8.481 1.00 0.00 19 ILE A O 21
ATOM 25452 N N . ALA A 1 24 ? 2.093 3.782 8.459 1.00 0.00 20 ALA A N 21
ATOM 25453 C CA . ALA A 1 24 ? 2.608 4.026 9.802 1.00 0.00 20 ALA A CA 21
ATOM 25454 C C . ALA A 1 24 ? 4.057 4.495 9.758 1.00 0.00 20 ALA A C 21
ATOM 25455 O O . ALA A 1 24 ? 4.496 5.275 10.603 1.00 0.00 20 ALA A O 21
ATOM 25462 N N . ARG A 1 25 ? 4.787 4.015 8.764 1.00 0.00 21 ARG A N 21
ATOM 25463 C CA . ARG A 1 25 ? 6.185 4.378 8.589 1.00 0.00 21 ARG A CA 21
ATOM 25464 C C . ARG A 1 25 ? 6.599 4.216 7.132 1.00 0.00 21 ARG A C 21
ATOM 25465 O O . ARG A 1 25 ? 6.218 3.246 6.478 1.00 0.00 21 ARG A O 21
ATOM 25486 N N . SER A 1 26 ? 7.372 5.170 6.624 1.00 0.00 22 SER A N 21
ATOM 25487 C CA . SER A 1 26 ? 7.829 5.124 5.241 1.00 0.00 22 SER A CA 21
ATOM 25488 C C . SER A 1 26 ? 9.284 5.563 5.123 1.00 0.00 22 SER A C 21
ATOM 25489 O O . SER A 1 26 ? 9.839 6.166 6.042 1.00 0.00 22 SER A O 21
ATOM 25497 N N . VAL A 1 27 ? 9.895 5.255 3.983 1.00 0.00 23 VAL A N 21
ATOM 25498 C CA . VAL A 1 27 ? 11.286 5.615 3.735 1.00 0.00 23 VAL A CA 21
ATOM 25499 C C . VAL A 1 27 ? 11.484 7.129 3.766 1.00 0.00 23 VAL A C 21
ATOM 25500 O O . VAL A 1 27 ? 12.424 7.628 4.383 1.00 0.00 23 VAL A O 21
ATOM 25513 N N . HIS A 1 28 ? 10.595 7.853 3.092 1.00 0.00 24 HIS A N 21
ATOM 25514 C CA . HIS A 1 28 ? 10.678 9.308 3.042 1.00 0.00 24 HIS A CA 21
ATOM 25515 C C . HIS A 1 28 ? 9.616 9.950 3.928 1.00 0.00 24 HIS A C 21
ATOM 25516 O O . HIS A 1 28 ? 8.464 9.519 3.945 1.00 0.00 24 HIS A O 21
ATOM 25531 N N . ARG A 1 29 ? 10.013 10.983 4.662 1.00 0.00 25 ARG A N 21
ATOM 25532 C CA . ARG A 1 29 ? 9.096 11.687 5.551 1.00 0.00 25 ARG A CA 21
ATOM 25533 C C . ARG A 1 29 ? 8.060 12.482 4.759 1.00 0.00 25 ARG A C 21
ATOM 25534 O O . ARG A 1 29 ? 7.006 12.838 5.284 1.00 0.00 25 ARG A O 21
ATOM 25555 N N . ASP A 1 30 ? 8.365 12.758 3.494 1.00 0.00 26 ASP A N 21
ATOM 25556 C CA . ASP A 1 30 ? 7.454 13.509 2.637 1.00 0.00 26 ASP A CA 21
ATOM 25557 C C . ASP A 1 30 ? 6.154 12.744 2.405 1.00 0.00 26 ASP A C 21
ATOM 25558 O O . ASP A 1 30 ? 5.144 13.325 2.009 1.00 0.00 26 ASP A O 21
ATOM 25567 N N . ILE A 1 31 ? 6.181 11.439 2.663 1.00 0.00 27 ILE A N 21
ATOM 25568 C CA . ILE A 1 31 ? 5.007 10.601 2.491 1.00 0.00 27 ILE A CA 21
ATOM 25569 C C . ILE A 1 31 ? 4.813 9.657 3.678 1.00 0.00 27 ILE A C 21
ATOM 25570 O O . ILE A 1 31 ? 4.046 8.698 3.600 1.00 0.00 27 ILE A O 21
ATOM 25586 N N . GLN A 1 32 ? 5.516 9.934 4.776 1.00 0.00 28 GLN A N 21
ATOM 25587 C CA . GLN A 1 32 ? 5.423 9.113 5.974 1.00 0.00 28 GLN A CA 21
ATOM 25588 C C . GLN A 1 32 ? 4.223 9.516 6.825 1.00 0.00 28 GLN A C 21
ATOM 25589 O O . GLN A 1 32 ? 3.851 10.688 6.877 1.00 0.00 28 GLN A O 21
ATOM 25603 N N . GLY A 1 33 ? 3.624 8.535 7.493 1.00 0.00 29 GLY A N 21
ATOM 25604 C CA . GLY A 1 33 ? 2.475 8.806 8.337 1.00 0.00 29 GLY A CA 21
ATOM 25605 C C . GLY A 1 33 ? 1.292 9.355 7.560 1.00 0.00 29 GLY A C 21
ATOM 25606 O O . GLY A 1 33 ? 0.362 9.908 8.147 1.00 0.00 29 GLY A O 21
ATOM 25610 N N . ILE A 1 34 ? 1.326 9.205 6.240 1.00 0.00 30 ILE A N 21
ATOM 25611 C CA . ILE A 1 34 ? 0.254 9.688 5.391 1.00 0.00 30 ILE A CA 21
ATOM 25612 C C . ILE A 1 34 ? -0.642 8.542 4.934 1.00 0.00 30 ILE A C 21
ATOM 25613 O O . ILE A 1 34 ? -0.193 7.630 4.241 1.00 0.00 30 ILE A O 21
ATOM 25629 N N . SER A 1 35 ? -1.911 8.599 5.323 1.00 0.00 31 SER A N 21
ATOM 25630 C CA . SER A 1 35 ? -2.874 7.567 4.951 1.00 0.00 31 SER A CA 21
ATOM 25631 C C . SER A 1 35 ? -3.604 7.953 3.670 1.00 0.00 31 SER A C 21
ATOM 25632 O O . SER A 1 35 ? -3.479 9.083 3.196 1.00 0.00 31 SER A O 21
ATOM 25640 N N . GLY A 1 36 ? -4.365 7.017 3.110 1.00 0.00 32 GLY A N 21
ATOM 25641 C CA . GLY A 1 36 ? -5.091 7.309 1.887 1.00 0.00 32 GLY A CA 21
ATOM 25642 C C . GLY A 1 36 ? -5.937 6.150 1.395 1.00 0.00 32 GLY A C 21
ATOM 25643 O O . GLY A 1 36 ? -6.110 5.151 2.093 1.00 0.00 32 GLY A O 21
ATOM 25647 N N . ARG A 1 37 ? -6.465 6.297 0.182 1.00 0.00 33 ARG A N 21
ATOM 25648 C CA . ARG A 1 37 ? -7.305 5.277 -0.431 1.00 0.00 33 ARG A CA 21
ATOM 25649 C C . ARG A 1 37 ? -6.477 4.428 -1.415 1.00 0.00 33 ARG A C 21
ATOM 25650 O O . ARG A 1 37 ? -5.310 4.711 -1.653 1.00 0.00 33 ARG A O 21
ATOM 25671 N N . VAL A 1 38 ? -7.048 3.340 -1.906 1.00 0.00 34 VAL A N 21
ATOM 25672 C CA . VAL A 1 38 ? -6.319 2.409 -2.786 1.00 0.00 34 VAL A CA 21
ATOM 25673 C C . VAL A 1 38 ? -6.669 2.528 -4.268 1.00 0.00 34 VAL A C 21
ATOM 25674 O O . VAL A 1 38 ? -7.784 2.889 -4.614 1.00 0.00 34 VAL A O 21
ATOM 25687 N N . VAL A 1 39 ? -5.720 2.148 -5.133 1.00 0.00 35 VAL A N 21
ATOM 25688 C CA . VAL A 1 39 ? -5.967 2.112 -6.576 1.00 0.00 35 VAL A CA 21
ATOM 25689 C C . VAL A 1 39 ? -5.350 0.843 -7.168 1.00 0.00 35 VAL A C 21
ATOM 25690 O O . VAL A 1 39 ? -6.008 0.099 -7.896 1.00 0.00 35 VAL A O 21
ATOM 25703 N N . ASP A 1 40 ? -4.078 0.597 -6.827 1.00 0.00 36 ASP A N 21
ATOM 25704 C CA . ASP A 1 40 ? -3.366 -0.583 -7.297 1.00 0.00 36 ASP A CA 21
ATOM 25705 C C . ASP A 1 40 ? -2.173 -0.878 -6.389 1.00 0.00 36 ASP A C 21
ATOM 25706 O O . ASP A 1 40 ? -1.784 -0.040 -5.574 1.00 0.00 36 ASP A O 21
ATOM 25715 N N . GLU A 1 41 ? -1.592 -2.063 -6.535 1.00 0.00 37 GLU A N 21
ATOM 25716 C CA . GLU A 1 41 ? -0.442 -2.452 -5.724 1.00 0.00 37 GLU A CA 21
ATOM 25717 C C . GLU A 1 41 ? 0.695 -2.971 -6.598 1.00 0.00 37 GLU A C 21
ATOM 25718 O O . GLU A 1 41 ? 0.482 -3.811 -7.473 1.00 0.00 37 GLU A O 21
ATOM 25730 N N . THR A 1 42 ? 1.907 -2.474 -6.354 1.00 0.00 38 THR A N 21
ATOM 25731 C CA . THR A 1 42 ? 3.069 -2.902 -7.117 1.00 0.00 38 THR A CA 21
ATOM 25732 C C . THR A 1 42 ? 4.109 -3.511 -6.185 1.00 0.00 38 THR A C 21
ATOM 25733 O O . THR A 1 42 ? 4.246 -3.093 -5.037 1.00 0.00 38 THR A O 21
ATOM 25744 N N . ARG A 1 43 ? 4.830 -4.509 -6.682 1.00 0.00 39 ARG A N 21
ATOM 25745 C CA . ARG A 1 43 ? 5.847 -5.187 -5.886 1.00 0.00 39 ARG A CA 21
ATOM 25746 C C . ARG A 1 43 ? 6.887 -4.217 -5.327 1.00 0.00 39 ARG A C 21
ATOM 25747 O O . ARG A 1 43 ? 7.661 -4.583 -4.444 1.00 0.00 39 ARG A O 21
ATOM 25768 N N . ASN A 1 44 ? 6.919 -2.987 -5.835 1.00 0.00 40 ASN A N 21
ATOM 25769 C CA . ASN A 1 44 ? 7.891 -2.010 -5.354 1.00 0.00 40 ASN A CA 21
ATOM 25770 C C . ASN A 1 44 ? 7.278 -0.631 -5.101 1.00 0.00 40 ASN A C 21
ATOM 25771 O O . ASN A 1 44 ? 7.996 0.308 -4.757 1.00 0.00 40 ASN A O 21
ATOM 25782 N N . THR A 1 45 ? 5.961 -0.497 -5.259 1.00 0.00 41 THR A N 21
ATOM 25783 C CA . THR A 1 45 ? 5.317 0.792 -5.023 1.00 0.00 41 THR A CA 21
ATOM 25784 C C . THR A 1 45 ? 3.828 0.632 -4.741 1.00 0.00 41 THR A C 21
ATOM 25785 O O . THR A 1 45 ? 3.218 -0.378 -5.096 1.00 0.00 41 THR A O 21
ATOM 25796 N N . LEU A 1 46 ? 3.247 1.650 -4.116 1.00 0.00 42 LEU A N 21
ATOM 25797 C CA . LEU A 1 46 ? 1.826 1.652 -3.798 1.00 0.00 42 LEU A CA 21
ATOM 25798 C C . LEU A 1 46 ? 1.113 2.730 -4.587 1.00 0.00 42 LEU A C 21
ATOM 25799 O O . LEU A 1 46 ? 1.660 3.809 -4.816 1.00 0.00 42 LEU A O 21
ATOM 25815 N N . ARG A 1 47 ? -0.116 2.450 -4.984 1.00 0.00 43 ARG A N 21
ATOM 25816 C CA . ARG A 1 47 ? -0.899 3.412 -5.721 1.00 0.00 43 ARG A CA 21
ATOM 25817 C C . ARG A 1 47 ? -2.220 3.631 -4.982 1.00 0.00 43 ARG A C 21
ATOM 25818 O O . ARG A 1 47 ? -2.950 2.680 -4.696 1.00 0.00 43 ARG A O 21
ATOM 25839 N N . ILE A 1 48 ? -2.480 4.881 -4.617 1.00 0.00 44 ILE A N 21
ATOM 25840 C CA . ILE A 1 48 ? -3.666 5.243 -3.839 1.00 0.00 44 ILE A CA 21
ATOM 25841 C C . ILE A 1 48 ? -4.775 5.898 -4.663 1.00 0.00 44 ILE A C 21
ATOM 25842 O O . ILE A 1 48 ? -4.574 6.946 -5.263 1.00 0.00 44 ILE A O 21
ATOM 25858 N N . GLU A 1 49 ? -5.975 5.318 -4.611 1.00 0.00 45 GLU A N 21
ATOM 25859 C CA . GLU A 1 49 ? -7.122 5.906 -5.276 1.00 0.00 45 GLU A CA 21
ATOM 25860 C C . GLU A 1 49 ? -8.286 5.958 -4.307 1.00 0.00 45 GLU A C 21
ATOM 25861 O O . GLU A 1 49 ? -8.517 5.002 -3.519 1.00 0.00 45 GLU A O 21
ATOM 25873 N N . MET A 1 50 ? -8.988 7.094 -4.373 1.00 0.00 46 MET A N 21
ATOM 25874 C CA . MET A 1 50 ? -10.140 7.382 -3.533 1.00 0.00 46 MET A CA 21
ATOM 25875 C C . MET A 1 50 ? -11.430 7.333 -4.345 1.00 0.00 46 MET A C 21
ATOM 25876 O O . MET A 1 50 ? -11.516 7.919 -5.427 1.00 0.00 46 MET A O 21
ATOM 25890 N N . ASP A 1 51 ? -12.431 6.629 -3.811 1.00 0.00 47 ASP A N 21
ATOM 25891 C CA . ASP A 1 51 ? -13.726 6.487 -4.477 1.00 0.00 47 ASP A CA 21
ATOM 25892 C C . ASP A 1 51 ? -14.235 7.824 -5.007 1.00 0.00 47 ASP A C 21
ATOM 25893 O O . ASP A 1 51 ? -14.975 7.872 -5.989 1.00 0.00 47 ASP A O 21
ATOM 25902 N N . ASP A 1 52 ? -13.827 8.904 -4.356 1.00 0.00 48 ASP A N 21
ATOM 25903 C CA . ASP A 1 52 ? -14.236 10.244 -4.767 1.00 0.00 48 ASP A CA 21
ATOM 25904 C C . ASP A 1 52 ? -13.732 10.567 -6.174 1.00 0.00 48 ASP A C 21
ATOM 25905 O O . ASP A 1 52 ? -14.157 11.549 -6.783 1.00 0.00 48 ASP A O 21
ATOM 25914 N N . GLY A 1 53 ? -12.823 9.738 -6.686 1.00 0.00 49 GLY A N 21
ATOM 25915 C CA . GLY A 1 53 ? -12.277 9.958 -8.010 1.00 0.00 49 GLY A CA 21
ATOM 25916 C C . GLY A 1 53 ? -10.902 10.590 -7.965 1.00 0.00 49 GLY A C 21
ATOM 25917 O O . GLY A 1 53 ? -10.470 11.226 -8.925 1.00 0.00 49 GLY A O 21
ATOM 25921 N N . ARG A 1 54 ? -10.213 10.407 -6.845 1.00 0.00 50 ARG A N 21
ATOM 25922 C CA . ARG A 1 54 ? -8.873 10.961 -6.674 1.00 0.00 50 ARG A CA 21
ATOM 25923 C C . ARG A 1 54 ? -7.818 9.867 -6.803 1.00 0.00 50 ARG A C 21
ATOM 25924 O O . ARG A 1 54 ? -8.128 8.681 -6.682 1.00 0.00 50 ARG A O 21
ATOM 25945 N N . GLU A 1 55 ? -6.574 10.264 -7.056 1.00 0.00 51 GLU A N 21
ATOM 25946 C CA . GLU A 1 55 ? -5.490 9.300 -7.200 1.00 0.00 51 GLU A CA 21
ATOM 25947 C C . GLU A 1 55 ? -4.140 9.902 -6.806 1.00 0.00 51 GLU A C 21
ATOM 25948 O O . GLU A 1 55 ? -3.854 11.063 -7.093 1.00 0.00 51 GLU A O 21
ATOM 25960 N N . ILE A 1 56 ? -3.317 9.088 -6.151 1.00 0.00 52 ILE A N 21
ATOM 25961 C CA . ILE A 1 56 ? -1.987 9.510 -5.711 1.00 0.00 52 ILE A CA 21
ATOM 25962 C C . ILE A 1 56 ? -1.089 8.295 -5.468 1.00 0.00 52 ILE A C 21
ATOM 25963 O O . ILE A 1 56 ? -1.552 7.271 -4.981 1.00 0.00 52 ILE A O 21
ATOM 25979 N N . THR A 1 57 ? 0.190 8.407 -5.822 1.00 0.00 53 THR A N 21
ATOM 25980 C CA . THR A 1 57 ? 1.134 7.299 -5.650 1.00 0.00 53 THR A CA 21
ATOM 25981 C C . THR A 1 57 ? 1.934 7.423 -4.351 1.00 0.00 53 THR A C 21
ATOM 25982 O O . THR A 1 57 ? 2.123 8.521 -3.827 1.00 0.00 53 THR A O 21
ATOM 25993 N N . VAL A 1 58 ? 2.404 6.281 -3.836 1.00 0.00 54 VAL A N 21
ATOM 25994 C CA . VAL A 1 58 ? 3.184 6.250 -2.599 1.00 0.00 54 VAL A CA 21
ATOM 25995 C C . VAL A 1 58 ? 4.239 5.137 -2.640 1.00 0.00 54 VAL A C 21
ATOM 25996 O O . VAL A 1 58 ? 3.969 4.040 -3.127 1.00 0.00 54 VAL A O 21
ATOM 26009 N N . PRO A 1 59 ? 5.462 5.408 -2.138 1.00 0.00 55 PRO A N 21
ATOM 26010 C CA . PRO A 1 59 ? 6.557 4.425 -2.132 1.00 0.00 55 PRO A CA 21
ATOM 26011 C C . PRO A 1 59 ? 6.459 3.427 -0.976 1.00 0.00 55 PRO A C 21
ATOM 26012 O O . PRO A 1 59 ? 6.566 3.804 0.191 1.00 0.00 55 PRO A O 21
ATOM 26023 N N . LYS A 1 60 ? 6.252 2.154 -1.311 1.00 0.00 56 LYS A N 21
ATOM 26024 C CA . LYS A 1 60 ? 6.134 1.099 -0.303 1.00 0.00 56 LYS A CA 21
ATOM 26025 C C . LYS A 1 60 ? 7.419 0.286 -0.150 1.00 0.00 56 LYS A C 21
ATOM 26026 O O . LYS A 1 60 ? 7.469 -0.633 0.664 1.00 0.00 56 LYS A O 21
ATOM 26045 N N . GLY A 1 61 ? 8.443 0.594 -0.942 1.00 0.00 57 GLY A N 21
ATOM 26046 C CA . GLY A 1 61 ? 9.683 -0.167 -0.868 1.00 0.00 57 GLY A CA 21
ATOM 26047 C C . GLY A 1 61 ? 10.180 -0.345 0.554 1.00 0.00 57 GLY A C 21
ATOM 26048 O O . GLY A 1 61 ? 10.859 -1.324 0.863 1.00 0.00 57 GLY A O 21
ATOM 26052 N N . ILE A 1 62 ? 9.820 0.587 1.425 1.00 0.00 58 ILE A N 21
ATOM 26053 C CA . ILE A 1 62 ? 10.203 0.524 2.823 1.00 0.00 58 ILE A CA 21
ATOM 26054 C C . ILE A 1 62 ? 9.168 1.251 3.667 1.00 0.00 58 ILE A C 21
ATOM 26055 O O . ILE A 1 62 ? 9.473 2.248 4.322 1.00 0.00 58 ILE A O 21
ATOM 26071 N N . ALA A 1 63 ? 7.930 0.765 3.632 1.00 0.00 59 ALA A N 21
ATOM 26072 C CA . ALA A 1 63 ? 6.859 1.412 4.386 1.00 0.00 59 ALA A CA 21
ATOM 26073 C C . ALA A 1 63 ? 5.786 0.442 4.886 1.00 0.00 59 ALA A C 21
ATOM 26074 O O . ALA A 1 63 ? 5.066 -0.169 4.099 1.00 0.00 59 ALA A O 21
ATOM 26081 N N . VAL A 1 64 ? 5.653 0.342 6.209 1.00 0.00 60 VAL A N 21
ATOM 26082 C CA . VAL A 1 64 ? 4.637 -0.517 6.807 1.00 0.00 60 VAL A CA 21
ATOM 26083 C C . VAL A 1 64 ? 3.282 0.179 6.781 1.00 0.00 60 VAL A C 21
ATOM 26084 O O . VAL A 1 64 ? 3.190 1.377 7.048 1.00 0.00 60 VAL A O 21
ATOM 26097 N N . PHE A 1 65 ? 2.235 -0.565 6.449 1.00 0.00 61 PHE A N 21
ATOM 26098 C CA . PHE A 1 65 ? 0.899 0.010 6.383 1.00 0.00 61 PHE A CA 21
ATOM 26099 C C . PHE A 1 65 ? -0.172 -1.055 6.569 1.00 0.00 61 PHE A C 21
ATOM 26100 O O . PHE A 1 65 ? 0.114 -2.252 6.539 1.00 0.00 61 PHE A O 21
ATOM 26117 N N . HIS A 1 66 ? -1.406 -0.609 6.770 1.00 0.00 62 HIS A N 21
ATOM 26118 C CA . HIS A 1 66 ? -2.522 -1.522 6.971 1.00 0.00 62 HIS A CA 21
ATOM 26119 C C . HIS A 1 66 ? -3.732 -1.087 6.147 1.00 0.00 62 HIS A C 21
ATOM 26120 O O . HIS A 1 66 ? -4.146 0.070 6.201 1.00 0.00 62 HIS A O 21
ATOM 26135 N N . PHE A 1 67 ? -4.302 -2.024 5.393 1.00 0.00 63 PHE A N 21
ATOM 26136 C CA . PHE A 1 67 ? -5.471 -1.735 4.568 1.00 0.00 63 PHE A CA 21
ATOM 26137 C C . PHE A 1 67 ? -6.754 -2.070 5.321 1.00 0.00 63 PHE A C 21
ATOM 26138 O O . PHE A 1 67 ? -6.991 -3.224 5.677 1.00 0.00 63 PHE A O 21
ATOM 26155 N N . ARG A 1 68 ? -7.578 -1.056 5.560 1.00 0.00 64 ARG A N 21
ATOM 26156 C CA . ARG A 1 68 ? -8.836 -1.252 6.271 1.00 0.00 64 ARG A CA 21
ATOM 26157 C C . ARG A 1 68 ? -9.979 -1.499 5.292 1.00 0.00 64 ARG A C 21
ATOM 26158 O O . ARG A 1 68 ? -9.991 -0.957 4.188 1.00 0.00 64 ARG A O 21
ATOM 26179 N N . THR A 1 69 ? -10.937 -2.321 5.704 1.00 0.00 65 THR A N 21
ATOM 26180 C CA . THR A 1 69 ? -12.087 -2.637 4.863 1.00 0.00 65 THR A CA 21
ATOM 26181 C C . THR A 1 69 ? -13.390 -2.243 5.556 1.00 0.00 65 THR A C 21
ATOM 26182 O O . THR A 1 69 ? -13.661 -2.686 6.674 1.00 0.00 65 THR A O 21
ATOM 26193 N N . PRO A 1 70 ? -14.220 -1.405 4.898 1.00 0.00 66 PRO A N 21
ATOM 26194 C CA . PRO A 1 70 ? -15.499 -0.956 5.457 1.00 0.00 66 PRO A CA 21
ATOM 26195 C C . PRO A 1 70 ? -16.320 -2.107 6.031 1.00 0.00 66 PRO A C 21
ATOM 26196 O O . PRO A 1 70 ? -17.030 -1.942 7.023 1.00 0.00 66 PRO A O 21
ATOM 26207 N N . GLN A 1 71 ? -16.213 -3.274 5.403 1.00 0.00 67 GLN A N 21
ATOM 26208 C CA . GLN A 1 71 ? -16.941 -4.452 5.858 1.00 0.00 67 GLN A CA 21
ATOM 26209 C C . GLN A 1 71 ? -16.509 -4.854 7.266 1.00 0.00 67 GLN A C 21
ATOM 26210 O O . GLN A 1 71 ? -17.191 -5.629 7.937 1.00 0.00 67 GLN A O 21
ATOM 26224 N N . GLY A 1 72 ? -15.372 -4.323 7.709 1.00 0.00 68 GLY A N 21
ATOM 26225 C CA . GLY A 1 72 ? -14.872 -4.639 9.032 1.00 0.00 68 GLY A CA 21
ATOM 26226 C C . GLY A 1 72 ? -13.726 -5.629 9.000 1.00 0.00 68 GLY A C 21
ATOM 26227 O O . GLY A 1 72 ? -13.703 -6.587 9.773 1.00 0.00 68 GLY A O 21
ATOM 26231 N N . GLU A 1 73 ? -12.766 -5.396 8.107 1.00 0.00 69 GLU A N 21
ATOM 26232 C CA . GLU A 1 73 ? -11.608 -6.280 7.989 1.00 0.00 69 GLU A CA 21
ATOM 26233 C C . GLU A 1 73 ? -10.309 -5.500 8.167 1.00 0.00 69 GLU A C 21
ATOM 26234 O O . GLU A 1 73 ? -10.261 -4.293 7.931 1.00 0.00 69 GLU A O 21
ATOM 26246 N N . LEU A 1 74 ? -9.260 -6.198 8.588 1.00 0.00 70 LEU A N 21
ATOM 26247 C CA . LEU A 1 74 ? -7.959 -5.572 8.804 1.00 0.00 70 LEU A CA 21
ATOM 26248 C C . LEU A 1 74 ? -6.858 -6.310 8.049 1.00 0.00 70 LEU A C 21
ATOM 26249 O O . LEU A 1 74 ? -6.615 -7.494 8.288 1.00 0.00 70 LEU A O 21
ATOM 26265 N N . VAL A 1 75 ? -6.187 -5.602 7.146 1.00 0.00 71 VAL A N 21
ATOM 26266 C CA . VAL A 1 75 ? -5.102 -6.189 6.366 1.00 0.00 71 VAL A CA 21
ATOM 26267 C C . VAL A 1 75 ? -3.782 -5.495 6.689 1.00 0.00 71 VAL A C 21
ATOM 26268 O O . VAL A 1 75 ? -3.746 -4.281 6.889 1.00 0.00 71 VAL A O 21
ATOM 26281 N N . GLU A 1 76 ? -2.701 -6.269 6.759 1.00 0.00 72 GLU A N 21
ATOM 26282 C CA . GLU A 1 76 ? -1.391 -5.709 7.082 1.00 0.00 72 GLU A CA 21
ATOM 26283 C C . GLU A 1 76 ? -0.313 -6.176 6.110 1.00 0.00 72 GLU A C 21
ATOM 26284 O O . GLU A 1 76 ? -0.210 -7.363 5.799 1.00 0.00 72 GLU A O 21
ATOM 26296 N N . ILE A 1 77 ? 0.502 -5.229 5.651 1.00 0.00 73 ILE A N 21
ATOM 26297 C CA . ILE A 1 77 ? 1.594 -5.525 4.732 1.00 0.00 73 ILE A CA 21
ATOM 26298 C C . ILE A 1 77 ? 2.815 -4.689 5.101 1.00 0.00 73 ILE A C 21
ATOM 26299 O O . ILE A 1 77 ? 2.717 -3.471 5.253 1.00 0.00 73 ILE A O 21
ATOM 26315 N N . ASP A 1 78 ? 3.959 -5.343 5.262 1.00 0.00 74 ASP A N 21
ATOM 26316 C CA . ASP A 1 78 ? 5.182 -4.641 5.635 1.00 0.00 74 ASP A CA 21
ATOM 26317 C C . ASP A 1 78 ? 5.938 -4.132 4.412 1.00 0.00 74 ASP A C 21
ATOM 26318 O O . ASP A 1 78 ? 6.670 -4.876 3.762 1.00 0.00 74 ASP A O 21
ATOM 26327 N N . GLY A 1 79 ? 5.770 -2.848 4.126 1.00 0.00 75 GLY A N 21
ATOM 26328 C CA . GLY A 1 79 ? 6.453 -2.230 3.008 1.00 0.00 75 GLY A CA 21
ATOM 26329 C C . GLY A 1 79 ? 7.960 -2.327 3.119 1.00 0.00 75 GLY A C 21
ATOM 26330 O O . GLY A 1 79 ? 8.672 -2.004 2.176 1.00 0.00 75 GLY A O 21
ATOM 26334 N N . ARG A 1 80 ? 8.456 -2.713 4.293 1.00 0.00 76 ARG A N 21
ATOM 26335 C CA . ARG A 1 80 ? 9.887 -2.805 4.518 1.00 0.00 76 ARG A CA 21
ATOM 26336 C C . ARG A 1 80 ? 10.471 -4.120 4.014 1.00 0.00 76 ARG A C 21
ATOM 26337 O O . ARG A 1 80 ? 11.277 -4.138 3.083 1.00 0.00 76 ARG A O 21
ATOM 26358 N N . ALA A 1 81 ? 10.090 -5.212 4.656 1.00 0.00 77 ALA A N 21
ATOM 26359 C CA . ALA A 1 81 ? 10.604 -6.531 4.302 1.00 0.00 77 ALA A CA 21
ATOM 26360 C C . ALA A 1 81 ? 9.637 -7.358 3.461 1.00 0.00 77 ALA A C 21
ATOM 26361 O O . ALA A 1 81 ? 10.045 -8.026 2.511 1.00 0.00 77 ALA A O 21
ATOM 26368 N N . LEU A 1 82 ? 8.367 -7.331 3.825 1.00 0.00 78 LEU A N 21
ATOM 26369 C CA . LEU A 1 82 ? 7.349 -8.108 3.113 1.00 0.00 78 LEU A CA 21
ATOM 26370 C C . LEU A 1 82 ? 7.342 -7.818 1.615 1.00 0.00 78 LEU A C 21
ATOM 26371 O O . LEU A 1 82 ? 6.841 -8.621 0.828 1.00 0.00 78 LEU A O 21
ATOM 26387 N N . VAL A 1 83 ? 7.896 -6.680 1.218 1.00 0.00 79 VAL A N 21
ATOM 26388 C CA . VAL A 1 83 ? 7.939 -6.322 -0.197 1.00 0.00 79 VAL A CA 21
ATOM 26389 C C . VAL A 1 83 ? 8.702 -7.370 -1.002 1.00 0.00 79 VAL A C 21
ATOM 26390 O O . VAL A 1 83 ? 9.933 -7.388 -1.009 1.00 0.00 79 VAL A O 21
ATOM 26403 N N . ALA A 1 84 ? 7.962 -8.241 -1.680 1.00 0.00 80 ALA A N 21
ATOM 26404 C CA . ALA A 1 84 ? 8.567 -9.291 -2.490 1.00 0.00 80 ALA A CA 21
ATOM 26405 C C . ALA A 1 84 ? 8.649 -8.874 -3.953 1.00 0.00 80 ALA A C 21
ATOM 26406 O O . ALA A 1 84 ? 7.630 -8.753 -4.633 1.00 0.00 80 ALA A O 21
ATOM 26413 N N . ARG A 1 85 ? 9.867 -8.654 -4.434 1.00 0.00 81 ARG A N 21
ATOM 26414 C CA . ARG A 1 85 ? 10.082 -8.251 -5.819 1.00 0.00 81 ARG A CA 21
ATOM 26415 C C . ARG A 1 85 ? 10.503 -9.445 -6.678 1.00 0.00 81 ARG A C 21
ATOM 26416 O O . ARG A 1 85 ? 11.645 -9.895 -6.610 1.00 0.00 81 ARG A O 21
ATOM 26437 N N . PRO A 1 86 ? 9.576 -9.981 -7.494 1.00 0.00 82 PRO A N 21
ATOM 26438 C CA . PRO A 1 86 ? 9.856 -11.130 -8.358 1.00 0.00 82 PRO A CA 21
ATOM 26439 C C . PRO A 1 86 ? 10.584 -10.740 -9.643 1.00 0.00 82 PRO A C 21
ATOM 26440 O O . PRO A 1 86 ? 10.149 -11.087 -10.741 1.00 0.00 82 PRO A O 21
ATOM 26451 N N . GLU A 1 87 ? 11.694 -10.025 -9.499 1.00 0.00 83 GLU A N 21
ATOM 26452 C CA . GLU A 1 87 ? 12.482 -9.601 -10.651 1.00 0.00 83 GLU A CA 21
ATOM 26453 C C . GLU A 1 87 ? 13.804 -10.351 -10.702 1.00 0.00 83 GLU A C 21
ATOM 26454 O O . GLU A 1 87 ? 14.259 -10.768 -11.767 1.00 0.00 83 GLU A O 21
ATOM 26466 N N . GLU A 1 88 ? 14.408 -10.521 -9.538 1.00 0.00 84 GLU A N 21
ATOM 26467 C CA . GLU A 1 88 ? 15.678 -11.227 -9.425 1.00 0.00 84 GLU A CA 21
ATOM 26468 C C . GLU A 1 88 ? 15.475 -12.598 -8.788 1.00 0.00 84 GLU A C 21
ATOM 26469 O O . GLU A 1 88 ? 15.937 -13.611 -9.309 1.00 0.00 84 GLU A O 21
ATOM 26481 N N . ARG A 1 89 ? 14.774 -12.618 -7.657 1.00 0.00 85 ARG A N 21
ATOM 26482 C CA . ARG A 1 89 ? 14.499 -13.859 -6.942 1.00 0.00 85 ARG A CA 21
ATOM 26483 C C . ARG A 1 89 ? 13.684 -13.587 -5.681 1.00 0.00 85 ARG A C 21
ATOM 26484 O O . ARG A 1 89 ? 13.761 -12.502 -5.103 1.00 0.00 85 ARG A O 21
ATOM 26505 N N . ILE A 1 90 ? 12.902 -14.576 -5.259 1.00 0.00 86 ILE A N 21
ATOM 26506 C CA . ILE A 1 90 ? 12.074 -14.438 -4.067 1.00 0.00 86 ILE A CA 21
ATOM 26507 C C . ILE A 1 90 ? 12.645 -15.250 -2.908 1.00 0.00 86 ILE A C 21
ATOM 26508 O O . ILE A 1 90 ? 13.258 -16.299 -3.114 1.00 0.00 86 ILE A O 21
ATOM 26524 N N . ARG A 1 13 ? -13.894 -10.726 -0.829 1.00 0.00 9 ARG A N 22
ATOM 26525 C CA . ARG A 1 13 ? -12.439 -10.829 -0.795 1.00 0.00 9 ARG A CA 22
ATOM 26526 C C . ARG A 1 13 ? -11.855 -10.838 -2.206 1.00 0.00 9 ARG A C 22
ATOM 26527 O O . ARG A 1 13 ? -10.782 -11.396 -2.439 1.00 0.00 9 ARG A O 22
ATOM 26548 N N . HIS A 1 14 ? -12.564 -10.216 -3.143 1.00 0.00 10 HIS A N 22
ATOM 26549 C CA . HIS A 1 14 ? -12.108 -10.155 -4.529 1.00 0.00 10 HIS A CA 22
ATOM 26550 C C . HIS A 1 14 ? -11.700 -8.735 -4.906 1.00 0.00 10 HIS A C 22
ATOM 26551 O O . HIS A 1 14 ? -12.333 -7.765 -4.493 1.00 0.00 10 HIS A O 22
ATOM 26566 N N . GLU A 1 15 ? -10.637 -8.621 -5.696 1.00 0.00 11 GLU A N 22
ATOM 26567 C CA . GLU A 1 15 ? -10.143 -7.319 -6.133 1.00 0.00 11 GLU A CA 22
ATOM 26568 C C . GLU A 1 15 ? -9.691 -6.478 -4.943 1.00 0.00 11 GLU A C 22
ATOM 26569 O O . GLU A 1 15 ? -10.475 -6.189 -4.039 1.00 0.00 11 GLU A O 22
ATOM 26581 N N . LEU A 1 16 ? -8.421 -6.086 -4.952 1.00 0.00 12 LEU A N 22
ATOM 26582 C CA . LEU A 1 16 ? -7.864 -5.276 -3.875 1.00 0.00 12 LEU A CA 22
ATOM 26583 C C . LEU A 1 16 ? -8.192 -3.798 -4.076 1.00 0.00 12 LEU A C 22
ATOM 26584 O O . LEU A 1 16 ? -8.240 -3.027 -3.119 1.00 0.00 12 LEU A O 22
ATOM 26600 N N . ILE A 1 17 ? -8.418 -3.411 -5.329 1.00 0.00 13 ILE A N 22
ATOM 26601 C CA . ILE A 1 17 ? -8.741 -2.027 -5.657 1.00 0.00 13 ILE A CA 22
ATOM 26602 C C . ILE A 1 17 ? -10.099 -1.631 -5.084 1.00 0.00 13 ILE A C 22
ATOM 26603 O O . ILE A 1 17 ? -11.061 -2.395 -5.155 1.00 0.00 13 ILE A O 22
ATOM 26619 N N . GLY A 1 18 ? -10.168 -0.431 -4.516 1.00 0.00 14 GLY A N 22
ATOM 26620 C CA . GLY A 1 18 ? -11.412 0.048 -3.939 1.00 0.00 14 GLY A CA 22
ATOM 26621 C C . GLY A 1 18 ? -11.431 -0.042 -2.425 1.00 0.00 14 GLY A C 22
ATOM 26622 O O . GLY A 1 18 ? -12.481 0.121 -1.803 1.00 0.00 14 GLY A O 22
ATOM 26626 N N . LEU A 1 19 ? -10.271 -0.301 -1.828 1.00 0.00 15 LEU A N 22
ATOM 26627 C CA . LEU A 1 19 ? -10.164 -0.410 -0.377 1.00 0.00 15 LEU A CA 22
ATOM 26628 C C . LEU A 1 19 ? -9.392 0.771 0.201 1.00 0.00 15 LEU A C 22
ATOM 26629 O O . LEU A 1 19 ? -8.739 1.516 -0.529 1.00 0.00 15 LEU A O 22
ATOM 26645 N N . SER A 1 20 ? -9.472 0.936 1.518 1.00 0.00 16 SER A N 22
ATOM 26646 C CA . SER A 1 20 ? -8.778 2.027 2.194 1.00 0.00 16 SER A CA 22
ATOM 26647 C C . SER A 1 20 ? -7.421 1.561 2.715 1.00 0.00 16 SER A C 22
ATOM 26648 O O . SER A 1 20 ? -7.195 0.364 2.899 1.00 0.00 16 SER A O 22
ATOM 26656 N N . VAL A 1 21 ? -6.518 2.510 2.940 1.00 0.00 17 VAL A N 22
ATOM 26657 C CA . VAL A 1 21 ? -5.182 2.191 3.428 1.00 0.00 17 VAL A CA 22
ATOM 26658 C C . VAL A 1 21 ? -4.815 3.031 4.647 1.00 0.00 17 VAL A C 22
ATOM 26659 O O . VAL A 1 21 ? -5.330 4.133 4.839 1.00 0.00 17 VAL A O 22
ATOM 26672 N N . ARG A 1 22 ? -3.910 2.500 5.462 1.00 0.00 18 ARG A N 22
ATOM 26673 C CA . ARG A 1 22 ? -3.450 3.189 6.664 1.00 0.00 18 ARG A CA 22
ATOM 26674 C C . ARG A 1 22 ? -1.970 2.895 6.892 1.00 0.00 18 ARG A C 22
ATOM 26675 O O . ARG A 1 22 ? -1.612 1.868 7.468 1.00 0.00 18 ARG A O 22
ATOM 26696 N N . ILE A 1 23 ? -1.115 3.797 6.421 1.00 0.00 19 ILE A N 22
ATOM 26697 C CA . ILE A 1 23 ? 0.329 3.630 6.555 1.00 0.00 19 ILE A CA 22
ATOM 26698 C C . ILE A 1 23 ? 0.815 3.978 7.958 1.00 0.00 19 ILE A C 22
ATOM 26699 O O . ILE A 1 23 ? 0.419 4.992 8.535 1.00 0.00 19 ILE A O 22
ATOM 26715 N N . ALA A 1 24 ? 1.695 3.135 8.492 1.00 0.00 20 ALA A N 22
ATOM 26716 C CA . ALA A 1 24 ? 2.264 3.349 9.816 1.00 0.00 20 ALA A CA 22
ATOM 26717 C C . ALA A 1 24 ? 3.714 3.810 9.702 1.00 0.00 20 ALA A C 22
ATOM 26718 O O . ALA A 1 24 ? 4.226 4.513 10.574 1.00 0.00 20 ALA A O 22
ATOM 26725 N N . ARG A 1 25 ? 4.358 3.421 8.608 1.00 0.00 21 ARG A N 22
ATOM 26726 C CA . ARG A 1 25 ? 5.736 3.796 8.347 1.00 0.00 21 ARG A CA 22
ATOM 26727 C C . ARG A 1 25 ? 5.969 3.949 6.852 1.00 0.00 21 ARG A C 22
ATOM 26728 O O . ARG A 1 25 ? 5.400 3.217 6.044 1.00 0.00 21 ARG A O 22
ATOM 26749 N N . SER A 1 26 ? 6.802 4.912 6.495 1.00 0.00 22 SER A N 22
ATOM 26750 C CA . SER A 1 26 ? 7.109 5.176 5.093 1.00 0.00 22 SER A CA 22
ATOM 26751 C C . SER A 1 26 ? 8.589 5.493 4.900 1.00 0.00 22 SER A C 22
ATOM 26752 O O . SER A 1 26 ? 9.302 5.787 5.859 1.00 0.00 22 SER A O 22
ATOM 26760 N N . VAL A 1 27 ? 9.043 5.435 3.651 1.00 0.00 23 VAL A N 22
ATOM 26761 C CA . VAL A 1 27 ? 10.436 5.719 3.329 1.00 0.00 23 VAL A CA 22
ATOM 26762 C C . VAL A 1 27 ? 10.828 7.129 3.762 1.00 0.00 23 VAL A C 22
ATOM 26763 O O . VAL A 1 27 ? 11.769 7.313 4.533 1.00 0.00 23 VAL A O 22
ATOM 26776 N N . HIS A 1 28 ? 10.105 8.123 3.254 1.00 0.00 24 HIS A N 22
ATOM 26777 C CA . HIS A 1 28 ? 10.385 9.517 3.581 1.00 0.00 24 HIS A CA 22
ATOM 26778 C C . HIS A 1 28 ? 9.385 10.040 4.611 1.00 0.00 24 HIS A C 22
ATOM 26779 O O . HIS A 1 28 ? 8.189 9.769 4.524 1.00 0.00 24 HIS A O 22
ATOM 26794 N N . ARG A 1 29 ? 9.886 10.786 5.589 1.00 0.00 25 ARG A N 22
ATOM 26795 C CA . ARG A 1 29 ? 9.043 11.346 6.645 1.00 0.00 25 ARG A CA 22
ATOM 26796 C C . ARG A 1 29 ? 7.858 12.122 6.070 1.00 0.00 25 ARG A C 22
ATOM 26797 O O . ARG A 1 29 ? 6.836 12.292 6.736 1.00 0.00 25 ARG A O 22
ATOM 26818 N N . ASP A 1 30 ? 8.002 12.591 4.838 1.00 0.00 26 ASP A N 22
ATOM 26819 C CA . ASP A 1 30 ? 6.949 13.353 4.177 1.00 0.00 26 ASP A CA 22
ATOM 26820 C C . ASP A 1 30 ? 5.803 12.450 3.724 1.00 0.00 26 ASP A C 22
ATOM 26821 O O . ASP A 1 30 ? 4.738 12.934 3.341 1.00 0.00 26 ASP A O 22
ATOM 26830 N N . ILE A 1 31 ? 6.024 11.140 3.766 1.00 0.00 27 ILE A N 22
ATOM 26831 C CA . ILE A 1 31 ? 5.014 10.179 3.358 1.00 0.00 27 ILE A CA 22
ATOM 26832 C C . ILE A 1 31 ? 4.675 9.194 4.478 1.00 0.00 27 ILE A C 22
ATOM 26833 O O . ILE A 1 31 ? 3.885 8.271 4.281 1.00 0.00 27 ILE A O 22
ATOM 26849 N N . GLN A 1 32 ? 5.275 9.392 5.649 1.00 0.00 28 GLN A N 22
ATOM 26850 C CA . GLN A 1 32 ? 5.036 8.518 6.789 1.00 0.00 28 GLN A CA 22
ATOM 26851 C C . GLN A 1 32 ? 3.824 8.973 7.596 1.00 0.00 28 GLN A C 22
ATOM 26852 O O . GLN A 1 32 ? 3.490 10.158 7.626 1.00 0.00 28 GLN A O 22
ATOM 26866 N N . GLY A 1 33 ? 3.178 8.020 8.263 1.00 0.00 29 GLY A N 22
ATOM 26867 C CA . GLY A 1 33 ? 2.017 8.331 9.078 1.00 0.00 29 GLY A CA 22
ATOM 26868 C C . GLY A 1 33 ? 0.867 8.912 8.279 1.00 0.00 29 GLY A C 22
ATOM 26869 O O . GLY A 1 33 ? -0.036 9.527 8.845 1.00 0.00 29 GLY A O 22
ATOM 26873 N N . ILE A 1 34 ? 0.895 8.724 6.964 1.00 0.00 30 ILE A N 22
ATOM 26874 C CA . ILE A 1 34 ? -0.151 9.240 6.103 1.00 0.00 30 ILE A CA 22
ATOM 26875 C C . ILE A 1 34 ? -1.106 8.136 5.661 1.00 0.00 30 ILE A C 22
ATOM 26876 O O . ILE A 1 34 ? -0.680 7.094 5.164 1.00 0.00 30 ILE A O 22
ATOM 26892 N N . SER A 1 35 ? -2.399 8.382 5.837 1.00 0.00 31 SER A N 22
ATOM 26893 C CA . SER A 1 35 ? -3.422 7.420 5.447 1.00 0.00 31 SER A CA 22
ATOM 26894 C C . SER A 1 35 ? -4.048 7.831 4.121 1.00 0.00 31 SER A C 22
ATOM 26895 O O . SER A 1 35 ? -3.963 8.993 3.725 1.00 0.00 31 SER A O 22
ATOM 26903 N N . GLY A 1 36 ? -4.669 6.880 3.432 1.00 0.00 32 GLY A N 22
ATOM 26904 C CA . GLY A 1 36 ? -5.285 7.194 2.157 1.00 0.00 32 GLY A CA 22
ATOM 26905 C C . GLY A 1 36 ? -6.094 6.049 1.584 1.00 0.00 32 GLY A C 22
ATOM 26906 O O . GLY A 1 36 ? -6.476 5.125 2.298 1.00 0.00 32 GLY A O 22
ATOM 26910 N N . ARG A 1 37 ? -6.359 6.127 0.285 1.00 0.00 33 ARG A N 22
ATOM 26911 C CA . ARG A 1 37 ? -7.133 5.112 -0.419 1.00 0.00 33 ARG A CA 22
ATOM 26912 C C . ARG A 1 37 ? -6.304 4.409 -1.487 1.00 0.00 33 ARG A C 22
ATOM 26913 O O . ARG A 1 37 ? -5.145 4.727 -1.704 1.00 0.00 33 ARG A O 22
ATOM 26934 N N . VAL A 1 38 ? -6.877 3.384 -2.079 1.00 0.00 34 VAL A N 22
ATOM 26935 C CA . VAL A 1 38 ? -6.155 2.558 -3.054 1.00 0.00 34 VAL A CA 22
ATOM 26936 C C . VAL A 1 38 ? -6.468 2.895 -4.505 1.00 0.00 34 VAL A C 22
ATOM 26937 O O . VAL A 1 38 ? -7.560 3.339 -4.827 1.00 0.00 34 VAL A O 22
ATOM 26950 N N . VAL A 1 39 ? -5.492 2.645 -5.381 1.00 0.00 35 VAL A N 22
ATOM 26951 C CA . VAL A 1 39 ? -5.664 2.859 -6.814 1.00 0.00 35 VAL A CA 22
ATOM 26952 C C . VAL A 1 39 ? -5.038 1.705 -7.600 1.00 0.00 35 VAL A C 22
ATOM 26953 O O . VAL A 1 39 ? -5.655 1.153 -8.509 1.00 0.00 35 VAL A O 22
ATOM 26966 N N . ASP A 1 40 ? -3.798 1.351 -7.234 1.00 0.00 36 ASP A N 22
ATOM 26967 C CA . ASP A 1 40 ? -3.083 0.269 -7.896 1.00 0.00 36 ASP A CA 22
ATOM 26968 C C . ASP A 1 40 ? -1.967 -0.259 -6.995 1.00 0.00 36 ASP A C 22
ATOM 26969 O O . ASP A 1 40 ? -1.560 0.410 -6.046 1.00 0.00 36 ASP A O 22
ATOM 26978 N N . GLU A 1 41 ? -1.472 -1.455 -7.297 1.00 0.00 37 GLU A N 22
ATOM 26979 C CA . GLU A 1 41 ? -0.399 -2.058 -6.511 1.00 0.00 37 GLU A CA 22
ATOM 26980 C C . GLU A 1 41 ? 0.739 -2.527 -7.414 1.00 0.00 37 GLU A C 22
ATOM 26981 O O . GLU A 1 41 ? 0.510 -3.229 -8.398 1.00 0.00 37 GLU A O 22
ATOM 26993 N N . THR A 1 42 ? 1.967 -2.141 -7.073 1.00 0.00 38 THR A N 22
ATOM 26994 C CA . THR A 1 42 ? 3.132 -2.532 -7.854 1.00 0.00 38 THR A CA 22
ATOM 26995 C C . THR A 1 42 ? 4.121 -3.296 -6.983 1.00 0.00 38 THR A C 22
ATOM 26996 O O . THR A 1 42 ? 4.207 -3.061 -5.779 1.00 0.00 38 THR A O 22
ATOM 27007 N N . ARG A 1 43 ? 4.858 -4.218 -7.591 1.00 0.00 39 ARG A N 22
ATOM 27008 C CA . ARG A 1 43 ? 5.834 -5.026 -6.864 1.00 0.00 39 ARG A CA 22
ATOM 27009 C C . ARG A 1 43 ? 6.867 -4.171 -6.136 1.00 0.00 39 ARG A C 22
ATOM 27010 O O . ARG A 1 43 ? 7.556 -4.661 -5.240 1.00 0.00 39 ARG A O 22
ATOM 27031 N N . ASN A 1 44 ? 6.986 -2.904 -6.514 1.00 0.00 40 ASN A N 22
ATOM 27032 C CA . ASN A 1 44 ? 7.956 -2.023 -5.869 1.00 0.00 40 ASN A CA 22
ATOM 27033 C C . ASN A 1 44 ? 7.367 -0.657 -5.514 1.00 0.00 40 ASN A C 22
ATOM 27034 O O . ASN A 1 44 ? 8.102 0.246 -5.115 1.00 0.00 40 ASN A O 22
ATOM 27045 N N . THR A 1 45 ? 6.048 -0.501 -5.641 1.00 0.00 41 THR A N 22
ATOM 27046 C CA . THR A 1 45 ? 5.415 0.771 -5.305 1.00 0.00 41 THR A CA 22
ATOM 27047 C C . THR A 1 45 ? 3.932 0.614 -5.008 1.00 0.00 41 THR A C 22
ATOM 27048 O O . THR A 1 45 ? 3.276 -0.308 -5.492 1.00 0.00 41 THR A O 22
ATOM 27059 N N . LEU A 1 46 ? 3.410 1.550 -4.223 1.00 0.00 42 LEU A N 22
ATOM 27060 C CA . LEU A 1 46 ? 1.996 1.555 -3.867 1.00 0.00 42 LEU A CA 22
ATOM 27061 C C . LEU A 1 46 ? 1.289 2.734 -4.513 1.00 0.00 42 LEU A C 22
ATOM 27062 O O . LEU A 1 46 ? 1.763 3.868 -4.444 1.00 0.00 42 LEU A O 22
ATOM 27078 N N . ARG A 1 47 ? 0.145 2.469 -5.125 1.00 0.00 43 ARG A N 22
ATOM 27079 C CA . ARG A 1 47 ? -0.631 3.511 -5.758 1.00 0.00 43 ARG A CA 22
ATOM 27080 C C . ARG A 1 47 ? -1.905 3.726 -4.935 1.00 0.00 43 ARG A C 22
ATOM 27081 O O . ARG A 1 47 ? -2.616 2.770 -4.616 1.00 0.00 43 ARG A O 22
ATOM 27102 N N . ILE A 1 48 ? -2.142 4.973 -4.526 1.00 0.00 44 ILE A N 22
ATOM 27103 C CA . ILE A 1 48 ? -3.277 5.312 -3.655 1.00 0.00 44 ILE A CA 22
ATOM 27104 C C . ILE A 1 48 ? -4.355 6.177 -4.318 1.00 0.00 44 ILE A C 22
ATOM 27105 O O . ILE A 1 48 ? -4.105 7.324 -4.670 1.00 0.00 44 ILE A O 22
ATOM 27121 N N . GLU A 1 49 ? -5.586 5.657 -4.401 1.00 0.00 45 GLU A N 22
ATOM 27122 C CA . GLU A 1 49 ? -6.697 6.440 -4.924 1.00 0.00 45 GLU A CA 22
ATOM 27123 C C . GLU A 1 49 ? -7.883 6.344 -3.981 1.00 0.00 45 GLU A C 22
ATOM 27124 O O . GLU A 1 49 ? -8.170 5.262 -3.411 1.00 0.00 45 GLU A O 22
ATOM 27136 N N . MET A 1 50 ? -8.557 7.488 -3.841 1.00 0.00 46 MET A N 22
ATOM 27137 C CA . MET A 1 50 ? -9.738 7.613 -3.001 1.00 0.00 46 MET A CA 22
ATOM 27138 C C . MET A 1 50 ? -10.946 8.020 -3.842 1.00 0.00 46 MET A C 22
ATOM 27139 O O . MET A 1 50 ? -10.845 8.905 -4.705 1.00 0.00 46 MET A O 22
ATOM 27153 N N . ASP A 1 51 ? -12.076 7.351 -3.591 1.00 0.00 47 ASP A N 22
ATOM 27154 C CA . ASP A 1 51 ? -13.324 7.589 -4.319 1.00 0.00 47 ASP A CA 22
ATOM 27155 C C . ASP A 1 51 ? -13.593 9.071 -4.548 1.00 0.00 47 ASP A C 22
ATOM 27156 O O . ASP A 1 51 ? -14.256 9.444 -5.515 1.00 0.00 47 ASP A O 22
ATOM 27165 N N . ASP A 1 52 ? -13.065 9.913 -3.675 1.00 0.00 48 ASP A N 22
ATOM 27166 C CA . ASP A 1 52 ? -13.245 11.351 -3.817 1.00 0.00 48 ASP A CA 22
ATOM 27167 C C . ASP A 1 52 ? -12.690 11.828 -5.161 1.00 0.00 48 ASP A C 22
ATOM 27168 O O . ASP A 1 52 ? -12.973 12.941 -5.603 1.00 0.00 48 ASP A O 22
ATOM 27177 N N . GLY A 1 53 ? -11.894 10.972 -5.801 1.00 0.00 49 GLY A N 22
ATOM 27178 C CA . GLY A 1 53 ? -11.300 11.308 -7.079 1.00 0.00 49 GLY A CA 22
ATOM 27179 C C . GLY A 1 53 ? -9.874 11.783 -6.931 1.00 0.00 49 GLY A C 22
ATOM 27180 O O . GLY A 1 53 ? -9.318 12.402 -7.837 1.00 0.00 49 GLY A O 22
ATOM 27184 N N . ARG A 1 54 ? -9.283 11.492 -5.779 1.00 0.00 50 ARG A N 22
ATOM 27185 C CA . ARG A 1 54 ? -7.906 11.895 -5.505 1.00 0.00 50 ARG A CA 22
ATOM 27186 C C . ARG A 1 54 ? -6.949 10.712 -5.582 1.00 0.00 50 ARG A C 22
ATOM 27187 O O . ARG A 1 54 ? -7.146 9.697 -4.917 1.00 0.00 50 ARG A O 22
ATOM 27208 N N . GLU A 1 55 ? -5.910 10.850 -6.395 1.00 0.00 51 GLU A N 22
ATOM 27209 C CA . GLU A 1 55 ? -4.925 9.792 -6.551 1.00 0.00 51 GLU A CA 22
ATOM 27210 C C . GLU A 1 55 ? -3.533 10.275 -6.136 1.00 0.00 51 GLU A C 22
ATOM 27211 O O . GLU A 1 55 ? -3.182 11.437 -6.340 1.00 0.00 51 GLU A O 22
ATOM 27223 N N . ILE A 1 56 ? -2.747 9.373 -5.556 1.00 0.00 52 ILE A N 22
ATOM 27224 C CA . ILE A 1 56 ? -1.394 9.695 -5.110 1.00 0.00 52 ILE A CA 22
ATOM 27225 C C . ILE A 1 56 ? -0.555 8.425 -4.966 1.00 0.00 52 ILE A C 22
ATOM 27226 O O . ILE A 1 56 ? -1.083 7.362 -4.656 1.00 0.00 52 ILE A O 22
ATOM 27242 N N . THR A 1 57 ? 0.751 8.539 -5.198 1.00 0.00 53 THR A N 22
ATOM 27243 C CA . THR A 1 57 ? 1.649 7.389 -5.100 1.00 0.00 53 THR A CA 22
ATOM 27244 C C . THR A 1 57 ? 2.379 7.356 -3.756 1.00 0.00 53 THR A C 22
ATOM 27245 O O . THR A 1 57 ? 2.574 8.392 -3.119 1.00 0.00 53 THR A O 22
ATOM 27256 N N . VAL A 1 58 ? 2.782 6.156 -3.333 1.00 0.00 54 VAL A N 22
ATOM 27257 C CA . VAL A 1 58 ? 3.493 5.984 -2.068 1.00 0.00 54 VAL A CA 22
ATOM 27258 C C . VAL A 1 58 ? 4.483 4.813 -2.143 1.00 0.00 54 VAL A C 22
ATOM 27259 O O . VAL A 1 58 ? 4.120 3.715 -2.563 1.00 0.00 54 VAL A O 22
ATOM 27272 N N . PRO A 1 59 ? 5.752 5.034 -1.743 1.00 0.00 55 PRO A N 22
ATOM 27273 C CA . PRO A 1 59 ? 6.796 3.993 -1.775 1.00 0.00 55 PRO A CA 22
ATOM 27274 C C . PRO A 1 59 ? 6.504 2.814 -0.845 1.00 0.00 55 PRO A C 22
ATOM 27275 O O . PRO A 1 59 ? 6.260 2.993 0.349 1.00 0.00 55 PRO A O 22
ATOM 27286 N N . LYS A 1 60 ? 6.529 1.607 -1.409 1.00 0.00 56 LYS A N 22
ATOM 27287 C CA . LYS A 1 60 ? 6.269 0.382 -0.653 1.00 0.00 56 LYS A CA 22
ATOM 27288 C C . LYS A 1 60 ? 7.560 -0.359 -0.289 1.00 0.00 56 LYS A C 22
ATOM 27289 O O . LYS A 1 60 ? 7.513 -1.417 0.337 1.00 0.00 56 LYS A O 22
ATOM 27308 N N . GLY A 1 61 ? 8.704 0.167 -0.720 1.00 0.00 57 GLY A N 22
ATOM 27309 C CA . GLY A 1 61 ? 9.971 -0.503 -0.463 1.00 0.00 57 GLY A CA 22
ATOM 27310 C C . GLY A 1 61 ? 10.145 -0.944 0.979 1.00 0.00 57 GLY A C 22
ATOM 27311 O O . GLY A 1 61 ? 10.520 -2.088 1.237 1.00 0.00 57 GLY A O 22
ATOM 27315 N N . ILE A 1 62 ? 9.875 -0.051 1.919 1.00 0.00 58 ILE A N 22
ATOM 27316 C CA . ILE A 1 62 ? 10.000 -0.354 3.312 1.00 0.00 58 ILE A CA 22
ATOM 27317 C C . ILE A 1 62 ? 8.974 0.434 4.108 1.00 0.00 58 ILE A C 22
ATOM 27318 O O . ILE A 1 62 ? 9.318 1.262 4.952 1.00 0.00 58 ILE A O 22
ATOM 27334 N N . ALA A 1 63 ? 7.704 0.194 3.808 1.00 0.00 59 ALA A N 22
ATOM 27335 C CA . ALA A 1 63 ? 6.629 0.922 4.477 1.00 0.00 59 ALA A CA 22
ATOM 27336 C C . ALA A 1 63 ? 5.513 0.027 5.015 1.00 0.00 59 ALA A C 22
ATOM 27337 O O . ALA A 1 63 ? 4.735 -0.543 4.253 1.00 0.00 59 ALA A O 22
ATOM 27344 N N . VAL A 1 64 ? 5.406 -0.051 6.339 1.00 0.00 60 VAL A N 22
ATOM 27345 C CA . VAL A 1 64 ? 4.351 -0.835 6.972 1.00 0.00 60 VAL A CA 22
ATOM 27346 C C . VAL A 1 64 ? 3.008 -0.139 6.779 1.00 0.00 60 VAL A C 22
ATOM 27347 O O . VAL A 1 64 ? 2.843 1.018 7.170 1.00 0.00 60 VAL A O 22
ATOM 27360 N N . PHE A 1 65 ? 2.053 -0.828 6.160 1.00 0.00 61 PHE A N 22
ATOM 27361 C CA . PHE A 1 65 ? 0.744 -0.235 5.908 1.00 0.00 61 PHE A CA 22
ATOM 27362 C C . PHE A 1 65 ? -0.384 -1.244 6.096 1.00 0.00 61 PHE A C 22
ATOM 27363 O O . PHE A 1 65 ? -0.230 -2.432 5.810 1.00 0.00 61 PHE A O 22
ATOM 27380 N N . HIS A 1 66 ? -1.521 -0.754 6.587 1.00 0.00 62 HIS A N 22
ATOM 27381 C CA . HIS A 1 66 ? -2.686 -1.597 6.827 1.00 0.00 62 HIS A CA 22
ATOM 27382 C C . HIS A 1 66 ? -3.836 -1.201 5.902 1.00 0.00 62 HIS A C 22
ATOM 27383 O O . HIS A 1 66 ? -4.141 -0.019 5.754 1.00 0.00 62 HIS A O 22
ATOM 27398 N N . PHE A 1 67 ? -4.469 -2.191 5.280 1.00 0.00 63 PHE A N 22
ATOM 27399 C CA . PHE A 1 67 ? -5.583 -1.932 4.369 1.00 0.00 63 PHE A CA 22
ATOM 27400 C C . PHE A 1 67 ? -6.927 -2.213 5.035 1.00 0.00 63 PHE A C 22
ATOM 27401 O O . PHE A 1 67 ? -7.226 -3.349 5.397 1.00 0.00 63 PHE A O 22
ATOM 27418 N N . ARG A 1 68 ? -7.739 -1.171 5.180 1.00 0.00 64 ARG A N 22
ATOM 27419 C CA . ARG A 1 68 ? -9.060 -1.308 5.787 1.00 0.00 64 ARG A CA 22
ATOM 27420 C C . ARG A 1 68 ? -10.089 -1.743 4.749 1.00 0.00 64 ARG A C 22
ATOM 27421 O O . ARG A 1 68 ? -10.116 -1.224 3.632 1.00 0.00 64 ARG A O 22
ATOM 27442 N N . THR A 1 69 ? -10.939 -2.693 5.126 1.00 0.00 65 THR A N 22
ATOM 27443 C CA . THR A 1 69 ? -11.972 -3.193 4.229 1.00 0.00 65 THR A CA 22
ATOM 27444 C C . THR A 1 69 ? -13.363 -2.859 4.770 1.00 0.00 65 THR A C 22
ATOM 27445 O O . THR A 1 69 ? -13.686 -3.191 5.914 1.00 0.00 65 THR A O 22
ATOM 27456 N N . PRO A 1 70 ? -14.203 -2.193 3.945 1.00 0.00 66 PRO A N 22
ATOM 27457 C CA . PRO A 1 70 ? -15.565 -1.802 4.330 1.00 0.00 66 PRO A CA 22
ATOM 27458 C C . PRO A 1 70 ? -16.306 -2.885 5.105 1.00 0.00 66 PRO A C 22
ATOM 27459 O O . PRO A 1 70 ? -17.182 -2.587 5.917 1.00 0.00 66 PRO A O 22
ATOM 27470 N N . GLN A 1 71 ? -15.957 -4.142 4.853 1.00 0.00 67 GLN A N 22
ATOM 27471 C CA . GLN A 1 71 ? -16.596 -5.257 5.534 1.00 0.00 67 GLN A CA 22
ATOM 27472 C C . GLN A 1 71 ? -16.385 -5.162 7.043 1.00 0.00 67 GLN A C 22
ATOM 27473 O O . GLN A 1 71 ? -17.088 -5.809 7.819 1.00 0.00 67 GLN A O 22
ATOM 27487 N N . GLY A 1 72 ? -15.412 -4.353 7.452 1.00 0.00 68 GLY A N 22
ATOM 27488 C CA . GLY A 1 72 ? -15.125 -4.185 8.861 1.00 0.00 68 GLY A CA 22
ATOM 27489 C C . GLY A 1 72 ? -13.892 -4.953 9.287 1.00 0.00 68 GLY A C 22
ATOM 27490 O O . GLY A 1 72 ? -13.775 -5.358 10.445 1.00 0.00 68 GLY A O 22
ATOM 27494 N N . GLU A 1 73 ? -12.968 -5.153 8.352 1.00 0.00 69 GLU A N 22
ATOM 27495 C CA . GLU A 1 73 ? -11.736 -5.878 8.649 1.00 0.00 69 GLU A CA 22
ATOM 27496 C C . GLU A 1 73 ? -10.513 -5.064 8.249 1.00 0.00 69 GLU A C 22
ATOM 27497 O O . GLU A 1 73 ? -10.593 -4.191 7.386 1.00 0.00 69 GLU A O 22
ATOM 27509 N N . LEU A 1 74 ? -9.381 -5.353 8.881 1.00 0.00 70 LEU A N 22
ATOM 27510 C CA . LEU A 1 74 ? -8.143 -4.642 8.587 1.00 0.00 70 LEU A CA 22
ATOM 27511 C C . LEU A 1 74 ? -7.023 -5.610 8.222 1.00 0.00 70 LEU A C 22
ATOM 27512 O O . LEU A 1 74 ? -6.714 -6.534 8.973 1.00 0.00 70 LEU A O 22
ATOM 27528 N N . VAL A 1 75 ? -6.416 -5.378 7.064 1.00 0.00 71 VAL A N 22
ATOM 27529 C CA . VAL A 1 75 ? -5.319 -6.212 6.586 1.00 0.00 71 VAL A CA 22
ATOM 27530 C C . VAL A 1 75 ? -3.983 -5.520 6.839 1.00 0.00 71 VAL A C 22
ATOM 27531 O O . VAL A 1 75 ? -3.888 -4.296 6.759 1.00 0.00 71 VAL A O 22
ATOM 27544 N N . GLU A 1 76 ? -2.955 -6.301 7.156 1.00 0.00 72 GLU A N 22
ATOM 27545 C CA . GLU A 1 76 ? -1.634 -5.739 7.428 1.00 0.00 72 GLU A CA 22
ATOM 27546 C C . GLU A 1 76 ? -0.585 -6.286 6.467 1.00 0.00 72 GLU A C 22
ATOM 27547 O O . GLU A 1 76 ? -0.494 -7.494 6.249 1.00 0.00 72 GLU A O 22
ATOM 27559 N N . ILE A 1 77 ? 0.211 -5.382 5.901 1.00 0.00 73 ILE A N 22
ATOM 27560 C CA . ILE A 1 77 ? 1.266 -5.761 4.969 1.00 0.00 73 ILE A CA 22
ATOM 27561 C C . ILE A 1 77 ? 2.518 -4.933 5.232 1.00 0.00 73 ILE A C 22
ATOM 27562 O O . ILE A 1 77 ? 2.554 -3.736 4.939 1.00 0.00 73 ILE A O 22
ATOM 27578 N N . ASP A 1 78 ? 3.536 -5.565 5.803 1.00 0.00 74 ASP A N 22
ATOM 27579 C CA . ASP A 1 78 ? 4.777 -4.872 6.120 1.00 0.00 74 ASP A CA 22
ATOM 27580 C C . ASP A 1 78 ? 5.546 -4.484 4.860 1.00 0.00 74 ASP A C 22
ATOM 27581 O O . ASP A 1 78 ? 6.261 -5.297 4.274 1.00 0.00 74 ASP A O 22
ATOM 27590 N N . GLY A 1 79 ? 5.409 -3.220 4.473 1.00 0.00 75 GLY A N 22
ATOM 27591 C CA . GLY A 1 79 ? 6.096 -2.688 3.310 1.00 0.00 75 GLY A CA 22
ATOM 27592 C C . GLY A 1 79 ? 7.597 -2.893 3.357 1.00 0.00 75 GLY A C 22
ATOM 27593 O O . GLY A 1 79 ? 8.283 -2.619 2.377 1.00 0.00 75 GLY A O 22
ATOM 27597 N N . ARG A 1 80 ? 8.116 -3.298 4.516 1.00 0.00 76 ARG A N 22
ATOM 27598 C CA . ARG A 1 80 ? 9.548 -3.484 4.697 1.00 0.00 76 ARG A CA 22
ATOM 27599 C C . ARG A 1 80 ? 10.061 -4.797 4.108 1.00 0.00 76 ARG A C 22
ATOM 27600 O O . ARG A 1 80 ? 10.894 -4.796 3.201 1.00 0.00 76 ARG A O 22
ATOM 27621 N N . ALA A 1 81 ? 9.601 -5.905 4.660 1.00 0.00 77 ALA A N 22
ATOM 27622 C CA . ALA A 1 81 ? 10.056 -7.221 4.226 1.00 0.00 77 ALA A CA 22
ATOM 27623 C C . ALA A 1 81 ? 9.083 -7.943 3.288 1.00 0.00 77 ALA A C 22
ATOM 27624 O O . ALA A 1 81 ? 9.356 -9.067 2.868 1.00 0.00 77 ALA A O 22
ATOM 27631 N N . LEU A 1 82 ? 7.955 -7.324 2.961 1.00 0.00 78 LEU A N 22
ATOM 27632 C CA . LEU A 1 82 ? 6.982 -7.969 2.078 1.00 0.00 78 LEU A CA 22
ATOM 27633 C C . LEU A 1 82 ? 7.111 -7.508 0.627 1.00 0.00 78 LEU A C 22
ATOM 27634 O O . LEU A 1 82 ? 6.322 -7.918 -0.225 1.00 0.00 78 LEU A O 22
ATOM 27650 N N . VAL A 1 83 ? 8.102 -6.671 0.337 1.00 0.00 79 VAL A N 22
ATOM 27651 C CA . VAL A 1 83 ? 8.300 -6.192 -1.024 1.00 0.00 79 VAL A CA 22
ATOM 27652 C C . VAL A 1 83 ? 8.935 -7.272 -1.895 1.00 0.00 79 VAL A C 22
ATOM 27653 O O . VAL A 1 83 ? 10.104 -7.615 -1.722 1.00 0.00 79 VAL A O 22
ATOM 27666 N N . ALA A 1 84 ? 8.158 -7.803 -2.835 1.00 0.00 80 ALA A N 22
ATOM 27667 C CA . ALA A 1 84 ? 8.646 -8.841 -3.733 1.00 0.00 80 ALA A CA 22
ATOM 27668 C C . ALA A 1 84 ? 8.984 -8.264 -5.105 1.00 0.00 80 ALA A C 22
ATOM 27669 O O . ALA A 1 84 ? 8.095 -7.864 -5.855 1.00 0.00 80 ALA A O 22
ATOM 27676 N N . ARG A 1 85 ? 10.273 -8.223 -5.423 1.00 0.00 81 ARG A N 22
ATOM 27677 C CA . ARG A 1 85 ? 10.729 -7.690 -6.703 1.00 0.00 81 ARG A CA 22
ATOM 27678 C C . ARG A 1 85 ? 10.699 -8.766 -7.788 1.00 0.00 81 ARG A C 22
ATOM 27679 O O . ARG A 1 85 ? 10.812 -9.957 -7.497 1.00 0.00 81 ARG A O 22
ATOM 27700 N N . PRO A 1 86 ? 10.539 -8.355 -9.060 1.00 0.00 82 PRO A N 22
ATOM 27701 C CA . PRO A 1 86 ? 10.483 -9.284 -10.189 1.00 0.00 82 PRO A CA 22
ATOM 27702 C C . PRO A 1 86 ? 11.865 -9.743 -10.667 1.00 0.00 82 PRO A C 22
ATOM 27703 O O . PRO A 1 86 ? 12.407 -10.725 -10.163 1.00 0.00 82 PRO A O 22
ATOM 27714 N N . GLU A 1 87 ? 12.424 -9.040 -11.650 1.00 0.00 83 GLU A N 22
ATOM 27715 C CA . GLU A 1 87 ? 13.732 -9.387 -12.205 1.00 0.00 83 GLU A CA 22
ATOM 27716 C C . GLU A 1 87 ? 14.785 -9.564 -11.118 1.00 0.00 83 GLU A C 22
ATOM 27717 O O . GLU A 1 87 ? 15.769 -10.280 -11.305 1.00 0.00 83 GLU A O 22
ATOM 27729 N N . GLU A 1 88 ? 14.578 -8.911 -9.985 1.00 0.00 84 GLU A N 22
ATOM 27730 C CA . GLU A 1 88 ? 15.517 -9.002 -8.871 1.00 0.00 84 GLU A CA 22
ATOM 27731 C C . GLU A 1 88 ? 15.406 -10.354 -8.166 1.00 0.00 84 GLU A C 22
ATOM 27732 O O . GLU A 1 88 ? 16.300 -10.745 -7.415 1.00 0.00 84 GLU A O 22
ATOM 27744 N N . ARG A 1 89 ? 14.308 -11.064 -8.413 1.00 0.00 85 ARG A N 22
ATOM 27745 C CA . ARG A 1 89 ? 14.090 -12.371 -7.801 1.00 0.00 85 ARG A CA 22
ATOM 27746 C C . ARG A 1 89 ? 14.008 -12.256 -6.282 1.00 0.00 85 ARG A C 22
ATOM 27747 O O . ARG A 1 89 ? 14.281 -11.198 -5.715 1.00 0.00 85 ARG A O 22
ATOM 27768 N N . ILE A 1 90 ? 13.631 -13.351 -5.632 1.00 0.00 86 ILE A N 22
ATOM 27769 C CA . ILE A 1 90 ? 13.512 -13.375 -4.180 1.00 0.00 86 ILE A CA 22
ATOM 27770 C C . ILE A 1 90 ? 14.572 -14.282 -3.563 1.00 0.00 86 ILE A C 22
ATOM 27771 O O . ILE A 1 90 ? 14.782 -15.406 -4.018 1.00 0.00 86 ILE A O 22
#

Foldseek 3Di:
DPDPAPWWKAWQQADDPVQHRDTAAADDDDLFWGWGDDPVGDTDIGGLCAIWMWIHDPVGDIHTDGSHPRRADDPVHD

Radius of gyration: 11.81 Å; Cα contacts (8 Å, |Δi|>4): 182; chains: 1; bounding box: 30×27×22 Å

Solvent-accessible surface area: 5823 Å² total; per-residue (Å²): 289,161,121,41,118,33,37,34,0,154,10,77,121,9,64,96,212,144,22,93,47,34,75,20,98,0,26,65,84,34,77,74,24,0,82,0,61,24,126,105,62,147,132,75,65,0,42,9,26,73,0,21,1,72,2,114,19,127,147,68,83,108,61,106,47,38,0,139,87,106,72,65,106,84,159,101,192,172